Protein 4N2X (pdb70)

Structure (mmCIF, N/CA/C/O backbone):
data_4N2X
#
_entry.id   4N2X
#
_cell.length_a   182.568
_cell.length_b   182.568
_cell.length_c   112.015
_cell.angle_alpha   90.000
_cell.angle_beta   90.000
_cell.angle_gamma   120.000
#
_symmetry.space_group_name_H-M   'P 63'
#
loop_
_entity.id
_entity.type
_entity.pdbx_description
1 polymer 'DL-2-haloacid dehalogenase'
2 non-polymer GLYCEROL
3 water water
#
loop_
_atom_site.group_PDB
_atom_site.id
_atom_site.type_symbol
_atom_site.label_atom_id
_atom_site.label_alt_id
_atom_site.label_comp_id
_atom_site.label_asym_id
_atom_site.label_entity_id
_atom_site.label_seq_id
_atom_site.pdbx_PDB_ins_code
_atom_site.Cartn_x
_atom_site.Cartn_y
_atom_site.Cartn_z
_atom_site.occupancy
_atom_site.B_iso_or_equiv
_atom_site.auth_seq_id
_atom_site.auth_comp_id
_atom_site.auth_asym_id
_atom_site.auth_atom_id
_atom_site.pdbx_PDB_model_num
ATOM 1 N N . ARG A 1 4 ? 101.044 125.250 72.122 1.00 41.69 4 ARG A N 1
ATOM 2 C CA . ARG A 1 4 ? 99.612 125.702 72.151 1.00 39.67 4 ARG A CA 1
ATOM 3 C C . ARG A 1 4 ? 98.687 124.717 72.912 1.00 34.09 4 ARG A C 1
ATOM 4 O O . ARG A 1 4 ? 98.697 123.545 72.609 1.00 41.15 4 ARG A O 1
ATOM 12 N N . SER A 1 5 ? 97.852 125.211 73.834 1.00 32.18 5 SER A N 1
ATOM 13 C CA . SER A 1 5 ? 96.917 124.355 74.614 1.00 30.32 5 SER A CA 1
ATOM 14 C C . SER A 1 5 ? 95.798 123.843 73.740 1.00 24.93 5 SER A C 1
ATOM 15 O O . SER A 1 5 ? 95.632 124.430 72.703 1.00 16.15 5 SER A O 1
ATOM 18 N N . VAL A 1 6 ? 95.027 122.762 74.041 1.00 20.56 6 VAL A N 1
ATOM 19 C CA . VAL A 1 6 ? 94.155 122.262 72.947 1.00 23.59 6 VAL A CA 1
ATOM 20 C C . VAL A 1 6 ? 92.896 123.116 73.015 1.00 18.27 6 VAL A C 1
ATOM 21 O O . VAL A 1 6 ? 92.046 123.057 72.133 1.00 26.58 6 VAL A O 1
ATOM 25 N N . LEU A 1 7 ? 92.855 123.885 74.104 1.00 21.68 7 LEU A N 1
ATOM 26 C CA . LEU A 1 7 ? 91.672 124.664 74.350 1.00 19.97 7 LEU A CA 1
ATOM 27 C C . LEU A 1 7 ? 92.014 126.143 74.495 1.00 19.36 7 LEU A C 1
ATOM 28 O O . LEU A 1 7 ? 92.697 126.445 75.377 1.00 19.22 7 LEU A O 1
ATOM 33 N N . GLY A 1 8 ? 91.431 127.017 73.659 1.00 17.98 8 GLY A N 1
ATOM 34 C CA . GLY A 1 8 ? 91.500 128.443 73.878 1.00 19.00 8 GLY A CA 1
ATOM 35 C C . GLY A 1 8 ? 90.392 128.992 74.824 1.00 20.76 8 GLY A C 1
ATOM 36 O O . GLY A 1 8 ? 89.496 128.270 75.186 1.00 18.94 8 GLY A O 1
ATOM 37 N N . SER A 1 9 ? 90.602 130.179 75.391 1.00 18.07 9 SER A N 1
ATOM 38 C CA . SER A 1 9 ? 89.526 130.942 76.053 1.00 15.75 9 SER A CA 1
ATOM 39 C C . SER A 1 9 ? 88.726 131.616 74.953 1.00 14.69 9 SER A C 1
ATOM 40 O O . SER A 1 9 ? 89.237 132.342 74.170 1.00 14.35 9 SER A O 1
ATOM 43 N N . PHE A 1 10 ? 87.426 131.438 74.920 1.00 11.87 10 PHE A N 1
ATOM 44 C CA . PHE A 1 10 ? 86.647 132.012 73.835 1.00 10.06 10 PHE A CA 1
ATOM 45 C C . PHE A 1 10 ? 86.332 133.431 74.211 1.00 9.38 10 PHE A C 1
ATOM 46 O O . PHE A 1 10 ? 86.070 133.705 75.399 1.00 11.15 10 PHE A O 1
ATOM 54 N N . PRO A 1 11 ? 86.308 134.347 73.255 1.00 9.79 11 PRO A N 1
ATOM 55 C CA . PRO A 1 11 ? 86.135 135.792 73.644 1.00 10.06 11 PRO A CA 1
ATOM 56 C C . PRO A 1 11 ? 84.824 136.026 74.307 1.00 10.90 11 PRO A C 1
ATOM 57 O O . PRO A 1 11 ? 83.805 135.603 73.797 1.00 10.11 11 PRO A O 1
ATOM 61 N N . GLN A 1 12 ? 84.835 136.664 75.490 1.00 9.00 12 GLN A N 1
ATOM 62 C CA . GLN A 1 12 ? 83.578 136.870 76.179 1.00 9.01 12 GLN A CA 1
ATOM 63 C C . GLN A 1 12 ? 83.841 137.825 77.311 1.00 9.16 12 GLN A C 1
ATOM 64 O O . GLN A 1 12 ? 84.982 138.104 77.649 1.00 10.51 12 GLN A O 1
ATOM 70 N N . VAL A 1 13 ? 82.795 138.370 77.859 1.00 9.93 13 VAL A N 1
ATOM 71 C CA . VAL A 1 13 ? 82.933 139.130 79.089 1.00 11.08 13 VAL A CA 1
ATOM 72 C C . VAL A 1 13 ? 82.712 138.153 80.225 1.00 11.42 13 VAL A C 1
ATOM 73 O O . VAL A 1 13 ? 81.588 137.742 80.558 1.00 11.95 13 VAL A O 1
ATOM 77 N N . ASP A 1 14 ? 83.804 137.684 80.780 1.00 12.44 14 ASP A N 1
ATOM 78 C CA . ASP A 1 14 ? 83.674 136.699 81.865 1.00 13.38 14 ASP A CA 1
ATOM 79 C C . ASP A 1 14 ? 83.045 137.376 83.107 1.00 11.17 14 ASP A C 1
ATOM 80 O O . ASP A 1 14 ? 82.944 138.594 83.143 1.00 13.13 14 ASP A O 1
ATOM 85 N N . HIS A 1 15 ? 82.552 136.566 84.011 1.00 12.41 15 HIS A N 1
ATOM 86 C CA . HIS A 1 15 ? 81.825 137.094 85.184 1.00 13.41 15 HIS A CA 1
ATOM 87 C C . HIS A 1 15 ? 82.586 138.158 85.863 1.00 14.52 15 HIS A C 1
ATOM 88 O O . HIS A 1 15 ? 82.017 139.175 86.187 1.00 14.33 15 HIS A O 1
ATOM 95 N N . HIS A 1 16 ? 83.913 137.929 86.007 1.00 16.01 16 HIS A N 1
ATOM 96 C CA . HIS A 1 16 ? 84.721 138.903 86.707 1.00 17.63 16 HIS A CA 1
ATOM 97 C C . HIS A 1 16 ? 85.085 140.100 85.895 1.00 18.31 16 HIS A C 1
ATOM 98 O O . HIS A 1 16 ? 85.559 141.080 86.432 1.00 18.46 16 HIS A O 1
ATOM 105 N N . GLN A 1 17 ? 84.877 140.078 84.586 1.00 15.06 17 GLN A N 1
ATOM 106 C CA . GLN A 1 17 ? 85.216 141.200 83.768 1.00 15.66 17 GLN A CA 1
ATOM 107 C C . GLN A 1 17 ? 84.114 142.204 83.596 1.00 15.14 17 GLN A C 1
ATOM 108 O O . GLN A 1 17 ? 84.376 143.310 83.139 1.00 16.03 17 GLN A O 1
ATOM 114 N N . ALA A 1 18 ? 82.859 141.831 83.883 1.00 13.67 18 ALA A N 1
ATOM 115 C CA . ALA A 1 18 ? 81.761 142.769 83.643 1.00 14.06 18 ALA A CA 1
ATOM 116 C C . ALA A 1 18 ? 81.891 143.898 84.661 1.00 13.27 18 ALA A C 1
ATOM 117 O O . ALA A 1 18 ? 82.204 143.623 85.837 1.00 16.96 18 ALA A O 1
ATOM 119 N N . LYS A 1 19 ? 81.599 145.076 84.211 1.00 13.92 19 LYS A N 1
ATOM 120 C CA . LYS A 1 19 ? 81.804 146.263 85.048 1.00 17.11 19 LYS A CA 1
ATOM 121 C C . LYS A 1 19 ? 80.596 147.096 84.878 1.00 16.38 19 LYS A C 1
ATOM 122 O O . LYS A 1 19 ? 79.835 146.917 83.937 1.00 16.61 19 LYS A O 1
ATOM 128 N N . GLY A 1 20 ? 80.403 148.051 85.819 1.00 18.56 20 GLY A N 1
ATOM 129 C CA . GLY A 1 20 ? 79.344 149.037 85.640 1.00 16.41 20 GLY A CA 1
ATOM 130 C C . GLY A 1 20 ? 78.016 148.399 85.386 1.00 16.73 20 GLY A C 1
ATOM 131 O O . GLY A 1 20 ? 77.629 147.438 86.063 1.00 14.75 20 GLY A O 1
ATOM 132 N N . GLN A 1 21 ? 77.286 148.989 84.463 1.00 15.72 21 GLN A N 1
ATOM 133 C CA . GLN A 1 21 ? 75.943 148.571 84.232 1.00 16.64 21 GLN A CA 1
ATOM 134 C C . GLN A 1 21 ? 75.895 147.136 83.786 1.00 14.04 21 GLN A C 1
ATOM 135 O O . GLN A 1 21 ? 74.916 146.481 84.089 1.00 12.80 21 GLN A O 1
ATOM 141 N N . LEU A 1 22 ? 76.925 146.691 83.068 1.00 13.38 22 LEU A N 1
ATOM 142 C CA . LEU A 1 22 ? 76.889 145.294 82.581 1.00 11.90 22 LEU A CA 1
ATOM 143 C C . LEU A 1 22 ? 76.995 144.365 83.770 1.00 12.80 22 LEU A C 1
ATOM 144 O O . LEU A 1 22 ? 76.393 143.315 83.796 1.00 11.05 22 LEU A O 1
ATOM 149 N N . ALA A 1 23 ? 77.828 144.688 84.737 1.00 11.86 23 ALA A N 1
ATOM 150 C CA . ALA A 1 23 ? 77.913 143.867 85.904 1.00 11.07 23 ALA A CA 1
ATOM 151 C C . ALA A 1 23 ? 76.561 143.819 86.599 1.00 11.62 23 ALA A C 1
ATOM 152 O O . ALA A 1 23 ? 76.186 142.766 87.155 1.00 11.87 23 ALA A O 1
ATOM 154 N N . GLU A 1 24 ? 75.843 144.953 86.595 1.00 11.03 24 GLU A N 1
ATOM 155 C CA . GLU A 1 24 ? 74.546 144.915 87.227 1.00 11.72 24 GLU A CA 1
ATOM 156 C C . GLU A 1 24 ? 73.600 144.007 86.485 1.00 10.99 24 GLU A C 1
ATOM 157 O O . GLU A 1 24 ? 72.731 143.366 87.089 1.00 10.48 24 GLU A O 1
ATOM 163 N N . VAL A 1 25 ? 73.778 143.993 85.156 1.00 10.42 25 VAL A N 1
ATOM 164 C CA . VAL A 1 25 ? 72.924 143.156 84.321 1.00 9.32 25 VAL A CA 1
ATOM 165 C C . VAL A 1 25 ? 73.273 141.704 84.695 1.00 8.65 25 VAL A C 1
ATOM 166 O O . VAL A 1 25 ? 72.353 140.904 84.904 1.00 8.51 25 VAL A O 1
ATOM 170 N N . TYR A 1 26 ? 74.541 141.374 84.755 1.00 8.13 26 TYR A N 1
ATOM 171 C CA . TYR A 1 26 ? 74.930 139.988 85.118 1.00 8.10 26 TYR A CA 1
ATOM 172 C C . TYR A 1 26 ? 74.328 139.626 86.418 1.00 8.07 26 TYR A C 1
ATOM 173 O O . TYR A 1 26 ? 73.756 138.588 86.602 1.00 8.12 26 TYR A O 1
ATOM 182 N N . ASP A 1 27 ? 74.427 140.521 87.390 1.00 8.82 27 ASP A N 1
ATOM 183 C CA . ASP A 1 27 ? 73.836 140.183 88.654 1.00 9.83 27 ASP A CA 1
ATOM 184 C C . ASP A 1 27 ? 72.312 140.068 88.598 1.00 9.50 27 ASP A C 1
ATOM 185 O O . ASP A 1 27 ? 71.773 139.207 89.304 1.00 9.00 27 ASP A O 1
ATOM 190 N N . ASP A 1 28 ? 71.663 140.870 87.782 1.00 8.69 28 ASP A N 1
ATOM 191 C CA . ASP A 1 28 ? 70.246 140.823 87.678 1.00 9.71 28 ASP A CA 1
ATOM 192 C C . ASP A 1 28 ? 69.850 139.579 86.958 1.00 9.51 28 ASP A C 1
ATOM 193 O O . ASP A 1 28 ? 68.826 139.027 87.264 1.00 8.35 28 ASP A O 1
ATOM 198 N N . ILE A 1 29 ? 70.703 139.128 86.049 1.00 7.86 29 ILE A N 1
ATOM 199 C CA . ILE A 1 29 ? 70.409 137.824 85.441 1.00 8.10 29 ILE A CA 1
ATOM 200 C C . ILE A 1 29 ? 70.492 136.721 86.485 1.00 7.15 29 ILE A C 1
ATOM 201 O O . ILE A 1 29 ? 69.623 135.888 86.577 1.00 7.61 29 ILE A O 1
ATOM 206 N N . HIS A 1 30 ? 71.607 136.653 87.211 1.00 7.39 30 HIS A N 1
ATOM 207 C CA . HIS A 1 30 ? 71.736 135.702 88.308 1.00 7.91 30 HIS A CA 1
ATOM 208 C C . HIS A 1 30 ? 70.523 135.776 89.158 1.00 7.84 30 HIS A C 1
ATOM 209 O O . HIS A 1 30 ? 69.908 134.772 89.455 1.00 8.28 30 HIS A O 1
ATOM 216 N N . ASN A 1 31 ? 70.111 136.982 89.543 1.00 7.70 31 ASN A N 1
ATOM 217 C CA . ASN A 1 31 ? 69.085 137.024 90.554 1.00 8.41 31 ASN A CA 1
ATOM 218 C C . ASN A 1 31 ? 67.705 136.890 90.040 1.00 7.63 31 ASN A C 1
ATOM 219 O O . ASN A 1 31 ? 66.894 136.258 90.681 1.00 8.44 31 ASN A O 1
ATOM 224 N N . THR A 1 32 ? 67.486 137.334 88.797 1.00 7.25 32 THR A N 1
ATOM 225 C CA . THR A 1 32 ? 66.141 137.208 88.242 1.00 6.74 32 THR A CA 1
ATOM 226 C C . THR A 1 32 ? 65.917 135.760 87.929 1.00 6.29 32 THR A C 1
ATOM 227 O O . THR A 1 32 ? 64.809 135.211 88.118 1.00 6.22 32 THR A O 1
ATOM 231 N N . MET A 1 33 ? 66.947 135.137 87.309 1.00 6.80 33 MET A N 1
ATOM 232 C CA . MET A 1 33 ? 66.763 133.736 86.924 1.00 6.96 33 MET A CA 1
ATOM 233 C C . MET A 1 33 ? 67.084 132.737 88.015 1.00 6.89 33 MET A C 1
ATOM 234 O O . MET A 1 33 ? 66.674 131.584 87.911 1.00 6.99 33 MET A O 1
ATOM 239 N N . ARG A 1 34 ? 67.699 133.221 89.102 1.00 6.62 34 ARG A N 1
ATOM 240 C CA . ARG A 1 34 ? 68.016 132.406 90.306 1.00 7.17 34 ARG A CA 1
ATOM 241 C C . ARG A 1 34 ? 69.059 131.381 89.891 1.00 6.47 34 ARG A C 1
ATOM 242 O O . ARG A 1 34 ? 68.935 130.210 90.256 1.00 8.21 34 ARG A O 1
ATOM 250 N N . VAL A 1 35 ? 70.038 131.854 89.084 1.00 7.41 35 VAL A N 1
ATOM 251 C CA . VAL A 1 35 ? 71.050 130.919 88.632 1.00 7.14 35 VAL A CA 1
ATOM 252 C C . VAL A 1 35 ? 72.379 131.379 89.077 1.00 7.31 35 VAL A C 1
ATOM 253 O O . VAL A 1 35 ? 72.685 132.579 88.965 1.00 8.15 35 VAL A O 1
ATOM 257 N N . PRO A 1 36 ? 73.249 130.420 89.411 1.00 8.41 36 PRO A N 1
ATOM 258 C CA . PRO A 1 36 ? 74.529 130.811 89.953 1.00 7.92 36 PRO A CA 1
ATOM 259 C C . PRO A 1 36 ? 75.588 131.037 88.858 1.00 8.15 36 PRO A C 1
ATOM 260 O O . PRO A 1 36 ? 76.736 131.157 89.162 1.00 9.35 36 PRO A O 1
ATOM 264 N N . TRP A 1 37 ? 75.160 131.209 87.603 1.00 8.29 37 TRP A N 1
ATOM 265 C CA . TRP A 1 37 ? 76.096 131.596 86.581 1.00 7.80 37 TRP A CA 1
ATOM 266 C C . TRP A 1 37 ? 75.378 132.362 85.539 1.00 8.68 37 TRP A C 1
ATOM 267 O O . TRP A 1 37 ? 74.150 132.220 85.368 1.00 8.51 37 TRP A O 1
ATOM 278 N N . VAL A 1 38 ? 76.130 133.223 84.902 1.00 8.52 38 VAL A N 1
ATOM 279 C CA . VAL A 1 38 ? 75.586 133.983 83.734 1.00 8.67 38 VAL A CA 1
ATOM 280 C C . VAL A 1 38 ? 76.027 133.153 82.539 1.00 9.28 38 VAL A C 1
ATOM 281 O O . VAL A 1 38 ? 77.206 132.807 82.425 1.00 9.70 38 VAL A O 1
ATOM 285 N N . ALA A 1 39 ? 75.062 132.736 81.716 1.00 9.11 39 ALA A N 1
ATOM 286 C CA . ALA A 1 39 ? 75.358 131.713 80.707 1.00 10.56 39 ALA A CA 1
ATOM 287 C C . ALA A 1 39 ? 76.396 132.243 79.730 1.00 8.56 39 ALA A C 1
ATOM 288 O O . ALA A 1 39 ? 76.577 133.455 79.489 1.00 7.99 39 ALA A O 1
ATOM 290 N N . PHE A 1 40 ? 77.073 131.314 79.079 1.00 7.16 40 PHE A N 1
ATOM 291 C CA . PHE A 1 40 ? 78.217 131.678 78.177 1.00 7.86 40 PHE A CA 1
ATOM 292 C C . PHE A 1 40 ? 77.702 132.522 77.013 1.00 8.42 40 PHE A C 1
ATOM 293 O O . PHE A 1 40 ? 78.360 133.405 76.595 1.00 8.73 40 PHE A O 1
ATOM 301 N N . GLY A 1 41 ? 76.479 132.255 76.529 1.00 7.65 41 GLY A N 1
ATOM 302 C CA . GLY A 1 41 ? 75.950 133.044 75.416 1.00 8.39 41 GLY A CA 1
ATOM 303 C C . GLY A 1 41 ? 75.864 134.515 75.795 1.00 7.83 41 GLY A C 1
ATOM 304 O O . GLY A 1 41 ? 76.256 135.383 75.056 1.00 8.81 41 GLY A O 1
ATOM 305 N N . ILE A 1 42 ? 75.357 134.769 77.023 1.00 7.65 42 ILE A N 1
ATOM 306 C CA . ILE A 1 42 ? 75.275 136.113 77.474 1.00 7.57 42 ILE A CA 1
ATOM 307 C C . ILE A 1 42 ? 76.682 136.693 77.606 1.00 7.23 42 ILE A C 1
ATOM 308 O O . ILE A 1 42 ? 76.859 137.822 77.212 1.00 8.22 42 ILE A O 1
ATOM 313 N N . ARG A 1 43 ? 77.608 135.924 78.146 1.00 7.02 43 ARG A N 1
ATOM 314 C CA . ARG A 1 43 ? 78.912 136.488 78.408 1.00 7.77 43 ARG A CA 1
ATOM 315 C C . ARG A 1 43 ? 79.548 136.778 77.048 1.00 6.74 43 ARG A C 1
ATOM 316 O O . ARG A 1 43 ? 80.215 137.798 76.887 1.00 6.82 43 ARG A O 1
ATOM 324 N N . VAL A 1 44 ? 79.336 135.925 76.077 1.00 6.69 44 VAL A N 1
ATOM 325 C CA . VAL A 1 44 ? 79.943 136.265 74.771 1.00 6.65 44 VAL A CA 1
ATOM 326 C C . VAL A 1 44 ? 79.233 137.435 74.141 1.00 7.66 44 VAL A C 1
ATOM 327 O O . VAL A 1 44 ? 79.840 138.357 73.635 1.00 8.58 44 VAL A O 1
ATOM 331 N N . MET A 1 45 ? 77.902 137.369 74.109 1.00 7.18 45 MET A N 1
ATOM 332 C CA . MET A 1 45 ? 77.171 138.472 73.493 1.00 8.17 45 MET A CA 1
ATOM 333 C C . MET A 1 45 ? 77.323 139.812 74.203 1.00 8.05 45 MET A C 1
ATOM 334 O O . MET A 1 45 ? 77.134 140.848 73.562 1.00 7.99 45 MET A O 1
ATOM 339 N N . SER A 1 46 ? 77.696 139.754 75.458 1.00 8.13 46 SER A N 1
ATOM 340 C CA . SER A 1 46 ? 77.904 140.951 76.259 1.00 9.06 46 SER A CA 1
ATOM 341 C C . SER A 1 46 ? 79.085 141.778 75.828 1.00 9.41 46 SER A C 1
ATOM 342 O O . SER A 1 46 ? 79.283 142.970 76.241 1.00 10.78 46 SER A O 1
ATOM 345 N N . GLN A 1 47 ? 79.908 141.213 74.984 1.00 10.06 47 GLN A N 1
ATOM 346 C CA . GLN A 1 47 ? 80.999 142.038 74.529 1.00 10.28 47 GLN A CA 1
ATOM 347 C C . GLN A 1 47 ? 80.543 143.011 73.473 1.00 11.08 47 GLN A C 1
ATOM 348 O O . GLN A 1 47 ? 81.270 143.985 73.209 1.00 12.12 47 GLN A O 1
ATOM 354 N N . PHE A 1 48 ? 79.355 142.892 72.924 1.00 9.95 48 PHE A N 1
ATOM 355 C CA . PHE A 1 48 ? 78.833 143.858 72.045 1.00 10.08 48 PHE A CA 1
ATOM 356 C C . PHE A 1 48 ? 78.136 144.927 72.836 1.00 10.50 48 PHE A C 1
ATOM 357 O O . PHE A 1 48 ? 77.587 144.656 73.875 1.00 10.93 48 PHE A O 1
ATOM 365 N N . PRO A 1 49 ? 78.172 146.156 72.321 1.00 11.80 49 PRO A N 1
ATOM 366 C CA . PRO A 1 49 ? 77.440 147.199 73.030 1.00 11.34 49 PRO A CA 1
ATOM 367 C C . PRO A 1 49 ? 75.967 146.938 72.949 1.00 11.38 49 PRO A C 1
ATOM 368 O O . PRO A 1 49 ? 75.465 146.286 71.975 1.00 10.07 49 PRO A O 1
ATOM 372 N N . HIS A 1 50 ? 75.270 147.394 73.970 1.00 10.57 50 HIS A N 1
ATOM 373 C CA . HIS A 1 50 ? 73.815 147.541 73.945 1.00 10.86 50 HIS A CA 1
ATOM 374 C C . HIS A 1 50 ? 72.947 146.327 73.988 1.00 10.21 50 HIS A C 1
ATOM 375 O O . HIS A 1 50 ? 71.956 146.292 74.729 1.00 10.17 50 HIS A O 1
ATOM 382 N N . PHE A 1 51 ? 73.280 145.334 73.190 1.00 9.20 51 PHE A N 1
ATOM 383 C CA . PHE A 1 51 ? 72.345 144.341 72.933 1.00 8.66 51 PHE A CA 1
ATOM 384 C C . PHE A 1 51 ? 71.942 143.579 74.191 1.00 8.47 51 PHE A C 1
ATOM 385 O O . PHE A 1 51 ? 70.737 143.452 74.457 1.00 8.96 51 PHE A O 1
ATOM 393 N N . ILE A 1 52 ? 72.905 143.052 74.953 1.00 8.87 52 ILE A N 1
ATOM 394 C CA . ILE A 1 52 ? 72.570 142.246 76.111 1.00 8.53 52 ILE A CA 1
ATOM 395 C C . ILE A 1 52 ? 71.776 143.091 77.109 1.00 9.00 52 ILE A C 1
ATOM 396 O O . ILE A 1 52 ? 70.705 142.687 77.545 1.00 8.93 52 ILE A O 1
ATOM 401 N N . PRO A 1 53 ? 72.268 144.274 77.434 1.00 9.46 53 PRO A N 1
ATOM 402 C CA . PRO A 1 53 ? 71.451 145.081 78.371 1.00 9.42 53 PRO A CA 1
ATOM 403 C C . PRO A 1 53 ? 70.088 145.375 77.842 1.00 9.55 53 PRO A C 1
ATOM 404 O O . PRO A 1 53 ? 69.093 145.307 78.577 1.00 9.58 53 PRO A O 1
ATOM 408 N N . ASP A 1 54 ? 69.958 145.645 76.538 1.00 8.68 54 ASP A N 1
ATOM 409 C CA . ASP A 1 54 ? 68.635 146.034 76.013 1.00 8.66 54 ASP A CA 1
ATOM 410 C C . ASP A 1 54 ? 67.698 144.815 75.974 1.00 8.41 54 ASP A C 1
ATOM 411 O O . ASP A 1 54 ? 66.496 144.850 76.272 1.00 9.36 54 ASP A O 1
ATOM 416 N N . ALA A 1 55 ? 68.267 143.752 75.522 1.00 7.50 55 ALA A N 1
ATOM 417 C CA . ALA A 1 55 ? 67.459 142.506 75.344 1.00 8.37 55 ALA A CA 1
ATOM 418 C C . ALA A 1 55 ? 67.099 141.998 76.715 1.00 8.29 55 ALA A C 1
ATOM 419 O O . ALA A 1 55 ? 65.970 141.594 76.933 1.00 8.60 55 ALA A O 1
ATOM 421 N N . TRP A 1 56 ? 68.037 142.008 77.654 1.00 8.01 56 TRP A N 1
ATOM 422 C CA . TRP A 1 56 ? 67.706 141.587 79.001 1.00 8.32 56 TRP A CA 1
ATOM 423 C C . TRP A 1 56 ? 66.618 142.457 79.561 1.00 7.90 56 TRP A C 1
ATOM 424 O O . TRP A 1 56 ? 65.726 141.969 80.220 1.00 8.53 56 TRP A O 1
ATOM 435 N N . ALA A 1 57 ? 66.690 143.783 79.324 1.00 7.91 57 ALA A N 1
ATOM 436 C CA . ALA A 1 57 ? 65.653 144.592 79.879 1.00 8.64 57 ALA A CA 1
ATOM 437 C C . ALA A 1 57 ? 64.252 144.183 79.379 1.00 9.08 57 ALA A C 1
ATOM 438 O O . ALA A 1 57 ? 63.280 144.206 80.148 1.00 9.22 57 ALA A O 1
ATOM 440 N N . ALA A 1 58 ? 64.147 143.783 78.117 1.00 8.40 58 ALA A N 1
ATOM 441 C CA . ALA A 1 58 ? 62.894 143.360 77.549 1.00 9.28 58 ALA A CA 1
ATOM 442 C C . ALA A 1 58 ? 62.509 142.015 78.128 1.00 9.15 58 ALA A C 1
ATOM 443 O O . ALA A 1 58 ? 61.336 141.758 78.417 1.00 9.44 58 ALA A O 1
ATOM 445 N N . LEU A 1 59 ? 63.497 141.148 78.328 1.00 7.68 59 LEU A N 1
ATOM 446 C CA . LEU A 1 59 ? 63.138 139.801 78.759 1.00 7.06 59 LEU A CA 1
ATOM 447 C C . LEU A 1 59 ? 62.774 139.767 80.236 1.00 6.97 59 LEU A C 1
ATOM 448 O O . LEU A 1 59 ? 61.917 138.995 80.613 1.00 7.26 59 LEU A O 1
ATOM 453 N N . LYS A 1 60 ? 63.471 140.543 81.028 1.00 7.72 60 LYS A N 1
ATOM 454 C CA . LYS A 1 60 ? 63.437 140.397 82.465 1.00 7.75 60 LYS A CA 1
ATOM 455 C C . LYS A 1 60 ? 61.987 140.227 82.963 1.00 7.85 60 LYS A C 1
ATOM 456 O O . LYS A 1 60 ? 61.706 139.283 83.698 1.00 7.22 60 LYS A O 1
ATOM 462 N N . PRO A 1 61 ? 61.068 141.155 82.622 1.00 7.93 61 PRO A N 1
ATOM 463 C CA . PRO A 1 61 ? 59.781 141.009 83.285 1.00 8.53 61 PRO A CA 1
ATOM 464 C C . PRO A 1 61 ? 59.058 139.820 82.784 1.00 7.87 61 PRO A C 1
ATOM 465 O O . PRO A 1 61 ? 58.068 139.452 83.370 1.00 8.71 61 PRO A O 1
ATOM 469 N N . ASN A 1 62 ? 59.497 139.295 81.610 1.00 7.58 62 ASN A N 1
ATOM 470 C CA . ASN A 1 62 ? 58.822 138.095 81.149 1.00 7.71 62 ASN A CA 1
ATOM 471 C C . ASN A 1 62 ? 59.468 136.904 81.741 1.00 8.50 62 ASN A C 1
ATOM 472 O O . ASN A 1 62 ? 58.781 135.917 81.984 1.00 10.20 62 ASN A O 1
ATOM 477 N N . ILE A 1 63 ? 60.772 136.934 81.993 1.00 7.12 63 ILE A N 1
ATOM 478 C CA . ILE A 1 63 ? 61.355 135.631 82.459 1.00 7.07 63 ILE A CA 1
ATOM 479 C C . ILE A 1 63 ? 61.225 135.490 83.965 1.00 6.87 63 ILE A C 1
ATOM 480 O O . ILE A 1 63 ? 61.418 134.425 84.471 1.00 7.21 63 ILE A O 1
ATOM 485 N N . GLU A 1 64 ? 60.867 136.600 84.638 1.00 8.16 64 GLU A N 1
ATOM 486 C CA . GLU A 1 64 ? 60.816 136.497 86.065 1.00 7.48 64 GLU A CA 1
ATOM 487 C C . GLU A 1 64 ? 59.454 135.935 86.518 1.00 8.07 64 GLU A C 1
ATOM 488 O O . GLU A 1 64 ? 59.269 135.780 87.703 1.00 8.94 64 GLU A O 1
ATOM 494 N N . THR A 1 65 ? 58.608 135.503 85.637 1.00 7.97 65 THR A N 1
ATOM 495 C CA . THR A 1 65 ? 57.287 135.034 86.101 1.00 8.42 65 THR A CA 1
ATOM 496 C C . THR A 1 65 ? 57.189 133.564 86.213 1.00 7.97 65 THR A C 1
ATOM 497 O O . THR A 1 65 ? 58.022 132.812 85.747 1.00 8.35 65 THR A O 1
ATOM 501 N N . ARG A 1 66 ? 56.203 133.147 86.964 1.00 7.41 66 ARG A N 1
ATOM 502 C CA . ARG A 1 66 ? 55.842 131.727 87.104 1.00 7.22 66 ARG A CA 1
ATOM 503 C C . ARG A 1 66 ? 55.555 131.151 85.727 1.00 7.55 66 ARG A C 1
ATOM 504 O O . ARG A 1 66 ? 55.910 130.005 85.434 1.00 7.45 66 ARG A O 1
ATOM 512 N N . TYR A 1 67 ? 54.851 131.904 84.917 1.00 7.01 67 TYR A N 1
ATOM 513 C CA . TYR A 1 67 ? 54.637 131.390 83.556 1.00 6.42 67 TYR A CA 1
ATOM 514 C C . TYR A 1 67 ? 55.994 131.019 82.916 1.00 6.30 67 TYR A C 1
ATOM 515 O O . TYR A 1 67 ? 56.141 129.937 82.329 1.00 6.40 67 TYR A O 1
ATOM 524 N N . ALA A 1 68 ? 56.964 131.919 82.947 1.00 6.40 68 ALA A N 1
ATOM 525 C CA . ALA A 1 68 ? 58.276 131.574 82.353 1.00 5.91 68 ALA A CA 1
ATOM 526 C C . ALA A 1 68 ? 58.849 130.400 83.044 1.00 5.75 68 ALA A C 1
ATOM 527 O O . ALA A 1 68 ? 59.444 129.553 82.398 1.00 6.51 68 ALA A O 1
ATOM 529 N N . GLU A 1 69 ? 58.727 130.306 84.376 1.00 5.38 69 GLU A N 1
ATOM 530 C CA . GLU A 1 69 ? 59.322 129.223 85.127 1.00 6.10 69 GLU A CA 1
ATOM 531 C C . GLU A 1 69 ? 58.679 127.911 84.694 1.00 7.01 69 GLU A C 1
ATOM 532 O O . GLU A 1 69 ? 59.385 126.898 84.512 1.00 7.35 69 GLU A O 1
ATOM 538 N N . ASP A 1 70 ? 57.379 127.935 84.434 1.00 7.46 70 ASP A N 1
ATOM 539 C CA . ASP A 1 70 ? 56.677 126.706 84.017 1.00 7.19 70 ASP A CA 1
ATOM 540 C C . ASP A 1 70 ? 57.181 126.333 82.632 1.00 6.99 70 ASP A C 1
ATOM 541 O O . ASP A 1 70 ? 57.240 125.137 82.306 1.00 7.16 70 ASP A O 1
ATOM 546 N N . GLY A 1 71 ? 57.501 127.324 81.784 1.00 6.76 71 GLY A N 1
ATOM 547 C CA . GLY A 1 71 ? 58.016 127.034 80.455 1.00 6.45 71 GLY A CA 1
ATOM 548 C C . GLY A 1 71 ? 59.372 126.362 80.604 1.00 5.97 71 GLY A C 1
ATOM 549 O O . GLY A 1 71 ? 59.704 125.390 79.884 1.00 5.62 71 GLY A O 1
ATOM 550 N N . ALA A 1 72 ? 60.199 126.897 81.471 1.00 5.92 72 ALA A N 1
ATOM 551 C CA . ALA A 1 72 ? 61.500 126.226 81.694 1.00 5.87 72 ALA A CA 1
ATOM 552 C C . ALA A 1 72 ? 61.298 124.854 82.275 1.00 5.98 72 ALA A C 1
ATOM 553 O O . ALA A 1 72 ? 62.007 123.915 81.906 1.00 6.08 72 ALA A O 1
ATOM 555 N N . ASP A 1 73 ? 60.275 124.649 83.126 1.00 5.96 73 ASP A N 1
ATOM 556 C CA . ASP A 1 73 ? 60.076 123.346 83.591 1.00 6.51 73 ASP A CA 1
ATOM 557 C C . ASP A 1 73 ? 59.657 122.450 82.423 1.00 6.51 73 ASP A C 1
ATOM 558 O O . ASP A 1 73 ? 60.037 121.327 82.400 1.00 6.56 73 ASP A O 1
ATOM 563 N N . LEU A 1 74 ? 58.834 122.965 81.495 1.00 6.75 74 LEU A N 1
ATOM 564 C CA . LEU A 1 74 ? 58.382 122.116 80.433 1.00 7.29 74 LEU A CA 1
ATOM 565 C C . LEU A 1 74 ? 59.624 121.719 79.606 1.00 6.83 74 LEU A C 1
ATOM 566 O O . LEU A 1 74 ? 59.717 120.568 79.182 1.00 5.80 74 LEU A O 1
ATOM 571 N N . ILE A 1 75 ? 60.525 122.670 79.368 1.00 5.33 75 ILE A N 1
ATOM 572 C CA . ILE A 1 75 ? 61.770 122.318 78.675 1.00 5.39 75 ILE A CA 1
ATOM 573 C C . ILE A 1 75 ? 62.498 121.261 79.484 1.00 5.29 75 ILE A C 1
ATOM 574 O O . ILE A 1 75 ? 62.925 120.245 78.909 1.00 5.29 75 ILE A O 1
ATOM 579 N N . ARG A 1 76 ? 62.706 121.499 80.769 1.00 5.39 76 ARG A N 1
ATOM 580 C CA . ARG A 1 76 ? 63.496 120.578 81.543 1.00 5.54 76 ARG A CA 1
ATOM 581 C C . ARG A 1 76 ? 62.904 119.214 81.483 1.00 5.60 76 ARG A C 1
ATOM 582 O O . ARG A 1 76 ? 63.587 118.209 81.278 1.00 5.63 76 ARG A O 1
ATOM 590 N N . LEU A 1 77 ? 61.562 119.140 81.645 1.00 5.41 77 LEU A N 1
ATOM 591 C CA . LEU A 1 77 ? 60.920 117.864 81.694 1.00 5.54 77 LEU A CA 1
ATOM 592 C C . LEU A 1 77 ? 61.051 117.093 80.380 1.00 5.57 77 LEU A C 1
ATOM 593 O O . LEU A 1 77 ? 60.944 115.878 80.400 1.00 5.84 77 LEU A O 1
ATOM 598 N N . ASN A 1 78 ? 61.253 117.827 79.291 1.00 5.12 78 ASN A N 1
ATOM 599 C CA . ASN A 1 78 ? 61.286 117.188 78.018 1.00 5.57 78 ASN A CA 1
ATOM 600 C C . ASN A 1 78 ? 62.665 117.057 77.446 1.00 5.95 78 ASN A C 1
ATOM 601 O O . ASN A 1 78 ? 62.808 116.858 76.260 1.00 5.73 78 ASN A O 1
ATOM 606 N N . SER A 1 79 ? 63.648 117.161 78.321 1.00 5.93 79 SER A N 1
ATOM 607 C CA . SER A 1 79 ? 65.016 117.180 77.837 1.00 5.97 79 SER A CA 1
ATOM 608 C C . SER A 1 79 ? 65.681 115.808 77.858 1.00 6.59 79 SER A C 1
ATOM 609 O O . SER A 1 79 ? 66.900 115.743 77.544 1.00 6.58 79 SER A O 1
ATOM 612 N N . ILE A 1 80 ? 64.975 114.746 78.185 1.00 5.94 80 ILE A N 1
ATOM 613 C CA . ILE A 1 80 ? 65.638 113.439 78.239 1.00 6.83 80 ILE A CA 1
ATOM 614 C C . ILE A 1 80 ? 65.717 112.957 76.782 1.00 6.42 80 ILE A C 1
ATOM 615 O O . ILE A 1 80 ? 64.734 112.948 76.033 1.00 6.58 80 ILE A O 1
ATOM 620 N N . VAL A 1 81 ? 66.876 112.423 76.482 1.00 6.67 81 VAL A N 1
ATOM 621 C CA . VAL A 1 81 ? 67.086 111.821 75.173 1.00 6.67 81 VAL A CA 1
ATOM 622 C C . VAL A 1 81 ? 66.661 110.387 75.258 1.00 7.38 81 VAL A C 1
ATOM 623 O O . VAL A 1 81 ? 67.022 109.668 76.222 1.00 8.82 81 VAL A O 1
ATOM 627 N N . PRO A 1 82 ? 65.917 109.920 74.265 1.00 8.52 82 PRO A N 1
ATOM 628 C CA . PRO A 1 82 ? 65.560 108.523 74.265 1.00 9.65 82 PRO A CA 1
ATOM 629 C C . PRO A 1 82 ? 66.689 107.725 73.683 1.00 9.82 82 PRO A C 1
ATOM 630 O O . PRO A 1 82 ? 66.638 107.195 72.591 1.00 11.66 82 PRO A O 1
ATOM 634 N N . GLY A 1 83 ? 67.705 107.603 74.521 1.00 8.60 83 GLY A N 1
ATOM 635 C CA . GLY A 1 83 ? 68.963 107.079 74.021 1.00 8.86 83 GLY A CA 1
ATOM 636 C C . GLY A 1 83 ? 69.240 105.829 74.811 1.00 7.84 83 GLY A C 1
ATOM 637 O O . GLY A 1 83 ? 68.383 105.265 75.560 1.00 10.20 83 GLY A O 1
ATOM 638 N N . PRO A 1 84 ? 70.495 105.467 74.800 1.00 8.16 84 PRO A N 1
ATOM 639 C CA . PRO A 1 84 ? 70.841 104.273 75.525 1.00 7.74 84 PRO A CA 1
ATOM 640 C C . PRO A 1 84 ? 70.736 104.529 77.045 1.00 7.28 84 PRO A C 1
ATOM 641 O O . PRO A 1 84 ? 70.811 105.665 77.521 1.00 7.52 84 PRO A O 1
ATOM 645 N N . VAL A 1 85 ? 70.569 103.456 77.824 1.00 6.04 85 VAL A N 1
ATOM 646 C CA . VAL A 1 85 ? 70.560 103.549 79.250 1.00 5.74 85 VAL A CA 1
ATOM 647 C C . VAL A 1 85 ? 72.018 103.636 79.703 1.00 6.05 85 VAL A C 1
ATOM 648 O O . VAL A 1 85 ? 72.892 102.954 79.217 1.00 6.61 85 VAL A O 1
ATOM 652 N N . MET A 1 86 ? 72.215 104.518 80.647 1.00 5.70 86 MET A N 1
ATOM 653 C CA . MET A 1 86 ? 73.562 104.842 81.091 1.00 6.03 86 MET A CA 1
ATOM 654 C C . MET A 1 86 ? 73.802 104.186 82.405 1.00 6.11 86 MET A C 1
ATOM 655 O O . MET A 1 86 ? 72.902 104.088 83.269 1.00 6.33 86 MET A O 1
ATOM 660 N N . PRO A 1 87 ? 75.066 103.811 82.642 1.00 6.43 87 PRO A N 1
ATOM 661 C CA . PRO A 1 87 ? 75.407 103.343 83.923 1.00 7.40 87 PRO A CA 1
ATOM 662 C C . PRO A 1 87 ? 75.602 104.518 84.873 1.00 7.67 87 PRO A C 1
ATOM 663 O O . PRO A 1 87 ? 75.878 105.607 84.452 1.00 7.83 87 PRO A O 1
ATOM 667 N N . ASN A 1 88 ? 75.424 104.238 86.164 1.00 8.93 88 ASN A N 1
ATOM 668 C CA . ASN A 1 88 ? 75.619 105.283 87.159 1.00 8.36 88 ASN A CA 1
ATOM 669 C C . ASN A 1 88 ? 77.101 105.471 87.331 1.00 8.33 88 ASN A C 1
ATOM 670 O O . ASN A 1 88 ? 77.881 104.502 87.424 1.00 8.64 88 ASN A O 1
ATOM 675 N N . PRO A 1 89 ? 77.530 106.717 87.273 1.00 8.10 89 PRO A N 1
ATOM 676 C CA . PRO A 1 89 ? 78.976 107.000 87.393 1.00 8.09 89 PRO A CA 1
ATOM 677 C C . PRO A 1 89 ? 79.406 106.835 88.842 1.00 8.55 89 PRO A C 1
ATOM 678 O O . PRO A 1 89 ? 80.590 106.822 89.096 1.00 8.74 89 PRO A O 1
ATOM 682 N N . THR A 1 90 ? 78.462 106.676 89.735 1.00 8.50 90 THR A N 1
ATOM 683 C CA . THR A 1 90 ? 78.823 106.752 91.200 1.00 8.96 90 THR A CA 1
ATOM 684 C C . THR A 1 90 ? 79.829 105.721 91.561 1.00 10.25 90 THR A C 1
ATOM 685 O O . THR A 1 90 ? 80.842 106.048 92.185 1.00 10.03 90 THR A O 1
ATOM 689 N N . PRO A 1 91 ? 79.637 104.460 91.142 1.00 10.75 91 PRO A N 1
ATOM 690 C CA . PRO A 1 91 ? 80.693 103.499 91.498 1.00 11.72 91 PRO A CA 1
ATOM 691 C C . PRO A 1 91 ? 82.030 103.797 90.995 1.00 11.87 91 PRO A C 1
ATOM 692 O O . PRO A 1 91 ? 82.974 103.527 91.680 1.00 12.60 91 PRO A O 1
ATOM 696 N N . LYS A 1 92 ? 82.143 104.326 89.795 1.00 11.30 92 LYS A N 1
ATOM 697 C CA A LYS A 1 92 ? 83.460 104.672 89.280 0.50 11.77 92 LYS A CA 1
ATOM 698 C CA B LYS A 1 92 ? 83.396 104.680 89.216 0.50 12.52 92 LYS A CA 1
ATOM 699 C C . LYS A 1 92 ? 84.007 105.773 90.066 1.00 11.26 92 LYS A C 1
ATOM 700 O O . LYS A 1 92 ? 85.225 105.794 90.339 1.00 12.01 92 LYS A O 1
ATOM 711 N N . LEU A 1 93 ? 83.150 106.728 90.467 1.00 9.62 93 LEU A N 1
ATOM 712 C CA . LEU A 1 93 ? 83.742 107.853 91.215 1.00 9.02 93 LEU A CA 1
ATOM 713 C C . LEU A 1 93 ? 84.199 107.372 92.590 1.00 10.05 93 LEU A C 1
ATOM 714 O O . LEU A 1 93 ? 85.257 107.757 93.030 1.00 11.45 93 LEU A O 1
ATOM 719 N N . LEU A 1 94 ? 83.411 106.519 93.190 1.00 9.06 94 LEU A N 1
ATOM 720 C CA . LEU A 1 94 ? 83.794 106.002 94.536 1.00 9.05 94 LEU A CA 1
ATOM 721 C C . LEU A 1 94 ? 85.043 105.249 94.339 1.00 10.51 94 LEU A C 1
ATOM 722 O O . LEU A 1 94 ? 85.873 105.276 95.273 1.00 13.34 94 LEU A O 1
ATOM 727 N N . ARG A 1 95 ? 85.142 104.446 93.315 1.00 11.50 95 ARG A N 1
ATOM 728 C CA . ARG A 1 95 ? 86.342 103.664 93.198 1.00 14.15 95 ARG A CA 1
ATOM 729 C C . ARG A 1 95 ? 87.564 104.512 93.000 1.00 15.00 95 ARG A C 1
ATOM 730 O O . ARG A 1 95 ? 88.663 104.132 93.421 1.00 15.47 95 ARG A O 1
ATOM 738 N N . LEU A 1 96 ? 87.421 105.636 92.317 1.00 13.24 96 LEU A N 1
ATOM 739 C CA . LEU A 1 96 ? 88.454 106.648 92.238 1.00 13.73 96 LEU A CA 1
ATOM 740 C C . LEU A 1 96 ? 88.697 107.358 93.518 1.00 13.84 96 LEU A C 1
ATOM 741 O O . LEU A 1 96 ? 89.572 108.198 93.570 1.00 17.58 96 LEU A O 1
ATOM 746 N N . GLY A 1 97 ? 87.953 107.026 94.587 1.00 12.28 97 GLY A N 1
ATOM 747 C CA . GLY A 1 97 ? 88.206 107.638 95.883 1.00 14.00 97 GLY A CA 1
ATOM 748 C C . GLY A 1 97 ? 87.489 108.910 96.093 1.00 11.41 97 GLY A C 1
ATOM 749 O O . GLY A 1 97 ? 87.700 109.599 97.078 1.00 12.03 97 GLY A O 1
ATOM 750 N N . TRP A 1 98 ? 86.545 109.246 95.213 1.00 10.23 98 TRP A N 1
ATOM 751 C CA . TRP A 1 98 ? 85.756 110.402 95.548 1.00 8.71 98 TRP A CA 1
ATOM 752 C C . TRP A 1 98 ? 85.002 110.093 96.800 1.00 9.81 98 TRP A C 1
ATOM 753 O O . TRP A 1 98 ? 84.504 108.992 96.960 1.00 12.54 98 TRP A O 1
ATOM 764 N N . THR A 1 99 ? 84.848 111.101 97.641 1.00 10.62 99 THR A N 1
ATOM 765 C CA . THR A 1 99 ? 84.029 110.915 98.816 1.00 11.53 99 THR A CA 1
ATOM 766 C C . THR A 1 99 ? 82.595 111.109 98.456 1.00 12.03 99 THR A C 1
ATOM 767 O O . THR A 1 99 ? 82.237 111.711 97.429 1.00 11.05 99 THR A O 1
ATOM 771 N N . GLU A 1 100 ? 81.734 110.665 99.350 1.00 11.97 100 GLU A N 1
ATOM 772 C CA . GLU A 1 100 ? 80.330 110.958 99.125 1.00 14.00 100 GLU A CA 1
ATOM 773 C C . GLU A 1 100 ? 80.097 112.412 99.090 1.00 13.35 100 GLU A C 1
ATOM 774 O O . GLU A 1 100 ? 79.240 112.884 98.302 1.00 12.03 100 GLU A O 1
ATOM 780 N N . SER A 1 101 ? 80.782 113.195 99.916 1.00 11.96 101 SER A N 1
ATOM 781 C CA A SER A 1 101 ? 80.602 114.604 99.916 0.50 12.11 101 SER A CA 1
ATOM 782 C CA B SER A 1 101 ? 80.523 114.608 99.878 0.50 12.77 101 SER A CA 1
ATOM 783 C C . SER A 1 101 ? 80.900 115.221 98.547 1.00 12.03 101 SER A C 1
ATOM 784 O O . SER A 1 101 ? 80.179 116.110 98.074 1.00 11.73 101 SER A O 1
ATOM 789 N N . LYS A 1 102 ? 81.989 114.742 97.966 1.00 10.42 102 LYS A N 1
ATOM 790 C CA . LYS A 1 102 ? 82.377 115.353 96.724 1.00 10.53 102 LYS A CA 1
ATOM 791 C C . LYS A 1 102 ? 81.392 114.921 95.639 1.00 9.91 102 LYS A C 1
ATOM 792 O O . LYS A 1 102 ? 81.079 115.700 94.769 1.00 10.85 102 LYS A O 1
ATOM 798 N N . ILE A 1 103 ? 80.940 113.698 95.704 1.00 10.01 103 ILE A N 1
ATOM 799 C CA . ILE A 1 103 ? 79.950 113.240 94.697 1.00 9.23 103 ILE A CA 1
ATOM 800 C C . ILE A 1 103 ? 78.699 114.087 94.842 1.00 9.42 103 ILE A C 1
ATOM 801 O O . ILE A 1 103 ? 78.096 114.515 93.844 1.00 9.40 103 ILE A O 1
ATOM 806 N N . GLU A 1 104 ? 78.345 114.414 96.068 1.00 9.09 104 GLU A N 1
ATOM 807 C CA . GLU A 1 104 ? 77.177 115.260 96.268 1.00 10.67 104 GLU A CA 1
ATOM 808 C C . GLU A 1 104 ? 77.416 116.653 95.806 1.00 10.35 104 GLU A C 1
ATOM 809 O O . GLU A 1 104 ? 76.447 117.285 95.355 1.00 11.02 104 GLU A O 1
ATOM 815 N N . GLU A 1 105 ? 78.656 117.148 95.886 1.00 10.33 105 GLU A N 1
ATOM 816 C CA . GLU A 1 105 ? 78.942 118.470 95.431 1.00 10.15 105 GLU A CA 1
ATOM 817 C C . GLU A 1 105 ? 78.736 118.474 93.910 1.00 8.77 105 GLU A C 1
ATOM 818 O O . GLU A 1 105 ? 78.155 119.454 93.358 1.00 8.65 105 GLU A O 1
ATOM 824 N N . LEU A 1 106 ? 79.195 117.396 93.284 1.00 7.23 106 LEU A N 1
ATOM 825 C CA . LEU A 1 106 ? 79.065 117.279 91.814 1.00 6.76 106 LEU A CA 1
ATOM 826 C C . LEU A 1 106 ? 77.536 117.201 91.517 1.00 7.62 106 LEU A C 1
ATOM 827 O O . LEU A 1 106 ? 77.035 117.940 90.658 1.00 7.42 106 LEU A O 1
ATOM 832 N N . LYS A 1 107 ? 76.778 116.396 92.250 1.00 6.88 107 LYS A N 1
ATOM 833 C CA . LYS A 1 107 ? 75.367 116.274 91.917 1.00 8.34 107 LYS A CA 1
ATOM 834 C C . LYS A 1 107 ? 74.623 117.550 92.104 1.00 7.92 107 LYS A C 1
ATOM 835 O O . LYS A 1 107 ? 73.740 117.920 91.321 1.00 8.40 107 LYS A O 1
ATOM 841 N N . THR A 1 108 ? 75.055 118.293 93.089 1.00 8.74 108 THR A N 1
ATOM 842 C CA . THR A 1 108 ? 74.441 119.611 93.286 1.00 8.54 108 THR A CA 1
ATOM 843 C C . THR A 1 108 ? 74.766 120.511 92.184 1.00 8.71 108 THR A C 1
ATOM 844 O O . THR A 1 108 ? 73.916 121.260 91.745 1.00 7.50 108 THR A O 1
ATOM 848 N N . ALA A 1 109 ? 76.004 120.487 91.760 1.00 8.28 109 ALA A N 1
ATOM 849 C CA . ALA A 1 109 ? 76.344 121.333 90.618 1.00 7.08 109 ALA A CA 1
ATOM 850 C C . ALA A 1 109 ? 75.536 120.990 89.357 1.00 6.93 109 ALA A C 1
ATOM 851 O O . ALA A 1 109 ? 75.023 121.874 88.701 1.00 7.20 109 ALA A O 1
ATOM 853 N N . LEU A 1 110 ? 75.395 119.702 89.121 1.00 6.75 110 LEU A N 1
ATOM 854 C CA . LEU A 1 110 ? 74.539 119.242 87.983 1.00 6.31 110 LEU A CA 1
ATOM 855 C C . LEU A 1 110 ? 73.127 119.789 88.211 1.00 7.18 110 LEU A C 1
ATOM 856 O O . LEU A 1 110 ? 72.480 120.332 87.285 1.00 6.93 110 LEU A O 1
ATOM 861 N N . ASP A 1 111 ? 72.631 119.677 89.430 1.00 6.72 111 ASP A N 1
ATOM 862 C CA . ASP A 1 111 ? 71.245 120.113 89.614 1.00 6.54 111 ASP A CA 1
ATOM 863 C C . ASP A 1 111 ? 71.157 121.587 89.389 1.00 6.76 111 ASP A C 1
ATOM 864 O O . ASP A 1 111 ? 70.159 122.037 88.844 1.00 6.43 111 ASP A O 1
ATOM 869 N N . LEU A 1 112 ? 72.150 122.348 89.796 1.00 6.34 112 LEU A N 1
ATOM 870 C CA . LEU A 1 112 ? 71.979 123.740 89.570 1.00 6.68 112 LEU A CA 1
ATOM 871 C C . LEU A 1 112 ? 71.989 124.074 88.058 1.00 6.41 112 LEU A C 1
ATOM 872 O O . LEU A 1 112 ? 71.293 124.972 87.602 1.00 6.88 112 LEU A O 1
ATOM 877 N N . LEU A 1 113 ? 72.899 123.426 87.370 1.00 6.59 113 LEU A N 1
ATOM 878 C CA . LEU A 1 113 ? 73.008 123.706 85.948 1.00 5.80 113 LEU A CA 1
ATOM 879 C C . LEU A 1 113 ? 71.696 123.265 85.304 1.00 6.02 113 LEU A C 1
ATOM 880 O O . LEU A 1 113 ? 71.191 123.965 84.402 1.00 6.09 113 LEU A O 1
ATOM 885 N N . ASN A 1 114 ? 71.165 122.121 85.777 1.00 5.30 114 ASN A N 1
ATOM 886 C CA . ASN A 1 114 ? 69.949 121.671 85.175 1.00 5.38 114 ASN A CA 1
ATOM 887 C C . ASN A 1 114 ? 68.735 122.500 85.494 1.00 5.18 114 ASN A C 1
ATOM 888 O O . ASN A 1 114 ? 67.700 122.501 84.796 1.00 5.26 114 ASN A O 1
ATOM 893 N N . TYR A 1 115 ? 68.832 123.186 86.637 1.00 5.57 115 TYR A N 1
ATOM 894 C CA . TYR A 1 115 ? 67.832 124.200 86.877 1.00 5.72 115 TYR A CA 1
ATOM 895 C C . TYR A 1 115 ? 67.943 125.381 85.911 1.00 5.87 115 TYR A C 1
ATOM 896 O O . TYR A 1 115 ? 66.975 125.757 85.259 1.00 6.10 115 TYR A O 1
ATOM 905 N N . GLY A 1 116 ? 69.133 125.932 85.765 1.00 6.04 116 GLY A N 1
ATOM 906 C CA . GLY A 1 116 ? 69.296 127.159 85.029 1.00 5.61 116 GLY A CA 1
ATOM 907 C C . GLY A 1 116 ? 69.203 126.953 83.535 1.00 5.68 116 GLY A C 1
ATOM 908 O O . GLY A 1 116 ? 68.728 127.816 82.823 1.00 5.47 116 GLY A O 1
ATOM 909 N N . ASN A 1 117 ? 69.750 125.858 83.036 1.00 5.55 117 ASN A N 1
ATOM 910 C CA . ASN A 1 117 ? 69.854 125.760 81.571 1.00 5.09 117 ASN A CA 1
ATOM 911 C C . ASN A 1 117 ? 68.510 125.867 80.819 1.00 5.19 117 ASN A C 1
ATOM 912 O O . ASN A 1 117 ? 68.430 126.582 79.857 1.00 5.02 117 ASN A O 1
ATOM 917 N N . PRO A 1 118 ? 67.439 125.258 81.323 1.00 5.40 118 PRO A N 1
ATOM 918 C CA . PRO A 1 118 ? 66.156 125.411 80.609 1.00 5.65 118 PRO A CA 1
ATOM 919 C C . PRO A 1 118 ? 65.761 126.824 80.639 1.00 6.16 118 PRO A C 1
ATOM 920 O O . PRO A 1 118 ? 65.200 127.282 79.721 1.00 6.10 118 PRO A O 1
ATOM 924 N N . LYS A 1 119 ? 66.052 127.547 81.749 1.00 5.88 119 LYS A N 1
ATOM 925 C CA . LYS A 1 119 ? 65.670 128.939 81.748 1.00 5.42 119 LYS A CA 1
ATOM 926 C C . LYS A 1 119 ? 66.524 129.729 80.813 1.00 5.91 119 LYS A C 1
ATOM 927 O O . LYS A 1 119 ? 66.081 130.668 80.178 1.00 6.36 119 LYS A O 1
ATOM 933 N N . TYR A 1 120 ? 67.772 129.339 80.674 1.00 5.39 120 TYR A N 1
ATOM 934 C CA . TYR A 1 120 ? 68.545 130.020 79.662 1.00 5.73 120 TYR A CA 1
ATOM 935 C C . TYR A 1 120 ? 68.055 129.707 78.219 1.00 6.05 120 TYR A C 1
ATOM 936 O O . TYR A 1 120 ? 68.289 130.484 77.293 1.00 6.47 120 TYR A O 1
ATOM 945 N N . LEU A 1 121 ? 67.438 128.541 78.047 1.00 5.70 121 LEU A N 1
ATOM 946 C CA . LEU A 1 121 ? 66.904 128.253 76.699 1.00 5.87 121 LEU A CA 1
ATOM 947 C C . LEU A 1 121 ? 65.701 129.171 76.478 1.00 6.22 121 LEU A C 1
ATOM 948 O O . LEU A 1 121 ? 65.513 129.682 75.387 1.00 6.29 121 LEU A O 1
ATOM 953 N N . ILE A 1 122 ? 64.931 129.460 77.539 1.00 5.55 122 ILE A N 1
ATOM 954 C CA . ILE A 1 122 ? 63.885 130.421 77.336 1.00 5.76 122 ILE A CA 1
ATOM 955 C C . ILE A 1 122 ? 64.538 131.735 77.015 1.00 5.59 122 ILE A C 1
ATOM 956 O O . ILE A 1 122 ? 64.092 132.445 76.115 1.00 5.72 122 ILE A O 1
ATOM 961 N N . LEU A 1 123 ? 65.604 132.093 77.742 1.00 5.65 123 LEU A N 1
ATOM 962 C CA . LEU A 1 123 ? 66.215 133.388 77.569 1.00 5.52 123 LEU A CA 1
ATOM 963 C C . LEU A 1 123 ? 66.700 133.531 76.082 1.00 5.50 123 LEU A C 1
ATOM 964 O O . LEU A 1 123 ? 66.477 134.536 75.417 1.00 5.00 123 LEU A O 1
ATOM 969 N N . ILE A 1 124 ? 67.410 132.511 75.654 1.00 5.50 124 ILE A N 1
ATOM 970 C CA . ILE A 1 124 ? 68.100 132.699 74.366 1.00 6.80 124 ILE A CA 1
ATOM 971 C C . ILE A 1 124 ? 67.063 132.630 73.287 1.00 6.74 124 ILE A C 1
ATOM 972 O O . ILE A 1 124 ? 67.175 133.302 72.279 1.00 6.10 124 ILE A O 1
ATOM 977 N N . THR A 1 125 ? 66.042 131.822 73.490 1.00 6.25 125 THR A N 1
ATOM 978 C CA . THR A 1 125 ? 64.983 131.781 72.480 1.00 6.44 125 THR A CA 1
ATOM 979 C C . THR A 1 125 ? 64.290 133.103 72.408 1.00 6.73 125 THR A C 1
ATOM 980 O O . THR A 1 125 ? 64.026 133.588 71.346 1.00 6.76 125 THR A O 1
ATOM 984 N N . ALA A 1 126 ? 63.983 133.710 73.568 1.00 6.72 126 ALA A N 1
ATOM 985 C CA . ALA A 1 126 ? 63.402 135.046 73.472 1.00 6.86 126 ALA A CA 1
ATOM 986 C C . ALA A 1 126 ? 64.326 136.027 72.755 1.00 6.47 126 ALA A C 1
ATOM 987 O O . ALA A 1 126 ? 63.862 136.747 71.879 1.00 6.07 126 ALA A O 1
ATOM 989 N N . PHE A 1 127 ? 65.597 136.000 73.102 1.00 6.34 127 PHE A N 1
ATOM 990 C CA . PHE A 1 127 ? 66.485 136.904 72.443 1.00 6.30 127 PHE A CA 1
ATOM 991 C C . PHE A 1 127 ? 66.536 136.655 70.949 1.00 6.60 127 PHE A C 1
ATOM 992 O O . PHE A 1 127 ? 66.488 137.603 70.178 1.00 6.95 127 PHE A O 1
ATOM 1000 N N . ASN A 1 128 ? 66.729 135.401 70.579 1.00 6.98 128 ASN A N 1
ATOM 1001 C CA . ASN A 1 128 ? 66.865 135.153 69.149 1.00 6.70 128 ASN A CA 1
ATOM 1002 C C . ASN A 1 128 ? 65.597 135.435 68.403 1.00 6.74 128 ASN A C 1
ATOM 1003 O O . ASN A 1 128 ? 65.605 136.054 67.334 1.00 6.29 128 ASN A O 1
ATOM 1008 N N . GLU A 1 129 ? 64.491 134.946 68.923 1.00 6.33 129 GLU A N 1
ATOM 1009 C CA . GLU A 1 129 ? 63.221 135.183 68.227 1.00 6.63 129 GLU A CA 1
ATOM 1010 C C . GLU A 1 129 ? 62.904 136.645 68.118 1.00 7.36 129 GLU A C 1
ATOM 1011 O O . GLU A 1 129 ? 62.479 137.102 67.081 1.00 7.21 129 GLU A O 1
ATOM 1017 N N . ALA A 1 130 ? 63.147 137.381 69.194 1.00 6.77 130 ALA A N 1
ATOM 1018 C CA . ALA A 1 130 ? 62.787 138.792 69.150 1.00 6.96 130 ALA A CA 1
ATOM 1019 C C . ALA A 1 130 ? 63.716 139.507 68.182 1.00 6.89 130 ALA A C 1
ATOM 1020 O O . ALA A 1 130 ? 63.322 140.484 67.538 1.00 7.00 130 ALA A O 1
ATOM 1022 N N . TRP A 1 131 ? 64.936 139.016 68.033 1.00 6.34 131 TRP A N 1
ATOM 1023 C CA . TRP A 1 131 ? 65.909 139.696 67.220 1.00 6.46 131 TRP A CA 1
ATOM 1024 C C . TRP A 1 131 ? 65.394 139.707 65.806 1.00 6.61 131 TRP A C 1
ATOM 1025 O O . TRP A 1 131 ? 65.622 140.650 65.042 1.00 7.34 131 TRP A O 1
ATOM 1036 N N . HIS A 1 132 ? 64.620 138.646 65.471 1.00 7.19 132 HIS A N 1
ATOM 1037 C CA . HIS A 1 132 ? 64.029 138.527 64.133 1.00 7.27 132 HIS A CA 1
ATOM 1038 C C . HIS A 1 132 ? 62.636 138.939 64.047 1.00 7.74 132 HIS A C 1
ATOM 1039 O O . HIS A 1 132 ? 61.996 138.625 63.063 1.00 8.38 132 HIS A O 1
ATOM 1046 N N . GLU A 1 133 ? 62.180 139.695 65.078 1.00 8.00 133 GLU A N 1
ATOM 1047 C CA . GLU A 1 133 ? 60.827 140.185 65.072 1.00 8.53 133 GLU A CA 1
ATOM 1048 C C . GLU A 1 133 ? 59.816 139.123 65.051 1.00 8.30 133 GLU A C 1
ATOM 1049 O O . GLU A 1 133 ? 58.634 139.343 64.758 1.00 7.73 133 GLU A O 1
ATOM 1055 N N . ARG A 1 134 ? 60.214 137.926 65.503 1.00 8.10 134 ARG A N 1
ATOM 1056 C CA . ARG A 1 134 ? 59.246 136.867 65.682 1.00 6.99 134 ARG A CA 1
ATOM 1057 C C . ARG A 1 134 ? 58.610 136.953 67.066 1.00 7.39 134 ARG A C 1
ATOM 1058 O O . ARG A 1 134 ? 59.048 137.786 67.853 1.00 8.46 134 ARG A O 1
ATOM 1066 N N . ASP A 1 135 ? 57.616 136.104 67.317 1.00 6.91 135 ASP A N 1
ATOM 1067 C CA . ASP A 1 135 ? 56.770 136.357 68.474 1.00 7.96 135 ASP A CA 1
ATOM 1068 C C . ASP A 1 135 ? 57.469 136.000 69.747 1.00 7.95 135 ASP A C 1
ATOM 1069 O O . ASP A 1 135 ? 57.788 134.783 69.961 1.00 9.08 135 ASP A O 1
ATOM 1074 N N . THR A 1 136 ? 57.686 137.003 70.595 1.00 7.33 136 THR A N 1
ATOM 1075 C CA . THR A 1 136 ? 58.210 136.658 71.957 1.00 7.76 136 THR A CA 1
ATOM 1076 C C . THR A 1 136 ? 57.388 137.382 72.964 1.00 7.78 136 THR A C 1
ATOM 1077 O O . THR A 1 136 ? 57.831 137.545 74.086 1.00 7.77 136 THR A O 1
ATOM 1081 N N . GLY A 1 137 ? 56.141 137.634 72.575 1.00 8.04 137 GLY A N 1
ATOM 1082 C CA . GLY A 1 137 ? 55.249 138.150 73.651 1.00 8.92 137 GLY A CA 1
ATOM 1083 C C . GLY A 1 137 ? 54.523 139.361 73.156 1.00 10.36 137 GLY A C 1
ATOM 1084 O O . GLY A 1 137 ? 54.921 140.043 72.175 1.00 10.65 137 GLY A O 1
ATOM 1085 N N . GLY A 1 138 ? 53.426 139.625 73.852 1.00 10.81 138 GLY A N 1
ATOM 1086 C CA . GLY A 1 138 ? 52.619 140.812 73.563 1.00 12.53 138 GLY A CA 1
ATOM 1087 C C . GLY A 1 138 ? 51.663 140.578 72.469 1.00 14.38 138 GLY A C 1
ATOM 1088 O O . GLY A 1 138 ? 50.840 141.454 72.214 1.00 16.60 138 GLY A O 1
ATOM 1089 N N . ARG A 1 139 ? 51.680 139.433 71.781 1.00 12.89 139 ARG A N 1
ATOM 1090 C CA . ARG A 1 139 ? 50.780 139.310 70.633 1.00 15.38 139 ARG A CA 1
ATOM 1091 C C . ARG A 1 139 ? 49.609 138.468 71.045 1.00 19.52 139 ARG A C 1
ATOM 1092 O O . ARG A 1 139 ? 48.629 138.441 70.346 1.00 25.87 139 ARG A O 1
ATOM 1100 N N . ALA A 1 140 ? 49.750 137.710 72.130 1.00 22.34 140 ALA A N 1
ATOM 1101 C CA . ALA A 1 140 ? 48.717 136.756 72.578 1.00 26.06 140 ALA A CA 1
ATOM 1102 C C . ALA A 1 140 ? 47.490 137.596 72.895 1.00 29.24 140 ALA A C 1
ATOM 1103 O O . ALA A 1 140 ? 47.609 138.714 73.458 1.00 31.24 140 ALA A O 1
ATOM 1105 N N . PRO A 1 141 ? 46.310 137.067 72.573 1.00 37.09 141 PRO A N 1
ATOM 1106 C CA . PRO A 1 141 ? 45.130 137.889 72.962 1.00 40.34 141 PRO A CA 1
ATOM 1107 C C . PRO A 1 141 ? 45.014 137.972 74.521 1.00 35.68 141 PRO A C 1
ATOM 1108 O O . PRO A 1 141 ? 44.937 139.081 75.090 1.00 36.14 141 PRO A O 1
ATOM 1112 N N . GLN A 1 142 ? 45.125 136.825 75.191 1.00 32.89 142 GLN A N 1
ATOM 1113 C CA . GLN A 1 142 ? 44.905 136.808 76.642 1.00 28.28 142 GLN A CA 1
ATOM 1114 C C . GLN A 1 142 ? 46.270 137.133 77.312 1.00 23.48 142 GLN A C 1
ATOM 1115 O O . GLN A 1 142 ? 47.264 136.410 77.052 1.00 24.86 142 GLN A O 1
ATOM 1117 N N . LYS A 1 143 ? 46.324 138.168 78.156 1.00 20.51 143 LYS A N 1
ATOM 1118 C CA . LYS A 1 143 ? 47.533 138.372 79.029 1.00 18.98 143 LYS A CA 1
ATOM 1119 C C . LYS A 1 143 ? 47.588 137.240 80.074 1.00 17.16 143 LYS A C 1
ATOM 1120 O O . LYS A 1 143 ? 46.612 136.420 80.237 1.00 17.57 143 LYS A O 1
ATOM 1126 N N . LEU A 1 144 ? 48.763 137.077 80.681 1.00 14.50 144 LEU A N 1
ATOM 1127 C CA . LEU A 1 144 ? 48.896 135.999 81.677 1.00 11.97 144 LEU A CA 1
ATOM 1128 C C . LEU A 1 144 ? 47.899 136.250 82.791 1.00 13.37 144 LEU A C 1
ATOM 1129 O O . LEU A 1 144 ? 47.745 137.397 83.183 1.00 16.13 144 LEU A O 1
ATOM 1134 N N . ARG A 1 145 ? 47.275 135.176 83.246 1.00 18.17 145 ARG A N 1
ATOM 1135 C CA . ARG A 1 145 ? 46.235 135.331 84.234 1.00 19.01 145 ARG A CA 1
ATOM 1136 C C . ARG A 1 145 ? 46.588 134.525 85.462 1.00 20.03 145 ARG A C 1
ATOM 1137 O O . ARG A 1 145 ? 47.524 133.737 85.513 1.00 13.65 145 ARG A O 1
ATOM 1145 N N . GLY A 1 146 ? 45.872 134.832 86.534 1.00 18.84 146 GLY A N 1
ATOM 1146 C CA . GLY A 1 146 ? 46.141 134.100 87.780 1.00 15.11 146 GLY A CA 1
ATOM 1147 C C . GLY A 1 146 ? 47.571 134.372 88.224 1.00 15.03 146 GLY A C 1
ATOM 1148 O O . GLY A 1 146 ? 48.159 135.417 87.980 1.00 19.78 146 GLY A O 1
ATOM 1149 N N . ARG A 1 147 ? 48.197 133.320 88.715 1.00 11.26 147 ARG A N 1
ATOM 1150 C CA . ARG A 1 147 ? 49.514 133.452 89.178 1.00 11.36 147 ARG A CA 1
ATOM 1151 C C . ARG A 1 147 ? 50.582 133.194 88.113 1.00 10.16 147 ARG A C 1
ATOM 1152 O O . ARG A 1 147 ? 51.767 133.320 88.373 1.00 8.96 147 ARG A O 1
ATOM 1160 N N . ASP A 1 148 ? 50.127 133.020 86.882 1.00 10.20 148 ASP A N 1
ATOM 1161 C CA . ASP A 1 148 ? 51.166 132.891 85.847 1.00 11.88 148 ASP A CA 1
ATOM 1162 C C . ASP A 1 148 ? 51.947 134.120 85.729 1.00 10.92 148 ASP A C 1
ATOM 1163 O O . ASP A 1 148 ? 53.134 134.113 85.350 1.00 10.72 148 ASP A O 1
ATOM 1168 N N . ALA A 1 149 ? 51.317 135.246 86.053 1.00 8.90 149 ALA A N 1
ATOM 1169 C CA . ALA A 1 149 ? 52.028 136.482 85.949 1.00 8.99 149 ALA A CA 1
ATOM 1170 C C . ALA A 1 149 ? 52.915 136.854 87.187 1.00 8.70 149 ALA A C 1
ATOM 1171 O O . ALA A 1 149 ? 53.680 137.848 87.198 1.00 9.63 149 ALA A O 1
ATOM 1173 N N . GLU A 1 150 ? 52.868 136.020 88.163 1.00 9.21 150 GLU A N 1
ATOM 1174 C CA . GLU A 1 150 ? 53.551 136.416 89.404 1.00 9.30 150 GLU A CA 1
ATOM 1175 C C . GLU A 1 150 ? 55.045 136.224 89.220 1.00 9.65 150 GLU A C 1
ATOM 1176 O O . GLU A 1 150 ? 55.514 135.294 88.522 1.00 11.08 150 GLU A O 1
ATOM 1182 N N . ARG A 1 151 ? 55.777 137.022 89.965 1.00 8.80 151 ARG A N 1
ATOM 1183 C CA . ARG A 1 151 ? 57.217 136.899 89.970 1.00 8.59 151 ARG A CA 1
ATOM 1184 C C . ARG A 1 151 ? 57.615 135.715 90.839 1.00 8.52 151 ARG A C 1
ATOM 1185 O O . ARG A 1 151 ? 57.135 135.482 91.949 1.00 8.88 151 ARG A O 1
ATOM 1193 N N . ILE A 1 152 ? 58.626 134.993 90.336 1.00 7.47 152 ILE A N 1
ATOM 1194 C CA . ILE A 1 152 ? 59.302 134.048 91.181 1.00 7.68 152 ILE A CA 1
ATOM 1195 C C . ILE A 1 152 ? 60.224 134.842 92.100 1.00 7.52 152 ILE A C 1
ATOM 1196 O O . ILE A 1 152 ? 60.447 136.041 91.925 1.00 7.84 152 ILE A O 1
ATOM 1201 N N . PRO A 1 153 ? 60.745 134.171 93.119 1.00 7.82 153 PRO A N 1
ATOM 1202 C CA . PRO A 1 153 ? 61.666 134.878 94.069 1.00 8.49 153 PRO A CA 1
ATOM 1203 C C . PRO A 1 153 ? 62.856 135.399 93.337 1.00 9.32 153 PRO A C 1
ATOM 1204 O O . PRO A 1 153 ? 63.238 134.883 92.307 1.00 9.35 153 PRO A O 1
ATOM 1208 N N . TYR A 1 154 ? 63.353 136.498 93.855 1.00 8.52 154 TYR A N 1
ATOM 1209 C CA . TYR A 1 154 ? 64.569 137.044 93.325 1.00 9.77 154 TYR A CA 1
ATOM 1210 C C . TYR A 1 154 ? 65.741 136.558 94.079 1.00 9.94 154 TYR A C 1
ATOM 1211 O O . TYR A 1 154 ? 65.700 136.513 95.316 1.00 10.66 154 TYR A O 1
ATOM 1220 N N . GLY A 1 155 ? 66.842 136.267 93.403 1.00 9.95 155 GLY A N 1
ATOM 1221 C CA . GLY A 1 155 ? 68.075 135.899 94.056 1.00 8.94 155 GLY A CA 1
ATOM 1222 C C . GLY A 1 155 ? 68.314 134.426 93.944 1.00 10.43 155 GLY A C 1
ATOM 1223 O O . GLY A 1 155 ? 67.427 133.647 93.558 1.00 9.41 155 GLY A O 1
ATOM 1224 N N . LEU A 1 156 ? 69.530 134.021 94.308 1.00 10.03 156 LEU A N 1
ATOM 1225 C CA . LEU A 1 156 ? 69.835 132.595 94.273 1.00 10.85 156 LEU A CA 1
ATOM 1226 C C . LEU A 1 156 ? 69.057 131.882 95.375 1.00 12.80 156 LEU A C 1
ATOM 1227 O O . LEU A 1 156 ? 68.694 132.472 96.378 1.00 12.15 156 LEU A O 1
ATOM 1232 N N . PRO A 1 157 ? 68.735 130.621 95.141 1.00 13.94 157 PRO A N 1
ATOM 1233 C CA . PRO A 1 157 ? 67.979 129.882 96.113 1.00 16.36 157 PRO A CA 1
ATOM 1234 C C . PRO A 1 157 ? 68.846 129.750 97.336 1.00 18.11 157 PRO A C 1
ATOM 1235 O O . PRO A 1 157 ? 70.094 129.889 97.290 1.00 17.08 157 PRO A O 1
ATOM 1239 N N . ASN A 1 158 ? 68.227 129.459 98.486 1.00 21.01 158 ASN A N 1
ATOM 1240 C CA . ASN A 1 158 ? 69.043 129.343 99.676 1.00 24.54 158 ASN A CA 1
ATOM 1241 C C . ASN A 1 158 ? 70.069 128.279 99.471 1.00 21.25 158 ASN A C 1
ATOM 1242 O O . ASN A 1 158 ? 69.799 127.218 98.847 1.00 23.13 158 ASN A O 1
ATOM 1247 N N . SER A 1 159 ? 71.211 128.612 100.000 1.00 20.79 159 SER A N 1
ATOM 1248 C CA . SER A 1 159 ? 72.357 127.724 100.088 1.00 24.71 159 SER A CA 1
ATOM 1249 C C . SER A 1 159 ? 73.090 127.690 98.727 1.00 23.42 159 SER A C 1
ATOM 1250 O O . SER A 1 159 ? 74.001 126.863 98.520 1.00 21.89 159 SER A O 1
ATOM 1253 N N . VAL A 1 160 ? 72.648 128.513 97.775 1.00 15.94 160 VAL A N 1
ATOM 1254 C CA . VAL A 1 160 ? 73.326 128.442 96.471 1.00 13.82 160 VAL A CA 1
ATOM 1255 C C . VAL A 1 160 ? 74.225 129.642 96.358 1.00 15.09 160 VAL A C 1
ATOM 1256 O O . VAL A 1 160 ? 73.791 130.784 96.579 1.00 15.97 160 VAL A O 1
ATOM 1260 N N . GLU A 1 161 ? 75.473 129.400 95.976 1.00 13.82 161 GLU A N 1
ATOM 1261 C CA . GLU A 1 161 ? 76.377 130.506 95.767 1.00 14.85 161 GLU A CA 1
ATOM 1262 C C . GLU A 1 161 ? 76.707 130.486 94.297 1.00 11.71 161 GLU A C 1
ATOM 1263 O O . GLU A 1 161 ? 76.532 129.478 93.651 1.00 12.36 161 GLU A O 1
ATOM 1269 N N . LYS A 1 162 ? 77.260 131.579 93.835 1.00 11.05 162 LYS A N 1
ATOM 1270 C CA . LYS A 1 162 ? 77.644 131.653 92.418 1.00 10.54 162 LYS A CA 1
ATOM 1271 C C . LYS A 1 162 ? 78.717 130.644 92.155 1.00 12.01 162 LYS A C 1
ATOM 1272 O O . LYS A 1 162 ? 79.559 130.263 93.019 1.00 14.37 162 LYS A O 1
ATOM 1278 N N . PHE A 1 163 ? 78.668 130.110 90.931 1.00 10.68 163 PHE A N 1
ATOM 1279 C CA . PHE A 1 163 ? 79.689 129.229 90.532 1.00 10.40 163 PHE A CA 1
ATOM 1280 C C . PHE A 1 163 ? 80.881 130.023 90.201 1.00 11.27 163 PHE A C 1
ATOM 1281 O O . PHE A 1 163 ? 80.812 131.145 89.803 1.00 11.93 163 PHE A O 1
ATOM 1289 N N . ASN A 1 164 ? 82.006 129.377 90.337 1.00 12.70 164 ASN A N 1
ATOM 1290 C CA . ASN A 1 164 ? 83.240 130.050 89.873 1.00 16.23 164 ASN A CA 1
ATOM 1291 C C . ASN A 1 164 ? 83.676 129.274 88.675 1.00 14.73 164 ASN A C 1
ATOM 1292 O O . ASN A 1 164 ? 83.988 128.088 88.774 1.00 18.15 164 ASN A O 1
ATOM 1297 N N . LEU A 1 165 ? 83.658 129.896 87.502 1.00 12.94 165 LEU A N 1
ATOM 1298 C CA . LEU A 1 165 ? 84.022 129.079 86.352 1.00 12.71 165 LEU A CA 1
ATOM 1299 C C . LEU A 1 165 ? 85.518 129.000 86.288 1.00 11.84 165 LEU A C 1
ATOM 1300 O O . LEU A 1 165 ? 86.183 130.001 86.560 1.00 11.38 165 LEU A O 1
ATOM 1305 N N . LEU A 1 166 ? 86.034 127.831 85.975 1.00 11.30 166 LEU A N 1
ATOM 1306 C CA . LEU A 1 166 ? 87.480 127.689 85.894 1.00 9.77 166 LEU A CA 1
ATOM 1307 C C . LEU A 1 166 ? 88.033 128.544 84.752 1.00 10.17 166 LEU A C 1
ATOM 1308 O O . LEU A 1 166 ? 87.407 128.819 83.703 1.00 8.70 166 LEU A O 1
ATOM 1313 N N . ASP A 1 167 ? 89.285 128.923 84.972 1.00 10.10 167 ASP A N 1
ATOM 1314 C CA . ASP A 1 167 ? 90.008 129.676 83.973 1.00 13.18 167 ASP A CA 1
ATOM 1315 C C . ASP A 1 167 ? 90.654 128.728 83.002 1.00 11.47 167 ASP A C 1
ATOM 1316 O O . ASP A 1 167 ? 91.498 127.922 83.353 1.00 13.50 167 ASP A O 1
ATOM 1321 N N . ILE A 1 168 ? 90.205 128.716 81.773 1.00 11.48 168 ILE A N 1
ATOM 1322 C CA . ILE A 1 168 ? 90.634 127.628 80.887 1.00 12.20 168 ILE A CA 1
ATOM 1323 C C . ILE A 1 168 ? 92.145 127.715 80.629 1.00 12.54 168 ILE A C 1
ATOM 1324 O O . ILE A 1 168 ? 92.842 126.706 80.577 1.00 13.00 168 ILE A O 1
ATOM 1329 N N . GLU A 1 169 ? 92.631 128.920 80.549 1.00 14.24 169 GLU A N 1
ATOM 1330 C CA . GLU A 1 169 ? 94.039 129.097 80.270 1.00 16.01 169 GLU A CA 1
ATOM 1331 C C . GLU A 1 169 ? 94.876 128.512 81.377 1.00 16.82 169 GLU A C 1
ATOM 1332 O O . GLU A 1 169 ? 95.983 128.094 81.100 1.00 20.25 169 GLU A O 1
ATOM 1338 N N . LYS A 1 170 ? 94.405 128.565 82.608 1.00 14.13 170 LYS A N 1
ATOM 1339 C CA . LYS A 1 170 ? 95.141 128.040 83.748 1.00 15.21 170 LYS A CA 1
ATOM 1340 C C . LYS A 1 170 ? 94.869 126.605 84.002 1.00 15.84 170 LYS A C 1
ATOM 1341 O O . LYS A 1 170 ? 95.449 126.025 84.943 1.00 14.25 170 LYS A O 1
ATOM 1347 N N . ALA A 1 171 ? 93.961 126.022 83.239 1.00 13.38 171 ALA A N 1
ATOM 1348 C CA . ALA A 1 171 ? 93.493 124.667 83.575 1.00 13.76 171 ALA A CA 1
ATOM 1349 C C . ALA A 1 171 ? 94.530 123.660 83.174 1.00 12.58 171 ALA A C 1
ATOM 1350 O O . ALA A 1 171 ? 95.359 123.911 82.295 1.00 14.43 171 ALA A O 1
ATOM 1352 N N . SER A 1 172 ? 94.466 122.478 83.753 1.00 12.43 172 SER A N 1
ATOM 1353 C CA . SER A 1 172 ? 95.310 121.435 83.304 1.00 13.21 172 SER A CA 1
ATOM 1354 C C . SER A 1 172 ? 95.038 120.975 81.885 1.00 12.68 172 SER A C 1
ATOM 1355 O O . SER A 1 172 ? 93.932 121.174 81.388 1.00 12.00 172 SER A O 1
ATOM 1358 N N . ASP A 1 173 ? 96.011 120.349 81.239 1.00 12.41 173 ASP A N 1
ATOM 1359 C CA . ASP A 1 173 ? 95.759 119.708 79.949 1.00 12.10 173 ASP A CA 1
ATOM 1360 C C . ASP A 1 173 ? 94.589 118.767 80.055 1.00 10.99 173 ASP A C 1
ATOM 1361 O O . ASP A 1 173 ? 93.797 118.737 79.131 1.00 11.48 173 ASP A O 1
ATOM 1366 N N . ARG A 1 174 ? 94.467 118.038 81.181 1.00 10.36 174 ARG A N 1
ATOM 1367 C CA . ARG A 1 174 ? 93.417 117.035 81.194 1.00 9.20 174 ARG A CA 1
ATOM 1368 C C . ARG A 1 174 ? 92.061 117.797 81.191 1.00 10.17 174 ARG A C 1
ATOM 1369 O O . ARG A 1 174 ? 91.165 117.367 80.507 1.00 11.07 174 ARG A O 1
ATOM 1377 N N . THR A 1 175 ? 91.935 118.848 81.965 1.00 8.82 175 THR A N 1
ATOM 1378 C CA . THR A 1 175 ? 90.673 119.645 81.963 1.00 8.63 175 THR A CA 1
ATOM 1379 C C . THR A 1 175 ? 90.442 120.222 80.573 1.00 9.48 175 THR A C 1
ATOM 1380 O O . THR A 1 175 ? 89.345 120.180 80.047 1.00 8.26 175 THR A O 1
ATOM 1384 N N . GLN A 1 176 ? 91.508 120.824 80.028 1.00 8.44 176 GLN A N 1
ATOM 1385 C CA . GLN A 1 176 ? 91.342 121.385 78.721 1.00 8.49 176 GLN A CA 1
ATOM 1386 C C . GLN A 1 176 ? 90.915 120.367 77.711 1.00 8.95 176 GLN A C 1
ATOM 1387 O O . GLN A 1 176 ? 90.125 120.713 76.834 1.00 8.23 176 GLN A O 1
ATOM 1393 N N . THR A 1 177 ? 91.535 119.200 77.767 1.00 8.55 177 THR A N 1
ATOM 1394 C CA . THR A 1 177 ? 91.299 118.161 76.774 1.00 8.90 177 THR A CA 1
ATOM 1395 C C . THR A 1 177 ? 89.826 117.717 76.919 1.00 7.86 177 THR A C 1
ATOM 1396 O O . THR A 1 177 ? 89.172 117.534 75.939 1.00 7.59 177 THR A O 1
ATOM 1400 N N . VAL A 1 178 ? 89.335 117.476 78.132 1.00 7.65 178 VAL A N 1
ATOM 1401 C CA . VAL A 1 178 ? 88.026 116.922 78.199 1.00 6.89 178 VAL A CA 1
ATOM 1402 C C . VAL A 1 178 ? 87.006 118.035 77.820 1.00 6.60 178 VAL A C 1
ATOM 1403 O O . VAL A 1 178 ? 86.031 117.710 77.202 1.00 7.03 178 VAL A O 1
ATOM 1407 N N . LEU A 1 179 ? 87.256 119.286 78.167 1.00 7.25 179 LEU A N 1
ATOM 1408 C CA . LEU A 1 179 ? 86.351 120.351 77.741 1.00 7.34 179 LEU A CA 1
ATOM 1409 C C . LEU A 1 179 ? 86.404 120.440 76.236 1.00 7.38 179 LEU A C 1
ATOM 1410 O O . LEU A 1 179 ? 85.374 120.511 75.582 1.00 6.84 179 LEU A O 1
ATOM 1415 N N . ARG A 1 180 ? 87.624 120.300 75.664 1.00 6.77 180 ARG A N 1
ATOM 1416 C CA . ARG A 1 180 ? 87.701 120.361 74.203 1.00 6.96 180 ARG A CA 1
ATOM 1417 C C . ARG A 1 180 ? 86.939 119.197 73.588 1.00 7.19 180 ARG A C 1
ATOM 1418 O O . ARG A 1 180 ? 86.247 119.324 72.561 1.00 7.97 180 ARG A O 1
ATOM 1426 N N . ASP A 1 181 ? 87.073 118.014 74.211 1.00 7.18 181 ASP A N 1
ATOM 1427 C CA . ASP A 1 181 ? 86.476 116.867 73.660 1.00 7.74 181 ASP A CA 1
ATOM 1428 C C . ASP A 1 181 ? 84.988 116.953 73.741 1.00 6.80 181 ASP A C 1
ATOM 1429 O O . ASP A 1 181 ? 84.271 116.528 72.815 1.00 6.41 181 ASP A O 1
ATOM 1434 N N . ILE A 1 182 ? 84.551 117.468 74.857 1.00 6.32 182 ILE A N 1
ATOM 1435 C CA . ILE A 1 182 ? 83.084 117.636 75.019 1.00 5.83 182 ILE A CA 1
ATOM 1436 C C . ILE A 1 182 ? 82.577 118.673 74.066 1.00 6.19 182 ILE A C 1
ATOM 1437 O O . ILE A 1 182 ? 81.496 118.464 73.431 1.00 6.31 182 ILE A O 1
ATOM 1442 N N . ARG A 1 183 ? 83.314 119.754 73.882 1.00 5.63 183 ARG A N 1
ATOM 1443 C CA . ARG A 1 183 ? 82.889 120.767 72.922 1.00 6.50 183 ARG A CA 1
ATOM 1444 C C . ARG A 1 183 ? 82.781 120.137 71.549 1.00 6.56 183 ARG A C 1
ATOM 1445 O O . ARG A 1 183 ? 81.814 120.346 70.859 1.00 6.99 183 ARG A O 1
ATOM 1453 N N . ASP A 1 184 ? 83.834 119.443 71.140 1.00 6.40 184 ASP A N 1
ATOM 1454 C CA . ASP A 1 184 ? 83.870 118.924 69.781 1.00 6.88 184 ASP A CA 1
ATOM 1455 C C . ASP A 1 184 ? 82.935 117.812 69.567 1.00 6.33 184 ASP A C 1
ATOM 1456 O O . ASP A 1 184 ? 82.448 117.678 68.459 1.00 6.71 184 ASP A O 1
ATOM 1461 N N . ALA A 1 185 ? 82.621 117.034 70.593 1.00 5.82 185 ALA A N 1
ATOM 1462 C CA . ALA A 1 185 ? 81.670 115.907 70.406 1.00 5.95 185 ALA A CA 1
ATOM 1463 C C . ALA A 1 185 ? 80.345 116.443 69.912 1.00 6.06 185 ALA A C 1
ATOM 1464 O O . ALA A 1 185 ? 79.685 115.693 69.246 1.00 6.53 185 ALA A O 1
ATOM 1466 N N . PHE A 1 186 ? 79.994 117.668 70.305 1.00 5.66 186 PHE A N 1
ATOM 1467 C CA . PHE A 1 186 ? 78.693 118.205 69.896 1.00 6.32 186 PHE A CA 1
ATOM 1468 C C . PHE A 1 186 ? 78.841 119.273 68.878 1.00 6.15 186 PHE A C 1
ATOM 1469 O O . PHE A 1 186 ? 77.854 119.930 68.597 1.00 6.84 186 PHE A O 1
ATOM 1477 N N . LEU A 1 187 ? 80.073 119.443 68.313 1.00 6.47 187 LEU A N 1
ATOM 1478 C CA . LEU A 1 187 ? 80.306 120.439 67.324 1.00 6.60 187 LEU A CA 1
ATOM 1479 C C . LEU A 1 187 ? 79.964 121.804 67.877 1.00 7.37 187 LEU A C 1
ATOM 1480 O O . LEU A 1 187 ? 79.347 122.609 67.212 1.00 8.65 187 LEU A O 1
ATOM 1485 N N . HIS A 1 188 ? 80.442 122.056 69.084 1.00 6.73 188 HIS A N 1
ATOM 1486 C CA . HIS A 1 188 ? 80.247 123.350 69.628 1.00 6.78 188 HIS A CA 1
ATOM 1487 C C . HIS A 1 188 ? 81.431 124.228 69.472 1.00 6.99 188 HIS A C 1
ATOM 1488 O O . HIS A 1 188 ? 82.453 123.816 68.983 1.00 8.21 188 HIS A O 1
ATOM 1495 N N . HIS A 1 189 ? 81.317 125.471 69.973 1.00 6.54 189 HIS A N 1
ATOM 1496 C CA . HIS A 1 189 ? 82.379 126.425 69.765 1.00 7.67 189 HIS A CA 1
ATOM 1497 C C . HIS A 1 189 ? 83.212 126.558 71.016 1.00 7.46 189 HIS A C 1
ATOM 1498 O O . HIS A 1 189 ? 84.265 127.142 70.961 1.00 8.65 189 HIS A O 1
ATOM 1505 N N . GLY A 1 190 ? 82.677 126.176 72.156 1.00 7.09 190 GLY A N 1
ATOM 1506 C CA . GLY A 1 190 ? 83.458 126.364 73.348 1.00 7.40 190 GLY A CA 1
ATOM 1507 C C . GLY A 1 190 ? 82.811 125.540 74.405 1.00 7.36 190 GLY A C 1
ATOM 1508 O O . GLY A 1 190 ? 81.720 124.991 74.211 1.00 7.31 190 GLY A O 1
ATOM 1509 N N . PRO A 1 191 ? 83.478 125.400 75.546 1.00 8.37 191 PRO A N 1
ATOM 1510 C CA . PRO A 1 191 ? 82.880 124.678 76.637 1.00 8.02 191 PRO A CA 1
ATOM 1511 C C . PRO A 1 191 ? 81.815 125.488 77.272 1.00 8.12 191 PRO A C 1
ATOM 1512 O O . PRO A 1 191 ? 81.988 126.656 77.544 1.00 8.45 191 PRO A O 1
ATOM 1516 N N . ALA A 1 192 ? 80.668 124.885 77.475 1.00 6.43 192 ALA A N 1
ATOM 1517 C CA . ALA A 1 192 ? 79.551 125.555 78.145 1.00 6.84 192 ALA A CA 1
ATOM 1518 C C . ALA A 1 192 ? 80.077 125.956 79.506 1.00 7.34 192 ALA A C 1
ATOM 1519 O O . ALA A 1 192 ? 81.005 125.359 80.033 1.00 7.18 192 ALA A O 1
ATOM 1521 N N . SER A 1 193 ? 79.431 126.943 80.081 1.00 7.14 193 SER A N 1
ATOM 1522 C CA . SER A 1 193 ? 79.771 127.281 81.498 1.00 6.88 193 SER A CA 1
ATOM 1523 C C . SER A 1 193 ? 79.770 126.076 82.361 1.00 7.15 193 SER A C 1
ATOM 1524 O O . SER A 1 193 ? 80.583 125.943 83.254 1.00 8.20 193 SER A O 1
ATOM 1527 N N . ASP A 1 194 ? 78.835 125.173 82.073 1.00 6.54 194 ASP A N 1
ATOM 1528 C CA . ASP A 1 194 ? 78.694 123.959 82.835 1.00 6.65 194 ASP A CA 1
ATOM 1529 C C . ASP A 1 194 ? 79.963 123.228 82.928 1.00 6.34 194 ASP A C 1
ATOM 1530 O O . ASP A 1 194 ? 80.253 122.687 83.962 1.00 8.13 194 ASP A O 1
ATOM 1535 N N . TYR A 1 195 ? 80.727 123.167 81.844 1.00 6.47 195 TYR A N 1
ATOM 1536 C CA . TYR A 1 195 ? 81.965 122.443 81.885 1.00 5.84 195 TYR A CA 1
ATOM 1537 C C . TYR A 1 195 ? 83.088 123.241 82.458 1.00 6.68 195 TYR A C 1
ATOM 1538 O O . TYR A 1 195 ? 84.074 122.651 82.906 1.00 6.36 195 TYR A O 1
ATOM 1547 N N . ARG A 1 196 ? 82.966 124.542 82.507 1.00 6.76 196 ARG A N 1
ATOM 1548 C CA . ARG A 1 196 ? 83.949 125.326 83.276 1.00 7.85 196 ARG A CA 1
ATOM 1549 C C . ARG A 1 196 ? 83.603 125.245 84.750 1.00 8.35 196 ARG A C 1
ATOM 1550 O O . ARG A 1 196 ? 84.416 125.653 85.562 1.00 9.40 196 ARG A O 1
ATOM 1558 N N . VAL A 1 197 ? 82.439 124.701 85.086 1.00 8.41 197 VAL A N 1
ATOM 1559 C CA . VAL A 1 197 ? 82.152 124.394 86.501 1.00 8.26 197 VAL A CA 1
ATOM 1560 C C . VAL A 1 197 ? 82.566 122.981 86.743 1.00 8.81 197 VAL A C 1
ATOM 1561 O O . VAL A 1 197 ? 83.400 122.768 87.620 1.00 9.94 197 VAL A O 1
ATOM 1565 N N . LEU A 1 198 ? 82.097 122.033 85.920 1.00 7.84 198 LEU A N 1
ATOM 1566 C CA . LEU A 1 198 ? 82.322 120.604 86.164 1.00 8.53 198 LEU A CA 1
ATOM 1567 C C . LEU A 1 198 ? 83.785 120.246 85.853 1.00 8.00 198 LEU A C 1
ATOM 1568 O O . LEU A 1 198 ? 84.271 119.181 86.275 1.00 8.86 198 LEU A O 1
ATOM 1573 N N . GLY A 1 199 ? 84.463 121.103 85.104 1.00 7.19 199 GLY A N 1
ATOM 1574 C CA . GLY A 1 199 ? 85.750 120.653 84.582 1.00 7.44 199 GLY A CA 1
ATOM 1575 C C . GLY A 1 199 ? 86.837 120.744 85.632 1.00 7.82 199 GLY A C 1
ATOM 1576 O O . GLY A 1 199 ? 87.915 120.280 85.364 1.00 7.95 199 GLY A O 1
ATOM 1577 N N . VAL A 1 200 ? 86.493 121.240 86.809 1.00 8.64 200 VAL A N 1
ATOM 1578 C CA . VAL A 1 200 ? 87.440 121.004 87.931 1.00 9.22 200 VAL A CA 1
ATOM 1579 C C . VAL A 1 200 ? 87.468 119.524 88.289 1.00 9.35 200 VAL A C 1
ATOM 1580 O O . VAL A 1 200 ? 88.347 119.140 89.099 1.00 8.98 200 VAL A O 1
ATOM 1584 N N . TRP A 1 201 ? 86.529 118.729 87.753 1.00 8.78 201 TRP A N 1
ATOM 1585 C CA . TRP A 1 201 ? 86.510 117.295 87.995 1.00 7.94 201 TRP A CA 1
ATOM 1586 C C . TRP A 1 201 ? 86.642 116.610 86.678 1.00 8.01 201 TRP A C 1
ATOM 1587 O O . TRP A 1 201 ? 85.686 115.993 86.194 1.00 7.03 201 TRP A O 1
ATOM 1598 N N . PRO A 1 202 ? 87.792 116.686 86.057 1.00 8.13 202 PRO A N 1
ATOM 1599 C CA . PRO A 1 202 ? 87.840 116.209 84.677 1.00 8.61 202 PRO A CA 1
ATOM 1600 C C . PRO A 1 202 ? 87.777 114.692 84.680 1.00 8.82 202 PRO A C 1
ATOM 1601 O O . PRO A 1 202 ? 87.425 114.080 83.664 1.00 9.51 202 PRO A O 1
ATOM 1605 N N . ASP A 1 203 ? 88.106 114.051 85.818 1.00 8.79 203 ASP A N 1
ATOM 1606 C CA . ASP A 1 203 ? 87.973 112.626 85.831 1.00 7.63 203 ASP A CA 1
ATOM 1607 C C . ASP A 1 203 ? 86.480 112.274 85.708 1.00 6.92 203 ASP A C 1
ATOM 1608 O O . ASP A 1 203 ? 86.168 111.319 85.007 1.00 9.56 203 ASP A O 1
ATOM 1613 N N . TYR A 1 204 ? 85.620 113.062 86.341 1.00 6.94 204 TYR A N 1
ATOM 1614 C CA . TYR A 1 204 ? 84.210 112.810 86.205 1.00 6.45 204 TYR A CA 1
ATOM 1615 C C . TYR A 1 204 ? 83.812 113.148 84.768 1.00 6.76 204 TYR A C 1
ATOM 1616 O O . TYR A 1 204 ? 83.063 112.371 84.145 1.00 6.87 204 TYR A O 1
ATOM 1625 N N . LEU A 1 205 ? 84.272 114.297 84.268 1.00 6.93 205 LEU A N 1
ATOM 1626 C CA . LEU A 1 205 ? 83.859 114.634 82.880 1.00 6.54 205 LEU A CA 1
ATOM 1627 C C . LEU A 1 205 ? 84.261 113.604 81.871 1.00 6.71 205 LEU A C 1
ATOM 1628 O O . LEU A 1 205 ? 83.507 113.376 80.957 1.00 6.90 205 LEU A O 1
ATOM 1633 N N . GLU A 1 206 ? 85.375 112.915 82.071 1.00 5.88 206 GLU A N 1
ATOM 1634 C CA . GLU A 1 206 ? 85.763 111.924 81.108 1.00 7.71 206 GLU A CA 1
ATOM 1635 C C . GLU A 1 206 ? 84.810 110.752 81.172 1.00 7.20 206 GLU A C 1
ATOM 1636 O O . GLU A 1 206 ? 84.395 110.224 80.192 1.00 7.79 206 GLU A O 1
ATOM 1642 N N . ILE A 1 207 ? 84.427 110.408 82.372 1.00 6.57 207 ILE A N 1
ATOM 1643 C CA . ILE A 1 207 ? 83.398 109.320 82.534 1.00 6.56 207 ILE A CA 1
ATOM 1644 C C . ILE A 1 207 ? 82.108 109.819 81.907 1.00 6.55 207 ILE A C 1
ATOM 1645 O O . ILE A 1 207 ? 81.479 109.026 81.206 1.00 6.98 207 ILE A O 1
ATOM 1650 N N . ALA A 1 208 ? 81.703 111.051 82.186 1.00 6.10 208 ALA A N 1
ATOM 1651 C CA . ALA A 1 208 ? 80.443 111.518 81.655 1.00 6.67 208 ALA A CA 1
ATOM 1652 C C . ALA A 1 208 ? 80.498 111.553 80.141 1.00 7.01 208 ALA A C 1
ATOM 1653 O O . ALA A 1 208 ? 79.524 111.206 79.475 1.00 6.78 208 ALA A O 1
ATOM 1655 N N . LEU A 1 209 ? 81.654 111.916 79.609 1.00 6.34 209 LEU A N 1
ATOM 1656 C CA . LEU A 1 209 ? 81.711 111.937 78.142 1.00 6.67 209 LEU A CA 1
ATOM 1657 C C . LEU A 1 209 ? 81.556 110.530 77.603 1.00 7.06 209 LEU A C 1
ATOM 1658 O O . LEU A 1 209 ? 80.760 110.306 76.674 1.00 7.96 209 LEU A O 1
ATOM 1663 N N . ARG A 1 210 ? 82.266 109.582 78.214 1.00 7.09 210 ARG A N 1
ATOM 1664 C CA . ARG A 1 210 ? 82.254 108.270 77.660 1.00 7.33 210 ARG A CA 1
ATOM 1665 C C . ARG A 1 210 ? 80.860 107.658 77.859 1.00 6.85 210 ARG A C 1
ATOM 1666 O O . ARG A 1 210 ? 80.321 106.969 77.005 1.00 7.44 210 ARG A O 1
ATOM 1674 N N . ASP A 1 211 ? 80.314 107.886 79.026 1.00 6.27 211 ASP A N 1
ATOM 1675 C CA . ASP A 1 211 ? 79.139 107.089 79.346 1.00 6.06 211 ASP A CA 1
ATOM 1676 C C . ASP A 1 211 ? 77.890 107.703 78.881 1.00 6.22 211 ASP A C 1
ATOM 1677 O O . ASP A 1 211 ? 76.905 107.017 78.604 1.00 6.88 211 ASP A O 1
ATOM 1682 N N . SER A 1 212 ? 77.855 109.029 78.922 1.00 6.94 212 SER A N 1
ATOM 1683 C CA . SER A 1 212 ? 76.552 109.719 78.853 1.00 6.80 212 SER A CA 1
ATOM 1684 C C . SER A 1 212 ? 76.542 110.586 77.624 1.00 7.36 212 SER A C 1
ATOM 1685 O O . SER A 1 212 ? 75.525 110.665 76.991 1.00 7.89 212 SER A O 1
ATOM 1688 N N . LEU A 1 213 ? 77.645 111.224 77.267 1.00 6.73 213 LEU A N 1
ATOM 1689 C CA . LEU A 1 213 ? 77.521 112.223 76.201 1.00 6.74 213 LEU A CA 1
ATOM 1690 C C . LEU A 1 213 ? 77.942 111.746 74.822 1.00 7.92 213 LEU A C 1
ATOM 1691 O O . LEU A 1 213 ? 77.188 111.842 73.908 1.00 7.41 213 LEU A O 1
ATOM 1696 N N . ALA A 1 214 ? 79.119 111.163 74.749 1.00 7.54 214 ALA A N 1
ATOM 1697 C CA . ALA A 1 214 ? 79.569 110.624 73.472 1.00 9.84 214 ALA A CA 1
ATOM 1698 C C . ALA A 1 214 ? 78.620 109.684 72.795 1.00 8.85 214 ALA A C 1
ATOM 1699 O O . ALA A 1 214 ? 78.439 109.821 71.560 1.00 10.23 214 ALA A O 1
ATOM 1701 N N . PRO A 1 215 ? 77.950 108.844 73.528 1.00 8.85 215 PRO A N 1
ATOM 1702 C CA . PRO A 1 215 ? 77.107 107.864 72.810 1.00 9.50 215 PRO A CA 1
ATOM 1703 C C . PRO A 1 215 ? 75.907 108.475 72.134 1.00 10.87 215 PRO A C 1
ATOM 1704 O O . PRO A 1 215 ? 75.350 107.858 71.247 1.00 11.93 215 PRO A O 1
ATOM 1708 N N . VAL A 1 216 ? 75.543 109.680 72.534 1.00 8.01 216 VAL A N 1
ATOM 1709 C CA . VAL A 1 216 ? 74.372 110.306 71.965 1.00 7.01 216 VAL A CA 1
ATOM 1710 C C . VAL A 1 216 ? 74.689 111.582 71.227 1.00 6.60 216 VAL A C 1
ATOM 1711 O O . VAL A 1 216 ? 73.819 112.057 70.536 1.00 6.11 216 VAL A O 1
ATOM 1715 N N . ALA A 1 217 ? 75.918 112.118 71.302 1.00 6.86 217 ALA A N 1
ATOM 1716 C CA . ALA A 1 217 ? 76.275 113.377 70.608 1.00 7.10 217 ALA A CA 1
ATOM 1717 C C . ALA A 1 217 ? 75.983 113.230 69.120 1.00 6.82 217 ALA A C 1
ATOM 1718 O O . ALA A 1 217 ? 76.345 112.226 68.557 1.00 7.11 217 ALA A O 1
ATOM 1720 N N . LEU A 1 218 ? 75.317 114.215 68.580 1.00 6.47 218 LEU A N 1
ATOM 1721 C CA . LEU A 1 218 ? 75.080 114.346 67.160 1.00 7.12 218 LEU A CA 1
ATOM 1722 C C . LEU A 1 218 ? 74.071 113.340 66.689 1.00 7.42 218 LEU A C 1
ATOM 1723 O O . LEU A 1 218 ? 73.850 113.248 65.478 1.00 8.95 218 LEU A O 1
ATOM 1728 N N . SER A 1 219 ? 73.535 112.556 67.597 1.00 7.16 219 SER A N 1
ATOM 1729 C CA . SER A 1 219 ? 72.560 111.587 67.120 1.00 7.50 219 SER A CA 1
ATOM 1730 C C . SER A 1 219 ? 71.209 112.150 66.796 1.00 8.01 219 SER A C 1
ATOM 1731 O O . SER A 1 219 ? 70.868 113.263 67.190 1.00 8.23 219 SER A O 1
ATOM 1734 N N . ALA A 1 220 ? 70.455 111.391 65.995 1.00 7.34 220 ALA A N 1
ATOM 1735 C CA . ALA A 1 220 ? 69.063 111.822 65.700 1.00 7.64 220 ALA A CA 1
ATOM 1736 C C . ALA A 1 220 ? 68.316 111.985 67.023 1.00 7.96 220 ALA A C 1
ATOM 1737 O O . ALA A 1 220 ? 67.488 112.896 67.154 1.00 8.61 220 ALA A O 1
ATOM 1739 N N . GLU A 1 221 ? 68.545 111.108 67.988 1.00 7.96 221 GLU A N 1
ATOM 1740 C CA . GLU A 1 221 ? 67.788 111.171 69.217 1.00 8.81 221 GLU A CA 1
ATOM 1741 C C . GLU A 1 221 ? 68.125 112.447 70.003 1.00 8.05 221 GLU A C 1
ATOM 1742 O O . GLU A 1 221 ? 67.235 113.048 70.579 1.00 8.26 221 GLU A O 1
ATOM 1748 N N . TYR A 1 222 ? 69.389 112.794 70.025 1.00 7.75 222 TYR A N 1
ATOM 1749 C CA . TYR A 1 222 ? 69.731 113.968 70.732 1.00 7.14 222 TYR A CA 1
ATOM 1750 C C . TYR A 1 222 ? 69.173 115.169 70.059 1.00 8.36 222 TYR A C 1
ATOM 1751 O O . TYR A 1 222 ? 68.572 116.044 70.674 1.00 7.67 222 TYR A O 1
ATOM 1760 N N . ASP A 1 223 ? 69.329 115.173 68.749 1.00 8.58 223 ASP A N 1
ATOM 1761 C CA . ASP A 1 223 ? 68.983 116.410 68.043 1.00 10.22 223 ASP A CA 1
ATOM 1762 C C . ASP A 1 223 ? 67.473 116.520 68.019 1.00 9.66 223 ASP A C 1
ATOM 1763 O O . ASP A 1 223 ? 66.968 117.621 68.037 1.00 9.73 223 ASP A O 1
ATOM 1768 N N . GLU A 1 224 ? 66.754 115.394 67.970 1.00 8.78 224 GLU A N 1
ATOM 1769 C CA . GLU A 1 224 ? 65.328 115.483 68.076 1.00 9.36 224 GLU A CA 1
ATOM 1770 C C . GLU A 1 224 ? 64.855 116.000 69.466 1.00 8.25 224 GLU A C 1
ATOM 1771 O O . GLU A 1 224 ? 63.923 116.781 69.550 1.00 8.00 224 GLU A O 1
ATOM 1777 N N . THR A 1 225 ? 65.563 115.614 70.508 1.00 6.92 225 THR A N 1
ATOM 1778 C CA . THR A 1 225 ? 65.260 116.141 71.835 1.00 6.97 225 THR A CA 1
ATOM 1779 C C . THR A 1 225 ? 65.509 117.596 71.810 1.00 6.45 225 THR A C 1
ATOM 1780 O O . THR A 1 225 ? 64.757 118.421 72.377 1.00 7.14 225 THR A O 1
ATOM 1784 N N . ALA A 1 226 ? 66.640 117.996 71.277 1.00 6.11 226 ALA A N 1
ATOM 1785 C CA . ALA A 1 226 ? 66.895 119.429 71.193 1.00 6.14 226 ALA A CA 1
ATOM 1786 C C . ALA A 1 226 ? 65.841 120.150 70.386 1.00 6.55 226 ALA A C 1
ATOM 1787 O O . ALA A 1 226 ? 65.398 121.228 70.765 1.00 6.87 226 ALA A O 1
ATOM 1789 N N . ARG A 1 227 ? 65.432 119.587 69.250 1.00 6.29 227 ARG A N 1
ATOM 1790 C CA . ARG A 1 227 ? 64.374 120.240 68.473 1.00 6.77 227 ARG A CA 1
ATOM 1791 C C . ARG A 1 227 ? 63.145 120.390 69.382 1.00 6.74 227 ARG A C 1
ATOM 1792 O O . ARG A 1 227 ? 62.471 121.414 69.377 1.00 6.78 227 ARG A O 1
ATOM 1800 N N . ARG A 1 228 ? 62.818 119.317 70.078 1.00 6.47 228 ARG A N 1
ATOM 1801 C CA . ARG A 1 228 ? 61.601 119.309 70.925 1.00 6.42 228 ARG A CA 1
ATOM 1802 C C . ARG A 1 228 ? 61.704 120.398 71.981 1.00 6.22 228 ARG A C 1
ATOM 1803 O O . ARG A 1 228 ? 60.730 121.164 72.119 1.00 6.09 228 ARG A O 1
ATOM 1811 N N . ILE A 1 229 ? 62.871 120.549 72.634 1.00 5.74 229 ILE A N 1
ATOM 1812 C CA . ILE A 1 229 ? 62.877 121.578 73.668 1.00 5.74 229 ILE A CA 1
ATOM 1813 C C . ILE A 1 229 ? 63.016 122.957 73.097 1.00 5.76 229 ILE A C 1
ATOM 1814 O O . ILE A 1 229 ? 62.459 123.939 73.657 1.00 5.37 229 ILE A O 1
ATOM 1819 N N . ARG A 1 230 ? 63.693 123.068 71.982 1.00 5.28 230 ARG A N 1
ATOM 1820 C CA . ARG A 1 230 ? 63.670 124.398 71.302 1.00 5.66 230 ARG A CA 1
ATOM 1821 C C . ARG A 1 230 ? 62.286 124.817 70.968 1.00 5.75 230 ARG A C 1
ATOM 1822 O O . ARG A 1 230 ? 61.952 125.992 71.107 1.00 6.53 230 ARG A O 1
ATOM 1830 N N . LYS A 1 231 ? 61.478 123.873 70.514 1.00 6.19 231 LYS A N 1
ATOM 1831 C CA . LYS A 1 231 ? 60.122 124.206 70.143 1.00 6.64 231 LYS A CA 1
ATOM 1832 C C . LYS A 1 231 ? 59.345 124.603 71.328 1.00 6.85 231 LYS A C 1
ATOM 1833 O O . LYS A 1 231 ? 58.577 125.547 71.277 1.00 6.64 231 LYS A O 1
ATOM 1839 N N . ILE A 1 232 ? 59.471 123.811 72.377 1.00 6.44 232 ILE A N 1
ATOM 1840 C CA . ILE A 1 232 ? 58.817 124.173 73.610 1.00 6.37 232 ILE A CA 1
ATOM 1841 C C . ILE A 1 232 ? 59.160 125.578 73.991 1.00 6.62 232 ILE A C 1
ATOM 1842 O O . ILE A 1 232 ? 58.219 126.349 74.280 1.00 6.35 232 ILE A O 1
ATOM 1847 N N . ALA A 1 233 ? 60.419 125.964 73.966 1.00 5.90 233 ALA A N 1
ATOM 1848 C CA . ALA A 1 233 ? 60.793 127.290 74.415 1.00 5.72 233 ALA A CA 1
ATOM 1849 C C . ALA A 1 233 ? 60.175 128.277 73.439 1.00 6.17 233 ALA A C 1
ATOM 1850 O O . ALA A 1 233 ? 59.732 129.299 73.865 1.00 6.77 233 ALA A O 1
ATOM 1852 N N . ARG A 1 234 ? 60.188 127.996 72.157 1.00 6.08 234 ARG A N 1
ATOM 1853 C CA . ARG A 1 234 ? 59.824 128.974 71.198 1.00 6.52 234 ARG A CA 1
ATOM 1854 C C . ARG A 1 234 ? 58.330 129.234 71.283 1.00 6.53 234 ARG A C 1
ATOM 1855 O O . ARG A 1 234 ? 57.865 130.369 71.187 1.00 6.90 234 ARG A O 1
ATOM 1863 N N . GLU A 1 235 ? 57.566 128.191 71.497 1.00 6.75 235 GLU A N 1
ATOM 1864 C CA A GLU A 1 235 ? 56.138 128.352 71.683 0.50 7.40 235 GLU A CA 1
ATOM 1865 C CA B GLU A 1 235 ? 56.142 128.377 71.674 0.50 7.32 235 GLU A CA 1
ATOM 1866 C C . GLU A 1 235 ? 55.907 129.077 72.984 1.00 7.34 235 GLU A C 1
ATOM 1867 O O . GLU A 1 235 ? 55.029 129.940 73.065 1.00 7.56 235 GLU A O 1
ATOM 1878 N N . HIS A 1 236 ? 56.674 128.730 73.978 1.00 6.50 236 HIS A N 1
ATOM 1879 C CA . HIS A 1 236 ? 56.282 129.220 75.303 1.00 6.67 236 HIS A CA 1
ATOM 1880 C C . HIS A 1 236 ? 56.441 130.705 75.364 1.00 6.93 236 HIS A C 1
ATOM 1881 O O . HIS A 1 236 ? 55.623 131.420 75.979 1.00 7.45 236 HIS A O 1
ATOM 1888 N N . VAL A 1 237 ? 57.467 131.243 74.705 1.00 6.42 237 VAL A N 1
ATOM 1889 C CA . VAL A 1 237 ? 57.735 132.661 74.875 1.00 6.44 237 VAL A CA 1
ATOM 1890 C C . VAL A 1 237 ? 56.618 133.487 74.182 1.00 7.28 237 VAL A C 1
ATOM 1891 O O . VAL A 1 237 ? 56.463 134.645 74.486 1.00 6.95 237 VAL A O 1
ATOM 1895 N N . LYS A 1 238 ? 55.851 132.895 73.330 1.00 7.76 238 LYS A N 1
ATOM 1896 C CA . LYS A 1 238 ? 54.730 133.655 72.708 1.00 8.56 238 LYS A CA 1
ATOM 1897 C C . LYS A 1 238 ? 53.716 134.008 73.742 1.00 8.95 238 LYS A C 1
ATOM 1898 O O . LYS A 1 238 ? 52.851 134.886 73.506 1.00 10.40 238 LYS A O 1
ATOM 1904 N N . GLY A 1 239 ? 53.723 133.318 74.848 1.00 8.85 239 GLY A N 1
ATOM 1905 C CA . GLY A 1 239 ? 52.735 133.613 75.862 1.00 8.91 239 GLY A CA 1
ATOM 1906 C C . GLY A 1 239 ? 53.123 134.775 76.739 1.00 8.62 239 GLY A C 1
ATOM 1907 O O . GLY A 1 239 ? 52.281 135.179 77.536 1.00 9.56 239 GLY A O 1
ATOM 1908 N N . PHE A 1 240 ? 54.317 135.321 76.597 1.00 7.56 240 PHE A N 1
ATOM 1909 C CA . PHE A 1 240 ? 54.725 136.474 77.405 1.00 7.54 240 PHE A CA 1
ATOM 1910 C C . PHE A 1 240 ? 53.807 137.645 77.102 1.00 8.22 240 PHE A C 1
ATOM 1911 O O . PHE A 1 240 ? 53.234 137.770 76.007 1.00 8.75 240 PHE A O 1
ATOM 1919 N N . ASP A 1 241 ? 53.669 138.506 78.094 1.00 7.82 241 ASP A N 1
ATOM 1920 C CA . ASP A 1 241 ? 52.795 139.626 77.925 1.00 9.55 241 ASP A CA 1
ATOM 1921 C C . ASP A 1 241 ? 53.397 140.725 77.087 1.00 10.71 241 ASP A C 1
ATOM 1922 O O . ASP A 1 241 ? 52.650 141.573 76.611 1.00 10.63 241 ASP A O 1
ATOM 1927 N N . LYS A 1 242 ? 54.712 140.803 76.927 1.00 10.13 242 LYS A N 1
ATOM 1928 C CA . LYS A 1 242 ? 55.299 141.801 76.125 1.00 12.05 242 LYS A CA 1
ATOM 1929 C C . LYS A 1 242 ? 56.480 141.127 75.468 1.00 11.52 242 LYS A C 1
ATOM 1930 O O . LYS A 1 242 ? 56.978 140.139 75.987 1.00 9.45 242 LYS A O 1
ATOM 1936 N N . PRO A 1 243 ? 56.942 141.687 74.339 1.00 11.05 243 PRO A N 1
ATOM 1937 C CA . PRO A 1 243 ? 58.077 141.072 73.676 1.00 10.51 243 PRO A CA 1
ATOM 1938 C C . PRO A 1 243 ? 59.266 141.010 74.606 1.00 11.15 243 PRO A C 1
ATOM 1939 O O . PRO A 1 243 ? 59.446 141.857 75.564 1.00 9.29 243 PRO A O 1
ATOM 1943 N N . ALA A 1 244 ? 60.142 140.046 74.362 1.00 9.00 244 ALA A N 1
ATOM 1944 C CA . ALA A 1 244 ? 61.067 139.638 75.402 1.00 8.98 244 ALA A CA 1
ATOM 1945 C C . ALA A 1 244 ? 62.466 139.659 74.792 1.00 8.79 244 ALA A C 1
ATOM 1946 O O . ALA A 1 244 ? 63.409 138.974 75.245 1.00 8.77 244 ALA A O 1
ATOM 1948 N N . GLY A 1 245 ? 62.597 140.593 73.840 1.00 7.76 245 GLY A N 1
ATOM 1949 C CA . GLY A 1 245 ? 63.971 140.902 73.384 1.00 8.82 245 GLY A CA 1
ATOM 1950 C C . GLY A 1 245 ? 63.869 142.075 72.481 1.00 8.54 245 GLY A C 1
ATOM 1951 O O . GLY A 1 245 ? 62.882 142.785 72.527 1.00 9.81 245 GLY A O 1
ATOM 1952 N N . VAL A 1 246 ? 64.942 142.318 71.728 1.00 8.08 246 VAL A N 1
ATOM 1953 C CA . VAL A 1 246 ? 64.987 143.457 70.836 1.00 8.50 246 VAL A CA 1
ATOM 1954 C C . VAL A 1 246 ? 65.187 142.950 69.437 1.00 8.88 246 VAL A C 1
ATOM 1955 O O . VAL A 1 246 ? 65.904 141.972 69.250 1.00 8.80 246 VAL A O 1
ATOM 1959 N N . ALA A 1 247 ? 64.660 143.706 68.501 1.00 7.99 247 ALA A N 1
ATOM 1960 C CA . ALA A 1 247 ? 64.766 143.362 67.113 1.00 8.19 247 ALA A CA 1
ATOM 1961 C C . ALA A 1 247 ? 65.999 144.002 66.544 1.00 8.91 247 ALA A C 1
ATOM 1962 O O . ALA A 1 247 ? 66.244 145.161 66.859 1.00 9.30 247 ALA A O 1
ATOM 1964 N N . TRP A 1 248 ? 66.773 143.311 65.713 1.00 8.75 248 TRP A N 1
ATOM 1965 C CA . TRP A 1 248 ? 67.989 143.940 65.238 1.00 9.59 248 TRP A CA 1
ATOM 1966 C C . TRP A 1 248 ? 67.636 145.142 64.394 1.00 8.95 248 TRP A C 1
ATOM 1967 O O . TRP A 1 248 ? 68.367 146.102 64.405 1.00 9.96 248 TRP A O 1
ATOM 1978 N N . ARG A 1 249 ? 66.532 145.126 63.695 1.00 10.22 249 ARG A N 1
ATOM 1979 C CA . ARG A 1 249 ? 66.212 146.292 62.893 1.00 10.65 249 ARG A CA 1
ATOM 1980 C C . ARG A 1 249 ? 65.916 147.515 63.758 1.00 12.32 249 ARG A C 1
ATOM 1981 O O . ARG A 1 249 ? 65.887 148.645 63.252 1.00 13.76 249 ARG A O 1
ATOM 1989 N N . ASP A 1 250 ? 65.693 147.339 65.031 1.00 10.69 250 ASP A N 1
ATOM 1990 C CA . ASP A 1 250 ? 65.607 148.437 65.961 1.00 11.88 250 ASP A CA 1
ATOM 1991 C C . ASP A 1 250 ? 66.892 148.779 66.614 1.00 12.97 250 ASP A C 1
ATOM 1992 O O . ASP A 1 250 ? 66.918 149.682 67.482 1.00 14.14 250 ASP A O 1
ATOM 1997 N N . MET A 1 251 ? 67.980 148.146 66.210 1.00 11.87 251 MET A N 1
ATOM 1998 C CA . MET A 1 251 ? 69.248 148.297 66.911 1.00 11.08 251 MET A CA 1
ATOM 1999 C C . MET A 1 251 ? 70.257 148.931 66.003 1.00 11.91 251 MET A C 1
ATOM 2000 O O . MET A 1 251 ? 71.431 148.923 66.292 1.00 11.77 251 MET A O 1
ATOM 2005 N N . THR A 1 252 ? 69.823 149.417 64.861 1.00 13.63 252 THR A N 1
ATOM 2006 C CA . THR A 1 252 ? 70.842 149.792 63.925 1.00 15.28 252 THR A CA 1
ATOM 2007 C C . THR A 1 252 ? 71.507 151.131 64.263 1.00 15.48 252 THR A C 1
ATOM 2008 O O . THR A 1 252 ? 72.554 151.455 63.661 1.00 18.09 252 THR A O 1
ATOM 2012 N N . GLU A 1 253 ? 70.968 151.889 65.240 1.00 16.15 253 GLU A N 1
ATOM 2013 C CA . GLU A 1 253 ? 71.744 153.043 65.716 1.00 19.29 253 GLU A CA 1
ATOM 2014 C C . GLU A 1 253 ? 72.680 152.647 66.793 1.00 17.50 253 GLU A C 1
ATOM 2015 O O . GLU A 1 253 ? 73.538 153.432 67.170 1.00 17.91 253 GLU A O 1
ATOM 2021 N N . LYS A 1 254 ? 72.523 151.442 67.378 1.00 13.28 254 LYS A N 1
ATOM 2022 C CA . LYS A 1 254 ? 73.377 150.984 68.429 1.00 13.20 254 LYS A CA 1
ATOM 2023 C C . LYS A 1 254 ? 74.417 149.972 68.056 1.00 12.13 254 LYS A C 1
ATOM 2024 O O . LYS A 1 254 ? 75.445 149.822 68.701 1.00 14.10 254 LYS A O 1
ATOM 2030 N N . LEU A 1 255 ? 74.178 149.329 66.963 1.00 11.15 255 LEU A N 1
ATOM 2031 C CA . LEU A 1 255 ? 75.044 148.247 66.494 1.00 10.43 255 LEU A CA 1
ATOM 2032 C C . LEU A 1 255 ? 75.393 148.509 65.041 1.00 11.45 255 LEU A C 1
ATOM 2033 O O . LEU A 1 255 ? 74.572 148.930 64.253 1.00 12.89 255 LEU A O 1
ATOM 2038 N N . SER A 1 256 ? 76.631 148.208 64.712 1.00 11.38 256 SER A N 1
ATOM 2039 C CA . SER A 1 256 ? 77.024 148.293 63.341 1.00 13.60 256 SER A CA 1
ATOM 2040 C C . SER A 1 256 ? 76.505 147.080 62.591 1.00 10.85 256 SER A C 1
ATOM 2041 O O . SER A 1 256 ? 76.011 146.095 63.163 1.00 11.12 256 SER A O 1
ATOM 2044 N N . ALA A 1 257 ? 76.598 147.182 61.279 1.00 11.33 257 ALA A N 1
ATOM 2045 C CA . ALA A 1 257 ? 76.140 146.048 60.426 1.00 11.51 257 ALA A CA 1
ATOM 2046 C C . ALA A 1 257 ? 76.889 144.819 60.821 1.00 11.06 257 ALA A C 1
ATOM 2047 O O . ALA A 1 257 ? 76.343 143.695 60.861 1.00 9.65 257 ALA A O 1
ATOM 2049 N N . GLU A 1 258 ? 78.188 144.984 61.072 1.00 10.92 258 GLU A N 1
ATOM 2050 C CA . GLU A 1 258 ? 78.999 143.853 61.333 1.00 10.93 258 GLU A CA 1
ATOM 2051 C C . GLU A 1 258 ? 78.555 143.207 62.655 1.00 10.87 258 GLU A C 1
ATOM 2052 O O . GLU A 1 258 ? 78.539 141.996 62.809 1.00 8.95 258 GLU A O 1
ATOM 2058 N N . GLN A 1 259 ? 78.204 144.078 63.618 1.00 9.97 259 GLN A N 1
ATOM 2059 C CA . GLN A 1 259 ? 77.795 143.595 64.933 1.00 9.51 259 GLN A CA 1
ATOM 2060 C C . GLN A 1 259 ? 76.462 142.981 64.821 1.00 9.10 259 GLN A C 1
ATOM 2061 O O . GLN A 1 259 ? 76.200 141.998 65.550 1.00 9.68 259 GLN A O 1
ATOM 2067 N N . ILE A 1 260 ? 75.596 143.518 63.973 1.00 7.90 260 ILE A N 1
ATOM 2068 C CA . ILE A 1 260 ? 74.281 142.911 63.784 1.00 7.40 260 ILE A CA 1
ATOM 2069 C C . ILE A 1 260 ? 74.496 141.518 63.209 1.00 7.55 260 ILE A C 1
ATOM 2070 O O . ILE A 1 260 ? 73.821 140.568 63.615 1.00 7.62 260 ILE A O 1
ATOM 2075 N N . ALA A 1 261 ? 75.389 141.438 62.253 1.00 6.89 261 ALA A N 1
ATOM 2076 C CA . ALA A 1 261 ? 75.573 140.113 61.672 1.00 7.68 261 ALA A CA 1
ATOM 2077 C C . ALA A 1 261 ? 76.149 139.196 62.717 1.00 7.25 261 ALA A C 1
ATOM 2078 O O . ALA A 1 261 ? 75.690 138.019 62.844 1.00 7.58 261 ALA A O 1
ATOM 2080 N N . GLY A 1 262 ? 77.168 139.645 63.484 1.00 7.59 262 GLY A N 1
ATOM 2081 C CA . GLY A 1 262 ? 77.773 138.735 64.455 1.00 7.51 262 GLY A CA 1
ATOM 2082 C C . GLY A 1 262 ? 76.762 138.280 65.482 1.00 7.56 262 GLY A C 1
ATOM 2083 O O . GLY A 1 262 ? 76.710 137.128 65.849 1.00 8.15 262 GLY A O 1
ATOM 2084 N N . LEU A 1 263 ? 75.984 139.224 66.004 1.00 7.37 263 LEU A N 1
ATOM 2085 C CA . LEU A 1 263 ? 75.005 138.845 67.030 1.00 7.08 263 LEU A CA 1
ATOM 2086 C C . LEU A 1 263 ? 73.969 137.952 66.445 1.00 7.92 263 LEU A C 1
ATOM 2087 O O . LEU A 1 263 ? 73.465 137.089 67.141 1.00 8.19 263 LEU A O 1
ATOM 2092 N N . THR A 1 264 ? 73.626 138.142 65.187 1.00 7.08 264 THR A N 1
ATOM 2093 C CA . THR A 1 264 ? 72.636 137.251 64.630 1.00 6.52 264 THR A CA 1
ATOM 2094 C C . THR A 1 264 ? 73.148 135.815 64.680 1.00 6.42 264 THR A C 1
ATOM 2095 O O . THR A 1 264 ? 72.399 134.885 65.066 1.00 7.56 264 THR A O 1
ATOM 2099 N N . GLY A 1 265 ? 74.396 135.650 64.289 1.00 6.62 265 GLY A N 1
ATOM 2100 C CA . GLY A 1 265 ? 74.962 134.298 64.272 1.00 6.13 265 GLY A CA 1
ATOM 2101 C C . GLY A 1 265 ? 75.041 133.799 65.704 1.00 5.94 265 GLY A C 1
ATOM 2102 O O . GLY A 1 265 ? 74.747 132.634 65.963 1.00 5.91 265 GLY A O 1
ATOM 2103 N N . LEU A 1 266 ? 75.502 134.653 66.596 1.00 5.74 266 LEU A N 1
ATOM 2104 C CA . LEU A 1 266 ? 75.655 134.255 67.976 1.00 5.97 266 LEU A CA 1
ATOM 2105 C C . LEU A 1 266 ? 74.323 133.842 68.553 1.00 6.09 266 LEU A C 1
ATOM 2106 O O . LEU A 1 266 ? 74.279 132.865 69.248 1.00 6.69 266 LEU A O 1
ATOM 2111 N N . LEU A 1 267 ? 73.296 134.640 68.301 1.00 6.04 267 LEU A N 1
ATOM 2112 C CA . LEU A 1 267 ? 71.986 134.290 68.821 1.00 5.95 267 LEU A CA 1
ATOM 2113 C C . LEU A 1 267 ? 71.579 132.922 68.349 1.00 5.88 267 LEU A C 1
ATOM 2114 O O . LEU A 1 267 ? 71.115 132.108 69.121 1.00 6.08 267 LEU A O 1
ATOM 2119 N N . PHE A 1 268 ? 71.718 132.717 67.053 1.00 5.52 268 PHE A N 1
ATOM 2120 C CA . PHE A 1 268 ? 71.262 131.451 66.567 1.00 5.27 268 PHE A CA 1
ATOM 2121 C C . PHE A 1 268 ? 72.091 130.316 67.117 1.00 5.37 268 PHE A C 1
ATOM 2122 O O . PHE A 1 268 ? 71.607 129.268 67.550 1.00 5.23 268 PHE A O 1
ATOM 2130 N N . MET A 1 269 ? 73.386 130.526 67.126 1.00 5.28 269 MET A N 1
ATOM 2131 C CA . MET A 1 269 ? 74.275 129.424 67.610 1.00 5.67 269 MET A CA 1
ATOM 2132 C C . MET A 1 269 ? 73.975 129.122 69.056 1.00 6.15 269 MET A C 1
ATOM 2133 O O . MET A 1 269 ? 73.938 127.986 69.496 1.00 6.12 269 MET A O 1
ATOM 2138 N N . TYR A 1 270 ? 73.789 130.205 69.803 1.00 5.84 270 TYR A N 1
ATOM 2139 C CA . TYR A 1 270 ? 73.526 129.937 71.240 1.00 6.27 270 TYR A CA 1
ATOM 2140 C C . TYR A 1 270 ? 72.144 129.395 71.450 1.00 6.11 270 TYR A C 1
ATOM 2141 O O . TYR A 1 270 ? 71.958 128.702 72.403 1.00 6.98 270 TYR A O 1
ATOM 2150 N N . ASN A 1 271 ? 71.170 129.717 70.637 1.00 6.11 271 ASN A N 1
ATOM 2151 C CA . ASN A 1 271 ? 69.885 129.076 70.801 1.00 5.67 271 ASN A CA 1
ATOM 2152 C C . ASN A 1 271 ? 70.053 127.567 70.625 1.00 6.39 271 ASN A C 1
ATOM 2153 O O . ASN A 1 271 ? 69.393 126.759 71.315 1.00 7.09 271 ASN A O 1
ATOM 2158 N N . ARG A 1 272 ? 70.954 127.155 69.703 1.00 5.63 272 ARG A N 1
ATOM 2159 C CA . ARG A 1 272 ? 71.147 125.703 69.626 1.00 6.02 272 ARG A CA 1
ATOM 2160 C C . ARG A 1 272 ? 72.038 125.205 70.786 1.00 5.62 272 ARG A C 1
ATOM 2161 O O . ARG A 1 272 ? 71.799 124.133 71.325 1.00 6.63 272 ARG A O 1
ATOM 2169 N N . PHE A 1 273 ? 73.068 125.970 71.141 1.00 5.75 273 PHE A N 1
ATOM 2170 C CA . PHE A 1 273 ? 74.020 125.532 72.133 1.00 6.11 273 PHE A CA 1
ATOM 2171 C C . PHE A 1 273 ? 73.298 125.325 73.445 1.00 5.95 273 PHE A C 1
ATOM 2172 O O . PHE A 1 273 ? 73.444 124.285 74.042 1.00 5.81 273 PHE A O 1
ATOM 2180 N N . ILE A 1 274 ? 72.478 126.282 73.852 1.00 6.35 274 ILE A N 1
ATOM 2181 C CA . ILE A 1 274 ? 71.887 126.144 75.173 1.00 7.04 274 ILE A CA 1
ATOM 2182 C C . ILE A 1 274 ? 70.940 124.946 75.203 1.00 6.21 274 ILE A C 1
ATOM 2183 O O . ILE A 1 274 ? 70.836 124.277 76.207 1.00 6.35 274 ILE A O 1
ATOM 2188 N N . ALA A 1 275 ? 70.236 124.685 74.109 1.00 5.64 275 ALA A N 1
ATOM 2189 C CA . ALA A 1 275 ? 69.383 123.487 74.132 1.00 5.58 275 ALA A CA 1
ATOM 2190 C C . ALA A 1 275 ? 70.253 122.283 74.232 1.00 5.65 275 ALA A C 1
ATOM 2191 O O . ALA A 1 275 ? 69.922 121.348 74.953 1.00 5.91 275 ALA A O 1
ATOM 2193 N N . ASP A 1 276 ? 71.367 122.257 73.524 1.00 5.35 276 ASP A N 1
ATOM 2194 C CA . ASP A 1 276 ? 72.188 121.023 73.609 1.00 5.36 276 ASP A CA 1
ATOM 2195 C C . ASP A 1 276 ? 72.756 120.874 74.982 1.00 5.60 276 ASP A C 1
ATOM 2196 O O . ASP A 1 276 ? 72.775 119.801 75.536 1.00 5.61 276 ASP A O 1
ATOM 2201 N N . ILE A 1 277 ? 73.196 121.993 75.555 1.00 6.09 277 ILE A N 1
ATOM 2202 C CA . ILE A 1 277 ? 73.772 121.864 76.863 1.00 5.86 277 ILE A CA 1
ATOM 2203 C C . ILE A 1 277 ? 72.734 121.518 77.878 1.00 6.21 277 ILE A C 1
ATOM 2204 O O . ILE A 1 277 ? 73.006 120.741 78.804 1.00 5.68 277 ILE A O 1
ATOM 2209 N N . THR A 1 278 ? 71.533 122.106 77.709 1.00 5.46 278 THR A N 1
ATOM 2210 C CA . THR A 1 278 ? 70.450 121.737 78.694 1.00 5.45 278 THR A CA 1
ATOM 2211 C C . THR A 1 278 ? 70.319 120.236 78.707 1.00 5.44 278 THR A C 1
ATOM 2212 O O . THR A 1 278 ? 70.253 119.622 79.777 1.00 6.42 278 THR A O 1
ATOM 2216 N N . ILE A 1 279 ? 70.294 119.665 77.520 1.00 4.84 279 ILE A N 1
ATOM 2217 C CA . ILE A 1 279 ? 70.067 118.191 77.467 1.00 4.68 279 ILE A CA 1
ATOM 2218 C C . ILE A 1 279 ? 71.265 117.469 78.059 1.00 4.81 279 ILE A C 1
ATOM 2219 O O . ILE A 1 279 ? 71.101 116.452 78.703 1.00 4.61 279 ILE A O 1
ATOM 2224 N N . ALA A 1 280 ? 72.456 117.957 77.753 1.00 4.63 280 ALA A N 1
ATOM 2225 C CA . ALA A 1 280 ? 73.642 117.258 78.165 1.00 4.46 280 ALA A CA 1
ATOM 2226 C C . ALA A 1 280 ? 73.739 117.154 79.660 1.00 4.86 280 ALA A C 1
ATOM 2227 O O . ALA A 1 280 ? 73.983 116.039 80.167 1.00 5.13 280 ALA A O 1
ATOM 2229 N N . ILE A 1 281 ? 73.468 118.247 80.357 1.00 4.57 281 ILE A N 1
ATOM 2230 C CA . ILE A 1 281 ? 73.746 118.151 81.780 1.00 4.76 281 ILE A CA 1
ATOM 2231 C C . ILE A 1 281 ? 72.607 117.458 82.474 1.00 5.13 281 ILE A C 1
ATOM 2232 O O . ILE A 1 281 ? 72.794 116.820 83.521 1.00 5.73 281 ILE A O 1
ATOM 2237 N N . ILE A 1 282 ? 71.421 117.550 81.893 1.00 5.58 282 ILE A N 1
ATOM 2238 C CA . ILE A 1 282 ? 70.341 116.743 82.368 1.00 5.59 282 ILE A CA 1
ATOM 2239 C C . ILE A 1 282 ? 70.677 115.263 82.223 1.00 5.72 282 ILE A C 1
ATOM 2240 O O . ILE A 1 282 ? 70.440 114.501 83.105 1.00 5.58 282 ILE A O 1
ATOM 2245 N N . ARG A 1 283 ? 71.261 114.920 81.102 1.00 5.18 283 ARG A N 1
ATOM 2246 C CA . ARG A 1 283 ? 71.618 113.539 80.837 1.00 5.31 283 ARG A CA 1
ATOM 2247 C C . ARG A 1 283 ? 72.687 113.106 81.866 1.00 5.56 283 ARG A C 1
ATOM 2248 O O . ARG A 1 283 ? 72.681 111.991 82.318 1.00 4.95 283 ARG A O 1
ATOM 2256 N N . LEU A 1 284 ? 73.612 113.995 82.203 1.00 5.64 284 LEU A N 1
ATOM 2257 C CA . LEU A 1 284 ? 74.612 113.649 83.211 1.00 5.43 284 LEU A CA 1
ATOM 2258 C C . LEU A 1 284 ? 73.920 113.364 84.519 1.00 5.57 284 LEU A C 1
ATOM 2259 O O . LEU A 1 284 ? 74.270 112.388 85.195 1.00 5.94 284 LEU A O 1
ATOM 2264 N N . LYS A 1 285 ? 72.998 114.219 84.917 1.00 5.14 285 LYS A N 1
ATOM 2265 C CA . LYS A 1 285 ? 72.383 113.881 86.171 1.00 5.85 285 LYS A CA 1
ATOM 2266 C C . LYS A 1 285 ? 71.545 112.665 86.075 1.00 5.87 285 LYS A C 1
ATOM 2267 O O . LYS A 1 285 ? 71.480 111.855 87.006 1.00 6.92 285 LYS A O 1
ATOM 2273 N N . GLN A 1 286 ? 70.912 112.467 84.920 1.00 5.84 286 GLN A N 1
ATOM 2274 C CA . GLN A 1 286 ? 70.098 111.281 84.755 1.00 5.71 286 GLN A CA 1
ATOM 2275 C C . GLN A 1 286 ? 70.929 110.019 85.018 1.00 5.85 286 GLN A C 1
ATOM 2276 O O . GLN A 1 286 ? 70.416 108.998 85.506 1.00 6.38 286 GLN A O 1
ATOM 2282 N N . ALA A 1 287 ? 72.230 110.027 84.657 1.00 6.46 287 ALA A N 1
ATOM 2283 C CA . ALA A 1 287 ? 73.059 108.819 84.875 1.00 6.51 287 ALA A CA 1
ATOM 2284 C C . ALA A 1 287 ? 73.217 108.619 86.360 1.00 7.39 287 ALA A C 1
ATOM 2285 O O . ALA A 1 287 ? 73.333 107.457 86.794 1.00 8.31 287 ALA A O 1
ATOM 2287 N N . PHE A 1 288 ? 73.214 109.679 87.130 1.00 7.10 288 PHE A N 1
ATOM 2288 C CA . PHE A 1 288 ? 73.306 109.478 88.568 1.00 8.34 288 PHE A CA 1
ATOM 2289 C C . PHE A 1 288 ? 71.995 109.056 89.147 1.00 9.96 288 PHE A C 1
ATOM 2290 O O . PHE A 1 288 ? 71.974 108.261 90.091 1.00 10.62 288 PHE A O 1
ATOM 2298 N N . SER A 1 289 ? 70.920 109.643 88.659 1.00 9.39 289 SER A N 1
ATOM 2299 C CA . SER A 1 289 ? 69.666 109.411 89.276 1.00 10.70 289 SER A CA 1
ATOM 2300 C C . SER A 1 289 ? 68.766 108.791 88.176 1.00 11.73 289 SER A C 1
ATOM 2301 O O . SER A 1 289 ? 68.834 107.598 87.827 1.00 13.02 289 SER A O 1
ATOM 2304 N N . GLY A 1 290 ? 67.966 109.562 87.540 1.00 9.13 290 GLY A N 1
ATOM 2305 C CA . GLY A 1 290 ? 67.058 109.023 86.615 1.00 9.47 290 GLY A CA 1
ATOM 2306 C C . GLY A 1 290 ? 66.405 110.258 86.051 1.00 9.26 290 GLY A C 1
ATOM 2307 O O . GLY A 1 290 ? 66.687 111.359 86.480 1.00 9.83 290 GLY A O 1
ATOM 2308 N N . PRO A 1 291 ? 65.509 110.087 85.142 1.00 9.36 291 PRO A N 1
ATOM 2309 C CA . PRO A 1 291 ? 64.987 111.232 84.361 1.00 10.50 291 PRO A CA 1
ATOM 2310 C C . PRO A 1 291 ? 64.101 112.087 85.248 1.00 10.23 291 PRO A C 1
ATOM 2311 O O . PRO A 1 291 ? 64.107 113.309 85.078 1.00 10.95 291 PRO A O 1
ATOM 2315 N N . GLU A 1 292 ? 63.390 111.480 86.226 1.00 10.48 292 GLU A N 1
ATOM 2316 C CA A GLU A 1 292 ? 62.510 112.308 87.047 0.50 10.57 292 GLU A CA 1
ATOM 2317 C CA B GLU A 1 292 ? 62.517 112.329 87.011 0.50 10.84 292 GLU A CA 1
ATOM 2318 C C . GLU A 1 292 ? 63.345 113.261 87.857 1.00 9.78 292 GLU A C 1
ATOM 2319 O O . GLU A 1 292 ? 63.059 114.421 87.922 1.00 10.18 292 GLU A O 1
ATOM 2330 N N . ASP A 1 293 ? 64.385 112.750 88.478 1.00 9.08 293 ASP A N 1
ATOM 2331 C CA . ASP A 1 293 ? 65.170 113.611 89.280 1.00 8.27 293 ASP A CA 1
ATOM 2332 C C . ASP A 1 293 ? 65.950 114.639 88.463 1.00 7.43 293 ASP A C 1
ATOM 2333 O O . ASP A 1 293 ? 66.020 115.824 88.780 1.00 7.49 293 ASP A O 1
ATOM 2338 N N . ALA A 1 294 ? 66.456 114.155 87.346 1.00 7.01 294 ALA A N 1
ATOM 2339 C CA . ALA A 1 294 ? 67.290 115.045 86.552 1.00 6.88 294 ALA A CA 1
ATOM 2340 C C . ALA A 1 294 ? 66.517 116.119 85.907 1.00 6.51 294 ALA A C 1
ATOM 2341 O O . ALA A 1 294 ? 67.086 117.192 85.573 1.00 6.23 294 ALA A O 1
ATOM 2343 N N . THR A 1 295 ? 65.182 115.934 85.804 1.00 5.98 295 THR A N 1
ATOM 2344 C CA . THR A 1 295 ? 64.410 116.967 85.166 1.00 6.38 295 THR A CA 1
ATOM 2345 C C . THR A 1 295 ? 63.493 117.732 86.072 1.00 6.04 295 THR A C 1
ATOM 2346 O O . THR A 1 295 ? 62.672 118.521 85.598 1.00 6.74 295 THR A O 1
ATOM 2350 N N . ALA A 1 296 ? 63.635 117.488 87.346 1.00 6.39 296 ALA A N 1
ATOM 2351 C CA . ALA A 1 296 ? 62.851 118.225 88.308 1.00 6.49 296 ALA A CA 1
ATOM 2352 C C . ALA A 1 296 ? 63.303 119.631 88.468 1.00 6.73 296 ALA A C 1
ATOM 2353 O O . ALA A 1 296 ? 64.476 119.989 88.289 1.00 7.18 296 ALA A O 1
ATOM 2355 N N . ASN A 1 297 ? 62.350 120.480 88.810 1.00 7.10 297 ASN A N 1
ATOM 2356 C CA . ASN A 1 297 ? 62.648 121.804 89.248 1.00 7.35 297 ASN A CA 1
ATOM 2357 C C . ASN A 1 297 ? 62.869 121.694 90.739 1.00 8.02 297 ASN A C 1
ATOM 2358 O O . ASN A 1 297 ? 61.974 121.407 91.525 1.00 8.75 297 ASN A O 1
ATOM 2363 N N . LYS A 1 298 ? 64.119 121.870 91.129 1.00 8.18 298 LYS A N 1
ATOM 2364 C CA . LYS A 1 298 ? 64.414 121.639 92.515 1.00 9.18 298 LYS A CA 1
ATOM 2365 C C . LYS A 1 298 ? 64.537 122.947 93.275 1.00 10.06 298 LYS A C 1
ATOM 2366 O O . LYS A 1 298 ? 64.882 122.897 94.467 1.00 11.75 298 LYS A O 1
ATOM 2372 N N . TYR A 1 299 ? 64.284 124.087 92.644 1.00 7.69 299 TYR A N 1
ATOM 2373 C CA . TYR A 1 299 ? 64.632 125.368 93.210 1.00 8.53 299 TYR A CA 1
ATOM 2374 C C . TYR A 1 299 ? 63.529 126.363 93.276 1.00 8.75 299 TYR A C 1
ATOM 2375 O O . TYR A 1 299 ? 63.557 127.201 94.170 1.00 9.59 299 TYR A O 1
ATOM 2384 N N . THR A 1 300 ? 62.586 126.339 92.357 1.00 8.24 300 THR A N 1
ATOM 2385 C CA . THR A 1 300 ? 61.653 127.432 92.292 1.00 8.53 300 THR A CA 1
ATOM 2386 C C . THR A 1 300 ? 60.311 126.821 92.017 1.00 9.47 300 THR A C 1
ATOM 2387 O O . THR A 1 300 ? 59.854 126.691 90.911 1.00 8.81 300 THR A O 1
ATOM 2391 N N . ASN A 1 301 ? 59.692 126.446 93.119 1.00 10.76 301 ASN A N 1
ATOM 2392 C CA . ASN A 1 301 ? 58.410 125.807 93.029 1.00 12.19 301 ASN A CA 1
ATOM 2393 C C . ASN A 1 301 ? 57.377 126.576 93.851 1.00 18.76 301 ASN A C 1
ATOM 2394 O O . ASN A 1 301 ? 56.262 126.053 93.977 1.00 19.63 301 ASN A O 1
ATOM 2400 N N . ARG B 1 4 ? 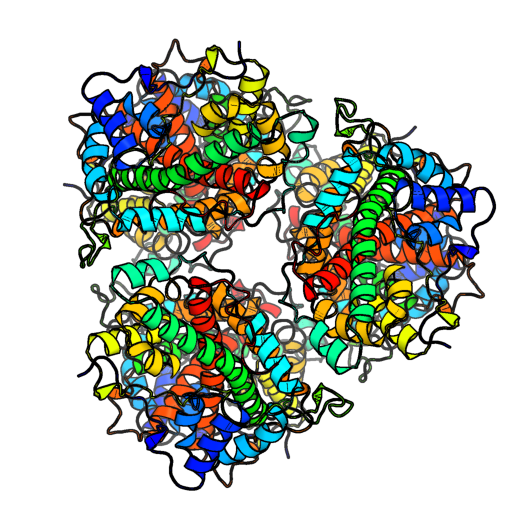57.517 150.932 58.162 1.00 45.60 4 ARG B N 1
ATOM 2401 C CA . ARG B 1 4 ? 58.712 150.044 58.007 1.00 40.26 4 ARG B CA 1
ATOM 2402 C C . ARG B 1 4 ? 58.443 148.782 57.197 1.00 34.61 4 ARG B C 1
ATOM 2403 O O . ARG B 1 4 ? 57.455 148.085 57.470 1.00 31.32 4 ARG B O 1
ATOM 2411 N N . SER B 1 5 ? 59.380 148.462 56.289 1.00 30.97 5 SER B N 1
ATOM 2412 C CA . SER B 1 5 ? 59.256 147.352 55.360 1.00 26.48 5 SER B CA 1
ATOM 2413 C C . SER B 1 5 ? 59.026 146.077 56.049 1.00 22.67 5 SER B C 1
ATOM 2414 O O . SER B 1 5 ? 59.503 145.820 57.129 1.00 16.78 5 SER B O 1
ATOM 2417 N N . VAL B 1 6 ? 58.345 145.193 55.383 1.00 22.05 6 VAL B N 1
ATOM 2418 C CA . VAL B 1 6 ? 58.172 143.910 55.932 1.00 22.84 6 VAL B CA 1
ATOM 2419 C C . VAL B 1 6 ? 59.520 143.173 56.079 1.00 21.06 6 VAL B C 1
ATOM 2420 O O . VAL B 1 6 ? 59.729 142.437 57.001 1.00 21.01 6 VAL B O 1
ATOM 2424 N N . LEU B 1 7 ? 60.431 143.438 55.180 1.00 21.81 7 LEU B N 1
ATOM 2425 C CA . LEU B 1 7 ? 61.696 142.694 55.207 1.00 22.25 7 LEU B CA 1
ATOM 2426 C C . LEU B 1 7 ? 62.833 143.669 55.156 1.00 24.19 7 LEU B C 1
ATOM 2427 O O . LEU B 1 7 ? 62.826 144.482 54.269 1.00 25.65 7 LEU B O 1
ATOM 2432 N N . GLY B 1 8 ? 63.809 143.532 56.082 1.00 23.14 8 GLY B N 1
ATOM 2433 C CA . GLY B 1 8 ? 65.058 144.345 56.006 1.00 26.08 8 GLY B CA 1
ATOM 2434 C C . GLY B 1 8 ? 66.129 143.721 55.091 1.00 25.49 8 GLY B C 1
ATOM 2435 O O . GLY B 1 8 ? 66.031 142.561 54.741 1.00 23.75 8 GLY B O 1
ATOM 2436 N N . SER B 1 9 ? 67.072 144.492 54.580 1.00 24.17 9 SER B N 1
ATOM 2437 C CA . SER B 1 9 ? 68.190 143.865 53.930 1.00 19.47 9 SER B CA 1
ATOM 2438 C C . SER B 1 9 ? 69.191 143.541 55.051 1.00 16.67 9 SER B C 1
ATOM 2439 O O . SER B 1 9 ? 69.547 144.368 55.878 1.00 15.07 9 SER B O 1
ATOM 2442 N N . PHE B 1 10 ? 69.659 142.318 55.053 1.00 14.17 10 PHE B N 1
ATOM 2443 C CA . PHE B 1 10 ? 70.554 141.922 56.076 1.00 12.39 10 PHE B CA 1
ATOM 2444 C C . PHE B 1 10 ? 71.968 142.353 55.761 1.00 10.80 10 PHE B C 1
ATOM 2445 O O . PHE B 1 10 ? 72.376 142.315 54.607 1.00 11.20 10 PHE B O 1
ATOM 2453 N N . PRO B 1 11 ? 72.738 142.785 56.775 1.00 11.33 11 PRO B N 1
ATOM 2454 C CA . PRO B 1 11 ? 74.079 143.285 56.536 1.00 10.78 11 PRO B CA 1
ATOM 2455 C C . PRO B 1 11 ? 74.964 142.277 55.844 1.00 10.14 11 PRO B C 1
ATOM 2456 O O . PRO B 1 11 ? 75.092 141.119 56.293 1.00 10.06 11 PRO B O 1
ATOM 2460 N N . GLN B 1 12 ? 75.570 142.729 54.758 1.00 9.17 12 GLN B N 1
ATOM 2461 C CA . GLN B 1 12 ? 76.401 141.813 53.968 1.00 8.83 12 GLN B CA 1
ATOM 2462 C C . GLN B 1 12 ? 77.115 142.601 52.972 1.00 9.91 12 GLN B C 1
ATOM 2463 O O . GLN B 1 12 ? 76.694 143.741 52.695 1.00 10.13 12 GLN B O 1
ATOM 2469 N N . VAL B 1 13 ? 78.119 141.990 52.365 1.00 9.97 13 VAL B N 1
ATOM 2470 C CA . VAL B 1 13 ? 78.754 142.589 51.192 1.00 10.27 13 VAL B CA 1
ATOM 2471 C C . VAL B 1 13 ? 78.069 141.972 50.016 1.00 11.53 13 VAL B C 1
ATOM 2472 O O . VAL B 1 13 ? 78.352 140.823 49.686 1.00 11.18 13 VAL B O 1
ATOM 2476 N N . ASP B 1 14 ? 77.135 142.711 49.411 1.00 13.47 14 ASP B N 1
ATOM 2477 C CA . ASP B 1 14 ? 76.439 142.080 48.330 1.00 14.17 14 ASP B CA 1
ATOM 2478 C C . ASP B 1 14 ? 77.369 141.959 47.108 1.00 12.47 14 ASP B C 1
ATOM 2479 O O . ASP B 1 14 ? 78.484 142.461 47.134 1.00 13.08 14 ASP B O 1
ATOM 2484 N N . HIS B 1 15 ? 76.943 141.161 46.135 1.00 14.06 15 HIS B N 1
ATOM 2485 C CA . HIS B 1 15 ? 77.765 140.889 44.955 1.00 14.81 15 HIS B CA 1
ATOM 2486 C C . HIS B 1 15 ? 78.349 142.118 44.364 1.00 17.19 15 HIS B C 1
ATOM 2487 O O . HIS B 1 15 ? 79.567 142.156 44.066 1.00 18.35 15 HIS B O 1
ATOM 2494 N N . HIS B 1 16 ? 77.495 143.125 44.199 1.00 19.39 16 HIS B N 1
ATOM 2495 C CA . HIS B 1 16 ? 77.929 144.371 43.569 1.00 21.75 16 HIS B CA 1
ATOM 2496 C C . HIS B 1 16 ? 78.728 145.232 44.474 1.00 24.32 16 HIS B C 1
ATOM 2497 O O . HIS B 1 16 ? 79.174 146.280 44.054 1.00 24.94 16 HIS B O 1
ATOM 2504 N N . GLN B 1 17 ? 78.889 144.865 45.746 1.00 20.56 17 GLN B N 1
ATOM 2505 C CA . GLN B 1 17 ? 79.577 145.735 46.682 1.00 19.41 17 GLN B CA 1
ATOM 2506 C C . GLN B 1 17 ? 80.952 145.297 46.925 1.00 18.93 17 GLN B C 1
ATOM 2507 O O . GLN B 1 17 ? 81.739 146.072 47.437 1.00 18.51 17 GLN B O 1
ATOM 2513 N N . ALA B 1 18 ? 81.287 144.044 46.593 1.00 16.49 18 ALA B N 1
ATOM 2514 C CA . ALA B 1 18 ? 82.619 143.570 46.777 1.00 14.90 18 ALA B CA 1
ATOM 2515 C C . ALA B 1 18 ? 83.544 144.327 45.806 1.00 16.18 18 ALA B C 1
ATOM 2516 O O . ALA B 1 18 ? 83.230 144.501 44.621 1.00 17.16 18 ALA B O 1
ATOM 2518 N N . LYS B 1 19 ? 84.684 144.698 46.326 1.00 15.81 19 LYS B N 1
ATOM 2519 C CA . LYS B 1 19 ? 85.643 145.458 45.534 1.00 17.18 19 LYS B CA 1
ATOM 2520 C C . LYS B 1 19 ? 86.977 144.823 45.732 1.00 17.18 19 LYS B C 1
ATOM 2521 O O . LYS B 1 19 ? 87.244 144.076 46.701 1.00 16.25 19 LYS B O 1
ATOM 2527 N N . GLY B 1 20 ? 87.901 145.132 44.809 1.00 16.06 20 GLY B N 1
ATOM 2528 C CA . GLY B 1 20 ? 89.284 144.756 45.034 1.00 15.84 20 GLY B CA 1
ATOM 2529 C C . GLY B 1 20 ? 89.469 143.263 45.218 1.00 14.55 20 GLY B C 1
ATOM 2530 O O . GLY B 1 20 ? 88.828 142.492 44.452 1.00 16.75 20 GLY B O 1
ATOM 2531 N N . GLN B 1 21 ? 90.233 142.875 46.247 1.00 15.18 21 GLN B N 1
ATOM 2532 C CA . GLN B 1 21 ? 90.619 141.479 46.443 1.00 14.07 21 GLN B CA 1
ATOM 2533 C C . GLN B 1 21 ? 89.325 140.752 46.773 1.00 13.80 21 GLN B C 1
ATOM 2534 O O . GLN B 1 21 ? 89.175 139.616 46.374 1.00 13.25 21 GLN B O 1
ATOM 2536 N N . LEU B 1 22 ? 88.403 141.385 47.505 1.00 12.90 22 LEU B N 1
ATOM 2537 C CA . LEU B 1 22 ? 87.190 140.617 47.895 1.00 12.27 22 LEU B CA 1
ATOM 2538 C C . LEU B 1 22 ? 86.333 140.284 46.691 1.00 12.90 22 LEU B C 1
ATOM 2539 O O . LEU B 1 22 ? 85.733 139.212 46.570 1.00 12.84 22 LEU B O 1
ATOM 2544 N N . ALA B 1 23 ? 86.293 141.181 45.739 1.00 12.99 23 ALA B N 1
ATOM 2545 C CA . ALA B 1 23 ? 85.605 140.913 44.473 1.00 13.15 23 ALA B CA 1
ATOM 2546 C C . ALA B 1 23 ? 86.332 139.788 43.774 1.00 12.73 23 ALA B C 1
ATOM 2547 O O . ALA B 1 23 ? 85.673 138.933 43.182 1.00 13.52 23 ALA B O 1
ATOM 2549 N N . GLU B 1 24 ? 87.664 139.774 43.832 1.00 12.16 24 GLU B N 1
ATOM 2550 C CA . GLU B 1 24 ? 88.362 138.670 43.217 1.00 13.10 24 GLU B CA 1
ATOM 2551 C C . GLU B 1 24 ? 87.953 137.351 43.866 1.00 12.06 24 GLU B C 1
ATOM 2552 O O . GLU B 1 24 ? 87.834 136.324 43.203 1.00 10.51 24 GLU B O 1
ATOM 2558 N N . VAL B 1 25 ? 87.864 137.394 45.178 1.00 11.82 25 VAL B N 1
ATOM 2559 C CA . VAL B 1 25 ? 87.464 136.195 45.902 1.00 9.81 25 VAL B CA 1
ATOM 2560 C C . VAL B 1 25 ? 86.074 135.761 45.487 1.00 9.78 25 VAL B C 1
ATOM 2561 O O . VAL B 1 25 ? 85.829 134.570 45.250 1.00 9.05 25 VAL B O 1
ATOM 2565 N N . TYR B 1 26 ? 85.140 136.714 45.448 1.00 9.07 26 TYR B N 1
ATOM 2566 C CA . TYR B 1 26 ? 83.791 136.376 45.017 1.00 9.24 26 TYR B CA 1
ATOM 2567 C C . TYR B 1 26 ? 83.842 135.696 43.662 1.00 9.06 26 TYR B C 1
ATOM 2568 O O . TYR B 1 26 ? 83.162 134.740 43.395 1.00 8.08 26 TYR B O 1
ATOM 2577 N N . ASP B 1 27 ? 84.570 136.305 42.723 1.00 9.97 27 ASP B N 1
ATOM 2578 C CA . ASP B 1 27 ? 84.630 135.691 41.416 1.00 10.47 27 ASP B CA 1
ATOM 2579 C C . ASP B 1 27 ? 85.279 134.357 41.440 1.00 9.85 27 ASP B C 1
ATOM 2580 O O . ASP B 1 27 ? 84.849 133.457 40.712 1.00 10.00 27 ASP B O 1
ATOM 2585 N N . ASP B 1 28 ? 86.256 134.157 42.317 1.00 9.74 28 ASP B N 1
ATOM 2586 C CA . ASP B 1 28 ? 86.939 132.883 42.402 1.00 8.74 28 ASP B CA 1
ATOM 2587 C C . ASP B 1 28 ? 85.996 131.893 42.992 1.00 8.81 28 ASP B C 1
ATOM 2588 O O . ASP B 1 28 ? 86.001 130.744 42.624 1.00 7.87 28 ASP B O 1
ATOM 2593 N N . ILE B 1 29 ? 85.144 132.342 43.914 1.00 8.50 29 ILE B N 1
ATOM 2594 C CA . ILE B 1 29 ? 84.131 131.393 44.441 1.00 8.07 29 ILE B CA 1
ATOM 2595 C C . ILE B 1 29 ? 83.151 130.998 43.365 1.00 8.19 29 ILE B C 1
ATOM 2596 O O . ILE B 1 29 ? 82.900 129.827 43.151 1.00 7.70 29 ILE B O 1
ATOM 2601 N N . HIS B 1 30 ? 82.622 131.965 42.627 1.00 8.44 30 HIS B N 1
ATOM 2602 C CA . HIS B 1 30 ? 81.750 131.610 41.534 1.00 8.98 30 HIS B CA 1
ATOM 2603 C C . HIS B 1 30 ? 82.443 130.624 40.656 1.00 8.73 30 HIS B C 1
ATOM 2604 O O . HIS B 1 30 ? 81.876 129.623 40.231 1.00 9.04 30 HIS B O 1
ATOM 2611 N N . ASN B 1 31 ? 83.652 130.908 40.286 1.00 8.58 31 ASN B N 1
ATOM 2612 C CA . ASN B 1 31 ? 84.274 130.043 39.234 1.00 8.78 31 ASN B CA 1
ATOM 2613 C C . ASN B 1 31 ? 84.812 128.712 39.733 1.00 8.58 31 ASN B C 1
ATOM 2614 O O . ASN B 1 31 ? 84.762 127.721 39.011 1.00 8.76 31 ASN B O 1
ATOM 2619 N N . THR B 1 32 ? 85.307 128.699 40.956 1.00 8.05 32 THR B N 1
ATOM 2620 C CA . THR B 1 32 ? 85.851 127.455 41.504 1.00 7.71 32 THR B CA 1
ATOM 2621 C C . THR B 1 32 ? 84.677 126.554 41.796 1.00 7.81 32 THR B C 1
ATOM 2622 O O . THR B 1 32 ? 84.755 125.361 41.551 1.00 7.29 32 THR B O 1
ATOM 2626 N N . MET B 1 33 ? 83.613 127.128 42.359 1.00 8.65 33 MET B N 1
ATOM 2627 C CA . MET B 1 33 ? 82.488 126.288 42.754 1.00 7.84 33 MET B CA 1
ATOM 2628 C C . MET B 1 33 ? 81.542 126.086 41.560 1.00 8.07 33 MET B C 1
ATOM 2629 O O . MET B 1 33 ? 80.755 125.177 41.573 1.00 7.67 33 MET B O 1
ATOM 2634 N N . ARG B 1 34 ? 81.651 126.920 40.521 1.00 7.94 34 ARG B N 1
ATOM 2635 C CA . ARG B 1 34 ? 80.842 126.792 39.313 1.00 7.74 34 ARG B CA 1
ATOM 2636 C C . ARG B 1 34 ? 79.422 127.158 39.642 1.00 8.15 34 ARG B C 1
ATOM 2637 O O . ARG B 1 34 ? 78.467 126.546 39.200 1.00 7.96 34 ARG B O 1
ATOM 2645 N N . VAL B 1 35 ? 79.291 128.215 40.427 1.00 7.66 35 VAL B N 1
ATOM 2646 C CA . VAL B 1 35 ? 77.994 128.606 40.856 1.00 7.26 35 VAL B CA 1
ATOM 2647 C C . VAL B 1 35 ? 77.734 130.062 40.510 1.00 7.70 35 VAL B C 1
ATOM 2648 O O . VAL B 1 35 ? 78.580 130.900 40.687 1.00 7.47 35 VAL B O 1
ATOM 2652 N N . PRO B 1 36 ? 76.483 130.352 40.172 1.00 8.04 36 PRO B N 1
ATOM 2653 C CA . PRO B 1 36 ? 76.176 131.683 39.662 1.00 8.74 36 PRO B CA 1
ATOM 2654 C C . PRO B 1 36 ? 75.817 132.640 40.781 1.00 8.49 36 PRO B C 1
ATOM 2655 O O . PRO B 1 36 ? 75.323 133.748 40.506 1.00 8.35 36 PRO B O 1
ATOM 2659 N N . TRP B 1 37 ? 76.156 132.274 42.030 1.00 8.10 37 TRP B N 1
ATOM 2660 C CA . TRP B 1 37 ? 75.971 133.234 43.084 1.00 7.88 37 TRP B CA 1
ATOM 2661 C C . TRP B 1 37 ? 76.965 132.927 44.155 1.00 7.76 37 TRP B C 1
ATOM 2662 O O . TRP B 1 37 ? 77.436 131.760 44.320 1.00 7.35 37 TRP B O 1
ATOM 2673 N N . VAL B 1 38 ? 77.305 133.989 44.903 1.00 7.96 38 VAL B N 1
ATOM 2674 C CA . VAL B 1 38 ? 78.168 133.828 46.079 1.00 7.69 38 VAL B CA 1
ATOM 2675 C C . VAL B 1 38 ? 77.147 133.755 47.218 1.00 9.21 38 VAL B C 1
ATOM 2676 O O . VAL B 1 38 ? 76.321 134.646 47.357 1.00 9.86 38 VAL B O 1
ATOM 2680 N N . ALA B 1 39 ? 77.255 132.699 48.000 1.00 9.37 39 ALA B N 1
ATOM 2681 C CA . ALA B 1 39 ? 76.231 132.348 48.990 1.00 10.47 39 ALA B CA 1
ATOM 2682 C C . ALA B 1 39 ? 76.135 133.509 49.969 1.00 8.84 39 ALA B C 1
ATOM 2683 O O . ALA B 1 39 ? 77.073 134.195 50.275 1.00 8.48 39 ALA B O 1
ATOM 2685 N N . PHE B 1 40 ? 74.983 133.603 50.584 1.00 8.77 40 PHE B N 1
ATOM 2686 C CA . PHE B 1 40 ? 74.663 134.686 51.499 1.00 8.72 40 PHE B CA 1
ATOM 2687 C C . PHE B 1 40 ? 75.579 134.611 52.715 1.00 7.84 40 PHE B C 1
ATOM 2688 O O . PHE B 1 40 ? 76.038 135.660 53.214 1.00 7.29 40 PHE B O 1
ATOM 2696 N N . GLY B 1 41 ? 75.918 133.391 53.159 1.00 7.85 41 GLY B N 1
ATOM 2697 C CA . GLY B 1 41 ? 76.834 133.279 54.284 1.00 8.53 41 GLY B CA 1
ATOM 2698 C C . GLY B 1 41 ? 78.170 133.937 54.016 1.00 8.17 41 GLY B C 1
ATOM 2699 O O . GLY B 1 41 ? 78.715 134.701 54.831 1.00 8.97 41 GLY B O 1
ATOM 2700 N N . ILE B 1 42 ? 78.668 133.653 52.830 1.00 7.43 42 ILE B N 1
ATOM 2701 C CA . ILE B 1 42 ? 79.905 134.328 52.371 1.00 7.85 42 ILE B CA 1
ATOM 2702 C C . ILE B 1 42 ? 79.709 135.829 52.330 1.00 8.14 42 ILE B C 1
ATOM 2703 O O . ILE B 1 42 ? 80.567 136.533 52.750 1.00 9.31 42 ILE B O 1
ATOM 2708 N N . ARG B 1 43 ? 78.617 136.283 51.798 1.00 7.52 43 ARG B N 1
ATOM 2709 C CA . ARG B 1 43 ? 78.497 137.700 51.633 1.00 7.41 43 ARG B CA 1
ATOM 2710 C C . ARG B 1 43 ? 78.333 138.355 52.987 1.00 7.59 43 ARG B C 1
ATOM 2711 O O . ARG B 1 43 ? 78.888 139.458 53.196 1.00 8.00 43 ARG B O 1
ATOM 2719 N N . VAL B 1 44 ? 77.677 137.685 53.939 1.00 7.47 44 VAL B N 1
ATOM 2720 C CA . VAL B 1 44 ? 77.636 138.273 55.259 1.00 7.73 44 VAL B CA 1
ATOM 2721 C C . VAL B 1 44 ? 78.989 138.227 55.907 1.00 7.70 44 VAL B C 1
ATOM 2722 O O . VAL B 1 44 ? 79.422 139.212 56.525 1.00 9.26 44 VAL B O 1
ATOM 2726 N N . MET B 1 45 ? 79.647 137.083 55.876 1.00 7.31 45 MET B N 1
ATOM 2727 C CA . MET B 1 45 ? 80.896 136.950 56.565 1.00 8.23 45 MET B CA 1
ATOM 2728 C C . MET B 1 45 ? 81.980 137.801 55.931 1.00 8.04 45 MET B C 1
ATOM 2729 O O . MET B 1 45 ? 82.967 138.082 56.583 1.00 8.70 45 MET B O 1
ATOM 2734 N N . SER B 1 46 ? 81.776 138.168 54.664 1.00 9.11 46 SER B N 1
ATOM 2735 C CA . SER B 1 46 ? 82.816 138.943 53.966 1.00 9.73 46 SER B CA 1
ATOM 2736 C C . SER B 1 46 ? 82.865 140.351 54.462 1.00 9.93 46 SER B C 1
ATOM 2737 O O . SER B 1 46 ? 83.760 141.117 54.122 1.00 11.01 46 SER B O 1
ATOM 2740 N N . GLN B 1 47 ? 81.909 140.742 55.270 1.00 10.42 47 GLN B N 1
ATOM 2741 C CA . GLN B 1 47 ? 82.034 142.078 55.840 1.00 12.00 47 GLN B CA 1
ATOM 2742 C C . GLN B 1 47 ? 83.102 142.121 56.906 1.00 10.96 47 GLN B C 1
ATOM 2743 O O . GLN B 1 47 ? 83.517 143.225 57.280 1.00 13.36 47 GLN B O 1
ATOM 2749 N N . PHE B 1 48 ? 83.599 141.009 57.399 1.00 10.55 48 PHE B N 1
ATOM 2750 C CA . PHE B 1 48 ? 84.700 140.932 58.321 1.00 10.62 48 PHE B CA 1
ATOM 2751 C C . PHE B 1 48 ? 85.987 140.915 57.559 1.00 10.58 48 PHE B C 1
ATOM 2752 O O . PHE B 1 48 ? 86.066 140.364 56.492 1.00 11.58 48 PHE B O 1
ATOM 2760 N N . PRO B 1 49 ? 86.983 141.567 58.101 1.00 11.53 49 PRO B N 1
ATOM 2761 C CA . PRO B 1 49 ? 88.322 141.457 57.480 1.00 11.77 49 PRO B CA 1
ATOM 2762 C C . PRO B 1 49 ? 88.826 140.051 57.525 1.00 11.59 49 PRO B C 1
ATOM 2763 O O . PRO B 1 49 ? 88.476 139.285 58.458 1.00 12.31 49 PRO B O 1
ATOM 2767 N N . HIS B 1 50 ? 89.609 139.710 56.504 1.00 10.64 50 HIS B N 1
ATOM 2768 C CA . HIS B 1 50 ? 90.430 138.547 56.467 1.00 10.73 50 HIS B CA 1
ATOM 2769 C C . HIS B 1 50 ? 89.786 137.216 56.380 1.00 10.07 50 HIS B C 1
ATOM 2770 O O . HIS B 1 50 ? 90.299 136.397 55.701 1.00 10.80 50 HIS B O 1
ATOM 2777 N N . PHE B 1 51 ? 88.726 136.991 57.146 1.00 9.52 51 PHE B N 1
ATOM 2778 C CA . PHE B 1 51 ? 88.299 135.615 57.288 1.00 8.66 51 PHE B CA 1
ATOM 2779 C C . PHE B 1 51 ? 87.891 134.964 55.978 1.00 8.95 51 PHE B C 1
ATOM 2780 O O . PHE B 1 51 ? 88.421 133.913 55.665 1.00 9.54 51 PHE B O 1
ATOM 2788 N N . ILE B 1 52 ? 87.019 135.602 55.232 1.00 9.87 52 ILE B N 1
ATOM 2789 C CA . ILE B 1 52 ? 86.545 134.933 54.014 1.00 9.09 52 ILE B CA 1
ATOM 2790 C C . ILE B 1 52 ? 87.736 134.729 53.039 1.00 9.89 52 ILE B C 1
ATOM 2791 O O . ILE B 1 52 ? 87.900 133.637 52.546 1.00 9.20 52 ILE B O 1
ATOM 2796 N N . PRO B 1 53 ? 88.550 135.751 52.822 1.00 10.41 53 PRO B N 1
ATOM 2797 C CA . PRO B 1 53 ? 89.659 135.471 51.870 1.00 9.88 53 PRO B CA 1
ATOM 2798 C C . PRO B 1 53 ? 90.539 134.368 52.399 1.00 10.39 53 PRO B C 1
ATOM 2799 O O . PRO B 1 53 ? 91.018 133.547 51.611 1.00 9.58 53 PRO B O 1
ATOM 2803 N N . ASP B 1 54 ? 90.856 134.385 53.703 1.00 8.51 54 ASP B N 1
ATOM 2804 C CA . ASP B 1 54 ? 91.775 133.417 54.227 1.00 9.25 54 ASP B CA 1
ATOM 2805 C C . ASP B 1 54 ? 91.195 131.993 54.219 1.00 8.52 54 ASP B C 1
ATOM 2806 O O . ASP B 1 54 ? 91.896 131.023 53.875 1.00 9.18 54 ASP B O 1
ATOM 2811 N N . ALA B 1 55 ? 89.927 131.926 54.599 1.00 8.50 55 ALA B N 1
ATOM 2812 C CA . ALA B 1 55 ? 89.270 130.629 54.641 1.00 8.00 55 ALA B CA 1
ATOM 2813 C C . ALA B 1 55 ? 89.105 130.115 53.237 1.00 8.20 55 ALA B C 1
ATOM 2814 O O . ALA B 1 55 ? 89.334 128.912 53.004 1.00 8.75 55 ALA B O 1
ATOM 2816 N N . TRP B 1 56 ? 88.718 131.010 52.353 1.00 7.24 56 TRP B N 1
ATOM 2817 C CA . TRP B 1 56 ? 88.512 130.589 50.984 1.00 8.21 56 TRP B CA 1
ATOM 2818 C C . TRP B 1 56 ? 89.838 130.097 50.414 1.00 7.82 56 TRP B C 1
ATOM 2819 O O . TRP B 1 56 ? 89.856 129.108 49.730 1.00 7.92 56 TRP B O 1
ATOM 2830 N N . ALA B 1 57 ? 90.934 130.748 50.725 1.00 8.25 57 ALA B N 1
ATOM 2831 C CA . ALA B 1 57 ? 92.201 130.304 50.150 1.00 7.52 57 ALA B CA 1
ATOM 2832 C C . ALA B 1 57 ? 92.501 128.935 50.598 1.00 8.33 57 ALA B C 1
ATOM 2833 O O . ALA B 1 57 ? 93.068 128.120 49.821 1.00 8.67 57 ALA B O 1
ATOM 2835 N N . ALA B 1 58 ? 92.153 128.586 51.863 1.00 7.53 58 ALA B N 1
ATOM 2836 C CA . ALA B 1 58 ? 92.415 127.254 52.310 1.00 8.54 58 ALA B CA 1
ATOM 2837 C C . ALA B 1 58 ? 91.474 126.250 51.711 1.00 8.35 58 ALA B C 1
ATOM 2838 O O . ALA B 1 58 ? 91.857 125.150 51.420 1.00 8.75 58 ALA B O 1
ATOM 2840 N N . LEU B 1 59 ? 90.242 126.668 51.504 1.00 7.38 59 LEU B N 1
ATOM 2841 C CA . LEU B 1 59 ? 89.255 125.745 51.019 1.00 7.27 59 LEU B CA 1
ATOM 2842 C C . LEU B 1 59 ? 89.419 125.437 49.510 1.00 8.01 59 LEU B C 1
ATOM 2843 O O . LEU B 1 59 ? 89.181 124.337 49.083 1.00 7.86 59 LEU B O 1
ATOM 2848 N N . LYS B 1 60 ? 89.804 126.462 48.748 1.00 7.99 60 LYS B N 1
ATOM 2849 C CA . LYS B 1 60 ? 89.733 126.337 47.288 1.00 8.65 60 LYS B CA 1
ATOM 2850 C C . LYS B 1 60 ? 90.365 125.075 46.788 1.00 8.44 60 LYS B C 1
ATOM 2851 O O . LYS B 1 60 ? 89.731 124.381 46.028 1.00 8.39 60 LYS B O 1
ATOM 2857 N N . PRO B 1 61 ? 91.617 124.747 47.147 1.00 9.72 61 PRO B N 1
ATOM 2858 C CA . PRO B 1 61 ? 92.189 123.559 46.493 1.00 9.68 61 PRO B CA 1
ATOM 2859 C C . PRO B 1 61 ? 91.523 122.313 46.952 1.00 9.06 61 PRO B C 1
ATOM 2860 O O . PRO B 1 61 ? 91.663 121.219 46.341 1.00 9.87 61 PRO B O 1
ATOM 2864 N N . ASN B 1 62 ? 90.770 122.403 48.058 1.00 8.43 62 ASN B N 1
ATOM 2865 C CA . ASN B 1 62 ? 90.033 121.261 48.447 1.00 8.17 62 ASN B CA 1
ATOM 2866 C C . ASN B 1 62 ? 88.692 121.159 47.816 1.00 8.61 62 ASN B C 1
ATOM 2867 O O . ASN B 1 62 ? 88.286 120.099 47.395 1.00 10.46 62 ASN B O 1
ATOM 2872 N N . ILE B 1 63 ? 88.040 122.279 47.607 1.00 8.04 63 ILE B N 1
ATOM 2873 C CA . ILE B 1 63 ? 86.706 122.153 47.088 1.00 7.29 63 ILE B CA 1
ATOM 2874 C C . ILE B 1 63 ? 86.714 122.064 45.562 1.00 7.33 63 ILE B C 1
ATOM 2875 O O . ILE B 1 63 ? 85.726 121.733 44.985 1.00 8.73 63 ILE B O 1
ATOM 2880 N N . GLU B 1 64 ? 87.871 122.345 44.941 1.00 8.19 64 GLU B N 1
ATOM 2881 C CA . GLU B 1 64 ? 87.849 122.250 43.491 1.00 7.92 64 GLU B CA 1
ATOM 2882 C C . GLU B 1 64 ? 88.061 120.834 43.047 1.00 8.36 64 GLU B C 1
ATOM 2883 O O . GLU B 1 64 ? 88.057 120.547 41.861 1.00 8.01 64 GLU B O 1
ATOM 2889 N N . THR B 1 65 ? 88.218 119.932 43.993 1.00 7.97 65 THR B N 1
ATOM 2890 C CA . THR B 1 65 ? 88.468 118.570 43.534 1.00 8.78 65 THR B CA 1
ATOM 2891 C C . THR B 1 65 ? 87.246 117.761 43.192 1.00 8.68 65 THR B C 1
ATOM 2892 O O . THR B 1 65 ? 86.126 118.043 43.686 1.00 7.84 65 THR B O 1
ATOM 2896 N N . ARG B 1 66 ? 87.452 116.688 42.431 1.00 7.37 66 ARG B N 1
ATOM 2897 C CA . ARG B 1 66 ? 86.318 115.831 42.160 1.00 8.27 66 ARG B CA 1
ATOM 2898 C C . ARG B 1 66 ? 85.883 115.187 43.472 1.00 7.40 66 ARG B C 1
ATOM 2899 O O . ARG B 1 66 ? 84.696 114.898 43.639 1.00 7.85 66 ARG B O 1
ATOM 2907 N N . TYR B 1 67 ? 86.812 114.914 44.329 1.00 6.89 67 TYR B N 1
ATOM 2908 C CA . TYR B 1 67 ? 86.409 114.389 45.651 1.00 6.50 67 TYR B CA 1
ATOM 2909 C C . TYR B 1 67 ? 85.429 115.313 46.321 1.00 6.73 67 TYR B C 1
ATOM 2910 O O . TYR B 1 67 ? 84.385 114.857 46.807 1.00 6.31 67 TYR B O 1
ATOM 2919 N N . ALA B 1 68 ? 85.730 116.609 46.299 1.00 5.85 68 ALA B N 1
ATOM 2920 C CA . ALA B 1 68 ? 84.815 117.503 46.978 1.00 6.58 68 ALA B CA 1
ATOM 2921 C C . ALA B 1 68 ? 83.488 117.485 46.247 1.00 6.38 68 ALA B C 1
ATOM 2922 O O . ALA B 1 68 ? 82.464 117.515 46.833 1.00 7.13 68 ALA B O 1
ATOM 2924 N N . GLU B 1 69 ? 83.505 117.363 44.919 1.00 6.05 69 GLU B N 1
ATOM 2925 C CA . GLU B 1 69 ? 82.283 117.367 44.156 1.00 6.39 69 GLU B CA 1
ATOM 2926 C C . GLU B 1 69 ? 81.474 116.191 44.486 1.00 6.38 69 GLU B C 1
ATOM 2927 O O . GLU B 1 69 ? 80.269 116.280 44.558 1.00 6.97 69 GLU B O 1
ATOM 2933 N N . ASP B 1 70 ? 82.142 115.068 44.683 1.00 5.69 70 ASP B N 1
ATOM 2934 C CA . ASP B 1 70 ? 81.421 113.854 45.048 1.00 6.18 70 ASP B CA 1
ATOM 2935 C C . ASP B 1 70 ? 80.741 114.061 46.377 1.00 5.72 70 ASP B C 1
ATOM 2936 O O . ASP B 1 70 ? 79.698 113.456 46.581 1.00 6.09 70 ASP B O 1
ATOM 2941 N N . GLY B 1 71 ? 81.392 114.815 47.266 1.00 5.49 71 GLY B N 1
ATOM 2942 C CA . GLY B 1 71 ? 80.812 115.047 48.588 1.00 5.83 71 GLY B CA 1
ATOM 2943 C C . GLY B 1 71 ? 79.558 115.853 48.420 1.00 6.12 71 GLY B C 1
ATOM 2944 O O . GLY B 1 71 ? 78.525 115.600 49.068 1.00 5.75 71 GLY B O 1
ATOM 2945 N N . ALA B 1 72 ? 79.662 116.922 47.586 1.00 5.78 72 ALA B N 1
ATOM 2946 C CA . ALA B 1 72 ? 78.465 117.692 47.363 1.00 6.17 72 ALA B CA 1
ATOM 2947 C C . ALA B 1 72 ? 77.388 116.852 46.688 1.00 6.87 72 ALA B C 1
ATOM 2948 O O . ALA B 1 72 ? 76.212 116.965 47.000 1.00 5.88 72 ALA B O 1
ATOM 2950 N N . ASP B 1 73 ? 77.779 115.941 45.803 1.00 6.63 73 ASP B N 1
ATOM 2951 C CA . ASP B 1 73 ? 76.779 115.045 45.213 1.00 7.27 73 ASP B CA 1
ATOM 2952 C C . ASP B 1 73 ? 76.159 114.189 46.303 1.00 7.59 73 ASP B C 1
ATOM 2953 O O . ASP B 1 73 ? 74.969 113.992 46.225 1.00 7.99 73 ASP B O 1
ATOM 2958 N N . LEU B 1 74 ? 76.922 113.701 47.275 1.00 7.36 74 LEU B N 1
ATOM 2959 C CA . LEU B 1 74 ? 76.346 112.843 48.256 1.00 7.34 74 LEU B CA 1
ATOM 2960 C C . LEU B 1 74 ? 75.370 113.640 49.077 1.00 7.18 74 LEU B C 1
ATOM 2961 O O . LEU B 1 74 ? 74.289 113.187 49.436 1.00 6.60 74 LEU B O 1
ATOM 2966 N N . ILE B 1 75 ? 75.727 114.901 49.352 1.00 5.52 75 ILE B N 1
ATOM 2967 C CA . ILE B 1 75 ? 74.814 115.748 50.124 1.00 5.94 75 ILE B CA 1
ATOM 2968 C C . ILE B 1 75 ? 73.547 115.929 49.323 1.00 5.79 75 ILE B C 1
ATOM 2969 O O . ILE B 1 75 ? 72.461 115.747 49.793 1.00 5.67 75 ILE B O 1
ATOM 2974 N N . ARG B 1 76 ? 73.725 116.260 48.056 1.00 5.97 76 ARG B N 1
ATOM 2975 C CA . ARG B 1 76 ? 72.583 116.516 47.197 1.00 6.00 76 ARG B CA 1
ATOM 2976 C C . ARG B 1 76 ? 71.684 115.321 47.147 1.00 5.83 76 ARG B C 1
ATOM 2977 O O . ARG B 1 76 ? 70.511 115.450 47.328 1.00 6.09 76 ARG B O 1
ATOM 2985 N N . LEU B 1 77 ? 72.246 114.139 46.949 1.00 5.65 77 LEU B N 1
ATOM 2986 C CA . LEU B 1 77 ? 71.413 112.983 46.779 1.00 5.82 77 LEU B CA 1
ATOM 2987 C C . LEU B 1 77 ? 70.693 112.639 48.072 1.00 5.43 77 LEU B C 1
ATOM 2988 O O . LEU B 1 77 ? 69.681 111.941 47.968 1.00 7.27 77 LEU B O 1
ATOM 2993 N N . ASN B 1 78 ? 71.225 113.108 49.196 1.00 5.66 78 ASN B N 1
ATOM 2994 C CA . ASN B 1 78 ? 70.654 112.790 50.493 1.00 5.82 78 ASN B CA 1
ATOM 2995 C C . ASN B 1 78 ? 69.810 113.883 51.102 1.00 5.94 78 ASN B C 1
ATOM 2996 O O . ASN B 1 78 ? 69.474 113.806 52.248 1.00 6.60 78 ASN B O 1
ATOM 3001 N N . SER B 1 79 ? 69.465 114.873 50.287 1.00 5.73 79 SER B N 1
ATOM 3002 C CA . SER B 1 79 ? 68.722 116.043 50.792 1.00 6.42 79 SER B CA 1
ATOM 3003 C C . SER B 1 79 ? 67.229 115.920 50.699 1.00 6.49 79 SER B C 1
ATOM 3004 O O . SER B 1 79 ? 66.569 116.860 51.048 1.00 7.56 79 SER B O 1
ATOM 3007 N N . ILE B 1 80 ? 66.681 114.752 50.281 1.00 7.35 80 ILE B N 1
ATOM 3008 C CA . ILE B 1 80 ? 65.228 114.686 50.169 1.00 6.57 80 ILE B CA 1
ATOM 3009 C C . ILE B 1 80 ? 64.636 114.419 51.541 1.00 6.41 80 ILE B C 1
ATOM 3010 O O . ILE B 1 80 ? 65.143 113.582 52.298 1.00 6.98 80 ILE B O 1
ATOM 3015 N N . VAL B 1 81 ? 63.624 115.191 51.840 1.00 6.10 81 VAL B N 1
ATOM 3016 C CA . VAL B 1 81 ? 62.982 115.000 53.128 1.00 7.21 81 VAL B CA 1
ATOM 3017 C C . VAL B 1 81 ? 61.926 113.927 52.934 1.00 7.63 81 VAL B C 1
ATOM 3018 O O . VAL B 1 81 ? 61.150 114.006 52.031 1.00 9.81 81 VAL B O 1
ATOM 3022 N N . PRO B 1 82 ? 61.821 112.997 53.838 1.00 8.55 82 PRO B N 1
ATOM 3023 C CA . PRO B 1 82 ? 60.816 111.968 53.765 1.00 9.28 82 PRO B CA 1
ATOM 3024 C C . PRO B 1 82 ? 59.527 112.565 54.349 1.00 10.97 82 PRO B C 1
ATOM 3025 O O . PRO B 1 82 ? 59.018 112.168 55.425 1.00 12.02 82 PRO B O 1
ATOM 3029 N N . GLY B 1 83 ? 59.018 113.558 53.633 1.00 9.86 83 GLY B N 1
ATOM 3030 C CA . GLY B 1 83 ? 57.886 114.360 54.084 1.00 9.66 83 GLY B CA 1
ATOM 3031 C C . GLY B 1 83 ? 56.665 113.986 53.268 1.00 9.25 83 GLY B C 1
ATOM 3032 O O . GLY B 1 83 ? 56.601 112.940 52.575 1.00 9.74 83 GLY B O 1
ATOM 3033 N N . PRO B 1 84 ? 55.673 114.831 53.335 1.00 9.55 84 PRO B N 1
ATOM 3034 C CA . PRO B 1 84 ? 54.479 114.547 52.576 1.00 8.27 84 PRO B CA 1
ATOM 3035 C C . PRO B 1 84 ? 54.795 114.734 51.100 1.00 8.11 84 PRO B C 1
ATOM 3036 O O . PRO B 1 84 ? 55.784 115.355 50.731 1.00 7.25 84 PRO B O 1
ATOM 3040 N N . VAL B 1 85 ? 53.944 114.139 50.278 1.00 5.94 85 VAL B N 1
ATOM 3041 C CA . VAL B 1 85 ? 54.134 114.224 48.917 1.00 6.30 85 VAL B CA 1
ATOM 3042 C C . VAL B 1 85 ? 53.550 115.571 48.454 1.00 5.85 85 VAL B C 1
ATOM 3043 O O . VAL B 1 85 ? 52.539 115.991 48.927 1.00 5.99 85 VAL B O 1
ATOM 3047 N N . MET B 1 86 ? 54.257 116.183 47.493 1.00 5.85 86 MET B N 1
ATOM 3048 C CA . MET B 1 86 ? 53.876 117.538 47.057 1.00 6.19 86 MET B CA 1
ATOM 3049 C C . MET B 1 86 ? 53.263 117.458 45.723 1.00 6.24 86 MET B C 1
ATOM 3050 O O . MET B 1 86 ? 53.646 116.623 44.882 1.00 5.87 86 MET B O 1
ATOM 3055 N N . PRO B 1 87 ? 52.296 118.340 45.518 1.00 7.26 87 PRO B N 1
ATOM 3056 C CA . PRO B 1 87 ? 51.722 118.496 44.201 1.00 7.60 87 PRO B CA 1
ATOM 3057 C C . PRO B 1 87 ? 52.712 119.222 43.310 1.00 7.76 87 PRO B C 1
ATOM 3058 O O . PRO B 1 87 ? 53.553 120.029 43.754 1.00 7.89 87 PRO B O 1
ATOM 3062 N N . ASN B 1 88 ? 52.630 118.910 42.017 1.00 8.46 88 ASN B N 1
ATOM 3063 C CA . ASN B 1 88 ? 53.496 119.580 41.061 1.00 8.75 88 ASN B CA 1
ATOM 3064 C C . ASN B 1 88 ? 53.028 120.998 40.899 1.00 8.74 88 ASN B C 1
ATOM 3065 O O . ASN B 1 88 ? 51.817 121.231 40.705 1.00 9.79 88 ASN B O 1
ATOM 3070 N N . PRO B 1 89 ? 53.918 121.970 41.091 1.00 8.71 89 PRO B N 1
ATOM 3071 C CA . PRO B 1 89 ? 53.478 123.333 40.916 1.00 8.50 89 PRO B CA 1
ATOM 3072 C C . PRO B 1 89 ? 53.214 123.701 39.453 1.00 8.96 89 PRO B C 1
ATOM 3073 O O . PRO B 1 89 ? 52.606 124.783 39.183 1.00 10.79 89 PRO B O 1
ATOM 3077 N N . THR B 1 90 ? 53.726 122.879 38.542 1.00 9.67 90 THR B N 1
ATOM 3078 C CA . THR B 1 90 ? 53.577 123.229 37.130 1.00 10.61 90 THR B CA 1
ATOM 3079 C C . THR B 1 90 ? 52.180 123.618 36.761 1.00 10.57 90 THR B C 1
ATOM 3080 O O . THR B 1 90 ? 51.989 124.650 36.125 1.00 10.39 90 THR B O 1
ATOM 3084 N N . PRO B 1 91 ? 51.169 122.828 37.088 1.00 10.80 91 PRO B N 1
ATOM 3085 C CA . PRO B 1 91 ? 49.803 123.223 36.709 1.00 10.11 91 PRO B CA 1
ATOM 3086 C C . PRO B 1 91 ? 49.393 124.554 37.293 1.00 10.63 91 PRO B C 1
ATOM 3087 O O . PRO B 1 91 ? 48.691 125.333 36.667 1.00 10.21 91 PRO B O 1
ATOM 3091 N N . LYS B 1 92 ? 49.828 124.783 38.555 1.00 10.16 92 LYS B N 1
ATOM 3092 C CA . LYS B 1 92 ? 49.465 125.977 39.224 1.00 10.69 92 LYS B CA 1
ATOM 3093 C C . LYS B 1 92 ? 50.113 127.183 38.533 1.00 10.39 92 LYS B C 1
ATOM 3094 O O . LYS B 1 92 ? 49.480 128.187 38.342 1.00 11.37 92 LYS B O 1
ATOM 3100 N N . LEU B 1 93 ? 51.344 127.043 38.110 1.00 9.61 93 LEU B N 1
ATOM 3101 C CA . LEU B 1 93 ? 52.058 128.170 37.377 1.00 9.17 93 LEU B CA 1
ATOM 3102 C C . LEU B 1 93 ? 51.398 128.325 36.023 1.00 9.60 93 LEU B C 1
ATOM 3103 O O . LEU B 1 93 ? 51.239 129.417 35.586 1.00 11.34 93 LEU B O 1
ATOM 3108 N N . LEU B 1 94 ? 51.007 127.238 35.380 1.00 9.59 94 LEU B N 1
ATOM 3109 C CA . LEU B 1 94 ? 50.279 127.374 34.078 1.00 10.61 94 LEU B CA 1
ATOM 3110 C C . LEU B 1 94 ? 48.996 128.099 34.326 1.00 13.12 94 LEU B C 1
ATOM 3111 O O . LEU B 1 94 ? 48.595 128.876 33.492 1.00 13.01 94 LEU B O 1
ATOM 3116 N N . ARG B 1 95 ? 48.367 127.852 35.471 1.00 13.04 95 ARG B N 1
ATOM 3117 C CA . ARG B 1 95 ? 47.075 128.552 35.780 1.00 14.19 95 ARG B CA 1
ATOM 3118 C C . ARG B 1 95 ? 47.298 130.045 35.980 1.00 11.91 95 ARG B C 1
ATOM 3119 O O . ARG B 1 95 ? 46.430 130.828 35.799 1.00 12.79 95 ARG B O 1
ATOM 3127 N N . LEU B 1 96 ? 48.509 130.419 36.399 1.00 10.78 96 LEU B N 1
ATOM 3128 C CA . LEU B 1 96 ? 48.847 131.784 36.617 1.00 9.50 96 LEU B CA 1
ATOM 3129 C C . LEU B 1 96 ? 49.326 132.343 35.274 1.00 10.33 96 LEU B C 1
ATOM 3130 O O . LEU B 1 96 ? 49.835 133.467 35.227 1.00 10.06 96 LEU B O 1
ATOM 3135 N N . GLY B 1 97 ? 49.219 131.535 34.233 1.00 10.35 97 GLY B N 1
ATOM 3136 C CA . GLY B 1 97 ? 49.549 132.014 32.862 1.00 10.35 97 GLY B CA 1
ATOM 3137 C C . GLY B 1 97 ? 50.988 131.926 32.558 1.00 10.07 97 GLY B C 1
ATOM 3138 O O . GLY B 1 97 ? 51.449 132.428 31.547 1.00 9.96 97 GLY B O 1
ATOM 3139 N N . TRP B 1 98 ? 51.801 131.362 33.439 1.00 9.53 98 TRP B N 1
ATOM 3140 C CA . TRP B 1 98 ? 53.214 131.232 33.044 1.00 8.87 98 TRP B CA 1
ATOM 3141 C C . TRP B 1 98 ? 53.327 130.389 31.844 1.00 8.52 98 TRP B C 1
ATOM 3142 O O . TRP B 1 98 ? 52.620 129.373 31.704 1.00 10.31 98 TRP B O 1
ATOM 3153 N N . THR B 1 99 ? 54.235 130.748 30.940 1.00 9.69 99 THR B N 1
ATOM 3154 C CA . THR B 1 99 ? 54.538 129.880 29.787 1.00 10.27 99 THR B CA 1
ATOM 3155 C C . THR B 1 99 ? 55.376 128.688 30.286 1.00 9.73 99 THR B C 1
ATOM 3156 O O . THR B 1 99 ? 56.027 128.800 31.332 1.00 9.07 99 THR B O 1
ATOM 3160 N N . GLU B 1 100 ? 55.439 127.633 29.502 1.00 9.46 100 GLU B N 1
ATOM 3161 C CA . GLU B 1 100 ? 56.410 126.592 29.756 1.00 10.31 100 GLU B CA 1
ATOM 3162 C C . GLU B 1 100 ? 57.827 127.138 29.827 1.00 10.39 100 GLU B C 1
ATOM 3163 O O . GLU B 1 100 ? 58.650 126.660 30.610 1.00 9.70 100 GLU B O 1
ATOM 3169 N N . SER B 1 101 ? 58.131 128.098 28.976 1.00 10.01 101 SER B N 1
ATOM 3170 C CA A SER B 1 101 ? 59.461 128.687 28.977 0.50 10.22 101 SER B CA 1
ATOM 3171 C CA B SER B 1 101 ? 59.461 128.647 28.969 0.50 10.18 101 SER B CA 1
ATOM 3172 C C . SER B 1 101 ? 59.796 129.292 30.317 1.00 9.84 101 SER B C 1
ATOM 3173 O O . SER B 1 101 ? 60.910 129.118 30.842 1.00 9.47 101 SER B O 1
ATOM 3178 N N . LYS B 1 102 ? 58.835 130.013 30.851 1.00 9.43 102 LYS B N 1
ATOM 3179 C CA . LYS B 1 102 ? 59.082 130.690 32.125 1.00 8.21 102 LYS B CA 1
ATOM 3180 C C . LYS B 1 102 ? 59.196 129.664 33.245 1.00 7.15 102 LYS B C 1
ATOM 3181 O O . LYS B 1 102 ? 60.043 129.760 34.052 1.00 7.63 102 LYS B O 1
ATOM 3187 N N . ILE B 1 103 ? 58.360 128.631 33.167 1.00 7.24 103 ILE B N 1
ATOM 3188 C CA . ILE B 1 103 ? 58.464 127.559 34.133 1.00 7.02 103 ILE B CA 1
ATOM 3189 C C . ILE B 1 103 ? 59.832 126.971 34.030 1.00 8.14 103 ILE B C 1
ATOM 3190 O O . ILE B 1 103 ? 60.448 126.649 35.024 1.00 8.51 103 ILE B O 1
ATOM 3195 N N . GLU B 1 104 ? 60.292 126.716 32.820 1.00 8.11 104 GLU B N 1
ATOM 3196 C CA . GLU B 1 104 ? 61.647 126.135 32.658 1.00 8.59 104 GLU B CA 1
ATOM 3197 C C . GLU B 1 104 ? 62.691 127.090 33.126 1.00 7.95 104 GLU B C 1
ATOM 3198 O O . GLU B 1 104 ? 63.663 126.602 33.599 1.00 8.66 104 GLU B O 1
ATOM 3204 N N . GLU B 1 105 ? 62.492 128.421 33.008 1.00 8.36 105 GLU B N 1
ATOM 3205 C CA . GLU B 1 105 ? 63.487 129.315 33.547 1.00 9.68 105 GLU B CA 1
ATOM 3206 C C . GLU B 1 105 ? 63.574 129.119 35.085 1.00 7.94 105 GLU B C 1
ATOM 3207 O O . GLU B 1 105 ? 64.655 129.129 35.662 1.00 8.85 105 GLU B O 1
ATOM 3213 N N . LEU B 1 106 ? 62.425 128.993 35.687 1.00 7.39 106 LEU B N 1
ATOM 3214 C CA . LEU B 1 106 ? 62.383 128.783 37.138 1.00 6.61 106 LEU B CA 1
ATOM 3215 C C . LEU B 1 106 ? 63.030 127.430 37.387 1.00 7.28 106 LEU B C 1
ATOM 3216 O O . LEU B 1 106 ? 63.800 127.308 38.290 1.00 7.04 106 LEU B O 1
ATOM 3221 N N . LYS B 1 107 ? 62.702 126.404 36.630 1.00 7.50 107 LYS B N 1
ATOM 3222 C CA . LYS B 1 107 ? 63.297 125.083 36.962 1.00 7.74 107 LYS B CA 1
ATOM 3223 C C . LYS B 1 107 ? 64.795 125.130 36.837 1.00 7.94 107 LYS B C 1
ATOM 3224 O O . LYS B 1 107 ? 65.498 124.468 37.552 1.00 8.76 107 LYS B O 1
ATOM 3230 N N . THR B 1 108 ? 65.298 125.848 35.829 1.00 8.43 108 THR B N 1
ATOM 3231 C CA . THR B 1 108 ? 66.713 125.970 35.670 1.00 8.05 108 THR B CA 1
ATOM 3232 C C . THR B 1 108 ? 67.288 126.710 36.858 1.00 7.80 108 THR B C 1
ATOM 3233 O O . THR B 1 108 ? 68.352 126.340 37.325 1.00 7.49 108 THR B O 1
ATOM 3237 N N . ALA B 1 109 ? 66.613 127.738 37.353 1.00 7.87 109 ALA B N 1
ATOM 3238 C CA . ALA B 1 109 ? 67.167 128.470 38.445 1.00 6.95 109 ALA B CA 1
ATOM 3239 C C . ALA B 1 109 ? 67.233 127.555 39.677 1.00 7.27 109 ALA B C 1
ATOM 3240 O O . ALA B 1 109 ? 68.244 127.550 40.369 1.00 7.04 109 ALA B O 1
ATOM 3242 N N . LEU B 1 110 ? 66.183 126.754 39.843 1.00 6.57 110 LEU B N 1
ATOM 3243 C CA . LEU B 1 110 ? 66.182 125.778 40.979 1.00 6.10 110 LEU B CA 1
ATOM 3244 C C . LEU B 1 110 ? 67.354 124.842 40.734 1.00 6.45 110 LEU B C 1
ATOM 3245 O O . LEU B 1 110 ? 68.090 124.488 41.644 1.00 5.86 110 LEU B O 1
ATOM 3250 N N . ASP B 1 111 ? 67.510 124.365 39.507 1.00 6.58 111 ASP B N 1
ATOM 3251 C CA . ASP B 1 111 ? 68.620 123.467 39.296 1.00 7.20 111 ASP B CA 1
ATOM 3252 C C . ASP B 1 111 ? 69.966 124.049 39.641 1.00 6.93 111 ASP B C 1
ATOM 3253 O O . ASP B 1 111 ? 70.821 123.367 40.193 1.00 7.57 111 ASP B O 1
ATOM 3258 N N . LEU B 1 112 ? 70.174 125.265 39.265 1.00 6.93 112 LEU B N 1
ATOM 3259 C CA . LEU B 1 112 ? 71.434 125.957 39.580 1.00 6.84 112 LEU B CA 1
ATOM 3260 C C . LEU B 1 112 ? 71.616 126.068 41.092 1.00 6.46 112 LEU B C 1
ATOM 3261 O O . LEU B 1 112 ? 72.682 125.809 41.596 1.00 7.35 112 LEU B O 1
ATOM 3266 N N . LEU B 1 113 ? 70.562 126.444 41.799 1.00 6.20 113 LEU B N 1
ATOM 3267 C CA . LEU B 1 113 ? 70.637 126.538 43.248 1.00 5.72 113 LEU B CA 1
ATOM 3268 C C . LEU B 1 113 ? 70.914 125.183 43.809 1.00 5.47 113 LEU B C 1
ATOM 3269 O O . LEU B 1 113 ? 71.724 125.040 44.711 1.00 5.71 113 LEU B O 1
ATOM 3274 N N . ASN B 1 114 ? 70.265 124.198 43.244 1.00 6.12 114 ASN B N 1
ATOM 3275 C CA . ASN B 1 114 ? 70.453 122.853 43.778 1.00 5.54 114 ASN B CA 1
ATOM 3276 C C . ASN B 1 114 ? 71.780 122.273 43.489 1.00 5.69 114 ASN B C 1
ATOM 3277 O O . ASN B 1 114 ? 72.231 121.387 44.177 1.00 5.51 114 ASN B O 1
ATOM 3282 N N . TYR B 1 115 ? 72.394 122.761 42.402 1.00 5.54 115 TYR B N 1
ATOM 3283 C CA . TYR B 1 115 ? 73.765 122.367 42.176 1.00 5.82 115 TYR B CA 1
ATOM 3284 C C . TYR B 1 115 ? 74.637 122.988 43.223 1.00 5.89 115 TYR B C 1
ATOM 3285 O O . TYR B 1 115 ? 75.451 122.319 43.820 1.00 6.73 115 TYR B O 1
ATOM 3294 N N . GLY B 1 116 ? 74.517 124.322 43.433 1.00 5.48 116 GLY B N 1
ATOM 3295 C CA . GLY B 1 116 ? 75.499 124.998 44.261 1.00 5.57 116 GLY B CA 1
ATOM 3296 C C . GLY B 1 116 ? 75.282 124.759 45.760 1.00 5.52 116 GLY B C 1
ATOM 3297 O O . GLY B 1 116 ? 76.257 124.771 46.508 1.00 6.08 116 GLY B O 1
ATOM 3298 N N . ASN B 1 117 ? 74.049 124.637 46.198 1.00 5.37 117 ASN B N 1
ATOM 3299 C CA . ASN B 1 117 ? 73.882 124.668 47.614 1.00 5.25 117 ASN B CA 1
ATOM 3300 C C . ASN B 1 117 ? 74.611 123.517 48.331 1.00 5.24 117 ASN B C 1
ATOM 3301 O O . ASN B 1 117 ? 75.244 123.745 49.310 1.00 5.28 117 ASN B O 1
ATOM 3306 N N . PRO B 1 118 ? 74.589 122.308 47.815 1.00 5.13 118 PRO B N 1
ATOM 3307 C CA . PRO B 1 118 ? 75.346 121.275 48.479 1.00 5.82 118 PRO B CA 1
ATOM 3308 C C . PRO B 1 118 ? 76.779 121.619 48.544 1.00 6.26 118 PRO B C 1
ATOM 3309 O O . PRO B 1 118 ? 77.460 121.241 49.491 1.00 6.95 118 PRO B O 1
ATOM 3313 N N . LYS B 1 119 ? 77.289 122.250 47.464 1.00 6.03 119 LYS B N 1
ATOM 3314 C CA . LYS B 1 119 ? 78.685 122.612 47.543 1.00 6.14 119 LYS B CA 1
ATOM 3315 C C . LYS B 1 119 ? 78.957 123.697 48.582 1.00 5.89 119 LYS B C 1
ATOM 3316 O O . LYS B 1 119 ? 79.984 123.715 49.198 1.00 6.60 119 LYS B O 1
ATOM 3322 N N . TYR B 1 120 ? 78.008 124.579 48.747 1.00 5.77 120 TYR B N 1
ATOM 3323 C CA . TYR B 1 120 ? 78.152 125.573 49.806 1.00 5.78 120 TYR B CA 1
ATOM 3324 C C . TYR B 1 120 ? 78.026 124.910 51.163 1.00 5.78 120 TYR B C 1
ATOM 3325 O O . TYR B 1 120 ? 78.554 125.430 52.058 1.00 5.60 120 TYR B O 1
ATOM 3334 N N . LEU B 1 121 ? 77.309 123.777 51.254 1.00 5.90 121 LEU B N 1
ATOM 3335 C CA . LEU B 1 121 ? 77.289 123.105 52.524 1.00 5.73 121 LEU B CA 1
ATOM 3336 C C . LEU B 1 121 ? 78.680 122.541 52.774 1.00 5.91 121 LEU B C 1
ATOM 3337 O O . LEU B 1 121 ? 79.204 122.595 53.870 1.00 5.96 121 LEU B O 1
ATOM 3342 N N . ILE B 1 122 ? 79.338 122.014 51.748 1.00 6.13 122 ILE B N 1
ATOM 3343 C CA . ILE B 1 122 ? 80.751 121.619 51.928 1.00 6.22 122 ILE B CA 1
ATOM 3344 C C . ILE B 1 122 ? 81.563 122.791 52.356 1.00 5.87 122 ILE B C 1
ATOM 3345 O O . ILE B 1 122 ? 82.313 122.699 53.310 1.00 5.95 122 ILE B O 1
ATOM 3350 N N . LEU B 1 123 ? 81.358 123.910 51.662 1.00 5.77 123 LEU B N 1
ATOM 3351 C CA . LEU B 1 123 ? 82.146 125.068 51.985 1.00 6.15 123 LEU B CA 1
ATOM 3352 C C . LEU B 1 123 ? 81.954 125.503 53.460 1.00 6.27 123 LEU B C 1
ATOM 3353 O O . LEU B 1 123 ? 82.936 125.792 54.168 1.00 5.41 123 LEU B O 1
ATOM 3358 N N . ILE B 1 124 ? 80.694 125.673 53.861 1.00 6.04 124 ILE B N 1
ATOM 3359 C CA . ILE B 1 124 ? 80.440 126.211 55.187 1.00 6.91 124 ILE B CA 1
ATOM 3360 C C . ILE B 1 124 ? 80.881 125.216 56.253 1.00 7.21 124 ILE B C 1
ATOM 3361 O O . ILE B 1 124 ? 81.382 125.601 57.311 1.00 7.56 124 ILE B O 1
ATOM 3366 N N . THR B 1 125 ? 80.723 123.948 55.955 1.00 6.86 125 THR B N 1
ATOM 3367 C CA . THR B 1 125 ? 81.171 122.941 56.872 1.00 6.47 125 THR B CA 1
ATOM 3368 C C . THR B 1 125 ? 82.682 123.005 57.030 1.00 6.54 125 THR B C 1
ATOM 3369 O O . THR B 1 125 ? 83.190 123.001 58.161 1.00 7.02 125 THR B O 1
ATOM 3373 N N . ALA B 1 126 ? 83.397 123.106 55.929 1.00 6.08 126 ALA B N 1
ATOM 3374 C CA . ALA B 1 126 ? 84.831 123.261 55.958 1.00 6.16 126 ALA B CA 1
ATOM 3375 C C . ALA B 1 126 ? 85.161 124.501 56.810 1.00 6.63 126 ALA B C 1
ATOM 3376 O O . ALA B 1 126 ? 86.029 124.440 57.720 1.00 6.53 126 ALA B O 1
ATOM 3378 N N . PHE B 1 127 ? 84.482 125.607 56.517 1.00 6.97 127 PHE B N 1
ATOM 3379 C CA . PHE B 1 127 ? 84.854 126.812 57.224 1.00 6.49 127 PHE B CA 1
ATOM 3380 C C . PHE B 1 127 ? 84.589 126.654 58.703 1.00 6.43 127 PHE B C 1
ATOM 3381 O O . PHE B 1 127 ? 85.387 127.055 59.523 1.00 6.55 127 PHE B O 1
ATOM 3389 N N . ASN B 1 128 ? 83.438 126.113 59.021 1.00 6.39 128 ASN B N 1
ATOM 3390 C CA . ASN B 1 128 ? 83.020 126.091 60.421 1.00 6.20 128 ASN B CA 1
ATOM 3391 C C . ASN B 1 128 ? 83.840 125.121 61.171 1.00 5.63 128 ASN B C 1
ATOM 3392 O O . ASN B 1 128 ? 84.385 125.423 62.255 1.00 5.15 128 ASN B O 1
ATOM 3397 N N . GLU B 1 129 ? 84.061 123.948 60.599 1.00 6.39 129 GLU B N 1
ATOM 3398 C CA . GLU B 1 129 ? 84.835 122.979 61.330 1.00 6.58 129 GLU B CA 1
ATOM 3399 C C . GLU B 1 129 ? 86.267 123.385 61.426 1.00 7.68 129 GLU B C 1
ATOM 3400 O O . GLU B 1 129 ? 86.843 123.246 62.493 1.00 7.37 129 GLU B O 1
ATOM 3406 N N . ALA B 1 130 ? 86.792 124.042 60.396 1.00 6.57 130 ALA B N 1
ATOM 3407 C CA . ALA B 1 130 ? 88.195 124.440 60.538 1.00 6.90 130 ALA B CA 1
ATOM 3408 C C . ALA B 1 130 ? 88.368 125.562 61.518 1.00 6.44 130 ALA B C 1
ATOM 3409 O O . ALA B 1 130 ? 89.398 125.669 62.177 1.00 6.67 130 ALA B O 1
ATOM 3411 N N . TRP B 1 131 ? 87.344 126.343 61.721 1.00 6.28 131 TRP B N 1
ATOM 3412 C CA . TRP B 1 131 ? 87.392 127.483 62.612 1.00 6.48 131 TRP B CA 1
ATOM 3413 C C . TRP B 1 131 ? 87.645 126.950 64.018 1.00 6.53 131 TRP B C 1
ATOM 3414 O O . TRP B 1 131 ? 88.330 127.614 64.810 1.00 7.06 131 TRP B O 1
ATOM 3425 N N . HIS B 1 132 ? 87.086 125.772 64.293 1.00 7.12 132 HIS B N 1
ATOM 3426 C CA . HIS B 1 132 ? 87.147 125.150 65.603 1.00 6.83 132 HIS B CA 1
ATOM 3427 C C . HIS B 1 132 ? 88.246 124.145 65.651 1.00 7.58 132 HIS B C 1
ATOM 3428 O O . HIS B 1 132 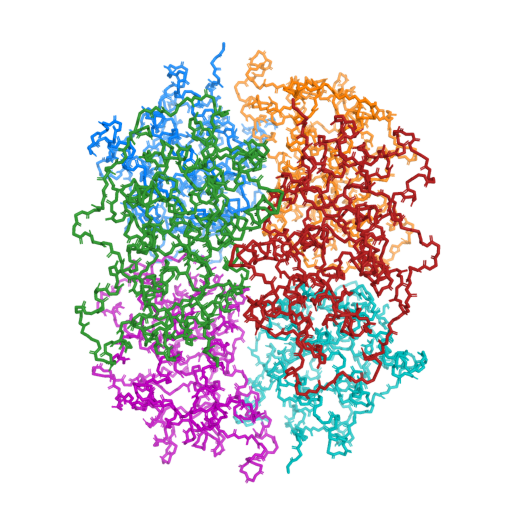? 88.278 123.301 66.523 1.00 8.00 132 HIS B O 1
ATOM 3435 N N . GLU B 1 133 ? 89.095 124.128 64.639 1.00 8.62 133 GLU B N 1
ATOM 3436 C CA . GLU B 1 133 ? 90.268 123.238 64.588 1.00 9.01 133 GLU B CA 1
ATOM 3437 C C . GLU B 1 133 ? 89.826 121.800 64.497 1.00 7.97 133 GLU B C 1
ATOM 3438 O O . GLU B 1 133 ? 90.610 120.869 64.831 1.00 8.95 133 GLU B O 1
ATOM 3444 N N . ARG B 1 134 ? 88.615 121.559 64.034 1.00 7.31 134 ARG B N 1
ATOM 3445 C CA . ARG B 1 134 ? 88.168 120.241 63.848 1.00 7.14 134 ARG B CA 1
ATOM 3446 C C . ARG B 1 134 ? 88.624 119.800 62.443 1.00 7.51 134 ARG B C 1
ATOM 3447 O O . ARG B 1 134 ? 89.212 120.582 61.698 1.00 7.78 134 ARG B O 1
ATOM 3455 N N . ASP B 1 135 ? 88.361 118.552 62.131 1.00 7.28 135 ASP B N 1
ATOM 3456 C CA . ASP B 1 135 ? 89.069 117.952 60.975 1.00 8.12 135 ASP B CA 1
ATOM 3457 C C . ASP B 1 135 ? 88.379 118.457 59.702 1.00 8.54 135 ASP B C 1
ATOM 3458 O O . ASP B 1 135 ? 87.232 118.113 59.423 1.00 8.77 135 ASP B O 1
ATOM 3463 N N . THR B 1 136 ? 89.186 119.142 58.881 1.00 8.17 136 THR B N 1
ATOM 3464 C CA . THR B 1 136 ? 88.738 119.496 57.566 1.00 7.78 136 THR B CA 1
ATOM 3465 C C . THR B 1 136 ? 89.886 119.215 56.593 1.00 8.09 136 THR B C 1
ATOM 3466 O O . THR B 1 136 ? 89.897 119.723 55.502 1.00 8.21 136 THR B O 1
ATOM 3470 N N . GLY B 1 137 ? 90.686 118.243 56.901 1.00 9.37 137 GLY B N 1
ATOM 3471 C CA . GLY B 1 137 ? 91.668 117.837 55.902 1.00 9.43 137 GLY B CA 1
ATOM 3472 C C . GLY B 1 137 ? 93.044 117.712 56.528 1.00 10.47 137 GLY B C 1
ATOM 3473 O O . GLY B 1 137 ? 93.352 118.336 57.549 1.00 10.06 137 GLY B O 1
ATOM 3474 N N . GLY B 1 138 ? 93.829 116.890 55.862 1.00 11.47 138 GLY B N 1
ATOM 3475 C CA . GLY B 1 138 ? 95.230 116.752 56.156 1.00 12.22 138 GLY B CA 1
ATOM 3476 C C . GLY B 1 138 ? 95.533 115.770 57.242 1.00 13.68 138 GLY B C 1
ATOM 3477 O O . GLY B 1 138 ? 96.717 115.579 57.529 1.00 15.43 138 GLY B O 1
ATOM 3478 N N . ARG B 1 139 ? 94.528 115.122 57.814 1.00 13.30 139 ARG B N 1
ATOM 3479 C CA . ARG B 1 139 ? 94.769 114.259 58.897 1.00 19.31 139 ARG B CA 1
ATOM 3480 C C . ARG B 1 139 ? 94.635 112.872 58.331 1.00 22.36 139 ARG B C 1
ATOM 3481 O O . ARG B 1 139 ? 94.972 111.954 59.025 1.00 33.86 139 ARG B O 1
ATOM 3489 N N . ALA B 1 140 ? 94.109 112.718 57.107 1.00 26.90 140 ALA B N 1
ATOM 3490 C CA . ALA B 1 140 ? 93.764 111.359 56.601 1.00 30.82 140 ALA B CA 1
ATOM 3491 C C . ALA B 1 140 ? 95.041 110.583 56.346 1.00 31.28 140 ALA B C 1
ATOM 3492 O O . ALA B 1 140 ? 96.116 111.188 56.143 1.00 29.70 140 ALA B O 1
ATOM 3494 N N . PRO B 1 141 ? 94.935 109.220 56.274 1.00 40.93 141 PRO B N 1
ATOM 3495 C CA . PRO B 1 141 ? 96.180 108.441 55.928 1.00 41.95 141 PRO B CA 1
ATOM 3496 C C . PRO B 1 141 ? 96.790 108.824 54.549 1.00 41.93 141 PRO B C 1
ATOM 3497 O O . PRO B 1 141 ? 97.954 109.238 54.433 1.00 44.92 141 PRO B O 1
ATOM 3501 N N . GLN B 1 142 ? 95.972 108.734 53.515 1.00 36.30 142 GLN B N 1
ATOM 3502 C CA . GLN B 1 142 ? 96.453 108.849 52.155 1.00 32.40 142 GLN B CA 1
ATOM 3503 C C . GLN B 1 142 ? 96.068 110.266 51.652 1.00 24.70 142 GLN B C 1
ATOM 3504 O O . GLN B 1 142 ? 95.062 110.802 52.073 1.00 30.76 142 GLN B O 1
ATOM 3506 N N . LYS B 1 143 ? 96.859 110.868 50.786 1.00 24.34 143 LYS B N 1
ATOM 3507 C CA . LYS B 1 143 ? 96.330 111.983 50.030 1.00 21.02 143 LYS B CA 1
ATOM 3508 C C . LYS B 1 143 ? 95.316 111.504 48.946 1.00 18.42 143 LYS B C 1
ATOM 3509 O O . LYS B 1 143 ? 95.289 110.303 48.517 1.00 17.83 143 LYS B O 1
ATOM 3515 N N . LEU B 1 144 ? 94.466 112.434 48.509 1.00 14.21 144 LEU B N 1
ATOM 3516 C CA . LEU B 1 144 ? 93.519 112.070 47.469 1.00 12.63 144 LEU B CA 1
ATOM 3517 C C . LEU B 1 144 ? 94.344 111.613 46.246 1.00 14.31 144 LEU B C 1
ATOM 3518 O O . LEU B 1 144 ? 95.362 112.192 45.926 1.00 17.81 144 LEU B O 1
ATOM 3523 N N . ARG B 1 145 ? 93.847 110.668 45.489 1.00 15.80 145 ARG B N 1
ATOM 3524 C CA . ARG B 1 145 ? 94.657 110.206 44.360 1.00 17.32 145 ARG B CA 1
ATOM 3525 C C . ARG B 1 145 ? 93.648 109.843 43.334 1.00 16.13 145 ARG B C 1
ATOM 3526 O O . ARG B 1 145 ? 92.484 109.642 43.622 1.00 15.90 145 ARG B O 1
ATOM 3528 N N . GLY B 1 146 ? 94.067 109.770 42.089 1.00 14.99 146 GLY B N 1
ATOM 3529 C CA . GLY B 1 146 ? 93.122 109.312 41.062 1.00 14.86 146 GLY B CA 1
ATOM 3530 C C . GLY B 1 146 ? 92.091 110.391 40.780 1.00 12.33 146 GLY B C 1
ATOM 3531 O O . GLY B 1 146 ? 92.324 111.622 40.864 1.00 13.25 146 GLY B O 1
ATOM 3532 N N . ARG B 1 147 ? 90.917 109.878 40.418 1.00 11.88 147 ARG B N 1
ATOM 3533 C CA . ARG B 1 147 ? 89.885 110.733 40.010 1.00 11.32 147 ARG B CA 1
ATOM 3534 C C . ARG B 1 147 ? 89.605 111.729 41.115 1.00 9.89 147 ARG B C 1
ATOM 3535 O O . ARG B 1 147 ? 89.223 112.858 40.838 1.00 10.40 147 ARG B O 1
ATOM 3543 N N . ASP B 1 148 ? 89.713 111.281 42.375 1.00 10.47 148 ASP B N 1
ATOM 3544 C CA . ASP B 1 148 ? 89.370 112.194 43.476 1.00 10.02 148 ASP B CA 1
ATOM 3545 C C . ASP B 1 148 ? 90.137 113.494 43.418 1.00 9.66 148 ASP B C 1
ATOM 3546 O O . ASP B 1 148 ? 89.644 114.522 43.831 1.00 9.98 148 ASP B O 1
ATOM 3551 N N . ALA B 1 149 ? 91.392 113.404 42.990 1.00 9.65 149 ALA B N 1
ATOM 3552 C CA . ALA B 1 149 ? 92.259 114.525 43.071 1.00 9.50 149 ALA B CA 1
ATOM 3553 C C . ALA B 1 149 ? 92.064 115.560 41.947 1.00 10.10 149 ALA B C 1
ATOM 3554 O O . ALA B 1 149 ? 92.570 116.651 42.036 1.00 11.51 149 ALA B O 1
ATOM 3556 N N . GLU B 1 150 ? 91.417 115.172 40.861 1.00 10.63 150 GLU B N 1
ATOM 3557 C CA . GLU B 1 150 ? 91.314 116.031 39.710 1.00 9.89 150 GLU B CA 1
ATOM 3558 C C . GLU B 1 150 ? 90.457 117.245 40.056 1.00 9.66 150 GLU B C 1
ATOM 3559 O O . GLU B 1 150 ? 89.365 117.163 40.619 1.00 11.20 150 GLU B O 1
ATOM 3565 N N . ARG B 1 151 ? 90.901 118.385 39.580 1.00 8.19 151 ARG B N 1
ATOM 3566 C CA . ARG B 1 151 ? 90.091 119.548 39.663 1.00 7.80 151 ARG B CA 1
ATOM 3567 C C . ARG B 1 151 ? 88.937 119.466 38.735 1.00 8.04 151 ARG B C 1
ATOM 3568 O O . ARG B 1 151 ? 89.026 118.970 37.626 1.00 8.73 151 ARG B O 1
ATOM 3576 N N . ILE B 1 152 ? 87.783 119.901 39.229 1.00 8.18 152 ILE B N 1
ATOM 3577 C CA . ILE B 1 152 ? 86.648 120.095 38.359 1.00 7.93 152 ILE B CA 1
ATOM 3578 C C . ILE B 1 152 ? 86.921 121.272 37.409 1.00 7.86 152 ILE B C 1
ATOM 3579 O O . ILE B 1 152 ? 87.905 121.961 37.592 1.00 8.55 152 ILE B O 1
ATOM 3584 N N . PRO B 1 153 ? 86.073 121.490 36.415 1.00 9.15 153 PRO B N 1
ATOM 3585 C CA . PRO B 1 153 ? 86.264 122.655 35.560 1.00 9.21 153 PRO B CA 1
ATOM 3586 C C . PRO B 1 153 ? 86.198 123.934 36.329 1.00 10.28 153 PRO B C 1
ATOM 3587 O O . PRO B 1 153 ? 85.612 123.994 37.420 1.00 9.82 153 PRO B O 1
ATOM 3591 N N . TYR B 1 154 ? 86.846 124.958 35.799 1.00 9.60 154 TYR B N 1
ATOM 3592 C CA . TYR B 1 154 ? 86.725 126.239 36.434 1.00 9.72 154 TYR B CA 1
ATOM 3593 C C . TYR B 1 154 ? 85.749 127.074 35.640 1.00 12.01 154 TYR B C 1
ATOM 3594 O O . TYR B 1 154 ? 85.745 127.045 34.398 1.00 14.63 154 TYR B O 1
ATOM 3603 N N . GLY B 1 155 ? 84.937 127.875 36.292 1.00 10.91 155 GLY B N 1
ATOM 3604 C CA . GLY B 1 155 ? 84.050 128.771 35.581 1.00 10.65 155 GLY B CA 1
ATOM 3605 C C . GLY B 1 155 ? 82.642 128.253 35.694 1.00 10.37 155 GLY B C 1
ATOM 3606 O O . GLY B 1 155 ? 82.389 127.055 36.000 1.00 9.10 155 GLY B O 1
ATOM 3607 N N . LEU B 1 156 ? 81.693 129.125 35.361 1.00 9.97 156 LEU B N 1
ATOM 3608 C CA . LEU B 1 156 ? 80.331 128.653 35.401 1.00 10.42 156 LEU B CA 1
ATOM 3609 C C . LEU B 1 156 ? 80.148 127.693 34.258 1.00 12.12 156 LEU B C 1
ATOM 3610 O O . LEU B 1 156 ? 80.831 127.823 33.206 1.00 13.07 156 LEU B O 1
ATOM 3615 N N . PRO B 1 157 ? 79.237 126.767 34.390 1.00 13.27 157 PRO B N 1
ATOM 3616 C CA . PRO B 1 157 ? 78.927 125.901 33.269 1.00 16.52 157 PRO B CA 1
ATOM 3617 C C . PRO B 1 157 ? 78.407 126.701 32.087 1.00 18.32 157 PRO B C 1
ATOM 3618 O O . PRO B 1 157 ? 77.943 127.813 32.190 1.00 16.39 157 PRO B O 1
ATOM 3622 N N . ASN B 1 158 ? 78.559 126.120 30.904 1.00 25.75 158 ASN B N 1
ATOM 3623 C CA . ASN B 1 158 ? 78.054 126.726 29.696 1.00 29.21 158 ASN B CA 1
ATOM 3624 C C . ASN B 1 158 ? 76.616 127.020 29.877 1.00 21.94 158 ASN B C 1
ATOM 3625 O O . ASN B 1 158 ? 75.900 126.207 30.440 1.00 24.08 158 ASN B O 1
ATOM 3630 N N . SER B 1 159 ? 76.301 128.196 29.398 1.00 22.32 159 SER B N 1
ATOM 3631 C CA . SER B 1 159 ? 74.978 128.803 29.303 1.00 23.77 159 SER B CA 1
ATOM 3632 C C . SER B 1 159 ? 74.575 129.316 30.686 1.00 20.20 159 SER B C 1
ATOM 3633 O O . SER B 1 159 ? 73.446 129.702 30.875 1.00 28.26 159 SER B O 1
ATOM 3636 N N . VAL B 1 160 ? 75.463 129.306 31.659 1.00 14.28 160 VAL B N 1
ATOM 3637 C CA . VAL B 1 160 ? 75.021 129.765 32.938 1.00 12.40 160 VAL B CA 1
ATOM 3638 C C . VAL B 1 160 ? 75.631 131.139 33.145 1.00 11.81 160 VAL B C 1
ATOM 3639 O O . VAL B 1 160 ? 76.835 131.317 33.009 1.00 12.89 160 VAL B O 1
ATOM 3643 N N . GLU B 1 161 ? 74.821 132.116 33.547 1.00 13.16 161 GLU B N 1
ATOM 3644 C CA . GLU B 1 161 ? 75.281 133.454 33.854 1.00 14.40 161 GLU B CA 1
ATOM 3645 C C . GLU B 1 161 ? 74.996 133.601 35.335 1.00 12.16 161 GLU B C 1
ATOM 3646 O O . GLU B 1 161 ? 74.115 132.905 35.904 1.00 11.27 161 GLU B O 1
ATOM 3652 N N . LYS B 1 162 ? 75.666 134.554 35.904 1.00 11.39 162 LYS B N 1
ATOM 3653 C CA . LYS B 1 162 ? 75.477 134.840 37.309 1.00 10.47 162 LYS B CA 1
ATOM 3654 C C . LYS B 1 162 ? 74.072 135.268 37.567 1.00 12.75 162 LYS B C 1
ATOM 3655 O O . LYS B 1 162 ? 73.384 135.911 36.774 1.00 10.68 162 LYS B O 1
ATOM 3661 N N . PHE B 1 163 ? 73.556 134.833 38.714 1.00 11.62 163 PHE B N 1
ATOM 3662 C CA . PHE B 1 163 ? 72.267 135.349 39.101 1.00 10.43 163 PHE B CA 1
ATOM 3663 C C . PHE B 1 163 ? 72.344 136.769 39.517 1.00 11.49 163 PHE B C 1
ATOM 3664 O O . PHE B 1 163 ? 73.353 137.231 40.025 1.00 11.18 163 PHE B O 1
ATOM 3672 N N . ASN B 1 164 ? 71.198 137.419 39.421 1.00 11.76 164 ASN B N 1
ATOM 3673 C CA . ASN B 1 164 ? 71.079 138.770 39.954 1.00 13.99 164 ASN B CA 1
ATOM 3674 C C . ASN B 1 164 ? 70.161 138.670 41.125 1.00 14.57 164 ASN B C 1
ATOM 3675 O O . ASN B 1 164 ? 69.057 138.294 40.973 1.00 19.07 164 ASN B O 1
ATOM 3680 N N . LEU B 1 165 ? 70.640 138.929 42.312 1.00 13.78 165 LEU B N 1
ATOM 3681 C CA . LEU B 1 165 ? 69.770 138.831 43.471 1.00 12.95 165 LEU B CA 1
ATOM 3682 C C . LEU B 1 165 ? 68.921 140.089 43.509 1.00 12.82 165 LEU B C 1
ATOM 3683 O O . LEU B 1 165 ? 69.475 141.198 43.372 1.00 13.02 165 LEU B O 1
ATOM 3688 N N . LEU B 1 166 ? 67.641 139.933 43.760 1.00 11.16 166 LEU B N 1
ATOM 3689 C CA . LEU B 1 166 ? 66.765 141.077 43.841 1.00 12.00 166 LEU B CA 1
ATOM 3690 C C . LEU B 1 166 ? 67.159 141.943 45.030 1.00 12.08 166 LEU B C 1
ATOM 3691 O O . LEU B 1 166 ? 67.705 141.510 46.063 1.00 11.02 166 LEU B O 1
ATOM 3696 N N . ASP B 1 167 ? 66.914 143.216 44.853 1.00 12.84 167 ASP B N 1
ATOM 3697 C CA . ASP B 1 167 ? 67.170 144.150 45.920 1.00 14.92 167 ASP B CA 1
ATOM 3698 C C . ASP B 1 167 ? 65.938 144.132 46.792 1.00 14.06 167 ASP B C 1
ATOM 3699 O O . ASP B 1 167 ? 64.837 144.500 46.359 1.00 15.47 167 ASP B O 1
ATOM 3704 N N . ILE B 1 168 ? 66.118 143.676 48.031 1.00 13.23 168 ILE B N 1
ATOM 3705 C CA . ILE B 1 168 ? 64.968 143.488 48.878 1.00 15.76 168 ILE B CA 1
ATOM 3706 C C . ILE B 1 168 ? 64.296 144.844 49.162 1.00 16.05 168 ILE B C 1
ATOM 3707 O O . ILE B 1 168 ? 63.080 144.938 49.149 1.00 16.70 168 ILE B O 1
ATOM 3712 N N . GLU B 1 169 ? 65.101 145.865 49.383 1.00 17.16 169 GLU B N 1
ATOM 3713 C CA . GLU B 1 169 ? 64.497 147.223 49.650 1.00 20.31 169 GLU B CA 1
ATOM 3714 C C . GLU B 1 169 ? 63.663 147.716 48.507 1.00 18.39 169 GLU B C 1
ATOM 3715 O O . GLU B 1 169 ? 62.694 148.430 48.699 1.00 20.45 169 GLU B O 1
ATOM 3721 N N . LYS B 1 170 ? 64.000 147.331 47.291 1.00 17.56 170 LYS B N 1
ATOM 3722 C CA . LYS B 1 170 ? 63.230 147.798 46.192 1.00 19.68 170 LYS B CA 1
ATOM 3723 C C . LYS B 1 170 ? 62.130 146.851 45.847 1.00 17.62 170 LYS B C 1
ATOM 3724 O O . LYS B 1 170 ? 61.375 147.125 44.942 1.00 20.29 170 LYS B O 1
ATOM 3730 N N . ALA B 1 171 ? 62.034 145.716 46.537 1.00 17.10 171 ALA B N 1
ATOM 3731 C CA . ALA B 1 171 ? 61.030 144.696 46.113 1.00 15.69 171 ALA B CA 1
ATOM 3732 C C . ALA B 1 171 ? 59.628 145.093 46.580 1.00 14.26 171 ALA B C 1
ATOM 3733 O O . ALA B 1 171 ? 59.447 145.872 47.545 1.00 17.23 171 ALA B O 1
ATOM 3735 N N . SER B 1 172 ? 58.647 144.497 45.936 1.00 15.25 172 SER B N 1
ATOM 3736 C CA . SER B 1 172 ? 57.266 144.690 46.275 1.00 15.27 172 SER B CA 1
ATOM 3737 C C . SER B 1 172 ? 57.022 144.163 47.631 1.00 15.11 172 SER B C 1
ATOM 3738 O O . SER B 1 172 ? 57.825 143.342 48.189 1.00 16.18 172 SER B O 1
ATOM 3741 N N . ASP B 1 173 ? 55.987 144.678 48.234 1.00 13.37 173 ASP B N 1
ATOM 3742 C CA . ASP B 1 173 ? 55.546 144.094 49.526 1.00 14.10 173 ASP B CA 1
ATOM 3743 C C . ASP B 1 173 ? 55.286 142.633 49.368 1.00 12.38 173 ASP B C 1
ATOM 3744 O O . ASP B 1 173 ? 55.582 141.882 50.292 1.00 12.87 173 ASP B O 1
ATOM 3749 N N . ARG B 1 174 ? 54.773 142.229 48.199 1.00 11.41 174 ARG B N 1
ATOM 3750 C CA . ARG B 1 174 ? 54.453 140.819 48.011 1.00 10.43 174 ARG B CA 1
ATOM 3751 C C . ARG B 1 174 ? 55.755 140.011 48.102 1.00 10.10 174 ARG B C 1
ATOM 3752 O O . ARG B 1 174 ? 55.817 138.966 48.747 1.00 11.17 174 ARG B O 1
ATOM 3760 N N . THR B 1 175 ? 56.800 140.469 47.466 1.00 10.08 175 THR B N 1
ATOM 3761 C CA . THR B 1 175 ? 58.032 139.719 47.442 1.00 10.23 175 THR B CA 1
ATOM 3762 C C . THR B 1 175 ? 58.678 139.753 48.797 1.00 11.05 175 THR B C 1
ATOM 3763 O O . THR B 1 175 ? 59.123 138.734 49.307 1.00 10.12 175 THR B O 1
ATOM 3767 N N . GLN B 1 176 ? 58.647 140.925 49.442 1.00 10.55 176 GLN B N 1
ATOM 3768 C CA . GLN B 1 176 ? 59.221 141.005 50.748 1.00 9.70 176 GLN B CA 1
ATOM 3769 C C . GLN B 1 176 ? 58.457 140.035 51.654 1.00 10.16 176 GLN B C 1
ATOM 3770 O O . GLN B 1 176 ? 59.083 139.432 52.514 1.00 9.46 176 GLN B O 1
ATOM 3776 N N . THR B 1 177 ? 57.168 139.994 51.513 1.00 9.54 177 THR B N 1
ATOM 3777 C CA . THR B 1 177 ? 56.342 139.223 52.460 1.00 9.38 177 THR B CA 1
ATOM 3778 C C . THR B 1 177 ? 56.698 137.748 52.280 1.00 9.55 177 THR B C 1
ATOM 3779 O O . THR B 1 177 ? 56.841 137.026 53.257 1.00 8.49 177 THR B O 1
ATOM 3783 N N . VAL B 1 178 ? 56.739 137.303 51.017 1.00 8.58 178 VAL B N 1
ATOM 3784 C CA . VAL B 1 178 ? 56.947 135.868 50.890 1.00 7.90 178 VAL B CA 1
ATOM 3785 C C . VAL B 1 178 ? 58.377 135.537 51.297 1.00 7.47 178 VAL B C 1
ATOM 3786 O O . VAL B 1 178 ? 58.564 134.492 51.907 1.00 7.58 178 VAL B O 1
ATOM 3790 N N . LEU B 1 179 ? 59.369 136.409 51.081 1.00 8.21 179 LEU B N 1
ATOM 3791 C CA . LEU B 1 179 ? 60.731 136.100 51.508 1.00 7.70 179 LEU B CA 1
ATOM 3792 C C . LEU B 1 179 ? 60.724 136.088 53.051 1.00 8.22 179 LEU B C 1
ATOM 3793 O O . LEU B 1 179 ? 61.327 135.236 53.679 1.00 7.48 179 LEU B O 1
ATOM 3798 N N . ARG B 1 180 ? 59.996 137.043 53.650 1.00 8.06 180 ARG B N 1
ATOM 3799 C CA . ARG B 1 180 ? 59.973 137.052 55.111 1.00 8.20 180 ARG B CA 1
ATOM 3800 C C . ARG B 1 180 ? 59.256 135.797 55.621 1.00 7.58 180 ARG B C 1
ATOM 3801 O O . ARG B 1 180 ? 59.711 135.190 56.596 1.00 7.85 180 ARG B O 1
ATOM 3809 N N . ASP B 1 181 ? 58.196 135.385 54.965 1.00 7.37 181 ASP B N 1
ATOM 3810 C CA . ASP B 1 181 ? 57.495 134.208 55.422 1.00 7.36 181 ASP B CA 1
ATOM 3811 C C . ASP B 1 181 ? 58.383 133.005 55.340 1.00 7.22 181 ASP B C 1
ATOM 3812 O O . ASP B 1 181 ? 58.341 132.108 56.223 1.00 7.67 181 ASP B O 1
ATOM 3817 N N . ILE B 1 182 ? 59.083 132.890 54.189 1.00 6.84 182 ILE B N 1
ATOM 3818 C CA . ILE B 1 182 ? 59.956 131.713 54.036 1.00 6.03 182 ILE B CA 1
ATOM 3819 C C . ILE B 1 182 ? 61.062 131.767 55.057 1.00 6.08 182 ILE B C 1
ATOM 3820 O O . ILE B 1 182 ? 61.392 130.745 55.629 1.00 7.20 182 ILE B O 1
ATOM 3825 N N . ARG B 1 183 ? 61.631 132.950 55.279 1.00 5.86 183 ARG B N 1
ATOM 3826 C CA . ARG B 1 183 ? 62.632 133.092 56.316 1.00 6.05 183 ARG B CA 1
ATOM 3827 C C . ARG B 1 183 ? 62.081 132.605 57.615 1.00 6.91 183 ARG B C 1
ATOM 3828 O O . ARG B 1 183 ? 62.665 131.788 58.294 1.00 7.04 183 ARG B O 1
ATOM 3836 N N . ASP B 1 184 ? 60.938 133.139 58.020 1.00 6.84 184 ASP B N 1
ATOM 3837 C CA . ASP B 1 184 ? 60.479 132.808 59.368 1.00 7.22 184 ASP B CA 1
ATOM 3838 C C . ASP B 1 184 ? 59.970 131.439 59.475 1.00 7.15 184 ASP B C 1
ATOM 3839 O O . ASP B 1 184 ? 60.049 130.875 60.554 1.00 7.76 184 ASP B O 1
ATOM 3844 N N . ALA B 1 185 ? 59.487 130.856 58.382 1.00 7.34 185 ALA B N 1
ATOM 3845 C CA . ALA B 1 185 ? 58.994 129.478 58.478 1.00 7.35 185 ALA B CA 1
ATOM 3846 C C . ALA B 1 185 ? 60.092 128.571 58.980 1.00 7.28 185 ALA B C 1
ATOM 3847 O O . ALA B 1 185 ? 59.801 127.584 59.585 1.00 8.13 185 ALA B O 1
ATOM 3849 N N . PHE B 1 186 ? 61.336 128.916 58.669 1.00 7.47 186 PHE B N 1
ATOM 3850 C CA . PHE B 1 186 ? 62.405 128.011 59.095 1.00 6.86 186 PHE B CA 1
ATOM 3851 C C . PHE B 1 186 ? 63.206 128.620 60.180 1.00 6.55 186 PHE B C 1
ATOM 3852 O O . PHE B 1 186 ? 64.257 128.055 60.515 1.00 7.54 186 PHE B O 1
ATOM 3860 N N . LEU B 1 187 ? 62.732 129.704 60.786 1.00 7.26 187 LEU B N 1
ATOM 3861 C CA . LEU B 1 187 ? 63.420 130.368 61.852 1.00 7.15 187 LEU B CA 1
ATOM 3862 C C . LEU B 1 187 ? 64.792 130.804 61.400 1.00 7.80 187 LEU B C 1
ATOM 3863 O O . LEU B 1 187 ? 65.786 130.675 62.101 1.00 8.58 187 LEU B O 1
ATOM 3868 N N . HIS B 1 188 ? 64.840 131.294 60.162 1.00 6.34 188 HIS B N 1
ATOM 3869 C CA . HIS B 1 188 ? 66.112 131.817 59.674 1.00 6.19 188 HIS B CA 1
ATOM 3870 C C . HIS B 1 188 ? 66.224 133.287 59.869 1.00 6.41 188 HIS B C 1
ATOM 3871 O O . HIS B 1 188 ? 65.311 133.961 60.401 1.00 8.00 188 HIS B O 1
ATOM 3878 N N . HIS B 1 189 ? 67.349 133.853 59.455 1.00 6.55 189 HIS B N 1
ATOM 3879 C CA . HIS B 1 189 ? 67.674 135.243 59.820 1.00 7.33 189 HIS B CA 1
ATOM 3880 C C . HIS B 1 189 ? 67.476 136.109 58.632 1.00 8.20 189 HIS B C 1
ATOM 3881 O O . HIS B 1 189 ? 67.412 137.335 58.730 1.00 9.88 189 HIS B O 1
ATOM 3888 N N . GLY B 1 190 ? 67.427 135.498 57.456 1.00 8.18 190 GLY B N 1
ATOM 3889 C CA . GLY B 1 190 ? 67.211 136.294 56.279 1.00 7.64 190 GLY B CA 1
ATOM 3890 C C . GLY B 1 190 ? 66.860 135.379 55.155 1.00 8.61 190 GLY B C 1
ATOM 3891 O O . GLY B 1 190 ? 66.998 134.155 55.251 1.00 8.80 190 GLY B O 1
ATOM 3892 N N . PRO B 1 191 ? 66.388 135.941 54.048 1.00 9.35 191 PRO B N 1
ATOM 3893 C CA . PRO B 1 191 ? 66.134 135.148 52.874 1.00 8.40 191 PRO B CA 1
ATOM 3894 C C . PRO B 1 191 ? 67.431 134.678 52.250 1.00 7.62 191 PRO B C 1
ATOM 3895 O O . PRO B 1 191 ? 68.380 135.440 52.042 1.00 8.39 191 PRO B O 1
ATOM 3899 N N . ALA B 1 192 ? 67.478 133.401 51.975 1.00 6.70 192 ALA B N 1
ATOM 3900 C CA . ALA B 1 192 ? 68.622 132.887 51.262 1.00 6.60 192 ALA B CA 1
ATOM 3901 C C . ALA B 1 192 ? 68.745 133.543 49.921 1.00 6.51 192 ALA B C 1
ATOM 3902 O O . ALA B 1 192 ? 67.781 134.085 49.384 1.00 8.49 192 ALA B O 1
ATOM 3904 N N . SER B 1 193 ? 69.944 133.490 49.394 1.00 7.43 193 SER B N 1
ATOM 3905 C CA . SER B 1 193 ? 70.195 134.025 48.058 1.00 6.94 193 SER B CA 1
ATOM 3906 C C . SER B 1 193 ? 69.171 133.461 47.104 1.00 7.01 193 SER B C 1
ATOM 3907 O O . SER B 1 193 ? 68.660 134.141 46.263 1.00 7.38 193 SER B O 1
ATOM 3910 N N . ASP B 1 194 ? 68.799 132.215 47.366 1.00 6.78 194 ASP B N 1
ATOM 3911 C CA . ASP B 1 194 ? 67.900 131.475 46.517 1.00 7.12 194 ASP B CA 1
ATOM 3912 C C . ASP B 1 194 ? 66.625 132.200 46.385 1.00 6.80 194 ASP B C 1
ATOM 3913 O O . ASP B 1 194 ? 66.039 132.227 45.327 1.00 7.47 194 ASP B O 1
ATOM 3918 N N . TYR B 1 195 ? 66.168 132.791 47.467 1.00 6.58 195 TYR B N 1
ATOM 3919 C CA . TYR B 1 195 ? 64.925 133.449 47.372 1.00 6.56 195 TYR B CA 1
ATOM 3920 C C . TYR B 1 195 ? 65.055 134.887 46.865 1.00 7.35 195 TYR B C 1
ATOM 3921 O O . TYR B 1 195 ? 64.029 135.460 46.438 1.00 8.04 195 TYR B O 1
ATOM 3930 N N . ARG B 1 196 ? 66.238 135.458 46.901 1.00 7.66 196 ARG B N 1
ATOM 3931 C CA . ARG B 1 196 ? 66.437 136.715 46.212 1.00 8.06 196 ARG B CA 1
ATOM 3932 C C . ARG B 1 196 ? 66.570 136.456 44.724 1.00 8.77 196 ARG B C 1
ATOM 3933 O O . ARG B 1 196 ? 66.481 137.390 43.937 1.00 10.03 196 ARG B O 1
ATOM 3941 N N . VAL B 1 197 ? 66.842 135.202 44.353 1.00 7.92 197 VAL B N 1
ATOM 3942 C CA . VAL B 1 197 ? 66.737 134.832 42.947 1.00 8.31 197 VAL B CA 1
ATOM 3943 C C . VAL B 1 197 ? 65.311 134.493 42.586 1.00 8.40 197 VAL B C 1
ATOM 3944 O O . VAL B 1 197 ? 64.725 135.070 41.669 1.00 9.25 197 VAL B O 1
ATOM 3948 N N . LEU B 1 198 ? 64.679 133.586 43.332 1.00 7.43 198 LEU B N 1
ATOM 3949 C CA . LEU B 1 198 ? 63.371 133.137 42.940 1.00 8.27 198 LEU B CA 1
ATOM 3950 C C . LEU B 1 198 ? 62.287 134.165 43.252 1.00 7.73 198 LEU B C 1
ATOM 3951 O O . LEU B 1 198 ? 61.193 134.048 42.765 1.00 7.72 198 LEU B O 1
ATOM 3956 N N . GLY B 1 199 ? 62.596 135.105 44.117 1.00 7.76 199 GLY B N 1
ATOM 3957 C CA . GLY B 1 199 ? 61.621 136.038 44.631 1.00 8.53 199 GLY B CA 1
ATOM 3958 C C . GLY B 1 199 ? 61.212 137.060 43.554 1.00 9.85 199 GLY B C 1
ATOM 3959 O O . GLY B 1 199 ? 60.301 137.787 43.806 1.00 10.04 199 GLY B O 1
ATOM 3960 N N . VAL B 1 200 ? 61.806 136.995 42.375 1.00 9.78 200 VAL B N 1
ATOM 3961 C CA . VAL B 1 200 ? 61.244 137.753 41.250 1.00 10.53 200 VAL B CA 1
ATOM 3962 C C . VAL B 1 200 ? 59.941 137.058 40.829 1.00 9.57 200 VAL B C 1
ATOM 3963 O O . VAL B 1 200 ? 59.162 137.653 40.062 1.00 10.34 200 VAL B O 1
ATOM 3967 N N . TRP B 1 201 ? 59.691 135.856 41.363 1.00 8.26 201 TRP B N 1
ATOM 3968 C CA . TRP B 1 201 ? 58.442 135.178 41.031 1.00 8.32 201 TRP B CA 1
ATOM 3969 C C . TRP B 1 201 ? 57.781 134.920 42.322 1.00 8.20 201 TRP B C 1
ATOM 3970 O O . TRP B 1 201 ? 57.682 133.754 42.751 1.00 8.06 201 TRP B O 1
ATOM 3981 N N . PRO B 1 202 ? 57.204 135.913 42.967 1.00 8.69 202 PRO B N 1
ATOM 3982 C CA . PRO B 1 202 ? 56.641 135.680 44.313 1.00 8.40 202 PRO B CA 1
ATOM 3983 C C . PRO B 1 202 ? 55.362 134.865 44.252 1.00 8.71 202 PRO B C 1
ATOM 3984 O O . PRO B 1 202 ? 55.011 134.258 45.218 1.00 8.51 202 PRO B O 1
ATOM 3988 N N . ASP B 1 203 ? 54.713 134.831 43.114 1.00 7.65 203 ASP B N 1
ATOM 3989 C CA . ASP B 1 203 ? 53.573 134.034 42.922 1.00 7.91 203 ASP B CA 1
ATOM 3990 C C . ASP B 1 203 ? 54.024 132.568 43.042 1.00 7.47 203 ASP B C 1
ATOM 3991 O O . ASP B 1 203 ? 53.310 131.810 43.605 1.00 8.52 203 ASP B O 1
ATOM 3996 N N . TYR B 1 204 ? 55.176 132.245 42.480 1.00 7.42 204 TYR B N 1
ATOM 3997 C CA . TYR B 1 204 ? 55.665 130.874 42.586 1.00 6.89 204 TYR B CA 1
ATOM 3998 C C . TYR B 1 204 ? 56.102 130.707 44.028 1.00 6.57 204 TYR B C 1
ATOM 3999 O O . TYR B 1 204 ? 55.813 129.646 44.593 1.00 6.68 204 TYR B O 1
ATOM 4008 N N . LEU B 1 205 ? 56.810 131.674 44.637 1.00 6.07 205 LEU B N 1
ATOM 4009 C CA . LEU B 1 205 ? 57.305 131.333 45.966 1.00 6.61 205 LEU B CA 1
ATOM 4010 C C . LEU B 1 205 ? 56.159 131.136 46.966 1.00 6.82 205 LEU B C 1
ATOM 4011 O O . LEU B 1 205 ? 56.319 130.344 47.903 1.00 6.80 205 LEU B O 1
ATOM 4016 N N . GLU B 1 206 ? 55.028 131.794 46.728 1.00 6.86 206 GLU B N 1
ATOM 4017 C CA . GLU B 1 206 ? 53.891 131.532 47.623 1.00 7.86 206 GLU B CA 1
ATOM 4018 C C . GLU B 1 206 ? 53.432 130.131 47.484 1.00 7.65 206 GLU B C 1
ATOM 4019 O O . GLU B 1 206 ? 53.143 129.438 48.467 1.00 8.76 206 GLU B O 1
ATOM 4025 N N . ILE B 1 207 ? 53.438 129.650 46.269 1.00 6.87 207 ILE B N 1
ATOM 4026 C CA . ILE B 1 207 ? 53.096 128.232 46.047 1.00 7.05 207 ILE B CA 1
ATOM 4027 C C . ILE B 1 207 ? 54.113 127.326 46.670 1.00 6.62 207 ILE B C 1
ATOM 4028 O O . ILE B 1 207 ? 53.752 126.356 47.302 1.00 7.33 207 ILE B O 1
ATOM 4033 N N . ALA B 1 208 ? 55.374 127.652 46.491 1.00 6.22 208 ALA B N 1
ATOM 4034 C CA . ALA B 1 208 ? 56.442 126.793 47.016 1.00 6.48 208 ALA B CA 1
ATOM 4035 C C . ALA B 1 208 ? 56.301 126.762 48.534 1.00 6.76 208 ALA B C 1
ATOM 4036 O O . ALA B 1 208 ? 56.489 125.752 49.147 1.00 7.24 208 ALA B O 1
ATOM 4038 N N . LEU B 1 209 ? 56.063 127.916 49.141 1.00 6.09 209 LEU B N 1
ATOM 4039 C CA . LEU B 1 209 ? 56.001 127.932 50.607 1.00 6.34 209 LEU B CA 1
ATOM 4040 C C . LEU B 1 209 ? 54.793 127.092 51.017 1.00 6.44 209 LEU B C 1
ATOM 4041 O O . LEU B 1 209 ? 54.946 126.221 51.923 1.00 6.90 209 LEU B O 1
ATOM 4046 N N . ARG B 1 210 ? 53.614 127.290 50.391 1.00 7.18 210 ARG B N 1
ATOM 4047 C CA A ARG B 1 210 ? 52.470 126.534 50.880 0.50 7.10 210 ARG B CA 1
ATOM 4048 C CA B ARG B 1 210 ? 52.391 126.552 50.738 0.50 7.27 210 ARG B CA 1
ATOM 4049 C C . ARG B 1 210 ? 52.598 125.053 50.556 1.00 7.04 210 ARG B C 1
ATOM 4050 O O . ARG B 1 210 ? 52.267 124.206 51.404 1.00 7.31 210 ARG B O 1
ATOM 4065 N N . ASP B 1 211 ? 53.070 124.695 49.384 1.00 6.34 211 ASP B N 1
ATOM 4066 C CA . ASP B 1 211 ? 53.054 123.330 48.981 1.00 6.47 211 ASP B CA 1
ATOM 4067 C C . ASP B 1 211 ? 54.224 122.545 49.423 1.00 6.61 211 ASP B C 1
ATOM 4068 O O . ASP B 1 211 ? 54.095 121.339 49.680 1.00 7.30 211 ASP B O 1
ATOM 4073 N N . SER B 1 212 ? 55.349 123.208 49.500 1.00 6.76 212 SER B N 1
ATOM 4074 C CA . SER B 1 212 ? 56.560 122.454 49.633 1.00 6.65 212 SER B CA 1
ATOM 4075 C C . SER B 1 212 ? 57.257 122.736 50.924 1.00 6.83 212 SER B C 1
ATOM 4076 O O . SER B 1 212 ? 57.899 121.816 51.455 1.00 8.04 212 SER B O 1
ATOM 4079 N N . LEU B 1 213 ? 57.353 123.971 51.357 1.00 6.49 213 LEU B N 1
ATOM 4080 C CA . LEU B 1 213 ? 58.236 124.293 52.451 1.00 6.92 213 LEU B CA 1
ATOM 4081 C C . LEU B 1 213 ? 57.471 124.295 53.765 1.00 7.78 213 LEU B C 1
ATOM 4082 O O . LEU B 1 213 ? 57.882 123.649 54.683 1.00 7.39 213 LEU B O 1
ATOM 4087 N N . ALA B 1 214 ? 56.362 125.063 53.838 1.00 7.73 214 ALA B N 1
ATOM 4088 C CA . ALA B 1 214 ? 55.675 125.113 55.085 1.00 8.51 214 ALA B CA 1
ATOM 4089 C C . ALA B 1 214 ? 55.304 123.752 55.642 1.00 9.32 214 ALA B C 1
ATOM 4090 O O . ALA B 1 214 ? 55.413 123.607 56.898 1.00 10.04 214 ALA B O 1
ATOM 4092 N N . PRO B 1 215 ? 54.880 122.778 54.845 1.00 9.83 215 PRO B N 1
ATOM 4093 C CA . PRO B 1 215 ? 54.499 121.530 55.446 1.00 9.33 215 PRO B CA 1
ATOM 4094 C C . PRO B 1 215 ? 55.617 120.774 56.110 1.00 11.03 215 PRO B C 1
ATOM 4095 O O . PRO B 1 215 ? 55.327 119.936 56.970 1.00 12.34 215 PRO B O 1
ATOM 4099 N N . VAL B 1 216 ? 56.842 121.154 55.837 1.00 9.03 216 VAL B N 1
ATOM 4100 C CA . VAL B 1 216 ? 57.892 120.454 56.434 1.00 7.40 216 VAL B CA 1
ATOM 4101 C C . VAL B 1 216 ? 58.758 121.300 57.288 1.00 6.70 216 VAL B C 1
ATOM 4102 O O . VAL B 1 216 ? 59.683 120.747 57.950 1.00 6.95 216 VAL B O 1
ATOM 4106 N N . ALA B 1 217 ? 58.608 122.597 57.253 1.00 7.73 217 ALA B N 1
ATOM 4107 C CA . ALA B 1 217 ? 59.514 123.479 58.026 1.00 7.29 217 ALA B CA 1
ATOM 4108 C C . ALA B 1 217 ? 59.444 123.078 59.499 1.00 7.10 217 ALA B C 1
ATOM 4109 O O . ALA B 1 217 ? 58.320 122.866 60.033 1.00 7.66 217 ALA B O 1
ATOM 4111 N N . LEU B 1 218 ? 60.630 122.973 60.077 1.00 6.91 218 LEU B N 1
ATOM 4112 C CA . LEU B 1 218 ? 60.847 122.766 61.488 1.00 7.51 218 LEU B CA 1
ATOM 4113 C C . LEU B 1 218 ? 60.435 121.379 61.863 1.00 8.32 218 LEU B C 1
ATOM 4114 O O . LEU B 1 218 ? 60.367 121.116 63.065 1.00 10.05 218 LEU B O 1
ATOM 4119 N N . SER B 1 219 ? 60.091 120.547 60.912 1.00 7.52 219 SER B N 1
ATOM 4120 C CA . SER B 1 219 ? 59.655 119.226 61.296 1.00 8.17 219 SER B CA 1
ATOM 4121 C C . SER B 1 219 ? 60.805 118.311 61.608 1.00 8.42 219 SER B C 1
ATOM 4122 O O . SER B 1 219 ? 61.951 118.559 61.236 1.00 8.37 219 SER B O 1
ATOM 4125 N N . ALA B 1 220 ? 60.491 117.232 62.327 1.00 7.83 220 ALA B N 1
ATOM 4126 C CA . ALA B 1 220 ? 61.589 116.242 62.609 1.00 8.44 220 ALA B CA 1
ATOM 4127 C C . ALA B 1 220 ? 62.158 115.752 61.300 1.00 8.30 220 ALA B C 1
ATOM 4128 O O . ALA B 1 220 ? 63.377 115.548 61.240 1.00 9.76 220 ALA B O 1
ATOM 4130 N N . GLU B 1 221 ? 61.318 115.492 60.294 1.00 8.48 221 GLU B N 1
ATOM 4131 C CA . GLU B 1 221 ? 61.828 115.000 59.045 1.00 9.42 221 GLU B CA 1
ATOM 4132 C C . GLU B 1 221 ? 62.776 115.938 58.335 1.00 8.22 221 GLU B C 1
ATOM 4133 O O . GLU B 1 221 ? 63.818 115.478 57.828 1.00 8.75 221 GLU B O 1
ATOM 4139 N N . TYR B 1 222 ? 62.435 117.217 58.333 1.00 8.24 222 TYR B N 1
ATOM 4140 C CA . TYR B 1 222 ? 63.332 118.125 57.705 1.00 7.41 222 TYR B CA 1
ATOM 4141 C C . TYR B 1 222 ? 64.612 118.200 58.507 1.00 7.65 222 TYR B C 1
ATOM 4142 O O . TYR B 1 222 ? 65.731 118.184 57.983 1.00 7.33 222 TYR B O 1
ATOM 4151 N N . ASP B 1 223 ? 64.472 118.259 59.812 1.00 7.44 223 ASP B N 1
ATOM 4152 C CA . ASP B 1 223 ? 65.639 118.512 60.569 1.00 8.72 223 ASP B CA 1
ATOM 4153 C C . ASP B 1 223 ? 66.528 117.296 60.598 1.00 8.01 223 ASP B C 1
ATOM 4154 O O . ASP B 1 223 ? 67.718 117.493 60.654 1.00 8.41 223 ASP B O 1
ATOM 4159 N N . GLU B 1 224 ? 65.977 116.119 60.507 1.00 8.08 224 GLU B N 1
ATOM 4160 C CA . GLU B 1 224 ? 66.778 114.935 60.389 1.00 8.55 224 GLU B CA 1
ATOM 4161 C C . GLU B 1 224 ? 67.465 114.882 59.033 1.00 7.74 224 GLU B C 1
ATOM 4162 O O . GLU B 1 224 ? 68.620 114.488 58.931 1.00 8.50 224 GLU B O 1
ATOM 4168 N N . THR B 1 225 ? 66.783 115.334 57.964 1.00 7.37 225 THR B N 1
ATOM 4169 C CA . THR B 1 225 ? 67.452 115.454 56.698 1.00 6.31 225 THR B CA 1
ATOM 4170 C C . THR B 1 225 ? 68.642 116.357 56.823 1.00 6.79 225 THR B C 1
ATOM 4171 O O . THR B 1 225 ? 69.666 116.099 56.259 1.00 5.54 225 THR B O 1
ATOM 4175 N N . ALA B 1 226 ? 68.463 117.491 57.483 1.00 6.12 226 ALA B N 1
ATOM 4176 C CA . ALA B 1 226 ? 69.545 118.414 57.583 1.00 6.17 226 ALA B CA 1
ATOM 4177 C C . ALA B 1 226 ? 70.680 117.833 58.371 1.00 6.05 226 ALA B C 1
ATOM 4178 O O . ALA B 1 226 ? 71.831 117.998 58.069 1.00 5.70 226 ALA B O 1
ATOM 4180 N N . ARG B 1 227 ? 70.304 117.128 59.454 1.00 5.79 227 ARG B N 1
ATOM 4181 C CA . ARG B 1 227 ? 71.354 116.473 60.266 1.00 6.46 227 ARG B CA 1
ATOM 4182 C C . ARG B 1 227 ? 72.122 115.510 59.339 1.00 6.55 227 ARG B C 1
ATOM 4183 O O . ARG B 1 227 ? 73.360 115.443 59.375 1.00 6.31 227 ARG B O 1
ATOM 4191 N N . ARG B 1 228 ? 71.382 114.721 58.578 1.00 5.78 228 ARG B N 1
ATOM 4192 C CA . ARG B 1 228 ? 71.989 113.792 57.658 1.00 6.78 228 ARG B CA 1
ATOM 4193 C C . ARG B 1 228 ? 72.962 114.464 56.701 1.00 6.37 228 ARG B C 1
ATOM 4194 O O . ARG B 1 228 ? 74.119 113.987 56.590 1.00 6.69 228 ARG B O 1
ATOM 4202 N N . ILE B 1 229 ? 72.550 115.542 56.087 1.00 5.82 229 ILE B N 1
ATOM 4203 C CA . ILE B 1 229 ? 73.451 116.083 55.091 1.00 5.36 229 ILE B CA 1
ATOM 4204 C C . ILE B 1 229 ? 74.549 116.856 55.767 1.00 5.79 229 ILE B C 1
ATOM 4205 O O . ILE B 1 229 ? 75.601 116.898 55.205 1.00 5.49 229 ILE B O 1
ATOM 4210 N N . ARG B 1 230 ? 74.285 117.459 56.921 1.00 5.40 230 ARG B N 1
ATOM 4211 C CA . ARG B 1 230 ? 75.374 118.096 57.623 1.00 5.83 230 ARG B CA 1
ATOM 4212 C C . ARG B 1 230 ? 76.436 117.071 57.942 1.00 5.84 230 ARG B C 1
ATOM 4213 O O . ARG B 1 230 ? 77.626 117.369 57.878 1.00 6.51 230 ARG B O 1
ATOM 4221 N N . LYS B 1 231 ? 75.985 115.899 58.357 1.00 6.11 231 LYS B N 1
ATOM 4222 C CA . LYS B 1 231 ? 76.910 114.853 58.663 1.00 6.75 231 LYS B CA 1
ATOM 4223 C C . LYS B 1 231 ? 77.708 114.415 57.465 1.00 6.52 231 LYS B C 1
ATOM 4224 O O . LYS B 1 231 ? 78.921 114.250 57.564 1.00 7.08 231 LYS B O 1
ATOM 4230 N N . ILE B 1 232 ? 77.012 114.269 56.377 1.00 5.92 232 ILE B N 1
ATOM 4231 C CA . ILE B 1 232 ? 77.749 113.859 55.159 1.00 6.63 232 ILE B CA 1
ATOM 4232 C C . ILE B 1 232 ? 78.838 114.854 54.862 1.00 6.69 232 ILE B C 1
ATOM 4233 O O . ILE B 1 232 ? 79.972 114.488 54.619 1.00 7.41 232 ILE B O 1
ATOM 4238 N N . ALA B 1 233 ? 78.506 116.121 54.963 1.00 5.85 233 ALA B N 1
ATOM 4239 C CA . ALA B 1 233 ? 79.458 117.149 54.619 1.00 5.77 233 ALA B CA 1
ATOM 4240 C C . ALA B 1 233 ? 80.577 117.088 55.637 1.00 5.90 233 ALA B C 1
ATOM 4241 O O . ALA B 1 233 ? 81.753 117.208 55.298 1.00 6.14 233 ALA B O 1
ATOM 4243 N N . ARG B 1 234 ? 80.246 116.903 56.929 1.00 6.06 234 ARG B N 1
ATOM 4244 C CA . ARG B 1 234 ? 81.267 117.021 57.918 1.00 7.14 234 ARG B CA 1
ATOM 4245 C C . ARG B 1 234 ? 82.245 115.826 57.803 1.00 7.46 234 ARG B C 1
ATOM 4246 O O . ARG B 1 234 ? 83.481 115.970 57.977 1.00 7.80 234 ARG B O 1
ATOM 4254 N N . GLU B 1 235 ? 81.698 114.666 57.512 1.00 7.27 235 GLU B N 1
ATOM 4255 C CA A GLU B 1 235 ? 82.544 113.504 57.280 0.50 8.13 235 GLU B CA 1
ATOM 4256 C CA B GLU B 1 235 ? 82.564 113.517 57.302 0.50 7.89 235 GLU B CA 1
ATOM 4257 C C . GLU B 1 235 ? 83.372 113.726 56.050 1.00 7.47 235 GLU B C 1
ATOM 4258 O O . GLU B 1 235 ? 84.553 113.414 56.036 1.00 7.90 235 GLU B O 1
ATOM 4269 N N . HIS B 1 236 ? 82.746 114.240 55.030 1.00 6.50 236 HIS B N 1
ATOM 4270 C CA . HIS B 1 236 ? 83.423 114.399 53.755 1.00 6.99 236 HIS B CA 1
ATOM 4271 C C . HIS B 1 236 ? 84.606 115.238 53.779 1.00 7.21 236 HIS B C 1
ATOM 4272 O O . HIS B 1 236 ? 85.655 114.863 53.193 1.00 7.61 236 HIS B O 1
ATOM 4279 N N . VAL B 1 237 ? 84.556 116.354 54.489 1.00 6.65 237 VAL B N 1
ATOM 4280 C CA . VAL B 1 237 ? 85.641 117.263 54.392 1.00 7.11 237 VAL B CA 1
ATOM 4281 C C . VAL B 1 237 ? 86.879 116.665 55.121 1.00 7.09 237 VAL B C 1
ATOM 4282 O O . VAL B 1 237 ? 88.003 117.174 54.904 1.00 7.42 237 VAL B O 1
ATOM 4286 N N . LYS B 1 238 ? 86.715 115.637 55.931 1.00 7.01 238 LYS B N 1
ATOM 4287 C CA . LYS B 1 238 ? 87.909 115.041 56.610 1.00 8.20 238 LYS B CA 1
ATOM 4288 C C . LYS B 1 238 ? 88.753 114.374 55.604 1.00 8.69 238 LYS B C 1
ATOM 4289 O O . LYS B 1 238 ? 89.942 114.159 55.847 1.00 10.00 238 LYS B O 1
ATOM 4295 N N . GLY B 1 239 ? 88.195 114.135 54.431 1.00 7.14 239 GLY B N 1
ATOM 4296 C CA . GLY B 1 239 ? 88.990 113.476 53.426 1.00 8.04 239 GLY B CA 1
ATOM 4297 C C . GLY B 1 239 ? 89.799 114.432 52.614 1.00 8.68 239 GLY B C 1
ATOM 4298 O O . GLY B 1 239 ? 90.573 113.961 51.770 1.00 9.55 239 GLY B O 1
ATOM 4299 N N . PHE B 1 240 ? 89.720 115.756 52.849 1.00 7.80 240 PHE B N 1
ATOM 4300 C CA . PHE B 1 240 ? 90.547 116.702 52.086 1.00 8.19 240 PHE B CA 1
ATOM 4301 C C . PHE B 1 240 ? 92.020 116.533 52.456 1.00 8.55 240 PHE B C 1
ATOM 4302 O O . PHE B 1 240 ? 92.391 115.983 53.542 1.00 7.97 240 PHE B O 1
ATOM 4310 N N . ASP B 1 241 ? 92.839 116.936 51.510 1.00 9.29 241 ASP B N 1
ATOM 4311 C CA . ASP B 1 241 ? 94.289 116.772 51.715 1.00 9.61 241 ASP B CA 1
ATOM 4312 C C . ASP B 1 241 ? 94.862 117.750 52.700 1.00 9.98 241 ASP B C 1
ATOM 4313 O O . ASP B 1 241 ? 95.942 117.508 53.241 1.00 11.10 241 ASP B O 1
ATOM 4318 N N . LYS B 1 242 ? 94.236 118.875 52.908 1.00 9.48 242 LYS B N 1
ATOM 4319 C CA . LYS B 1 242 ? 94.766 119.775 53.902 1.00 11.20 242 LYS B CA 1
ATOM 4320 C C . LYS B 1 242 ? 93.605 120.567 54.438 1.00 9.94 242 LYS B C 1
ATOM 4321 O O . LYS B 1 242 ? 92.557 120.613 53.798 1.00 8.90 242 LYS B O 1
ATOM 4327 N N . PRO B 1 243 ? 93.808 121.221 55.567 1.00 10.16 243 PRO B N 1
ATOM 4328 C CA . PRO B 1 243 ? 92.697 121.837 56.184 1.00 9.76 243 PRO B CA 1
ATOM 4329 C C . PRO B 1 243 ? 92.044 122.817 55.212 1.00 9.35 243 PRO B C 1
ATOM 4330 O O . PRO B 1 243 ? 92.712 123.554 54.400 1.00 10.96 243 PRO B O 1
ATOM 4334 N N . ALA B 1 244 ? 90.753 122.920 55.352 1.00 8.29 244 ALA B N 1
ATOM 4335 C CA . ALA B 1 244 ? 89.982 123.657 54.383 1.00 8.27 244 ALA B CA 1
ATOM 4336 C C . ALA B 1 244 ? 89.311 124.934 54.955 1.00 7.72 244 ALA B C 1
ATOM 4337 O O . ALA B 1 244 ? 88.258 125.391 54.478 1.00 8.52 244 ALA B O 1
ATOM 4339 N N . GLY B 1 245 ? 89.960 125.481 55.975 1.00 8.13 245 GLY B N 1
ATOM 4340 C CA . GLY B 1 245 ? 89.482 126.756 56.472 1.00 8.05 245 GLY B CA 1
ATOM 4341 C C . GLY B 1 245 ? 90.582 127.243 57.392 1.00 8.39 245 GLY B C 1
ATOM 4342 O O . GLY B 1 245 ? 91.668 126.717 57.397 1.00 9.09 245 GLY B O 1
ATOM 4343 N N . VAL B 1 246 ? 90.255 128.257 58.176 1.00 8.03 246 VAL B N 1
ATOM 4344 C CA . VAL B 1 246 ? 91.195 128.776 59.153 1.00 8.62 246 VAL B CA 1
ATOM 4345 C C . VAL B 1 246 ? 90.621 128.693 60.525 1.00 8.20 246 VAL B C 1
ATOM 4346 O O . VAL B 1 246 ? 89.444 128.750 60.687 1.00 9.57 246 VAL B O 1
ATOM 4350 N N . ALA B 1 247 ? 91.537 128.474 61.468 1.00 8.57 247 ALA B N 1
ATOM 4351 C CA . ALA B 1 247 ? 91.090 128.342 62.849 1.00 8.58 247 ALA B CA 1
ATOM 4352 C C . ALA B 1 247 ? 90.993 129.698 63.449 1.00 8.65 247 ALA B C 1
ATOM 4353 O O . ALA B 1 247 ? 91.880 130.540 63.185 1.00 9.52 247 ALA B O 1
ATOM 4355 N N . TRP B 1 248 ? 89.977 129.985 64.247 1.00 8.86 248 TRP B N 1
ATOM 4356 C CA . TRP B 1 248 ? 89.944 131.338 64.861 1.00 9.12 248 TRP B CA 1
ATOM 4357 C C . TRP B 1 248 ? 91.102 131.560 65.775 1.00 8.94 248 TRP B C 1
ATOM 4358 O O . TRP B 1 248 ? 91.596 132.725 65.828 1.00 8.58 248 TRP B O 1
ATOM 4369 N N . ARG B 1 249 ? 91.660 130.502 66.379 1.00 9.16 249 ARG B N 1
ATOM 4370 C CA . ARG B 1 249 ? 92.833 130.749 67.270 1.00 10.18 249 ARG B CA 1
ATOM 4371 C C . ARG B 1 249 ? 94.007 131.198 66.458 1.00 12.87 249 ARG B C 1
ATOM 4372 O O . ARG B 1 249 ? 94.948 131.765 67.038 1.00 13.38 249 ARG B O 1
ATOM 4380 N N . ASP B 1 250 ? 93.950 131.035 65.149 1.00 11.12 250 ASP B N 1
ATOM 4381 C CA . ASP B 1 250 ? 95.026 131.499 64.313 1.00 12.28 250 ASP B CA 1
ATOM 4382 C C . ASP B 1 250 ? 94.772 132.833 63.705 1.00 13.44 250 ASP B C 1
ATOM 4383 O O . ASP B 1 250 ? 95.568 133.349 62.907 1.00 14.37 250 ASP B O 1
ATOM 4388 N N . MET B 1 251 ? 93.619 133.375 63.990 1.00 12.16 251 MET B N 1
ATOM 4389 C CA . MET B 1 251 ? 93.131 134.610 63.425 1.00 11.16 251 MET B CA 1
ATOM 4390 C C . MET B 1 251 ? 93.149 135.797 64.358 1.00 11.12 251 MET B C 1
ATOM 4391 O O . MET B 1 251 ? 92.531 136.823 64.047 1.00 11.41 251 MET B O 1
ATOM 4396 N N . THR B 1 252 ? 93.743 135.632 65.515 1.00 12.48 252 THR B N 1
ATOM 4397 C CA . THR B 1 252 ? 93.569 136.647 66.556 1.00 13.46 252 THR B CA 1
ATOM 4398 C C . THR B 1 252 ? 94.400 137.872 66.286 1.00 15.48 252 THR B C 1
ATOM 4399 O O . THR B 1 252 ? 94.213 138.854 66.945 1.00 14.22 252 THR B O 1
ATOM 4403 N N . GLU B 1 253 ? 95.321 137.815 65.362 1.00 15.69 253 GLU B N 1
ATOM 4404 C CA . GLU B 1 253 ? 95.926 139.083 64.919 1.00 17.46 253 GLU B CA 1
ATOM 4405 C C . GLU B 1 253 ? 95.114 139.766 63.849 1.00 20.14 253 GLU B C 1
ATOM 4406 O O . GLU B 1 253 ? 95.422 140.896 63.508 1.00 20.09 253 GLU B O 1
ATOM 4412 N N . LYS B 1 254 ? 94.147 139.080 63.232 1.00 13.44 254 LYS B N 1
ATOM 4413 C CA . LYS B 1 254 ? 93.439 139.606 62.138 1.00 12.57 254 LYS B CA 1
ATOM 4414 C C . LYS B 1 254 ? 92.063 140.036 62.518 1.00 12.36 254 LYS B C 1
ATOM 4415 O O . LYS B 1 254 ? 91.447 140.871 61.868 1.00 13.90 254 LYS B O 1
ATOM 4421 N N . LEU B 1 255 ? 91.537 139.430 63.582 1.00 12.89 255 LEU B N 1
ATOM 4422 C CA . LEU B 1 255 ? 90.168 139.659 63.965 1.00 10.32 255 LEU B CA 1
ATOM 4423 C C . LEU B 1 255 ? 90.136 139.981 65.438 1.00 10.97 255 LEU B C 1
ATOM 4424 O O . LEU B 1 255 ? 90.890 139.440 66.211 1.00 11.64 255 LEU B O 1
ATOM 4429 N N . SER B 1 256 ? 89.234 140.841 65.810 1.00 10.06 256 SER B N 1
ATOM 4430 C CA . SER B 1 256 ? 89.094 141.174 67.213 1.00 12.22 256 SER B CA 1
ATOM 4431 C C . SER B 1 256 ? 88.352 140.063 67.919 1.00 12.85 256 SER B C 1
ATOM 4432 O O . SER B 1 256 ? 87.749 139.192 67.274 1.00 10.93 256 SER B O 1
ATOM 4435 N N . ALA B 1 257 ? 88.348 140.125 69.253 1.00 13.86 257 ALA B N 1
ATOM 4436 C CA . ALA B 1 257 ? 87.526 139.182 70.030 1.00 12.62 257 ALA B CA 1
ATOM 4437 C C . ALA B 1 257 ? 86.055 139.252 69.553 1.00 11.16 257 ALA B C 1
ATOM 4438 O O . ALA B 1 257 ? 85.399 138.199 69.368 1.00 10.78 257 ALA B O 1
ATOM 4440 N N . GLU B 1 258 ? 85.497 140.446 69.371 1.00 11.00 258 GLU B N 1
ATOM 4441 C CA . GLU B 1 258 ? 84.165 140.599 68.987 1.00 10.94 258 GLU B CA 1
ATOM 4442 C C . GLU B 1 258 ? 83.929 139.955 67.606 1.00 11.00 258 GLU B C 1
ATOM 4443 O O . GLU B 1 258 ? 82.920 139.304 67.363 1.00 11.06 258 GLU B O 1
ATOM 4449 N N . GLN B 1 259 ? 84.882 140.165 66.692 1.00 10.12 259 GLN B N 1
ATOM 4450 C CA . GLN B 1 259 ? 84.672 139.638 65.355 1.00 8.94 259 GLN B CA 1
ATOM 4451 C C . GLN B 1 259 ? 84.809 138.095 65.410 1.00 8.42 259 GLN B C 1
ATOM 4452 O O . GLN B 1 259 ? 84.091 137.401 64.693 1.00 7.92 259 GLN B O 1
ATOM 4458 N N . ILE B 1 260 ? 85.715 137.591 66.249 1.00 7.78 260 ILE B N 1
ATOM 4459 C CA . ILE B 1 260 ? 85.815 136.156 66.347 1.00 8.22 260 ILE B CA 1
ATOM 4460 C C . ILE B 1 260 ? 84.528 135.623 66.879 1.00 8.45 260 ILE B C 1
ATOM 4461 O O . ILE B 1 260 ? 84.041 134.608 66.443 1.00 8.12 260 ILE B O 1
ATOM 4466 N N . ALA B 1 261 ? 83.989 136.271 67.898 1.00 8.14 261 ALA B N 1
ATOM 4467 C CA . ALA B 1 261 ? 82.722 135.765 68.422 1.00 7.90 261 ALA B CA 1
ATOM 4468 C C . ALA B 1 261 ? 81.637 135.884 67.316 1.00 7.49 261 ALA B C 1
ATOM 4469 O O . ALA B 1 261 ? 80.920 134.909 67.107 1.00 7.90 261 ALA B O 1
ATOM 4471 N N . GLY B 1 262 ? 81.569 137.002 66.591 1.00 6.99 262 GLY B N 1
ATOM 4472 C CA . GLY B 1 262 ? 80.514 137.163 65.595 1.00 7.26 262 GLY B CA 1
ATOM 4473 C C . GLY B 1 262 ? 80.699 136.089 64.549 1.00 7.00 262 GLY B C 1
ATOM 4474 O O . GLY B 1 262 ? 79.705 135.503 64.101 1.00 5.85 262 GLY B O 1
ATOM 4475 N N . LEU B 1 263 ? 81.923 135.908 64.078 1.00 6.98 263 LEU B N 1
ATOM 4476 C CA . LEU B 1 263 ? 82.093 134.948 62.966 1.00 7.39 263 LEU B CA 1
ATOM 4477 C C . LEU B 1 263 ? 81.786 133.547 63.470 1.00 7.32 263 LEU B C 1
ATOM 4478 O O . LEU B 1 263 ? 81.308 132.748 62.707 1.00 7.36 263 LEU B O 1
ATOM 4483 N N . THR B 1 264 ? 82.079 133.292 64.734 1.00 6.97 264 THR B N 1
ATOM 4484 C CA . THR B 1 264 ? 81.844 131.962 65.242 1.00 7.04 264 THR B CA 1
ATOM 4485 C C . THR B 1 264 ? 80.348 131.726 65.140 1.00 6.66 264 THR B C 1
ATOM 4486 O O . THR B 1 264 ? 79.930 130.686 64.652 1.00 6.90 264 THR B O 1
ATOM 4490 N N . GLY B 1 265 ? 79.554 132.693 65.560 1.00 7.34 265 GLY B N 1
ATOM 4491 C CA . GLY B 1 265 ? 78.138 132.486 65.470 1.00 6.08 265 GLY B CA 1
ATOM 4492 C C . GLY B 1 265 ? 77.711 132.375 64.040 1.00 6.32 265 GLY B C 1
ATOM 4493 O O . GLY B 1 265 ? 76.848 131.568 63.717 1.00 5.87 265 GLY B O 1
ATOM 4494 N N . LEU B 1 266 ? 78.235 133.270 63.201 1.00 6.34 266 LEU B N 1
ATOM 4495 C CA . LEU B 1 266 ? 77.779 133.257 61.839 1.00 6.41 266 LEU B CA 1
ATOM 4496 C C . LEU B 1 266 ? 78.122 131.942 61.180 1.00 6.57 266 LEU B C 1
ATOM 4497 O O . LEU B 1 266 ? 77.313 131.451 60.383 1.00 6.84 266 LEU B O 1
ATOM 4502 N N . LEU B 1 267 ? 79.318 131.413 61.442 1.00 5.96 267 LEU B N 1
ATOM 4503 C CA . LEU B 1 267 ? 79.664 130.167 60.799 1.00 6.51 267 LEU B CA 1
ATOM 4504 C C . LEU B 1 267 ? 78.708 129.109 61.227 1.00 6.28 267 LEU B C 1
ATOM 4505 O O . LEU B 1 267 ? 78.268 128.340 60.403 1.00 6.30 267 LEU B O 1
ATOM 4510 N N . PHE B 1 268 ? 78.401 129.046 62.509 1.00 5.88 268 PHE B N 1
ATOM 4511 C CA . PHE B 1 268 ? 77.561 127.961 62.958 1.00 5.70 268 PHE B CA 1
ATOM 4512 C C . PHE B 1 268 ? 76.165 128.149 62.344 1.00 5.76 268 PHE B C 1
ATOM 4513 O O . PHE B 1 268 ? 75.526 127.204 61.827 1.00 5.92 268 PHE B O 1
ATOM 4521 N N . MET B 1 269 ? 75.692 129.402 62.330 1.00 5.15 269 MET B N 1
ATOM 4522 C CA . MET B 1 269 ? 74.335 129.642 61.856 1.00 5.73 269 MET B CA 1
ATOM 4523 C C . MET B 1 269 ? 74.271 129.320 60.382 1.00 5.89 269 MET B C 1
ATOM 4524 O O . MET B 1 269 ? 73.320 128.721 59.904 1.00 6.38 269 MET B O 1
ATOM 4529 N N . TYR B 1 270 ? 75.315 129.658 59.655 1.00 6.11 270 TYR B N 1
ATOM 4530 C CA . TYR B 1 270 ? 75.236 129.378 58.231 1.00 6.15 270 TYR B CA 1
ATOM 4531 C C . TYR B 1 270 ? 75.459 127.922 57.946 1.00 5.95 270 TYR B C 1
ATOM 4532 O O . TYR B 1 270 ? 75.023 127.475 56.959 1.00 6.28 270 TYR B O 1
ATOM 4541 N N . ASN B 1 271 ? 76.198 127.227 58.799 1.00 6.33 271 ASN B N 1
ATOM 4542 C CA . ASN B 1 271 ? 76.314 125.814 58.553 1.00 6.60 271 ASN B CA 1
ATOM 4543 C C . ASN B 1 271 ? 74.944 125.188 58.657 1.00 6.92 271 ASN B C 1
ATOM 4544 O O . ASN B 1 271 ? 74.585 124.262 57.947 1.00 8.14 271 ASN B O 1
ATOM 4549 N N . ARG B 1 272 ? 74.106 125.717 59.554 1.00 6.26 272 ARG B N 1
ATOM 4550 C CA . ARG B 1 272 ? 72.751 125.200 59.544 1.00 6.02 272 ARG B CA 1
ATOM 4551 C C . ARG B 1 272 ? 71.916 125.774 58.446 1.00 5.94 272 ARG B C 1
ATOM 4552 O O . ARG B 1 272 ? 71.136 125.020 57.807 1.00 6.75 272 ARG B O 1
ATOM 4560 N N . PHE B 1 273 ? 72.112 127.050 58.169 1.00 5.98 273 PHE B N 1
ATOM 4561 C CA . PHE B 1 273 ? 71.301 127.695 57.160 1.00 6.30 273 PHE B CA 1
ATOM 4562 C C . PHE B 1 273 ? 71.453 127.030 55.804 1.00 6.20 273 PHE B C 1
ATOM 4563 O O . PHE B 1 273 ? 70.491 126.693 55.138 1.00 5.35 273 PHE B O 1
ATOM 4571 N N . ILE B 1 274 ? 72.700 126.810 55.437 1.00 5.94 274 ILE B N 1
ATOM 4572 C CA . ILE B 1 274 ? 72.920 126.314 54.130 1.00 6.90 274 ILE B CA 1
ATOM 4573 C C . ILE B 1 274 ? 72.418 124.896 53.991 1.00 6.38 274 ILE B C 1
ATOM 4574 O O . ILE B 1 274 ? 71.892 124.521 52.954 1.00 6.51 274 ILE B O 1
ATOM 4579 N N . ALA B 1 275 ? 72.476 124.119 55.051 1.00 5.30 275 ALA B N 1
ATOM 4580 C CA . ALA B 1 275 ? 71.855 122.799 54.907 1.00 5.63 275 ALA B CA 1
ATOM 4581 C C . ALA B 1 275 ? 70.385 122.948 54.731 1.00 5.65 275 ALA B C 1
ATOM 4582 O O . ALA B 1 275 ? 69.780 122.189 53.994 1.00 4.98 275 ALA B O 1
ATOM 4584 N N . ASP B 1 276 ? 69.781 123.838 55.519 1.00 5.47 276 ASP B N 1
ATOM 4585 C CA . ASP B 1 276 ? 68.358 123.945 55.395 1.00 5.60 276 ASP B CA 1
ATOM 4586 C C . ASP B 1 276 ? 67.963 124.435 54.007 1.00 5.31 276 ASP B C 1
ATOM 4587 O O . ASP B 1 276 ? 66.981 123.923 53.449 1.00 6.35 276 ASP B O 1
ATOM 4592 N N . ILE B 1 277 ? 68.727 125.373 53.463 1.00 5.85 277 ILE B N 1
ATOM 4593 C CA . ILE B 1 277 ? 68.301 125.908 52.187 1.00 5.47 277 ILE B CA 1
ATOM 4594 C C . ILE B 1 277 ? 68.614 124.885 51.118 1.00 5.61 277 ILE B C 1
ATOM 4595 O O . ILE B 1 277 ? 67.833 124.729 50.176 1.00 5.51 277 ILE B O 1
ATOM 4600 N N . THR B 1 278 ? 69.689 124.126 51.297 1.00 5.15 278 THR B N 1
ATOM 4601 C CA . THR B 1 278 ? 69.972 123.057 50.313 1.00 5.12 278 THR B CA 1
ATOM 4602 C C . THR B 1 278 ? 68.720 122.192 50.167 1.00 5.31 278 THR B C 1
ATOM 4603 O O . THR B 1 278 ? 68.261 121.885 49.094 1.00 5.59 278 THR B O 1
ATOM 4607 N N . ILE B 1 279 ? 68.211 121.743 51.306 1.00 5.18 279 ILE B N 1
ATOM 4608 C CA . ILE B 1 279 ? 67.071 120.885 51.305 1.00 5.04 279 ILE B CA 1
ATOM 4609 C C . ILE B 1 279 ? 65.870 121.577 50.732 1.00 5.17 279 ILE B C 1
ATOM 4610 O O . ILE B 1 279 ? 65.107 120.999 50.025 1.00 4.67 279 ILE B O 1
ATOM 4615 N N . ALA B 1 280 ? 65.686 122.848 51.071 1.00 5.14 280 ALA B N 1
ATOM 4616 C CA . ALA B 1 280 ? 64.473 123.527 50.632 1.00 5.20 280 ALA B CA 1
ATOM 4617 C C . ALA B 1 280 ? 64.409 123.614 49.122 1.00 5.48 280 ALA B C 1
ATOM 4618 O O . ALA B 1 280 ? 63.392 123.297 48.565 1.00 5.00 280 ALA B O 1
ATOM 4620 N N . ILE B 1 281 ? 65.508 123.978 48.488 1.00 5.00 281 ILE B N 1
ATOM 4621 C CA . ILE B 1 281 ? 65.379 124.227 47.090 1.00 5.35 281 ILE B CA 1
ATOM 4622 C C . ILE B 1 281 ? 65.424 122.910 46.343 1.00 5.27 281 ILE B C 1
ATOM 4623 O O . ILE B 1 281 ? 64.785 122.798 45.289 1.00 5.15 281 ILE B O 1
ATOM 4628 N N . ILE B 1 282 ? 66.019 121.906 46.946 1.00 5.50 282 ILE B N 1
ATOM 4629 C CA . ILE B 1 282 ? 65.900 120.584 46.320 1.00 5.34 282 ILE B CA 1
ATOM 4630 C C . ILE B 1 282 ? 64.458 120.106 46.418 1.00 5.36 282 ILE B C 1
ATOM 4631 O O . ILE B 1 282 ? 63.912 119.599 45.465 1.00 5.68 282 ILE B O 1
ATOM 4636 N N . ARG B 1 283 ? 63.809 120.441 47.520 1.00 5.24 283 ARG B N 1
ATOM 4637 C CA . ARG B 1 283 ? 62.458 120.012 47.683 1.00 5.63 283 ARG B CA 1
ATOM 4638 C C . ARG B 1 283 ? 61.592 120.748 46.644 1.00 6.22 283 ARG B C 1
ATOM 4639 O O . ARG B 1 283 ? 60.596 120.195 46.179 1.00 6.40 283 ARG B O 1
ATOM 4647 N N . LEU B 1 284 ? 61.893 122.048 46.432 1.00 5.44 284 LEU B N 1
ATOM 4648 C CA . LEU B 1 284 ? 61.162 122.777 45.465 1.00 5.97 284 LEU B CA 1
ATOM 4649 C C . LEU B 1 284 ? 61.297 122.109 44.085 1.00 6.05 284 LEU B C 1
ATOM 4650 O O . LEU B 1 284 ? 60.288 121.939 43.420 1.00 6.23 284 LEU B O 1
ATOM 4655 N N . LYS B 1 285 ? 62.498 121.721 43.680 1.00 6.37 285 LYS B N 1
ATOM 4656 C CA . LYS B 1 285 ? 62.589 121.090 42.408 1.00 6.76 285 LYS B CA 1
ATOM 4657 C C . LYS B 1 285 ? 61.922 119.718 42.410 1.00 7.03 285 LYS B C 1
ATOM 4658 O O . LYS B 1 285 ? 61.270 119.355 41.457 1.00 8.49 285 LYS B O 1
ATOM 4664 N N . GLN B 1 286 ? 61.996 119.042 43.540 1.00 7.18 286 GLN B N 1
ATOM 4665 C CA . GLN B 1 286 ? 61.391 117.747 43.618 1.00 6.54 286 GLN B CA 1
ATOM 4666 C C . GLN B 1 286 ? 59.923 117.862 43.326 1.00 6.80 286 GLN B C 1
ATOM 4667 O O . GLN B 1 286 ? 59.331 116.886 42.745 1.00 7.51 286 GLN B O 1
ATOM 4673 N N . ALA B 1 287 ? 59.269 118.970 43.750 1.00 6.59 287 ALA B N 1
ATOM 4674 C CA . ALA B 1 287 ? 57.828 119.083 43.491 1.00 7.19 287 ALA B CA 1
ATOM 4675 C C . ALA B 1 287 ? 57.579 119.139 41.976 1.00 7.79 287 ALA B C 1
ATOM 4676 O O . ALA B 1 287 ? 56.581 118.664 41.493 1.00 7.89 287 ALA B O 1
ATOM 4678 N N . PHE B 1 288 ? 58.507 119.701 41.249 1.00 7.64 288 PHE B N 1
ATOM 4679 C CA . PHE B 1 288 ? 58.357 119.745 39.796 1.00 7.45 288 PHE B CA 1
ATOM 4680 C C . PHE B 1 288 ? 58.685 118.427 39.181 1.00 9.10 288 PHE B C 1
ATOM 4681 O O . PHE B 1 288 ? 57.976 118.001 38.208 1.00 9.76 288 PHE B O 1
ATOM 4689 N N . SER B 1 289 ? 59.702 117.750 39.692 1.00 8.77 289 SER B N 1
ATOM 4690 C CA A SER B 1 289 ? 60.331 116.705 38.852 0.50 11.25 289 SER B CA 1
ATOM 4691 C CA B SER B 1 289 ? 60.272 116.671 38.865 0.50 11.14 289 SER B CA 1
ATOM 4692 C C . SER B 1 289 ? 60.811 115.442 39.507 1.00 13.98 289 SER B C 1
ATOM 4693 O O . SER B 1 289 ? 61.454 114.632 38.812 1.00 17.40 289 SER B O 1
ATOM 4698 N N . GLY B 1 290 ? 60.654 115.315 40.787 1.00 11.38 290 GLY B N 1
ATOM 4699 C CA . GLY B 1 290 ? 61.025 114.124 41.542 1.00 10.19 290 GLY B CA 1
ATOM 4700 C C . GLY B 1 290 ? 62.366 114.165 42.173 1.00 10.86 290 GLY B C 1
ATOM 4701 O O . GLY B 1 290 ? 63.200 114.982 41.796 1.00 11.08 290 GLY B O 1
ATOM 4702 N N . PRO B 1 291 ? 62.613 113.239 43.065 1.00 11.30 291 PRO B N 1
ATOM 4703 C CA . PRO B 1 291 ? 63.811 113.330 43.885 1.00 11.22 291 PRO B CA 1
ATOM 4704 C C . PRO B 1 291 ? 65.020 113.053 43.015 1.00 10.04 291 PRO B C 1
ATOM 4705 O O . PRO B 1 291 ? 66.075 113.607 43.243 1.00 10.57 291 PRO B O 1
ATOM 4709 N N . GLU B 1 292 ? 64.892 112.170 42.040 1.00 10.82 292 GLU B N 1
ATOM 4710 C CA . GLU B 1 292 ? 66.131 111.839 41.295 1.00 10.88 292 GLU B CA 1
ATOM 4711 C C . GLU B 1 292 ? 66.580 113.073 40.459 1.00 10.64 292 GLU B C 1
ATOM 4712 O O . GLU B 1 292 ? 67.785 113.436 40.413 1.00 11.90 292 GLU B O 1
ATOM 4718 N N . ASP B 1 293 ? 65.601 113.725 39.834 1.00 9.17 293 ASP B N 1
ATOM 4719 C CA . ASP B 1 293 ? 65.997 114.883 39.086 1.00 8.62 293 ASP B CA 1
ATOM 4720 C C . ASP B 1 293 ? 66.476 115.993 39.994 1.00 8.21 293 ASP B C 1
ATOM 4721 O O . ASP B 1 293 ? 67.468 116.658 39.718 1.00 7.86 293 ASP B O 1
ATOM 4726 N N . ALA B 1 294 ? 65.762 116.162 41.115 1.00 7.53 294 ALA B N 1
ATOM 4727 C CA . ALA B 1 294 ? 66.063 117.302 41.973 1.00 7.24 294 ALA B CA 1
ATOM 4728 C C . ALA B 1 294 ? 67.437 117.148 42.618 1.00 8.00 294 ALA B C 1
ATOM 4729 O O . ALA B 1 294 ? 67.993 118.145 43.095 1.00 8.31 294 ALA B O 1
ATOM 4731 N N . THR B 1 295 ? 67.903 115.893 42.748 1.00 7.81 295 THR B N 1
ATOM 4732 C CA . THR B 1 295 ? 69.144 115.702 43.454 1.00 7.51 295 THR B CA 1
ATOM 4733 C C . THR B 1 295 ? 70.266 115.379 42.555 1.00 6.92 295 THR B C 1
ATOM 4734 O O . THR B 1 295 ? 71.325 115.053 43.029 1.00 8.43 295 THR B O 1
ATOM 4738 N N . ALA B 1 296 ? 70.040 115.478 41.244 1.00 7.66 296 ALA B N 1
ATOM 4739 C CA . ALA B 1 296 ? 71.118 115.133 40.312 1.00 7.53 296 ALA B CA 1
ATOM 4740 C C . ALA B 1 296 ? 72.174 116.212 40.247 1.00 7.87 296 ALA B C 1
ATOM 4741 O O . ALA B 1 296 ? 71.886 117.381 40.497 1.00 7.50 296 ALA B O 1
ATOM 4743 N N . ASN B 1 297 ? 73.398 115.785 39.913 1.00 7.54 297 ASN B N 1
ATOM 4744 C CA . ASN B 1 297 ? 74.391 116.768 39.579 1.00 7.33 297 ASN B CA 1
ATOM 4745 C C . ASN B 1 297 ? 74.225 117.013 38.094 1.00 7.65 297 ASN B C 1
ATOM 4746 O O . ASN B 1 297 ? 74.464 116.119 37.289 1.00 8.44 297 ASN B O 1
ATOM 4751 N N . LYS B 1 298 ? 73.774 118.218 37.731 1.00 7.69 298 LYS B N 1
ATOM 4752 C CA . LYS B 1 298 ? 73.503 118.453 36.327 1.00 8.69 298 LYS B CA 1
ATOM 4753 C C . LYS B 1 298 ? 74.581 119.237 35.723 1.00 8.08 298 LYS B C 1
ATOM 4754 O O . LYS B 1 298 ? 74.451 119.543 34.579 1.00 9.37 298 LYS B O 1
ATOM 4760 N N . TYR B 1 299 ? 75.646 119.545 36.433 1.00 7.54 299 TYR B N 1
ATOM 4761 C CA . TYR B 1 299 ? 76.572 120.516 35.881 1.00 8.06 299 TYR B CA 1
ATOM 4762 C C . TYR B 1 299 ? 77.986 120.071 35.886 1.00 8.09 299 TYR B C 1
ATOM 4763 O O . TYR B 1 299 ? 78.744 120.613 35.050 1.00 8.23 299 TYR B O 1
ATOM 4772 N N . THR B 1 300 ? 78.398 119.181 36.758 1.00 7.85 300 THR B N 1
ATOM 4773 C CA . THR B 1 300 ? 79.837 118.937 36.853 1.00 8.61 300 THR B CA 1
ATOM 4774 C C . THR B 1 300 ? 79.952 117.438 36.959 1.00 9.41 300 THR B C 1
ATOM 4775 O O . THR B 1 300 ? 79.965 116.896 38.046 1.00 10.53 300 THR B O 1
ATOM 4779 N N . ASN B 1 301 ? 79.959 116.816 35.801 1.00 12.04 301 ASN B N 1
ATOM 4780 C CA . ASN B 1 301 ? 80.007 115.388 35.694 1.00 14.58 301 ASN B CA 1
ATOM 4781 C C . ASN B 1 301 ? 81.176 115.003 34.860 1.00 15.82 301 ASN B C 1
ATOM 4782 O O . ASN B 1 301 ? 82.109 115.717 34.683 1.00 18.62 301 ASN B O 1
ATOM 4788 N N . ARG C 1 4 ? 57.347 60.129 69.575 1.00 40.42 4 ARG D N 1
ATOM 4789 C CA . ARG C 1 4 ? 58.310 61.265 69.624 1.00 35.15 4 ARG D CA 1
ATOM 4790 C C . ARG C 1 4 ? 57.830 62.432 70.486 1.00 31.27 4 ARG D C 1
ATOM 4791 O O . ARG C 1 4 ? 56.798 63.069 70.210 1.00 31.31 4 ARG D O 1
ATOM 4799 N N . SER C 1 5 ? 58.614 62.743 71.503 1.00 28.15 5 SER D N 1
ATOM 4800 C CA . SER C 1 5 ? 58.317 63.889 72.329 1.00 25.03 5 SER D CA 1
ATOM 4801 C C . SER C 1 5 ? 58.306 65.174 71.542 1.00 21.95 5 SER D C 1
ATOM 4802 O O . SER C 1 5 ? 58.824 65.353 70.443 1.00 18.20 5 SER D O 1
ATOM 4805 N N . VAL C 1 6 ? 57.710 66.117 72.200 1.00 21.28 6 VAL D N 1
ATOM 4806 C CA . VAL C 1 6 ? 57.456 67.311 71.713 1.00 17.94 6 VAL D CA 1
ATOM 4807 C C . VAL C 1 6 ? 58.812 68.006 71.529 1.00 20.74 6 VAL D C 1
ATOM 4808 O O . VAL C 1 6 ? 59.034 68.796 70.652 1.00 20.15 6 VAL D O 1
ATOM 4812 N N . LEU C 1 7 ? 59.693 67.717 72.466 1.00 20.26 7 LEU D N 1
ATOM 4813 C CA . LEU C 1 7 ? 60.925 68.458 72.449 1.00 20.66 7 LEU D CA 1
ATOM 4814 C C . LEU C 1 7 ? 62.058 67.449 72.557 1.00 21.26 7 LEU D C 1
ATOM 4815 O O . LEU C 1 7 ? 62.038 66.660 73.484 1.00 25.43 7 LEU D O 1
ATOM 4820 N N . GLY C 1 8 ? 63.060 67.569 71.673 1.00 21.11 8 GLY D N 1
ATOM 4821 C CA . GLY C 1 8 ? 64.288 66.765 71.808 1.00 21.29 8 GLY D CA 1
ATOM 4822 C C . GLY C 1 8 ? 65.317 67.367 72.760 1.00 22.92 8 GLY D C 1
ATOM 4823 O O . GLY C 1 8 ? 65.149 68.487 73.240 1.00 19.22 8 GLY D O 1
ATOM 4824 N N . SER C 1 9 ? 66.302 66.592 73.168 1.00 22.15 9 SER D N 1
ATOM 4825 C CA . SER C 1 9 ? 67.384 67.225 73.943 1.00 17.47 9 SER D CA 1
ATOM 4826 C C . SER C 1 9 ? 68.452 67.538 72.897 1.00 15.09 9 SER D C 1
ATOM 4827 O O . SER C 1 9 ? 68.841 66.718 72.106 1.00 16.43 9 SER D O 1
ATOM 4830 N N . PHE C 1 10 ? 68.954 68.729 72.947 1.00 12.70 10 PHE D N 1
ATOM 4831 C CA . PHE C 1 10 ? 69.817 69.126 71.856 1.00 9.89 10 PHE D CA 1
ATOM 4832 C C . PHE C 1 10 ? 71.234 68.676 72.251 1.00 9.08 10 PHE D C 1
ATOM 4833 O O . PHE C 1 10 ? 71.610 68.673 73.425 1.00 9.23 10 PHE D O 1
ATOM 4841 N N . PRO C 1 11 ? 72.020 68.292 71.281 1.00 8.34 11 PRO D N 1
ATOM 4842 C CA . PRO C 1 11 ? 73.325 67.778 71.633 1.00 9.42 11 PRO D CA 1
ATOM 4843 C C . PRO C 1 11 ? 74.199 68.744 72.333 1.00 8.55 11 PRO D C 1
ATOM 4844 O O . PRO C 1 11 ? 74.396 69.823 71.897 1.00 8.20 11 PRO D O 1
ATOM 4848 N N . GLN C 1 12 ? 74.773 68.326 73.421 1.00 8.55 12 GLN D N 1
ATOM 4849 C CA . GLN C 1 12 ? 75.593 69.217 74.206 1.00 8.31 12 GLN D CA 1
ATOM 4850 C C . GLN C 1 12 ? 76.253 68.415 75.290 1.00 8.72 12 GLN D C 1
ATOM 4851 O O . GLN C 1 12 ? 75.860 67.251 75.524 1.00 10.20 12 GLN D O 1
ATOM 4857 N N . VAL C 1 13 ? 77.276 68.995 75.903 1.00 8.93 13 VAL D N 1
ATOM 4858 C CA . VAL C 1 13 ? 77.873 68.398 77.083 1.00 8.67 13 VAL D CA 1
ATOM 4859 C C . VAL C 1 13 ? 77.151 69.046 78.226 1.00 9.44 13 VAL D C 1
ATOM 4860 O O . VAL C 1 13 ? 77.389 70.188 78.618 1.00 9.05 13 VAL D O 1
ATOM 4864 N N . ASP C 1 14 ? 76.203 68.324 78.785 1.00 10.73 14 ASP D N 1
ATOM 4865 C CA . ASP C 1 14 ? 75.416 68.935 79.875 1.00 11.83 14 ASP D CA 1
ATOM 4866 C C . ASP C 1 14 ? 76.327 69.081 81.103 1.00 12.21 14 ASP D C 1
ATOM 4867 O O . ASP C 1 14 ? 77.406 68.517 81.152 1.00 13.07 14 ASP D O 1
ATOM 4872 N N . HIS C 1 15 ? 75.900 69.873 82.073 1.00 12.78 15 HIS D N 1
ATOM 4873 C CA . HIS C 1 15 ? 76.711 70.150 83.281 1.00 12.51 15 HIS D CA 1
ATOM 4874 C C . HIS C 1 15 ? 77.243 68.869 83.869 1.00 14.31 15 HIS D C 1
ATOM 4875 O O . HIS C 1 15 ? 78.440 68.816 84.202 1.00 14.37 15 HIS D O 1
ATOM 4882 N N . HIS C 1 16 ? 76.371 67.868 84.034 1.00 14.59 16 HIS D N 1
ATOM 4883 C CA . HIS C 1 16 ? 76.781 66.611 84.678 1.00 18.00 16 HIS D CA 1
ATOM 4884 C C . HIS C 1 16 ? 77.600 65.727 83.814 1.00 19.19 16 HIS D C 1
ATOM 4885 O O . HIS C 1 16 ? 78.135 64.738 84.281 1.00 19.53 16 HIS D O 1
ATOM 4892 N N . GLN C 1 17 ? 77.749 66.025 82.524 1.00 15.55 17 GLN D N 1
ATOM 4893 C CA . GLN C 1 17 ? 78.502 65.162 81.619 1.00 15.66 17 GLN D CA 1
ATOM 4894 C C . GLN C 1 17 ? 79.938 65.635 81.453 1.00 15.44 17 GLN D C 1
ATOM 4895 O O . GLN C 1 17 ? 80.762 64.942 80.901 1.00 15.59 17 GLN D O 1
ATOM 4901 N N . ALA C 1 18 ? 80.251 66.869 81.870 1.00 13.62 18 ALA D N 1
ATOM 4902 C CA . ALA C 1 18 ? 81.560 67.369 81.633 1.00 14.69 18 ALA D CA 1
ATOM 4903 C C . ALA C 1 18 ? 82.492 66.596 82.609 1.00 15.20 18 ALA D C 1
ATOM 4904 O O . ALA C 1 18 ? 82.123 66.368 83.753 1.00 17.37 18 ALA D O 1
ATOM 4906 N N . LYS C 1 19 ? 83.616 66.203 82.100 1.00 13.54 19 LYS D N 1
ATOM 4907 C CA . LYS C 1 19 ? 84.520 65.418 82.893 1.00 16.70 19 LYS D CA 1
ATOM 4908 C C . LYS C 1 19 ? 85.865 66.045 82.771 1.00 15.50 19 LYS D C 1
ATOM 4909 O O . LYS C 1 19 ? 86.168 66.805 81.824 1.00 14.13 19 LYS D O 1
ATOM 4915 N N . GLY C 1 20 ? 86.743 65.708 83.719 1.00 15.62 20 GLY D N 1
ATOM 4916 C CA . GLY C 1 20 ? 88.134 66.084 83.460 1.00 15.03 20 GLY D CA 1
ATOM 4917 C C . GLY C 1 20 ? 88.355 67.563 83.332 1.00 14.64 20 GLY D C 1
ATOM 4918 O O . GLY C 1 20 ? 87.800 68.364 84.103 1.00 14.90 20 GLY D O 1
ATOM 4919 N N . GLN C 1 21 ? 89.167 67.959 82.356 1.00 14.26 21 GLN D N 1
ATOM 4920 C CA . GLN C 1 21 ? 89.525 69.373 82.258 1.00 15.42 21 GLN D CA 1
ATOM 4921 C C . GLN C 1 21 ? 88.290 70.139 81.834 1.00 13.50 21 GLN D C 1
ATOM 4922 O O . GLN C 1 21 ? 88.186 71.301 82.203 1.00 11.60 21 GLN D O 1
ATOM 4928 N N . LEU C 1 22 ? 87.401 69.481 81.075 1.00 12.81 22 LEU D N 1
ATOM 4929 C CA . LEU C 1 22 ? 86.211 70.250 80.633 1.00 11.47 22 LEU D CA 1
ATOM 4930 C C . LEU C 1 22 ? 85.350 70.558 81.862 1.00 11.89 22 LEU D C 1
ATOM 4931 O O . LEU C 1 22 ? 84.811 71.621 81.977 1.00 11.02 22 LEU D O 1
ATOM 4936 N N . ALA C 1 23 ? 85.239 69.647 82.819 1.00 11.29 23 ALA D N 1
ATOM 4937 C CA . ALA C 1 23 ? 84.519 69.930 84.018 1.00 11.68 23 ALA D CA 1
ATOM 4938 C C . ALA C 1 23 ? 85.199 71.087 84.757 1.00 11.17 23 ALA D C 1
ATOM 4939 O O . ALA C 1 23 ? 84.525 71.963 85.356 1.00 10.97 23 ALA D O 1
ATOM 4941 N N . GLU C 1 24 ? 86.520 71.121 84.781 1.00 11.40 24 GLU D N 1
ATOM 4942 C CA . GLU C 1 24 ? 87.228 72.252 85.380 1.00 11.42 24 GLU D CA 1
ATOM 4943 C C . GLU C 1 24 ? 86.905 73.527 84.669 1.00 10.88 24 GLU D C 1
ATOM 4944 O O . GLU C 1 24 ? 86.693 74.533 85.305 1.00 9.81 24 GLU D O 1
ATOM 4950 N N . VAL C 1 25 ? 86.889 73.490 83.347 1.00 9.90 25 VAL D N 1
ATOM 4951 C CA . VAL C 1 25 ? 86.505 74.675 82.605 1.00 8.60 25 VAL D CA 1
ATOM 4952 C C . VAL C 1 25 ? 85.092 75.097 83.013 1.00 8.08 25 VAL D C 1
ATOM 4953 O O . VAL C 1 25 ? 84.862 76.287 83.226 1.00 8.28 25 VAL D O 1
ATOM 4957 N N . TYR C 1 26 ? 84.151 74.158 83.033 1.00 7.73 26 TYR D N 1
ATOM 4958 C CA . TYR C 1 26 ? 82.770 74.555 83.445 1.00 8.67 26 TYR D CA 1
ATOM 4959 C C . TYR C 1 26 ? 82.781 75.195 84.787 1.00 8.35 26 TYR D C 1
ATOM 4960 O O . TYR C 1 26 ? 82.165 76.194 85.008 1.00 7.99 26 TYR D O 1
ATOM 4969 N N . ASP C 1 27 ? 83.532 74.597 85.745 1.00 7.76 27 ASP D N 1
ATOM 4970 C CA . ASP C 1 27 ? 83.471 75.191 87.060 1.00 8.78 27 ASP D CA 1
ATOM 4971 C C . ASP C 1 27 ? 84.139 76.544 87.059 1.00 8.14 27 ASP D C 1
ATOM 4972 O O . ASP C 1 27 ? 83.753 77.478 87.760 1.00 9.28 27 ASP D O 1
ATOM 4977 N N . ASP C 1 28 ? 85.172 76.672 86.263 1.00 9.12 28 ASP D N 1
ATOM 4978 C CA . ASP C 1 28 ? 85.843 77.944 86.140 1.00 8.81 28 ASP D CA 1
ATOM 4979 C C . ASP C 1 28 ? 84.889 79.009 85.546 1.00 7.84 28 ASP D C 1
ATOM 4980 O O . ASP C 1 28 ? 84.940 80.136 85.884 1.00 7.70 28 ASP D O 1
ATOM 4985 N N . ILE C 1 29 ? 84.066 78.602 84.586 1.00 7.36 29 ILE D N 1
ATOM 4986 C CA . ILE C 1 29 ? 83.117 79.569 84.016 1.00 7.39 29 ILE D CA 1
ATOM 4987 C C . ILE C 1 29 ? 82.147 79.920 85.087 1.00 6.88 29 ILE D C 1
ATOM 4988 O O . ILE C 1 29 ? 81.909 81.103 85.316 1.00 6.68 29 ILE D O 1
ATOM 4993 N N . HIS C 1 30 ? 81.611 78.920 85.795 1.00 7.01 30 HIS D N 1
ATOM 4994 C CA . HIS C 1 30 ? 80.684 79.297 86.848 1.00 8.01 30 HIS D CA 1
ATOM 4995 C C . HIS C 1 30 ? 81.345 80.292 87.758 1.00 8.53 30 HIS D C 1
ATOM 4996 O O . HIS C 1 30 ? 80.727 81.302 88.162 1.00 8.31 30 HIS D O 1
ATOM 5003 N N . ASN C 1 31 ? 82.567 80.001 88.218 1.00 8.05 31 ASN D N 1
ATOM 5004 C CA . ASN C 1 31 ? 83.149 80.810 89.260 1.00 7.69 31 ASN D CA 1
ATOM 5005 C C . ASN C 1 31 ? 83.720 82.130 88.742 1.00 7.46 31 ASN D C 1
ATOM 5006 O O . ASN C 1 31 ? 83.615 83.142 89.434 1.00 8.94 31 ASN D O 1
ATOM 5011 N N . THR C 1 32 ? 84.200 82.161 87.510 1.00 6.77 32 THR D N 1
ATOM 5012 C CA . THR C 1 32 ? 84.783 83.389 87.063 1.00 6.35 32 THR D CA 1
ATOM 5013 C C . THR C 1 32 ? 83.640 84.337 86.745 1.00 6.68 32 THR D C 1
ATOM 5014 O O . THR C 1 32 ? 83.763 85.529 86.930 1.00 6.42 32 THR D O 1
ATOM 5018 N N . MET C 1 33 ? 82.624 83.789 86.078 1.00 6.98 33 MET D N 1
ATOM 5019 C CA . MET C 1 33 ? 81.493 84.672 85.685 1.00 6.99 33 MET D CA 1
ATOM 5020 C C . MET C 1 33 ? 80.512 84.861 86.851 1.00 7.18 33 MET D C 1
ATOM 5021 O O . MET C 1 33 ? 79.694 85.773 86.817 1.00 7.31 33 MET D O 1
ATOM 5026 N N . ARG C 1 34 ? 80.610 84.014 87.868 1.00 7.03 34 ARG D N 1
ATOM 5027 C CA . ARG C 1 34 ? 79.811 84.124 89.075 1.00 7.51 34 ARG D CA 1
ATOM 5028 C C . ARG C 1 34 ? 78.393 83.754 88.700 1.00 6.66 34 ARG D C 1
ATOM 5029 O O . ARG C 1 34 ? 77.456 84.379 89.185 1.00 7.33 34 ARG D O 1
ATOM 5037 N N . VAL C 1 35 ? 78.266 82.714 87.881 1.00 6.73 35 VAL D N 1
ATOM 5038 C CA . VAL C 1 35 ? 76.902 82.351 87.382 1.00 6.34 35 VAL D CA 1
ATOM 5039 C C . VAL C 1 35 ? 76.630 80.935 87.706 1.00 6.95 35 VAL D C 1
ATOM 5040 O O . VAL C 1 35 ? 77.526 80.085 87.574 1.00 7.19 35 VAL D O 1
ATOM 5044 N N . PRO C 1 36 ? 75.398 80.617 88.070 1.00 7.80 36 PRO D N 1
ATOM 5045 C CA . PRO C 1 36 ? 75.042 79.275 88.503 1.00 7.29 36 PRO D CA 1
ATOM 5046 C C . PRO C 1 36 ? 74.680 78.366 87.393 1.00 7.11 36 PRO D C 1
ATOM 5047 O O . PRO C 1 36 ? 74.195 77.315 87.655 1.00 7.66 36 PRO D O 1
ATOM 5051 N N . TRP C 1 37 ? 75.074 78.683 86.143 1.00 6.37 37 TRP D N 1
ATOM 5052 C CA . TRP C 1 37 ? 74.918 77.715 85.061 1.00 6.28 37 TRP D CA 1
ATOM 5053 C C . TRP C 1 37 ? 75.956 78.008 84.037 1.00 6.54 37 TRP D C 1
ATOM 5054 O O . TRP C 1 37 ? 76.391 79.179 83.943 1.00 6.43 37 TRP D O 1
ATOM 5065 N N . VAL C 1 38 ? 76.352 76.968 83.319 1.00 6.93 38 VAL D N 1
ATOM 5066 C CA . VAL C 1 38 ? 77.215 77.112 82.138 1.00 7.75 38 VAL D CA 1
ATOM 5067 C C . VAL C 1 38 ? 76.224 77.261 80.993 1.00 7.52 38 VAL D C 1
ATOM 5068 O O . VAL C 1 38 ? 75.401 76.397 80.807 1.00 8.76 38 VAL D O 1
ATOM 5072 N N . ALA C 1 39 ? 76.356 78.315 80.213 1.00 8.04 39 ALA D N 1
ATOM 5073 C CA . ALA C 1 39 ? 75.310 78.602 79.223 1.00 8.73 39 ALA D CA 1
ATOM 5074 C C . ALA C 1 39 ? 75.282 77.480 78.215 1.00 8.32 39 ALA D C 1
ATOM 5075 O O . ALA C 1 39 ? 76.286 76.802 77.929 1.00 6.98 39 ALA D O 1
ATOM 5077 N N . PHE C 1 40 ? 74.136 77.411 77.569 1.00 7.35 40 PHE D N 1
ATOM 5078 C CA . PHE C 1 40 ? 73.843 76.363 76.611 1.00 7.36 40 PHE D CA 1
ATOM 5079 C C . PHE C 1 40 ? 74.787 76.429 75.460 1.00 7.75 40 PHE D C 1
ATOM 5080 O O . PHE C 1 40 ? 75.243 75.392 75.008 1.00 7.96 40 PHE D O 1
ATOM 5088 N N . GLY C 1 41 ? 75.152 77.628 75.056 1.00 7.27 41 GLY D N 1
ATOM 5089 C CA . GLY C 1 41 ? 76.155 77.724 73.963 1.00 8.16 41 GLY D CA 1
ATOM 5090 C C . GLY C 1 41 ? 77.483 77.073 74.281 1.00 8.57 41 GLY D C 1
ATOM 5091 O O . GLY C 1 41 ? 78.022 76.286 73.494 1.00 8.30 41 GLY D O 1
ATOM 5092 N N . ILE C 1 42 ? 77.932 77.315 75.486 1.00 7.09 42 ILE D N 1
ATOM 5093 C CA . ILE C 1 42 ? 79.162 76.678 75.918 1.00 7.93 42 ILE D CA 1
ATOM 5094 C C . ILE C 1 42 ? 78.948 75.169 75.959 1.00 7.13 42 ILE D C 1
ATOM 5095 O O . ILE C 1 42 ? 79.807 74.443 75.538 1.00 6.68 42 ILE D O 1
ATOM 5100 N N . ARG C 1 43 ? 77.835 74.725 76.502 1.00 7.61 43 ARG D N 1
ATOM 5101 C CA . ARG C 1 43 ? 77.640 73.286 76.615 1.00 6.88 43 ARG D CA 1
ATOM 5102 C C . ARG C 1 43 ? 77.573 72.619 75.269 1.00 7.36 43 ARG D C 1
ATOM 5103 O O . ARG C 1 43 ? 78.135 71.549 75.105 1.00 7.40 43 ARG D O 1
ATOM 5111 N N . VAL C 1 44 ? 76.974 73.309 74.310 1.00 7.26 44 VAL D N 1
ATOM 5112 C CA . VAL C 1 44 ? 76.921 72.724 72.961 1.00 7.06 44 VAL D CA 1
ATOM 5113 C C . VAL C 1 44 ? 78.312 72.764 72.334 1.00 6.96 44 VAL D C 1
ATOM 5114 O O . VAL C 1 44 ? 78.755 71.752 71.775 1.00 7.53 44 VAL D O 1
ATOM 5118 N N . MET C 1 45 ? 78.975 73.888 72.385 1.00 6.80 45 MET D N 1
ATOM 5119 C CA . MET C 1 45 ? 80.258 74.024 71.753 1.00 6.97 45 MET D CA 1
ATOM 5120 C C . MET C 1 45 ? 81.314 73.152 72.428 1.00 7.32 45 MET D C 1
ATOM 5121 O O . MET C 1 45 ? 82.311 72.848 71.840 1.00 7.89 45 MET D O 1
ATOM 5126 N N . SER C 1 46 ? 81.065 72.802 73.691 1.00 7.29 46 SER D N 1
ATOM 5127 C CA . SER C 1 46 ? 82.053 72.001 74.422 1.00 7.98 46 SER D CA 1
ATOM 5128 C C . SER C 1 46 ? 82.085 70.574 73.961 1.00 9.15 46 SER D C 1
ATOM 5129 O O . SER C 1 46 ? 82.975 69.803 74.381 1.00 9.68 46 SER D O 1
ATOM 5132 N N . GLN C 1 47 ? 81.129 70.200 73.095 1.00 8.97 47 GLN D N 1
ATOM 5133 C CA . GLN C 1 47 ? 81.257 68.848 72.488 1.00 11.35 47 GLN D CA 1
ATOM 5134 C C . GLN C 1 47 ? 82.416 68.805 71.544 1.00 10.20 47 GLN D C 1
ATOM 5135 O O . GLN C 1 47 ? 82.886 67.707 71.197 1.00 11.69 47 GLN D O 1
ATOM 5141 N N . PHE C 1 48 ? 82.891 69.937 71.047 1.00 9.28 48 PHE D N 1
ATOM 5142 C CA . PHE C 1 48 ? 84.019 69.933 70.132 1.00 9.40 48 PHE D CA 1
ATOM 5143 C C . PHE C 1 48 ? 85.293 69.928 70.909 1.00 8.94 48 PHE D C 1
ATOM 5144 O O . PHE C 1 48 ? 85.355 70.509 71.964 1.00 10.13 48 PHE D O 1
ATOM 5152 N N . PRO C 1 49 ? 86.331 69.322 70.343 1.00 10.29 49 PRO D N 1
ATOM 5153 C CA . PRO C 1 49 ? 87.555 69.385 71.099 1.00 10.47 49 PRO D CA 1
ATOM 5154 C C . PRO C 1 49 ? 88.109 70.809 71.100 1.00 10.28 49 PRO D C 1
ATOM 5155 O O . PRO C 1 49 ? 87.860 71.589 70.148 1.00 9.15 49 PRO D O 1
ATOM 5159 N N . HIS C 1 50 ? 88.901 71.110 72.124 1.00 8.63 50 HIS D N 1
ATOM 5160 C CA . HIS C 1 50 ? 89.757 72.285 72.189 1.00 8.94 50 HIS D CA 1
ATOM 5161 C C . HIS C 1 50 ? 89.142 73.602 72.231 1.00 8.65 50 HIS D C 1
ATOM 5162 O O . HIS C 1 50 ? 89.632 74.449 72.975 1.00 8.85 50 HIS D O 1
ATOM 5169 N N . PHE C 1 51 ? 88.066 73.815 71.506 1.00 7.48 51 PHE D N 1
ATOM 5170 C CA . PHE C 1 51 ? 87.663 75.163 71.307 1.00 7.75 51 PHE D CA 1
ATOM 5171 C C . PHE C 1 51 ? 87.273 75.859 72.622 1.00 7.32 51 PHE D C 1
ATOM 5172 O O . PHE C 1 51 ? 87.771 76.934 72.912 1.00 8.04 51 PHE D O 1
ATOM 5180 N N . ILE C 1 52 ? 86.332 75.243 73.324 1.00 7.36 52 ILE D N 1
ATOM 5181 C CA . ILE C 1 52 ? 85.824 75.913 74.488 1.00 7.57 52 ILE D CA 1
ATOM 5182 C C . ILE C 1 52 ? 86.956 76.118 75.516 1.00 8.61 52 ILE D C 1
ATOM 5183 O O . ILE C 1 52 ? 87.136 77.216 75.982 1.00 9.44 52 ILE D O 1
ATOM 5188 N N . PRO C 1 53 ? 87.737 75.085 75.820 1.00 8.62 53 PRO D N 1
ATOM 5189 C CA . PRO C 1 53 ? 88.867 75.316 76.774 1.00 9.15 53 PRO D CA 1
ATOM 5190 C C . PRO C 1 53 ? 89.766 76.404 76.270 1.00 8.80 53 PRO D C 1
ATOM 5191 O O . PRO C 1 53 ? 90.205 77.247 77.072 1.00 9.39 53 PRO D O 1
ATOM 5195 N N . ASP C 1 54 ? 90.135 76.410 74.976 1.00 8.10 54 ASP D N 1
ATOM 5196 C CA . ASP C 1 54 ? 91.103 77.441 74.490 1.00 8.50 54 ASP D CA 1
ATOM 5197 C C . ASP C 1 54 ? 90.517 78.817 74.515 1.00 7.90 54 ASP D C 1
ATOM 5198 O O . ASP C 1 54 ? 91.167 79.795 74.787 1.00 7.85 54 ASP D O 1
ATOM 5203 N N . ALA C 1 55 ? 89.253 78.890 74.066 1.00 7.77 55 ALA D N 1
ATOM 5204 C CA . ALA C 1 55 ? 88.678 80.180 73.943 1.00 7.57 55 ALA D CA 1
ATOM 5205 C C . ALA C 1 55 ? 88.415 80.689 75.340 1.00 6.65 55 ALA D C 1
ATOM 5206 O O . ALA C 1 55 ? 88.652 81.832 75.643 1.00 6.88 55 ALA D O 1
ATOM 5208 N N . TRP C 1 56 ? 87.978 79.826 76.235 1.00 7.77 56 TRP D N 1
ATOM 5209 C CA . TRP C 1 56 ? 87.761 80.284 77.611 1.00 7.21 56 TRP D CA 1
ATOM 5210 C C . TRP C 1 56 ? 89.053 80.763 78.229 1.00 7.79 56 TRP D C 1
ATOM 5211 O O . TRP C 1 56 ? 89.060 81.759 78.896 1.00 7.94 56 TRP D O 1
ATOM 5222 N N . ALA C 1 57 ? 90.145 80.051 77.965 1.00 8.51 57 ALA D N 1
ATOM 5223 C CA . ALA C 1 57 ? 91.461 80.471 78.495 1.00 8.19 57 ALA D CA 1
ATOM 5224 C C . ALA C 1 57 ? 91.769 81.880 78.084 1.00 8.20 57 ALA D C 1
ATOM 5225 O O . ALA C 1 57 ? 92.346 82.618 78.886 1.00 8.04 57 ALA D O 1
ATOM 5227 N N . ALA C 1 58 ? 91.484 82.243 76.812 1.00 7.72 58 ALA D N 1
ATOM 5228 C CA . ALA C 1 58 ? 91.706 83.604 76.351 1.00 7.79 58 ALA D CA 1
ATOM 5229 C C . ALA C 1 58 ? 90.759 84.609 76.934 1.00 7.53 58 ALA D C 1
ATOM 5230 O O . ALA C 1 58 ? 91.149 85.707 77.272 1.00 8.33 58 ALA D O 1
ATOM 5232 N N . LEU C 1 59 ? 89.524 84.171 77.154 1.00 7.11 59 LEU D N 1
ATOM 5233 C CA . LEU C 1 59 ? 88.503 85.087 77.616 1.00 7.17 59 LEU D CA 1
ATOM 5234 C C . LEU C 1 59 ? 88.649 85.362 79.102 1.00 6.93 59 LEU D C 1
ATOM 5235 O O . LEU C 1 59 ? 88.391 86.467 79.541 1.00 7.83 59 LEU D O 1
ATOM 5240 N N . LYS C 1 60 ? 89.024 84.361 79.850 1.00 7.73 60 LYS D N 1
ATOM 5241 C CA . LYS C 1 60 ? 88.883 84.456 81.292 1.00 8.10 60 LYS D CA 1
ATOM 5242 C C . LYS C 1 60 ? 89.522 85.726 81.843 1.00 8.00 60 LYS D C 1
ATOM 5243 O O . LYS C 1 60 ? 88.875 86.438 82.647 1.00 8.52 60 LYS D O 1
ATOM 5249 N N . PRO C 1 61 ? 90.777 86.039 81.518 1.00 8.40 61 PRO D N 1
ATOM 5250 C CA . PRO C 1 61 ? 91.440 87.208 82.137 1.00 8.12 61 PRO D CA 1
ATOM 5251 C C . PRO C 1 61 ? 90.720 88.492 81.716 1.00 8.36 61 PRO D C 1
ATOM 5252 O O . PRO C 1 61 ? 90.859 89.530 82.317 1.00 9.15 61 PRO D O 1
ATOM 5256 N N . ASN C 1 62 ? 89.998 88.429 80.611 1.00 7.95 62 ASN D N 1
ATOM 5257 C CA . ASN C 1 62 ? 89.292 89.587 80.158 1.00 7.46 62 ASN D CA 1
ATOM 5258 C C . ASN C 1 62 ? 87.928 89.653 80.764 1.00 7.58 62 ASN D C 1
ATOM 5259 O O . ASN C 1 62 ? 87.532 90.732 81.158 1.00 8.01 62 ASN D O 1
ATOM 5264 N N . ILE C 1 63 ? 87.256 88.523 80.911 1.00 6.75 63 ILE D N 1
ATOM 5265 C CA . ILE C 1 63 ? 85.870 88.700 81.407 1.00 6.95 63 ILE D CA 1
ATOM 5266 C C . ILE C 1 63 ? 85.820 88.798 82.937 1.00 7.34 63 ILE D C 1
ATOM 5267 O O . ILE C 1 63 ? 84.809 89.131 83.479 1.00 7.45 63 ILE D O 1
ATOM 5272 N N . GLU C 1 64 ? 86.944 88.493 83.581 1.00 7.24 64 GLU D N 1
ATOM 5273 C CA . GLU C 1 64 ? 86.898 88.539 85.038 1.00 7.43 64 GLU D CA 1
ATOM 5274 C C . GLU C 1 64 ? 87.116 89.951 85.531 1.00 7.73 64 GLU D C 1
ATOM 5275 O O . GLU C 1 64 ? 87.011 90.176 86.733 1.00 7.42 64 GLU D O 1
ATOM 5281 N N . THR C 1 65 ? 87.339 90.926 84.637 1.00 7.04 65 THR D N 1
ATOM 5282 C CA . THR C 1 65 ? 87.580 92.250 85.103 1.00 8.04 65 THR D CA 1
ATOM 5283 C C . THR C 1 65 ? 86.315 93.078 85.350 1.00 8.18 65 THR D C 1
ATOM 5284 O O . THR C 1 65 ? 85.234 92.788 84.796 1.00 7.55 65 THR D O 1
ATOM 5288 N N . ARG C 1 66 ? 86.472 94.069 86.169 1.00 7.44 66 ARG D N 1
ATOM 5289 C CA . ARG C 1 66 ? 85.394 95.004 86.361 1.00 8.08 66 ARG D CA 1
ATOM 5290 C C . ARG C 1 66 ? 85.034 95.711 85.053 1.00 7.58 66 ARG D C 1
ATOM 5291 O O . ARG C 1 66 ? 83.834 95.997 84.812 1.00 6.85 66 ARG D O 1
ATOM 5299 N N . TYR C 1 67 ? 86.032 95.935 84.204 1.00 6.65 67 TYR D N 1
ATOM 5300 C CA . TYR C 1 67 ? 85.711 96.504 82.901 1.00 6.66 67 TYR D CA 1
ATOM 5301 C C . TYR C 1 67 ? 84.704 95.561 82.199 1.00 6.32 67 TYR D C 1
ATOM 5302 O O . TYR C 1 67 ? 83.702 96.010 81.693 1.00 6.11 67 TYR D O 1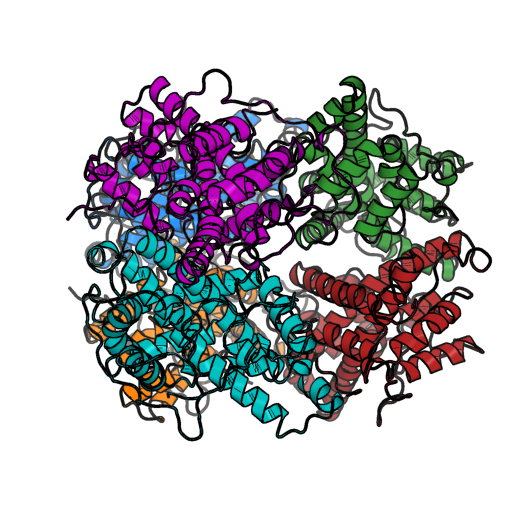
ATOM 5311 N N . ALA C 1 68 ? 84.968 94.256 82.165 1.00 5.87 68 ALA D N 1
ATOM 5312 C CA . ALA C 1 68 ? 84.001 93.381 81.519 1.00 6.62 68 ALA D CA 1
ATOM 5313 C C . ALA C 1 68 ? 82.668 93.440 82.218 1.00 6.44 68 ALA D C 1
ATOM 5314 O O . ALA C 1 68 ? 81.632 93.365 81.586 1.00 6.72 68 ALA D O 1
ATOM 5316 N N . GLU C 1 69 ? 82.675 93.530 83.537 1.00 5.58 69 GLU D N 1
ATOM 5317 C CA . GLU C 1 69 ? 81.459 93.501 84.315 1.00 6.65 69 GLU D CA 1
ATOM 5318 C C . GLU C 1 69 ? 80.652 94.730 83.904 1.00 6.91 69 GLU D C 1
ATOM 5319 O O . GLU C 1 69 ? 79.430 94.647 83.775 1.00 7.88 69 GLU D O 1
ATOM 5325 N N . ASP C 1 70 ? 81.336 95.855 83.750 1.00 6.19 70 ASP D N 1
ATOM 5326 C CA . ASP C 1 70 ? 80.657 97.096 83.390 1.00 6.77 70 ASP D CA 1
ATOM 5327 C C . ASP C 1 70 ? 80.058 96.923 82.006 1.00 6.51 70 ASP D C 1
ATOM 5328 O O . ASP C 1 70 ? 78.992 97.440 81.760 1.00 6.73 70 ASP D O 1
ATOM 5333 N N . GLY C 1 71 ? 80.702 96.151 81.168 1.00 5.96 71 GLY D N 1
ATOM 5334 C CA . GLY C 1 71 ? 80.169 95.884 79.810 1.00 5.71 71 GLY D CA 1
ATOM 5335 C C . GLY C 1 71 ? 78.880 95.105 79.936 1.00 6.27 71 GLY D C 1
ATOM 5336 O O . GLY C 1 71 ? 77.874 95.417 79.230 1.00 6.09 71 GLY D O 1
ATOM 5337 N N . ALA C 1 72 ? 78.926 94.069 80.759 1.00 6.21 72 ALA D N 1
ATOM 5338 C CA . ALA C 1 72 ? 77.714 93.265 80.932 1.00 5.87 72 ALA D CA 1
ATOM 5339 C C . ALA C 1 72 ? 76.632 94.147 81.556 1.00 5.99 72 ALA D C 1
ATOM 5340 O O . ALA C 1 72 ? 75.469 94.040 81.206 1.00 6.14 72 ALA D O 1
ATOM 5342 N N . ASP C 1 73 ? 76.999 95.032 82.483 1.00 6.19 73 ASP D N 1
ATOM 5343 C CA . ASP C 1 73 ? 75.973 95.952 82.984 1.00 6.42 73 ASP D CA 1
ATOM 5344 C C . ASP C 1 73 ? 75.405 96.846 81.893 1.00 7.11 73 ASP D C 1
ATOM 5345 O O . ASP C 1 73 ? 74.209 97.074 81.907 1.00 7.23 73 ASP D O 1
ATOM 5350 N N . LEU C 1 74 ? 76.262 97.365 80.984 1.00 6.70 74 LEU D N 1
ATOM 5351 C CA . LEU C 1 74 ? 75.661 98.223 79.909 1.00 7.38 74 LEU D CA 1
ATOM 5352 C C . LEU C 1 74 ? 74.709 97.360 79.103 1.00 6.45 74 LEU D C 1
ATOM 5353 O O . LEU C 1 74 ? 73.697 97.835 78.735 1.00 6.77 74 LEU D O 1
ATOM 5358 N N . ILE C 1 75 ? 75.076 96.102 78.826 1.00 5.36 75 ILE D N 1
ATOM 5359 C CA . ILE C 1 75 ? 74.152 95.268 78.052 1.00 5.60 75 ILE D CA 1
ATOM 5360 C C . ILE C 1 75 ? 72.866 95.129 78.830 1.00 5.77 75 ILE D C 1
ATOM 5361 O O . ILE C 1 75 ? 71.759 95.318 78.316 1.00 6.01 75 ILE D O 1
ATOM 5366 N N . ARG C 1 76 ? 73.027 94.810 80.133 1.00 5.18 76 ARG D N 1
ATOM 5367 C CA . ARG C 1 76 ? 71.864 94.516 80.908 1.00 5.45 76 ARG D CA 1
ATOM 5368 C C . ARG C 1 76 ? 70.944 95.724 80.942 1.00 5.97 76 ARG D C 1
ATOM 5369 O O . ARG C 1 76 ? 69.731 95.561 80.738 1.00 5.69 76 ARG D O 1
ATOM 5377 N N . LEU C 1 77 ? 71.547 96.893 81.205 1.00 5.50 77 LEU D N 1
ATOM 5378 C CA . LEU C 1 77 ? 70.780 98.112 81.309 1.00 5.83 77 LEU D CA 1
ATOM 5379 C C . LEU C 1 77 ? 70.093 98.410 80.032 1.00 5.57 77 LEU D C 1
ATOM 5380 O O . LEU C 1 77 ? 69.092 99.049 80.075 1.00 5.98 77 LEU D O 1
ATOM 5385 N N . ASN C 1 78 ? 70.591 97.907 78.916 1.00 5.05 78 ASN D N 1
ATOM 5386 C CA . ASN C 1 78 ? 70.027 98.307 77.592 1.00 5.43 78 ASN D CA 1
ATOM 5387 C C . ASN C 1 78 ? 69.174 97.237 76.973 1.00 5.91 78 ASN D C 1
ATOM 5388 O O . ASN C 1 78 ? 68.891 97.274 75.797 1.00 7.10 78 ASN D O 1
ATOM 5393 N N . SER C 1 79 ? 68.763 96.274 77.812 1.00 5.91 79 SER D N 1
ATOM 5394 C CA . SER C 1 79 ? 68.102 95.098 77.259 1.00 6.11 79 SER D CA 1
ATOM 5395 C C . SER C 1 79 ? 66.615 95.242 77.323 1.00 5.83 79 SER D C 1
ATOM 5396 O O . SER C 1 79 ? 65.905 94.283 76.922 1.00 6.42 79 SER D O 1
ATOM 5399 N N . ILE C 1 80 ? 66.103 96.401 77.717 1.00 5.22 80 ILE D N 1
ATOM 5400 C CA . ILE C 1 80 ? 64.644 96.394 77.743 1.00 5.83 80 ILE D CA 1
ATOM 5401 C C . ILE C 1 80 ? 64.097 96.667 76.334 1.00 5.74 80 ILE D C 1
ATOM 5402 O O . ILE C 1 80 ? 64.583 97.554 75.591 1.00 6.49 80 ILE D O 1
ATOM 5407 N N . VAL C 1 81 ? 63.044 95.962 75.988 1.00 5.83 81 VAL D N 1
ATOM 5408 C CA . VAL C 1 81 ? 62.425 96.160 74.670 1.00 6.63 81 VAL D CA 1
ATOM 5409 C C . VAL C 1 81 ? 61.356 97.230 74.840 1.00 7.74 81 VAL D C 1
ATOM 5410 O O . VAL C 1 81 ? 60.533 97.159 75.757 1.00 8.66 81 VAL D O 1
ATOM 5414 N N . PRO C 1 82 ? 61.347 98.200 73.938 1.00 8.06 82 PRO D N 1
ATOM 5415 C CA . PRO C 1 82 ? 60.353 99.256 74.006 1.00 9.16 82 PRO D CA 1
ATOM 5416 C C . PRO C 1 82 ? 59.086 98.654 73.377 1.00 10.35 82 PRO D C 1
ATOM 5417 O O . PRO C 1 82 ? 58.611 99.076 72.287 1.00 11.63 82 PRO D O 1
ATOM 5421 N N . GLY C 1 83 ? 58.543 97.693 74.118 1.00 9.22 83 GLY D N 1
ATOM 5422 C CA . GLY C 1 83 ? 57.436 96.905 73.656 1.00 9.42 83 GLY D CA 1
ATOM 5423 C C . GLY C 1 83 ? 56.176 97.315 74.416 1.00 9.08 83 GLY D C 1
ATOM 5424 O O . GLY C 1 83 ? 56.159 98.276 75.144 1.00 9.84 83 GLY D O 1
ATOM 5425 N N . PRO C 1 84 ? 55.185 96.472 74.344 1.00 8.62 84 PRO D N 1
ATOM 5426 C CA . PRO C 1 84 ? 53.955 96.749 75.020 1.00 8.28 84 PRO D CA 1
ATOM 5427 C C . PRO C 1 84 ? 54.228 96.579 76.489 1.00 8.03 84 PRO D C 1
ATOM 5428 O O . PRO C 1 84 ? 55.172 95.860 76.897 1.00 8.12 84 PRO D O 1
ATOM 5432 N N . VAL C 1 85 ? 53.377 97.139 77.284 1.00 7.02 85 VAL D N 1
ATOM 5433 C CA . VAL C 1 85 ? 53.520 97.047 78.685 1.00 6.61 85 VAL D CA 1
ATOM 5434 C C . VAL C 1 85 ? 52.892 95.757 79.150 1.00 6.85 85 VAL D C 1
ATOM 5435 O O . VAL C 1 85 ? 51.874 95.321 78.602 1.00 6.38 85 VAL D O 1
ATOM 5439 N N . MET C 1 86 ? 53.592 95.117 80.088 1.00 6.10 86 MET D N 1
ATOM 5440 C CA . MET C 1 86 ? 53.183 93.766 80.513 1.00 6.22 86 MET D CA 1
ATOM 5441 C C . MET C 1 86 ? 52.474 93.792 81.797 1.00 6.09 86 MET D C 1
ATOM 5442 O O . MET C 1 86 ? 52.815 94.549 82.638 1.00 6.26 86 MET D O 1
ATOM 5447 N N . PRO C 1 87 ? 51.469 92.948 81.928 1.00 5.87 87 PRO D N 1
ATOM 5448 C CA . PRO C 1 87 ? 50.922 92.809 83.275 1.00 6.67 87 PRO D CA 1
ATOM 5449 C C . PRO C 1 87 ? 51.863 92.002 84.162 1.00 7.51 87 PRO D C 1
ATOM 5450 O O . PRO C 1 87 ? 52.614 91.155 83.699 1.00 7.14 87 PRO D O 1
ATOM 5454 N N . ASN C 1 88 ? 51.696 92.225 85.469 1.00 7.85 88 ASN D N 1
ATOM 5455 C CA . ASN C 1 88 ? 52.549 91.555 86.429 1.00 7.53 88 ASN D CA 1
ATOM 5456 C C . ASN C 1 88 ? 52.006 90.147 86.538 1.00 7.49 88 ASN D C 1
ATOM 5457 O O . ASN C 1 88 ? 50.770 89.959 86.642 1.00 7.70 88 ASN D O 1
ATOM 5462 N N . PRO C 1 89 ? 52.867 89.131 86.508 1.00 7.24 89 PRO D N 1
ATOM 5463 C CA . PRO C 1 89 ? 52.341 87.782 86.559 1.00 7.28 89 PRO D CA 1
ATOM 5464 C C . PRO C 1 89 ? 51.984 87.375 87.973 1.00 7.90 89 PRO D C 1
ATOM 5465 O O . PRO C 1 89 ? 51.334 86.347 88.208 1.00 7.41 89 PRO D O 1
ATOM 5469 N N . THR C 1 90 ? 52.362 88.208 88.903 1.00 7.75 90 THR D N 1
ATOM 5470 C CA . THR C 1 90 ? 52.197 87.855 90.352 1.00 8.35 90 THR D CA 1
ATOM 5471 C C . THR C 1 90 ? 50.784 87.507 90.674 1.00 9.02 90 THR D C 1
ATOM 5472 O O . THR C 1 90 ? 50.569 86.427 91.251 1.00 8.61 90 THR D O 1
ATOM 5476 N N . PRO C 1 91 ? 49.815 88.356 90.299 1.00 10.04 91 PRO D N 1
ATOM 5477 C CA . PRO C 1 91 ? 48.487 87.940 90.707 1.00 11.11 91 PRO D CA 1
ATOM 5478 C C . PRO C 1 91 ? 48.075 86.641 90.096 1.00 10.25 91 PRO D C 1
ATOM 5479 O O . PRO C 1 91 ? 47.270 85.893 90.681 1.00 12.54 91 PRO D O 1
ATOM 5483 N N . LYS C 1 92 ? 48.528 86.340 88.859 1.00 10.14 92 LYS D N 1
ATOM 5484 C CA . LYS C 1 92 ? 48.122 85.143 88.268 1.00 11.21 92 LYS D CA 1
ATOM 5485 C C . LYS C 1 92 ? 48.721 83.986 88.988 1.00 10.17 92 LYS D C 1
ATOM 5486 O O . LYS C 1 92 ? 48.109 82.927 89.197 1.00 11.57 92 LYS D O 1
ATOM 5492 N N . LEU C 1 93 ? 50.013 84.129 89.320 1.00 9.08 93 LEU D N 1
ATOM 5493 C CA . LEU C 1 93 ? 50.692 83.053 90.037 1.00 8.89 93 LEU D CA 1
ATOM 5494 C C . LEU C 1 93 ? 50.081 82.894 91.420 1.00 9.49 93 LEU D C 1
ATOM 5495 O O . LEU C 1 93 ? 49.864 81.767 91.869 1.00 9.62 93 LEU D O 1
ATOM 5500 N N . LEU C 1 94 ? 49.733 84.022 92.033 1.00 8.77 94 LEU D N 1
ATOM 5501 C CA . LEU C 1 94 ? 49.056 83.893 93.361 1.00 10.08 94 LEU D CA 1
ATOM 5502 C C . LEU C 1 94 ? 47.737 83.181 93.227 1.00 11.86 94 LEU D C 1
ATOM 5503 O O . LEU C 1 94 ? 47.366 82.391 94.112 1.00 12.14 94 LEU D O 1
ATOM 5508 N N . ARG C 1 95 ? 47.012 83.492 92.203 1.00 11.96 95 ARG D N 1
ATOM 5509 C CA . ARG C 1 95 ? 45.706 82.902 92.056 1.00 13.87 95 ARG D CA 1
ATOM 5510 C C . ARG C 1 95 ? 45.841 81.416 91.782 1.00 15.14 95 ARG D C 1
ATOM 5511 O O . ARG C 1 95 ? 45.004 80.634 92.203 1.00 16.27 95 ARG D O 1
ATOM 5519 N N . LEU C 1 96 ? 46.945 80.996 91.149 1.00 13.24 96 LEU D N 1
ATOM 5520 C CA . LEU C 1 96 ? 47.231 79.587 90.940 1.00 13.64 96 LEU D CA 1
ATOM 5521 C C . LEU C 1 96 ? 47.714 78.929 92.176 1.00 15.74 96 LEU D C 1
ATOM 5522 O O . LEU C 1 96 ? 48.026 77.739 92.173 1.00 18.61 96 LEU D O 1
ATOM 5527 N N . GLY C 1 97 ? 47.803 79.666 93.284 1.00 11.82 97 GLY D N 1
ATOM 5528 C CA . GLY C 1 97 ? 48.221 79.089 94.518 1.00 13.11 97 GLY D CA 1
ATOM 5529 C C . GLY C 1 97 ? 49.658 79.035 94.705 1.00 11.45 97 GLY D C 1
ATOM 5530 O O . GLY C 1 97 ? 50.158 78.465 95.673 1.00 11.38 97 GLY D O 1
ATOM 5531 N N . TRP C 1 98 ? 50.412 79.760 93.861 1.00 10.60 98 TRP D N 1
ATOM 5532 C CA . TRP C 1 98 ? 51.795 79.844 94.257 1.00 9.51 98 TRP D CA 1
ATOM 5533 C C . TRP C 1 98 ? 51.923 80.574 95.539 1.00 10.34 98 TRP D C 1
ATOM 5534 O O . TRP C 1 98 ? 51.226 81.589 95.723 1.00 11.29 98 TRP D O 1
ATOM 5545 N N . THR C 1 99 ? 52.874 80.189 96.334 1.00 9.39 99 THR D N 1
ATOM 5546 C CA . THR C 1 99 ? 53.149 80.959 97.539 1.00 10.91 99 THR D CA 1
ATOM 5547 C C . THR C 1 99 ? 54.059 82.121 97.239 1.00 10.98 99 THR D C 1
ATOM 5548 O O . THR C 1 99 ? 54.740 82.069 96.215 1.00 9.86 99 THR D O 1
ATOM 5552 N N . GLU C 1 100 ? 54.159 83.046 98.193 1.00 11.48 100 GLU D N 1
ATOM 5553 C CA . GLU C 1 100 ? 55.112 84.124 98.061 1.00 11.72 100 GLU D CA 1
ATOM 5554 C C . GLU C 1 100 ? 56.467 83.576 97.986 1.00 11.27 100 GLU D C 1
ATOM 5555 O O . GLU C 1 100 ? 57.249 84.130 97.211 1.00 11.11 100 GLU D O 1
ATOM 5561 N N . SER C 1 101 ? 56.788 82.535 98.745 1.00 10.78 101 SER D N 1
ATOM 5562 C CA . SER C 1 101 ? 58.131 82.024 98.703 1.00 11.12 101 SER D CA 1
ATOM 5563 C C . SER C 1 101 ? 58.478 81.444 97.329 1.00 10.60 101 SER D C 1
ATOM 5564 O O . SER C 1 101 ? 59.597 81.633 96.891 1.00 12.41 101 SER D O 1
ATOM 5567 N N . LYS C 1 102 ? 57.501 80.829 96.702 1.00 10.19 102 LYS D N 1
ATOM 5568 C CA . LYS C 1 102 ? 57.731 80.146 95.425 1.00 9.47 102 LYS D CA 1
ATOM 5569 C C . LYS C 1 102 ? 57.898 81.272 94.381 1.00 9.20 102 LYS D C 1
ATOM 5570 O O . LYS C 1 102 ? 58.749 81.211 93.545 1.00 8.63 102 LYS D O 1
ATOM 5576 N N . ILE C 1 103 ? 57.079 82.282 94.487 1.00 8.91 103 ILE D N 1
ATOM 5577 C CA . ILE C 1 103 ? 57.243 83.448 93.562 1.00 9.07 103 ILE D CA 1
ATOM 5578 C C . ILE C 1 103 ? 58.604 84.041 93.745 1.00 8.97 103 ILE D C 1
ATOM 5579 O O . ILE C 1 103 ? 59.257 84.389 92.757 1.00 8.73 103 ILE D O 1
ATOM 5584 N N . GLU C 1 104 ? 59.076 84.157 94.994 1.00 8.66 104 GLU D N 1
ATOM 5585 C CA . GLU C 1 104 ? 60.385 84.741 95.180 1.00 10.01 104 GLU D CA 1
ATOM 5586 C C . GLU C 1 104 ? 61.463 83.822 94.661 1.00 8.80 104 GLU D C 1
ATOM 5587 O O . GLU C 1 104 ? 62.448 84.315 94.237 1.00 9.43 104 GLU D O 1
ATOM 5593 N N . GLU C 1 105 ? 61.230 82.526 94.707 1.00 9.69 105 GLU D N 1
ATOM 5594 C CA . GLU C 1 105 ? 62.188 81.601 94.197 1.00 10.29 105 GLU D CA 1
ATOM 5595 C C . GLU C 1 105 ? 62.334 81.822 92.661 1.00 10.23 105 GLU D C 1
ATOM 5596 O O . GLU C 1 105 ? 63.480 81.872 92.097 1.00 9.39 105 GLU D O 1
ATOM 5602 N N . LEU C 1 106 ? 61.185 82.041 92.041 1.00 7.94 106 LEU D N 1
ATOM 5603 C CA . LEU C 1 106 ? 61.179 82.273 90.609 1.00 7.36 106 LEU D CA 1
ATOM 5604 C C . LEU C 1 106 ? 61.887 83.598 90.376 1.00 7.78 106 LEU D C 1
ATOM 5605 O O . LEU C 1 106 ? 62.663 83.706 89.452 1.00 7.20 106 LEU D O 1
ATOM 5610 N N . LYS C 1 107 ? 61.560 84.643 91.123 1.00 7.40 107 LYS D N 1
ATOM 5611 C CA . LYS C 1 107 ? 62.153 85.978 90.872 1.00 8.36 107 LYS D CA 1
ATOM 5612 C C . LYS C 1 107 ? 63.648 85.906 91.080 1.00 8.32 107 LYS D C 1
ATOM 5613 O O . LYS C 1 107 ? 64.374 86.547 90.378 1.00 8.06 107 LYS D O 1
ATOM 5619 N N . THR C 1 108 ? 64.112 85.121 92.057 1.00 8.94 108 THR D N 1
ATOM 5620 C CA . THR C 1 108 ? 65.523 84.946 92.239 1.00 8.51 108 THR D CA 1
ATOM 5621 C C . THR C 1 108 ? 66.151 84.251 91.098 1.00 7.70 108 THR D C 1
ATOM 5622 O O . THR C 1 108 ? 67.162 84.677 90.652 1.00 8.00 108 THR D O 1
ATOM 5626 N N . ALA C 1 109 ? 65.451 83.250 90.572 1.00 7.04 109 ALA D N 1
ATOM 5627 C CA . ALA C 1 109 ? 65.979 82.536 89.412 1.00 6.45 109 ALA D CA 1
ATOM 5628 C C . ALA C 1 109 ? 66.089 83.521 88.262 1.00 6.58 109 ALA D C 1
ATOM 5629 O O . ALA C 1 109 ? 67.099 83.491 87.540 1.00 6.48 109 ALA D O 1
ATOM 5631 N N . LEU C 1 110 ? 65.078 84.363 88.066 1.00 6.47 110 LEU D N 1
ATOM 5632 C CA . LEU C 1 110 ? 65.159 85.280 86.946 1.00 5.65 110 LEU D CA 1
ATOM 5633 C C . LEU C 1 110 ? 66.298 86.230 87.195 1.00 6.73 110 LEU D C 1
ATOM 5634 O O . LEU C 1 110 ? 67.038 86.539 86.283 1.00 6.38 110 LEU D O 1
ATOM 5639 N N . ASP C 1 111 ? 66.462 86.673 88.434 1.00 5.39 111 ASP D N 1
ATOM 5640 C CA . ASP C 1 111 ? 67.548 87.606 88.663 1.00 6.53 111 ASP D CA 1
ATOM 5641 C C . ASP C 1 111 ? 68.878 86.978 88.379 1.00 6.18 111 ASP D C 1
ATOM 5642 O O . ASP C 1 111 ? 69.749 87.630 87.861 1.00 6.92 111 ASP D O 1
ATOM 5647 N N . LEU C 1 112 ? 69.010 85.725 88.733 1.00 6.76 112 LEU D N 1
ATOM 5648 C CA . LEU C 1 112 ? 70.294 85.076 88.501 1.00 6.21 112 LEU D CA 1
ATOM 5649 C C . LEU C 1 112 ? 70.562 84.982 87.019 1.00 6.05 112 LEU D C 1
ATOM 5650 O O . LEU C 1 112 ? 71.682 85.182 86.542 1.00 5.91 112 LEU D O 1
ATOM 5655 N N . LEU C 1 113 ? 69.488 84.628 86.315 1.00 5.82 113 LEU D N 1
ATOM 5656 C CA . LEU C 1 113 ? 69.652 84.535 84.879 1.00 5.41 113 LEU D CA 1
ATOM 5657 C C . LEU C 1 113 ? 70.000 85.896 84.311 1.00 5.71 113 LEU D C 1
ATOM 5658 O O . LEU C 1 113 ? 70.796 85.986 83.373 1.00 5.85 113 LEU D O 1
ATOM 5663 N N . ASN C 1 114 ? 69.338 86.957 84.779 1.00 5.88 114 ASN D N 1
ATOM 5664 C CA . ASN C 1 114 ? 69.546 88.248 84.213 1.00 5.54 114 ASN D CA 1
ATOM 5665 C C . ASN C 1 114 ? 70.883 88.806 84.574 1.00 5.86 114 ASN D C 1
ATOM 5666 O O . ASN C 1 114 ? 71.364 89.715 83.934 1.00 5.91 114 ASN D O 1
ATOM 5671 N N . TYR C 1 115 ? 71.435 88.275 85.651 1.00 5.95 115 TYR D N 1
ATOM 5672 C CA . TYR C 1 115 ? 72.796 88.662 85.945 1.00 5.70 115 TYR D CA 1
ATOM 5673 C C . TYR C 1 115 ? 73.720 88.010 84.933 1.00 5.50 115 TYR D C 1
ATOM 5674 O O . TYR C 1 115 ? 74.557 88.682 84.327 1.00 5.47 115 TYR D O 1
ATOM 5683 N N . GLY C 1 116 ? 73.584 86.703 84.754 1.00 5.20 116 GLY D N 1
ATOM 5684 C CA . GLY C 1 116 ? 74.557 85.965 83.947 1.00 5.74 116 GLY D CA 1
ATOM 5685 C C . GLY C 1 116 ? 74.420 86.259 82.454 1.00 5.62 116 GLY D C 1
ATOM 5686 O O . GLY C 1 116 ? 75.416 86.259 81.733 1.00 5.86 116 GLY D O 1
ATOM 5687 N N . ASN C 1 117 ? 73.198 86.373 81.977 1.00 5.66 117 ASN D N 1
ATOM 5688 C CA . ASN C 1 117 ? 73.093 86.346 80.488 1.00 5.26 117 ASN D CA 1
ATOM 5689 C C . ASN C 1 117 ? 73.827 87.490 79.844 1.00 5.36 117 ASN D C 1
ATOM 5690 O O . ASN C 1 117 ? 74.497 87.253 78.881 1.00 5.18 117 ASN D O 1
ATOM 5695 N N . PRO C 1 118 ? 73.813 88.701 80.408 1.00 5.30 118 PRO D N 1
ATOM 5696 C CA . PRO C 1 118 ? 74.604 89.728 79.746 1.00 5.28 118 PRO D CA 1
ATOM 5697 C C . PRO C 1 118 ? 76.055 89.345 79.698 1.00 5.26 118 PRO D C 1
ATOM 5698 O O . PRO C 1 118 ? 76.753 89.730 78.761 1.00 5.26 118 PRO D O 1
ATOM 5702 N N . LYS C 1 119 ? 76.495 88.683 80.752 1.00 5.16 119 LYS D N 1
ATOM 5703 C CA . LYS C 1 119 ? 77.925 88.382 80.736 1.00 5.65 119 LYS D CA 1
ATOM 5704 C C . LYS C 1 119 ? 78.125 87.319 79.697 1.00 5.77 119 LYS D C 1
ATOM 5705 O O . LYS C 1 119 ? 79.186 87.208 79.119 1.00 5.81 119 LYS D O 1
ATOM 5711 N N . TYR C 1 120 ? 77.168 86.393 79.545 1.00 5.16 120 TYR D N 1
ATOM 5712 C CA . TYR C 1 120 ? 77.307 85.438 78.488 1.00 5.20 120 TYR D CA 1
ATOM 5713 C C . TYR C 1 120 ? 77.279 86.051 77.085 1.00 4.72 120 TYR D C 1
ATOM 5714 O O . TYR C 1 120 ? 77.871 85.534 76.190 1.00 4.55 120 TYR D O 1
ATOM 5723 N N . LEU C 1 121 ? 76.604 87.209 76.978 1.00 4.61 121 LEU D N 1
ATOM 5724 C CA . LEU C 1 121 ? 76.667 87.883 75.672 1.00 4.64 121 LEU D CA 1
ATOM 5725 C C . LEU C 1 121 ? 78.049 88.453 75.479 1.00 5.01 121 LEU D C 1
ATOM 5726 O O . LEU C 1 121 ? 78.572 88.395 74.408 1.00 4.78 121 LEU D O 1
ATOM 5731 N N . ILE C 1 122 ? 78.666 89.001 76.528 1.00 4.81 122 ILE D N 1
ATOM 5732 C CA . ILE C 1 122 ? 80.121 89.337 76.438 1.00 4.95 122 ILE D CA 1
ATOM 5733 C C . ILE C 1 122 ? 80.885 88.148 76.012 1.00 4.87 122 ILE D C 1
ATOM 5734 O O . ILE C 1 122 ? 81.686 88.243 75.107 1.00 4.94 122 ILE D O 1
ATOM 5739 N N . LEU C 1 123 ? 80.673 87.004 76.675 1.00 4.87 123 LEU D N 1
ATOM 5740 C CA . LEU C 1 123 ? 81.459 85.767 76.394 1.00 4.99 123 LEU D CA 1
ATOM 5741 C C . LEU C 1 123 ? 81.305 85.361 74.946 1.00 5.59 123 LEU D C 1
ATOM 5742 O O . LEU C 1 123 ? 82.280 85.144 74.262 1.00 4.95 123 LEU D O 1
ATOM 5747 N N . ILE C 1 124 ? 80.058 85.293 74.479 1.00 5.60 124 ILE D N 1
ATOM 5748 C CA . ILE C 1 124 ? 79.860 84.745 73.183 1.00 6.60 124 ILE D CA 1
ATOM 5749 C C . ILE C 1 124 ? 80.336 85.740 72.133 1.00 6.30 124 ILE D C 1
ATOM 5750 O O . ILE C 1 124 ? 80.867 85.331 71.101 1.00 6.89 124 ILE D O 1
ATOM 5755 N N . THR C 1 125 ? 80.166 87.057 72.407 1.00 5.86 125 THR D N 1
ATOM 5756 C CA . THR C 1 125 ? 80.683 88.036 71.497 1.00 5.69 125 THR D CA 1
ATOM 5757 C C . THR C 1 125 ? 82.187 87.879 71.373 1.00 5.24 125 THR D C 1
ATOM 5758 O O . THR C 1 125 ? 82.727 87.973 70.306 1.00 4.99 125 THR D O 1
ATOM 5762 N N . ALA C 1 126 ? 82.836 87.787 72.510 1.00 5.34 126 ALA D N 1
ATOM 5763 C CA . ALA C 1 126 ? 84.294 87.675 72.492 1.00 5.51 126 ALA D CA 1
ATOM 5764 C C . ALA C 1 126 ? 84.613 86.419 71.678 1.00 5.55 126 ALA D C 1
ATOM 5765 O O . ALA C 1 126 ? 85.496 86.447 70.835 1.00 6.15 126 ALA D O 1
ATOM 5767 N N . PHE C 1 127 ? 83.963 85.323 71.976 1.00 5.93 127 PHE D N 1
ATOM 5768 C CA . PHE C 1 127 ? 84.275 84.112 71.236 1.00 5.48 127 PHE D CA 1
ATOM 5769 C C . PHE C 1 127 ? 84.095 84.279 69.786 1.00 5.74 127 PHE D C 1
ATOM 5770 O O . PHE C 1 127 ? 84.904 83.861 68.977 1.00 5.85 127 PHE D O 1
ATOM 5778 N N . ASN C 1 128 ? 82.937 84.781 69.413 1.00 5.30 128 ASN D N 1
ATOM 5779 C CA . ASN C 1 128 ? 82.640 84.815 67.992 1.00 5.56 128 ASN D CA 1
ATOM 5780 C C . ASN C 1 128 ? 83.494 85.781 67.262 1.00 5.13 128 ASN D C 1
ATOM 5781 O O . ASN C 1 128 ? 84.005 85.491 66.212 1.00 5.16 128 ASN D O 1
ATOM 5786 N N . GLU C 1 129 ? 83.773 86.936 67.852 1.00 5.36 129 GLU D N 1
ATOM 5787 C CA . GLU C 1 129 ? 84.512 87.972 67.138 1.00 5.68 129 GLU D CA 1
ATOM 5788 C C . GLU C 1 129 ? 85.942 87.520 67.091 1.00 6.19 129 GLU D C 1
ATOM 5789 O O . GLU C 1 129 ? 86.564 87.666 66.052 1.00 5.62 129 GLU D O 1
ATOM 5795 N N . ALA C 1 130 ? 86.380 86.866 68.157 1.00 6.09 130 ALA D N 1
ATOM 5796 C CA . ALA C 1 130 ? 87.760 86.404 68.088 1.00 6.21 130 ALA D CA 1
ATOM 5797 C C . ALA C 1 130 ? 87.928 85.260 67.109 1.00 5.78 130 ALA D C 1
ATOM 5798 O O . ALA C 1 130 ? 88.993 85.209 66.444 1.00 6.75 130 ALA D O 1
ATOM 5800 N N . TRP C 1 131 ? 86.888 84.482 66.909 1.00 6.11 131 TRP D N 1
ATOM 5801 C CA . TRP C 1 131 ? 86.981 83.397 65.975 1.00 6.14 131 TRP D CA 1
ATOM 5802 C C . TRP C 1 131 ? 87.283 83.905 64.607 1.00 6.73 131 TRP D C 1
ATOM 5803 O O . TRP C 1 131 ? 87.999 83.249 63.841 1.00 7.22 131 TRP D O 1
ATOM 5814 N N . HIS C 1 132 ? 86.745 85.127 64.321 1.00 5.97 132 HIS D N 1
ATOM 5815 C CA . HIS C 1 132 ? 86.937 85.716 63.023 1.00 6.58 132 HIS D CA 1
ATOM 5816 C C . HIS C 1 132 ? 88.050 86.709 62.928 1.00 6.93 132 HIS D C 1
ATOM 5817 O O . HIS C 1 132 ? 88.074 87.550 61.987 1.00 7.01 132 HIS D O 1
ATOM 5824 N N . GLU C 1 133 ? 88.888 86.763 63.963 1.00 6.99 133 GLU D N 1
ATOM 5825 C CA . GLU C 1 133 ? 90.025 87.668 64.055 1.00 8.02 133 GLU D CA 1
ATOM 5826 C C . GLU C 1 133 ? 89.613 89.089 64.154 1.00 7.07 133 GLU D C 1
ATOM 5827 O O . GLU C 1 133 ? 90.366 89.981 63.812 1.00 8.26 133 GLU D O 1
ATOM 5833 N N . ARG C 1 134 ? 88.368 89.338 64.535 1.00 7.17 134 ARG D N 1
ATOM 5834 C CA . ARG C 1 134 ? 87.951 90.669 64.772 1.00 6.58 134 ARG D CA 1
ATOM 5835 C C . ARG C 1 134 ? 88.301 91.081 66.189 1.00 7.22 134 ARG D C 1
ATOM 5836 O O . ARG C 1 134 ? 88.780 90.270 66.955 1.00 8.32 134 ARG D O 1
ATOM 5844 N N . ASP C 1 135 ? 88.084 92.339 66.493 1.00 7.12 135 ASP D N 1
ATOM 5845 C CA . ASP C 1 135 ? 88.723 92.913 67.679 1.00 7.82 135 ASP D CA 1
ATOM 5846 C C . ASP C 1 135 ? 88.029 92.465 68.928 1.00 7.96 135 ASP D C 1
ATOM 5847 O O . ASP C 1 135 ? 86.874 92.818 69.160 1.00 8.20 135 ASP D O 1
ATOM 5852 N N . THR C 1 136 ? 88.798 91.755 69.758 1.00 7.85 136 THR D N 1
ATOM 5853 C CA . THR C 1 136 ? 88.289 91.402 71.097 1.00 7.57 136 THR D CA 1
ATOM 5854 C C . THR C 1 136 ? 89.340 91.681 72.124 1.00 8.01 136 THR D C 1
ATOM 5855 O O . THR C 1 136 ? 89.339 91.065 73.171 1.00 7.68 136 THR D O 1
ATOM 5859 N N . GLY C 1 137 ? 90.234 92.566 71.792 1.00 8.07 137 GLY D N 1
ATOM 5860 C CA . GLY C 1 137 ? 91.164 93.008 72.804 1.00 8.69 137 GLY D CA 1
ATOM 5861 C C . GLY C 1 137 ? 92.566 93.114 72.215 1.00 10.15 137 GLY D C 1
ATOM 5862 O O . GLY C 1 137 ? 92.930 92.475 71.208 1.00 11.09 137 GLY D O 1
ATOM 5863 N N . GLY C 1 138 ? 93.369 93.920 72.926 1.00 9.47 138 GLY D N 1
ATOM 5864 C CA . GLY C 1 138 ? 94.805 93.953 72.570 1.00 11.66 138 GLY D CA 1
ATOM 5865 C C . GLY C 1 138 ? 95.100 94.972 71.514 1.00 14.71 138 GLY D C 1
ATOM 5866 O O . GLY C 1 138 ? 96.280 95.197 71.251 1.00 14.44 138 GLY D O 1
ATOM 5867 N N . ARG C 1 139 ? 94.096 95.713 71.021 1.00 13.62 139 ARG D N 1
ATOM 5868 C CA . ARG C 1 139 ? 94.379 96.644 69.901 1.00 18.65 139 ARG D CA 1
ATOM 5869 C C . ARG C 1 139 ? 94.206 98.033 70.454 1.00 22.59 139 ARG D C 1
ATOM 5870 O O . ARG C 1 139 ? 94.283 99.014 69.741 1.00 26.48 139 ARG D O 1
ATOM 5878 N N . ALA C 1 140 ? 93.739 98.107 71.692 1.00 25.24 140 ALA D N 1
ATOM 5879 C CA . ALA C 1 140 ? 93.347 99.380 72.285 1.00 30.38 140 ALA D CA 1
ATOM 5880 C C . ALA C 1 140 ? 94.655 100.125 72.622 1.00 29.97 140 ALA D C 1
ATOM 5881 O O . ALA C 1 140 ? 95.733 99.485 72.770 1.00 29.17 140 ALA D O 1
ATOM 5883 N N . PRO C 1 141 ? 94.575 101.481 72.704 1.00 38.81 141 PRO D N 1
ATOM 5884 C CA . PRO C 1 141 ? 95.771 102.304 73.007 1.00 41.62 141 PRO D CA 1
ATOM 5885 C C . PRO C 1 141 ? 96.360 102.049 74.414 1.00 40.21 141 PRO D C 1
ATOM 5886 O O . PRO C 1 141 ? 97.559 101.862 74.549 1.00 39.48 141 PRO D O 1
ATOM 5890 N N . GLN C 1 142 ? 95.498 102.049 75.437 1.00 39.71 142 GLN D N 1
ATOM 5891 C CA . GLN C 1 142 ? 95.920 101.870 76.838 1.00 39.81 142 GLN D CA 1
ATOM 5892 C C . GLN C 1 142 ? 95.534 100.447 77.234 1.00 27.88 142 GLN D C 1
ATOM 5893 O O . GLN C 1 142 ? 94.505 99.993 76.800 1.00 27.82 142 GLN D O 1
ATOM 5899 N N . LYS C 1 143 ? 96.336 99.791 78.069 1.00 23.64 143 LYS D N 1
ATOM 5900 C CA . LYS C 1 143 ? 95.837 98.672 78.849 1.00 20.32 143 LYS D CA 1
ATOM 5901 C C . LYS C 1 143 ? 94.767 99.185 79.854 1.00 20.33 143 LYS D C 1
ATOM 5902 O O . LYS C 1 143 ? 94.746 100.384 80.263 1.00 20.26 143 LYS D O 1
ATOM 5908 N N . LEU C 1 144 ? 93.846 98.297 80.221 1.00 16.68 144 LEU D N 1
ATOM 5909 C CA . LEU C 1 144 ? 92.937 98.691 81.280 1.00 16.62 144 LEU D CA 1
ATOM 5910 C C . LEU C 1 144 ? 93.758 99.127 82.532 1.00 16.31 144 LEU D C 1
ATOM 5911 O O . LEU C 1 144 ? 94.725 98.457 82.922 1.00 16.32 144 LEU D O 1
ATOM 5916 N N . ARG C 1 145 ? 93.264 100.116 83.218 1.00 19.37 145 ARG D N 1
ATOM 5917 C CA . ARG C 1 145 ? 93.987 100.600 84.381 1.00 22.52 145 ARG D CA 1
ATOM 5918 C C . ARG C 1 145 ? 92.927 100.768 85.426 1.00 22.14 145 ARG D C 1
ATOM 5919 O O . ARG C 1 145 ? 91.747 100.881 85.110 1.00 20.83 145 ARG D O 1
ATOM 5921 N N . GLY C 1 146 ? 93.327 100.781 86.689 1.00 18.19 146 GLY D N 1
ATOM 5922 C CA . GLY C 1 146 ? 92.417 101.262 87.685 1.00 20.61 146 GLY D CA 1
ATOM 5923 C C . GLY C 1 146 ? 91.313 100.249 87.949 1.00 16.77 146 GLY D C 1
ATOM 5924 O O . GLY C 1 146 ? 91.545 99.031 87.793 1.00 19.66 146 GLY D O 1
ATOM 5925 N N . ARG C 1 147 ? 90.123 100.782 88.275 1.00 14.61 147 ARG D N 1
ATOM 5926 C CA . ARG C 1 147 ? 88.959 99.976 88.637 1.00 15.79 147 ARG D CA 1
ATOM 5927 C C . ARG C 1 147 ? 88.717 98.945 87.543 1.00 13.49 147 ARG D C 1
ATOM 5928 O O . ARG C 1 147 ? 88.394 97.802 87.811 1.00 13.38 147 ARG D O 1
ATOM 5936 N N . ASP C 1 148 ? 88.932 99.362 86.303 1.00 13.00 148 ASP D N 1
ATOM 5937 C CA . ASP C 1 148 ? 88.549 98.517 85.180 1.00 11.05 148 ASP D CA 1
ATOM 5938 C C . ASP C 1 148 ? 89.322 97.261 85.223 1.00 9.91 148 ASP D C 1
ATOM 5939 O O . ASP C 1 148 ? 88.822 96.231 84.847 1.00 9.61 148 ASP D O 1
ATOM 5944 N N . ALA C 1 149 ? 90.590 97.352 85.654 1.00 9.00 149 ALA D N 1
ATOM 5945 C CA . ALA C 1 149 ? 91.375 96.156 85.563 1.00 9.76 149 ALA D CA 1
ATOM 5946 C C . ALA C 1 149 ? 91.139 95.162 86.671 1.00 9.72 149 ALA D C 1
ATOM 5947 O O . ALA C 1 149 ? 91.691 94.046 86.580 1.00 11.16 149 ALA D O 1
ATOM 5949 N N . GLU C 1 150 ? 90.513 95.561 87.768 1.00 8.08 150 GLU D N 1
ATOM 5950 C CA . GLU C 1 150 ? 90.371 94.722 88.921 1.00 9.54 150 GLU D CA 1
ATOM 5951 C C . GLU C 1 150 ? 89.510 93.518 88.618 1.00 9.47 150 GLU D C 1
ATOM 5952 O O . GLU C 1 150 ? 88.481 93.619 87.968 1.00 11.07 150 GLU D O 1
ATOM 5958 N N . ARG C 1 151 ? 89.949 92.348 89.057 1.00 8.16 151 ARG D N 1
ATOM 5959 C CA . ARG C 1 151 ? 89.051 91.187 88.963 1.00 8.00 151 ARG D CA 1
ATOM 5960 C C . ARG C 1 151 ? 87.888 91.300 89.875 1.00 8.07 151 ARG D C 1
ATOM 5961 O O . ARG C 1 151 ? 87.968 91.823 90.962 1.00 9.07 151 ARG D O 1
ATOM 5969 N N . ILE C 1 152 ? 86.724 90.865 89.390 1.00 7.85 152 ILE D N 1
ATOM 5970 C CA . ILE C 1 152 ? 85.608 90.784 90.236 1.00 8.49 152 ILE D CA 1
ATOM 5971 C C . ILE C 1 152 ? 85.879 89.574 91.161 1.00 7.86 152 ILE D C 1
ATOM 5972 O O . ILE C 1 152 ? 86.851 88.822 90.970 1.00 9.00 152 ILE D O 1
ATOM 5977 N N . PRO C 1 153 ? 84.992 89.316 92.119 1.00 8.18 153 PRO D N 1
ATOM 5978 C CA . PRO C 1 153 ? 85.214 88.172 93.004 1.00 8.66 153 PRO D CA 1
ATOM 5979 C C . PRO C 1 153 ? 85.079 86.913 92.189 1.00 9.09 153 PRO D C 1
ATOM 5980 O O . PRO C 1 153 ? 84.482 86.916 91.084 1.00 8.66 153 PRO D O 1
ATOM 5984 N N . TYR C 1 154 ? 85.667 85.859 92.733 1.00 9.27 154 TYR D N 1
ATOM 5985 C CA . TYR C 1 154 ? 85.585 84.572 92.104 1.00 8.93 154 TYR D CA 1
ATOM 5986 C C . TYR C 1 154 ? 84.591 83.785 92.862 1.00 9.31 154 TYR D C 1
ATOM 5987 O O . TYR C 1 154 ? 84.606 83.766 94.108 1.00 11.90 154 TYR D O 1
ATOM 5996 N N . GLY C 1 155 ? 83.780 83.025 92.182 1.00 8.21 155 GLY D N 1
ATOM 5997 C CA . GLY C 1 155 ? 82.836 82.168 92.830 1.00 8.40 155 GLY D CA 1
ATOM 5998 C C . GLY C 1 155 ? 81.419 82.668 92.708 1.00 8.83 155 GLY D C 1
ATOM 5999 O O . GLY C 1 155 ? 81.151 83.851 92.430 1.00 10.65 155 GLY D O 1
ATOM 6000 N N . LEU C 1 156 ? 80.480 81.792 93.015 1.00 9.53 156 LEU D N 1
ATOM 6001 C CA . LEU C 1 156 ? 79.108 82.244 92.987 1.00 9.63 156 LEU D CA 1
ATOM 6002 C C . LEU C 1 156 ? 78.875 83.230 94.142 1.00 11.72 156 LEU D C 1
ATOM 6003 O O . LEU C 1 156 ? 79.476 83.068 95.224 1.00 12.46 156 LEU D O 1
ATOM 6008 N N . PRO C 1 157 ? 77.982 84.170 93.964 1.00 12.56 157 PRO D N 1
ATOM 6009 C CA . PRO C 1 157 ? 77.636 85.094 95.052 1.00 15.16 157 PRO D CA 1
ATOM 6010 C C . PRO C 1 157 ? 77.110 84.345 96.232 1.00 18.35 157 PRO D C 1
ATOM 6011 O O . PRO C 1 157 ? 76.653 83.173 96.109 1.00 15.07 157 PRO D O 1
ATOM 6015 N N . ASN C 1 158 ? 77.201 85.002 97.420 1.00 21.98 158 ASN D N 1
ATOM 6016 C CA . ASN C 1 158 ? 76.696 84.438 98.638 1.00 24.97 158 ASN D CA 1
ATOM 6017 C C . ASN C 1 158 ? 75.271 84.040 98.356 1.00 21.00 158 ASN D C 1
ATOM 6018 O O . ASN C 1 158 ? 74.511 84.828 97.758 1.00 22.49 158 ASN D O 1
ATOM 6023 N N . SER C 1 159 ? 74.972 82.830 98.757 1.00 20.43 159 SER D N 1
ATOM 6024 C CA . SER C 1 159 ? 73.593 82.287 98.789 1.00 23.16 159 SER D CA 1
ATOM 6025 C C . SER C 1 159 ? 73.204 81.769 97.417 1.00 22.48 159 SER D C 1
ATOM 6026 O O . SER C 1 159 ? 72.059 81.356 97.201 1.00 24.36 159 SER D O 1
ATOM 6029 N N . VAL C 1 160 ? 74.127 81.787 96.477 1.00 13.98 160 VAL D N 1
ATOM 6030 C CA . VAL C 1 160 ? 73.705 81.279 95.167 1.00 14.03 160 VAL D CA 1
ATOM 6031 C C . VAL C 1 160 ? 74.236 79.891 95.006 1.00 13.56 160 VAL D C 1
ATOM 6032 O O . VAL C 1 160 ? 75.429 79.629 95.271 1.00 13.48 160 VAL D O 1
ATOM 6036 N N . GLU C 1 161 ? 73.403 78.971 94.581 1.00 12.13 161 GLU D N 1
ATOM 6037 C CA . GLU C 1 161 ? 73.968 77.683 94.246 1.00 12.62 161 GLU D CA 1
ATOM 6038 C C . GLU C 1 161 ? 73.736 77.449 92.772 1.00 11.08 161 GLU D C 1
ATOM 6039 O O . GLU C 1 161 ? 72.878 78.098 92.168 1.00 12.44 161 GLU D O 1
ATOM 6045 N N . LYS C 1 162 ? 74.377 76.447 92.275 1.00 9.77 162 LYS D N 1
ATOM 6046 C CA . LYS C 1 162 ? 74.225 76.174 90.870 1.00 9.90 162 LYS D CA 1
ATOM 6047 C C . LYS C 1 162 ? 72.839 75.741 90.551 1.00 10.23 162 LYS D C 1
ATOM 6048 O O . LYS C 1 162 ? 72.110 75.087 91.328 1.00 11.75 162 LYS D O 1
ATOM 6054 N N . PHE C 1 163 ? 72.372 76.158 89.376 1.00 9.00 163 PHE D N 1
ATOM 6055 C CA . PHE C 1 163 ? 71.088 75.655 88.895 1.00 9.47 163 PHE D CA 1
ATOM 6056 C C . PHE C 1 163 ? 71.164 74.229 88.454 1.00 10.73 163 PHE D C 1
ATOM 6057 O O . PHE C 1 163 ? 72.190 73.735 88.070 1.00 11.85 163 PHE D O 1
ATOM 6065 N N . ASN C 1 164 ? 70.015 73.564 88.556 1.00 11.89 164 ASN D N 1
ATOM 6066 C CA . ASN C 1 164 ? 69.897 72.220 88.095 1.00 16.30 164 ASN D CA 1
ATOM 6067 C C . ASN C 1 164 ? 68.997 72.361 86.916 1.00 14.08 164 ASN D C 1
ATOM 6068 O O . ASN C 1 164 ? 67.904 72.821 87.021 1.00 19.35 164 ASN D O 1
ATOM 6073 N N . LEU C 1 165 ? 69.537 72.111 85.741 1.00 12.70 165 LEU D N 1
ATOM 6074 C CA . LEU C 1 165 ? 68.729 72.240 84.549 1.00 11.18 165 LEU D CA 1
ATOM 6075 C C . LEU C 1 165 ? 67.881 71.001 84.450 1.00 11.90 165 LEU D C 1
ATOM 6076 O O . LEU C 1 165 ? 68.375 69.906 84.649 1.00 13.23 165 LEU D O 1
ATOM 6081 N N . LEU C 1 166 ? 66.633 71.156 84.112 1.00 9.92 166 LEU D N 1
ATOM 6082 C CA . LEU C 1 166 ? 65.740 69.978 83.998 1.00 9.58 166 LEU D CA 1
ATOM 6083 C C . LEU C 1 166 ? 66.121 69.136 82.816 1.00 9.68 166 LEU D C 1
ATOM 6084 O O . LEU C 1 166 ? 66.695 69.580 81.827 1.00 9.77 166 LEU D O 1
ATOM 6089 N N . ASP C 1 167 ? 65.839 67.857 82.977 1.00 9.56 167 ASP D N 1
ATOM 6090 C CA . ASP C 1 167 ? 66.199 66.934 81.929 1.00 11.72 167 ASP D CA 1
ATOM 6091 C C . ASP C 1 167 ? 64.973 66.914 81.034 1.00 10.97 167 ASP D C 1
ATOM 6092 O O . ASP C 1 167 ? 63.915 66.521 81.410 1.00 11.02 167 ASP D O 1
ATOM 6097 N N . ILE C 1 168 ? 65.139 67.372 79.806 1.00 11.29 168 ILE D N 1
ATOM 6098 C CA . ILE C 1 168 ? 64.050 67.581 78.936 1.00 12.18 168 ILE D CA 1
ATOM 6099 C C . ILE C 1 168 ? 63.380 66.245 78.598 1.00 13.90 168 ILE D C 1
ATOM 6100 O O . ILE C 1 168 ? 62.148 66.179 78.479 1.00 15.13 168 ILE D O 1
ATOM 6105 N N . GLU C 1 169 ? 64.178 65.203 78.435 1.00 14.63 169 GLU D N 1
ATOM 6106 C CA . GLU C 1 169 ? 63.577 63.904 78.136 1.00 17.18 169 GLU D CA 1
ATOM 6107 C C . GLU C 1 169 ? 62.687 63.401 79.260 1.00 14.90 169 GLU D C 1
ATOM 6108 O O . GLU C 1 169 ? 61.735 62.679 78.999 1.00 17.42 169 GLU D O 1
ATOM 6114 N N . LYS C 1 170 ? 62.974 63.772 80.471 1.00 12.81 170 LYS D N 1
ATOM 6115 C CA . LYS C 1 170 ? 62.214 63.326 81.584 1.00 13.81 170 LYS D CA 1
ATOM 6116 C C . LYS C 1 170 ? 61.094 64.295 81.849 1.00 14.87 170 LYS D C 1
ATOM 6117 O O . LYS C 1 170 ? 60.302 64.043 82.728 1.00 14.66 170 LYS D O 1
ATOM 6123 N N . ALA C 1 171 ? 61.064 65.425 81.147 1.00 13.26 171 ALA D N 1
ATOM 6124 C CA . ALA C 1 171 ? 60.088 66.513 81.506 1.00 11.60 171 ALA D CA 1
ATOM 6125 C C . ALA C 1 171 ? 58.685 66.121 81.056 1.00 10.96 171 ALA D C 1
ATOM 6126 O O . ALA C 1 171 ? 58.506 65.265 80.176 1.00 11.66 171 ALA D O 1
ATOM 6128 N N . SER C 1 172 ? 57.696 66.771 81.658 1.00 10.59 172 SER D N 1
ATOM 6129 C CA . SER C 1 172 ? 56.343 66.535 81.264 1.00 10.72 172 SER D CA 1
ATOM 6130 C C . SER C 1 172 ? 56.110 67.072 79.893 1.00 10.38 172 SER D C 1
ATOM 6131 O O . SER C 1 172 ? 56.874 67.914 79.391 1.00 10.83 172 SER D O 1
ATOM 6134 N N . ASP C 1 173 ? 55.068 66.611 79.263 1.00 10.11 173 ASP D N 1
ATOM 6135 C CA . ASP C 1 173 ? 54.702 67.141 77.978 1.00 11.78 173 ASP D CA 1
ATOM 6136 C C . ASP C 1 173 ? 54.440 68.628 78.172 1.00 10.11 173 ASP D C 1
ATOM 6137 O O . ASP C 1 173 ? 54.789 69.420 77.301 1.00 10.76 173 ASP D O 1
ATOM 6142 N N . ARG C 1 174 ? 53.851 69.002 79.312 1.00 9.19 174 ARG D N 1
ATOM 6143 C CA . ARG C 1 174 ? 53.559 70.419 79.475 1.00 8.67 174 ARG D CA 1
ATOM 6144 C C . ARG C 1 174 ? 54.856 71.244 79.464 1.00 8.11 174 ARG D C 1
ATOM 6145 O O . ARG C 1 174 ? 54.913 72.306 78.862 1.00 9.57 174 ARG D O 1
ATOM 6153 N N . THR C 1 175 ? 55.877 70.802 80.164 1.00 8.17 175 THR D N 1
ATOM 6154 C CA . THR C 1 175 ? 57.155 71.528 80.193 1.00 7.98 175 THR D CA 1
ATOM 6155 C C . THR C 1 175 ? 57.795 71.479 78.828 1.00 7.86 175 THR D C 1
ATOM 6156 O O . THR C 1 175 ? 58.277 72.489 78.313 1.00 7.44 175 THR D O 1
ATOM 6160 N N . GLN C 1 176 ? 57.773 70.292 78.195 1.00 7.68 176 GLN D N 1
ATOM 6161 C CA . GLN C 1 176 ? 58.406 70.209 76.834 1.00 7.91 176 GLN D CA 1
ATOM 6162 C C . GLN C 1 176 ? 57.698 71.184 75.912 1.00 8.69 176 GLN D C 1
ATOM 6163 O O . GLN C 1 176 ? 58.340 71.845 75.105 1.00 8.50 176 GLN D O 1
ATOM 6169 N N . THR C 1 177 ? 56.366 71.250 76.047 1.00 7.92 177 THR D N 1
ATOM 6170 C CA . THR C 1 177 ? 55.603 72.034 75.142 1.00 8.22 177 THR D CA 1
ATOM 6171 C C . THR C 1 177 ? 55.923 73.496 75.323 1.00 7.95 177 THR D C 1
ATOM 6172 O O . THR C 1 177 ? 56.102 74.197 74.320 1.00 7.51 177 THR D O 1
ATOM 6176 N N . VAL C 1 178 ? 55.981 73.964 76.569 1.00 7.20 178 VAL D N 1
ATOM 6177 C CA . VAL C 1 178 ? 56.205 75.381 76.729 1.00 6.99 178 VAL D CA 1
ATOM 6178 C C . VAL C 1 178 ? 57.628 75.727 76.363 1.00 6.36 178 VAL D C 1
ATOM 6179 O O . VAL C 1 178 ? 57.865 76.763 75.723 1.00 7.77 178 VAL D O 1
ATOM 6183 N N . LEU C 1 179 ? 58.554 74.822 76.614 1.00 6.63 179 LEU D N 1
ATOM 6184 C CA . LEU C 1 179 ? 59.923 75.064 76.144 1.00 6.66 179 LEU D CA 1
ATOM 6185 C C . LEU C 1 179 ? 59.939 75.106 74.633 1.00 6.89 179 LEU D C 1
ATOM 6186 O O . LEU C 1 179 ? 60.603 75.936 74.069 1.00 7.86 179 LEU D O 1
ATOM 6191 N N . ARG C 1 180 ? 59.259 74.165 73.990 1.00 7.15 180 ARG D N 1
ATOM 6192 C CA . ARG C 1 180 ? 59.282 74.151 72.561 1.00 7.55 180 ARG D CA 1
ATOM 6193 C C . ARG C 1 180 ? 58.627 75.408 72.046 1.00 7.48 180 ARG D C 1
ATOM 6194 O O . ARG C 1 180 ? 59.073 75.987 71.076 1.00 7.75 180 ARG D O 1
ATOM 6202 N N . ASP C 1 181 ? 57.550 75.823 72.677 1.00 7.45 181 ASP D N 1
ATOM 6203 C CA . ASP C 1 181 ? 56.844 77.014 72.141 1.00 7.68 181 ASP D CA 1
ATOM 6204 C C . ASP C 1 181 ? 57.720 78.240 72.268 1.00 6.87 181 ASP D C 1
ATOM 6205 O O . ASP C 1 181 ? 57.721 79.072 71.376 1.00 7.00 181 ASP D O 1
ATOM 6210 N N . ILE C 1 182 ? 58.374 78.366 73.431 1.00 6.34 182 ILE D N 1
ATOM 6211 C CA . ILE C 1 182 ? 59.249 79.517 73.662 1.00 5.69 182 ILE D CA 1
ATOM 6212 C C . ILE C 1 182 ? 60.425 79.454 72.664 1.00 6.12 182 ILE D C 1
ATOM 6213 O O . ILE C 1 182 ? 60.833 80.476 72.090 1.00 6.10 182 ILE D O 1
ATOM 6218 N N . ARG C 1 183 ? 60.974 78.277 72.499 1.00 5.78 183 ARG D N 1
ATOM 6219 C CA . ARG C 1 183 ? 62.037 78.119 71.478 1.00 5.53 183 ARG D CA 1
ATOM 6220 C C . ARG C 1 183 ? 61.540 78.579 70.109 1.00 5.94 183 ARG D C 1
ATOM 6221 O O . ARG C 1 183 ? 62.147 79.429 69.482 1.00 6.31 183 ARG D O 1
ATOM 6229 N N . ASP C 1 184 ? 60.354 78.111 69.683 1.00 6.19 184 ASP D N 1
ATOM 6230 C CA . ASP C 1 184 ? 59.957 78.419 68.299 1.00 6.35 184 ASP D CA 1
ATOM 6231 C C . ASP C 1 184 ? 59.461 79.793 68.214 1.00 6.09 184 ASP D C 1
ATOM 6232 O O . ASP C 1 184 ? 59.546 80.326 67.134 1.00 7.30 184 ASP D O 1
ATOM 6237 N N . ALA C 1 185 ? 58.959 80.416 69.270 1.00 6.17 185 ALA D N 1
ATOM 6238 C CA . ALA C 1 185 ? 58.462 81.779 69.165 1.00 6.54 185 ALA D CA 1
ATOM 6239 C C . ALA C 1 185 ? 59.565 82.658 68.724 1.00 6.45 185 ALA D C 1
ATOM 6240 O O . ALA C 1 185 ? 59.310 83.681 68.063 1.00 7.09 185 ALA D O 1
ATOM 6242 N N . PHE C 1 186 ? 60.790 82.294 69.090 1.00 6.13 186 PHE D N 1
ATOM 6243 C CA . PHE C 1 186 ? 61.930 83.102 68.692 1.00 5.96 186 PHE D CA 1
ATOM 6244 C C . PHE C 1 186 ? 62.818 82.514 67.654 1.00 6.02 186 PHE D C 1
ATOM 6245 O O . PHE C 1 186 ? 63.888 83.075 67.359 1.00 7.38 186 PHE D O 1
ATOM 6253 N N . LEU C 1 187 ? 62.295 81.492 66.994 1.00 6.29 187 LEU D N 1
ATOM 6254 C CA . LEU C 1 187 ? 62.984 80.767 65.935 1.00 6.63 187 LEU D CA 1
ATOM 6255 C C . LEU C 1 187 ? 64.341 80.341 66.458 1.00 7.34 187 LEU D C 1
ATOM 6256 O O . LEU C 1 187 ? 65.394 80.547 65.822 1.00 7.97 187 LEU D O 1
ATOM 6261 N N . HIS C 1 188 ? 64.330 79.816 67.671 1.00 6.30 188 HIS D N 1
ATOM 6262 C CA . HIS C 1 188 ? 65.583 79.284 68.209 1.00 5.58 188 HIS D CA 1
ATOM 6263 C C . HIS C 1 188 ? 65.715 77.837 68.029 1.00 6.03 188 HIS D C 1
ATOM 6264 O O . HIS C 1 188 ? 64.866 77.156 67.493 1.00 6.39 188 HIS D O 1
ATOM 6271 N N . HIS C 1 189 ? 66.868 77.322 68.402 1.00 5.71 189 HIS D N 1
ATOM 6272 C CA . HIS C 1 189 ? 67.154 75.940 68.113 1.00 6.58 189 HIS D CA 1
ATOM 6273 C C . HIS C 1 189 ? 66.890 75.069 69.294 1.00 6.75 189 HIS D C 1
ATOM 6274 O O . HIS C 1 189 ? 66.844 73.830 69.176 1.00 8.11 189 HIS D O 1
ATOM 6281 N N . GLY C 1 190 ? 66.777 75.645 70.481 1.00 6.85 190 GLY D N 1
ATOM 6282 C CA . GLY C 1 190 ? 66.556 74.802 71.690 1.00 6.76 190 GLY D CA 1
ATOM 6283 C C . GLY C 1 190 ? 66.162 75.729 72.783 1.00 7.22 190 GLY D C 1
ATOM 6284 O O . GLY C 1 190 ? 66.286 76.955 72.634 1.00 7.30 190 GLY D O 1
ATOM 6285 N N . PRO C 1 191 ? 65.731 75.188 73.894 1.00 7.77 191 PRO D N 1
ATOM 6286 C CA . PRO C 1 191 ? 65.394 76.010 75.036 1.00 7.77 191 PRO D CA 1
ATOM 6287 C C . PRO C 1 191 ? 66.697 76.484 75.651 1.00 7.58 191 PRO D C 1
ATOM 6288 O O . PRO C 1 191 ? 67.608 75.668 75.913 1.00 7.94 191 PRO D O 1
ATOM 6292 N N . ALA C 1 192 ? 66.735 77.751 75.956 1.00 6.36 192 ALA D N 1
ATOM 6293 C CA . ALA C 1 192 ? 67.888 78.269 76.696 1.00 6.68 192 ALA D CA 1
ATOM 6294 C C . ALA C 1 192 ? 67.981 77.546 77.997 1.00 6.19 192 ALA D C 1
ATOM 6295 O O . ALA C 1 192 ? 66.959 77.046 78.508 1.00 6.76 192 ALA D O 1
ATOM 6297 N N . SER C 1 193 ? 69.181 77.622 78.540 1.00 6.04 193 SER D N 1
ATOM 6298 C CA . SER C 1 193 ? 69.359 77.087 79.925 1.00 6.42 193 SER D CA 1
ATOM 6299 C C . SER C 1 193 ? 68.301 77.663 80.825 1.00 6.02 193 SER D C 1
ATOM 6300 O O . SER C 1 193 ? 67.743 76.971 81.667 1.00 5.42 193 SER D O 1
ATOM 6303 N N . ASP C 1 194 ? 67.973 78.914 80.608 1.00 5.85 194 ASP D N 1
ATOM 6304 C CA . ASP C 1 194 ? 67.015 79.620 81.455 1.00 5.89 194 ASP D CA 1
ATOM 6305 C C . ASP C 1 194 ? 65.709 78.869 81.503 1.00 5.86 194 ASP D C 1
ATOM 6306 O O . ASP C 1 194 ? 65.093 78.836 82.580 1.00 6.33 194 ASP D O 1
ATOM 6311 N N . TYR C 1 195 ? 65.271 78.282 80.381 1.00 5.86 195 TYR D N 1
ATOM 6312 C CA . TYR C 1 195 ? 64.008 77.627 80.399 1.00 5.63 195 TYR D CA 1
ATOM 6313 C C . TYR C 1 195 ? 64.127 76.196 80.905 1.00 5.89 195 TYR D C 1
ATOM 6314 O O . TYR C 1 195 ? 63.133 75.613 81.309 1.00 6.60 195 TYR D O 1
ATOM 6323 N N . ARG C 1 196 ? 65.323 75.639 80.927 1.00 6.29 196 ARG D N 1
ATOM 6324 C CA . ARG C 1 196 ? 65.530 74.342 81.636 1.00 7.00 196 ARG D CA 1
ATOM 6325 C C . ARG C 1 196 ? 65.688 74.591 83.159 1.00 7.56 196 ARG D C 1
ATOM 6326 O O . ARG C 1 196 ? 65.542 73.667 83.940 1.00 8.31 196 ARG D O 1
ATOM 6334 N N . VAL C 1 197 ? 65.798 75.862 83.509 1.00 7.00 197 VAL D N 1
ATOM 6335 C CA . VAL C 1 197 ? 65.620 76.300 84.902 1.00 7.14 197 VAL D CA 1
ATOM 6336 C C . VAL C 1 197 ? 64.219 76.620 85.233 1.00 8.40 197 VAL D C 1
ATOM 6337 O O . VAL C 1 197 ? 63.618 75.967 86.126 1.00 10.10 197 VAL D O 1
ATOM 6341 N N . LEU C 1 198 ? 63.649 77.538 84.491 1.00 7.79 198 LEU D N 1
ATOM 6342 C CA . LEU C 1 198 ? 62.295 77.964 84.775 1.00 8.04 198 LEU D CA 1
ATOM 6343 C C . LEU C 1 198 ? 61.218 76.966 84.367 1.00 7.88 198 LEU D C 1
ATOM 6344 O O . LEU C 1 198 ? 60.116 77.060 84.858 1.00 9.03 198 LEU D O 1
ATOM 6349 N N . GLY C 1 199 ? 61.588 75.967 83.609 1.00 8.04 199 GLY D N 1
ATOM 6350 C CA . GLY C 1 199 ? 60.616 75.082 83.052 1.00 7.16 199 GLY D CA 1
ATOM 6351 C C . GLY C 1 199 ? 60.157 74.111 84.098 1.00 7.59 199 GLY D C 1
ATOM 6352 O O . GLY C 1 199 ? 59.263 73.357 83.788 1.00 8.22 199 GLY D O 1
ATOM 6353 N N . VAL C 1 200 ? 60.714 74.167 85.294 1.00 6.91 200 VAL D N 1
ATOM 6354 C CA . VAL C 1 200 ? 60.066 73.364 86.357 1.00 8.24 200 VAL D CA 1
ATOM 6355 C C . VAL C 1 200 ? 58.740 74.053 86.774 1.00 8.05 200 VAL D C 1
ATOM 6356 O O . VAL C 1 200 ? 57.974 73.483 87.533 1.00 7.99 200 VAL D O 1
ATOM 6360 N N . TRP C 1 201 ? 58.518 75.250 86.292 1.00 7.48 201 TRP D N 1
ATOM 6361 C CA . TRP C 1 201 ? 57.265 76.005 86.538 1.00 7.04 201 TRP D CA 1
ATOM 6362 C C . TRP C 1 201 ? 56.698 76.278 85.184 1.00 7.12 201 TRP D C 1
ATOM 6363 O O . TRP C 1 201 ? 56.665 77.423 84.734 1.00 6.94 201 TRP D O 1
ATOM 6374 N N . PRO C 1 202 ? 56.184 75.264 84.511 1.00 7.42 202 PRO D N 1
ATOM 6375 C CA . PRO C 1 202 ? 55.725 75.525 83.155 1.00 7.61 202 PRO D CA 1
ATOM 6376 C C . PRO C 1 202 ? 54.457 76.365 83.189 1.00 8.10 202 PRO D C 1
ATOM 6377 O O . PRO C 1 202 ? 54.154 77.044 82.187 1.00 8.24 202 PRO D O 1
ATOM 6381 N N . ASP C 1 203 ? 53.770 76.346 84.338 1.00 7.45 203 ASP D N 1
ATOM 6382 C CA . ASP C 1 203 ? 52.625 77.226 84.489 1.00 7.86 203 ASP D CA 1
ATOM 6383 C C . ASP C 1 203 ? 53.046 78.673 84.366 1.00 7.22 203 ASP D C 1
ATOM 6384 O O . ASP C 1 203 ? 52.384 79.449 83.716 1.00 8.16 203 ASP D O 1
ATOM 6389 N N . TYR C 1 204 ? 54.131 78.996 85.004 1.00 6.72 204 TYR D N 1
ATOM 6390 C CA . TYR C 1 204 ? 54.654 80.334 84.917 1.00 5.92 204 TYR D CA 1
ATOM 6391 C C . TYR C 1 204 ? 55.136 80.584 83.484 1.00 5.75 204 TYR D C 1
ATOM 6392 O O . TYR C 1 204 ? 54.873 81.661 82.932 1.00 6.36 204 TYR D O 1
ATOM 6401 N N . LEU C 1 205 ? 55.877 79.638 82.909 1.00 5.45 205 LEU D N 1
ATOM 6402 C CA . LEU C 1 205 ? 56.425 79.951 81.591 1.00 5.88 205 LEU D CA 1
ATOM 6403 C C . LEU C 1 205 ? 55.305 80.135 80.575 1.00 6.25 205 LEU D C 1
ATOM 6404 O O . LEU C 1 205 ? 55.505 80.872 79.633 1.00 7.27 205 LEU D O 1
ATOM 6409 N N . GLU C 1 206 ? 54.170 79.474 80.757 1.00 6.57 206 GLU D N 1
ATOM 6410 C CA . GLU C 1 206 ? 53.099 79.697 79.827 1.00 6.52 206 GLU D CA 1
ATOM 6411 C C . GLU C 1 206 ? 52.596 81.113 79.962 1.00 6.09 206 GLU D C 1
ATOM 6412 O O . GLU C 1 206 ? 52.297 81.728 78.937 1.00 5.97 206 GLU D O 1
ATOM 6418 N N . ILE C 1 207 ? 52.498 81.584 81.195 1.00 5.65 207 ILE D N 1
ATOM 6419 C CA . ILE C 1 207 ? 52.117 82.935 81.421 1.00 6.17 207 ILE D CA 1
ATOM 6420 C C . ILE C 1 207 ? 53.148 83.876 80.849 1.00 6.59 207 ILE D C 1
ATOM 6421 O O . ILE C 1 207 ? 52.779 84.848 80.173 1.00 6.93 207 ILE D O 1
ATOM 6426 N N . ALA C 1 208 ? 54.403 83.550 81.064 1.00 6.26 208 ALA D N 1
ATOM 6427 C CA . ALA C 1 208 ? 55.469 84.469 80.610 1.00 6.40 208 ALA D CA 1
ATOM 6428 C C . ALA C 1 208 ? 55.396 84.493 79.077 1.00 6.57 208 ALA D C 1
ATOM 6429 O O . ALA C 1 208 ? 55.604 85.521 78.481 1.00 6.57 208 ALA D O 1
ATOM 6431 N N . LEU C 1 209 ? 55.211 83.317 78.468 1.00 6.26 209 LEU D N 1
ATOM 6432 C CA . LEU C 1 209 ? 55.169 83.300 76.994 1.00 6.02 209 LEU D CA 1
ATOM 6433 C C . LEU C 1 209 ? 54.027 84.147 76.505 1.00 6.45 209 LEU D C 1
ATOM 6434 O O . LEU C 1 209 ? 54.221 85.021 75.631 1.00 6.80 209 LEU D O 1
ATOM 6439 N N . ARG C 1 210 ? 52.842 83.934 77.059 1.00 7.11 210 ARG D N 1
ATOM 6440 C CA . ARG C 1 210 ? 51.711 84.708 76.519 1.00 6.86 210 ARG D CA 1
ATOM 6441 C C . ARG C 1 210 ? 51.847 86.196 76.869 1.00 6.84 210 ARG D C 1
ATOM 6442 O O . ARG C 1 210 ? 51.514 87.032 76.054 1.00 6.78 210 ARG D O 1
ATOM 6450 N N . ASP C 1 211 ? 52.285 86.517 78.083 1.00 6.79 211 ASP D N 1
ATOM 6451 C CA . ASP C 1 211 ? 52.268 87.873 78.500 1.00 6.46 211 ASP D CA 1
ATOM 6452 C C . ASP C 1 211 ? 53.456 88.667 78.083 1.00 7.41 211 ASP D C 1
ATOM 6453 O O . ASP C 1 211 ? 53.336 89.868 77.833 1.00 8.10 211 ASP D O 1
ATOM 6458 N N . SER C 1 212 ? 54.598 88.025 78.082 1.00 6.41 212 SER D N 1
ATOM 6459 C CA . SER C 1 212 ? 55.811 88.804 77.978 1.00 6.13 212 SER D CA 1
ATOM 6460 C C . SER C 1 212 ? 56.547 88.500 76.717 1.00 6.83 212 SER D C 1
ATOM 6461 O O . SER C 1 212 ? 57.176 89.390 76.216 1.00 7.13 212 SER D O 1
ATOM 6464 N N . LEU C 1 213 ? 56.610 87.258 76.269 1.00 6.19 213 LEU D N 1
ATOM 6465 C CA . LEU C 1 213 ? 57.520 86.966 75.207 1.00 6.49 213 LEU D CA 1
ATOM 6466 C C . LEU C 1 213 ? 56.824 86.919 73.847 1.00 6.93 213 LEU D C 1
ATOM 6467 O O . LEU C 1 213 ? 57.300 87.482 72.901 1.00 7.03 213 LEU D O 1
ATOM 6472 N N . ALA C 1 214 ? 55.680 86.244 73.752 1.00 7.25 214 ALA D N 1
ATOM 6473 C CA . ALA C 1 214 ? 55.080 86.172 72.452 1.00 8.40 214 ALA D CA 1
ATOM 6474 C C . ALA C 1 214 ? 54.766 87.514 71.890 1.00 8.81 214 ALA D C 1
ATOM 6475 O O . ALA C 1 214 ? 54.843 87.657 70.636 1.00 10.87 214 ALA D O 1
ATOM 6477 N N . PRO C 1 215 ? 54.331 88.450 72.693 1.00 8.58 215 PRO D N 1
ATOM 6478 C CA . PRO C 1 215 ? 53.955 89.710 72.077 1.00 8.90 215 PRO D CA 1
ATOM 6479 C C . PRO C 1 215 ? 55.105 90.467 71.444 1.00 10.67 215 PRO D C 1
ATOM 6480 O O . PRO C 1 215 ? 54.874 91.379 70.640 1.00 11.39 215 PRO D O 1
ATOM 6484 N N . VAL C 1 216 ? 56.318 90.103 71.799 1.00 8.28 216 VAL D N 1
ATOM 6485 C CA . VAL C 1 216 ? 57.435 90.855 71.250 1.00 7.01 216 VAL D CA 1
ATOM 6486 C C . VAL C 1 216 ? 58.304 89.942 70.421 1.00 6.81 216 VAL D C 1
ATOM 6487 O O . VAL C 1 216 ? 59.189 90.476 69.768 1.00 6.44 216 VAL D O 1
ATOM 6491 N N . ALA C 1 217 ? 58.117 88.630 70.434 1.00 7.16 217 ALA D N 1
ATOM 6492 C CA . ALA C 1 217 ? 59.073 87.750 69.721 1.00 7.09 217 ALA D CA 1
ATOM 6493 C C . ALA C 1 217 ? 59.077 88.151 68.227 1.00 7.58 217 ALA D C 1
ATOM 6494 O O . ALA C 1 217 ? 57.953 88.354 67.613 1.00 7.09 217 ALA D O 1
ATOM 6496 N N . LEU C 1 218 ? 60.250 88.225 67.676 1.00 6.88 218 LEU D N 1
ATOM 6497 C CA . LEU C 1 218 ? 60.519 88.434 66.237 1.00 8.05 218 LEU D CA 1
ATOM 6498 C C . LEU C 1 218 ? 60.105 89.803 65.823 1.00 8.82 218 LEU D C 1
ATOM 6499 O O . LEU C 1 218 ? 60.123 90.089 64.609 1.00 10.00 218 LEU D O 1
ATOM 6504 N N . SER C 1 219 ? 59.787 90.641 66.777 1.00 8.26 219 SER D N 1
ATOM 6505 C CA . SER C 1 219 ? 59.376 91.964 66.420 1.00 8.72 219 SER D CA 1
ATOM 6506 C C . SER C 1 219 ? 60.532 92.862 66.126 1.00 9.14 219 SER D C 1
ATOM 6507 O O . SER C 1 219 ? 61.677 92.618 66.530 1.00 8.23 219 SER D O 1
ATOM 6510 N N . ALA C 1 220 ? 60.245 93.932 65.387 1.00 7.45 220 ALA D N 1
ATOM 6511 C CA . ALA C 1 220 ? 61.309 94.946 65.201 1.00 7.85 220 ALA D CA 1
ATOM 6512 C C . ALA C 1 220 ? 61.864 95.460 66.512 1.00 8.63 220 ALA D C 1
ATOM 6513 O O . ALA C 1 220 ? 63.085 95.702 66.586 1.00 8.32 220 ALA D O 1
ATOM 6515 N N . GLU C 1 221 ? 61.001 95.663 67.536 1.00 8.08 221 GLU D N 1
ATOM 6516 C CA . GLU C 1 221 ? 61.496 96.234 68.745 1.00 8.34 221 GLU D CA 1
ATOM 6517 C C . GLU C 1 221 ? 62.427 95.249 69.450 1.00 7.75 221 GLU D C 1
ATOM 6518 O O . GLU C 1 221 ? 63.423 95.655 70.055 1.00 7.50 221 GLU D O 1
ATOM 6524 N N . TYR C 1 222 ? 62.032 93.991 69.385 1.00 7.04 222 TYR D N 1
ATOM 6525 C CA . TYR C 1 222 ? 62.863 93.025 70.072 1.00 6.53 222 TYR D CA 1
ATOM 6526 C C . TYR C 1 222 ? 64.184 92.929 69.315 1.00 7.19 222 TYR D C 1
ATOM 6527 O O . TYR C 1 222 ? 65.252 92.949 69.943 1.00 6.83 222 TYR D O 1
ATOM 6536 N N . ASP C 1 223 ? 64.101 92.862 68.006 1.00 7.62 223 ASP D N 1
ATOM 6537 C CA . ASP C 1 223 ? 65.326 92.665 67.265 1.00 9.30 223 ASP D CA 1
ATOM 6538 C C . ASP C 1 223 ? 66.235 93.847 67.357 1.00 8.26 223 ASP D C 1
ATOM 6539 O O . ASP C 1 223 ? 67.430 93.683 67.371 1.00 8.38 223 ASP D O 1
ATOM 6544 N N . GLU C 1 224 ? 65.683 95.021 67.436 1.00 7.79 224 GLU D N 1
ATOM 6545 C CA . GLU C 1 224 ? 66.475 96.205 67.593 1.00 8.37 224 GLU D CA 1
ATOM 6546 C C . GLU C 1 224 ? 67.130 96.262 68.979 1.00 7.27 224 GLU D C 1
ATOM 6547 O O . GLU C 1 224 ? 68.275 96.671 69.120 1.00 8.54 224 GLU D O 1
ATOM 6553 N N . THR C 1 225 ? 66.420 95.804 69.992 1.00 6.96 225 THR D N 1
ATOM 6554 C CA . THR C 1 225 ? 67.026 95.656 71.292 1.00 6.62 225 THR D CA 1
ATOM 6555 C C . THR C 1 225 ? 68.186 94.706 71.222 1.00 6.82 225 THR D C 1
ATOM 6556 O O . THR C 1 225 ? 69.211 95.008 71.814 1.00 6.40 225 THR D O 1
ATOM 6560 N N . ALA C 1 226 ? 67.992 93.601 70.545 1.00 6.08 226 ALA D N 1
ATOM 6561 C CA . ALA C 1 226 ? 69.079 92.662 70.466 1.00 5.89 226 ALA D CA 1
ATOM 6562 C C . ALA C 1 226 ? 70.215 93.291 69.689 1.00 6.00 226 ALA D C 1
ATOM 6563 O O . ALA C 1 226 ? 71.358 93.131 70.064 1.00 6.29 226 ALA D O 1
ATOM 6565 N N . ARG C 1 227 ? 69.930 94.008 68.599 1.00 5.75 227 ARG D N 1
ATOM 6566 C CA . ARG C 1 227 ? 71.034 94.633 67.876 1.00 6.34 227 ARG D CA 1
ATOM 6567 C C . ARG C 1 227 ? 71.772 95.551 68.786 1.00 6.29 227 ARG D C 1
ATOM 6568 O O . ARG C 1 227 ? 73.035 95.636 68.753 1.00 5.69 227 ARG D O 1
ATOM 6576 N N . ARG C 1 228 ? 71.000 96.296 69.555 1.00 6.07 228 ARG D N 1
ATOM 6577 C CA . ARG C 1 228 ? 71.618 97.288 70.402 1.00 6.05 228 ARG D CA 1
ATOM 6578 C C . ARG C 1 228 ? 72.536 96.615 71.413 1.00 5.72 228 ARG D C 1
ATOM 6579 O O . ARG C 1 228 ? 73.671 97.066 71.597 1.00 5.76 228 ARG D O 1
ATOM 6587 N N . ILE C 1 229 ? 72.108 95.494 72.013 1.00 5.29 229 ILE D N 1
ATOM 6588 C CA . ILE C 1 229 ? 72.964 94.961 73.042 1.00 5.00 229 ILE D CA 1
ATOM 6589 C C . ILE C 1 229 ? 74.090 94.175 72.451 1.00 5.08 229 ILE D C 1
ATOM 6590 O O . ILE C 1 229 ? 75.148 94.131 73.040 1.00 5.34 229 ILE D O 1
ATOM 6595 N N . ARG C 1 230 ? 73.865 93.628 71.261 1.00 5.01 230 ARG D N 1
ATOM 6596 C CA . ARG C 1 230 ? 74.954 92.925 70.604 1.00 5.25 230 ARG D CA 1
ATOM 6597 C C . ARG C 1 230 ? 76.001 93.932 70.290 1.00 5.66 230 ARG D C 1
ATOM 6598 O O . ARG C 1 230 ? 77.184 93.599 70.404 1.00 5.62 230 ARG D O 1
ATOM 6606 N N . LYS C 1 231 ? 75.592 95.140 69.879 1.00 5.70 231 LYS D N 1
ATOM 6607 C CA . LYS C 1 231 ? 76.558 96.153 69.546 1.00 6.15 231 LYS D CA 1
ATOM 6608 C C . LYS C 1 231 ? 77.314 96.589 70.807 1.00 6.60 231 LYS D C 1
ATOM 6609 O O . LYS C 1 231 ? 78.561 96.763 70.810 1.00 6.14 231 LYS D O 1
ATOM 6615 N N . ILE C 1 232 ? 76.582 96.737 71.894 1.00 5.71 232 ILE D N 1
ATOM 6616 C CA . ILE C 1 232 ? 77.255 97.107 73.095 1.00 5.94 232 ILE D CA 1
ATOM 6617 C C . ILE C 1 232 ? 78.332 96.090 73.458 1.00 6.01 232 ILE D C 1
ATOM 6618 O O . ILE C 1 232 ? 79.443 96.480 73.750 1.00 6.52 232 ILE D O 1
ATOM 6623 N N . ALA C 1 233 ? 78.012 94.807 73.378 1.00 5.54 233 ALA D N 1
ATOM 6624 C CA . ALA C 1 233 ? 78.995 93.783 73.721 1.00 5.55 233 ALA D CA 1
ATOM 6625 C C . ALA C 1 233 ? 80.125 93.839 72.731 1.00 6.09 233 ALA D C 1
ATOM 6626 O O . ALA C 1 233 ? 81.265 93.702 73.132 1.00 6.88 233 ALA D O 1
ATOM 6628 N N . ARG C 1 234 ? 79.824 94.018 71.432 1.00 6.25 234 ARG D N 1
ATOM 6629 C CA . ARG C 1 234 ? 80.824 93.939 70.446 1.00 6.95 234 ARG D CA 1
ATOM 6630 C C . ARG C 1 234 ? 81.810 95.134 70.602 1.00 6.98 234 ARG D C 1
ATOM 6631 O O . ARG C 1 234 ? 83.008 94.903 70.489 1.00 6.77 234 ARG D O 1
ATOM 6639 N N . GLU C 1 235 ? 81.321 96.327 70.935 1.00 7.41 235 GLU D N 1
ATOM 6640 C CA A GLU C 1 235 ? 82.193 97.436 71.156 0.50 8.16 235 GLU D CA 1
ATOM 6641 C CA B GLU C 1 235 ? 82.192 97.460 71.169 0.50 7.82 235 GLU D CA 1
ATOM 6642 C C . GLU C 1 235 ? 82.952 97.205 72.403 1.00 7.49 235 GLU D C 1
ATOM 6643 O O . GLU C 1 235 ? 84.128 97.514 72.470 1.00 7.84 235 GLU D O 1
ATOM 6654 N N . HIS C 1 236 ? 82.273 96.662 73.409 1.00 7.26 236 HIS D N 1
ATOM 6655 C CA . HIS C 1 236 ? 82.918 96.568 74.677 1.00 7.06 236 HIS D CA 1
ATOM 6656 C C . HIS C 1 236 ? 84.102 95.661 74.661 1.00 7.03 236 HIS D C 1
ATOM 6657 O O . HIS C 1 236 ? 85.085 95.962 75.330 1.00 6.91 236 HIS D O 1
ATOM 6664 N N . VAL C 1 237 ? 84.013 94.530 73.994 1.00 6.28 237 VAL D N 1
ATOM 6665 C CA . VAL C 1 237 ? 85.151 93.630 74.086 1.00 6.65 237 VAL D CA 1
ATOM 6666 C C . VAL C 1 237 ? 86.400 94.158 73.389 1.00 6.70 237 VAL D C 1
ATOM 6667 O O . VAL C 1 237 ? 87.469 93.682 73.688 1.00 6.99 237 VAL D O 1
ATOM 6671 N N . LYS C 1 238 ? 86.249 95.211 72.595 1.00 7.32 238 LYS D N 1
ATOM 6672 C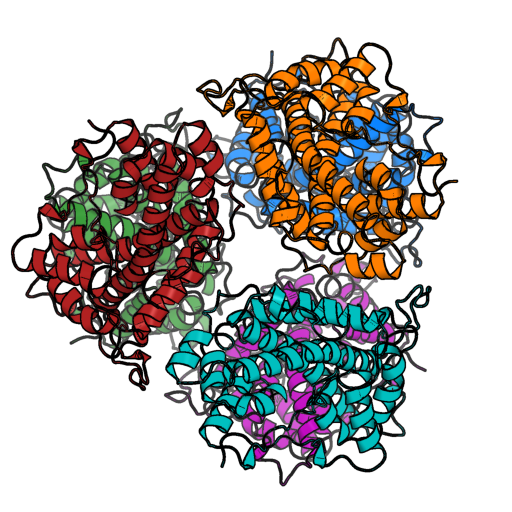 CA . LYS C 1 238 ? 87.441 95.816 71.985 1.00 7.40 238 LYS D CA 1
ATOM 6673 C C . LYS C 1 238 ? 88.275 96.494 73.039 1.00 8.98 238 LYS D C 1
ATOM 6674 O O . LYS C 1 238 ? 89.493 96.734 72.808 1.00 10.31 238 LYS D O 1
ATOM 6680 N N . GLY C 1 239 ? 87.712 96.785 74.203 1.00 7.79 239 GLY D N 1
ATOM 6681 C CA . GLY C 1 239 ? 88.520 97.415 75.219 1.00 8.53 239 GLY D CA 1
ATOM 6682 C C . GLY C 1 239 ? 89.275 96.448 76.073 1.00 8.53 239 GLY D C 1
ATOM 6683 O O . GLY C 1 239 ? 90.022 96.860 76.966 1.00 9.50 239 GLY D O 1
ATOM 6684 N N . PHE C 1 240 ? 89.198 95.143 75.767 1.00 8.52 240 PHE D N 1
ATOM 6685 C CA . PHE C 1 240 ? 89.958 94.169 76.551 1.00 8.65 240 PHE D CA 1
ATOM 6686 C C . PHE C 1 240 ? 91.458 94.259 76.232 1.00 8.81 240 PHE D C 1
ATOM 6687 O O . PHE C 1 240 ? 91.842 94.703 75.166 1.00 10.67 240 PHE D O 1
ATOM 6695 N N . ASP C 1 241 ? 92.287 93.859 77.182 1.00 8.84 241 ASP D N 1
ATOM 6696 C CA . ASP C 1 241 ? 93.722 94.015 77.022 1.00 9.80 241 ASP D CA 1
ATOM 6697 C C . ASP C 1 241 ? 94.325 93.036 76.089 1.00 10.94 241 ASP D C 1
ATOM 6698 O O . ASP C 1 241 ? 95.443 93.256 75.585 1.00 10.51 241 ASP D O 1
ATOM 6703 N N . LYS C 1 242 ? 93.697 91.915 75.873 1.00 10.16 242 LYS D N 1
ATOM 6704 C CA . LYS C 1 242 ? 94.209 90.946 74.916 1.00 11.55 242 LYS D CA 1
ATOM 6705 C C . LYS C 1 242 ? 93.030 90.184 74.316 1.00 10.20 242 LYS D C 1
ATOM 6706 O O . LYS C 1 242 ? 91.919 90.233 74.859 1.00 9.86 242 LYS D O 1
ATOM 6712 N N . PRO C 1 243 ? 93.278 89.544 73.197 1.00 10.13 243 PRO D N 1
ATOM 6713 C CA . PRO C 1 243 ? 92.180 88.920 72.560 1.00 9.33 243 PRO D CA 1
ATOM 6714 C C . PRO C 1 243 ? 91.489 87.942 73.510 1.00 10.04 243 PRO D C 1
ATOM 6715 O O . PRO C 1 243 ? 92.120 87.240 74.308 1.00 9.66 243 PRO D O 1
ATOM 6719 N N . ALA C 1 244 ? 90.215 87.752 73.273 1.00 7.87 244 ALA D N 1
ATOM 6720 C CA . ALA C 1 244 ? 89.394 87.095 74.296 1.00 7.98 244 ALA D CA 1
ATOM 6721 C C . ALA C 1 244 ? 88.712 85.837 73.684 1.00 7.48 244 ALA D C 1
ATOM 6722 O O . ALA C 1 244 ? 87.624 85.396 74.073 1.00 7.99 244 ALA D O 1
ATOM 6724 N N . GLY C 1 245 ? 89.360 85.316 72.659 1.00 7.50 245 GLY D N 1
ATOM 6725 C CA . GLY C 1 245 ? 88.941 84.040 72.139 1.00 8.04 245 GLY D CA 1
ATOM 6726 C C . GLY C 1 245 ? 90.050 83.584 71.239 1.00 7.73 245 GLY D C 1
ATOM 6727 O O . GLY C 1 245 ? 91.182 84.077 71.361 1.00 9.41 245 GLY D O 1
ATOM 6728 N N . VAL C 1 246 ? 89.746 82.571 70.491 1.00 7.96 246 VAL D N 1
ATOM 6729 C CA . VAL C 1 246 ? 90.743 82.048 69.532 1.00 7.83 246 VAL D CA 1
ATOM 6730 C C . VAL C 1 246 ? 90.157 82.179 68.137 1.00 8.29 246 VAL D C 1
ATOM 6731 O O . VAL C 1 246 ? 88.958 82.053 67.924 1.00 8.51 246 VAL D O 1
ATOM 6735 N N . ALA C 1 247 ? 91.100 82.383 67.210 1.00 7.87 247 ALA D N 1
ATOM 6736 C CA . ALA C 1 247 ? 90.710 82.524 65.792 1.00 7.59 247 ALA D CA 1
ATOM 6737 C C . ALA C 1 247 ? 90.664 81.144 65.175 1.00 7.83 247 ALA D C 1
ATOM 6738 O O . ALA C 1 247 ? 91.529 80.344 65.455 1.00 9.50 247 ALA D O 1
ATOM 6740 N N . TRP C 1 248 ? 89.686 80.861 64.305 1.00 7.52 248 TRP D N 1
ATOM 6741 C CA . TRP C 1 248 ? 89.585 79.544 63.778 1.00 8.68 248 TRP D CA 1
ATOM 6742 C C . TRP C 1 248 ? 90.781 79.297 62.902 1.00 8.88 248 TRP D C 1
ATOM 6743 O O . TRP C 1 248 ? 91.215 78.159 62.861 1.00 9.88 248 TRP D O 1
ATOM 6754 N N . ARG C 1 249 ? 91.342 80.327 62.292 1.00 9.07 249 ARG D N 1
ATOM 6755 C CA . ARG C 1 249 ? 92.537 80.063 61.488 1.00 10.76 249 ARG D CA 1
ATOM 6756 C C . ARG C 1 249 ? 93.710 79.642 62.350 1.00 12.92 249 ARG D C 1
ATOM 6757 O O . ARG C 1 249 ? 94.661 79.098 61.808 1.00 13.76 249 ARG D O 1
ATOM 6765 N N . ASP C 1 250 ? 93.653 79.832 63.649 1.00 11.10 250 ASP D N 1
ATOM 6766 C CA . ASP C 1 250 ? 94.687 79.324 64.527 1.00 12.01 250 ASP D CA 1
ATOM 6767 C C . ASP C 1 250 ? 94.345 77.962 65.138 1.00 13.41 250 ASP D C 1
ATOM 6768 O O . ASP C 1 250 ? 95.131 77.408 65.964 1.00 13.34 250 ASP D O 1
ATOM 6773 N N . MET C 1 251 ? 93.227 77.400 64.719 1.00 11.40 251 MET D N 1
ATOM 6774 C CA . MET C 1 251 ? 92.732 76.156 65.298 1.00 10.66 251 MET D CA 1
ATOM 6775 C C . MET C 1 251 ? 92.735 75.006 64.336 1.00 10.96 251 MET D C 1
ATOM 6776 O O . MET C 1 251 ? 92.111 73.954 64.599 1.00 10.43 251 MET D O 1
ATOM 6781 N N . THR C 1 252 ? 93.366 75.191 63.182 1.00 11.93 252 THR D N 1
ATOM 6782 C CA . THR C 1 252 ? 93.260 74.184 62.184 1.00 12.40 252 THR D CA 1
ATOM 6783 C C . THR C 1 252 ? 94.023 72.941 62.480 1.00 14.65 252 THR D C 1
ATOM 6784 O O . THR C 1 252 ? 93.784 71.965 61.799 1.00 14.41 252 THR D O 1
ATOM 6788 N N . GLU C 1 253 ? 94.915 72.966 63.479 1.00 13.39 253 GLU D N 1
ATOM 6789 C CA . GLU C 1 253 ? 95.499 71.680 63.931 1.00 16.44 253 GLU D CA 1
ATOM 6790 C C . GLU C 1 253 ? 94.671 71.006 64.979 1.00 17.12 253 GLU D C 1
ATOM 6791 O O . GLU C 1 253 ? 94.915 69.836 65.323 1.00 17.44 253 GLU D O 1
ATOM 6797 N N . LYS C 1 254 ? 93.690 71.729 65.492 1.00 12.90 254 LYS D N 1
ATOM 6798 C CA . LYS C 1 254 ? 92.872 71.218 66.580 1.00 12.65 254 LYS D CA 1
ATOM 6799 C C . LYS C 1 254 ? 91.512 70.800 66.160 1.00 13.23 254 LYS D C 1
ATOM 6800 O O . LYS C 1 254 ? 90.842 69.951 66.793 1.00 12.09 254 LYS D O 1
ATOM 6806 N N . LEU C 1 255 ? 91.069 71.442 65.089 1.00 10.04 255 LEU D N 1
ATOM 6807 C CA . LEU C 1 255 ? 89.753 71.181 64.626 1.00 9.17 255 LEU D CA 1
ATOM 6808 C C . LEU C 1 255 ? 89.749 70.859 63.171 1.00 9.33 255 LEU D C 1
ATOM 6809 O O . LEU C 1 255 ? 90.523 71.471 62.394 1.00 11.45 255 LEU D O 1
ATOM 6814 N N . SER C 1 256 ? 88.822 70.011 62.790 1.00 9.95 256 SER D N 1
ATOM 6815 C CA . SER C 1 256 ? 88.689 69.675 61.415 1.00 11.57 256 SER D CA 1
ATOM 6816 C C . SER C 1 256 ? 87.947 70.788 60.689 1.00 11.14 256 SER D C 1
ATOM 6817 O O . SER C 1 256 ? 87.359 71.655 61.311 1.00 9.54 256 SER D O 1
ATOM 6820 N N . ALA C 1 257 ? 88.024 70.754 59.359 1.00 10.61 257 ALA D N 1
ATOM 6821 C CA . ALA C 1 257 ? 87.242 71.725 58.559 1.00 10.87 257 ALA D CA 1
ATOM 6822 C C . ALA C 1 257 ? 85.772 71.683 58.980 1.00 10.89 257 ALA D C 1
ATOM 6823 O O . ALA C 1 257 ? 85.185 72.746 59.153 1.00 9.61 257 ALA D O 1
ATOM 6825 N N . GLU C 1 258 ? 85.223 70.490 59.160 1.00 10.26 258 GLU D N 1
ATOM 6826 C CA . GLU C 1 258 ? 83.844 70.344 59.419 1.00 10.58 258 GLU D CA 1
ATOM 6827 C C . GLU C 1 258 ? 83.572 70.968 60.805 1.00 10.57 258 GLU D C 1
ATOM 6828 O O . GLU C 1 258 ? 82.596 71.653 61.017 1.00 9.03 258 GLU D O 1
ATOM 6834 N N . GLN C 1 259 ? 84.517 70.754 61.721 1.00 9.39 259 GLN D N 1
ATOM 6835 C CA . GLN C 1 259 ? 84.316 71.300 63.088 1.00 8.96 259 GLN D CA 1
ATOM 6836 C C . GLN C 1 259 ? 84.432 72.798 63.062 1.00 8.06 259 GLN D C 1
ATOM 6837 O O . GLN C 1 259 ? 83.722 73.508 63.752 1.00 8.06 259 GLN D O 1
ATOM 6843 N N . ILE C 1 260 ? 85.340 73.305 62.240 1.00 7.71 260 ILE D N 1
ATOM 6844 C CA . ILE C 1 260 ? 85.470 74.759 62.166 1.00 7.81 260 ILE D CA 1
ATOM 6845 C C . ILE C 1 260 ? 84.215 75.358 61.559 1.00 7.65 260 ILE D C 1
ATOM 6846 O O . ILE C 1 260 ? 83.706 76.339 62.042 1.00 8.24 260 ILE D O 1
ATOM 6851 N N . ALA C 1 261 ? 83.669 74.683 60.551 1.00 8.44 261 ALA D N 1
ATOM 6852 C CA . ALA C 1 261 ? 82.409 75.216 59.972 1.00 7.68 261 ALA D CA 1
ATOM 6853 C C . ALA C 1 261 ? 81.316 75.158 61.057 1.00 7.42 261 ALA D C 1
ATOM 6854 O O . ALA C 1 261 ? 80.569 76.111 61.253 1.00 7.39 261 ALA D O 1
ATOM 6856 N N . GLY C 1 262 ? 81.215 74.004 61.699 1.00 7.28 262 GLY D N 1
ATOM 6857 C CA . GLY C 1 262 ? 80.138 73.863 62.705 1.00 6.68 262 GLY D CA 1
ATOM 6858 C C . GLY C 1 262 ? 80.273 74.894 63.817 1.00 6.35 262 GLY D C 1
ATOM 6859 O O . GLY C 1 262 ? 79.305 75.503 64.238 1.00 5.85 262 GLY D O 1
ATOM 6860 N N . LEU C 1 263 ? 81.482 75.047 64.324 1.00 6.34 263 LEU D N 1
ATOM 6861 C CA . LEU C 1 263 ? 81.652 76.029 65.365 1.00 6.45 263 LEU D CA 1
ATOM 6862 C C . LEU C 1 263 ? 81.432 77.441 64.873 1.00 6.40 263 LEU D C 1
ATOM 6863 O O . LEU C 1 263 ? 80.925 78.246 65.635 1.00 6.06 263 LEU D O 1
ATOM 6868 N N . THR C 1 264 ? 81.776 77.717 63.612 1.00 6.16 264 THR D N 1
ATOM 6869 C CA . THR C 1 264 ? 81.487 79.054 63.137 1.00 5.97 264 THR D CA 1
ATOM 6870 C C . THR C 1 264 ? 79.977 79.296 63.219 1.00 5.99 264 THR D C 1
ATOM 6871 O O . THR C 1 264 ? 79.552 80.322 63.690 1.00 6.63 264 THR D O 1
ATOM 6875 N N . GLY C 1 265 ? 79.211 78.344 62.791 1.00 6.49 265 GLY D N 1
ATOM 6876 C CA . GLY C 1 265 ? 77.761 78.514 62.755 1.00 5.94 265 GLY D CA 1
ATOM 6877 C C . GLY C 1 265 ? 77.274 78.628 64.208 1.00 6.43 265 GLY D C 1
ATOM 6878 O O . GLY C 1 265 ? 76.447 79.490 64.551 1.00 5.92 265 GLY D O 1
ATOM 6879 N N . LEU C 1 266 ? 77.761 77.711 65.046 1.00 6.46 266 LEU D N 1
ATOM 6880 C CA . LEU C 1 266 ? 77.288 77.743 66.447 1.00 6.30 266 LEU D CA 1
ATOM 6881 C C . LEU C 1 266 ? 77.627 79.070 67.091 1.00 6.26 266 LEU D C 1
ATOM 6882 O O . LEU C 1 266 ? 76.825 79.596 67.819 1.00 6.03 266 LEU D O 1
ATOM 6887 N N . LEU C 1 267 ? 78.836 79.611 66.838 1.00 5.67 267 LEU D N 1
ATOM 6888 C CA . LEU C 1 267 ? 79.232 80.788 67.540 1.00 5.87 267 LEU D CA 1
ATOM 6889 C C . LEU C 1 267 ? 78.269 81.890 67.091 1.00 5.62 267 LEU D C 1
ATOM 6890 O O . LEU C 1 267 ? 77.876 82.721 67.868 1.00 5.81 267 LEU D O 1
ATOM 6895 N N . PHE C 1 268 ? 78.012 81.974 65.766 1.00 4.95 268 PHE D N 1
ATOM 6896 C CA . PHE C 1 268 ? 77.170 83.070 65.302 1.00 5.21 268 PHE D CA 1
ATOM 6897 C C . PHE C 1 268 ? 75.768 82.866 65.868 1.00 5.22 268 PHE D C 1
ATOM 6898 O O . PHE C 1 268 ? 75.148 83.793 66.298 1.00 5.42 268 PHE D O 1
ATOM 6906 N N . MET C 1 269 ? 75.289 81.629 65.854 1.00 5.14 269 MET D N 1
ATOM 6907 C CA . MET C 1 269 ? 73.924 81.368 66.312 1.00 5.13 269 MET D CA 1
ATOM 6908 C C . MET C 1 269 ? 73.795 81.725 67.772 1.00 5.33 269 MET D C 1
ATOM 6909 O O . MET C 1 269 ? 72.859 82.386 68.192 1.00 5.14 269 MET D O 1
ATOM 6914 N N . TYR C 1 270 ? 74.844 81.412 68.537 1.00 5.23 270 TYR D N 1
ATOM 6915 C CA . TYR C 1 270 ? 74.725 81.661 69.953 1.00 5.49 270 TYR D CA 1
ATOM 6916 C C . TYR C 1 270 ? 74.961 83.096 70.245 1.00 5.65 270 TYR D C 1
ATOM 6917 O O . TYR C 1 270 ? 74.472 83.598 71.206 1.00 5.96 270 TYR D O 1
ATOM 6926 N N . ASN C 1 271 ? 75.742 83.793 69.447 1.00 5.58 271 ASN D N 1
ATOM 6927 C CA . ASN C 1 271 ? 75.792 85.211 69.612 1.00 5.31 271 ASN D CA 1
ATOM 6928 C C . ASN C 1 271 ? 74.463 85.854 69.488 1.00 5.97 271 ASN D C 1
ATOM 6929 O O . ASN C 1 271 ? 74.146 86.785 70.189 1.00 5.61 271 ASN D O 1
ATOM 6934 N N . ARG C 1 272 ? 73.610 85.315 68.621 1.00 5.30 272 ARG D N 1
ATOM 6935 C CA . ARG C 1 272 ? 72.296 85.834 68.552 1.00 5.32 272 ARG D CA 1
ATOM 6936 C C . ARG C 1 272 ? 71.434 85.300 69.652 1.00 5.28 272 ARG D C 1
ATOM 6937 O O . ARG C 1 272 ? 70.649 86.059 70.237 1.00 6.38 272 ARG D O 1
ATOM 6945 N N . PHE C 1 273 ? 71.589 84.019 69.900 1.00 5.14 273 PHE D N 1
ATOM 6946 C CA . PHE C 1 273 ? 70.735 83.383 70.899 1.00 5.25 273 PHE D CA 1
ATOM 6947 C C . PHE C 1 273 ? 70.886 84.057 72.244 1.00 5.06 273 PHE D C 1
ATOM 6948 O O . PHE C 1 273 ? 69.878 84.374 72.858 1.00 4.76 273 PHE D O 1
ATOM 6956 N N . ILE C 1 274 ? 72.144 84.264 72.692 1.00 5.54 274 ILE D N 1
ATOM 6957 C CA . ILE C 1 274 ? 72.336 84.758 74.028 1.00 6.02 274 ILE D CA 1
ATOM 6958 C C . ILE C 1 274 ? 71.778 86.166 74.132 1.00 5.79 274 ILE D C 1
ATOM 6959 O O . ILE C 1 274 ? 71.236 86.549 75.153 1.00 5.21 274 ILE D O 1
ATOM 6964 N N . ALA C 1 275 ? 71.883 86.951 73.053 1.00 5.19 275 ALA D N 1
ATOM 6965 C CA . ALA C 1 275 ? 71.324 88.273 73.163 1.00 5.09 275 ALA D CA 1
ATOM 6966 C C . ALA C 1 275 ? 69.829 88.140 73.269 1.00 5.20 275 ALA D C 1
ATOM 6967 O O . ALA C 1 275 ? 69.184 88.871 74.058 1.00 5.40 275 ALA D O 1
ATOM 6969 N N . ASP C 1 276 ? 69.220 87.249 72.492 1.00 5.10 276 ASP D N 1
ATOM 6970 C CA . ASP C 1 276 ? 67.765 87.150 72.564 1.00 4.98 276 ASP D CA 1
ATOM 6971 C C . ASP C 1 276 ? 67.324 86.672 73.959 1.00 5.22 276 ASP D C 1
ATOM 6972 O O . ASP C 1 276 ? 66.359 87.156 74.473 1.00 5.87 276 ASP D O 1
ATOM 6977 N N . ILE C 1 277 ? 68.050 85.732 74.535 1.00 5.08 277 ILE D N 1
ATOM 6978 C CA . ILE C 1 277 ? 67.629 85.166 75.822 1.00 4.93 277 ILE D CA 1
ATOM 6979 C C . ILE C 1 277 ? 67.880 86.216 76.864 1.00 5.12 277 ILE D C 1
ATOM 6980 O O . ILE C 1 277 ? 67.105 86.340 77.804 1.00 5.29 277 ILE D O 1
ATOM 6985 N N . THR C 1 278 ? 68.984 86.967 76.713 1.00 4.60 278 THR D N 1
ATOM 6986 C CA . THR C 1 278 ? 69.241 88.026 77.680 1.00 4.63 278 THR D CA 1
ATOM 6987 C C . THR C 1 278 ? 68.018 88.881 77.795 1.00 4.44 278 THR D C 1
ATOM 6988 O O . THR C 1 278 ? 67.531 89.221 78.874 1.00 4.79 278 THR D O 1
ATOM 6992 N N . ILE C 1 279 ? 67.551 89.301 76.627 1.00 4.17 279 ILE D N 1
ATOM 6993 C CA . ILE C 1 279 ? 66.421 90.200 76.624 1.00 4.25 279 ILE D CA 1
ATOM 6994 C C . ILE C 1 279 ? 65.176 89.532 77.160 1.00 4.31 279 ILE D C 1
ATOM 6995 O O . ILE C 1 279 ? 64.381 90.166 77.829 1.00 4.42 279 ILE D O 1
ATOM 7000 N N . ALA C 1 280 ? 64.965 88.294 76.776 1.00 4.73 280 ALA D N 1
ATOM 7001 C CA . ALA C 1 280 ? 63.760 87.566 77.179 1.00 4.54 280 ALA D CA 1
ATOM 7002 C C . ALA C 1 280 ? 63.640 87.537 78.715 1.00 4.89 280 ALA D C 1
ATOM 7003 O O . ALA C 1 280 ? 62.584 87.797 79.249 1.00 5.17 280 ALA D O 1
ATOM 7005 N N . ILE C 1 281 ? 64.711 87.145 79.377 1.00 4.72 281 ILE D N 1
ATOM 7006 C CA . ILE C 1 281 ? 64.538 86.865 80.793 1.00 4.88 281 ILE D CA 1
ATOM 7007 C C . ILE C 1 281 ? 64.501 88.191 81.534 1.00 4.80 281 ILE D C 1
ATOM 7008 O O . ILE C 1 281 ? 63.835 88.277 82.563 1.00 5.43 281 ILE D O 1
ATOM 7013 N N . ILE C 1 282 ? 65.152 89.234 81.028 1.00 5.03 282 ILE D N 1
ATOM 7014 C CA . ILE C 1 282 ? 65.071 90.536 81.611 1.00 5.07 282 ILE D CA 1
ATOM 7015 C C . ILE C 1 282 ? 63.615 90.978 81.464 1.00 5.68 282 ILE D C 1
ATOM 7016 O O . ILE C 1 282 ? 63.030 91.500 82.387 1.00 5.39 282 ILE D O 1
ATOM 7021 N N . ARG C 1 283 ? 63.049 90.664 80.323 1.00 5.04 283 ARG D N 1
ATOM 7022 C CA . ARG C 1 283 ? 61.705 91.108 80.109 1.00 5.08 283 ARG D CA 1
ATOM 7023 C C . ARG C 1 283 ? 60.766 90.350 81.061 1.00 5.41 283 ARG D C 1
ATOM 7024 O O . ARG C 1 283 ? 59.790 90.916 81.525 1.00 4.79 283 ARG D O 1
ATOM 7032 N N . LEU C 1 284 ? 61.054 89.092 81.330 1.00 4.82 284 LEU D N 1
ATOM 7033 C CA . LEU C 1 284 ? 60.198 88.354 82.290 1.00 5.14 284 LEU D CA 1
ATOM 7034 C C . LEU C 1 284 ? 60.332 89.007 83.670 1.00 5.31 284 LEU D C 1
ATOM 7035 O O . LEU C 1 284 ? 59.284 89.164 84.327 1.00 4.74 284 LEU D O 1
ATOM 7040 N N . LYS C 1 285 ? 61.549 89.415 84.070 1.00 6.01 285 LYS D N 1
ATOM 7041 C CA . LYS C 1 285 ? 61.636 89.989 85.394 1.00 6.20 285 LYS D CA 1
ATOM 7042 C C . LYS C 1 285 ? 60.998 91.362 85.366 1.00 6.33 285 LYS D C 1
ATOM 7043 O O . LYS C 1 285 ? 60.347 91.765 86.293 1.00 7.24 285 LYS D O 1
ATOM 7049 N N . GLN C 1 286 ? 61.105 92.044 84.227 1.00 6.16 286 GLN D N 1
ATOM 7050 C CA . GLN C 1 286 ? 60.453 93.355 84.110 1.00 5.41 286 GLN D CA 1
ATOM 7051 C C . GLN C 1 286 ? 58.975 93.292 84.372 1.00 6.29 286 GLN D C 1
ATOM 7052 O O . GLN C 1 286 ? 58.419 94.214 84.981 1.00 6.11 286 GLN D O 1
ATOM 7058 N N . ALA C 1 287 ? 58.345 92.194 83.979 1.00 5.64 287 ALA D N 1
ATOM 7059 C CA . ALA C 1 287 ? 56.868 92.079 84.178 1.00 5.98 287 ALA D CA 1
ATOM 7060 C C . ALA C 1 287 ? 56.636 91.951 85.667 1.00 6.35 287 ALA D C 1
ATOM 7061 O O . ALA C 1 287 ? 55.562 92.390 86.144 1.00 6.72 287 ALA D O 1
ATOM 7063 N N . PHE C 1 288 ? 57.584 91.366 86.424 1.00 6.89 288 PHE D N 1
ATOM 7064 C CA . PHE C 1 288 ? 57.362 91.304 87.845 1.00 7.79 288 PHE D CA 1
ATOM 7065 C C . PHE C 1 288 ? 57.624 92.606 88.487 1.00 9.31 288 PHE D C 1
ATOM 7066 O O . PHE C 1 288 ? 56.934 93.020 89.422 1.00 9.31 288 PHE D O 1
ATOM 7074 N N . SER C 1 289 ? 58.681 93.263 88.032 1.00 8.80 289 SER D N 1
ATOM 7075 C CA . SER C 1 289 ? 59.066 94.448 88.730 1.00 11.22 289 SER D CA 1
ATOM 7076 C C . SER C 1 289 ? 59.029 95.525 87.635 1.00 12.84 289 SER D C 1
ATOM 7077 O O . SER C 1 289 ? 57.971 96.095 87.300 1.00 17.43 289 SER D O 1
ATOM 7080 N N . GLY C 1 290 ? 60.109 95.894 87.101 1.00 11.28 290 GLY D N 1
ATOM 7081 C CA . GLY C 1 290 ? 60.069 96.994 86.212 1.00 9.73 290 GLY D CA 1
ATOM 7082 C C . GLY C 1 290 ? 61.433 96.961 85.662 1.00 10.00 290 GLY D C 1
ATOM 7083 O O . GLY C 1 290 ? 62.254 96.124 86.068 1.00 11.50 290 GLY D O 1
ATOM 7084 N N . PRO C 1 291 ? 61.721 97.865 84.733 1.00 10.51 291 PRO D N 1
ATOM 7085 C CA . PRO C 1 291 ? 62.981 97.765 83.991 1.00 11.00 291 PRO D CA 1
ATOM 7086 C C . PRO C 1 291 ? 64.153 98.036 84.875 1.00 10.86 291 PRO D C 1
ATOM 7087 O O . PRO C 1 291 ? 65.193 97.405 84.677 1.00 10.09 291 PRO D O 1
ATOM 7091 N N . GLU C 1 292 ? 64.062 98.958 85.847 1.00 10.59 292 GLU D N 1
ATOM 7092 C CA A GLU C 1 292 ? 65.248 99.169 86.680 0.50 12.11 292 GLU D CA 1
ATOM 7093 C CA B GLU C 1 292 ? 65.247 99.195 86.677 0.50 11.60 292 GLU D CA 1
ATOM 7094 C C . GLU C 1 292 ? 65.654 97.946 87.472 1.00 12.34 292 GLU D C 1
ATOM 7095 O O . GLU C 1 292 ? 66.809 97.608 87.548 1.00 11.35 292 GLU D O 1
ATOM 7106 N N . ASP C 1 293 ? 64.689 97.307 88.125 1.00 9.35 293 ASP D N 1
ATOM 7107 C CA . ASP C 1 293 ? 65.044 96.131 88.876 1.00 9.12 293 ASP D CA 1
ATOM 7108 C C . ASP C 1 293 ? 65.534 95.060 87.956 1.00 7.97 293 ASP D C 1
ATOM 7109 O O . ASP C 1 293 ? 66.466 94.351 88.265 1.00 8.99 293 ASP D O 1
ATOM 7114 N N . ALA C 1 294 ? 64.868 94.938 86.795 1.00 6.70 294 ALA D N 1
ATOM 7115 C CA . ALA C 1 294 ? 65.128 93.744 85.929 1.00 6.49 294 ALA D CA 1
ATOM 7116 C C . ALA C 1 294 ? 66.504 93.904 85.283 1.00 6.23 294 ALA D C 1
ATOM 7117 O O . ALA C 1 294 ? 67.050 92.892 84.862 1.00 5.95 294 ALA D O 1
ATOM 7119 N N . THR C 1 295 ? 66.994 95.131 85.233 1.00 6.22 295 THR D N 1
ATOM 7120 C CA . THR C 1 295 ? 68.289 95.344 84.549 1.00 6.88 295 THR D CA 1
ATOM 7121 C C . THR C 1 295 ? 69.377 95.692 85.493 1.00 6.63 295 THR D C 1
ATOM 7122 O O . THR C 1 295 ? 70.491 95.994 85.087 1.00 7.65 295 THR D O 1
ATOM 7126 N N . ALA C 1 296 ? 69.091 95.552 86.764 1.00 8.10 296 ALA D N 1
ATOM 7127 C CA . ALA C 1 296 ? 70.173 95.870 87.739 1.00 7.41 296 ALA D CA 1
ATOM 7128 C C . ALA C 1 296 ? 71.182 94.763 87.841 1.00 6.96 296 ALA D C 1
ATOM 7129 O O . ALA C 1 296 ? 70.893 93.595 87.533 1.00 7.22 296 ALA D O 1
ATOM 7131 N N . ASN C 1 297 ? 72.363 95.166 88.271 1.00 7.89 297 ASN D N 1
ATOM 7132 C CA . ASN C 1 297 ? 73.368 94.212 88.619 1.00 7.41 297 ASN D CA 1
ATOM 7133 C C . ASN C 1 297 ? 73.217 94.003 90.080 1.00 7.99 297 ASN D C 1
ATOM 7134 O O . ASN C 1 297 ? 73.459 94.892 90.920 1.00 8.61 297 ASN D O 1
ATOM 7139 N N . LYS C 1 298 ? 72.699 92.834 90.404 1.00 7.68 298 LYS D N 1
ATOM 7140 C CA . LYS C 1 298 ? 72.375 92.571 91.816 1.00 9.01 298 LYS D CA 1
ATOM 7141 C C . LYS C 1 298 ? 73.415 91.711 92.462 1.00 9.44 298 LYS D C 1
ATOM 7142 O O . LYS C 1 298 ? 73.271 91.376 93.660 1.00 11.78 298 LYS D O 1
ATOM 7148 N N . TYR C 1 299 ? 74.506 91.415 91.759 1.00 7.71 299 TYR D N 1
ATOM 7149 C CA . TYR C 1 299 ? 75.442 90.434 92.358 1.00 8.25 299 TYR D CA 1
ATOM 7150 C C . TYR C 1 299 ? 76.869 90.843 92.395 1.00 8.72 299 TYR D C 1
ATOM 7151 O O . TYR C 1 299 ? 77.639 90.335 93.279 1.00 9.36 299 TYR D O 1
ATOM 7160 N N . THR C 1 300 ? 77.293 91.744 91.542 1.00 8.25 300 THR D N 1
ATOM 7161 C CA . THR C 1 300 ? 78.718 91.937 91.462 1.00 8.28 300 THR D CA 1
ATOM 7162 C C . THR C 1 300 ? 78.819 93.444 91.355 1.00 9.01 300 THR D C 1
ATOM 7163 O O . THR C 1 300 ? 78.889 94.025 90.260 1.00 10.37 300 THR D O 1
ATOM 7167 N N . ASN C 1 301 ? 78.876 94.084 92.511 1.00 10.29 301 ASN D N 1
ATOM 7168 C CA . ASN C 1 301 ? 78.962 95.535 92.522 1.00 13.25 301 ASN D CA 1
ATOM 7169 C C . ASN C 1 301 ? 80.140 96.017 93.335 1.00 16.64 301 ASN D C 1
ATOM 7170 O O . ASN C 1 301 ? 81.089 95.286 93.577 1.00 15.85 301 ASN D O 1
ATOM 7176 N N . ARG D 1 4 ? 100.933 85.338 57.149 1.00 41.42 4 ARG E N 1
ATOM 7177 C CA . ARG D 1 4 ? 99.566 84.795 57.017 1.00 36.89 4 ARG E CA 1
ATOM 7178 C C . ARG D 1 4 ? 98.727 85.724 56.124 1.00 35.19 4 ARG E C 1
ATOM 7179 O O . ARG D 1 4 ? 98.770 86.937 56.238 1.00 32.37 4 ARG E O 1
ATOM 7187 N N . SER D 1 5 ? 97.938 85.143 55.235 1.00 32.09 5 SER E N 1
ATOM 7188 C CA . SER D 1 5 ? 97.135 85.977 54.391 1.00 25.64 5 SER E CA 1
ATOM 7189 C C . SER D 1 5 ? 96.055 86.690 55.155 1.00 22.33 5 SER E C 1
ATOM 7190 O O . SER D 1 5 ? 95.602 86.351 56.234 1.00 15.19 5 SER E O 1
ATOM 7193 N N . VAL D 1 6 ? 95.645 87.757 54.557 1.00 21.45 6 VAL E N 1
ATOM 7194 C CA . VAL D 1 6 ? 94.602 88.454 55.017 1.00 17.79 6 VAL E CA 1
ATOM 7195 C C . VAL D 1 6 ? 93.304 87.626 55.228 1.00 19.77 6 VAL E C 1
ATOM 7196 O O . VAL D 1 6 ? 92.550 87.792 56.151 1.00 19.13 6 VAL E O 1
ATOM 7200 N N . LEU D 1 7 ? 93.019 86.818 54.237 1.00 21.60 7 LEU E N 1
ATOM 7201 C CA . LEU D 1 7 ? 91.744 86.145 54.270 1.00 17.97 7 LEU E CA 1
ATOM 7202 C C . LEU D 1 7 ? 92.019 84.687 54.154 1.00 19.23 7 LEU E C 1
ATOM 7203 O O . LEU D 1 7 ? 92.727 84.354 53.265 1.00 20.16 7 LEU E O 1
ATOM 7208 N N . GLY D 1 8 ? 91.369 83.833 54.979 1.00 18.99 8 GLY E N 1
ATOM 7209 C CA . GLY D 1 8 ? 91.488 82.381 54.787 1.00 18.91 8 GLY E CA 1
ATOM 7210 C C . GLY D 1 8 ? 90.431 81.813 53.844 1.00 19.96 8 GLY E C 1
ATOM 7211 O O . GLY D 1 8 ? 89.555 82.518 53.409 1.00 18.85 8 GLY E O 1
ATOM 7212 N N . SER D 1 9 ? 90.574 80.589 53.391 1.00 20.69 9 SER E N 1
ATOM 7213 C CA . SER D 1 9 ? 89.499 80.011 52.582 1.00 16.05 9 SER E CA 1
ATOM 7214 C C . SER D 1 9 ? 88.634 79.295 53.595 1.00 14.59 9 SER E C 1
ATOM 7215 O O . SER D 1 9 ? 89.125 78.561 54.401 1.00 15.05 9 SER E O 1
ATOM 7218 N N . PHE D 1 10 ? 87.311 79.474 53.572 1.00 12.00 10 PHE E N 1
ATOM 7219 C CA . PHE D 1 10 ? 86.572 78.895 54.660 1.00 9.78 10 PHE E CA 1
ATOM 7220 C C . PHE D 1 10 ? 86.246 77.458 54.287 1.00 9.80 10 PHE E C 1
ATOM 7221 O O . PHE D 1 10 ? 85.989 77.152 53.122 1.00 9.04 10 PHE E O 1
ATOM 7229 N N . PRO D 1 11 ? 86.185 76.558 55.265 1.00 10.04 11 PRO E N 1
ATOM 7230 C CA . PRO D 1 11 ? 85.936 75.169 54.896 1.00 10.69 11 PRO E CA 1
ATOM 7231 C C . PRO D 1 11 ? 84.646 74.943 54.172 1.00 9.46 11 PRO E C 1
ATOM 7232 O O . PRO D 1 11 ? 83.613 75.327 54.623 1.00 9.82 11 PRO E O 1
ATOM 7236 N N . GLN D 1 12 ? 84.684 74.239 53.044 1.00 8.03 12 GLN E N 1
ATOM 7237 C CA . GLN D 1 12 ? 83.487 74.093 52.262 1.00 8.05 12 GLN E CA 1
ATOM 7238 C C . GLN D 1 12 ? 83.798 73.099 51.147 1.00 9.52 12 GLN E C 1
ATOM 7239 O O . GLN D 1 12 ? 84.974 72.855 50.883 1.00 9.20 12 GLN E O 1
ATOM 7245 N N . VAL D 1 13 ? 82.766 72.558 50.525 1.00 9.18 13 VAL E N 1
ATOM 7246 C CA . VAL D 1 13 ? 82.943 71.769 49.300 1.00 9.18 13 VAL E CA 1
ATOM 7247 C C . VAL D 1 13 ? 82.791 72.778 48.196 1.00 10.25 13 VAL E C 1
ATOM 7248 O O . VAL D 1 13 ? 81.675 73.229 47.823 1.00 10.41 13 VAL E O 1
ATOM 7252 N N . ASP D 1 14 ? 83.915 73.222 47.678 1.00 11.67 14 ASP E N 1
ATOM 7253 C CA . ASP D 1 14 ? 83.778 74.228 46.617 1.00 13.53 14 ASP E CA 1
ATOM 7254 C C . ASP D 1 14 ? 83.192 73.582 45.338 1.00 12.48 14 ASP E C 1
ATOM 7255 O O . ASP D 1 14 ? 83.064 72.365 45.241 1.00 11.50 14 ASP E O 1
ATOM 7260 N N . HIS D 1 15 ? 82.753 74.428 44.427 1.00 12.12 15 HIS E N 1
ATOM 7261 C CA . HIS D 1 15 ? 82.044 73.914 43.206 1.00 13.37 15 HIS E CA 1
ATOM 7262 C C . HIS D 1 15 ? 82.806 72.799 42.569 1.00 15.37 15 HIS E C 1
ATOM 7263 O O . HIS D 1 15 ? 82.201 71.792 42.221 1.00 15.44 15 HIS E O 1
ATOM 7270 N N . HIS D 1 16 ? 84.125 72.999 42.465 1.00 16.43 16 HIS E N 1
ATOM 7271 C CA . HIS D 1 16 ? 84.953 72.047 41.647 1.00 17.91 16 HIS E CA 1
ATOM 7272 C C . HIS D 1 16 ? 85.256 70.844 42.472 1.00 17.49 16 HIS E C 1
ATOM 7273 O O . HIS D 1 16 ? 85.839 69.869 41.975 1.00 18.80 16 HIS E O 1
ATOM 7280 N N . GLN D 1 17 ? 84.878 70.862 43.782 1.00 15.53 17 GLN E N 1
ATOM 7281 C CA . GLN D 1 17 ? 85.208 69.758 44.669 1.00 15.02 17 GLN E CA 1
ATOM 7282 C C . GLN D 1 17 ? 84.134 68.766 44.845 1.00 15.19 17 GLN E C 1
ATOM 7283 O O . GLN D 1 17 ? 84.390 67.659 45.306 1.00 15.57 17 GLN E O 1
ATOM 7289 N N . ALA D 1 18 ? 82.910 69.137 44.500 1.00 12.94 18 ALA E N 1
ATOM 7290 C CA . ALA D 1 18 ? 81.811 68.248 44.713 1.00 13.77 18 ALA E CA 1
ATOM 7291 C C . ALA D 1 18 ? 81.996 67.073 43.707 1.00 14.51 18 ALA E C 1
ATOM 7292 O O . ALA D 1 18 ? 82.373 67.318 42.562 1.00 15.36 18 ALA E O 1
ATOM 7294 N N . LYS D 1 19 ? 81.747 65.872 44.192 1.00 14.30 19 LYS E N 1
ATOM 7295 C CA . LYS D 1 19 ? 81.934 64.700 43.371 1.00 15.70 19 LYS E CA 1
ATOM 7296 C C . LYS D 1 19 ? 80.678 63.886 43.469 1.00 15.35 19 LYS E C 1
ATOM 7297 O O . LYS D 1 19 ? 79.858 63.986 44.424 1.00 15.80 19 LYS E O 1
ATOM 7303 N N . GLY D 1 20 ? 80.551 62.943 42.514 1.00 14.58 20 GLY E N 1
ATOM 7304 C CA . GLY D 1 20 ? 79.439 61.996 42.639 1.00 15.11 20 GLY E CA 1
ATOM 7305 C C . GLY D 1 20 ? 78.092 62.595 42.826 1.00 14.02 20 GLY E C 1
ATOM 7306 O O . GLY D 1 20 ? 77.749 63.601 42.141 1.00 14.37 20 GLY E O 1
ATOM 7307 N N . GLN D 1 21 ? 77.359 62.067 43.784 1.00 12.41 21 GLN E N 1
ATOM 7308 C CA . GLN D 1 21 ? 75.951 62.503 43.923 1.00 13.96 21 GLN E CA 1
ATOM 7309 C C . GLN D 1 21 ? 75.929 63.937 44.368 1.00 12.86 21 GLN E C 1
ATOM 7310 O O . GLN D 1 21 ? 74.990 64.645 44.060 1.00 11.29 21 GLN E O 1
ATOM 7316 N N . LEU D 1 22 ? 76.925 64.331 45.166 1.00 12.50 22 LEU E N 1
ATOM 7317 C CA . LEU D 1 22 ? 76.877 65.727 45.609 1.00 11.56 22 LEU E CA 1
ATOM 7318 C C . LEU D 1 22 ? 77.049 66.725 44.448 1.00 10.78 22 LEU E C 1
ATOM 7319 O O . LEU D 1 22 ? 76.421 67.783 44.410 1.00 10.57 22 LEU E O 1
ATOM 7324 N N . ALA D 1 23 ? 77.897 66.376 43.488 1.00 10.26 23 ALA E N 1
ATOM 7325 C CA . ALA D 1 23 ? 78.030 67.193 42.286 1.00 10.74 23 ALA E CA 1
ATOM 7326 C C . ALA D 1 23 ? 76.710 67.183 41.587 1.00 9.98 23 ALA E C 1
ATOM 7327 O O . ALA D 1 23 ? 76.353 68.226 41.013 1.00 10.25 23 ALA E O 1
ATOM 7329 N N . GLU D 1 24 ? 75.985 66.043 41.602 1.00 10.53 24 GLU E N 1
ATOM 7330 C CA . GLU D 1 24 ? 74.688 66.118 40.951 1.00 11.00 24 GLU E CA 1
ATOM 7331 C C . GLU D 1 24 ? 73.792 67.074 41.669 1.00 10.08 24 GLU E C 1
ATOM 7332 O O . GLU D 1 24 ? 72.921 67.723 41.055 1.00 10.24 24 GLU E O 1
ATOM 7338 N N . VAL D 1 25 ? 73.909 67.060 42.974 1.00 9.90 25 VAL E N 1
ATOM 7339 C CA . VAL D 1 25 ? 73.017 67.946 43.764 1.00 8.38 25 VAL E CA 1
ATOM 7340 C C . VAL D 1 25 ? 73.405 69.358 43.484 1.00 8.16 25 VAL E C 1
ATOM 7341 O O . VAL D 1 25 ? 72.555 70.199 43.268 1.00 8.35 25 VAL E O 1
ATOM 7345 N N . TYR D 1 26 ? 74.685 69.671 43.426 1.00 7.61 26 TYR E N 1
ATOM 7346 C CA . TYR D 1 26 ? 75.085 71.066 43.082 1.00 8.37 26 TYR E CA 1
ATOM 7347 C C . TYR D 1 26 ? 74.483 71.413 41.721 1.00 8.62 26 TYR E C 1
ATOM 7348 O O . TYR D 1 26 ? 73.911 72.469 41.525 1.00 7.55 26 TYR E O 1
ATOM 7357 N N . ASP D 1 27 ? 74.602 70.513 40.722 1.00 8.84 27 ASP E N 1
ATOM 7358 C CA . ASP D 1 27 ? 74.075 70.891 39.431 1.00 8.93 27 ASP E CA 1
ATOM 7359 C C . ASP D 1 27 ? 72.571 70.999 39.477 1.00 7.50 27 ASP E C 1
ATOM 7360 O O . ASP D 1 27 ? 71.978 71.858 38.802 1.00 7.99 27 ASP E O 1
ATOM 7365 N N . ASP D 1 28 ? 71.946 70.171 40.304 1.00 8.29 28 ASP E N 1
ATOM 7366 C CA . ASP D 1 28 ? 70.481 70.301 40.399 1.00 8.59 28 ASP E CA 1
ATOM 7367 C C . ASP D 1 28 ? 70.094 71.606 41.064 1.00 7.88 28 ASP E C 1
ATOM 7368 O O . ASP D 1 28 ? 69.046 72.186 40.716 1.00 7.84 28 ASP E O 1
ATOM 7373 N N . ILE D 1 29 ? 70.885 72.003 42.064 1.00 7.20 29 ILE E N 1
ATOM 7374 C CA . ILE D 1 29 ? 70.616 73.329 42.609 1.00 7.45 29 ILE E CA 1
ATOM 7375 C C . ILE D 1 29 ? 70.753 74.420 41.575 1.00 7.52 29 ILE E C 1
ATOM 7376 O O . ILE D 1 29 ? 69.855 75.251 41.407 1.00 7.08 29 ILE E O 1
ATOM 7381 N N . HIS D 1 30 ? 71.861 74.425 40.827 1.00 8.05 30 HIS E N 1
ATOM 7382 C CA . HIS D 1 30 ? 72.014 75.376 39.794 1.00 7.30 30 HIS E CA 1
ATOM 7383 C C . HIS D 1 30 ? 70.822 75.355 38.913 1.00 7.43 30 HIS E C 1
ATOM 7384 O O . HIS D 1 30 ? 70.300 76.416 38.562 1.00 7.79 30 HIS E O 1
ATOM 7391 N N . ASN D 1 31 ? 70.384 74.170 38.497 1.00 7.28 31 ASN E N 1
ATOM 7392 C CA . ASN D 1 31 ? 69.406 74.134 37.424 1.00 8.04 31 ASN E CA 1
ATOM 7393 C C . ASN D 1 31 ? 68.039 74.312 37.939 1.00 7.74 31 ASN E C 1
ATOM 7394 O O . ASN D 1 31 ? 67.208 74.902 37.271 1.00 8.62 31 ASN E O 1
ATOM 7399 N N . THR D 1 32 ? 67.796 73.828 39.146 1.00 7.38 32 THR E N 1
ATOM 7400 C CA . THR D 1 32 ? 66.469 74.012 39.677 1.00 6.82 32 THR E CA 1
ATOM 7401 C C . THR D 1 32 ? 66.232 75.457 39.986 1.00 6.81 32 THR E C 1
ATOM 7402 O O . THR D 1 32 ? 65.141 76.005 39.754 1.00 7.02 32 THR E O 1
ATOM 7406 N N . MET D 1 33 ? 67.216 76.068 40.590 1.00 6.49 33 MET E N 1
ATOM 7407 C CA . MET D 1 33 ? 66.995 77.452 41.003 1.00 7.23 33 MET E CA 1
ATOM 7408 C C . MET D 1 33 ? 67.364 78.452 39.932 1.00 7.11 33 MET E C 1
ATOM 7409 O O . MET D 1 33 ? 66.992 79.620 40.035 1.00 7.32 33 MET E O 1
ATOM 7414 N N . ARG D 1 34 ? 68.023 77.946 38.869 1.00 7.32 34 ARG E N 1
ATOM 7415 C CA . ARG D 1 34 ? 68.399 78.752 37.727 1.00 7.30 34 ARG E CA 1
ATOM 7416 C C . ARG D 1 34 ? 69.441 79.777 38.137 1.00 7.72 34 ARG E C 1
ATOM 7417 O O . ARG D 1 34 ? 69.435 80.922 37.692 1.00 8.31 34 ARG E O 1
ATOM 7425 N N . VAL D 1 35 ? 70.392 79.285 38.938 1.00 7.18 35 VAL E N 1
ATOM 7426 C CA . VAL D 1 35 ? 71.382 80.187 39.441 1.00 6.69 35 VAL E CA 1
ATOM 7427 C C . VAL D 1 35 ? 72.776 79.683 39.062 1.00 6.67 35 VAL E C 1
ATOM 7428 O O . VAL D 1 35 ? 73.074 78.504 39.168 1.00 7.11 35 VAL E O 1
ATOM 7432 N N . PRO D 1 36 ? 73.652 80.620 38.761 1.00 7.87 36 PRO E N 1
ATOM 7433 C CA . PRO D 1 36 ? 74.970 80.210 38.279 1.00 7.58 36 PRO E CA 1
ATOM 7434 C C . PRO D 1 36 ? 75.971 79.995 39.362 1.00 8.36 36 PRO E C 1
ATOM 7435 O O . PRO D 1 36 ? 77.159 79.848 39.083 1.00 8.20 36 PRO E O 1
ATOM 7439 N N . TRP D 1 37 ? 75.513 79.823 40.605 1.00 8.05 37 TRP E N 1
ATOM 7440 C CA . TRP D 1 37 ? 76.461 79.415 41.629 1.00 7.37 37 TRP E CA 1
ATOM 7441 C C . TRP D 1 37 ? 75.686 78.670 42.652 1.00 7.49 37 TRP E C 1
ATOM 7442 O O . TRP D 1 37 ? 74.468 78.844 42.770 1.00 7.46 37 TRP E O 1
ATOM 7453 N N . VAL D 1 38 ? 76.383 77.751 43.314 1.00 6.61 38 VAL E N 1
ATOM 7454 C CA . VAL D 1 38 ? 75.832 77.049 44.491 1.00 8.19 38 VAL E CA 1
ATOM 7455 C C . VAL D 1 38 ? 76.227 77.947 45.701 1.00 7.96 38 VAL E C 1
ATOM 7456 O O . VAL D 1 38 ? 77.391 78.236 45.886 1.00 9.68 38 VAL E O 1
ATOM 7460 N N . ALA D 1 39 ? 75.250 78.354 46.480 1.00 8.20 39 ALA E N 1
ATOM 7461 C CA . ALA D 1 39 ? 75.546 79.325 47.545 1.00 9.00 39 ALA E CA 1
ATOM 7462 C C . ALA D 1 39 ? 76.538 78.728 48.530 1.00 8.23 39 ALA E C 1
ATOM 7463 O O . ALA D 1 39 ? 76.618 77.540 48.756 1.00 7.98 39 ALA E O 1
ATOM 7465 N N . PHE D 1 40 ? 77.186 79.667 49.159 1.00 7.13 40 PHE E N 1
ATOM 7466 C CA . PHE D 1 40 ? 78.240 79.376 50.092 1.00 7.27 40 PHE E CA 1
ATOM 7467 C C . PHE D 1 40 ? 77.682 78.562 51.207 1.00 6.68 40 PHE E C 1
ATOM 7468 O O . PHE D 1 40 ? 78.322 77.596 51.637 1.00 6.17 40 PHE E O 1
ATOM 7476 N N . GLY D 1 41 ? 76.506 78.885 51.687 1.00 6.92 41 GLY E N 1
ATOM 7477 C CA . GLY D 1 41 ? 75.890 78.024 52.735 1.00 7.44 41 GLY E CA 1
ATOM 7478 C C . GLY D 1 41 ? 75.793 76.568 52.377 1.00 7.41 41 GLY E C 1
ATOM 7479 O O . GLY D 1 41 ? 76.147 75.686 53.116 1.00 7.47 41 GLY E O 1
ATOM 7480 N N . ILE D 1 42 ? 75.299 76.307 51.177 1.00 6.59 42 ILE E N 1
ATOM 7481 C CA . ILE D 1 42 ? 75.236 74.954 50.649 1.00 7.42 42 ILE E CA 1
ATOM 7482 C C . ILE D 1 42 ? 76.629 74.367 50.592 1.00 7.42 42 ILE E C 1
ATOM 7483 O O . ILE D 1 42 ? 76.802 73.250 50.970 1.00 7.15 42 ILE E O 1
ATOM 7488 N N . ARG D 1 43 ? 77.565 75.104 50.061 1.00 6.89 43 ARG E N 1
ATOM 7489 C CA . ARG D 1 43 ? 78.925 74.544 49.949 1.00 6.62 43 ARG E CA 1
ATOM 7490 C C . ARG D 1 43 ? 79.533 74.183 51.278 1.00 7.02 43 ARG E C 1
ATOM 7491 O O . ARG D 1 43 ? 80.144 73.138 51.431 1.00 8.04 43 ARG E O 1
ATOM 7499 N N . VAL D 1 44 ? 79.331 75.036 52.258 1.00 6.16 44 VAL E N 1
ATOM 7500 C CA . VAL D 1 44 ? 79.856 74.693 53.566 1.00 6.52 44 VAL E CA 1
ATOM 7501 C C . VAL D 1 44 ? 79.115 73.538 54.181 1.00 6.67 44 VAL E C 1
ATOM 7502 O O . VAL D 1 44 ? 79.734 72.581 54.688 1.00 7.90 44 VAL E O 1
ATOM 7506 N N . MET D 1 45 ? 77.773 73.594 54.160 1.00 6.03 45 MET E N 1
ATOM 7507 C CA . MET D 1 45 ? 77.042 72.480 54.770 1.00 6.53 45 MET E CA 1
ATOM 7508 C C . MET D 1 45 ? 77.180 71.199 54.016 1.00 6.77 45 MET E C 1
ATOM 7509 O O . MET D 1 45 ? 76.965 70.193 54.609 1.00 6.58 45 MET E O 1
ATOM 7514 N N . SER D 1 46 ? 77.630 71.243 52.767 1.00 6.75 46 SER E N 1
ATOM 7515 C CA . SER D 1 46 ? 77.732 70.022 51.989 1.00 8.02 46 SER E CA 1
ATOM 7516 C C . SER D 1 46 ? 78.917 69.208 52.425 1.00 8.31 46 SER E C 1
ATOM 7517 O O . SER D 1 46 ? 79.069 68.071 52.038 1.00 10.16 46 SER E O 1
ATOM 7520 N N . GLN D 1 47 ? 79.749 69.778 53.266 1.00 9.00 47 GLN E N 1
ATOM 7521 C CA . GLN D 1 47 ? 80.859 68.971 53.797 1.00 10.17 47 GLN E CA 1
ATOM 7522 C C . GLN D 1 47 ? 80.335 67.967 54.813 1.00 10.62 47 GLN E C 1
ATOM 7523 O O . GLN D 1 47 ? 80.978 66.964 55.113 1.00 11.71 47 GLN E O 1
ATOM 7529 N N . PHE D 1 48 ? 79.132 68.131 55.308 1.00 9.61 48 PHE E N 1
ATOM 7530 C CA . PHE D 1 48 ? 78.572 67.124 56.206 1.00 9.57 48 PHE E CA 1
ATOM 7531 C C . PHE D 1 48 ? 77.885 66.056 55.406 1.00 9.94 48 PHE E C 1
ATOM 7532 O O . PHE D 1 48 ? 77.266 66.343 54.351 1.00 9.45 48 PHE E O 1
ATOM 7540 N N . PRO D 1 49 ? 77.831 64.832 55.952 1.00 9.91 49 PRO E N 1
ATOM 7541 C CA . PRO D 1 49 ? 77.146 63.850 55.191 1.00 11.10 49 PRO E CA 1
ATOM 7542 C C . PRO D 1 49 ? 75.631 64.098 55.240 1.00 10.96 49 PRO E C 1
ATOM 7543 O O . PRO D 1 49 ? 75.175 64.688 56.248 1.00 9.86 49 PRO E O 1
ATOM 7547 N N . HIS D 1 50 ? 74.945 63.644 54.171 1.00 10.55 50 HIS E N 1
ATOM 7548 C CA . HIS D 1 50 ? 73.490 63.490 54.154 1.00 10.27 50 HIS E CA 1
ATOM 7549 C C . HIS D 1 50 ? 72.678 64.732 54.130 1.00 9.33 50 HIS E C 1
ATOM 7550 O O . HIS D 1 50 ? 71.700 64.786 53.361 1.00 9.41 50 HIS E O 1
ATOM 7557 N N . PHE D 1 51 ? 73.062 65.749 54.905 1.00 8.39 51 PHE E N 1
ATOM 7558 C CA . PHE D 1 51 ? 72.114 66.785 55.116 1.00 7.91 51 PHE E CA 1
ATOM 7559 C C . PHE D 1 51 ? 71.776 67.510 53.863 1.00 7.59 51 PHE E C 1
ATOM 7560 O O . PHE D 1 51 ? 70.581 67.712 53.573 1.00 7.12 51 PHE E O 1
ATOM 7568 N N . ILE D 1 52 ? 72.801 68.020 53.168 1.00 7.14 52 ILE E N 1
ATOM 7569 C CA . ILE D 1 52 ? 72.437 68.808 51.987 1.00 7.21 52 ILE E CA 1
ATOM 7570 C C . ILE D 1 52 ? 71.634 67.977 50.967 1.00 8.08 52 ILE E C 1
ATOM 7571 O O . ILE D 1 52 ? 70.633 68.399 50.512 1.00 6.93 52 ILE E O 1
ATOM 7576 N N . PRO D 1 53 ? 72.101 66.782 50.649 1.00 8.57 53 PRO E N 1
ATOM 7577 C CA . PRO D 1 53 ? 71.310 66.020 49.666 1.00 8.95 53 PRO E CA 1
ATOM 7578 C C . PRO D 1 53 ? 69.902 65.800 50.176 1.00 8.97 53 PRO E C 1
ATOM 7579 O O . PRO D 1 53 ? 68.948 65.841 49.371 1.00 9.44 53 PRO E O 1
ATOM 7583 N N . ASP D 1 54 ? 69.742 65.415 51.471 1.00 9.35 54 ASP E N 1
ATOM 7584 C CA . ASP D 1 54 ? 68.389 65.145 51.964 1.00 8.57 54 ASP E CA 1
ATOM 7585 C C . ASP D 1 54 ? 67.490 66.331 52.017 1.00 8.05 54 ASP E C 1
ATOM 7586 O O . ASP D 1 54 ? 66.310 66.252 51.722 1.00 7.69 54 ASP E O 1
ATOM 7591 N N . ALA D 1 55 ? 68.062 67.436 52.441 1.00 7.58 55 ALA E N 1
ATOM 7592 C CA . ALA D 1 55 ? 67.287 68.678 52.611 1.00 7.19 55 ALA E CA 1
ATOM 7593 C C . ALA D 1 55 ? 66.988 69.193 51.229 1.00 6.98 55 ALA E C 1
ATOM 7594 O O . ALA D 1 55 ? 65.862 69.618 50.967 1.00 7.70 55 ALA E O 1
ATOM 7596 N N . TRP D 1 56 ? 67.931 69.090 50.325 1.00 6.45 56 TRP E N 1
ATOM 7597 C CA . TRP D 1 56 ? 67.667 69.550 48.944 1.00 7.74 56 TRP E CA 1
ATOM 7598 C C . TRP D 1 56 ? 66.563 68.715 48.346 1.00 7.50 56 TRP E C 1
ATOM 7599 O O . TRP D 1 56 ? 65.702 69.231 47.688 1.00 8.17 56 TRP E O 1
ATOM 7610 N N . ALA D 1 57 ? 66.637 67.411 48.529 1.00 7.54 57 ALA E N 1
ATOM 7611 C CA . ALA D 1 57 ? 65.561 66.534 48.003 1.00 7.90 57 ALA E CA 1
ATOM 7612 C C . ALA D 1 57 ? 64.190 67.029 48.494 1.00 8.26 57 ALA E C 1
ATOM 7613 O O . ALA D 1 57 ? 63.275 66.959 47.693 1.00 7.96 57 ALA E O 1
ATOM 7615 N N . ALA D 1 58 ? 64.051 67.424 49.779 1.00 7.16 58 ALA E N 1
ATOM 7616 C CA . ALA D 1 58 ? 62.764 67.844 50.274 1.00 7.42 58 ALA E CA 1
ATOM 7617 C C . ALA D 1 58 ? 62.428 69.223 49.687 1.00 7.18 58 ALA E C 1
ATOM 7618 O O . ALA D 1 58 ? 61.287 69.476 49.375 1.00 8.04 58 ALA E O 1
ATOM 7620 N N . LEU D 1 59 ? 63.428 70.061 49.495 1.00 6.42 59 LEU E N 1
ATOM 7621 C CA . LEU D 1 59 ? 63.119 71.413 49.089 1.00 6.55 59 LEU E CA 1
ATOM 7622 C C . LEU D 1 59 ? 62.796 71.462 47.611 1.00 6.69 59 LEU E C 1
ATOM 7623 O O . LEU D 1 59 ? 61.972 72.250 47.201 1.00 7.09 59 LEU E O 1
ATOM 7628 N N . LYS D 1 60 ? 63.459 70.606 46.835 1.00 7.94 60 LYS E N 1
ATOM 7629 C CA . LYS D 1 60 ? 63.452 70.785 45.384 1.00 8.09 60 LYS E CA 1
ATOM 7630 C C . LYS D 1 60 ? 62.076 70.985 44.818 1.00 7.68 60 LYS E C 1
ATOM 7631 O O . LYS D 1 60 ? 61.877 71.955 44.124 1.00 7.87 60 LYS E O 1
ATOM 7637 N N . PRO D 1 61 ? 61.112 70.078 45.084 1.00 7.92 61 PRO E N 1
ATOM 7638 C CA . PRO D 1 61 ? 59.803 70.223 44.423 1.00 7.94 61 PRO E CA 1
ATOM 7639 C C . PRO D 1 61 ? 59.095 71.452 44.913 1.00 8.03 61 PRO E C 1
ATOM 7640 O O . PRO D 1 61 ? 58.124 71.924 44.291 1.00 8.69 61 PRO E O 1
ATOM 7644 N N . ASN D 1 62 ? 59.529 71.992 46.075 1.00 7.61 62 ASN E N 1
ATOM 7645 C CA . ASN D 1 62 ? 58.876 73.178 46.540 1.00 6.85 62 ASN E CA 1
ATOM 7646 C C . ASN D 1 62 ? 59.517 74.408 45.988 1.00 6.87 62 ASN E C 1
ATOM 7647 O O . ASN D 1 62 ? 58.840 75.369 45.695 1.00 7.48 62 ASN E O 1
ATOM 7652 N N . ILE D 1 63 ? 60.840 74.383 45.748 1.00 6.72 63 ILE E N 1
ATOM 7653 C CA . ILE D 1 63 ? 61.447 75.593 45.325 1.00 6.88 63 ILE E CA 1
ATOM 7654 C C . ILE D 1 63 ? 61.372 75.730 43.846 1.00 6.94 63 ILE E C 1
ATOM 7655 O O . ILE D 1 63 ? 61.585 76.744 43.346 1.00 6.80 63 ILE E O 1
ATOM 7660 N N . GLU D 1 64 ? 60.998 74.675 43.149 1.00 7.50 64 GLU E N 1
ATOM 7661 C CA . GLU D 1 64 ? 61.013 74.800 41.719 1.00 7.80 64 GLU E CA 1
ATOM 7662 C C . GLU D 1 64 ? 59.731 75.390 41.213 1.00 8.44 64 GLU E C 1
ATOM 7663 O O . GLU D 1 64 ? 59.578 75.465 40.015 1.00 8.60 64 GLU E O 1
ATOM 7669 N N . THR D 1 65 ? 58.837 75.831 42.090 1.00 7.70 65 THR E N 1
ATOM 7670 C CA . THR D 1 65 ? 57.541 76.262 41.592 1.00 8.05 65 THR E CA 1
ATOM 7671 C C . THR D 1 65 ? 57.468 77.759 41.407 1.00 7.48 65 THR E C 1
ATOM 7672 O O . THR D 1 65 ? 58.273 78.508 41.920 1.00 8.32 65 THR E O 1
ATOM 7676 N N . ARG D 1 66 ? 56.437 78.179 40.691 1.00 7.57 66 ARG E N 1
ATOM 7677 C CA . ARG D 1 66 ? 56.167 79.580 40.507 1.00 7.02 66 ARG E CA 1
ATOM 7678 C C . ARG D 1 66 ? 55.830 80.153 41.878 1.00 7.23 66 ARG E C 1
ATOM 7679 O O . ARG D 1 66 ? 56.219 81.321 42.144 1.00 6.32 66 ARG E O 1
ATOM 7687 N N . TYR D 1 67 ? 55.140 79.413 42.701 1.00 6.05 67 TYR E N 1
ATOM 7688 C CA . TYR D 1 67 ? 54.900 79.946 44.047 1.00 6.51 67 TYR E CA 1
ATOM 7689 C C . TYR D 1 67 ? 56.225 80.296 44.743 1.00 6.05 67 TYR E C 1
ATOM 7690 O O . TYR D 1 67 ? 56.358 81.358 45.340 1.00 6.62 67 TYR E O 1
ATOM 7699 N N . ALA D 1 68 ? 57.161 79.362 44.710 1.00 5.96 68 ALA E N 1
ATOM 7700 C CA . ALA D 1 68 ? 58.425 79.694 45.297 1.00 5.95 68 ALA E CA 1
ATOM 7701 C C . ALA D 1 68 ? 59.025 80.846 44.634 1.00 6.38 68 ALA E C 1
ATOM 7702 O O . ALA D 1 68 ? 59.615 81.679 45.292 1.00 6.26 68 ALA E O 1
ATOM 7704 N N . GLU D 1 69 ? 58.945 80.941 43.310 1.00 5.00 69 GLU E N 1
ATOM 7705 C CA . GLU D 1 69 ? 59.598 82.044 42.653 1.00 6.22 69 GLU E CA 1
ATOM 7706 C C . GLU D 1 69 ? 58.936 83.371 43.075 1.00 6.27 69 GLU E C 1
ATOM 7707 O O . GLU D 1 69 ? 59.653 84.347 43.213 1.00 6.71 69 GLU E O 1
ATOM 7713 N N . ASP D 1 70 ? 57.622 83.344 43.249 1.00 6.39 70 ASP E N 1
ATOM 7714 C CA . ASP D 1 70 ? 56.951 84.575 43.689 1.00 6.73 70 ASP E CA 1
ATOM 7715 C C . ASP D 1 70 ? 57.385 84.977 45.083 1.00 6.06 70 ASP E C 1
ATOM 7716 O O . ASP D 1 70 ? 57.451 86.142 45.375 1.00 5.04 70 ASP E O 1
ATOM 7721 N N . GLY D 1 71 ? 57.695 83.948 45.891 1.00 5.53 71 GLY E N 1
ATOM 7722 C CA . GLY D 1 71 ? 58.263 84.194 47.230 1.00 5.53 71 GLY E CA 1
ATOM 7723 C C . GLY D 1 71 ? 59.599 84.905 47.109 1.00 5.36 71 GLY E C 1
ATOM 7724 O O . GLY D 1 71 ? 59.903 85.855 47.844 1.00 4.65 71 GLY E O 1
ATOM 7725 N N . ALA D 1 72 ? 60.452 84.377 46.248 1.00 5.99 72 ALA E N 1
ATOM 7726 C CA . ALA D 1 72 ? 61.748 85.007 46.139 1.00 5.93 72 ALA E CA 1
ATOM 7727 C C . ALA D 1 72 ? 61.567 86.372 45.563 1.00 6.01 72 ALA E C 1
ATOM 7728 O O . ALA D 1 72 ? 62.268 87.268 45.883 1.00 6.38 72 ALA E O 1
ATOM 7730 N N . ASP D 1 73 ? 60.594 86.550 44.699 1.00 5.97 73 ASP E N 1
ATOM 7731 C CA . ASP D 1 73 ? 60.377 87.901 44.172 1.00 6.48 73 ASP E CA 1
ATOM 7732 C C . ASP D 1 73 ? 59.963 88.809 45.342 1.00 5.97 73 ASP E C 1
ATOM 7733 O O . ASP D 1 73 ? 60.358 89.941 45.395 1.00 6.19 73 ASP E O 1
ATOM 7738 N N . LEU D 1 74 ? 59.088 88.341 46.242 1.00 6.56 74 LEU E N 1
ATOM 7739 C CA . LEU D 1 74 ? 58.648 89.165 47.325 1.00 6.96 74 LEU E CA 1
ATOM 7740 C C . LEU D 1 74 ? 59.862 89.559 48.192 1.00 6.29 74 LEU E C 1
ATOM 7741 O O . LEU D 1 74 ? 59.974 90.705 48.605 1.00 5.99 74 LEU E O 1
ATOM 7746 N N . ILE D 1 75 ? 60.750 88.617 48.419 1.00 5.31 75 ILE E N 1
ATOM 7747 C CA . ILE D 1 75 ? 61.978 88.908 49.100 1.00 5.51 75 ILE E CA 1
ATOM 7748 C C . ILE D 1 75 ? 62.765 89.982 48.376 1.00 5.37 75 ILE E C 1
ATOM 7749 O O . ILE D 1 75 ? 63.161 90.979 48.933 1.00 5.00 75 ILE E O 1
ATOM 7754 N N . ARG D 1 76 ? 62.998 89.747 47.090 1.00 5.16 76 ARG E N 1
ATOM 7755 C CA . ARG D 1 76 ? 63.808 90.629 46.329 1.00 5.53 76 ARG E CA 1
ATOM 7756 C C . ARG D 1 76 ? 63.253 92.036 46.379 1.00 5.85 76 ARG E C 1
ATOM 7757 O O . ARG D 1 76 ? 63.968 92.991 46.560 1.00 5.12 76 ARG E O 1
ATOM 7765 N N . LEU D 1 77 ? 61.948 92.146 46.146 1.00 5.49 77 LEU E N 1
ATOM 7766 C CA . LEU D 1 77 ? 61.322 93.480 46.051 1.00 5.58 77 LEU E CA 1
ATOM 7767 C C . LEU D 1 77 ? 61.369 94.159 47.368 1.00 5.51 77 LEU E C 1
ATOM 7768 O O . LEU D 1 77 ? 61.361 95.341 47.390 1.00 6.24 77 LEU E O 1
ATOM 7773 N N . ASN D 1 78 ? 61.561 93.421 48.453 1.00 5.39 78 ASN E N 1
ATOM 7774 C CA . ASN D 1 78 ? 61.545 94.025 49.787 1.00 5.14 78 ASN E CA 1
ATOM 7775 C C . ASN D 1 78 ? 62.890 94.167 50.401 1.00 5.19 78 ASN E C 1
ATOM 7776 O O . ASN D 1 78 ? 63.022 94.437 51.565 1.00 5.31 78 ASN E O 1
ATOM 7781 N N . SER D 1 79 ? 63.876 94.030 49.555 1.00 4.87 79 SER E N 1
ATOM 7782 C CA . SER D 1 79 ? 65.250 94.016 50.060 1.00 5.56 79 SER E CA 1
ATOM 7783 C C . SER D 1 79 ? 65.946 95.364 50.079 1.00 5.72 79 SER E C 1
ATOM 7784 O O . SER D 1 79 ? 67.104 95.392 50.447 1.00 6.00 79 SER E O 1
ATOM 7787 N N . ILE D 1 80 ? 65.240 96.413 49.744 1.00 5.53 80 ILE E N 1
ATOM 7788 C CA . ILE D 1 80 ? 65.923 97.733 49.680 1.00 6.45 80 ILE E CA 1
ATOM 7789 C C . ILE D 1 80 ? 65.985 98.266 51.087 1.00 6.04 80 ILE E C 1
ATOM 7790 O O . ILE D 1 80 ? 65.029 98.218 51.843 1.00 6.42 80 ILE E O 1
ATOM 7795 N N . VAL D 1 81 ? 67.147 98.769 51.462 1.00 5.96 81 VAL E N 1
ATOM 7796 C CA . VAL D 1 81 ? 67.283 99.308 52.799 1.00 6.89 81 VAL E CA 1
ATOM 7797 C C . VAL D 1 81 ? 66.917 100.787 52.701 1.00 7.56 81 VAL E C 1
ATOM 7798 O O . VAL D 1 81 ? 67.378 101.492 51.829 1.00 7.46 81 VAL E O 1
ATOM 7802 N N . PRO D 1 82 ? 66.179 101.264 53.688 1.00 8.24 82 PRO E N 1
ATOM 7803 C CA . PRO D 1 82 ? 65.782 102.654 53.666 1.00 8.24 82 PRO E CA 1
ATOM 7804 C C . PRO D 1 82 ? 66.916 103.443 54.280 1.00 9.29 82 PRO E C 1
ATOM 7805 O O . PRO D 1 82 ? 66.840 104.010 55.390 1.00 10.92 82 PRO E O 1
ATOM 7809 N N . GLY D 1 83 ? 67.991 103.494 53.481 1.00 9.18 83 GLY E N 1
ATOM 7810 C CA . GLY D 1 83 ? 69.258 104.035 54.037 1.00 8.79 83 GLY E CA 1
ATOM 7811 C C . GLY D 1 83 ? 69.583 105.248 53.206 1.00 8.46 83 GLY E C 1
ATOM 7812 O O . GLY D 1 83 ? 68.721 105.839 52.503 1.00 9.86 83 GLY E O 1
ATOM 7813 N N . PRO D 1 84 ? 70.830 105.628 53.276 1.00 8.14 84 PRO E N 1
ATOM 7814 C CA . PRO D 1 84 ? 71.258 106.788 52.531 1.00 8.26 84 PRO E CA 1
ATOM 7815 C C . PRO D 1 84 ? 71.251 106.537 51.061 1.00 8.42 84 PRO E C 1
ATOM 7816 O O . PRO D 1 84 ? 71.320 105.398 50.613 1.00 7.70 84 PRO E O 1
ATOM 7820 N N . VAL D 1 85 ? 71.079 107.614 50.331 1.00 6.70 85 VAL E N 1
ATOM 7821 C CA . VAL D 1 85 ? 71.079 107.490 48.922 1.00 6.45 85 VAL E CA 1
ATOM 7822 C C . VAL D 1 85 ? 72.494 107.405 48.487 1.00 5.98 85 VAL E C 1
ATOM 7823 O O . VAL D 1 85 ? 73.377 108.059 48.993 1.00 6.77 85 VAL E O 1
ATOM 7827 N N . MET D 1 86 ? 72.699 106.539 47.522 1.00 5.88 86 MET E N 1
ATOM 7828 C CA . MET D 1 86 ? 74.080 106.208 47.127 1.00 6.05 86 MET E CA 1
ATOM 7829 C C . MET D 1 86 ? 74.369 106.863 45.819 1.00 6.20 86 MET E C 1
ATOM 7830 O O . MET D 1 86 ? 73.519 106.953 44.937 1.00 6.25 86 MET E O 1
ATOM 7835 N N . PRO D 1 87 ? 75.655 107.179 45.618 1.00 6.45 87 PRO E N 1
ATOM 7836 C CA . PRO D 1 87 ? 76.032 107.666 44.319 1.00 7.29 87 PRO E CA 1
ATOM 7837 C C . PRO D 1 87 ? 76.205 106.485 43.410 1.00 7.75 87 PRO E C 1
ATOM 7838 O O . PRO D 1 87 ? 76.528 105.412 43.834 1.00 7.75 87 PRO E O 1
ATOM 7842 N N . ASN D 1 88 ? 76.081 106.761 42.123 1.00 8.08 88 ASN E N 1
ATOM 7843 C CA . ASN D 1 88 ? 76.256 105.741 41.091 1.00 8.01 88 ASN E CA 1
ATOM 7844 C C . ASN D 1 88 ? 77.773 105.506 40.945 1.00 8.07 88 ASN E C 1
ATOM 7845 O O . ASN D 1 88 ? 78.523 106.462 40.855 1.00 9.83 88 ASN E O 1
ATOM 7850 N N . PRO D 1 89 ? 78.189 104.263 41.009 1.00 7.56 89 PRO E N 1
ATOM 7851 C CA . PRO D 1 89 ? 79.608 103.938 40.861 1.00 7.59 89 PRO E CA 1
ATOM 7852 C C . PRO D 1 89 ? 80.093 104.104 39.441 1.00 8.12 89 PRO E C 1
ATOM 7853 O O . PRO D 1 89 ? 81.311 104.094 39.231 1.00 9.00 89 PRO E O 1
ATOM 7857 N N . THR D 1 90 ? 79.194 104.311 38.508 1.00 7.64 90 THR E N 1
ATOM 7858 C CA . THR D 1 90 ? 79.585 104.263 37.077 1.00 8.99 90 THR E CA 1
ATOM 7859 C C . THR D 1 90 ? 80.675 105.301 36.778 1.00 9.50 90 THR E C 1
ATOM 7860 O O . THR D 1 90 ? 81.697 104.958 36.201 1.00 8.90 90 THR E O 1
ATOM 7864 N N . PRO D 1 91 ? 80.513 106.539 37.217 1.00 10.41 91 PRO E N 1
ATOM 7865 C CA . PRO D 1 91 ? 81.524 107.502 36.852 1.00 10.75 91 PRO E CA 1
ATOM 7866 C C . PRO D 1 91 ? 82.873 107.147 37.425 1.00 10.70 91 PRO E C 1
ATOM 7867 O O . PRO D 1 91 ? 83.898 107.312 36.764 1.00 12.17 91 PRO E O 1
ATOM 7871 N N . LYS D 1 92 ? 82.935 106.604 38.660 1.00 10.88 92 LYS E N 1
ATOM 7872 C CA . LYS D 1 92 ? 84.193 106.187 39.182 1.00 12.73 92 LYS E CA 1
ATOM 7873 C C . LYS D 1 92 ? 84.756 105.079 38.387 1.00 11.57 92 LYS E C 1
ATOM 7874 O O . LYS D 1 92 ? 85.974 105.028 38.122 1.00 11.87 92 LYS E O 1
ATOM 7880 N N . LEU D 1 93 ? 83.909 104.115 38.024 1.00 9.66 93 LEU E N 1
ATOM 7881 C CA . LEU D 1 93 ? 84.479 103.008 37.269 1.00 9.18 93 LEU E CA 1
ATOM 7882 C C . LEU D 1 93 ? 84.916 103.494 35.900 1.00 8.61 93 LEU E C 1
ATOM 7883 O O . LEU D 1 93 ? 85.962 103.137 35.484 1.00 8.22 93 LEU E O 1
ATOM 7888 N N . LEU D 1 94 ? 84.144 104.364 35.277 1.00 8.83 94 LEU E N 1
ATOM 7889 C CA . LEU D 1 94 ? 84.605 104.835 33.971 1.00 9.26 94 LEU E CA 1
ATOM 7890 C C . LEU D 1 94 ? 85.871 105.598 34.113 1.00 11.69 94 LEU E C 1
ATOM 7891 O O . LEU D 1 94 ? 86.753 105.494 33.227 1.00 11.71 94 LEU E O 1
ATOM 7896 N N . ARG D 1 95 ? 85.977 106.373 35.159 1.00 11.16 95 ARG E N 1
ATOM 7897 C CA . ARG D 1 95 ? 87.188 107.199 35.351 1.00 12.07 95 ARG E CA 1
ATOM 7898 C C . ARG D 1 95 ? 88.397 106.331 35.589 1.00 12.76 95 ARG E C 1
ATOM 7899 O O . ARG D 1 95 ? 89.508 106.640 35.177 1.00 12.05 95 ARG E O 1
ATOM 7907 N N . LEU D 1 96 ? 88.214 105.208 36.259 1.00 11.75 96 LEU E N 1
ATOM 7908 C CA . LEU D 1 96 ? 89.239 104.187 36.320 1.00 13.41 96 LEU E CA 1
ATOM 7909 C C . LEU D 1 96 ? 89.512 103.462 35.028 1.00 13.73 96 LEU E C 1
ATOM 7910 O O . LEU D 1 96 ? 90.350 102.550 34.972 1.00 15.66 96 LEU E O 1
ATOM 7915 N N . GLY D 1 97 ? 88.818 103.776 33.958 1.00 11.64 97 GLY E N 1
ATOM 7916 C CA . GLY D 1 97 ? 89.102 103.156 32.670 1.00 11.26 97 GLY E CA 1
ATOM 7917 C C . GLY D 1 97 ? 88.386 101.921 32.451 1.00 9.81 97 GLY E C 1
ATOM 7918 O O . GLY D 1 97 ? 88.544 101.236 31.445 1.00 9.58 97 GLY E O 1
ATOM 7919 N N . TRP D 1 98 ? 87.397 101.624 33.325 1.00 8.55 98 TRP E N 1
ATOM 7920 C CA . TRP D 1 98 ? 86.585 100.499 32.963 1.00 8.66 98 TRP E CA 1
ATOM 7921 C C . TRP D 1 98 ? 85.854 100.836 31.709 1.00 9.26 98 TRP E C 1
ATOM 7922 O O . TRP D 1 98 ? 85.350 101.980 31.538 1.00 11.30 98 TRP E O 1
ATOM 7933 N N . THR D 1 99 ? 85.702 99.801 30.899 1.00 9.61 99 THR E N 1
ATOM 7934 C CA . THR D 1 99 ? 84.908 99.947 29.699 1.00 10.22 99 THR E CA 1
ATOM 7935 C C . THR D 1 99 ? 83.453 99.762 29.962 1.00 11.98 99 THR E C 1
ATOM 7936 O O . THR D 1 99 ? 83.075 99.182 30.978 1.00 11.31 99 THR E O 1
ATOM 7940 N N . GLU D 1 100 ? 82.624 100.231 29.038 1.00 12.50 100 GLU E N 1
ATOM 7941 C CA . GLU D 1 100 ? 81.204 100.023 29.231 1.00 12.90 100 GLU E CA 1
ATOM 7942 C C . GLU D 1 100 ? 80.947 98.557 29.258 1.00 12.08 100 GLU E C 1
ATOM 7943 O O . GLU D 1 100 ? 80.057 98.113 30.026 1.00 11.72 100 GLU E O 1
ATOM 7949 N N . SER D 1 101 ? 81.666 97.759 28.466 1.00 10.56 101 SER E N 1
ATOM 7950 C CA . SER D 1 101 ? 81.397 96.379 28.465 1.00 11.24 101 SER E CA 1
ATOM 7951 C C . SER D 1 101 ? 81.658 95.777 29.832 1.00 10.72 101 SER E C 1
ATOM 7952 O O . SER D 1 101 ? 80.947 94.902 30.256 1.00 10.82 101 SER E O 1
ATOM 7955 N N . LYS D 1 102 ? 82.732 96.199 30.441 1.00 8.60 102 LYS E N 1
ATOM 7956 C CA . LYS D 1 102 ? 83.090 95.620 31.700 1.00 9.37 102 LYS E CA 1
ATOM 7957 C C . LYS D 1 102 ? 82.108 96.010 32.771 1.00 8.72 102 LYS E C 1
ATOM 7958 O O . LYS D 1 102 ? 81.754 95.218 33.621 1.00 9.27 102 LYS E O 1
ATOM 7964 N N . ILE D 1 103 ? 81.668 97.240 32.704 1.00 8.79 103 ILE E N 1
ATOM 7965 C CA . ILE D 1 103 ? 80.699 97.713 33.679 1.00 8.46 103 ILE E CA 1
ATOM 7966 C C . ILE D 1 103 ? 79.451 96.889 33.453 1.00 8.68 103 ILE E C 1
ATOM 7967 O O . ILE D 1 103 ? 78.834 96.466 34.402 1.00 9.13 103 ILE E O 1
ATOM 7972 N N . GLU D 1 104 ? 79.104 96.543 32.220 1.00 9.74 104 GLU E N 1
ATOM 7973 C CA . GLU D 1 104 ? 77.885 95.782 32.049 1.00 10.30 104 GLU E CA 1
ATOM 7974 C C . GLU D 1 104 ? 78.093 94.365 32.498 1.00 9.42 104 GLU E C 1
ATOM 7975 O O . GLU D 1 104 ? 77.148 93.766 32.941 1.00 9.01 104 GLU E O 1
ATOM 7981 N N . GLU D 1 105 ? 79.319 93.854 32.399 1.00 9.36 105 GLU E N 1
ATOM 7982 C CA . GLU D 1 105 ? 79.571 92.514 32.867 1.00 10.60 105 GLU E CA 1
ATOM 7983 C C . GLU D 1 105 ? 79.375 92.514 34.405 1.00 8.61 105 GLU E C 1
ATOM 7984 O O . GLU D 1 105 ? 78.766 91.563 34.948 1.00 8.77 105 GLU E O 1
ATOM 7990 N N . LEU D 1 106 ? 79.832 93.559 35.043 1.00 7.44 106 LEU E N 1
ATOM 7991 C CA . LEU D 1 106 ? 79.622 93.722 36.472 1.00 6.88 106 LEU E CA 1
ATOM 7992 C C . LEU D 1 106 ? 78.121 93.780 36.782 1.00 7.35 106 LEU E C 1
ATOM 7993 O O . LEU D 1 106 ? 77.627 93.107 37.693 1.00 6.90 106 LEU E O 1
ATOM 7998 N N . LYS D 1 107 ? 77.404 94.595 36.051 1.00 7.41 107 LYS E N 1
ATOM 7999 C CA . LYS D 1 107 ? 76.003 94.767 36.308 1.00 8.18 107 LYS E CA 1
ATOM 8000 C C . LYS D 1 107 ? 75.266 93.510 36.085 1.00 7.85 107 LYS E C 1
ATOM 8001 O O . LYS D 1 107 ? 74.319 93.245 36.788 1.00 8.18 107 LYS E O 1
ATOM 8007 N N . THR D 1 108 ? 75.678 92.713 35.094 1.00 7.40 108 THR E N 1
ATOM 8008 C CA . THR D 1 108 ? 75.043 91.446 34.874 1.00 7.11 108 THR E CA 1
ATOM 8009 C C . THR D 1 108 ? 75.317 90.517 36.023 1.00 7.02 108 THR E C 1
ATOM 8010 O O . THR D 1 108 ? 74.437 89.761 36.436 1.00 7.20 108 THR E O 1
ATOM 8014 N N . ALA D 1 109 ? 76.543 90.533 36.503 1.00 7.35 109 ALA E N 1
ATOM 8015 C CA . ALA D 1 109 ? 76.866 89.646 37.612 1.00 7.07 109 ALA E CA 1
ATOM 8016 C C . ALA D 1 109 ? 76.018 90.024 38.786 1.00 6.88 109 ALA E C 1
ATOM 8017 O O . ALA D 1 109 ? 75.535 89.174 39.471 1.00 6.50 109 ALA E O 1
ATOM 8019 N N . LEU D 1 110 ? 75.889 91.293 39.027 1.00 6.25 110 LEU E N 1
ATOM 8020 C CA . LEU D 1 110 ? 75.055 91.710 40.144 1.00 5.91 110 LEU E CA 1
ATOM 8021 C C . LEU D 1 110 ? 73.658 91.259 39.925 1.00 5.67 110 LEU E C 1
ATOM 8022 O O . LEU D 1 110 ? 72.957 90.826 40.847 1.00 5.97 110 LEU E O 1
ATOM 8027 N N . ASP D 1 111 ? 73.168 91.406 38.705 1.00 5.98 111 ASP E N 1
ATOM 8028 C CA . ASP D 1 111 ? 71.789 90.994 38.460 1.00 6.87 111 ASP E CA 1
ATOM 8029 C C . ASP D 1 111 ? 71.646 89.505 38.694 1.00 6.37 111 ASP E C 1
ATOM 8030 O O . ASP D 1 111 ? 70.632 89.089 39.195 1.00 6.83 111 ASP E O 1
ATOM 8035 N N . LEU D 1 112 ? 72.631 88.717 38.337 1.00 6.70 112 LEU E N 1
ATOM 8036 C CA . LEU D 1 112 ? 72.504 87.296 38.536 1.00 6.70 112 LEU E CA 1
ATOM 8037 C C . LEU D 1 112 ? 72.465 86.988 40.026 1.00 6.37 112 LEU E C 1
ATOM 8038 O O . LEU D 1 112 ? 71.695 86.121 40.479 1.00 6.63 112 LEU E O 1
ATOM 8043 N N . LEU D 1 113 ? 73.390 87.637 40.730 1.00 6.55 113 LEU E N 1
ATOM 8044 C CA . LEU D 1 113 ? 73.387 87.409 42.139 1.00 5.67 113 LEU E CA 1
ATOM 8045 C C . LEU D 1 113 ? 72.054 87.852 42.748 1.00 5.64 113 LEU E C 1
ATOM 8046 O O . LEU D 1 113 ? 71.535 87.205 43.710 1.00 5.92 113 LEU E O 1
ATOM 8051 N N . ASN D 1 114 ? 71.547 88.986 42.289 1.00 5.34 114 ASN E N 1
ATOM 8052 C CA . ASN D 1 114 ? 70.301 89.482 42.847 1.00 5.01 114 ASN E CA 1
ATOM 8053 C C . ASN D 1 114 ? 69.122 88.655 42.476 1.00 5.14 114 ASN E C 1
ATOM 8054 O O . ASN D 1 114 ? 68.145 88.643 43.145 1.00 5.11 114 ASN E O 1
ATOM 8059 N N . TYR D 1 115 ? 69.237 87.901 41.394 1.00 5.21 115 TYR E N 1
ATOM 8060 C CA . TYR D 1 115 ? 68.153 86.973 41.100 1.00 5.78 115 TYR E CA 1
ATOM 8061 C C . TYR D 1 115 ? 68.290 85.801 42.068 1.00 5.91 115 TYR E C 1
ATOM 8062 O O . TYR D 1 115 ? 67.304 85.399 42.692 1.00 6.25 115 TYR E O 1
ATOM 8071 N N . GLY D 1 116 ? 69.499 85.241 42.245 1.00 5.16 116 GLY E N 1
ATOM 8072 C CA . GLY D 1 116 ? 69.586 84.039 42.978 1.00 5.23 116 GLY E CA 1
ATOM 8073 C C . GLY D 1 116 ? 69.520 84.233 44.480 1.00 5.26 116 GLY E C 1
ATOM 8074 O O . GLY D 1 116 ? 68.997 83.378 45.161 1.00 5.65 116 GLY E O 1
ATOM 8075 N N . ASN D 1 117 ? 70.053 85.312 44.983 1.00 5.90 117 ASN E N 1
ATOM 8076 C CA . ASN D 1 117 ? 70.106 85.379 46.484 1.00 5.41 117 ASN E CA 1
ATOM 8077 C C . ASN D 1 117 ? 68.738 85.233 47.140 1.00 5.90 117 ASN E C 1
ATOM 8078 O O . ASN D 1 117 ? 68.621 84.554 48.088 1.00 6.20 117 ASN E O 1
ATOM 8083 N N . PRO D 1 118 ? 67.696 85.927 46.655 1.00 5.25 118 PRO E N 1
ATOM 8084 C CA . PRO D 1 118 ? 66.421 85.798 47.352 1.00 4.98 118 PRO E CA 1
ATOM 8085 C C . PRO D 1 118 ? 65.968 84.359 47.311 1.00 5.05 118 PRO E C 1
ATOM 8086 O O . PRO D 1 118 ? 65.262 83.919 48.217 1.00 4.87 118 PRO E O 1
ATOM 8090 N N . LYS D 1 119 ? 66.326 83.637 46.215 1.00 5.37 119 LYS E N 1
ATOM 8091 C CA . LYS D 1 119 ? 65.905 82.259 46.150 1.00 5.18 119 LYS E CA 1
ATOM 8092 C C . LYS D 1 119 ? 66.691 81.467 47.159 1.00 5.40 119 LYS E C 1
ATOM 8093 O O . LYS D 1 119 ? 66.173 80.539 47.757 1.00 5.76 119 LYS E O 1
ATOM 8099 N N . TYR D 1 120 ? 67.945 81.828 47.359 1.00 5.66 120 TYR E N 1
ATOM 8100 C CA . TYR D 1 120 ? 68.705 81.125 48.382 1.00 5.42 120 TYR E CA 1
ATOM 8101 C C . TYR D 1 120 ? 68.166 81.485 49.758 1.00 5.11 120 TYR E C 1
ATOM 8102 O O . TYR D 1 120 ? 68.301 80.708 50.649 1.00 5.27 120 TYR E O 1
ATOM 8111 N N . LEU D 1 121 ? 67.542 82.640 49.891 1.00 5.22 121 LEU E N 1
ATOM 8112 C CA . LEU D 1 121 ? 66.962 82.884 51.197 1.00 5.10 121 LEU E CA 1
ATOM 8113 C C . LEU D 1 121 ? 65.763 81.976 51.393 1.00 5.25 121 LEU E C 1
ATOM 8114 O O . LEU D 1 121 ? 65.524 81.529 52.526 1.00 5.54 121 LEU E O 1
ATOM 8119 N N . ILE D 1 122 ? 64.972 81.736 50.325 1.00 4.92 122 ILE E N 1
ATOM 8120 C CA . ILE D 1 122 ? 63.919 80.752 50.485 1.00 5.37 122 ILE E CA 1
ATOM 8121 C C . ILE D 1 122 ? 64.526 79.431 50.871 1.00 5.52 122 ILE E C 1
ATOM 8122 O O . ILE D 1 122 ? 64.052 78.721 51.757 1.00 5.51 122 ILE E O 1
ATOM 8127 N N . LEU D 1 123 ? 65.595 79.075 50.159 1.00 5.19 123 LEU E N 1
ATOM 8128 C CA . LEU D 1 123 ? 66.242 77.794 50.381 1.00 5.05 123 LEU E CA 1
ATOM 8129 C C . LEU D 1 123 ? 66.677 77.651 51.838 1.00 5.41 123 LEU E C 1
ATOM 8130 O O . LEU D 1 123 ? 66.362 76.646 52.501 1.00 5.10 123 LEU E O 1
ATOM 8135 N N . ILE D 1 124 ? 67.406 78.664 52.324 1.00 5.19 124 ILE E N 1
ATOM 8136 C CA . ILE D 1 124 ? 67.995 78.443 53.628 1.00 6.35 124 ILE E CA 1
ATOM 8137 C C . ILE D 1 124 ? 66.940 78.528 54.681 1.00 6.08 124 ILE E C 1
ATOM 8138 O O . ILE D 1 124 ? 67.033 77.843 55.694 1.00 5.50 124 ILE E O 1
ATOM 8143 N N . THR D 1 125 ? 65.975 79.388 54.414 1.00 5.92 125 THR E N 1
ATOM 8144 C CA . THR D 1 125 ? 64.859 79.429 55.366 1.00 5.83 125 THR E CA 1
ATOM 8145 C C . THR D 1 125 ? 64.172 78.073 55.452 1.00 5.73 125 THR E C 1
ATOM 8146 O O . THR D 1 125 ? 63.828 77.654 56.542 1.00 6.12 125 THR E O 1
ATOM 8150 N N . ALA D 1 126 ? 63.868 77.468 54.294 1.00 5.80 126 ALA E N 1
ATOM 8151 C CA . ALA D 1 126 ? 63.232 76.167 54.336 1.00 5.66 126 ALA E CA 1
ATOM 8152 C C . ALA D 1 126 ? 64.106 75.217 55.102 1.00 6.02 126 ALA E C 1
ATOM 8153 O O . ALA D 1 126 ? 63.624 74.455 55.934 1.00 6.54 126 ALA E O 1
ATOM 8155 N N . PHE D 1 127 ? 65.402 75.233 54.811 1.00 5.40 127 PHE E N 1
ATOM 8156 C CA . PHE D 1 127 ? 66.265 74.270 55.447 1.00 5.79 127 PHE E CA 1
ATOM 8157 C C . PHE D 1 127 ? 66.238 74.526 56.935 1.00 5.99 127 PHE E C 1
ATOM 8158 O O . PHE D 1 127 ? 66.182 73.553 57.707 1.00 6.14 127 PHE E O 1
ATOM 8166 N N . ASN D 1 128 ? 66.462 75.781 57.301 1.00 5.28 128 ASN E N 1
ATOM 8167 C CA . ASN D 1 128 ? 66.575 76.035 58.755 1.00 5.70 128 ASN E CA 1
ATOM 8168 C C . ASN D 1 128 ? 65.317 75.773 59.463 1.00 6.18 128 ASN E C 1
ATOM 8169 O O . ASN D 1 128 ? 65.334 75.107 60.488 1.00 6.81 128 ASN E O 1
ATOM 8174 N N . GLU D 1 129 ? 64.195 76.199 58.923 1.00 5.84 129 GLU E N 1
ATOM 8175 C CA . GLU D 1 129 ? 62.946 76.049 59.704 1.00 6.66 129 GLU E CA 1
ATOM 8176 C C . GLU D 1 129 ? 62.606 74.576 59.717 1.00 6.49 129 GLU E C 1
ATOM 8177 O O . GLU D 1 129 ? 62.127 74.057 60.705 1.00 6.54 129 GLU E O 1
ATOM 8183 N N . ALA D 1 130 ? 62.872 73.867 58.636 1.00 6.75 130 ALA E N 1
ATOM 8184 C CA . ALA D 1 130 ? 62.529 72.476 58.669 1.00 6.38 130 ALA E CA 1
ATOM 8185 C C . ALA D 1 130 ? 63.405 71.693 59.653 1.00 6.40 130 ALA E C 1
ATOM 8186 O O . ALA D 1 130 ? 62.980 70.710 60.190 1.00 6.33 130 ALA E O 1
ATOM 8188 N N . TRP D 1 131 ? 64.586 72.176 59.830 1.00 5.67 131 TRP E N 1
ATOM 8189 C CA . TRP D 1 131 ? 65.542 71.443 60.673 1.00 6.31 131 TRP E CA 1
ATOM 8190 C C . TRP D 1 131 ? 64.980 71.451 62.078 1.00 6.31 131 TRP E C 1
ATOM 8191 O O . TRP D 1 131 ? 65.179 70.490 62.797 1.00 6.48 131 TRP E O 1
ATOM 8202 N N . HIS D 1 132 ? 64.202 72.521 62.400 1.00 6.52 132 HIS E N 1
ATOM 8203 C CA . HIS D 1 132 ? 63.614 72.694 63.754 1.00 6.61 132 HIS E CA 1
ATOM 8204 C C . HIS D 1 132 ? 62.190 72.260 63.791 1.00 7.23 132 HIS E C 1
ATOM 8205 O O . HIS D 1 132 ? 61.506 72.530 64.736 1.00 7.06 132 HIS E O 1
ATOM 8212 N N . GLU D 1 133 ? 61.776 71.568 62.765 1.00 6.53 133 GLU E N 1
ATOM 8213 C CA . GLU D 1 133 ? 60.364 71.093 62.702 1.00 7.61 133 GLU E CA 1
ATOM 8214 C C . GLU D 1 133 ? 59.383 72.165 62.630 1.00 7.19 133 GLU E C 1
ATOM 8215 O O . GLU D 1 133 ? 58.223 71.926 62.930 1.00 7.93 133 GLU E O 1
ATOM 8221 N N . ARG D 1 134 ? 59.828 73.364 62.216 1.00 6.96 134 ARG E N 1
ATOM 8222 C CA . ARG D 1 134 ? 58.878 74.410 62.036 1.00 6.57 134 ARG E CA 1
ATOM 8223 C C . ARG D 1 134 ? 58.334 74.339 60.669 1.00 6.84 134 ARG E C 1
ATOM 8224 O O . ARG D 1 134 ? 58.734 73.515 59.849 1.00 8.61 134 ARG E O 1
ATOM 8232 N N . ASP D 1 135 ? 57.375 75.208 60.400 1.00 7.73 135 ASP E N 1
ATOM 8233 C CA . ASP D 1 135 ? 56.537 74.928 59.217 1.00 8.07 135 ASP E CA 1
ATOM 8234 C C . ASP D 1 135 ? 57.231 75.322 57.914 1.00 7.55 135 ASP E C 1
ATOM 8235 O O . ASP D 1 135 ? 57.514 76.504 57.663 1.00 8.61 135 ASP E O 1
ATOM 8240 N N . THR D 1 136 ? 57.456 74.333 57.063 1.00 6.35 136 THR E N 1
ATOM 8241 C CA . THR D 1 136 ? 58.026 74.635 55.741 1.00 7.11 136 THR E CA 1
ATOM 8242 C C . THR D 1 136 ? 57.200 73.962 54.657 1.00 7.16 136 THR E C 1
ATOM 8243 O O . THR D 1 136 ? 57.732 73.687 53.599 1.00 7.53 136 THR E O 1
ATOM 8247 N N . GLY D 1 137 ? 55.930 73.692 54.968 1.00 7.96 137 GLY E N 1
ATOM 8248 C CA . GLY D 1 137 ? 55.086 73.112 53.934 1.00 8.27 137 GLY E CA 1
ATOM 8249 C C . GLY D 1 137 ? 54.289 71.965 54.438 1.00 8.91 137 GLY E C 1
ATOM 8250 O O . GLY D 1 137 ? 54.602 71.332 55.427 1.00 9.26 137 GLY E O 1
ATOM 8251 N N . GLY D 1 138 ? 53.214 71.750 53.694 1.00 9.61 138 GLY E N 1
ATOM 8252 C CA . GLY D 1 138 ? 52.412 70.580 53.987 1.00 10.88 138 GLY E CA 1
ATOM 8253 C C . GLY D 1 138 ? 51.408 70.787 55.081 1.00 13.02 138 GLY E C 1
ATOM 8254 O O . GLY D 1 138 ? 50.652 69.840 55.321 1.00 12.96 138 GLY E O 1
ATOM 8255 N N . ARG D 1 139 ? 51.360 71.939 55.738 1.00 11.27 139 ARG E N 1
ATOM 8256 C CA . ARG D 1 139 ? 50.435 72.149 56.853 1.00 14.86 139 ARG E CA 1
ATOM 8257 C C . ARG D 1 139 ? 49.330 73.102 56.435 1.00 20.56 139 ARG E C 1
ATOM 8258 O O . ARG D 1 139 ? 48.358 73.220 57.137 1.00 25.53 139 ARG E O 1
ATOM 8266 N N . ALA D 1 140 ? 49.526 73.824 55.324 1.00 21.58 140 ALA E N 1
ATOM 8267 C CA . ALA D 1 140 ? 48.540 74.839 54.858 1.00 25.58 140 ALA E CA 1
ATOM 8268 C C . ALA D 1 140 ? 47.326 73.981 54.483 1.00 26.18 140 ALA E C 1
ATOM 8269 O O . ALA D 1 140 ? 47.470 72.898 53.896 1.00 29.65 140 ALA E O 1
ATOM 8271 N N . PRO D 1 141 ? 46.125 74.437 54.871 1.00 38.24 141 PRO E N 1
ATOM 8272 C CA . PRO D 1 141 ? 44.916 73.640 54.484 1.00 40.17 141 PRO E CA 1
ATOM 8273 C C . PRO D 1 141 ? 44.801 73.524 52.934 1.00 41.17 141 PRO E C 1
ATOM 8274 O O . PRO D 1 141 ? 44.529 72.434 52.367 1.00 39.17 141 PRO E O 1
ATOM 8278 N N . GLN D 1 142 ? 45.087 74.619 52.250 1.00 31.73 142 GLN E N 1
ATOM 8279 C CA . GLN D 1 142 ? 44.880 74.592 50.819 1.00 34.80 142 GLN E CA 1
ATOM 8280 C C . GLN D 1 142 ? 46.245 74.318 50.143 1.00 26.07 142 GLN E C 1
ATOM 8281 O O . GLN D 1 142 ? 47.196 75.087 50.411 1.00 27.71 142 GLN E O 1
ATOM 8287 N N . LYS D 1 143 ? 46.326 73.295 49.279 1.00 22.19 143 LYS E N 1
ATOM 8288 C CA . LYS D 1 143 ? 47.517 73.120 48.468 1.00 20.31 143 LYS E CA 1
ATOM 8289 C C . LYS D 1 143 ? 47.673 74.247 47.448 1.00 18.44 143 LYS E C 1
ATOM 8290 O O . LYS D 1 143 ? 46.717 75.013 47.205 1.00 19.11 143 LYS E O 1
ATOM 8296 N N . LEU D 1 144 ? 48.854 74.328 46.795 1.00 14.49 144 LEU E N 1
ATOM 8297 C CA . LEU D 1 144 ? 49.014 75.380 45.801 1.00 13.13 144 LEU E CA 1
ATOM 8298 C C . LEU D 1 144 ? 48.068 75.148 44.717 1.00 14.85 144 LEU E C 1
ATOM 8299 O O . LEU D 1 144 ? 47.843 74.004 44.305 1.00 15.94 144 LEU E O 1
ATOM 8304 N N . ARG D 1 145 ? 47.475 76.242 44.260 1.00 17.98 145 ARG E N 1
ATOM 8305 C CA . ARG D 1 145 ? 46.638 75.983 43.123 1.00 20.61 145 ARG E CA 1
ATOM 8306 C C . ARG D 1 145 ? 46.963 76.821 41.923 1.00 19.29 145 ARG E C 1
ATOM 8307 O O . ARG D 1 145 ? 47.835 77.625 41.931 1.00 13.32 145 ARG E O 1
ATOM 8315 N N . GLY D 1 146 ? 46.178 76.628 40.854 1.00 20.27 146 GLY E N 1
ATOM 8316 C CA . GLY D 1 146 ? 46.508 77.331 39.603 1.00 17.58 146 GLY E CA 1
ATOM 8317 C C . GLY D 1 146 ? 47.949 77.092 39.183 1.00 15.57 146 GLY E C 1
ATOM 8318 O O . GLY D 1 146 ? 48.629 76.057 39.406 1.00 19.63 146 GLY E O 1
ATOM 8319 N N . ARG D 1 147 ? 48.520 78.158 38.709 1.00 12.78 147 ARG E N 1
ATOM 8320 C CA . ARG D 1 147 ? 49.890 78.035 38.315 1.00 13.02 147 ARG E CA 1
ATOM 8321 C C . ARG D 1 147 ? 50.886 78.256 39.403 1.00 10.74 147 ARG E C 1
ATOM 8322 O O . ARG D 1 147 ? 52.058 78.106 39.166 1.00 10.41 147 ARG E O 1
ATOM 8330 N N . ASP D 1 148 ? 50.406 78.443 40.627 1.00 10.83 148 ASP E N 1
ATOM 8331 C CA . ASP D 1 148 ? 51.424 78.473 41.677 1.00 10.66 148 ASP E CA 1
ATOM 8332 C C . ASP D 1 148 ? 52.226 77.222 41.760 1.00 9.60 148 ASP E C 1
ATOM 8333 O O . ASP D 1 148 ? 53.388 77.274 42.229 1.00 9.27 148 ASP E O 1
ATOM 8338 N N . ALA D 1 149 ? 51.613 76.078 41.441 1.00 8.88 149 ALA E N 1
ATOM 8339 C CA . ALA D 1 149 ? 52.274 74.831 41.629 1.00 10.11 149 ALA E CA 1
ATOM 8340 C C . ALA D 1 149 ? 53.166 74.534 40.433 1.00 9.76 149 ALA E C 1
ATOM 8341 O O . ALA D 1 149 ? 53.886 73.535 40.390 1.00 11.26 149 ALA E O 1
ATOM 8343 N N . GLU D 1 150 ? 53.102 75.331 39.409 1.00 9.68 150 GLU E N 1
ATOM 8344 C CA . GLU D 1 150 ? 53.830 74.978 38.215 1.00 10.92 150 GLU E CA 1
ATOM 8345 C C . GLU D 1 150 ? 55.335 75.193 38.387 1.00 10.91 150 GLU E C 1
ATOM 8346 O O . GLU D 1 150 ? 55.804 76.055 39.128 1.00 9.49 150 GLU E O 1
ATOM 8352 N N . ARG D 1 151 ? 56.077 74.339 37.675 1.00 10.06 151 ARG E N 1
ATOM 8353 C CA . ARG D 1 151 ? 57.539 74.438 37.662 1.00 9.50 151 ARG E CA 1
ATOM 8354 C C . ARG D 1 151 ? 58.002 75.584 36.814 1.00 9.62 151 ARG E C 1
ATOM 8355 O O . ARG D 1 151 ? 57.510 75.798 35.721 1.00 10.46 151 ARG E O 1
ATOM 8363 N N . ILE D 1 152 ? 58.963 76.332 37.320 1.00 8.81 152 ILE E N 1
ATOM 8364 C CA . ILE D 1 152 ? 59.670 77.274 36.489 1.00 7.95 152 ILE E CA 1
ATOM 8365 C C . ILE D 1 152 ? 60.605 76.453 35.621 1.00 7.90 152 ILE E C 1
ATOM 8366 O O . ILE D 1 152 ? 60.783 75.265 35.838 1.00 8.17 152 ILE E O 1
ATOM 8371 N N . PRO D 1 153 ? 61.244 77.100 34.639 1.00 8.57 153 PRO E N 1
ATOM 8372 C CA . PRO D 1 153 ? 62.098 76.364 33.772 1.00 8.55 153 PRO E CA 1
ATOM 8373 C C . PRO D 1 153 ? 63.278 75.795 34.504 1.00 8.69 153 PRO E C 1
ATOM 8374 O O . PRO D 1 153 ? 63.708 76.337 35.543 1.00 8.72 153 PRO E O 1
ATOM 8378 N N . TYR D 1 154 ? 63.802 74.719 33.933 1.00 8.89 154 TYR E N 1
ATOM 8379 C CA . TYR D 1 154 ? 64.970 74.120 34.516 1.00 8.32 154 TYR E CA 1
ATOM 8380 C C . TYR D 1 154 ? 66.186 74.658 33.814 1.00 8.65 154 TYR E C 1
ATOM 8381 O O . TYR D 1 154 ? 66.211 74.781 32.581 1.00 10.20 154 TYR E O 1
ATOM 8390 N N . GLY D 1 155 ? 67.257 74.906 34.537 1.00 8.90 155 GLY E N 1
ATOM 8391 C CA . GLY D 1 155 ? 68.482 75.259 33.871 1.00 8.41 155 GLY E CA 1
ATOM 8392 C C . GLY D 1 155 ? 68.792 76.697 34.049 1.00 9.24 155 GLY E C 1
ATOM 8393 O O . GLY D 1 155 ? 67.924 77.497 34.394 1.00 10.25 155 GLY E O 1
ATOM 8394 N N . LEU D 1 156 ? 70.004 77.076 33.711 1.00 8.89 156 LEU E N 1
ATOM 8395 C CA . LEU D 1 156 ? 70.319 78.507 33.825 1.00 8.62 156 LEU E CA 1
ATOM 8396 C C . LEU D 1 156 ? 69.604 79.275 32.690 1.00 10.93 156 LEU E C 1
ATOM 8397 O O . LEU D 1 156 ? 69.369 78.711 31.649 1.00 13.15 156 LEU E O 1
ATOM 8402 N N . PRO D 1 157 ? 69.236 80.520 32.921 1.00 11.56 157 PRO E N 1
ATOM 8403 C CA . PRO D 1 157 ? 68.527 81.359 31.970 1.00 14.80 157 PRO E CA 1
ATOM 8404 C C . PRO D 1 157 ? 69.405 81.449 30.760 1.00 17.22 157 PRO E C 1
ATOM 8405 O O . PRO D 1 157 ? 70.669 81.248 30.773 1.00 14.76 157 PRO E O 1
ATOM 8409 N N . ASN D 1 158 ? 68.746 81.697 29.647 1.00 20.49 158 ASN E N 1
ATOM 8410 C CA . ASN D 1 158 ? 69.507 81.811 28.481 1.00 22.91 158 ASN E CA 1
ATOM 8411 C C . ASN D 1 158 ? 70.611 82.878 28.619 1.00 21.39 158 ASN E C 1
ATOM 8412 O O . ASN D 1 158 ? 70.390 83.896 29.235 1.00 22.28 158 ASN E O 1
ATOM 8417 N N . SER D 1 159 ? 71.770 82.561 28.119 1.00 18.38 159 SER E N 1
ATOM 8418 C CA . SER D 1 159 ? 72.951 83.443 28.092 1.00 21.47 159 SER E CA 1
ATOM 8419 C C . SER D 1 159 ? 73.663 83.462 29.454 1.00 21.78 159 SER E C 1
ATOM 8420 O O . SER D 1 159 ? 74.688 84.212 29.638 1.00 23.38 159 SER E O 1
ATOM 8423 N N . VAL D 1 160 ? 73.195 82.625 30.378 1.00 14.21 160 VAL E N 1
ATOM 8424 C CA . VAL D 1 160 ? 73.909 82.610 31.650 1.00 12.58 160 VAL E CA 1
ATOM 8425 C C . VAL D 1 160 ? 74.841 81.436 31.765 1.00 12.26 160 VAL E C 1
ATOM 8426 O O . VAL D 1 160 ? 74.413 80.312 31.547 1.00 12.18 160 VAL E O 1
ATOM 8430 N N . GLU D 1 161 ? 76.085 81.665 32.170 1.00 12.21 161 GLU E N 1
ATOM 8431 C CA . GLU D 1 161 ? 76.950 80.549 32.465 1.00 13.27 161 GLU E CA 1
ATOM 8432 C C . GLU D 1 161 ? 77.251 80.540 33.950 1.00 11.55 161 GLU E C 1
ATOM 8433 O O . GLU D 1 161 ? 77.068 81.548 34.608 1.00 11.36 161 GLU E O 1
ATOM 8439 N N . LYS D 1 162 ? 77.732 79.412 34.442 1.00 10.99 162 LYS E N 1
ATOM 8440 C CA . LYS D 1 162 ? 78.118 79.367 35.851 1.00 10.48 162 LYS E CA 1
ATOM 8441 C C . LYS D 1 162 ? 79.152 80.401 36.154 1.00 11.20 162 LYS E C 1
ATOM 8442 O O . LYS D 1 162 ? 80.037 80.736 35.356 1.00 10.88 162 LYS E O 1
ATOM 8448 N N . PHE D 1 163 ? 79.034 80.944 37.340 1.00 9.84 163 PHE E N 1
ATOM 8449 C CA . PHE D 1 163 ? 80.148 81.746 37.833 1.00 9.42 163 PHE E CA 1
ATOM 8450 C C . PHE D 1 163 ? 81.303 80.908 38.211 1.00 9.91 163 PHE E C 1
ATOM 8451 O O . PHE D 1 163 ? 81.175 79.798 38.653 1.00 11.02 163 PHE E O 1
ATOM 8459 N N . ASN D 1 164 ? 82.460 81.540 38.027 1.00 11.70 164 ASN E N 1
ATOM 8460 C CA . ASN D 1 164 ? 83.688 80.913 38.546 1.00 15.56 164 ASN E CA 1
ATOM 8461 C C . ASN D 1 164 ? 84.088 81.664 39.783 1.00 13.76 164 ASN E C 1
ATOM 8462 O O . ASN D 1 164 ? 84.326 82.838 39.703 1.00 17.14 164 ASN E O 1
ATOM 8467 N N . LEU D 1 165 ? 84.055 81.065 40.951 1.00 11.80 165 LEU E N 1
ATOM 8468 C CA . LEU D 1 165 ? 84.369 81.872 42.129 1.00 10.81 165 LEU E CA 1
ATOM 8469 C C . LEU D 1 165 ? 85.849 81.961 42.251 1.00 11.40 165 LEU E C 1
ATOM 8470 O O . LEU D 1 165 ? 86.553 80.962 41.968 1.00 11.47 165 LEU E O 1
ATOM 8475 N N . LEU D 1 166 ? 86.384 83.104 42.640 1.00 10.50 166 LEU E N 1
ATOM 8476 C CA . LEU D 1 166 ? 87.849 83.164 42.677 1.00 9.74 166 LEU E CA 1
ATOM 8477 C C . LEU D 1 166 ? 88.336 82.315 43.800 1.00 10.58 166 LEU E C 1
ATOM 8478 O O . LEU D 1 166 ? 87.664 82.068 44.837 1.00 9.45 166 LEU E O 1
ATOM 8483 N N . ASP D 1 167 ? 89.565 81.877 43.621 1.00 10.17 167 ASP E N 1
ATOM 8484 C CA . ASP D 1 167 ? 90.217 81.117 44.678 1.00 12.21 167 ASP E CA 1
ATOM 8485 C C . ASP D 1 167 ? 90.842 82.119 45.625 1.00 10.37 167 ASP E C 1
ATOM 8486 O O . ASP D 1 167 ? 91.714 82.877 45.281 1.00 11.66 167 ASP E O 1
ATOM 8491 N N . ILE D 1 168 ? 90.397 82.149 46.863 1.00 11.60 168 ILE E N 1
ATOM 8492 C CA . ILE D 1 168 ? 90.837 83.214 47.806 1.00 11.20 168 ILE E CA 1
ATOM 8493 C C . ILE D 1 168 ? 92.329 83.048 48.103 1.00 12.56 168 ILE E C 1
ATOM 8494 O O . ILE D 1 168 ? 93.026 84.063 48.145 1.00 12.12 168 ILE E O 1
ATOM 8499 N N . GLU D 1 169 ? 92.806 81.817 48.141 1.00 12.50 169 GLU E N 1
ATOM 8500 C CA . GLU D 1 169 ? 94.260 81.702 48.425 1.00 15.72 169 GLU E CA 1
ATOM 8501 C C . GLU D 1 169 ? 95.155 82.281 47.362 1.00 15.42 169 GLU E C 1
ATOM 8502 O O . GLU D 1 169 ? 96.247 82.740 47.684 1.00 17.94 169 GLU E O 1
ATOM 8508 N N . LYS D 1 170 ? 94.701 82.299 46.134 1.00 12.73 170 LYS E N 1
ATOM 8509 C CA . LYS D 1 170 ? 95.445 82.746 45.017 1.00 14.08 170 LYS E CA 1
ATOM 8510 C C . LYS D 1 170 ? 95.149 84.173 44.746 1.00 14.76 170 LYS E C 1
ATOM 8511 O O . LYS D 1 170 ? 95.714 84.730 43.811 1.00 14.79 170 LYS E O 1
ATOM 8517 N N . ALA D 1 171 ? 94.196 84.743 45.478 1.00 12.87 171 ALA E N 1
ATOM 8518 C CA . ALA D 1 171 ? 93.798 86.117 45.154 1.00 11.95 171 ALA E CA 1
ATOM 8519 C C . ALA D 1 171 ? 94.854 87.161 45.592 1.00 10.88 171 ALA E C 1
ATOM 8520 O O . ALA D 1 171 ? 95.677 86.926 46.478 1.00 11.91 171 ALA E O 1
ATOM 8522 N N . SER D 1 172 ? 94.762 88.347 45.049 1.00 9.58 172 SER E N 1
ATOM 8523 C CA . SER D 1 172 ? 95.678 89.378 45.460 1.00 10.27 172 SER E CA 1
ATOM 8524 C C . SER D 1 172 ? 95.392 89.806 46.881 1.00 10.66 172 SER E C 1
ATOM 8525 O O . SER D 1 172 ? 94.250 89.587 47.397 1.00 9.54 172 SER E O 1
ATOM 8528 N N . ASP D 1 173 ? 96.344 90.502 47.518 1.00 10.36 173 ASP E N 1
ATOM 8529 C CA . ASP D 1 173 ? 96.065 91.004 48.847 1.00 10.57 173 ASP E CA 1
ATOM 8530 C C . ASP D 1 173 ? 94.919 92.011 48.728 1.00 9.66 173 ASP E C 1
ATOM 8531 O O . ASP D 1 173 ? 94.120 92.078 49.623 1.00 8.90 173 ASP E O 1
ATOM 8536 N N . ARG D 1 174 ? 94.853 92.700 47.611 1.00 9.12 174 ARG E N 1
ATOM 8537 C CA . ARG D 1 174 ? 93.819 93.766 47.450 1.00 7.99 174 ARG E CA 1
ATOM 8538 C C . ARG D 1 174 ? 92.436 93.051 47.473 1.00 8.34 174 ARG E C 1
ATOM 8539 O O . ARG D 1 174 ? 91.480 93.517 48.100 1.00 9.46 174 ARG E O 1
ATOM 8547 N N . THR D 1 175 ? 92.320 91.943 46.757 1.00 7.87 175 THR E N 1
ATOM 8548 C CA . THR D 1 175 ? 91.034 91.242 46.735 1.00 7.71 175 THR E CA 1
ATOM 8549 C C . THR D 1 175 ? 90.776 90.622 48.082 1.00 7.93 175 THR E C 1
ATOM 8550 O O . THR D 1 175 ? 89.639 90.661 48.541 1.00 8.72 175 THR E O 1
ATOM 8554 N N . GLN D 1 176 ? 91.798 89.946 48.629 1.00 7.56 176 GLN E N 1
ATOM 8555 C CA . GLN D 1 176 ? 91.589 89.396 49.978 1.00 9.14 176 GLN E CA 1
ATOM 8556 C C . GLN D 1 176 ? 91.119 90.491 50.944 1.00 9.18 176 GLN E C 1
ATOM 8557 O O . GLN D 1 176 ? 90.279 90.232 51.777 1.00 8.86 176 GLN E O 1
ATOM 8563 N N . THR D 1 177 ? 91.728 91.659 50.869 1.00 8.57 177 THR E N 1
ATOM 8564 C CA . THR D 1 177 ? 91.467 92.703 51.844 1.00 7.97 177 THR E CA 1
ATOM 8565 C C . THR D 1 177 ? 90.034 93.172 51.687 1.00 8.54 177 THR E C 1
ATOM 8566 O O . THR D 1 177 ? 89.358 93.377 52.670 1.00 7.72 177 THR E O 1
ATOM 8570 N N . VAL D 1 178 ? 89.608 93.402 50.457 1.00 7.40 178 VAL E N 1
ATOM 8571 C CA . VAL D 1 178 ? 88.258 93.919 50.327 1.00 7.30 178 VAL E CA 1
ATOM 8572 C C . VAL D 1 178 ? 87.263 92.856 50.693 1.00 6.68 178 VAL E C 1
ATOM 8573 O O . VAL D 1 178 ? 86.255 93.177 51.306 1.00 7.56 178 VAL E O 1
ATOM 8577 N N . LEU D 1 179 ? 87.528 91.591 50.363 1.00 6.80 179 LEU E N 1
ATOM 8578 C CA . LEU D 1 179 ? 86.603 90.534 50.751 1.00 7.05 179 LEU E CA 1
ATOM 8579 C C . LEU D 1 179 ? 86.580 90.476 52.281 1.00 6.91 179 LEU E C 1
ATOM 8580 O O . LEU D 1 179 ? 85.536 90.327 52.884 1.00 7.11 179 LEU E O 1
ATOM 8585 N N . ARG D 1 180 ? 87.753 90.539 52.886 1.00 6.84 180 ARG E N 1
ATOM 8586 C CA . ARG D 1 180 ? 87.808 90.488 54.359 1.00 7.66 180 ARG E CA 1
ATOM 8587 C C . ARG D 1 180 ? 87.067 91.704 54.904 1.00 7.27 180 ARG E C 1
ATOM 8588 O O . ARG D 1 180 ? 86.306 91.593 55.901 1.00 7.14 180 ARG E O 1
ATOM 8596 N N . ASP D 1 181 ? 87.230 92.879 54.334 1.00 6.54 181 ASP E N 1
ATOM 8597 C CA . ASP D 1 181 ? 86.620 94.054 54.891 1.00 7.33 181 ASP E CA 1
ATOM 8598 C C . ASP D 1 181 ? 85.108 93.930 54.781 1.00 6.78 181 ASP E C 1
ATOM 8599 O O . ASP D 1 181 ? 84.364 94.382 55.693 1.00 7.13 181 ASP E O 1
ATOM 8604 N N . ILE D 1 182 ? 84.666 93.463 53.617 1.00 6.19 182 ILE E N 1
ATOM 8605 C CA . ILE D 1 182 ? 83.227 93.319 53.413 1.00 6.30 182 ILE E CA 1
ATOM 8606 C C . ILE D 1 182 ? 82.668 92.275 54.357 1.00 6.19 182 ILE E C 1
ATOM 8607 O O . ILE D 1 182 ? 81.552 92.453 54.969 1.00 6.05 182 ILE E O 1
ATOM 8612 N N . ARG D 1 183 ? 83.383 91.174 54.563 1.00 6.27 183 ARG E N 1
ATOM 8613 C CA . ARG D 1 183 ? 82.910 90.166 55.484 1.00 5.90 183 ARG E CA 1
ATOM 8614 C C . ARG D 1 183 ? 82.809 90.799 56.834 1.00 6.39 183 ARG E C 1
ATOM 8615 O O . ARG D 1 183 ? 81.825 90.631 57.567 1.00 6.72 183 ARG E O 1
ATOM 8623 N N . ASP D 1 184 ? 83.863 91.482 57.249 1.00 6.67 184 ASP E N 1
ATOM 8624 C CA . ASP D 1 184 ? 83.838 91.931 58.633 1.00 6.86 184 ASP E CA 1
ATOM 8625 C C . ASP D 1 184 ? 82.930 93.098 58.791 1.00 6.71 184 ASP E C 1
ATOM 8626 O O . ASP D 1 184 ? 82.413 93.292 59.918 1.00 7.46 184 ASP E O 1
ATOM 8631 N N . ALA D 1 185 ? 82.669 93.876 57.779 1.00 6.03 185 ALA E N 1
ATOM 8632 C CA . ALA D 1 185 ? 81.738 94.973 57.973 1.00 5.87 185 ALA E CA 1
ATOM 8633 C C . ALA D 1 185 ? 80.395 94.514 58.412 1.00 5.85 185 ALA E C 1
ATOM 8634 O O . ALA D 1 185 ? 79.671 95.274 59.062 1.00 6.06 185 ALA E O 1
ATOM 8636 N N . PHE D 1 186 ? 80.058 93.323 57.972 1.00 5.81 186 PHE E N 1
ATOM 8637 C CA . PHE D 1 186 ? 78.790 92.782 58.346 1.00 5.99 186 PHE E CA 1
ATOM 8638 C C . PHE D 1 186 ? 78.881 91.743 59.398 1.00 5.78 186 PHE E C 1
ATOM 8639 O O . PHE D 1 186 ? 77.827 91.086 59.623 1.00 6.99 186 PHE E O 1
ATOM 8647 N N . LEU D 1 187 ? 80.072 91.565 60.012 1.00 6.13 187 LEU E N 1
ATOM 8648 C CA . LEU D 1 187 ? 80.290 90.522 61.027 1.00 6.06 187 LEU E CA 1
ATOM 8649 C C . LEU D 1 187 ? 79.898 89.179 60.476 1.00 6.73 187 LEU E C 1
ATOM 8650 O O . LEU D 1 187 ? 79.228 88.367 61.169 1.00 6.86 187 LEU E O 1
ATOM 8655 N N . HIS D 1 188 ? 80.366 88.887 59.262 1.00 6.15 188 HIS E N 1
ATOM 8656 C CA . HIS D 1 188 ? 80.169 87.606 58.658 1.00 6.17 188 HIS E CA 1
ATOM 8657 C C . HIS D 1 188 ? 81.368 86.741 58.822 1.00 6.41 188 HIS E C 1
ATOM 8658 O O . HIS D 1 188 ? 82.326 87.143 59.417 1.00 7.78 188 HIS E O 1
ATOM 8665 N N . HIS D 1 189 ? 81.203 85.509 58.422 1.00 6.73 189 HIS E N 1
ATOM 8666 C CA . HIS D 1 189 ? 82.237 84.538 58.648 1.00 6.97 189 HIS E CA 1
ATOM 8667 C C . HIS D 1 189 ? 83.102 84.379 57.419 1.00 7.75 189 HIS E C 1
ATOM 8668 O O . HIS D 1 189 ? 84.189 83.790 57.525 1.00 7.49 189 HIS E O 1
ATOM 8675 N N . GLY D 1 190 ? 82.618 84.802 56.266 1.00 7.21 190 GLY E N 1
ATOM 8676 C CA . GLY D 1 190 ? 83.433 84.594 55.065 1.00 7.87 190 GLY E CA 1
ATOM 8677 C C . GLY D 1 190 ? 82.818 85.441 54.010 1.00 8.46 190 GLY E C 1
ATOM 8678 O O . GLY D 1 190 ? 81.729 85.981 54.149 1.00 7.18 190 GLY E O 1
ATOM 8679 N N . PRO D 1 191 ? 83.511 85.552 52.885 1.00 8.16 191 PRO E N 1
ATOM 8680 C CA . PRO D 1 191 ? 82.989 86.351 51.838 1.00 7.51 191 PRO E CA 1
ATOM 8681 C C . PRO D 1 191 ? 81.908 85.506 51.155 1.00 6.75 191 PRO E C 1
ATOM 8682 O O . PRO D 1 191 ? 82.077 84.293 50.880 1.00 6.47 191 PRO E O 1
ATOM 8686 N N . ALA D 1 192 ? 80.793 86.130 50.841 1.00 6.09 192 ALA E N 1
ATOM 8687 C CA . ALA D 1 192 ? 79.740 85.429 50.173 1.00 6.38 192 ALA E CA 1
ATOM 8688 C C . ALA D 1 192 ? 80.289 85.073 48.801 1.00 6.41 192 ALA E C 1
ATOM 8689 O O . ALA D 1 192 ? 81.286 85.666 48.309 1.00 6.24 192 ALA E O 1
ATOM 8691 N N . SER D 1 193 ? 79.612 84.112 48.206 1.00 6.20 193 SER E N 1
ATOM 8692 C CA . SER D 1 193 ? 79.981 83.699 46.831 1.00 6.37 193 SER E CA 1
ATOM 8693 C C . SER D 1 193 ? 80.019 84.910 45.953 1.00 6.90 193 SER E C 1
ATOM 8694 O O . SER D 1 193 ? 80.893 85.037 45.128 1.00 6.73 193 SER E O 1
ATOM 8697 N N . ASP D 1 194 ? 79.077 85.828 46.217 1.00 6.42 194 ASP E N 1
ATOM 8698 C CA . ASP D 1 194 ? 78.972 87.061 45.467 1.00 6.59 194 ASP E CA 1
ATOM 8699 C C . ASP D 1 194 ? 80.276 87.804 45.430 1.00 7.00 194 ASP E C 1
ATOM 8700 O O . ASP D 1 194 ? 80.612 88.318 44.411 1.00 7.43 194 ASP E O 1
ATOM 8705 N N . TYR D 1 195 ? 81.032 87.812 46.528 1.00 6.61 195 TYR E N 1
ATOM 8706 C CA . TYR D 1 195 ? 82.255 88.535 46.483 1.00 6.46 195 TYR E CA 1
ATOM 8707 C C . TYR D 1 195 ? 83.404 87.696 45.934 1.00 6.82 195 TYR E C 1
ATOM 8708 O O . TYR D 1 195 ? 84.385 88.266 45.538 1.00 7.67 195 TYR E O 1
ATOM 8717 N N . ARG D 1 196 ? 83.264 86.413 45.882 1.00 6.59 196 ARG E N 1
ATOM 8718 C CA . ARG D 1 196 ? 84.247 85.615 45.170 1.00 7.34 196 ARG E CA 1
ATOM 8719 C C . ARG D 1 196 ? 83.956 85.729 43.691 1.00 8.08 196 ARG E C 1
ATOM 8720 O O . ARG D 1 196 ? 84.790 85.299 42.895 1.00 8.61 196 ARG E O 1
ATOM 8728 N N . VAL D 1 197 ? 82.793 86.222 43.318 1.00 7.74 197 VAL E N 1
ATOM 8729 C CA . VAL D 1 197 ? 82.536 86.548 41.913 1.00 9.00 197 VAL E CA 1
ATOM 8730 C C . VAL D 1 197 ? 83.021 87.959 41.685 1.00 9.12 197 VAL E C 1
ATOM 8731 O O . VAL D 1 197 ? 83.842 88.180 40.763 1.00 9.03 197 VAL E O 1
ATOM 8735 N N . LEU D 1 198 ? 82.453 88.918 42.396 1.00 7.31 198 LEU E N 1
ATOM 8736 C CA . LEU D 1 198 ? 82.797 90.328 42.189 1.00 7.75 198 LEU E CA 1
ATOM 8737 C C . LEU D 1 198 ? 84.241 90.677 42.564 1.00 7.22 198 LEU E C 1
ATOM 8738 O O . LEU D 1 198 ? 84.722 91.738 42.175 1.00 8.55 198 LEU E O 1
ATOM 8743 N N . GLY D 1 199 ? 84.869 89.824 43.345 1.00 7.56 199 GLY E N 1
ATOM 8744 C CA . GLY D 1 199 ? 86.164 90.185 43.870 1.00 7.84 199 GLY E CA 1
ATOM 8745 C C . GLY D 1 199 ? 87.270 90.117 42.871 1.00 8.48 199 GLY E C 1
ATOM 8746 O O . GLY D 1 199 ? 88.351 90.529 43.192 1.00 8.29 199 GLY E O 1
ATOM 8747 N N . VAL D 1 200 ? 86.963 89.675 41.667 1.00 8.80 200 VAL E N 1
ATOM 8748 C CA . VAL D 1 200 ? 87.938 89.880 40.564 1.00 8.89 200 VAL E CA 1
ATOM 8749 C C . VAL D 1 200 ? 88.035 91.348 40.232 1.00 9.40 200 VAL E C 1
ATOM 8750 O O . VAL D 1 200 ? 88.946 91.765 39.519 1.00 7.91 200 VAL E O 1
ATOM 8754 N N . TRP D 1 201 ? 87.093 92.116 40.724 1.00 8.06 201 TRP E N 1
ATOM 8755 C CA . TRP D 1 201 ? 87.124 93.581 40.557 1.00 7.62 201 TRP E CA 1
ATOM 8756 C C . TRP D 1 201 ? 87.184 94.226 41.878 1.00 7.25 201 TRP E C 1
ATOM 8757 O O . TRP D 1 201 ? 86.210 94.851 42.299 1.00 7.33 201 TRP E O 1
ATOM 8768 N N . PRO D 1 202 ? 88.326 94.149 42.535 1.00 7.11 202 PRO E N 1
ATOM 8769 C CA . PRO D 1 202 ? 88.387 94.665 43.876 1.00 6.54 202 PRO E CA 1
ATOM 8770 C C . PRO D 1 202 ? 88.278 96.175 43.860 1.00 7.15 202 PRO E C 1
ATOM 8771 O O . PRO D 1 202 ? 87.895 96.751 44.888 1.00 7.15 202 PRO E O 1
ATOM 8775 N N . ASP D 1 203 ? 88.611 96.825 42.733 1.00 6.74 203 ASP E N 1
ATOM 8776 C CA . ASP D 1 203 ? 88.474 98.232 42.672 1.00 7.80 203 ASP E CA 1
ATOM 8777 C C . ASP D 1 203 ? 87.014 98.623 42.816 1.00 7.17 203 ASP E C 1
ATOM 8778 O O . ASP D 1 203 ? 86.710 99.605 43.500 1.00 8.69 203 ASP E O 1
ATOM 8783 N N . TYR D 1 204 ? 86.171 97.871 42.159 1.00 6.70 204 TYR E N 1
ATOM 8784 C CA . TYR D 1 204 ? 84.774 98.115 42.309 1.00 6.39 204 TYR E CA 1
ATOM 8785 C C . TYR D 1 204 ? 84.368 97.774 43.731 1.00 5.95 204 TYR E C 1
ATOM 8786 O O . TYR D 1 204 ? 83.603 98.483 44.318 1.00 5.88 204 TYR E O 1
ATOM 8795 N N . LEU D 1 205 ? 84.774 96.607 44.260 1.00 6.57 205 LEU E N 1
ATOM 8796 C CA . LEU D 1 205 ? 84.211 96.294 45.569 1.00 6.49 205 LEU E CA 1
ATOM 8797 C C . LEU D 1 205 ? 84.620 97.304 46.580 1.00 6.79 205 LEU E C 1
ATOM 8798 O O . LEU D 1 205 ? 83.891 97.525 47.558 1.00 7.34 205 LEU E O 1
ATOM 8803 N N . GLU D 1 206 ? 85.825 97.883 46.443 1.00 6.84 206 GLU E N 1
ATOM 8804 C CA . GLU D 1 206 ? 86.189 98.904 47.381 1.00 6.21 206 GLU E CA 1
ATOM 8805 C C . GLU D 1 206 ? 85.240 100.087 47.312 1.00 6.46 206 GLU E C 1
ATOM 8806 O O . GLU D 1 206 ? 84.899 100.656 48.335 1.00 6.35 206 GLU E O 1
ATOM 8812 N N . ILE D 1 207 ? 84.846 100.510 46.080 1.00 6.26 207 ILE E N 1
ATOM 8813 C CA . ILE D 1 207 ? 83.875 101.586 45.926 1.00 6.45 207 ILE E CA 1
ATOM 8814 C C . ILE D 1 207 ? 82.559 101.172 46.476 1.00 6.65 207 ILE E C 1
ATOM 8815 O O . ILE D 1 207 ? 81.886 101.972 47.230 1.00 7.38 207 ILE E O 1
ATOM 8820 N N . ALA D 1 208 ? 82.184 99.913 46.202 1.00 6.48 208 ALA E N 1
ATOM 8821 C CA . ALA D 1 208 ? 80.889 99.436 46.700 1.00 6.58 208 ALA E CA 1
ATOM 8822 C C . ALA D 1 208 ? 80.891 99.425 48.222 1.00 6.49 208 ALA E C 1
ATOM 8823 O O . ALA D 1 208 ? 79.862 99.752 48.857 1.00 6.79 208 ALA E O 1
ATOM 8825 N N . LEU D 1 209 ? 81.991 99.020 48.829 1.00 6.15 209 LEU E N 1
ATOM 8826 C CA . LEU D 1 209 ? 82.011 98.948 50.277 1.00 6.28 209 LEU E CA 1
ATOM 8827 C C . LEU D 1 209 ? 81.894 100.349 50.779 1.00 6.74 209 LEU E C 1
ATOM 8828 O O . LEU D 1 209 ? 81.101 100.612 51.729 1.00 7.06 209 LEU E O 1
ATOM 8833 N N . ARG D 1 210 ? 82.712 101.225 50.234 1.00 7.38 210 ARG E N 1
ATOM 8834 C CA . ARG D 1 210 ? 82.625 102.605 50.764 1.00 6.78 210 ARG E CA 1
ATOM 8835 C C . ARG D 1 210 ? 81.245 103.272 50.492 1.00 7.32 210 ARG E C 1
ATOM 8836 O O . ARG D 1 210 ? 80.722 103.932 51.407 1.00 7.08 210 ARG E O 1
ATOM 8844 N N . ASP D 1 211 ? 80.688 103.097 49.284 1.00 6.13 211 ASP E N 1
ATOM 8845 C CA . ASP D 1 211 ? 79.580 103.901 48.922 1.00 6.80 211 ASP E CA 1
ATOM 8846 C C . ASP D 1 211 ? 78.322 103.267 49.346 1.00 6.29 211 ASP E C 1
ATOM 8847 O O . ASP D 1 211 ? 77.329 103.984 49.637 1.00 7.23 211 ASP E O 1
ATOM 8852 N N . SER D 1 212 ? 78.330 101.964 49.365 1.00 7.01 212 SER E N 1
ATOM 8853 C CA . SER D 1 212 ? 77.055 101.262 49.462 1.00 6.78 212 SER E CA 1
ATOM 8854 C C . SER D 1 212 ? 76.896 100.460 50.700 1.00 6.82 212 SER E C 1
ATOM 8855 O O . SER D 1 212 ? 75.807 100.422 51.237 1.00 7.67 212 SER E O 1
ATOM 8858 N N . LEU D 1 213 ? 77.905 99.710 51.052 1.00 6.40 213 LEU E N 1
ATOM 8859 C CA . LEU D 1 213 ? 77.755 98.738 52.113 1.00 6.64 213 LEU E CA 1
ATOM 8860 C C . LEU D 1 213 ? 78.140 99.286 53.447 1.00 7.29 213 LEU E C 1
ATOM 8861 O O . LEU D 1 213 ? 77.360 99.167 54.417 1.00 7.43 213 LEU E O 1
ATOM 8866 N N . ALA D 1 214 ? 79.320 99.878 53.521 1.00 7.34 214 ALA E N 1
ATOM 8867 C CA . ALA D 1 214 ? 79.756 100.376 54.832 1.00 8.17 214 ALA E CA 1
ATOM 8868 C C . ALA D 1 214 ? 78.804 101.320 55.481 1.00 8.51 214 ALA E C 1
ATOM 8869 O O . ALA D 1 214 ? 78.601 101.232 56.733 1.00 9.56 214 ALA E O 1
ATOM 8871 N N . PRO D 1 215 ? 78.156 102.147 54.757 1.00 8.11 215 PRO E N 1
ATOM 8872 C CA . PRO D 1 215 ? 77.327 103.131 55.462 1.00 8.48 215 PRO E CA 1
ATOM 8873 C C . PRO D 1 215 ? 76.073 102.559 56.061 1.00 9.05 215 PRO E C 1
ATOM 8874 O O . PRO D 1 215 ? 75.488 103.204 56.878 1.00 10.93 215 PRO E O 1
ATOM 8878 N N . VAL D 1 216 ? 75.728 101.326 55.728 1.00 7.74 216 VAL E N 1
ATOM 8879 C CA . VAL D 1 216 ? 74.501 100.755 56.254 1.00 6.84 216 VAL E CA 1
ATOM 8880 C C . VAL D 1 216 ? 74.793 99.503 57.001 1.00 6.31 216 VAL E C 1
ATOM 8881 O O . VAL D 1 216 ? 73.929 99.022 57.668 1.00 6.17 216 VAL E O 1
ATOM 8885 N N . ALA D 1 217 ? 75.997 98.942 56.908 1.00 6.06 217 ALA E N 1
ATOM 8886 C CA . ALA D 1 217 ? 76.296 97.680 57.602 1.00 6.43 217 ALA E CA 1
ATOM 8887 C C . ALA D 1 217 ? 76.005 97.862 59.106 1.00 7.28 217 ALA E C 1
ATOM 8888 O O . ALA D 1 217 ? 76.440 98.864 59.749 1.00 7.05 217 ALA E O 1
ATOM 8890 N N . LEU D 1 218 ? 75.354 96.828 59.609 1.00 7.76 218 LEU E N 1
ATOM 8891 C CA . LEU D 1 218 ? 75.055 96.730 61.055 1.00 8.25 218 LEU E CA 1
ATOM 8892 C C . LEU D 1 218 ? 74.036 97.717 61.525 1.00 8.53 218 LEU E C 1
ATOM 8893 O O . LEU D 1 218 ? 73.803 97.801 62.707 1.00 10.32 218 LEU E O 1
ATOM 8898 N N . SER D 1 219 ? 73.474 98.491 60.633 1.00 7.57 219 SER E N 1
ATOM 8899 C CA . SER D 1 219 ? 72.592 99.554 61.050 1.00 7.52 219 SER E CA 1
ATOM 8900 C C . SER D 1 219 ? 71.221 98.934 61.344 1.00 7.33 219 SER E C 1
ATOM 8901 O O . SER D 1 219 ? 70.839 97.875 60.849 1.00 6.79 219 SER E O 1
ATOM 8904 N N . ALA D 1 220 ? 70.434 99.760 62.035 1.00 7.40 220 ALA E N 1
ATOM 8905 C CA . ALA D 1 220 ? 69.043 99.346 62.270 1.00 7.42 220 ALA E CA 1
ATOM 8906 C C . ALA D 1 220 ? 68.307 99.159 60.962 1.00 7.54 220 ALA E C 1
ATOM 8907 O O . ALA D 1 220 ? 67.505 98.206 60.837 1.00 8.71 220 ALA E O 1
ATOM 8909 N N . GLU D 1 221 ? 68.564 100.038 60.004 1.00 7.67 221 GLU E N 1
ATOM 8910 C CA . GLU D 1 221 ? 67.852 99.978 58.778 1.00 8.09 221 GLU E CA 1
ATOM 8911 C C . GLU D 1 221 ? 68.180 98.726 58.020 1.00 6.52 221 GLU E C 1
ATOM 8912 O O . GLU D 1 221 ? 67.302 98.084 57.442 1.00 7.67 221 GLU E O 1
ATOM 8918 N N . TYR D 1 222 ? 69.452 98.386 58.016 1.00 5.94 222 TYR E N 1
ATOM 8919 C CA . TYR D 1 222 ? 69.825 97.145 57.339 1.00 6.51 222 TYR E CA 1
ATOM 8920 C C . TYR D 1 222 ? 69.225 95.932 57.991 1.00 7.58 222 TYR E C 1
ATOM 8921 O O . TYR D 1 222 ? 68.659 95.063 57.380 1.00 6.53 222 TYR E O 1
ATOM 8930 N N . ASP D 1 223 ? 69.317 95.897 59.287 1.00 7.61 223 ASP E N 1
ATOM 8931 C CA . ASP D 1 223 ? 68.951 94.704 59.996 1.00 10.29 223 ASP E CA 1
ATOM 8932 C C . ASP D 1 223 ? 67.439 94.586 59.974 1.00 9.14 223 ASP E C 1
ATOM 8933 O O . ASP D 1 223 ? 66.946 93.501 59.971 1.00 9.22 223 ASP E O 1
ATOM 8938 N N . GLU D 1 224 ? 66.723 95.683 59.923 1.00 8.62 224 GLU E N 1
ATOM 8939 C CA . GLU D 1 224 ? 65.273 95.618 59.809 1.00 9.28 224 GLU E CA 1
ATOM 8940 C C . GLU D 1 224 ? 64.862 95.129 58.422 1.00 8.39 224 GLU E C 1
ATOM 8941 O O . GLU D 1 224 ? 63.914 94.364 58.257 1.00 7.79 224 GLU E O 1
ATOM 8947 N N . THR D 1 225 ? 65.661 95.537 57.414 1.00 7.26 225 THR E N 1
ATOM 8948 C CA . THR D 1 225 ? 65.391 95.061 56.057 1.00 6.07 225 THR E CA 1
ATOM 8949 C C . THR D 1 225 ? 65.618 93.583 56.101 1.00 5.34 225 THR E C 1
ATOM 8950 O O . THR D 1 225 ? 64.819 92.839 55.527 1.00 5.80 225 THR E O 1
ATOM 8954 N N . ALA D 1 226 ? 66.694 93.127 56.731 1.00 4.87 226 ALA E N 1
ATOM 8955 C CA . ALA D 1 226 ? 66.909 91.710 56.774 1.00 5.65 226 ALA E CA 1
ATOM 8956 C C . ALA D 1 226 ? 65.796 91.003 57.533 1.00 5.45 226 ALA E C 1
ATOM 8957 O O . ALA D 1 226 ? 65.318 89.971 57.142 1.00 5.85 226 ALA E O 1
ATOM 8959 N N . ARG D 1 227 ? 65.378 91.580 58.669 1.00 6.24 227 ARG E N 1
ATOM 8960 C CA . ARG D 1 227 ? 64.279 90.950 59.403 1.00 6.54 227 ARG E CA 1
ATOM 8961 C C . ARG D 1 227 ? 63.061 90.829 58.518 1.00 7.21 227 ARG E C 1
ATOM 8962 O O . ARG D 1 227 ? 62.411 89.780 58.473 1.00 6.91 227 ARG E O 1
ATOM 8970 N N . ARG D 1 228 ? 62.793 91.910 57.796 1.00 6.31 228 ARG E N 1
ATOM 8971 C CA . ARG D 1 228 ? 61.639 91.865 56.875 1.00 7.08 228 ARG E CA 1
ATOM 8972 C C . ARG D 1 228 ? 61.745 90.763 55.883 1.00 6.24 228 ARG E C 1
ATOM 8973 O O . ARG D 1 228 ? 60.757 90.040 55.674 1.00 6.16 228 ARG E O 1
ATOM 8981 N N . ILE D 1 229 ? 62.887 90.660 55.231 1.00 5.07 229 ILE E N 1
ATOM 8982 C CA . ILE D 1 229 ? 62.937 89.654 54.163 1.00 4.84 229 ILE E CA 1
ATOM 8983 C C . ILE D 1 229 ? 63.039 88.278 54.750 1.00 4.69 229 ILE E C 1
ATOM 8984 O O . ILE D 1 229 ? 62.482 87.347 54.179 1.00 4.75 229 ILE E O 1
ATOM 8989 N N . ARG D 1 230 ? 63.665 88.162 55.911 1.00 4.68 230 ARG E N 1
ATOM 8990 C CA . ARG D 1 230 ? 63.643 86.847 56.506 1.00 4.85 230 ARG E CA 1
ATOM 8991 C C . ARG D 1 230 ? 62.222 86.409 56.856 1.00 4.91 230 ARG E C 1
ATOM 8992 O O . ARG D 1 230 ? 61.875 85.229 56.680 1.00 5.57 230 ARG E O 1
ATOM 9000 N N . LYS D 1 231 ? 61.396 87.366 57.309 1.00 5.31 231 LYS E N 1
ATOM 9001 C CA . LYS D 1 231 ? 60.024 87.051 57.640 1.00 5.44 231 LYS E CA 1
ATOM 9002 C C . LYS D 1 231 ? 59.208 86.734 56.384 1.00 5.35 231 LYS E C 1
ATOM 9003 O O . LYS D 1 231 ? 58.473 85.739 56.377 1.00 6.21 231 LYS E O 1
ATOM 9009 N N . ILE D 1 232 ? 59.517 87.427 55.305 1.00 5.01 232 ILE E N 1
ATOM 9010 C CA . ILE D 1 232 ? 58.829 87.089 54.054 1.00 5.17 232 ILE E CA 1
ATOM 9011 C C . ILE D 1 232 ? 59.118 85.702 53.683 1.00 5.21 232 ILE E C 1
ATOM 9012 O O . ILE D 1 232 ? 58.202 84.897 53.384 1.00 5.59 232 ILE E O 1
ATOM 9017 N N . ALA D 1 233 ? 60.379 85.336 53.786 1.00 4.99 233 ALA E N 1
ATOM 9018 C CA . ALA D 1 233 ? 60.772 83.975 53.364 1.00 4.83 233 ALA E CA 1
ATOM 9019 C C . ALA D 1 233 ? 60.156 82.968 54.274 1.00 5.32 233 ALA E C 1
ATOM 9020 O O . ALA D 1 233 ? 59.656 81.945 53.818 1.00 5.70 233 ALA E O 1
ATOM 9022 N N . ARG D 1 234 ? 60.217 83.242 55.585 1.00 5.43 234 ARG E N 1
ATOM 9023 C CA . ARG D 1 234 ? 59.732 82.277 56.532 1.00 5.94 234 ARG E CA 1
ATOM 9024 C C . ARG D 1 234 ? 58.220 82.077 56.402 1.00 5.85 234 ARG E C 1
ATOM 9025 O O . ARG D 1 234 ? 57.716 80.986 56.508 1.00 5.51 234 ARG E O 1
ATOM 9033 N N . GLU D 1 235 ? 57.479 83.133 56.184 1.00 5.90 235 GLU E N 1
ATOM 9034 C CA . GLU D 1 235 ? 56.068 82.957 55.950 1.00 7.04 235 GLU E CA 1
ATOM 9035 C C . GLU D 1 235 ? 55.825 82.252 54.623 1.00 6.51 235 GLU E C 1
ATOM 9036 O O . GLU D 1 235 ? 54.899 81.434 54.533 1.00 5.95 235 GLU E O 1
ATOM 9042 N N . HIS D 1 236 ? 56.622 82.580 53.621 1.00 5.86 236 HIS E N 1
ATOM 9043 C CA . HIS D 1 236 ? 56.270 82.064 52.309 1.00 5.61 236 HIS E CA 1
ATOM 9044 C C . HIS D 1 236 ? 56.459 80.588 52.268 1.00 6.16 236 HIS E C 1
ATOM 9045 O O . HIS D 1 236 ? 55.680 79.912 51.615 1.00 6.79 236 HIS E O 1
ATOM 9052 N N . VAL D 1 237 ? 57.458 80.047 52.939 1.00 5.50 237 VAL E N 1
ATOM 9053 C CA . VAL D 1 237 ? 57.646 78.603 52.809 1.00 5.81 237 VAL E CA 1
ATOM 9054 C C . VAL D 1 237 ? 56.530 77.799 53.446 1.00 6.26 237 VAL E C 1
ATOM 9055 O O . VAL D 1 237 ? 56.398 76.641 53.147 1.00 6.66 237 VAL E O 1
ATOM 9059 N N . LYS D 1 238 ? 55.726 78.417 54.326 1.00 7.10 238 LYS E N 1
ATOM 9060 C CA . LYS D 1 238 ? 54.632 77.684 54.883 1.00 6.76 238 LYS E CA 1
ATOM 9061 C C . LYS D 1 238 ? 53.587 77.394 53.851 1.00 7.66 238 LYS E C 1
ATOM 9062 O O . LYS D 1 238 ? 52.771 76.499 54.045 1.00 8.30 238 LYS E O 1
ATOM 9068 N N . GLY D 1 239 ? 53.682 78.050 52.709 1.00 7.21 239 GLY E N 1
ATOM 9069 C CA . GLY D 1 239 ? 52.669 77.815 51.705 1.00 7.44 239 GLY E CA 1
ATOM 9070 C C . GLY D 1 239 ? 53.037 76.615 50.844 1.00 8.03 239 GLY E C 1
ATOM 9071 O O . GLY D 1 239 ? 52.249 76.215 50.004 1.00 8.27 239 GLY E O 1
ATOM 9072 N N . PHE D 1 240 ? 54.261 76.043 51.022 1.00 6.68 240 PHE E N 1
ATOM 9073 C CA . PHE D 1 240 ? 54.691 74.922 50.224 1.00 7.37 240 PHE E CA 1
ATOM 9074 C C . PHE D 1 240 ? 53.810 73.701 50.491 1.00 7.75 240 PHE E C 1
ATOM 9075 O O . PHE D 1 240 ? 53.195 73.552 51.563 1.00 7.01 240 PHE E O 1
ATOM 9083 N N . ASP D 1 241 ? 53.688 72.879 49.457 1.00 8.69 241 ASP E N 1
ATOM 9084 C CA . ASP D 1 241 ? 52.825 71.701 49.582 1.00 10.18 241 ASP E CA 1
ATOM 9085 C C . ASP D 1 241 ? 53.362 70.625 50.449 1.00 10.29 241 ASP E C 1
ATOM 9086 O O . ASP D 1 241 ? 52.578 69.829 50.929 1.00 10.91 241 ASP E O 1
ATOM 9091 N N . LYS D 1 242 ? 54.681 70.532 50.652 1.00 10.21 242 LYS E N 1
ATOM 9092 C CA . LYS D 1 242 ? 55.088 69.596 51.601 1.00 11.18 242 LYS E CA 1
ATOM 9093 C C . LYS D 1 242 ? 56.354 70.162 52.195 1.00 10.88 242 LYS E C 1
ATOM 9094 O O . LYS D 1 242 ? 56.874 71.115 51.659 1.00 9.58 242 LYS E O 1
ATOM 9100 N N . PRO D 1 243 ? 56.785 69.564 53.287 1.00 10.58 243 PRO E N 1
ATOM 9101 C CA . PRO D 1 243 ? 57.922 70.138 53.977 1.00 9.82 243 PRO E CA 1
ATOM 9102 C C . PRO D 1 243 ? 59.130 70.237 53.098 1.00 9.51 243 PRO E C 1
ATOM 9103 O O . PRO D 1 243 ? 59.399 69.387 52.195 1.00 10.14 243 PRO E O 1
ATOM 9107 N N . ALA D 1 244 ? 59.917 71.265 53.345 1.00 8.44 244 ALA E N 1
ATOM 9108 C CA . ALA D 1 244 ? 60.928 71.606 52.387 1.00 7.82 244 ALA E CA 1
ATOM 9109 C C . ALA D 1 244 ? 62.336 71.505 52.996 1.00 7.98 244 ALA E C 1
ATOM 9110 O O . ALA D 1 244 ? 63.284 72.205 52.537 1.00 8.27 244 ALA E O 1
ATOM 9112 N N . GLY D 1 245 ? 62.475 70.641 53.987 1.00 7.87 245 GLY E N 1
ATOM 9113 C CA . GLY D 1 245 ? 63.812 70.293 54.443 1.00 7.74 245 GLY E CA 1
ATOM 9114 C C . GLY D 1 245 ? 63.666 69.094 55.336 1.00 8.08 245 GLY E C 1
ATOM 9115 O O . GLY D 1 245 ? 62.605 68.460 55.303 1.00 9.05 245 GLY E O 1
ATOM 9116 N N . VAL D 1 246 ? 64.697 68.831 56.114 1.00 7.01 246 VAL E N 1
ATOM 9117 C CA . VAL D 1 246 ? 64.668 67.675 56.992 1.00 7.90 246 VAL E CA 1
ATOM 9118 C C . VAL D 1 246 ? 64.884 68.230 58.410 1.00 7.93 246 VAL E C 1
ATOM 9119 O O . VAL D 1 246 ? 65.636 69.190 58.622 1.00 8.13 246 VAL E O 1
ATOM 9123 N N . ALA D 1 247 ? 64.232 67.543 59.329 1.00 7.66 247 ALA E N 1
ATOM 9124 C CA . ALA D 1 247 ? 64.387 67.843 60.777 1.00 7.63 247 ALA E CA 1
ATOM 9125 C C . ALA D 1 247 ? 65.582 67.158 61.321 1.00 8.08 247 ALA E C 1
ATOM 9126 O O . ALA D 1 247 ? 65.824 65.953 61.013 1.00 9.17 247 ALA E O 1
ATOM 9128 N N . TRP D 1 248 ? 66.310 67.839 62.219 1.00 8.09 248 TRP E N 1
ATOM 9129 C CA . TRP D 1 248 ? 67.484 67.192 62.739 1.00 7.98 248 TRP E CA 1
ATOM 9130 C C . TRP D 1 248 ? 67.090 66.001 63.536 1.00 8.28 248 TRP E C 1
ATOM 9131 O O . TRP D 1 248 ? 67.821 65.022 63.553 1.00 9.35 248 TRP E O 1
ATOM 9142 N N . ARG D 1 249 ? 65.932 66.063 64.196 1.00 8.49 249 ARG E N 1
ATOM 9143 C CA . ARG D 1 249 ? 65.591 64.867 64.941 1.00 9.70 249 ARG E CA 1
ATOM 9144 C C . ARG D 1 249 ? 65.336 63.668 64.067 1.00 11.43 249 ARG E C 1
ATOM 9145 O O . ARG D 1 249 ? 65.263 62.568 64.604 1.00 13.11 249 ARG E O 1
ATOM 9153 N N . ASP D 1 250 ? 65.195 63.838 62.784 1.00 10.74 250 ASP E N 1
ATOM 9154 C CA . ASP D 1 250 ? 65.049 62.725 61.855 1.00 13.63 250 ASP E CA 1
ATOM 9155 C C . ASP D 1 250 ? 66.361 62.326 61.248 1.00 12.89 250 ASP E C 1
ATOM 9156 O O . ASP D 1 250 ? 66.393 61.377 60.465 1.00 14.87 250 ASP E O 1
ATOM 9161 N N . MET D 1 251 ? 67.451 62.964 61.689 1.00 11.02 251 MET E N 1
ATOM 9162 C CA . MET D 1 251 ? 68.731 62.830 61.076 1.00 10.68 251 MET E CA 1
ATOM 9163 C C . MET D 1 251 ? 69.718 62.157 61.970 1.00 11.58 251 MET E C 1
ATOM 9164 O O . MET D 1 251 ? 70.918 62.152 61.713 1.00 11.46 251 MET E O 1
ATOM 9169 N N . THR D 1 252 ? 69.222 61.564 63.054 1.00 12.26 252 THR E N 1
ATOM 9170 C CA . THR D 1 252 ? 70.198 61.235 64.107 1.00 14.05 252 THR E CA 1
ATOM 9171 C C . THR D 1 252 ? 70.915 59.941 63.779 1.00 14.21 252 THR E C 1
ATOM 9172 O O . THR D 1 252 ? 71.848 59.596 64.447 1.00 14.64 252 THR E O 1
ATOM 9176 N N . GLU D 1 253 ? 70.441 59.225 62.791 1.00 14.73 253 GLU E N 1
ATOM 9177 C CA . GLU D 1 253 ? 71.154 58.026 62.306 1.00 17.02 253 GLU E CA 1
ATOM 9178 C C . GLU D 1 253 ? 72.173 58.440 61.308 1.00 15.44 253 GLU E C 1
ATOM 9179 O O . GLU D 1 253 ? 73.016 57.649 60.928 1.00 16.44 253 GLU E O 1
ATOM 9185 N N . LYS D 1 254 ? 72.081 59.668 60.795 1.00 12.81 254 LYS E N 1
ATOM 9186 C CA . LYS D 1 254 ? 72.873 60.077 59.675 1.00 13.34 254 LYS E CA 1
ATOM 9187 C C . LYS D 1 254 ? 73.917 61.097 60.073 1.00 13.13 254 LYS E C 1
ATOM 9188 O O . LYS D 1 254 ? 74.938 61.255 59.400 1.00 12.94 254 LYS E O 1
ATOM 9194 N N . LEU D 1 255 ? 73.661 61.770 61.189 1.00 11.24 255 LEU E N 1
ATOM 9195 C CA . LEU D 1 255 ? 74.601 62.796 61.637 1.00 11.11 255 LEU E CA 1
ATOM 9196 C C . LEU D 1 255 ? 74.880 62.511 63.089 1.00 10.15 255 LEU E C 1
ATOM 9197 O O . LEU D 1 255 ? 73.984 62.178 63.897 1.00 12.87 255 LEU E O 1
ATOM 9202 N N . SER D 1 256 ? 76.105 62.842 63.452 1.00 10.48 256 SER E N 1
ATOM 9203 C CA . SER D 1 256 ? 76.462 62.778 64.841 1.00 11.06 256 SER E CA 1
ATOM 9204 C C . SER D 1 256 ? 75.897 63.960 65.615 1.00 10.81 256 SER E C 1
ATOM 9205 O O . SER D 1 256 ? 75.484 64.953 65.054 1.00 9.02 256 SER E O 1
ATOM 9208 N N . ALA D 1 257 ? 75.875 63.796 66.929 1.00 10.22 257 ALA E N 1
ATOM 9209 C CA . ALA D 1 257 ? 75.466 64.920 67.767 1.00 11.42 257 ALA E CA 1
ATOM 9210 C C . ALA D 1 257 ? 76.293 66.187 67.403 1.00 10.59 257 ALA E C 1
ATOM 9211 O O . ALA D 1 257 ? 75.737 67.281 67.245 1.00 9.31 257 ALA E O 1
ATOM 9213 N N . GLU D 1 258 ? 77.617 66.048 67.240 1.00 10.33 258 GLU E N 1
ATOM 9214 C CA . GLU D 1 258 ? 78.420 67.189 66.895 1.00 9.33 258 GLU E CA 1
ATOM 9215 C C . GLU D 1 258 ? 78.026 67.791 65.526 1.00 8.54 258 GLU E C 1
ATOM 9216 O O . GLU D 1 258 ? 77.997 69.017 65.344 1.00 8.11 258 GLU E O 1
ATOM 9222 N N . GLN D 1 259 ? 77.674 66.941 64.584 1.00 8.45 259 GLN E N 1
ATOM 9223 C CA . GLN D 1 259 ? 77.285 67.420 63.239 1.00 7.85 259 GLN E CA 1
ATOM 9224 C C . GLN D 1 259 ? 75.937 68.053 63.356 1.00 7.16 259 GLN E C 1
ATOM 9225 O O . GLN D 1 259 ? 75.749 69.077 62.693 1.00 6.82 259 GLN E O 1
ATOM 9231 N N . ILE D 1 260 ? 75.044 67.497 64.158 1.00 7.37 260 ILE E N 1
ATOM 9232 C CA . ILE D 1 260 ? 73.737 68.172 64.349 1.00 7.22 260 ILE E CA 1
ATOM 9233 C C . ILE D 1 260 ? 73.970 69.544 64.913 1.00 7.40 260 ILE E C 1
ATOM 9234 O O . ILE D 1 260 ? 73.359 70.517 64.461 1.00 6.88 260 ILE E O 1
ATOM 9239 N N . ALA D 1 261 ? 74.831 69.634 65.913 1.00 7.04 261 ALA E N 1
ATOM 9240 C CA . ALA D 1 261 ? 75.045 70.926 66.513 1.00 6.64 261 ALA E CA 1
ATOM 9241 C C . ALA D 1 261 ? 75.661 71.847 65.470 1.00 6.71 261 ALA E C 1
ATOM 9242 O O . ALA D 1 261 ? 75.210 73.006 65.354 1.00 6.53 261 ALA E O 1
ATOM 9244 N N . GLY D 1 262 ? 76.651 71.370 64.710 1.00 6.59 262 GLY E N 1
ATOM 9245 C CA . GLY D 1 262 ? 77.323 72.304 63.809 1.00 6.91 262 GLY E CA 1
ATOM 9246 C C . GLY D 1 262 ? 76.323 72.761 62.742 1.00 6.79 262 GLY E C 1
ATOM 9247 O O . GLY D 1 262 ? 76.318 73.901 62.343 1.00 6.54 262 GLY E O 1
ATOM 9248 N N . LEU D 1 263 ? 75.581 71.819 62.206 1.00 6.25 263 LEU E N 1
ATOM 9249 C CA . LEU D 1 263 ? 74.667 72.162 61.131 1.00 6.10 263 LEU E CA 1
ATOM 9250 C C . LEU D 1 263 ? 73.608 73.113 61.699 1.00 6.44 263 LEU E C 1
ATOM 9251 O O . LEU D 1 263 ? 73.140 73.941 60.975 1.00 6.73 263 LEU E O 1
ATOM 9256 N N . THR D 1 264 ? 73.202 72.962 62.975 1.00 6.04 264 THR E N 1
ATOM 9257 C CA . THR D 1 264 ? 72.157 73.830 63.463 1.00 5.95 264 THR E CA 1
ATOM 9258 C C . THR D 1 264 ? 72.677 75.231 63.451 1.00 6.09 264 THR E C 1
ATOM 9259 O O . THR D 1 264 ? 72.066 76.182 63.026 1.00 6.21 264 THR E O 1
ATOM 9263 N N . GLY D 1 265 ? 73.940 75.356 63.866 1.00 6.97 265 GLY E N 1
ATOM 9264 C CA . GLY D 1 265 ? 74.583 76.640 63.877 1.00 5.74 265 GLY E CA 1
ATOM 9265 C C . GLY D 1 265 ? 74.733 77.182 62.475 1.00 6.43 265 GLY E C 1
ATOM 9266 O O . GLY D 1 265 ? 74.440 78.339 62.204 1.00 6.47 265 GLY E O 1
ATOM 9267 N N . LEU D 1 266 ? 75.239 76.352 61.586 1.00 6.36 266 LEU E N 1
ATOM 9268 C CA . LEU D 1 266 ? 75.394 76.832 60.247 1.00 6.44 266 LEU E CA 1
ATOM 9269 C C . LEU D 1 266 ? 74.079 77.206 59.637 1.00 6.37 266 LEU E C 1
ATOM 9270 O O . LEU D 1 266 ? 74.018 78.211 58.923 1.00 5.88 266 LEU E O 1
ATOM 9275 N N . LEU D 1 267 ? 73.036 76.407 59.859 1.00 5.97 267 LEU E N 1
ATOM 9276 C CA . LEU D 1 267 ? 71.806 76.796 59.196 1.00 5.53 267 LEU E CA 1
ATOM 9277 C C . LEU D 1 267 ? 71.368 78.164 59.700 1.00 5.47 267 LEU E C 1
ATOM 9278 O O . LEU D 1 267 ? 70.857 78.974 58.946 1.00 5.26 267 LEU E O 1
ATOM 9283 N N . PHE D 1 268 ? 71.462 78.375 60.998 1.00 5.24 268 PHE E N 1
ATOM 9284 C CA . PHE D 1 268 ? 70.998 79.642 61.503 1.00 5.00 268 PHE E CA 1
ATOM 9285 C C . PHE D 1 268 ? 71.834 80.768 61.020 1.00 4.77 268 PHE E C 1
ATOM 9286 O O . PHE D 1 268 ? 71.353 81.814 60.547 1.00 4.52 268 PHE E O 1
ATOM 9294 N N . MET D 1 269 ? 73.128 80.507 61.009 1.00 4.56 269 MET E N 1
ATOM 9295 C CA . MET D 1 269 ? 74.033 81.562 60.544 1.00 4.55 269 MET E CA 1
ATOM 9296 C C . MET D 1 269 ? 73.763 81.891 59.067 1.00 4.78 269 MET E C 1
ATOM 9297 O O . MET D 1 269 ? 73.792 83.037 58.715 1.00 6.06 269 MET E O 1
ATOM 9302 N N . TYR D 1 270 ? 73.583 80.881 58.239 1.00 5.00 270 TYR E N 1
ATOM 9303 C CA . TYR D 1 270 ? 73.380 81.143 56.841 1.00 4.92 270 TYR E CA 1
ATOM 9304 C C . TYR D 1 270 ? 72.027 81.696 56.592 1.00 4.93 270 TYR E C 1
ATOM 9305 O O . TYR D 1 270 ? 71.881 82.461 55.660 1.00 5.42 270 TYR E O 1
ATOM 9314 N N . ASN D 1 271 ? 71.023 81.410 57.459 1.00 4.80 271 ASN E N 1
ATOM 9315 C CA . ASN D 1 271 ? 69.729 82.048 57.218 1.00 5.49 271 ASN E CA 1
ATOM 9316 C C . ASN D 1 271 ? 69.915 83.567 57.406 1.00 5.39 271 ASN E C 1
ATOM 9317 O O . ASN D 1 271 ? 69.296 84.392 56.723 1.00 5.85 271 ASN E O 1
ATOM 9322 N N . ARG D 1 272 ? 70.754 83.961 58.333 1.00 5.36 272 ARG E N 1
ATOM 9323 C CA . ARG D 1 272 ? 71.080 85.372 58.406 1.00 5.14 272 ARG E CA 1
ATOM 9324 C C . ARG D 1 272 ? 71.975 85.858 57.302 1.00 5.17 272 ARG E C 1
ATOM 9325 O O . ARG D 1 272 ? 71.769 86.938 56.728 1.00 5.11 272 ARG E O 1
ATOM 9333 N N . PHE D 1 273 ? 72.983 85.077 57.009 1.00 5.26 273 PHE E N 1
ATOM 9334 C CA . PHE D 1 273 ? 73.967 85.505 56.026 1.00 5.33 273 PHE E CA 1
ATOM 9335 C C . PHE D 1 273 ? 73.274 85.751 54.712 1.00 5.53 273 PHE E C 1
ATOM 9336 O O . PHE D 1 273 ? 73.532 86.776 54.107 1.00 5.40 273 PHE E O 1
ATOM 9344 N N . ILE D 1 274 ? 72.461 84.815 54.274 1.00 5.83 274 ILE E N 1
ATOM 9345 C CA . ILE D 1 274 ? 71.909 84.930 52.919 1.00 6.85 274 ILE E CA 1
ATOM 9346 C C . ILE D 1 274 ? 71.032 86.149 52.913 1.00 6.13 274 ILE E C 1
ATOM 9347 O O . ILE D 1 274 ? 70.958 86.834 51.932 1.00 5.69 274 ILE E O 1
ATOM 9352 N N . ALA D 1 275 ? 70.294 86.415 53.992 1.00 5.44 275 ALA E N 1
ATOM 9353 C CA . ALA D 1 275 ? 69.452 87.594 53.952 1.00 5.12 275 ALA E CA 1
ATOM 9354 C C . ALA D 1 275 ? 70.326 88.816 53.804 1.00 5.38 275 ALA E C 1
ATOM 9355 O O . ALA D 1 275 ? 70.014 89.760 53.028 1.00 5.62 275 ALA E O 1
ATOM 9357 N N . ASP D 1 276 ? 71.416 88.863 54.587 1.00 5.08 276 ASP E N 1
ATOM 9358 C CA . ASP D 1 276 ? 72.244 90.041 54.521 1.00 4.96 276 ASP E CA 1
ATOM 9359 C C . ASP D 1 276 ? 72.890 90.193 53.141 1.00 4.62 276 ASP E C 1
ATOM 9360 O O . ASP D 1 276 ? 72.947 91.273 52.629 1.00 4.87 276 ASP E O 1
ATOM 9365 N N . ILE D 1 277 ? 73.317 89.071 52.566 1.00 4.92 277 ILE E N 1
ATOM 9366 C CA . ILE D 1 277 ? 73.954 89.156 51.281 1.00 4.93 277 ILE E CA 1
ATOM 9367 C C . ILE D 1 277 ? 72.913 89.512 50.232 1.00 4.84 277 ILE E C 1
ATOM 9368 O O . ILE D 1 277 ? 73.223 90.293 49.343 1.00 4.64 277 ILE E O 1
ATOM 9373 N N . THR D 1 278 ? 71.733 88.979 50.328 1.00 4.62 278 THR E N 1
ATOM 9374 C CA . THR D 1 278 ? 70.662 89.363 49.396 1.00 4.67 278 THR E CA 1
ATOM 9375 C C . THR D 1 278 ? 70.528 90.883 49.363 1.00 4.69 278 THR E C 1
ATOM 9376 O O . THR D 1 278 ? 70.525 91.496 48.309 1.00 4.96 278 THR E O 1
ATOM 9380 N N . ILE D 1 279 ? 70.485 91.462 50.527 1.00 4.16 279 ILE E N 1
ATOM 9381 C CA . ILE D 1 279 ? 70.275 92.934 50.582 1.00 4.00 279 ILE E CA 1
ATOM 9382 C C . ILE D 1 279 ? 71.509 93.666 50.062 1.00 4.46 279 ILE E C 1
ATOM 9383 O O . ILE D 1 279 ? 71.397 94.643 49.378 1.00 4.35 279 ILE E O 1
ATOM 9388 N N . ALA D 1 280 ? 72.681 93.108 50.396 1.00 4.54 280 ALA E N 1
ATOM 9389 C CA . ALA D 1 280 ? 73.888 93.795 50.004 1.00 4.48 280 ALA E CA 1
ATOM 9390 C C . ALA D 1 280 ? 74.028 93.888 48.506 1.00 4.69 280 ALA E C 1
ATOM 9391 O O . ALA D 1 280 ? 74.293 94.970 48.018 1.00 5.10 280 ALA E O 1
ATOM 9393 N N . ILE D 1 281 ? 73.805 92.775 47.810 1.00 4.46 281 ILE E N 1
ATOM 9394 C CA . ILE D 1 281 ? 74.033 92.857 46.392 1.00 4.51 281 ILE E CA 1
ATOM 9395 C C . ILE D 1 281 ? 72.953 93.605 45.691 1.00 4.85 281 ILE E C 1
ATOM 9396 O O . ILE D 1 281 ? 73.225 94.245 44.666 1.00 4.30 281 ILE E O 1
ATOM 9401 N N . ILE D 1 282 ? 71.729 93.575 46.226 1.00 4.70 282 ILE E N 1
ATOM 9402 C CA . ILE D 1 282 ? 70.709 94.386 45.655 1.00 4.71 282 ILE E CA 1
ATOM 9403 C C . ILE D 1 282 ? 71.077 95.833 45.819 1.00 4.66 282 ILE E C 1
ATOM 9404 O O . ILE D 1 282 ? 70.846 96.599 44.908 1.00 4.63 282 ILE E O 1
ATOM 9409 N N . ARG D 1 283 ? 71.626 96.180 46.975 1.00 4.36 283 ARG E N 1
ATOM 9410 C CA . ARG D 1 283 ? 71.985 97.562 47.268 1.00 4.46 283 ARG E CA 1
ATOM 9411 C C . ARG D 1 283 ? 73.114 97.979 46.292 1.00 4.56 283 ARG E C 1
ATOM 9412 O O . ARG D 1 283 ? 73.132 99.097 45.786 1.00 4.31 283 ARG E O 1
ATOM 9420 N N . LEU D 1 284 ? 73.996 97.044 45.974 1.00 4.88 284 LEU E N 1
ATOM 9421 C CA . LEU D 1 284 ? 75.062 97.371 44.999 1.00 5.20 284 LEU E CA 1
ATOM 9422 C C . LEU D 1 284 ? 74.436 97.662 43.623 1.00 5.16 284 LEU E C 1
ATOM 9423 O O . LEU D 1 284 ? 74.776 98.697 43.019 1.00 5.82 284 LEU E O 1
ATOM 9428 N N . LYS D 1 285 ? 73.448 96.874 43.195 1.00 5.33 285 LYS E N 1
ATOM 9429 C CA . LYS D 1 285 ? 72.907 97.169 41.885 1.00 5.72 285 LYS E CA 1
ATOM 9430 C C . LYS D 1 285 ? 72.077 98.443 41.996 1.00 5.98 285 LYS E C 1
ATOM 9431 O O . LYS D 1 285 ? 72.058 99.246 41.110 1.00 6.87 285 LYS E O 1
ATOM 9437 N N . GLN D 1 286 ? 71.440 98.667 43.152 1.00 5.97 286 GLN E N 1
ATOM 9438 C CA . GLN D 1 286 ? 70.621 99.875 43.316 1.00 5.81 286 GLN E CA 1
ATOM 9439 C C . GLN D 1 286 ? 71.501 101.125 43.113 1.00 6.17 286 GLN E C 1
ATOM 9440 O O . GLN D 1 286 ? 71.033 102.091 42.535 1.00 7.42 286 GLN E O 1
ATOM 9446 N N . ALA D 1 287 ? 72.767 101.067 43.513 1.00 5.87 287 ALA E N 1
ATOM 9447 C CA . ALA D 1 287 ? 73.630 102.244 43.286 1.00 6.15 287 ALA E CA 1
ATOM 9448 C C . ALA D 1 287 ? 73.845 102.483 41.797 1.00 7.20 287 ALA E C 1
ATOM 9449 O O . ALA D 1 287 ? 73.971 103.625 41.347 1.00 7.21 287 ALA E O 1
ATOM 9451 N N . PHE D 1 288 ? 73.854 101.430 41.009 1.00 7.40 288 PHE E N 1
ATOM 9452 C CA . PHE D 1 288 ? 73.946 101.614 39.572 1.00 7.94 288 PHE E CA 1
ATOM 9453 C C . PHE D 1 288 ? 72.692 102.023 38.942 1.00 9.77 288 PHE E C 1
ATOM 9454 O O . PHE D 1 288 ? 72.659 102.863 38.041 1.00 10.90 288 PHE E O 1
ATOM 9462 N N . SER D 1 289 ? 71.611 101.473 39.412 1.00 8.63 289 SER E N 1
ATOM 9463 C CA A SER D 1 289 ? 70.347 101.720 38.773 0.50 9.86 289 SER E CA 1
ATOM 9464 C CA B SER D 1 289 ? 70.351 101.720 38.770 0.50 11.19 289 SER E CA 1
ATOM 9465 C C . SER D 1 289 ? 69.470 102.343 39.856 1.00 11.49 289 SER E C 1
ATOM 9466 O O . SER D 1 289 ? 69.619 103.528 40.213 1.00 15.60 289 SER E O 1
ATOM 9471 N N . GLY D 1 290 ? 68.620 101.622 40.421 1.00 10.80 290 GLY E N 1
ATOM 9472 C CA . GLY D 1 290 ? 67.782 102.125 41.436 1.00 9.71 290 GLY E CA 1
ATOM 9473 C C . GLY D 1 290 ? 67.044 100.927 41.937 1.00 10.83 290 GLY E C 1
ATOM 9474 O O . GLY D 1 290 ? 67.311 99.809 41.495 1.00 10.16 290 GLY E O 1
ATOM 9475 N N . PRO D 1 291 ? 66.058 101.143 42.777 1.00 10.31 291 PRO E N 1
ATOM 9476 C CA . PRO D 1 291 ? 65.513 100.005 43.508 1.00 9.80 291 PRO E CA 1
ATOM 9477 C C . PRO D 1 291 ? 64.664 99.196 42.586 1.00 9.28 291 PRO E C 1
ATOM 9478 O O . PRO D 1 291 ? 64.606 97.987 42.795 1.00 10.85 291 PRO E O 1
ATOM 9482 N N . GLU D 1 292 ? 63.934 99.795 41.625 1.00 9.30 292 GLU E N 1
ATOM 9483 C CA A GLU D 1 292 ? 63.102 98.947 40.749 0.50 10.49 292 GLU E CA 1
ATOM 9484 C CA B GLU D 1 292 ? 63.108 98.949 40.758 0.50 10.47 292 GLU E CA 1
ATOM 9485 C C . GLU D 1 292 ? 63.965 97.976 39.959 1.00 10.19 292 GLU E C 1
ATOM 9486 O O . GLU D 1 292 ? 63.679 96.767 39.897 1.00 10.04 292 GLU E O 1
ATOM 9497 N N . ASP D 1 293 ? 65.020 98.481 39.370 1.00 8.97 293 ASP E N 1
ATOM 9498 C CA . ASP D 1 293 ? 65.850 97.562 38.615 1.00 9.11 293 ASP E CA 1
ATOM 9499 C C . ASP D 1 293 ? 66.527 96.548 39.476 1.00 8.20 293 ASP E C 1
ATOM 9500 O O . ASP D 1 293 ? 66.627 95.356 39.112 1.00 9.43 293 ASP E O 1
ATOM 9505 N N . ALA D 1 294 ? 66.983 97.010 40.653 1.00 7.94 294 ALA E N 1
ATOM 9506 C CA . ALA D 1 294 ? 67.845 96.115 41.406 1.00 6.88 294 ALA E CA 1
ATOM 9507 C C . ALA D 1 294 ? 66.972 95.042 42.010 1.00 6.41 294 ALA E C 1
ATOM 9508 O O . ALA D 1 294 ? 67.534 93.997 42.422 1.00 7.09 294 ALA E O 1
ATOM 9510 N N . THR D 1 295 ? 65.676 95.271 42.135 1.00 6.74 295 THR E N 1
ATOM 9511 C CA . THR D 1 295 ? 64.901 94.212 42.773 1.00 6.95 295 THR E CA 1
ATOM 9512 C C . THR D 1 295 ? 64.015 93.484 41.787 1.00 6.84 295 THR E C 1
ATOM 9513 O O . THR D 1 295 ? 63.161 92.712 42.231 1.00 6.91 295 THR E O 1
ATOM 9517 N N . ALA D 1 296 ? 64.196 93.741 40.499 1.00 6.07 296 ALA E N 1
ATOM 9518 C CA . ALA D 1 296 ? 63.383 93.026 39.530 1.00 6.48 296 ALA E CA 1
ATOM 9519 C C . ALA D 1 296 ? 63.798 91.583 39.415 1.00 6.61 296 ALA E C 1
ATOM 9520 O O . ALA D 1 296 ? 64.926 91.228 39.657 1.00 7.85 296 ALA E O 1
ATOM 9522 N N . ASN D 1 297 ? 62.835 90.779 38.985 1.00 7.46 297 ASN E N 1
ATOM 9523 C CA . ASN D 1 297 ? 63.155 89.440 38.598 1.00 7.49 297 ASN E CA 1
ATOM 9524 C C . ASN D 1 297 ? 63.405 89.506 37.093 1.00 7.55 297 ASN E C 1
ATOM 9525 O O . ASN D 1 297 ? 62.496 89.776 36.325 1.00 8.08 297 ASN E O 1
ATOM 9530 N N . LYS D 1 298 ? 64.671 89.346 36.723 1.00 7.17 298 LYS E N 1
ATOM 9531 C CA . LYS D 1 298 ? 65.079 89.516 35.351 1.00 7.35 298 LYS E CA 1
ATOM 9532 C C . LYS D 1 298 ? 65.182 88.214 34.619 1.00 8.38 298 LYS E C 1
ATOM 9533 O O . LYS D 1 298 ? 65.543 88.243 33.422 1.00 10.00 298 LYS E O 1
ATOM 9539 N N . TYR D 1 299 ? 64.875 87.090 35.273 1.00 7.02 299 TYR E N 1
ATOM 9540 C CA . TYR D 1 299 ? 65.208 85.805 34.666 1.00 7.73 299 TYR E CA 1
ATOM 9541 C C . TYR D 1 299 ? 64.108 84.833 34.578 1.00 7.93 299 TYR E C 1
ATOM 9542 O O . TYR D 1 299 ? 64.126 83.981 33.682 1.00 8.94 299 TYR E O 1
ATOM 9551 N N . THR D 1 300 ? 63.131 84.863 35.498 1.00 7.87 300 THR E N 1
ATOM 9552 C CA . THR D 1 300 ? 62.190 83.807 35.520 1.00 7.97 300 THR E CA 1
ATOM 9553 C C . THR D 1 300 ? 60.876 84.415 35.712 1.00 8.74 300 THR E C 1
ATOM 9554 O O . THR D 1 300 ? 60.382 84.598 36.791 1.00 8.00 300 THR E O 1
ATOM 9558 N N . ASN D 1 301 ? 60.295 84.757 34.586 1.00 10.24 301 ASN E N 1
ATOM 9559 C CA . ASN D 1 301 ? 59.046 85.445 34.607 1.00 11.95 301 ASN E CA 1
ATOM 9560 C C . ASN D 1 301 ? 58.004 84.760 33.774 1.00 15.21 301 ASN E C 1
ATOM 9561 O O . ASN D 1 301 ? 58.156 83.606 33.344 1.00 15.01 301 ASN E O 1
ATOM 9567 N N . ARG E 1 4 ? 23.143 131.173 70.842 1.00 45.41 4 ARG F N 1
ATOM 9568 C CA . ARG E 1 4 ? 23.171 129.677 70.819 1.00 39.79 4 ARG F CA 1
ATOM 9569 C C . ARG E 1 4 ? 24.407 129.209 71.565 1.00 38.05 4 ARG F C 1
ATOM 9570 O O . ARG E 1 4 ? 25.526 129.702 71.376 1.00 35.51 4 ARG F O 1
ATOM 9578 N N . SER E 1 5 ? 24.221 128.200 72.375 1.00 31.67 5 SER F N 1
ATOM 9579 C CA . SER E 1 5 ? 25.230 127.972 73.332 1.00 29.91 5 SER F CA 1
ATOM 9580 C C . SER E 1 5 ? 26.377 127.324 72.655 1.00 23.90 5 SER F C 1
ATOM 9581 O O . SER E 1 5 ? 26.345 126.776 71.530 1.00 18.93 5 SER F O 1
ATOM 9584 N N . VAL E 1 6 ? 27.449 127.414 73.368 1.00 23.61 6 VAL F N 1
ATOM 9585 C CA . VAL E 1 6 ? 28.647 126.865 72.944 1.00 20.15 6 VAL F CA 1
ATOM 9586 C C . VAL E 1 6 ? 28.573 125.360 72.642 1.00 23.11 6 VAL F C 1
ATOM 9587 O O . VAL E 1 6 ? 29.086 124.847 71.670 1.00 20.69 6 VAL F O 1
ATOM 9591 N N . LEU E 1 7 ? 27.914 124.670 73.547 1.00 19.86 7 LEU F N 1
ATOM 9592 C CA . LEU E 1 7 ? 27.911 123.260 73.424 1.00 19.35 7 LEU F CA 1
ATOM 9593 C C . LEU E 1 7 ? 26.508 122.732 73.467 1.00 20.38 7 LEU F C 1
ATOM 9594 O O . LEU E 1 7 ? 25.815 123.053 74.389 1.00 27.51 7 LEU F O 1
ATOM 9599 N N . GLY E 1 8 ? 26.127 121.864 72.516 1.00 20.44 8 GLY F N 1
ATOM 9600 C CA . GLY E 1 8 ? 24.810 121.192 72.601 1.00 23.51 8 GLY F CA 1
ATOM 9601 C C . GLY E 1 8 ? 24.814 119.964 73.480 1.00 25.29 8 GLY F C 1
ATOM 9602 O O . GLY E 1 8 ? 25.863 119.520 73.858 1.00 27.99 8 GLY F O 1
ATOM 9603 N N . SER E 1 9 ? 23.659 119.466 73.897 1.00 24.31 9 SER F N 1
ATOM 9604 C CA . SER E 1 9 ? 23.566 118.182 74.575 1.00 19.11 9 SER F CA 1
ATOM 9605 C C . SER E 1 9 ? 23.376 117.134 73.471 1.00 17.02 9 SER F C 1
ATOM 9606 O O . SER E 1 9 ? 22.469 117.174 72.683 1.00 16.74 9 SER F O 1
ATOM 9609 N N . PHE E 1 10 ? 24.218 116.141 73.447 1.00 14.89 10 PHE F N 1
ATOM 9610 C CA . PHE E 1 10 ? 24.095 115.236 72.365 1.00 12.48 10 PHE F CA 1
ATOM 9611 C C . PHE E 1 10 ? 23.012 114.247 72.640 1.00 10.23 10 PHE F C 1
ATOM 9612 O O . PHE E 1 10 ? 22.803 113.826 73.780 1.00 11.11 10 PHE F O 1
ATOM 9620 N N . PRO E 1 11 ? 22.296 113.823 71.621 1.00 11.88 11 PRO F N 1
ATOM 9621 C CA . PRO E 1 11 ? 21.186 112.976 71.937 1.00 10.71 11 PRO F CA 1
ATOM 9622 C C . PRO E 1 11 ? 21.552 111.667 72.610 1.00 10.99 11 PRO F C 1
ATOM 9623 O O . PRO E 1 11 ? 22.394 110.929 72.119 1.00 10.88 11 PRO F O 1
ATOM 9627 N N . GLN E 1 12 ? 20.873 111.337 73.702 1.00 10.45 12 GLN F N 1
ATOM 9628 C CA . GLN E 1 12 ? 21.247 110.115 74.386 1.00 10.22 12 GLN F CA 1
ATOM 9629 C C . GLN E 1 12 ? 20.223 109.845 75.435 1.00 11.38 12 GLN F C 1
ATOM 9630 O O . GLN E 1 12 ? 19.460 110.761 75.766 1.00 12.40 12 GLN F O 1
ATOM 9636 N N . VAL E 1 13 ? 20.235 108.635 75.949 1.00 10.52 13 VAL F N 1
ATOM 9637 C CA . VAL E 1 13 ? 19.437 108.380 77.154 1.00 10.43 13 VAL F CA 1
ATOM 9638 C C . VAL E 1 13 ? 20.334 108.666 78.341 1.00 12.54 13 VAL F C 1
ATOM 9639 O O . VAL E 1 13 ? 21.174 107.835 78.704 1.00 11.20 13 VAL F O 1
ATOM 9643 N N . ASP E 1 14 ? 20.087 109.792 79.008 1.00 13.50 14 ASP F N 1
ATOM 9644 C CA . ASP E 1 14 ? 20.996 110.178 80.079 1.00 15.95 14 ASP F CA 1
ATOM 9645 C C . ASP E 1 14 ? 20.707 109.247 81.264 1.00 15.01 14 ASP F C 1
ATOM 9646 O O . ASP E 1 14 ? 19.736 108.516 81.238 1.00 15.31 14 ASP F O 1
ATOM 9651 N N . HIS E 1 15 ? 21.600 109.243 82.237 1.00 15.25 15 HIS F N 1
ATOM 9652 C CA . HIS E 1 15 ? 21.467 108.247 83.349 1.00 16.89 15 HIS F CA 1
ATOM 9653 C C . HIS E 1 15 ? 20.110 108.376 83.987 1.00 17.19 15 HIS F C 1
ATOM 9654 O O . HIS E 1 15 ? 19.402 107.375 84.178 1.00 19.06 15 HIS F O 1
ATOM 9661 N N . HIS E 1 16 ? 19.727 109.635 84.225 1.00 20.69 16 HIS F N 1
ATOM 9662 C CA . HIS E 1 16 ? 18.403 109.897 84.831 1.00 22.98 16 HIS F CA 1
ATOM 9663 C C . HIS E 1 16 ? 17.260 109.602 83.910 1.00 23.74 16 HIS F C 1
ATOM 9664 O O . HIS E 1 16 ? 16.158 109.573 84.347 1.00 22.41 16 HIS F O 1
ATOM 9671 N N . GLN E 1 17 ? 17.484 109.393 82.611 1.00 17.93 17 GLN F N 1
ATOM 9672 C CA . GLN E 1 17 ? 16.349 109.200 81.696 1.00 18.06 17 GLN F CA 1
ATOM 9673 C C . GLN E 1 17 ? 15.987 107.766 81.433 1.00 18.54 17 GLN F C 1
ATOM 9674 O O . GLN E 1 17 ? 14.890 107.435 80.995 1.00 18.29 17 GLN F O 1
ATOM 9680 N N . ALA E 1 18 ? 16.888 106.859 81.753 1.00 14.89 18 ALA F N 1
ATOM 9681 C CA . ALA E 1 18 ? 16.648 105.504 81.519 1.00 15.56 18 ALA F CA 1
ATOM 9682 C C . ALA E 1 18 ? 15.511 105.060 82.454 1.00 16.28 18 ALA F C 1
ATOM 9683 O O . ALA E 1 18 ? 15.547 105.348 83.634 1.00 18.46 18 ALA F O 1
ATOM 9685 N N . LYS E 1 19 ? 14.610 104.264 81.926 1.00 15.90 19 LYS F N 1
ATOM 9686 C CA . LYS E 1 19 ? 13.521 103.844 82.744 1.00 19.06 19 LYS F CA 1
ATOM 9687 C C . LYS E 1 19 ? 13.388 102.394 82.576 1.00 16.87 19 LYS F C 1
ATOM 9688 O O . LYS E 1 19 ? 13.898 101.784 81.600 1.00 16.87 19 LYS F O 1
ATOM 9694 N N . GLY E 1 20 ? 12.670 101.771 83.503 1.00 16.22 20 GLY F N 1
ATOM 9695 C CA . GLY E 1 20 ? 12.268 100.400 83.181 1.00 16.73 20 GLY F CA 1
ATOM 9696 C C . GLY E 1 20 ? 13.435 99.444 82.988 1.00 17.94 20 GLY F C 1
ATOM 9697 O O . GLY E 1 20 ? 14.403 99.510 83.764 1.00 16.37 20 GLY F O 1
ATOM 9698 N N . GLN E 1 21 ? 13.349 98.598 81.962 1.00 15.89 21 GLN F N 1
ATOM 9699 C CA . GLN E 1 21 ? 14.318 97.529 81.709 1.00 16.67 21 GLN F CA 1
ATOM 9700 C C . GLN E 1 21 ? 15.634 98.251 81.336 1.00 15.29 21 GLN F C 1
ATOM 9701 O O . GLN E 1 21 ? 16.676 97.739 81.694 1.00 14.06 21 GLN F O 1
ATOM 9707 N N . LEU E 1 22 ? 15.557 99.426 80.720 1.00 13.30 22 LEU F N 1
ATOM 9708 C CA . LEU E 1 22 ? 16.856 100.053 80.326 1.00 12.62 22 LEU F CA 1
ATOM 9709 C C . LEU E 1 22 ? 17.530 100.604 81.570 1.00 14.72 22 LEU F C 1
ATOM 9710 O O . LEU E 1 22 ? 18.754 100.564 81.690 1.00 12.75 22 LEU F O 1
ATOM 9715 N N . ALA E 1 23 ? 16.751 101.096 82.530 1.00 14.41 23 ALA F N 1
ATOM 9716 C CA . ALA E 1 23 ? 17.381 101.567 83.754 1.00 15.76 23 ALA F CA 1
ATOM 9717 C C . ALA E 1 23 ? 18.049 100.370 84.441 1.00 14.28 23 ALA F C 1
ATOM 9718 O O . ALA E 1 23 ? 19.093 100.497 85.065 1.00 12.32 23 ALA F O 1
ATOM 9720 N N . GLU E 1 24 ? 17.434 99.223 84.354 1.00 12.61 24 GLU F N 1
ATOM 9721 C CA . GLU E 1 24 ? 18.032 98.005 84.950 1.00 12.99 24 GLU F CA 1
ATOM 9722 C C . GLU E 1 24 ? 19.316 97.620 84.232 1.00 11.54 24 GLU F C 1
ATOM 9723 O O . GLU E 1 24 ? 20.316 97.274 84.884 1.00 12.16 24 GLU F O 1
ATOM 9729 N N . VAL E 1 25 ? 19.324 97.793 82.926 1.00 11.11 25 VAL F N 1
ATOM 9730 C CA . VAL E 1 25 ? 20.538 97.502 82.152 1.00 10.04 25 VAL F CA 1
ATOM 9731 C C . VAL E 1 25 ? 21.628 98.501 82.594 1.00 8.93 25 VAL F C 1
ATOM 9732 O O . VAL E 1 25 ? 22.774 98.114 82.795 1.00 8.96 25 VAL F O 1
ATOM 9736 N N . TYR E 1 26 ? 21.278 99.798 82.708 1.00 9.45 26 TYR F N 1
ATOM 9737 C CA . TYR E 1 26 ? 22.243 100.766 83.099 1.00 9.09 26 TYR F CA 1
ATOM 9738 C C . TYR E 1 26 ? 22.788 100.339 84.445 1.00 9.78 26 TYR F C 1
ATOM 9739 O O . TYR E 1 26 ? 23.949 100.431 84.699 1.00 8.92 26 TYR F O 1
ATOM 9748 N N . ASP E 1 27 ? 21.912 99.954 85.402 1.00 9.33 27 ASP F N 1
ATOM 9749 C CA . ASP E 1 27 ? 22.472 99.614 86.686 1.00 10.59 27 ASP F CA 1
ATOM 9750 C C . ASP E 1 27 ? 23.286 98.381 86.612 1.00 9.53 27 ASP F C 1
ATOM 9751 O O . ASP E 1 27 ? 24.281 98.329 87.315 1.00 10.11 27 ASP F O 1
ATOM 9756 N N . ASP E 1 28 ? 22.908 97.447 85.733 1.00 9.42 28 ASP F N 1
ATOM 9757 C CA . ASP E 1 28 ? 23.659 96.266 85.597 1.00 9.39 28 ASP F CA 1
ATOM 9758 C C . ASP E 1 28 ? 25.008 96.561 84.998 1.00 9.04 28 ASP F C 1
ATOM 9759 O O . ASP E 1 28 ? 26.003 95.964 85.353 1.00 8.99 28 ASP F O 1
ATOM 9764 N N . ILE E 1 29 ? 25.051 97.526 84.087 1.00 9.09 29 ILE F N 1
ATOM 9765 C CA . ILE E 1 29 ? 26.367 97.952 83.583 1.00 8.70 29 ILE F CA 1
ATOM 9766 C C . ILE E 1 29 ? 27.254 98.555 84.676 1.00 7.62 29 ILE F C 1
ATOM 9767 O O . ILE E 1 29 ? 28.402 98.148 84.823 1.00 8.54 29 ILE F O 1
ATOM 9772 N N . HIS E 1 30 ? 26.730 99.503 85.444 1.00 8.00 30 HIS F N 1
ATOM 9773 C CA . HIS E 1 30 ? 27.444 100.057 86.579 1.00 8.32 30 HIS F CA 1
ATOM 9774 C C . HIS E 1 30 ? 28.001 98.916 87.387 1.00 9.23 30 HIS F C 1
ATOM 9775 O O . HIS E 1 30 ? 29.157 98.907 87.775 1.00 8.37 30 HIS F O 1
ATOM 9782 N N . ASN E 1 31 ? 27.121 97.966 87.760 1.00 8.38 31 ASN F N 1
ATOM 9783 C CA . ASN E 1 31 ? 27.474 96.975 88.769 1.00 8.78 31 ASN F CA 1
ATOM 9784 C C . ASN E 1 31 ? 28.362 95.879 88.246 1.00 7.84 31 ASN F C 1
ATOM 9785 O O . ASN E 1 31 ? 29.275 95.408 88.915 1.00 10.46 31 ASN F O 1
ATOM 9790 N N . THR E 1 32 ? 28.174 95.518 86.991 1.00 8.42 32 THR F N 1
ATOM 9791 C CA . THR E 1 32 ? 28.912 94.400 86.438 1.00 7.54 32 THR F CA 1
ATOM 9792 C C . THR E 1 32 ? 30.301 94.914 86.128 1.00 7.39 32 THR F C 1
ATOM 9793 O O . THR E 1 32 ? 31.270 94.216 86.318 1.00 7.26 32 THR F O 1
ATOM 9797 N N . MET E 1 33 ? 30.336 96.102 85.550 1.00 7.38 33 MET F N 1
ATOM 9798 C CA . MET E 1 33 ? 31.699 96.688 85.180 1.00 7.54 33 MET F CA 1
ATOM 9799 C C . MET E 1 33 ? 32.343 97.385 86.349 1.00 7.85 33 MET F C 1
ATOM 9800 O O . MET E 1 33 ? 33.525 97.690 86.323 1.00 7.86 33 MET F O 1
ATOM 9805 N N . ARG E 1 34 ? 31.574 97.619 87.391 1.00 6.98 34 ARG F N 1
ATOM 9806 C CA . ARG E 1 34 ? 32.0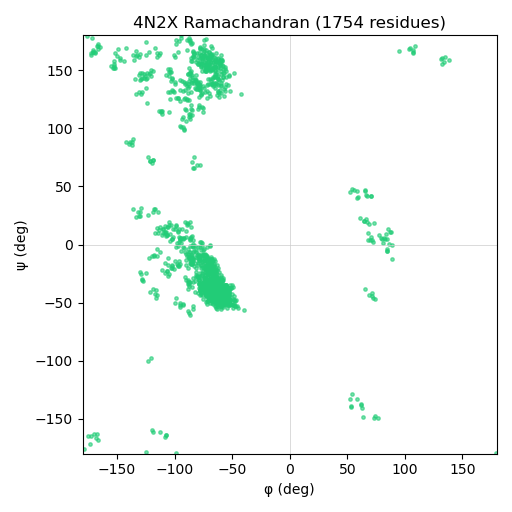62 98.290 88.586 1.00 7.21 34 ARG F CA 1
ATOM 9807 C C . ARG E 1 34 ? 32.452 99.717 88.291 1.00 7.56 34 ARG F C 1
ATOM 9808 O O . ARG E 1 34 ? 33.449 100.183 88.820 1.00 7.51 34 ARG F O 1
ATOM 9816 N N . VAL E 1 35 ? 31.589 100.428 87.581 1.00 7.39 35 VAL F N 1
ATOM 9817 C CA . VAL E 1 35 ? 31.944 101.742 87.145 1.00 7.64 35 VAL F CA 1
ATOM 9818 C C . VAL E 1 35 ? 30.848 102.707 87.553 1.00 7.48 35 VAL F C 1
ATOM 9819 O O . VAL E 1 35 ? 29.684 102.371 87.351 1.00 8.25 35 VAL F O 1
ATOM 9823 N N . PRO E 1 36 ? 31.201 103.898 87.939 1.00 8.07 36 PRO F N 1
ATOM 9824 C CA . PRO E 1 36 ? 30.243 104.838 88.430 1.00 8.10 36 PRO F CA 1
ATOM 9825 C C . PRO E 1 36 ? 29.569 105.652 87.353 1.00 8.55 36 PRO F C 1
ATOM 9826 O O . PRO E 1 36 ? 28.911 106.617 87.670 1.00 10.57 36 PRO F O 1
ATOM 9830 N N . TRP E 1 37 ? 29.688 105.211 86.115 1.00 8.26 37 TRP F N 1
ATOM 9831 C CA . TRP E 1 37 ? 28.925 105.874 85.061 1.00 8.46 37 TRP F CA 1
ATOM 9832 C C . TRP E 1 37 ? 28.671 104.904 83.977 1.00 9.12 37 TRP F C 1
ATOM 9833 O O . TRP E 1 37 ? 29.450 103.942 83.787 1.00 7.82 37 TRP F O 1
ATOM 9844 N N . VAL E 1 38 ? 27.597 105.167 83.220 1.00 8.04 38 VAL F N 1
ATOM 9845 C CA . VAL E 1 38 ? 27.285 104.376 82.069 1.00 9.17 38 VAL F CA 1
ATOM 9846 C C . VAL E 1 38 ? 27.880 105.206 80.939 1.00 9.12 38 VAL F C 1
ATOM 9847 O O . VAL E 1 38 ? 27.563 106.372 80.815 1.00 10.85 38 VAL F O 1
ATOM 9851 N N . ALA E 1 39 ? 28.738 104.542 80.147 1.00 10.79 39 ALA F N 1
ATOM 9852 C CA . ALA E 1 39 ? 29.511 105.246 79.098 1.00 10.89 39 ALA F CA 1
ATOM 9853 C C . ALA E 1 39 ? 28.574 105.992 78.178 1.00 9.28 39 ALA F C 1
ATOM 9854 O O . ALA E 1 39 ? 27.465 105.558 77.885 1.00 9.09 39 ALA F O 1
ATOM 9856 N N . PHE E 1 40 ? 29.079 107.086 77.651 1.00 8.48 40 PHE F N 1
ATOM 9857 C CA . PHE E 1 40 ? 28.348 107.897 76.675 1.00 8.81 40 PHE F CA 1
ATOM 9858 C C . PHE E 1 40 ? 27.923 107.129 75.488 1.00 8.49 40 PHE F C 1
ATOM 9859 O O . PHE E 1 40 ? 26.759 107.275 75.073 1.00 8.96 40 PHE F O 1
ATOM 9867 N N . GLY E 1 41 ? 28.742 106.194 74.992 1.00 8.36 41 GLY F N 1
ATOM 9868 C CA . GLY E 1 41 ? 28.286 105.435 73.825 1.00 8.48 41 GLY F CA 1
ATOM 9869 C C . GLY E 1 41 ? 27.078 104.570 74.150 1.00 8.58 41 GLY F C 1
ATOM 9870 O O . GLY E 1 41 ? 26.159 104.472 73.354 1.00 8.90 41 GLY F O 1
ATOM 9871 N N . ILE E 1 42 ? 27.065 103.980 75.329 1.00 8.18 42 ILE F N 1
ATOM 9872 C CA . ILE E 1 42 ? 25.925 103.213 75.740 1.00 8.52 42 ILE F CA 1
ATOM 9873 C C . ILE E 1 42 ? 24.755 104.152 75.849 1.00 7.84 42 ILE F C 1
ATOM 9874 O O . ILE E 1 42 ? 23.698 103.783 75.393 1.00 9.47 42 ILE F O 1
ATOM 9879 N N . ARG E 1 43 ? 24.934 105.321 76.468 1.00 8.46 43 ARG F N 1
ATOM 9880 C CA . ARG E 1 43 ? 23.785 106.202 76.638 1.00 8.09 43 ARG F CA 1
ATOM 9881 C C . ARG E 1 43 ? 23.227 106.642 75.290 1.00 8.55 43 ARG F C 1
ATOM 9882 O O . ARG E 1 43 ? 22.009 106.694 75.075 1.00 9.29 43 ARG F O 1
ATOM 9890 N N . VAL E 1 44 ? 24.118 106.867 74.358 1.00 7.94 44 VAL F N 1
ATOM 9891 C CA . VAL E 1 44 ? 23.608 107.237 73.024 1.00 8.66 44 VAL F CA 1
ATOM 9892 C C . VAL E 1 44 ? 22.988 106.103 72.301 1.00 9.44 44 VAL F C 1
ATOM 9893 O O . VAL E 1 44 ? 21.910 106.259 71.765 1.00 12.16 44 VAL F O 1
ATOM 9897 N N . MET E 1 45 ? 23.618 104.930 72.325 1.00 8.42 45 MET F N 1
ATOM 9898 C CA . MET E 1 45 ? 23.079 103.813 71.658 1.00 8.31 45 MET F CA 1
ATOM 9899 C C . MET E 1 45 ? 21.818 103.278 72.288 1.00 9.44 45 MET F C 1
ATOM 9900 O O . MET E 1 45 ? 21.062 102.612 71.629 1.00 9.13 45 MET F O 1
ATOM 9905 N N . SER E 1 46 ? 21.600 103.626 73.561 1.00 9.35 46 SER F N 1
ATOM 9906 C CA . SER E 1 46 ? 20.444 103.107 74.227 1.00 9.02 46 SER F CA 1
ATOM 9907 C C . SER E 1 46 ? 19.171 103.817 73.764 1.00 10.71 46 SER F C 1
ATOM 9908 O O . SER E 1 46 ? 18.104 103.420 74.134 1.00 10.70 46 SER F O 1
ATOM 9911 N N . GLN E 1 47 ? 19.296 104.892 72.976 1.00 11.89 47 GLN F N 1
ATOM 9912 C CA . GLN E 1 47 ? 18.065 105.476 72.397 1.00 12.04 47 GLN F CA 1
ATOM 9913 C C . GLN E 1 47 ? 17.456 104.533 71.409 1.00 12.35 47 GLN F C 1
ATOM 9914 O O . GLN E 1 47 ? 16.286 104.665 71.064 1.00 13.67 47 GLN F O 1
ATOM 9920 N N . PHE E 1 48 ? 18.197 103.593 70.852 1.00 10.91 48 PHE F N 1
ATOM 9921 C CA . PHE E 1 48 ? 17.668 102.688 69.864 1.00 11.57 48 PHE F CA 1
ATOM 9922 C C . PHE E 1 48 ? 17.081 101.485 70.617 1.00 12.72 48 PHE F C 1
ATOM 9923 O O . PHE E 1 48 ? 17.580 101.068 71.659 1.00 13.92 48 PHE F O 1
ATOM 9931 N N . PRO E 1 49 ? 15.997 100.904 70.070 1.00 13.87 49 PRO F N 1
ATOM 9932 C CA . PRO E 1 49 ? 15.447 99.725 70.722 1.00 12.91 49 PRO F CA 1
ATOM 9933 C C . PRO E 1 49 ? 16.388 98.567 70.617 1.00 12.72 49 PRO F C 1
ATOM 9934 O O . PRO E 1 49 ? 17.166 98.468 69.635 1.00 12.39 49 PRO F O 1
ATOM 9938 N N . HIS E 1 50 ? 16.300 97.693 71.604 1.00 11.78 50 HIS F N 1
ATOM 9939 C CA . HIS E 1 50 ? 16.839 96.382 71.564 1.00 11.65 50 HIS F CA 1
ATOM 9940 C C . HIS E 1 50 ? 18.295 96.300 71.690 1.00 10.47 50 HIS F C 1
ATOM 9941 O O . HIS E 1 50 ? 18.759 95.459 72.374 1.00 11.09 50 HIS F O 1
ATOM 9948 N N . PHE E 1 51 ? 18.993 97.131 70.932 1.00 10.10 51 PHE F N 1
ATOM 9949 C CA . PHE E 1 51 ? 20.420 96.804 70.776 1.00 9.63 51 PHE F CA 1
ATOM 9950 C C . PHE E 1 51 ? 21.226 96.762 72.085 1.00 9.57 51 PHE F C 1
ATOM 9951 O O . PHE E 1 51 ? 21.868 95.734 72.380 1.00 9.73 51 PHE F O 1
ATOM 9959 N N . ILE E 1 52 ? 21.148 97.830 72.845 1.00 9.82 52 ILE F N 1
ATOM 9960 C CA . ILE E 1 52 ? 21.979 97.881 74.066 1.00 9.52 52 ILE F CA 1
ATOM 9961 C C . ILE E 1 52 ? 21.583 96.746 74.996 1.00 9.68 52 ILE F C 1
ATOM 9962 O O . ILE E 1 52 ? 22.417 96.001 75.444 1.00 10.29 52 ILE F O 1
ATOM 9967 N N . PRO E 1 53 ? 20.277 96.599 75.289 1.00 10.74 53 PRO F N 1
ATOM 9968 C CA . PRO E 1 53 ? 19.906 95.432 76.141 1.00 9.97 53 PRO F CA 1
ATOM 9969 C C . PRO E 1 53 ? 20.397 94.128 75.582 1.00 10.80 53 PRO F C 1
ATOM 9970 O O . PRO E 1 53 ? 20.905 93.302 76.333 1.00 11.11 53 PRO F O 1
ATOM 9974 N N . ASP E 1 54 ? 20.269 93.892 74.270 1.00 9.04 54 ASP F N 1
ATOM 9975 C CA . ASP E 1 54 ? 20.593 92.598 73.752 1.00 9.39 54 ASP F CA 1
ATOM 9976 C C . ASP E 1 54 ? 22.109 92.390 73.730 1.00 9.14 54 ASP F C 1
ATOM 9977 O O . ASP E 1 54 ? 22.637 91.331 74.075 1.00 8.11 54 ASP F O 1
ATOM 9982 N N . ALA E 1 55 ? 22.802 93.468 73.346 1.00 10.48 55 ALA F N 1
ATOM 9983 C CA . ALA E 1 55 ? 24.263 93.334 73.274 1.00 9.11 55 ALA F CA 1
ATOM 9984 C C . ALA E 1 55 ? 24.822 93.193 74.671 1.00 9.17 55 ALA F C 1
ATOM 9985 O O . ALA E 1 55 ? 25.743 92.421 74.883 1.00 9.52 55 ALA F O 1
ATOM 9987 N N . TRP E 1 56 ? 24.315 93.966 75.588 1.00 8.73 56 TRP F N 1
ATOM 9988 C CA . TRP E 1 56 ? 24.742 93.852 76.939 1.00 8.56 56 TRP F CA 1
ATOM 9989 C C . TRP E 1 56 ? 24.529 92.476 77.496 1.00 9.28 56 TRP F C 1
ATOM 9990 O O . TRP E 1 56 ? 25.397 91.947 78.184 1.00 8.66 56 TRP F O 1
ATOM 10001 N N . ALA E 1 57 ? 23.358 91.881 77.216 1.00 9.56 57 ALA F N 1
ATOM 10002 C CA . ALA E 1 57 ? 23.090 90.565 77.731 1.00 8.89 57 ALA F CA 1
ATOM 10003 C C . ALA E 1 57 ? 24.095 89.579 77.234 1.00 9.84 57 ALA F C 1
ATOM 10004 O O . ALA E 1 57 ? 24.514 88.720 77.992 1.00 9.40 57 ALA F O 1
ATOM 10006 N N . ALA E 1 58 ? 24.556 89.758 75.978 1.00 9.02 58 ALA F N 1
ATOM 10007 C CA . ALA E 1 58 ? 25.632 88.903 75.492 1.00 9.29 58 ALA F CA 1
ATOM 10008 C C . ALA E 1 58 ? 26.993 89.180 76.102 1.00 8.65 58 ALA F C 1
ATOM 10009 O O . ALA E 1 58 ? 27.737 88.253 76.401 1.00 8.26 58 ALA F O 1
ATOM 10011 N N . LEU E 1 59 ? 27.262 90.444 76.277 1.00 8.39 59 LEU F N 1
ATOM 10012 C CA . LEU E 1 59 ? 28.590 90.857 76.808 1.00 7.68 59 LEU F CA 1
ATOM 10013 C C . LEU E 1 59 ? 28.724 90.476 78.276 1.00 9.15 59 LEU F C 1
ATOM 10014 O O . LEU E 1 59 ? 29.801 90.048 78.663 1.00 8.70 59 LEU F O 1
ATOM 10019 N N . LYS E 1 60 ? 27.620 90.623 79.062 1.00 8.68 60 LYS F N 1
ATOM 10020 C CA . LYS E 1 60 ? 27.798 90.609 80.526 1.00 9.41 60 LYS F CA 1
ATOM 10021 C C . LYS E 1 60 ? 28.591 89.417 81.028 1.00 9.30 60 LYS F C 1
ATOM 10022 O O . LYS E 1 60 ? 29.484 89.596 81.821 1.00 8.70 60 LYS F O 1
ATOM 10028 N N . PRO E 1 61 ? 28.248 88.187 80.651 1.00 8.40 61 PRO F N 1
ATOM 10029 C CA . PRO E 1 61 ? 28.976 87.042 81.218 1.00 8.87 61 PRO F CA 1
ATOM 10030 C C . PRO E 1 61 ? 30.398 86.996 80.795 1.00 9.13 61 PRO F C 1
ATOM 10031 O O . PRO E 1 61 ? 31.210 86.358 81.427 1.00 10.79 61 PRO F O 1
ATOM 10035 N N . ASN E 1 62 ? 30.687 87.692 79.688 1.00 7.71 62 ASN F N 1
ATOM 10036 C CA . ASN E 1 62 ? 32.079 87.773 79.216 1.00 7.60 62 ASN F CA 1
ATOM 10037 C C . ASN E 1 62 ? 32.807 88.825 79.960 1.00 7.85 62 ASN F C 1
ATOM 10038 O O . ASN E 1 62 ? 33.921 88.592 80.341 1.00 9.77 62 ASN F O 1
ATOM 10043 N N . ILE E 1 63 ? 32.165 89.970 80.206 1.00 6.70 63 ILE F N 1
ATOM 10044 C CA . ILE E 1 63 ? 32.965 91.063 80.701 1.00 6.80 63 ILE F CA 1
ATOM 10045 C C . ILE E 1 63 ? 33.053 90.998 82.224 1.00 7.12 63 ILE F C 1
ATOM 10046 O O . ILE E 1 63 ? 33.903 91.628 82.797 1.00 8.47 63 ILE F O 1
ATOM 10051 N N . GLU E 1 64 ? 32.208 90.122 82.785 1.00 8.64 64 GLU F N 1
ATOM 10052 C CA . GLU E 1 64 ? 32.348 90.031 84.248 1.00 8.45 64 GLU F CA 1
ATOM 10053 C C . GLU E 1 64 ? 33.477 89.129 84.668 1.00 8.34 64 GLU F C 1
ATOM 10054 O O . GLU E 1 64 ? 33.730 89.039 85.850 1.00 8.55 64 GLU F O 1
ATOM 10060 N N . THR E 1 65 ? 34.209 88.493 83.728 1.00 7.74 65 THR F N 1
ATOM 10061 C CA . THR E 1 65 ? 35.253 87.570 84.160 1.00 7.64 65 THR F CA 1
ATOM 10062 C C . THR E 1 65 ? 36.526 88.280 84.489 1.00 7.39 65 THR F C 1
ATOM 10063 O O . THR E 1 65 ? 36.775 89.398 84.015 1.00 8.19 65 THR F O 1
ATOM 10067 N N . ARG E 1 66 ? 37.331 87.570 85.216 1.00 7.49 66 ARG F N 1
ATOM 10068 C CA . ARG E 1 66 ? 38.694 88.058 85.499 1.00 8.21 66 ARG F CA 1
ATOM 10069 C C . ARG E 1 66 ? 39.409 88.139 84.176 1.00 7.91 66 ARG F C 1
ATOM 10070 O O . ARG E 1 66 ? 40.239 89.047 83.998 1.00 7.15 66 ARG F O 1
ATOM 10078 N N . TYR E 1 67 ? 39.138 87.182 83.263 1.00 7.07 67 TYR F N 1
ATOM 10079 C CA . TYR E 1 67 ? 39.771 87.288 81.963 1.00 6.60 67 TYR F CA 1
ATOM 10080 C C . TYR E 1 67 ? 39.486 88.640 81.321 1.00 6.62 67 TYR F C 1
ATOM 10081 O O . TYR E 1 67 ? 40.386 89.297 80.832 1.00 6.33 67 TYR F O 1
ATOM 10090 N N . ALA E 1 68 ? 38.233 89.070 81.383 1.00 6.25 68 ALA F N 1
ATOM 10091 C CA . ALA E 1 68 ? 37.919 90.304 80.736 1.00 6.28 68 ALA F CA 1
ATOM 10092 C C . ALA E 1 68 ? 38.683 91.358 81.484 1.00 6.24 68 ALA F C 1
ATOM 10093 O O . ALA E 1 68 ? 39.064 92.326 80.899 1.00 6.63 68 ALA F O 1
ATOM 10095 N N . GLU E 1 69 ? 38.788 91.259 82.806 1.00 5.61 69 GLU F N 1
ATOM 10096 C CA . GLU E 1 69 ? 39.310 92.337 83.594 1.00 6.17 69 GLU F CA 1
ATOM 10097 C C . GLU E 1 69 ? 40.786 92.452 83.213 1.00 6.33 69 GLU F C 1
ATOM 10098 O O . GLU E 1 69 ? 41.348 93.486 83.188 1.00 7.20 69 GLU F O 1
ATOM 10104 N N . ASP E 1 70 ? 41.422 91.314 83.013 1.00 6.69 70 ASP F N 1
ATOM 10105 C CA . ASP E 1 70 ? 42.861 91.364 82.638 1.00 7.24 70 ASP F CA 1
ATOM 10106 C C . ASP E 1 70 ? 42.978 92.058 81.261 1.00 6.78 70 ASP F C 1
ATOM 10107 O O . ASP E 1 70 ? 44.008 92.679 81.040 1.00 7.02 70 ASP F O 1
ATOM 10112 N N . GLY E 1 71 ? 42.027 91.893 80.382 1.00 6.26 71 GLY F N 1
ATOM 10113 C CA . GLY E 1 71 ? 42.117 92.524 79.119 1.00 6.28 71 GLY F CA 1
ATOM 10114 C C . GLY E 1 71 ? 41.987 94.005 79.303 1.00 6.33 71 GLY F C 1
ATOM 10115 O O . GLY E 1 71 ? 42.725 94.780 78.683 1.00 6.18 71 GLY F O 1
ATOM 10116 N N . ALA E 1 72 ? 41.078 94.442 80.155 1.00 6.30 72 ALA F N 1
ATOM 10117 C CA . ALA E 1 72 ? 41.020 95.842 80.418 1.00 6.33 72 ALA F CA 1
ATOM 10118 C C . ALA E 1 72 ? 42.277 96.333 81.086 1.00 6.26 72 ALA F C 1
ATOM 10119 O O . ALA E 1 72 ? 42.754 97.410 80.768 1.00 5.95 72 ALA F O 1
ATOM 10121 N N . ASP E 1 73 ? 42.901 95.512 81.938 1.00 6.12 73 ASP F N 1
ATOM 10122 C CA . ASP E 1 73 ? 44.156 95.902 82.531 1.00 7.22 73 ASP F CA 1
ATOM 10123 C C . ASP E 1 73 ? 45.189 96.024 81.443 1.00 6.90 73 ASP F C 1
ATOM 10124 O O . ASP E 1 73 ? 45.984 96.945 81.533 1.00 7.16 73 ASP F O 1
ATOM 10129 N N . LEU E 1 74 ? 45.185 95.143 80.476 1.00 7.23 74 LEU F N 1
ATOM 10130 C CA . LEU E 1 74 ? 46.217 95.232 79.451 1.00 7.68 74 LEU F CA 1
ATOM 10131 C C . LEU E 1 74 ? 46.037 96.501 78.649 1.00 7.31 74 LEU F C 1
ATOM 10132 O O . LEU E 1 74 ? 46.965 97.212 78.292 1.00 6.25 74 LEU F O 1
ATOM 10137 N N . ILE E 1 75 ? 44.780 96.844 78.392 1.00 5.61 75 ILE F N 1
ATOM 10138 C CA . ILE E 1 75 ? 44.513 98.091 77.698 1.00 5.76 75 ILE F CA 1
ATOM 10139 C C . ILE E 1 75 ? 45.040 99.239 78.503 1.00 5.96 75 ILE F C 1
ATOM 10140 O O . ILE E 1 75 ? 45.755 100.114 78.018 1.00 5.51 75 ILE F O 1
ATOM 10145 N N . ARG E 1 76 ? 44.660 99.265 79.757 1.00 5.83 76 ARG F N 1
ATOM 10146 C CA . ARG E 1 76 ? 44.995 100.376 80.585 1.00 6.04 76 ARG F CA 1
ATOM 10147 C C . ARG E 1 76 ? 46.508 100.508 80.632 1.00 5.84 76 ARG F C 1
ATOM 10148 O O . ARG E 1 76 ? 47.018 101.606 80.524 1.00 5.57 76 ARG F O 1
ATOM 10156 N N . LEU E 1 77 ? 47.201 99.389 80.865 1.00 5.96 77 LEU F N 1
ATOM 10157 C CA . LEU E 1 77 ? 48.670 99.439 80.958 1.00 5.70 77 LEU F CA 1
ATOM 10158 C C . LEU E 1 77 ? 49.275 99.974 79.669 1.00 5.62 77 LEU F C 1
ATOM 10159 O O . LEU E 1 77 ? 50.365 100.520 79.736 1.00 6.74 77 LEU F O 1
ATOM 10164 N N . ASN E 1 78 ? 48.593 99.806 78.559 1.00 5.75 78 ASN F N 1
ATOM 10165 C CA . ASN E 1 78 ? 49.187 100.152 77.261 1.00 5.77 78 ASN F CA 1
ATOM 10166 C C . ASN E 1 78 ? 48.663 101.447 76.718 1.00 5.78 78 ASN F C 1
ATOM 10167 O O . ASN E 1 78 ? 48.860 101.717 75.534 1.00 5.43 78 ASN F O 1
ATOM 10172 N N . SER E 1 79 ? 48.063 102.189 77.610 1.00 5.66 79 SER F N 1
ATOM 10173 C CA . SER E 1 79 ? 47.388 103.410 77.168 1.00 5.44 79 SER F CA 1
ATOM 10174 C C . SER E 1 79 ? 48.243 104.665 77.271 1.00 5.66 79 SER F C 1
ATOM 10175 O O . SER E 1 79 ? 47.757 105.761 76.911 1.00 6.27 79 SER F O 1
ATOM 10178 N N . ILE E 1 80 ? 49.504 104.514 77.631 1.00 6.25 80 ILE F N 1
ATOM 10179 C CA . ILE E 1 80 ? 50.346 105.740 77.755 1.00 5.87 80 ILE F CA 1
ATOM 10180 C C . ILE E 1 80 ? 50.803 106.143 76.371 1.00 6.52 80 ILE F C 1
ATOM 10181 O O . ILE E 1 80 ? 51.294 105.344 75.618 1.00 6.54 80 ILE F O 1
ATOM 10186 N N . VAL E 1 81 ? 50.680 107.427 76.087 1.00 6.68 81 VAL F N 1
ATOM 10187 C CA . VAL E 1 81 ? 51.163 107.918 74.776 1.00 7.17 81 VAL F CA 1
ATOM 10188 C C . VAL E 1 81 ? 52.617 108.294 74.940 1.00 7.27 81 VAL F C 1
ATOM 10189 O O . VAL E 1 81 ? 52.999 108.931 75.880 1.00 7.34 81 VAL F O 1
ATOM 10193 N N . PRO E 1 82 ? 53.433 107.920 73.992 1.00 8.14 82 PRO F N 1
ATOM 10194 C CA . PRO E 1 82 ? 54.888 108.261 74.118 1.00 9.00 82 PRO F CA 1
ATOM 10195 C C . PRO E 1 82 ? 55.086 109.674 73.612 1.00 11.05 82 PRO F C 1
ATOM 10196 O O . PRO E 1 82 ? 55.638 109.907 72.510 1.00 11.78 82 PRO F O 1
ATOM 10200 N N . GLY E 1 83 ? 54.490 110.601 74.347 1.00 9.75 83 GLY F N 1
ATOM 10201 C CA . GLY E 1 83 ? 54.324 111.969 73.922 1.00 10.23 83 GLY F CA 1
ATOM 10202 C C . GLY E 1 83 ? 55.297 112.784 74.798 1.00 9.23 83 GLY F C 1
ATOM 10203 O O . GLY E 1 83 ? 56.200 112.251 75.440 1.00 10.93 83 GLY F O 1
ATOM 10204 N N . PRO E 1 84 ? 55.120 114.061 74.793 1.00 10.03 84 PRO F N 1
ATOM 10205 C CA . PRO E 1 84 ? 55.916 114.954 75.594 1.00 9.55 84 PRO F CA 1
ATOM 10206 C C . PRO E 1 84 ? 55.615 114.713 77.028 1.00 8.51 84 PRO F C 1
ATOM 10207 O O . PRO E 1 84 ? 54.542 114.178 77.383 1.00 8.41 84 PRO F O 1
ATOM 10211 N N . VAL E 1 85 ? 56.572 115.102 77.830 1.00 7.27 85 VAL F N 1
ATOM 10212 C CA . VAL E 1 85 ? 56.459 115.007 79.236 1.00 6.45 85 VAL F CA 1
ATOM 10213 C C . VAL E 1 85 ? 55.623 116.134 79.702 1.00 6.07 85 VAL F C 1
ATOM 10214 O O . VAL E 1 85 ? 55.782 117.267 79.266 1.00 6.72 85 VAL F O 1
ATOM 10218 N N . MET E 1 86 ? 54.703 115.832 80.607 1.00 5.46 86 MET F N 1
ATOM 10219 C CA . MET E 1 86 ? 53.770 116.856 81.051 1.00 5.92 86 MET F CA 1
ATOM 10220 C C . MET E 1 86 ? 54.174 117.311 82.448 1.00 6.07 86 MET F C 1
ATOM 10221 O O . MET E 1 86 ? 54.655 116.554 83.252 1.00 6.24 86 MET F O 1
ATOM 10226 N N . PRO E 1 87 ? 53.904 118.563 82.714 1.00 6.34 87 PRO F N 1
ATOM 10227 C CA . PRO E 1 87 ? 54.088 119.107 84.059 1.00 7.24 87 PRO F CA 1
ATOM 10228 C C . PRO E 1 87 ? 52.976 118.656 84.924 1.00 7.13 87 PRO F C 1
ATOM 10229 O O . PRO E 1 87 ? 51.890 118.355 84.436 1.00 7.32 87 PRO F O 1
ATOM 10233 N N . ASN E 1 88 ? 53.302 118.512 86.174 1.00 7.72 88 ASN F N 1
ATOM 10234 C CA . ASN E 1 88 ? 52.276 118.135 87.122 1.00 7.73 88 ASN F CA 1
ATOM 10235 C C . ASN E 1 88 ? 51.292 119.269 87.318 1.00 7.05 88 ASN F C 1
ATOM 10236 O O . ASN E 1 88 ? 51.664 120.410 87.551 1.00 7.93 88 ASN F O 1
ATOM 10241 N N . PRO E 1 89 ? 50.018 118.972 87.159 1.00 7.27 89 PRO F N 1
ATOM 10242 C CA . PRO E 1 89 ? 49.049 120.020 87.384 1.00 7.46 89 PRO F CA 1
ATOM 10243 C C . PRO E 1 89 ? 48.892 120.380 88.850 1.00 7.84 89 PRO F C 1
ATOM 10244 O O . PRO E 1 89 ? 48.293 121.386 89.172 1.00 8.54 89 PRO F O 1
ATOM 10248 N N . THR E 1 90 ? 49.396 119.540 89.719 1.00 8.30 90 THR F N 1
ATOM 10249 C CA . THR E 1 90 ? 49.171 119.805 91.149 1.00 8.74 90 THR F CA 1
ATOM 10250 C C . THR E 1 90 ? 49.546 121.174 91.576 1.00 9.08 90 THR F C 1
ATOM 10251 O O . THR E 1 90 ? 48.723 121.847 92.172 1.00 10.65 90 THR F O 1
ATOM 10255 N N . PRO E 1 91 ? 50.750 121.654 91.299 1.00 9.70 91 PRO F N 1
ATOM 10256 C CA . PRO E 1 91 ? 51.068 123.010 91.720 1.00 9.61 91 PRO F CA 1
ATOM 10257 C C . PRO E 1 91 ? 50.130 124.038 91.087 1.00 8.80 91 PRO F C 1
ATOM 10258 O O . PRO E 1 91 ? 49.826 125.044 91.724 1.00 10.12 91 PRO F O 1
ATOM 10262 N N . LYS E 1 92 ? 49.654 123.768 89.880 1.00 8.17 92 LYS F N 1
ATOM 10263 C CA . LYS E 1 92 ? 48.834 124.768 89.182 1.00 8.93 92 LYS F CA 1
ATOM 10264 C C . LYS E 1 92 ? 47.515 124.819 89.894 1.00 9.14 92 LYS F C 1
ATOM 10265 O O . LYS E 1 92 ? 46.982 125.868 90.080 1.00 10.20 92 LYS F O 1
ATOM 10271 N N . LEU E 1 93 ? 47.001 123.655 90.259 1.00 7.92 93 LEU F N 1
ATOM 10272 C CA . LEU E 1 93 ? 45.767 123.619 91.095 1.00 7.90 93 LEU F CA 1
ATOM 10273 C C . LEU E 1 93 ? 45.933 124.239 92.452 1.00 8.81 93 LEU F C 1
ATOM 10274 O O . LEU E 1 93 ? 45.046 124.970 92.917 1.00 8.73 93 LEU F O 1
ATOM 10279 N N . LEU E 1 94 ? 47.066 123.982 93.085 1.00 9.74 94 LEU F N 1
ATOM 10280 C CA . LEU E 1 94 ? 47.325 124.636 94.359 1.00 9.57 94 LEU F CA 1
ATOM 10281 C C . LEU E 1 94 ? 47.384 126.159 94.142 1.00 11.38 94 LEU F C 1
ATOM 10282 O O . LEU E 1 94 ? 46.859 126.920 94.997 1.00 11.23 94 LEU F O 1
ATOM 10287 N N . ARG E 1 95 ? 47.906 126.604 92.996 1.00 10.36 95 ARG F N 1
ATOM 10288 C CA . ARG E 1 95 ? 47.915 128.054 92.724 1.00 11.50 95 ARG F CA 1
ATOM 10289 C C . ARG E 1 95 ? 46.513 128.594 92.485 1.00 9.84 95 ARG F C 1
ATOM 10290 O O . ARG E 1 95 ? 46.289 129.741 92.774 1.00 11.52 95 ARG F O 1
ATOM 10298 N N . LEU E 1 96 ? 45.597 127.781 92.007 1.00 9.95 96 LEU F N 1
ATOM 10299 C CA . LEU E 1 96 ? 44.214 128.151 91.934 1.00 9.48 96 LEU F CA 1
ATOM 10300 C C . LEU E 1 96 ? 43.537 128.054 93.287 1.00 9.15 96 LEU F C 1
ATOM 10301 O O . LEU E 1 96 ? 42.331 128.339 93.397 1.00 9.54 96 LEU F O 1
ATOM 10306 N N . GLY E 1 97 ? 44.296 127.706 94.311 1.00 8.17 97 GLY F N 1
ATOM 10307 C CA . GLY E 1 97 ? 43.728 127.684 95.663 1.00 8.07 97 GLY F CA 1
ATOM 10308 C C . GLY E 1 97 ? 43.014 126.433 95.943 1.00 8.21 97 GLY F C 1
ATOM 10309 O O . GLY E 1 97 ? 42.376 126.304 96.985 1.00 10.21 97 GLY F O 1
ATOM 10310 N N . TRP E 1 98 ? 43.108 125.443 95.074 1.00 8.76 98 TRP F N 1
ATOM 10311 C CA . TRP E 1 98 ? 42.455 124.147 95.407 1.00 7.78 98 TRP F CA 1
ATOM 10312 C C . TRP E 1 98 ? 43.126 123.566 96.610 1.00 7.89 98 TRP F C 1
ATOM 10313 O O . TRP E 1 98 ? 44.365 123.624 96.795 1.00 8.12 98 TRP F O 1
ATOM 10324 N N . THR E 1 99 ? 42.314 123.009 97.493 1.00 7.85 99 THR F N 1
ATOM 10325 C CA . THR E 1 99 ? 42.852 122.245 98.584 1.00 8.80 99 THR F CA 1
ATOM 10326 C C . THR E 1 99 ? 43.452 120.934 98.096 1.00 9.33 99 THR F C 1
ATOM 10327 O O . THR E 1 99 ? 43.067 120.453 97.033 1.00 7.89 99 THR F O 1
ATOM 10331 N N . GLU E 1 100 ? 44.266 120.341 98.924 1.00 10.27 100 GLU F N 1
ATOM 10332 C CA . GLU E 1 100 ? 44.674 118.959 98.612 1.00 11.11 100 GLU F CA 1
ATOM 10333 C C . GLU E 1 100 ? 43.518 118.041 98.505 1.00 9.72 100 GLU F C 1
ATOM 10334 O O . GLU E 1 100 ? 43.526 117.163 97.702 1.00 8.63 100 GLU F O 1
ATOM 10340 N N . SER E 1 101 ? 42.513 118.190 99.388 1.00 9.71 101 SER F N 1
ATOM 10341 C CA . SER E 1 101 ? 41.345 117.372 99.311 1.00 9.61 101 SER F CA 1
ATOM 10342 C C . SER E 1 101 ? 40.626 117.466 97.993 1.00 8.50 101 SER F C 1
ATOM 10343 O O . SER E 1 101 ? 40.178 116.457 97.460 1.00 9.69 101 SER F O 1
ATOM 10346 N N . LYS E 1 102 ? 40.538 118.689 97.488 1.00 7.44 102 LYS F N 1
ATOM 10347 C CA . LYS E 1 102 ? 39.819 118.883 96.259 1.00 7.46 102 LYS F CA 1
ATOM 10348 C C . LYS E 1 102 ? 40.651 118.267 95.133 1.00 7.49 102 LYS F C 1
ATOM 10349 O O . LYS E 1 102 ? 40.130 117.618 94.283 1.00 6.94 102 LYS F O 1
ATOM 10355 N N . ILE E 1 103 ? 41.945 118.419 95.215 1.00 7.61 103 ILE F N 1
ATOM 10356 C CA . ILE E 1 103 ? 42.835 117.789 94.200 1.00 7.69 103 ILE F CA 1
ATOM 10357 C C . ILE E 1 103 ? 42.712 116.284 94.259 1.00 9.13 103 ILE F C 1
ATOM 10358 O O . ILE E 1 103 ? 42.637 115.603 93.225 1.00 9.05 103 ILE F O 1
ATOM 10363 N N . GLU E 1 104 ? 42.603 115.754 95.454 1.00 8.40 104 GLU F N 1
ATOM 10364 C CA . GLU E 1 104 ? 42.424 114.313 95.576 1.00 8.68 104 GLU F CA 1
ATOM 10365 C C . GLU E 1 104 ? 41.061 113.878 95.055 1.00 8.53 104 GLU F C 1
ATOM 10366 O O . GLU E 1 104 ? 40.944 112.783 94.585 1.00 8.99 104 GLU F O 1
ATOM 10372 N N . GLU E 1 105 ? 40.058 114.728 95.221 1.00 8.99 105 GLU F N 1
ATOM 10373 C CA . GLU E 1 105 ? 38.746 114.416 94.670 1.00 9.62 105 GLU F CA 1
ATOM 10374 C C . GLU E 1 105 ? 38.869 114.274 93.142 1.00 8.72 105 GLU F C 1
ATOM 10375 O O . GLU E 1 105 ? 38.315 113.336 92.571 1.00 8.41 105 GLU F O 1
ATOM 10381 N N . LEU E 1 106 ? 39.597 115.206 92.562 1.00 7.57 106 LEU F N 1
ATOM 10382 C CA . LEU E 1 106 ? 39.796 115.160 91.108 1.00 7.06 106 LEU F CA 1
ATOM 10383 C C . LEU E 1 106 ? 40.627 113.891 90.794 1.00 6.64 106 LEU F C 1
ATOM 10384 O O . LEU E 1 106 ? 40.296 113.147 89.884 1.00 7.27 106 LEU F O 1
ATOM 10389 N N . LYS E 1 107 ? 41.671 113.646 91.537 1.00 6.62 107 LYS F N 1
ATOM 10390 C CA . LYS E 1 107 ? 42.526 112.449 91.180 1.00 7.08 107 LYS F CA 1
ATOM 10391 C C . LYS E 1 107 ? 41.699 111.199 91.342 1.00 7.43 107 LYS F C 1
ATOM 10392 O O . LYS E 1 107 ? 41.871 110.244 90.566 1.00 7.10 107 LYS F O 1
ATOM 10398 N N . THR E 1 108 ? 40.809 111.166 92.367 1.00 7.40 108 THR F N 1
ATOM 10399 C CA . THR E 1 108 ? 39.933 110.000 92.462 1.00 7.31 108 THR F CA 1
ATOM 10400 C C . THR E 1 108 ? 39.008 109.860 91.283 1.00 6.92 108 THR F C 1
ATOM 10401 O O . THR E 1 108 ? 38.793 108.765 90.779 1.00 6.67 108 THR F O 1
ATOM 10405 N N . ALA E 1 109 ? 38.428 110.975 90.859 1.00 7.31 109 ALA F N 1
ATOM 10406 C CA . ALA E 1 109 ? 37.579 110.937 89.686 1.00 7.01 109 ALA F CA 1
ATOM 10407 C C . ALA E 1 109 ? 38.402 110.408 88.502 1.00 7.22 109 ALA F C 1
ATOM 10408 O O . ALA E 1 109 ? 37.901 109.562 87.784 1.00 8.08 109 ALA F O 1
ATOM 10410 N N . LEU E 1 110 ? 39.650 110.868 88.355 1.00 6.29 110 LEU F N 1
ATOM 10411 C CA . LEU E 1 110 ? 40.437 110.400 87.191 1.00 6.17 110 LEU F CA 1
ATOM 10412 C C . LEU E 1 110 ? 40.682 108.931 87.352 1.00 6.03 110 LEU F C 1
ATOM 10413 O O . LEU E 1 110 ? 40.510 108.193 86.431 1.00 6.46 110 LEU F O 1
ATOM 10418 N N . ASP E 1 111 ? 40.977 108.496 88.564 1.00 6.30 111 ASP F N 1
ATOM 10419 C CA . ASP E 1 111 ? 41.220 107.077 88.748 1.00 6.09 111 ASP F CA 1
ATOM 10420 C C . ASP E 1 111 ? 39.972 106.282 88.431 1.00 6.15 111 ASP F C 1
ATOM 10421 O O . ASP E 1 111 ? 40.081 105.223 87.856 1.00 6.61 111 ASP F O 1
ATOM 10426 N N . LEU E 1 112 ? 38.797 106.779 88.804 1.00 6.19 112 LEU F N 1
ATOM 10427 C CA . LEU E 1 112 ? 37.645 105.989 88.546 1.00 6.47 112 LEU F CA 1
ATOM 10428 C C . LEU E 1 112 ? 37.414 105.936 87.020 1.00 5.98 112 LEU F C 1
ATOM 10429 O O . LEU E 1 112 ? 37.068 104.889 86.498 1.00 6.31 112 LEU F O 1
ATOM 10434 N N . LEU E 1 113 ? 37.590 107.039 86.354 1.00 5.89 113 LEU F N 1
ATOM 10435 C CA . LEU E 1 113 ? 37.383 106.985 84.871 1.00 5.74 113 LEU F CA 1
ATOM 10436 C C . LEU E 1 113 ? 38.434 106.079 84.237 1.00 5.93 113 LEU F C 1
ATOM 10437 O O . LEU E 1 113 ? 38.122 105.323 83.369 1.00 6.65 113 LEU F O 1
ATOM 10442 N N . ASN E 1 114 ? 39.653 106.163 84.740 1.00 6.05 114 ASN F N 1
ATOM 10443 C CA . ASN E 1 114 ? 40.736 105.332 84.228 1.00 5.74 114 ASN F CA 1
ATOM 10444 C C . ASN E 1 114 ? 40.546 103.844 84.491 1.00 5.62 114 ASN F C 1
ATOM 10445 O O . ASN E 1 114 ? 41.073 103.013 83.792 1.00 5.56 114 ASN F O 1
ATOM 10450 N N . TYR E 1 115 ? 39.863 103.572 85.589 1.00 5.68 115 TYR F N 1
ATOM 10451 C CA . TYR E 1 115 ? 39.464 102.183 85.777 1.00 5.32 115 TYR F CA 1
ATOM 10452 C C . TYR E 1 115 ? 38.460 101.748 84.732 1.00 5.49 115 TYR F C 1
ATOM 10453 O O . TYR E 1 115 ? 38.602 100.708 84.098 1.00 5.53 115 TYR F O 1
ATOM 10462 N N . GLY E 1 116 ? 37.410 102.537 84.568 1.00 5.52 116 GLY F N 1
ATOM 10463 C CA . GLY E 1 116 ? 36.284 102.078 83.750 1.00 6.05 116 GLY F CA 1
ATOM 10464 C C . GLY E 1 116 ? 36.564 102.168 82.260 1.00 5.49 116 GLY F C 1
ATOM 10465 O O . GLY E 1 116 ? 36.064 101.372 81.505 1.00 6.15 116 GLY F O 1
ATOM 10466 N N . ASN E 1 117 ? 37.283 103.181 81.809 1.00 5.41 117 ASN F N 1
ATOM 10467 C CA . ASN E 1 117 ? 37.359 103.358 80.378 1.00 5.87 117 ASN F CA 1
ATOM 10468 C C . ASN E 1 117 ? 37.934 102.134 79.641 1.00 5.85 117 ASN F C 1
ATOM 10469 O O . ASN E 1 117 ? 37.434 101.726 78.644 1.00 5.81 117 ASN F O 1
ATOM 10474 N N . PRO E 1 118 ? 39.025 101.579 80.129 1.00 5.47 118 PRO F N 1
ATOM 10475 C CA . PRO E 1 118 ? 39.508 100.406 79.397 1.00 5.58 118 PRO F CA 1
ATOM 10476 C C . PRO E 1 118 ? 38.511 99.283 79.384 1.00 5.58 118 PRO F C 1
ATOM 10477 O O . PRO E 1 118 ? 38.444 98.568 78.388 1.00 5.20 118 PRO F O 1
ATOM 10481 N N . LYS E 1 119 ? 37.663 99.191 80.431 1.00 6.12 119 LYS F N 1
ATOM 10482 C CA . LYS E 1 119 ? 36.643 98.164 80.385 1.00 5.73 119 LYS F CA 1
ATOM 10483 C C . LYS E 1 119 ? 35.580 98.551 79.370 1.00 5.97 119 LYS F C 1
ATOM 10484 O O . LYS E 1 119 ? 35.061 97.722 78.652 1.00 6.92 119 LYS F O 1
ATOM 10490 N N . TYR E 1 120 ? 35.319 99.843 79.259 1.00 5.70 120 TYR F N 1
ATOM 10491 C CA . TYR E 1 120 ? 34.418 100.228 78.207 1.00 6.11 120 TYR F CA 1
ATOM 10492 C C . TYR E 1 120 ? 34.999 100.050 76.814 1.00 5.83 120 TYR F C 1
ATOM 10493 O O . TYR E 1 120 ? 34.277 99.803 75.884 1.00 5.70 120 TYR F O 1
ATOM 10502 N N . LEU E 1 121 ? 36.327 100.068 76.695 1.00 6.60 121 LEU F N 1
ATOM 10503 C CA . LEU E 1 121 ? 36.878 99.745 75.394 1.00 5.69 121 LEU F CA 1
ATOM 10504 C C . LEU E 1 121 ? 36.631 98.262 75.116 1.00 6.13 121 LEU F C 1
ATOM 10505 O O . LEU E 1 121 ? 36.368 97.850 73.994 1.00 6.09 121 LEU F O 1
ATOM 10510 N N . ILE E 1 122 ? 36.785 97.395 76.127 1.00 5.84 122 ILE F N 1
ATOM 10511 C CA . ILE E 1 122 ? 36.446 96.012 75.890 1.00 6.07 122 ILE F CA 1
ATOM 10512 C C . ILE E 1 122 ? 35.002 95.910 75.471 1.00 5.76 122 ILE F C 1
ATOM 10513 O O . ILE E 1 122 ? 34.665 95.184 74.537 1.00 6.07 122 ILE F O 1
ATOM 10518 N N . LEU E 1 123 ? 34.142 96.597 76.189 1.00 5.64 123 LEU F N 1
ATOM 10519 C CA . LEU E 1 123 ? 32.715 96.588 75.924 1.00 5.73 123 LEU F CA 1
ATOM 10520 C C . LEU E 1 123 ? 32.431 97.004 74.448 1.00 5.98 123 LEU F C 1
ATOM 10521 O O . LEU E 1 123 ? 31.697 96.343 73.738 1.00 5.62 123 LEU F O 1
ATOM 10526 N N . ILE E 1 124 ? 33.006 98.113 74.098 1.00 6.04 124 ILE F N 1
ATOM 10527 C CA . ILE E 1 124 ? 32.591 98.687 72.784 1.00 7.05 124 ILE F CA 1
ATOM 10528 C C . ILE E 1 124 ? 33.215 97.844 71.697 1.00 7.47 124 ILE F C 1
ATOM 10529 O O . ILE E 1 124 ? 32.580 97.610 70.669 1.00 6.98 124 ILE F O 1
ATOM 10534 N N . THR E 1 125 ? 34.414 97.306 71.949 1.00 6.38 125 THR F N 1
ATOM 10535 C CA . THR E 1 125 ? 35.002 96.430 70.989 1.00 6.13 125 THR F CA 1
ATOM 10536 C C . THR E 1 125 ? 34.167 95.189 70.802 1.00 5.81 125 THR F C 1
ATOM 10537 O O . THR E 1 125 ? 33.930 94.773 69.686 1.00 6.28 125 THR F O 1
ATOM 10541 N N . ALA E 1 126 ? 33.706 94.586 71.907 1.00 5.86 126 ALA F N 1
ATOM 10542 C CA . ALA E 1 126 ? 32.868 93.455 71.827 1.00 6.77 126 ALA F CA 1
ATOM 10543 C C . ALA E 1 126 ? 31.610 93.821 71.032 1.00 6.45 126 ALA F C 1
ATOM 10544 O O . ALA E 1 126 ? 31.221 93.056 70.100 1.00 6.64 126 ALA F O 1
ATOM 10546 N N . PHE E 1 127 ? 30.986 94.894 71.411 1.00 6.80 127 PHE F N 1
ATOM 10547 C CA . PHE E 1 127 ? 29.752 95.253 70.702 1.00 7.32 127 PHE F CA 1
ATOM 10548 C C . PHE E 1 127 ? 30.038 95.460 69.229 1.00 6.80 127 PHE F C 1
ATOM 10549 O O . PHE E 1 127 ? 29.308 94.985 68.360 1.00 7.69 127 PHE F O 1
ATOM 10557 N N . ASN E 1 128 ? 31.085 96.197 68.919 1.00 6.43 128 ASN F N 1
ATOM 10558 C CA . ASN E 1 128 ? 31.293 96.528 67.525 1.00 6.61 128 ASN F CA 1
ATOM 10559 C C . ASN E 1 128 ? 31.701 95.332 66.741 1.00 6.32 128 ASN F C 1
ATOM 10560 O O . ASN E 1 128 ? 31.138 95.076 65.655 1.00 7.02 128 ASN F O 1
ATOM 10565 N N . GLU E 1 129 ? 32.652 94.557 67.219 1.00 5.99 129 GLU F N 1
ATOM 10566 C CA . GLU E 1 129 ? 33.062 93.379 66.439 1.00 7.13 129 GLU F CA 1
ATOM 10567 C C . GLU E 1 129 ? 31.930 92.384 66.315 1.00 6.85 129 GLU F C 1
ATOM 10568 O O . GLU E 1 129 ? 31.770 91.778 65.284 1.00 7.84 129 GLU F O 1
ATOM 10574 N N . ALA E 1 130 ? 31.169 92.174 67.382 1.00 6.41 130 ALA F N 1
ATOM 10575 C CA . ALA E 1 130 ? 30.091 91.219 67.264 1.00 6.07 130 ALA F CA 1
ATOM 10576 C C . ALA E 1 130 ? 29.047 91.680 66.234 1.00 6.39 130 ALA F C 1
ATOM 10577 O O . ALA E 1 130 ? 28.417 90.878 65.573 1.00 6.73 130 ALA F O 1
ATOM 10579 N N . TRP E 1 131 ? 28.812 92.973 66.165 1.00 6.40 131 TRP F N 1
ATOM 10580 C CA . TRP E 1 131 ? 27.820 93.544 65.284 1.00 6.93 131 TRP F CA 1
ATOM 10581 C C . TRP E 1 131 ? 28.162 93.139 63.877 1.00 7.37 131 TRP F C 1
ATOM 10582 O O . TRP E 1 131 ? 27.263 92.833 63.100 1.00 7.76 131 TRP F O 1
ATOM 10593 N N . HIS E 1 132 ? 29.474 93.054 63.577 1.00 7.08 132 HIS F N 1
ATOM 10594 C CA . HIS E 1 132 ? 29.944 92.599 62.252 1.00 7.96 132 HIS F CA 1
ATOM 10595 C C . HIS E 1 132 ? 30.244 91.153 62.114 1.00 8.85 132 HIS F C 1
ATOM 10596 O O . HIS E 1 132 ? 30.898 90.676 61.150 1.00 9.28 132 HIS F O 1
ATOM 10603 N N . GLU E 1 133 ? 29.812 90.374 63.091 1.00 8.89 133 GLU F N 1
ATOM 10604 C CA . GLU E 1 133 ? 30.044 88.957 63.117 1.00 8.82 133 GLU F CA 1
ATOM 10605 C C . GLU E 1 133 ? 31.468 88.597 63.232 1.00 8.68 133 GLU F C 1
ATOM 10606 O O . GLU E 1 133 ? 31.830 87.495 62.879 1.00 10.03 133 GLU F O 1
ATOM 10612 N N . ARG E 1 134 ? 32.319 89.503 63.691 1.00 8.07 134 ARG F N 1
ATOM 10613 C CA . ARG E 1 134 ? 33.701 89.183 63.875 1.00 7.33 134 ARG F CA 1
ATOM 10614 C C . ARG E 1 134 ? 33.836 88.604 65.268 1.00 8.29 134 ARG F C 1
ATOM 10615 O O . ARG E 1 134 ? 32.842 88.467 66.000 1.00 9.55 134 ARG F O 1
ATOM 10623 N N . ASP E 1 135 ? 35.060 88.208 65.568 1.00 8.52 135 ASP F N 1
ATOM 10624 C CA . ASP E 1 135 ? 35.223 87.235 66.697 1.00 9.43 135 ASP F CA 1
ATOM 10625 C C . ASP E 1 135 ? 35.160 87.959 68.004 1.00 8.99 135 ASP F C 1
ATOM 10626 O O . ASP E 1 135 ? 36.060 88.744 68.319 1.00 8.28 135 ASP F O 1
ATOM 10631 N N . THR E 1 136 ? 34.123 87.608 68.804 1.00 8.93 136 THR F N 1
ATOM 10632 C CA . THR E 1 136 ? 34.075 88.190 70.122 1.00 8.28 136 THR F CA 1
ATOM 10633 C C . THR E 1 136 ? 33.841 87.065 71.122 1.00 8.80 136 THR F C 1
ATOM 10634 O O . THR E 1 136 ? 33.313 87.304 72.185 1.00 8.19 136 THR F O 1
ATOM 10638 N N . GLY E 1 137 ? 34.231 85.875 70.734 1.00 9.17 137 GLY F N 1
ATOM 10639 C CA . GLY E 1 137 ? 34.125 84.778 71.718 1.00 10.38 137 GLY F CA 1
ATOM 10640 C C . GLY E 1 137 ? 33.468 83.551 71.121 1.00 11.63 137 GLY F C 1
ATOM 10641 O O . GLY E 1 137 ? 32.724 83.604 70.104 1.00 11.95 137 GLY F O 1
ATOM 10642 N N . GLY E 1 138 ? 33.721 82.452 71.816 1.00 11.20 138 GLY F N 1
ATOM 10643 C CA . GLY E 1 138 ? 33.097 81.214 71.393 1.00 12.22 138 GLY F CA 1
ATOM 10644 C C . GLY E 1 138 ? 33.826 80.490 70.331 1.00 13.82 138 GLY F C 1
ATOM 10645 O O . GLY E 1 138 ? 33.422 79.405 70.030 1.00 16.28 138 GLY F O 1
ATOM 10646 N N . ARG E 1 139 ? 34.896 81.011 69.755 1.00 14.10 139 ARG F N 1
ATOM 10647 C CA . ARG E 1 139 ? 35.543 80.326 68.646 1.00 16.81 139 ARG F CA 1
ATOM 10648 C C . ARG E 1 139 ? 36.842 79.723 69.135 1.00 22.17 139 ARG F C 1
ATOM 10649 O O . ARG E 1 139 ? 37.337 78.830 68.448 1.00 30.94 139 ARG F O 1
ATOM 10657 N N . ALA E 1 140 ? 37.415 80.262 70.240 1.00 27.84 140 ALA F N 1
ATOM 10658 C CA . ALA E 1 140 ? 38.680 79.774 70.858 1.00 29.23 140 ALA F CA 1
ATOM 10659 C C . ALA E 1 140 ? 38.603 78.243 71.023 1.00 33.45 140 ALA F C 1
ATOM 10660 O O . ALA E 1 140 ? 37.518 77.711 71.355 1.00 33.47 140 ALA F O 1
ATOM 10662 N N . PRO E 1 141 ? 39.779 77.554 70.909 1.00 45.80 141 PRO F N 1
ATOM 10663 C CA . PRO E 1 141 ? 39.879 76.097 71.139 1.00 52.02 141 PRO F CA 1
ATOM 10664 C C . PRO E 1 141 ? 39.150 75.591 72.425 1.00 51.64 141 PRO F C 1
ATOM 10665 O O . PRO E 1 141 ? 38.305 74.693 72.324 1.00 60.37 141 PRO F O 1
ATOM 10669 N N . GLN E 1 142 ? 39.422 76.180 73.593 1.00 46.36 142 GLN F N 1
ATOM 10670 C CA . GLN E 1 142 ? 38.710 75.793 74.851 1.00 38.64 142 GLN F CA 1
ATOM 10671 C C . GLN E 1 142 ? 38.212 77.002 75.674 1.00 32.70 142 GLN F C 1
ATOM 10672 O O . GLN E 1 142 ? 38.616 78.173 75.429 1.00 33.92 142 GLN F O 1
ATOM 10678 N N . LYS E 1 143 ? 37.342 76.700 76.633 1.00 26.64 143 LYS F N 1
ATOM 10679 C CA . LYS E 1 143 ? 36.718 77.704 77.475 1.00 22.60 143 LYS F CA 1
ATOM 10680 C C . LYS E 1 143 ? 37.706 78.331 78.481 1.00 22.01 143 LYS F C 1
ATOM 10681 O O . LYS E 1 143 ? 38.747 77.770 78.797 1.00 21.86 143 LYS F O 1
ATOM 10687 N N . LEU E 1 144 ? 37.367 79.501 78.973 1.00 16.50 144 LEU F N 1
ATOM 10688 C CA . LEU E 1 144 ? 38.182 80.076 80.043 1.00 15.20 144 LEU F CA 1
ATOM 10689 C C . LEU E 1 144 ? 38.196 79.072 81.228 1.00 16.67 144 LEU F C 1
ATOM 10690 O O . LEU E 1 144 ? 37.182 78.500 81.567 1.00 16.48 144 LEU F O 1
ATOM 10695 N N . ARG E 1 145 ? 39.313 78.961 81.928 1.00 17.37 145 ARG F N 1
ATOM 10696 C CA . ARG E 1 145 ? 39.187 78.182 83.129 1.00 22.69 145 ARG F CA 1
ATOM 10697 C C . ARG E 1 145 ? 40.009 78.821 84.142 1.00 21.25 145 ARG F C 1
ATOM 10698 O O . ARG E 1 145 ? 40.758 79.757 83.862 1.00 19.10 145 ARG F O 1
ATOM 10706 N N . GLY E 1 146 ? 39.842 78.375 85.368 1.00 19.27 146 GLY F N 1
ATOM 10707 C CA . GLY E 1 146 ? 40.771 78.879 86.366 1.00 17.70 146 GLY F CA 1
ATOM 10708 C C . GLY E 1 146 ? 40.396 80.299 86.748 1.00 14.58 146 GLY F C 1
ATOM 10709 O O . GLY E 1 146 ? 39.222 80.711 86.647 1.00 16.71 146 GLY F O 1
ATOM 10710 N N . ARG E 1 147 ? 41.434 81.042 87.089 1.00 13.00 147 ARG F N 1
ATOM 10711 C CA . ARG E 1 147 ? 41.326 82.412 87.477 1.00 14.66 147 ARG F CA 1
ATOM 10712 C C . ARG E 1 147 ? 40.579 83.181 86.411 1.00 12.46 147 ARG F C 1
ATOM 10713 O O . ARG E 1 147 ? 39.765 84.064 86.712 1.00 12.27 147 ARG F O 1
ATOM 10721 N N . ASP E 1 148 ? 40.837 82.820 85.160 1.00 11.98 148 ASP F N 1
ATOM 10722 C CA . ASP E 1 148 ? 40.276 83.607 84.103 1.00 11.15 148 ASP F CA 1
ATOM 10723 C C . ASP E 1 148 ? 38.760 83.614 84.169 1.00 10.25 148 ASP F C 1
ATOM 10724 O O . ASP E 1 148 ? 38.127 84.539 83.740 1.00 9.68 148 ASP F O 1
ATOM 10729 N N . ALA E 1 149 ? 38.187 82.505 84.604 1.00 9.64 149 ALA F N 1
ATOM 10730 C CA . ALA E 1 149 ? 36.755 82.375 84.495 1.00 9.41 149 ALA F CA 1
ATOM 10731 C C . ALA E 1 149 ? 35.966 82.994 85.612 1.00 10.53 149 ALA F C 1
ATOM 10732 O O . ALA E 1 149 ? 34.746 83.143 85.484 1.00 12.04 149 ALA F O 1
ATOM 10734 N N . GLU E 1 150 ? 36.620 83.322 86.688 1.00 10.39 150 GLU F N 1
ATOM 10735 C CA . GLU E 1 150 ? 35.982 83.849 87.865 1.00 10.51 150 GLU F CA 1
ATOM 10736 C C . GLU E 1 150 ? 35.380 85.179 87.593 1.00 10.29 150 GLU F C 1
ATOM 10737 O O . GLU E 1 150 ? 35.988 86.077 87.062 1.00 10.57 150 GLU F O 1
ATOM 10743 N N . ARG E 1 151 ? 34.183 85.366 88.092 1.00 8.10 151 ARG F N 1
ATOM 10744 C CA . ARG E 1 151 ? 33.595 86.676 88.017 1.00 8.57 151 ARG F CA 1
ATOM 10745 C C . ARG E 1 151 ? 34.302 87.601 88.969 1.00 8.07 151 ARG F C 1
ATOM 10746 O O . ARG E 1 151 ? 34.678 87.265 90.068 1.00 8.86 151 ARG F O 1
ATOM 10754 N N . ILE E 1 152 ? 34.469 88.834 88.541 1.00 8.38 152 ILE F N 1
ATOM 10755 C CA . ILE E 1 152 ? 34.939 89.847 89.471 1.00 8.17 152 ILE F CA 1
ATOM 10756 C C . ILE E 1 152 ? 33.756 90.176 90.370 1.00 8.57 152 ILE F C 1
ATOM 10757 O O . ILE E 1 152 ? 32.625 89.673 90.180 1.00 8.47 152 ILE F O 1
ATOM 10762 N N . PRO E 1 153 ? 33.992 91.053 91.371 1.00 9.58 153 PRO F N 1
ATOM 10763 C CA . PRO E 1 153 ? 32.912 91.435 92.262 1.00 10.24 153 PRO F CA 1
ATOM 10764 C C . PRO E 1 153 ? 31.853 92.181 91.501 1.00 11.08 153 PRO F C 1
ATOM 10765 O O . PRO E 1 153 ? 32.134 92.776 90.448 1.00 11.34 153 PRO F O 1
ATOM 10769 N N . TYR E 1 154 ? 30.637 92.119 92.031 1.00 9.60 154 TYR F N 1
ATOM 10770 C CA . TYR E 1 154 ? 29.549 92.918 91.451 1.00 9.54 154 TYR F CA 1
ATOM 10771 C C . TYR E 1 154 ? 29.345 94.176 92.275 1.00 9.80 154 TYR F C 1
ATOM 10772 O O . TYR E 1 154 ? 29.390 94.157 93.527 1.00 13.09 154 TYR F O 1
ATOM 10781 N N . GLY E 1 155 ? 29.138 95.289 91.624 1.00 9.61 155 GLY F N 1
ATOM 10782 C CA . GLY E 1 155 ? 28.789 96.496 92.285 1.00 9.14 155 GLY F CA 1
ATOM 10783 C C . GLY E 1 155 ? 29.966 97.471 92.234 1.00 8.76 155 GLY F C 1
ATOM 10784 O O . GLY E 1 155 ? 31.074 97.123 91.891 1.00 9.73 155 GLY F O 1
ATOM 10785 N N . LEU E 1 156 ? 29.706 98.681 92.636 1.00 9.62 156 LEU F N 1
ATOM 10786 C CA . LEU E 1 156 ? 30.776 99.671 92.627 1.00 10.43 156 LEU F CA 1
ATOM 10787 C C . LEU E 1 156 ? 31.736 99.316 93.763 1.00 12.51 156 LEU F C 1
ATOM 10788 O O . LEU E 1 156 ? 31.312 98.829 94.839 1.00 13.25 156 LEU F O 1
ATOM 10793 N N . PRO E 1 157 ? 33.004 99.669 93.605 1.00 13.55 157 PRO F N 1
ATOM 10794 C CA . PRO E 1 157 ? 33.948 99.418 94.690 1.00 15.82 157 PRO F CA 1
ATOM 10795 C C . PRO E 1 157 ? 33.549 100.132 95.925 1.00 16.94 157 PRO F C 1
ATOM 10796 O O . PRO E 1 157 ? 32.815 101.121 95.915 1.00 15.34 157 PRO F O 1
ATOM 10800 N N . ASN E 1 158 ? 34.037 99.611 97.041 1.00 20.92 158 ASN F N 1
ATOM 10801 C CA . ASN E 1 158 ? 33.879 100.330 98.275 1.00 27.70 158 ASN F CA 1
ATOM 10802 C C . ASN E 1 158 ? 34.142 101.829 98.122 1.00 21.68 158 ASN F C 1
ATOM 10803 O O . ASN E 1 158 ? 35.162 102.218 97.543 1.00 27.78 158 ASN F O 1
ATOM 10808 N N . SER E 1 159 ? 33.206 102.630 98.600 1.00 21.69 159 SER F N 1
ATOM 10809 C CA . SER E 1 159 ? 33.452 104.119 98.748 1.00 25.63 159 SER F CA 1
ATOM 10810 C C . SER E 1 159 ? 33.215 104.792 97.392 1.00 22.14 159 SER F C 1
ATOM 10811 O O . SER E 1 159 ? 33.554 105.958 97.179 1.00 26.58 159 SER F O 1
ATOM 10814 N N . VAL E 1 160 ? 32.759 104.010 96.441 1.00 16.48 160 VAL F N 1
ATOM 10815 C CA . VAL E 1 160 ? 32.542 104.630 95.131 1.00 13.50 160 VAL F CA 1
ATOM 10816 C C . VAL E 1 160 ? 31.085 104.839 94.925 1.00 13.14 160 VAL F C 1
ATOM 10817 O O . VAL E 1 160 ? 30.300 103.904 95.068 1.00 15.27 160 VAL F O 1
ATOM 10821 N N . GLU E 1 161 ? 30.694 106.073 94.631 1.00 12.78 161 GLU F N 1
ATOM 10822 C CA . GLU E 1 161 ? 29.314 106.303 94.293 1.00 16.23 161 GLU F CA 1
ATOM 10823 C C . GLU E 1 161 ? 29.241 106.712 92.833 1.00 12.15 161 GLU F C 1
ATOM 10824 O O . GLU E 1 161 ? 30.212 107.153 92.248 1.00 12.02 161 GLU F O 1
ATOM 10830 N N . LYS E 1 162 ? 28.061 106.659 92.303 1.00 11.07 162 LYS F N 1
ATOM 10831 C CA . LYS E 1 162 ? 27.886 107.015 90.882 1.00 11.17 162 LYS F CA 1
ATOM 10832 C C . LYS E 1 162 ? 28.270 108.442 90.676 1.00 12.36 162 LYS F C 1
ATOM 10833 O O . LYS E 1 162 ? 28.052 109.370 91.512 1.00 11.54 162 LYS F O 1
ATOM 10839 N N . PHE E 1 163 ? 28.842 108.665 89.516 1.00 10.20 163 PHE F N 1
ATOM 10840 C CA . PHE E 1 163 ? 29.111 110.029 89.196 1.00 10.97 163 PHE F CA 1
ATOM 10841 C C . PHE E 1 163 ? 27.829 110.727 88.783 1.00 12.34 163 PHE F C 1
ATOM 10842 O O . PHE E 1 163 ? 26.929 110.108 88.276 1.00 13.09 163 PHE F O 1
ATOM 10850 N N . ASN E 1 164 ? 27.827 112.049 88.931 1.00 14.25 164 ASN F N 1
ATOM 10851 C CA . ASN E 1 164 ? 26.714 112.812 88.431 1.00 16.38 164 ASN F CA 1
ATOM 10852 C C . ASN E 1 164 ? 27.253 113.590 87.315 1.00 15.80 164 ASN F C 1
ATOM 10853 O O . ASN E 1 164 ? 28.196 114.332 87.514 1.00 20.24 164 ASN F O 1
ATOM 10858 N N . LEU E 1 165 ? 26.798 113.312 86.110 1.00 13.50 165 LEU F N 1
ATOM 10859 C CA . LEU E 1 165 ? 27.357 114.072 84.996 1.00 12.03 165 LEU F CA 1
ATOM 10860 C C . LEU E 1 165 ? 26.717 115.427 84.947 1.00 12.82 165 LEU F C 1
ATOM 10861 O O . LEU E 1 165 ? 25.485 115.562 85.145 1.00 12.99 165 LEU F O 1
ATOM 10866 N N . LEU E 1 166 ? 27.513 116.432 84.704 1.00 11.77 166 LEU F N 1
ATOM 10867 C CA . LEU E 1 166 ? 26.929 117.774 84.637 1.00 11.98 166 LEU F CA 1
ATOM 10868 C C . LEU E 1 166 ? 25.992 117.924 83.469 1.00 14.61 166 LEU F C 1
ATOM 10869 O O . LEU E 1 166 ? 26.126 117.284 82.417 1.00 11.64 166 LEU F O 1
ATOM 10874 N N . ASP E 1 167 ? 25.020 118.832 83.640 1.00 13.21 167 ASP F N 1
ATOM 10875 C CA . ASP E 1 167 ? 24.079 119.023 82.579 1.00 15.44 167 ASP F CA 1
ATOM 10876 C C . ASP E 1 167 ? 24.679 120.128 81.738 1.00 14.21 167 ASP F C 1
ATOM 10877 O O . ASP E 1 167 ? 24.951 121.231 82.224 1.00 15.15 167 ASP F O 1
ATOM 10882 N N . ILE E 1 168 ? 24.994 119.777 80.485 1.00 14.85 168 ILE F N 1
ATOM 10883 C CA . ILE E 1 168 ? 25.710 120.704 79.638 1.00 15.20 168 ILE F CA 1
ATOM 10884 C C . ILE E 1 168 ? 24.861 121.985 79.453 1.00 15.67 168 ILE F C 1
ATOM 10885 O O . ILE E 1 168 ? 25.388 123.112 79.516 1.00 16.54 168 ILE F O 1
ATOM 10890 N N . GLU E 1 169 ? 23.567 121.794 79.274 1.00 18.26 169 GLU F N 1
ATOM 10891 C CA . GLU E 1 169 ? 22.724 122.994 79.023 1.00 20.86 169 GLU F CA 1
ATOM 10892 C C . GLU E 1 169 ? 22.806 123.981 80.138 1.00 19.84 169 GLU F C 1
ATOM 10893 O O . GLU E 1 169 ? 22.719 125.221 79.922 1.00 22.59 169 GLU F O 1
ATOM 10899 N N . LYS E 1 170 ? 23.003 123.471 81.332 1.00 18.55 170 LYS F N 1
ATOM 10900 C CA . LYS E 1 170 ? 23.028 124.288 82.503 1.00 19.09 170 LYS F CA 1
ATOM 10901 C C . LYS E 1 170 ? 24.433 124.796 82.844 1.00 17.85 170 LYS F C 1
ATOM 10902 O O . LYS E 1 170 ? 24.616 125.579 83.740 1.00 18.63 170 LYS F O 1
ATOM 10908 N N . ALA E 1 171 ? 25.441 124.297 82.151 1.00 18.14 171 ALA F N 1
ATOM 10909 C CA . ALA E 1 171 ? 26.779 124.602 82.536 1.00 16.80 171 ALA F CA 1
ATOM 10910 C C . ALA E 1 171 ? 27.147 126.020 82.156 1.00 14.54 171 ALA F C 1
ATOM 10911 O O . ALA E 1 171 ? 26.575 126.613 81.257 1.00 13.29 171 ALA F O 1
ATOM 10913 N N . SER E 1 172 ? 28.196 126.512 82.768 1.00 14.66 172 SER F N 1
ATOM 10914 C CA . SER E 1 172 ? 28.670 127.853 82.455 1.00 15.17 172 SER F CA 1
ATOM 10915 C C . SER E 1 172 ? 29.233 127.847 81.069 1.00 14.44 172 SER F C 1
ATOM 10916 O O . SER E 1 172 ? 29.591 126.764 80.540 1.00 14.01 172 SER F O 1
ATOM 10919 N N . ASP E 1 173 ? 29.350 129.021 80.509 1.00 13.18 173 ASP F N 1
ATOM 10920 C CA . ASP E 1 173 ? 30.030 129.122 79.240 1.00 13.73 173 ASP F CA 1
ATOM 10921 C C . ASP E 1 173 ? 31.408 128.589 79.355 1.00 12.10 173 ASP F C 1
ATOM 10922 O O . ASP E 1 173 ? 31.840 127.929 78.409 1.00 12.54 173 ASP F O 1
ATOM 10927 N N . ARG E 1 174 ? 32.078 128.806 80.507 1.00 11.33 174 ARG F N 1
ATOM 10928 C CA . ARG E 1 174 ? 33.450 128.307 80.565 1.00 11.05 174 ARG F CA 1
ATOM 10929 C C . ARG E 1 174 ? 33.488 126.785 80.473 1.00 10.61 174 ARG F C 1
ATOM 10930 O O . ARG E 1 174 ? 34.351 126.238 79.826 1.00 10.59 174 ARG F O 1
ATOM 10938 N N . THR E 1 175 ? 32.602 126.124 81.177 1.00 10.79 175 THR F N 1
ATOM 10939 C CA . THR E 1 175 ? 32.542 124.681 81.155 1.00 10.29 175 THR F CA 1
ATOM 10940 C C . THR E 1 175 ? 32.183 124.200 79.795 1.00 10.86 175 THR F C 1
ATOM 10941 O O . THR E 1 175 ? 32.793 123.306 79.289 1.00 9.61 175 THR F O 1
ATOM 10945 N N . GLN E 1 176 ? 31.156 124.802 79.207 1.00 10.25 176 GLN F N 1
ATOM 10946 C CA . GLN E 1 176 ? 30.823 124.401 77.851 1.00 10.40 176 GLN F CA 1
ATOM 10947 C C . GLN E 1 176 ? 31.992 124.644 76.931 1.00 9.57 176 GLN F C 1
ATOM 10948 O O . GLN E 1 176 ? 32.179 123.786 76.069 1.00 9.73 176 GLN F O 1
ATOM 10954 N N . THR E 1 177 ? 32.716 125.731 77.085 1.00 9.05 177 THR F N 1
ATOM 10955 C CA . THR E 1 177 ? 33.789 126.011 76.171 1.00 9.66 177 THR F CA 1
ATOM 10956 C C . THR E 1 177 ? 34.859 124.934 76.299 1.00 9.86 177 THR F C 1
ATOM 10957 O O . THR E 1 177 ? 35.372 124.449 75.285 1.00 8.85 177 THR F O 1
ATOM 10961 N N . VAL E 1 178 ? 35.255 124.639 77.522 1.00 8.12 178 VAL F N 1
ATOM 10962 C CA . VAL E 1 178 ? 36.373 123.691 77.583 1.00 8.69 178 VAL F CA 1
ATOM 10963 C C . VAL E 1 178 ? 35.944 122.290 77.151 1.00 7.75 178 VAL F C 1
ATOM 10964 O O . VAL E 1 178 ? 36.728 121.598 76.519 1.00 7.92 178 VAL F O 1
ATOM 10968 N N . LEU E 1 179 ? 34.703 121.877 77.414 1.00 7.65 179 LEU F N 1
ATOM 10969 C CA . LEU E 1 179 ? 34.234 120.629 76.935 1.00 7.69 179 LEU F CA 1
ATOM 10970 C C . LEU E 1 179 ? 34.207 120.634 75.381 1.00 8.23 179 LEU F C 1
ATOM 10971 O O . LEU E 1 179 ? 34.618 119.695 74.747 1.00 7.96 179 LEU F O 1
ATOM 10976 N N . ARG E 1 180 ? 33.722 121.744 74.840 1.00 8.45 180 ARG F N 1
ATOM 10977 C CA . ARG E 1 180 ? 33.723 121.877 73.389 1.00 8.90 180 ARG F CA 1
ATOM 10978 C C . ARG E 1 180 ? 35.155 121.809 72.878 1.00 8.73 180 ARG F C 1
ATOM 10979 O O . ARG E 1 180 ? 35.425 121.139 71.888 1.00 8.81 180 ARG F O 1
ATOM 10987 N N . ASP E 1 181 ? 36.090 122.508 73.524 1.00 7.66 181 ASP F N 1
ATOM 10988 C CA . ASP E 1 181 ? 37.431 122.536 72.998 1.00 7.71 181 ASP F CA 1
ATOM 10989 C C . ASP E 1 181 ? 38.044 121.166 73.074 1.00 7.45 181 ASP F C 1
ATOM 10990 O O . ASP E 1 181 ? 38.801 120.781 72.175 1.00 7.03 181 ASP F O 1
ATOM 10995 N N . ILE E 1 182 ? 37.761 120.470 74.196 1.00 7.49 182 ILE F N 1
ATOM 10996 C CA . ILE E 1 182 ? 38.341 119.114 74.320 1.00 7.07 182 ILE F CA 1
ATOM 10997 C C . ILE E 1 182 ? 37.685 118.186 73.320 1.00 7.46 182 ILE F C 1
ATOM 10998 O O . ILE E 1 182 ? 38.320 117.353 72.666 1.00 6.67 182 ILE F O 1
ATOM 11003 N N . ARG E 1 183 ? 36.387 118.374 73.085 1.00 6.75 183 ARG F N 1
ATOM 11004 C CA . ARG E 1 183 ? 35.773 117.559 72.090 1.00 7.07 183 ARG F CA 1
ATOM 11005 C C . ARG E 1 183 ? 36.391 117.797 70.750 1.00 8.03 183 ARG F C 1
ATOM 11006 O O . ARG E 1 183 ? 36.711 116.895 70.045 1.00 8.96 183 ARG F O 1
ATOM 11014 N N . ASP E 1 184 ? 36.533 119.024 70.380 1.00 7.50 184 ASP F N 1
ATOM 11015 C CA . ASP E 1 184 ? 37.015 119.305 69.059 1.00 8.24 184 ASP F CA 1
ATOM 11016 C C . ASP E 1 184 ? 38.498 119.039 68.881 1.00 9.53 184 ASP F C 1
ATOM 11017 O O . ASP E 1 184 ? 38.929 118.734 67.799 1.00 9.06 184 ASP F O 1
ATOM 11022 N N . ALA E 1 185 ? 39.269 119.143 69.947 1.00 8.11 185 ALA F N 1
ATOM 11023 C CA . ALA E 1 185 ? 40.712 118.888 69.849 1.00 7.79 185 ALA F CA 1
ATOM 11024 C C . ALA E 1 185 ? 40.933 117.481 69.334 1.00 8.19 185 ALA F C 1
ATOM 11025 O O . ALA E 1 185 ? 41.923 117.225 68.637 1.00 9.01 185 ALA F O 1
ATOM 11027 N N . PHE E 1 186 ? 39.998 116.597 69.628 1.00 7.18 186 PHE F N 1
ATOM 11028 C CA . PHE E 1 186 ? 40.115 115.214 69.159 1.00 7.34 186 PHE F CA 1
ATOM 11029 C C . PHE E 1 186 ? 39.201 114.830 68.072 1.00 7.16 186 PHE F C 1
ATOM 11030 O O . PHE E 1 186 ? 39.108 113.625 67.785 1.00 7.28 186 PHE F O 1
ATOM 11038 N N . LEU E 1 187 ? 38.535 115.832 67.480 1.00 8.05 187 LEU F N 1
ATOM 11039 C CA . LEU E 1 187 ? 37.583 115.631 66.404 1.00 8.37 187 LEU F CA 1
ATOM 11040 C C . LEU E 1 187 ? 36.536 114.642 66.921 1.00 8.96 187 LEU F C 1
ATOM 11041 O O . LEU E 1 187 ? 36.107 113.703 66.199 1.00 10.42 187 LEU F O 1
ATOM 11046 N N . HIS E 1 188 ? 36.035 114.881 68.161 1.00 6.88 188 HIS F N 1
ATOM 11047 C CA . HIS E 1 188 ? 35.015 114.014 68.627 1.00 6.99 188 HIS F CA 1
ATOM 11048 C C . HIS E 1 188 ? 33.664 114.631 68.448 1.00 7.66 188 HIS F C 1
ATOM 11049 O O . HIS E 1 188 ? 33.542 115.775 68.042 1.00 9.11 188 HIS F O 1
ATOM 11056 N N . HIS E 1 189 ? 32.659 113.874 68.776 1.00 7.70 189 HIS F N 1
ATOM 11057 C CA . HIS E 1 189 ? 31.292 114.343 68.571 1.00 8.56 189 HIS F CA 1
ATOM 11058 C C . HIS E 1 189 ? 30.672 114.959 69.788 1.00 8.95 189 HIS F C 1
ATOM 11059 O O . HIS E 1 189 ? 29.646 115.602 69.695 1.00 9.87 189 HIS F O 1
ATOM 11066 N N . GLY E 1 190 ? 31.212 114.697 70.955 1.00 8.69 190 GLY F N 1
ATOM 11067 C CA . GLY E 1 190 ? 30.567 115.276 72.155 1.00 8.32 190 GLY F CA 1
ATOM 11068 C C . GLY E 1 190 ? 31.578 115.078 73.248 1.00 8.82 190 G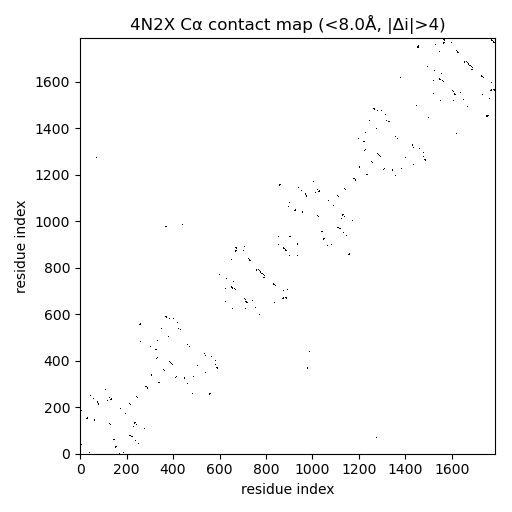LY F C 1
ATOM 11069 O O . GLY E 1 190 ? 32.603 114.396 73.088 1.00 8.86 190 GLY F O 1
ATOM 11070 N N . PRO E 1 191 ? 31.304 115.656 74.417 1.00 9.81 191 PRO F N 1
ATOM 11071 C CA . PRO E 1 191 ? 32.203 115.467 75.516 1.00 8.99 191 PRO F CA 1
ATOM 11072 C C . PRO E 1 191 ? 31.975 114.128 76.099 1.00 8.46 191 PRO F C 1
ATOM 11073 O O . PRO E 1 191 ? 30.865 113.669 76.292 1.00 8.28 191 PRO F O 1
ATOM 11077 N N . ALA E 1 192 ? 33.065 113.437 76.315 1.00 7.47 192 ALA F N 1
ATOM 11078 C CA . ALA E 1 192 ? 32.943 112.158 76.980 1.00 7.48 192 ALA F CA 1
ATOM 11079 C C . ALA E 1 192 ? 32.297 112.342 78.360 1.00 7.13 192 ALA F C 1
ATOM 11080 O O . ALA E 1 192 ? 32.374 113.395 78.922 1.00 8.44 192 ALA F O 1
ATOM 11082 N N . SER E 1 193 ? 31.732 111.269 78.891 1.00 7.75 193 SER F N 1
ATOM 11083 C CA . SER E 1 193 ? 31.166 111.349 80.246 1.00 7.66 193 SER F CA 1
ATOM 11084 C C . SER E 1 193 ? 32.191 111.928 81.173 1.00 7.90 193 SER F C 1
ATOM 11085 O O . SER E 1 193 ? 31.881 112.681 82.082 1.00 7.67 193 SER F O 1
ATOM 11088 N N . ASP E 1 194 ? 33.448 111.550 80.930 1.00 7.51 194 ASP F N 1
ATOM 11089 C CA . ASP E 1 194 ? 34.567 111.960 81.758 1.00 7.17 194 ASP F CA 1
ATOM 11090 C C . ASP E 1 194 ? 34.571 113.419 81.898 1.00 7.28 194 ASP F C 1
ATOM 11091 O O . ASP E 1 194 ? 34.860 113.942 82.969 1.00 7.01 194 ASP F O 1
ATOM 11096 N N . TYR E 1 195 ? 34.291 114.154 80.827 1.00 6.95 195 TYR F N 1
ATOM 11097 C CA . TYR E 1 195 ? 34.361 115.552 80.936 1.00 6.79 195 TYR F CA 1
ATOM 11098 C C . TYR E 1 195 ? 33.062 116.150 81.495 1.00 6.67 195 TYR F C 1
ATOM 11099 O O . TYR E 1 195 ? 33.110 117.302 81.966 1.00 7.39 195 TYR F O 1
ATOM 11108 N N . ARG E 1 196 ? 31.978 115.400 81.497 1.00 7.19 196 ARG F N 1
ATOM 11109 C CA . ARG E 1 196 ? 30.769 115.878 82.167 1.00 8.48 196 ARG F CA 1
ATOM 11110 C C . ARG E 1 196 ? 30.939 115.616 83.666 1.00 9.70 196 ARG F C 1
ATOM 11111 O O . ARG E 1 196 ? 30.210 116.120 84.476 1.00 9.62 196 ARG F O 1
ATOM 11119 N N . VAL E 1 197 ? 31.958 114.842 83.982 1.00 8.94 197 VAL F N 1
ATOM 11120 C CA . VAL E 1 197 ? 32.378 114.659 85.369 1.00 9.30 197 VAL F CA 1
ATOM 11121 C C . VAL E 1 197 ? 33.352 115.712 85.765 1.00 9.04 197 VAL F C 1
ATOM 11122 O O . VAL E 1 197 ? 33.140 116.434 86.745 1.00 9.62 197 VAL F O 1
ATOM 11126 N N . LEU E 1 198 ? 34.465 115.774 85.049 1.00 8.88 198 LEU F N 1
ATOM 11127 C CA . LEU E 1 198 ? 35.567 116.626 85.391 1.00 8.36 198 LEU F CA 1
ATOM 11128 C C . LEU E 1 198 ? 35.212 118.073 85.110 1.00 8.41 198 LEU F C 1
ATOM 11129 O O . LEU E 1 198 ? 35.912 118.946 85.558 1.00 8.78 198 LEU F O 1
ATOM 11134 N N . GLY E 1 199 ? 34.164 118.293 84.323 1.00 9.35 199 GLY F N 1
ATOM 11135 C CA . GLY E 1 199 ? 33.861 119.621 83.871 1.00 8.68 199 GLY F CA 1
ATOM 11136 C C . GLY E 1 199 ? 33.228 120.492 84.936 1.00 8.98 199 GLY F C 1
ATOM 11137 O O . GLY E 1 199 ? 33.083 121.667 84.724 1.00 9.70 199 GLY F O 1
ATOM 11138 N N . VAL E 1 200 ? 33.012 119.934 86.121 1.00 10.01 200 VAL F N 1
ATOM 11139 C CA . VAL E 1 200 ? 32.696 120.776 87.256 1.00 10.60 200 VAL F CA 1
ATOM 11140 C C . VAL E 1 200 ? 33.935 121.595 87.641 1.00 9.40 200 VAL F C 1
ATOM 11141 O O . VAL E 1 200 ? 33.832 122.513 88.454 1.00 9.03 200 VAL F O 1
ATOM 11145 N N . TRP E 1 201 ? 35.117 121.166 87.127 1.00 8.86 201 TRP F N 1
ATOM 11146 C CA . TRP E 1 201 ? 36.361 121.835 87.412 1.00 8.12 201 TRP F CA 1
ATOM 11147 C C . TRP E 1 201 ? 36.873 122.303 86.102 1.00 8.60 201 TRP F C 1
ATOM 11148 O O . TRP E 1 201 ? 37.923 121.830 85.613 1.00 8.32 201 TRP F O 1
ATOM 11159 N N . PRO E 1 202 ? 36.262 123.332 85.513 1.00 9.21 202 PRO F N 1
ATOM 11160 C CA . PRO E 1 202 ? 36.760 123.707 84.184 1.00 8.57 202 PRO F CA 1
ATOM 11161 C C . PRO E 1 202 ? 38.110 124.389 84.304 1.00 8.92 202 PRO F C 1
ATOM 11162 O O . PRO E 1 202 ? 38.826 124.431 83.325 1.00 9.61 202 PRO F O 1
ATOM 11166 N N . ASP E 1 203 ? 38.453 124.869 85.477 1.00 8.43 203 ASP F N 1
ATOM 11167 C CA . ASP E 1 203 ? 39.715 125.484 85.615 1.00 8.45 203 ASP F CA 1
ATOM 11168 C C . ASP E 1 203 ? 40.776 124.369 85.467 1.00 8.66 203 ASP F C 1
ATOM 11169 O O . ASP E 1 203 ? 41.844 124.586 84.890 1.00 9.16 203 ASP F O 1
ATOM 11174 N N . TYR E 1 204 ? 40.525 123.214 86.034 1.00 7.69 204 TYR F N 1
ATOM 11175 C CA . TYR E 1 204 ? 41.417 122.084 85.814 1.00 7.70 204 TYR F CA 1
ATOM 11176 C C . TYR E 1 204 ? 41.348 121.649 84.399 1.00 6.71 204 TYR F C 1
ATOM 11177 O O . TYR E 1 204 ? 42.355 121.413 83.778 1.00 7.54 204 TYR F O 1
ATOM 11186 N N . LEU E 1 205 ? 40.178 121.465 83.832 1.00 6.64 205 LEU F N 1
ATOM 11187 C CA . LEU E 1 205 ? 40.161 120.982 82.427 1.00 6.67 205 LEU F CA 1
ATOM 11188 C C . LEU E 1 205 ? 40.865 121.873 81.470 1.00 7.18 205 LEU F C 1
ATOM 11189 O O . LEU E 1 205 ? 41.471 121.376 80.519 1.00 8.57 205 LEU F O 1
ATOM 11194 N N . GLU E 1 206 ? 40.876 123.189 81.734 1.00 6.65 206 GLU F N 1
ATOM 11195 C CA . GLU E 1 206 ? 41.674 124.032 80.877 1.00 7.73 206 GLU F CA 1
ATOM 11196 C C . GLU E 1 206 ? 43.160 123.714 80.966 1.00 7.95 206 GLU F C 1
ATOM 11197 O O . GLU E 1 206 ? 43.866 123.725 79.943 1.00 8.10 206 GLU F O 1
ATOM 11203 N N . ILE E 1 207 ? 43.615 123.416 82.183 1.00 8.13 207 ILE F N 1
ATOM 11204 C CA . ILE E 1 207 ? 44.995 123.061 82.347 1.00 7.52 207 ILE F CA 1
ATOM 11205 C C . ILE E 1 207 ? 45.226 121.696 81.700 1.00 6.99 207 ILE F C 1
ATOM 11206 O O . ILE E 1 207 ? 46.212 121.504 80.969 1.00 6.56 207 ILE F O 1
ATOM 11211 N N . ALA E 1 208 ? 44.302 120.782 81.896 1.00 7.01 208 ALA F N 1
ATOM 11212 C CA . ALA E 1 208 ? 44.475 119.455 81.352 1.00 7.67 208 ALA F CA 1
ATOM 11213 C C . ALA E 1 208 ? 44.547 119.545 79.839 1.00 7.46 208 ALA F C 1
ATOM 11214 O O . ALA E 1 208 ? 45.342 118.884 79.202 1.00 7.80 208 ALA F O 1
ATOM 11216 N N . LEU E 1 209 ? 43.672 120.382 79.284 1.00 7.03 209 LEU F N 1
ATOM 11217 C CA . LEU E 1 209 ? 43.674 120.496 77.807 1.00 7.78 209 LEU F CA 1
ATOM 11218 C C . LEU E 1 209 ? 45.036 121.070 77.334 1.00 7.45 209 LEU F C 1
ATOM 11219 O O . LEU E 1 209 ? 45.661 120.541 76.391 1.00 8.53 209 LEU F O 1
ATOM 11224 N N . ARG E 1 210 ? 45.443 122.186 77.925 1.00 7.95 210 ARG F N 1
ATOM 11225 C CA A ARG E 1 210 ? 46.704 122.850 77.648 0.50 8.36 210 ARG F CA 1
ATOM 11226 C CA B ARG E 1 210 ? 46.661 122.790 77.501 0.50 8.10 210 ARG F CA 1
ATOM 11227 C C . ARG E 1 210 ? 47.860 121.901 77.794 1.00 8.37 210 ARG F C 1
ATOM 11228 O O . ARG E 1 210 ? 48.761 121.797 76.930 1.00 9.71 210 ARG F O 1
ATOM 11243 N N . ASP E 1 211 ? 47.900 121.256 78.961 1.00 7.23 211 ASP F N 1
ATOM 11244 C CA . ASP E 1 211 ? 49.131 120.603 79.290 1.00 7.00 211 ASP F CA 1
ATOM 11245 C C . ASP E 1 211 ? 49.224 119.217 78.836 1.00 7.23 211 ASP F C 1
ATOM 11246 O O . ASP E 1 211 ? 50.347 118.706 78.611 1.00 8.52 211 ASP F O 1
ATOM 11251 N N . SER E 1 212 ? 48.108 118.580 78.772 1.00 6.94 212 SER F N 1
ATOM 11252 C CA . SER E 1 212 ? 48.121 117.121 78.567 1.00 7.66 212 SER F CA 1
ATOM 11253 C C . SER E 1 212 ? 47.512 116.716 77.272 1.00 6.99 212 SER F C 1
ATOM 11254 O O . SER E 1 212 ? 47.946 115.761 76.688 1.00 7.96 212 SER F O 1
ATOM 11257 N N . LEU E 1 213 ? 46.394 117.297 76.896 1.00 5.90 213 LEU F N 1
ATOM 11258 C CA . LEU E 1 213 ? 45.645 116.735 75.795 1.00 6.63 213 LEU F CA 1
ATOM 11259 C C . LEU E 1 213 ? 45.994 117.433 74.488 1.00 7.82 213 LEU F C 1
ATOM 11260 O O . LEU E 1 213 ? 46.297 116.768 73.503 1.00 8.90 213 LEU F O 1
ATOM 11265 N N . ALA E 1 214 ? 45.931 118.767 74.450 1.00 7.69 214 ALA F N 1
ATOM 11266 C CA . ALA E 1 214 ? 46.217 119.454 73.211 1.00 9.86 214 ALA F CA 1
ATOM 11267 C C . ALA E 1 214 ? 47.547 119.081 72.593 1.00 9.18 214 ALA F C 1
ATOM 11268 O O . ALA E 1 214 ? 47.625 118.956 71.325 1.00 10.38 214 ALA F O 1
ATOM 11270 N N . PRO E 1 215 ? 48.591 118.933 73.375 1.00 9.55 215 PRO F N 1
ATOM 11271 C CA . PRO E 1 215 ? 49.904 118.636 72.777 1.00 10.14 215 PRO F CA 1
ATOM 11272 C C . PRO E 1 215 ? 49.926 117.310 72.056 1.00 10.09 215 PRO F C 1
ATOM 11273 O O . PRO E 1 215 ? 50.834 117.093 71.283 1.00 12.55 215 PRO F O 1
ATOM 11277 N N . VAL E 1 216 ? 49.013 116.393 72.374 1.00 8.88 216 VAL F N 1
ATOM 11278 C CA . VAL E 1 216 ? 49.060 115.076 71.739 1.00 8.55 216 VAL F CA 1
ATOM 11279 C C . VAL E 1 216 ? 47.872 114.769 70.872 1.00 7.76 216 VAL F C 1
ATOM 11280 O O . VAL E 1 216 ? 47.818 113.804 70.172 1.00 7.59 216 VAL F O 1
ATOM 11284 N N . ALA E 1 217 ? 46.831 115.610 70.941 1.00 7.37 217 ALA F N 1
ATOM 11285 C CA . ALA E 1 217 ? 45.587 115.268 70.220 1.00 7.68 217 ALA F CA 1
ATOM 11286 C C . ALA E 1 217 ? 45.884 115.207 68.743 1.00 7.01 217 ALA F C 1
ATOM 11287 O O . ALA E 1 217 ? 46.646 116.068 68.254 1.00 7.89 217 ALA F O 1
ATOM 11289 N N . LEU E 1 218 ? 45.338 114.185 68.091 1.00 7.20 218 LEU F N 1
ATOM 11290 C CA . LEU E 1 218 ? 45.460 113.943 66.649 1.00 7.68 218 LEU F CA 1
ATOM 11291 C C . LEU E 1 218 ? 46.855 113.585 66.245 1.00 8.24 218 LEU F C 1
ATOM 11292 O O . LEU E 1 218 ? 47.091 113.472 65.039 1.00 9.48 218 LEU F O 1
ATOM 11297 N N . SER E 1 219 ? 47.750 113.454 67.169 1.00 7.56 219 SER F N 1
ATOM 11298 C CA . SER E 1 219 ? 49.142 113.173 66.807 1.00 8.76 219 SER F CA 1
ATOM 11299 C C . SER E 1 219 ? 49.284 111.689 66.459 1.00 8.45 219 SER F C 1
ATOM 11300 O O . SER E 1 219 ? 48.501 110.797 66.790 1.00 7.83 219 SER F O 1
ATOM 11303 N N . ALA E 1 220 ? 50.333 111.399 65.682 1.00 7.74 220 ALA F N 1
ATOM 11304 C CA . ALA E 1 220 ? 50.613 109.961 65.399 1.00 7.73 220 ALA F CA 1
ATOM 11305 C C . ALA E 1 220 ? 50.805 109.206 66.686 1.00 8.42 220 ALA F C 1
ATOM 11306 O O . ALA E 1 220 ? 50.431 108.045 66.756 1.00 9.20 220 ALA F O 1
ATOM 11308 N N . GLU E 1 221 ? 51.435 109.790 67.710 1.00 8.39 221 GLU F N 1
ATOM 11309 C CA . GLU E 1 221 ? 51.724 109.035 68.919 1.00 9.00 221 GLU F CA 1
ATOM 11310 C C . GLU E 1 221 ? 50.418 108.672 69.604 1.00 8.90 221 GLU F C 1
ATOM 11311 O O . GLU E 1 221 ? 50.258 107.554 70.093 1.00 6.96 221 GLU F O 1
ATOM 11317 N N . TYR E 1 222 ? 49.501 109.660 69.639 1.00 7.66 222 TYR F N 1
ATOM 11318 C CA . TYR E 1 222 ? 48.218 109.337 70.246 1.00 8.01 222 TYR F CA 1
ATOM 11319 C C . TYR E 1 222 ? 47.454 108.302 69.488 1.00 8.99 222 TYR F C 1
ATOM 11320 O O . TYR E 1 222 ? 46.947 107.356 70.032 1.00 8.31 222 TYR F O 1
ATOM 11329 N N . ASP E 1 223 ? 47.364 108.513 68.183 1.00 9.53 223 ASP F N 1
ATOM 11330 C CA . ASP E 1 223 ? 46.623 107.586 67.382 1.00 10.01 223 ASP F CA 1
ATOM 11331 C C . ASP E 1 223 ? 47.222 106.198 67.327 1.00 9.35 223 ASP F C 1
ATOM 11332 O O . ASP E 1 223 ? 46.448 105.246 67.275 1.00 8.58 223 ASP F O 1
ATOM 11337 N N . GLU E 1 224 ? 48.542 106.077 67.419 1.00 7.74 224 GLU F N 1
ATOM 11338 C CA . GLU E 1 224 ? 49.188 104.820 67.489 1.00 8.15 224 GLU F CA 1
ATOM 11339 C C . GLU E 1 224 ? 48.910 104.151 68.836 1.00 7.71 224 GLU F C 1
ATOM 11340 O O . GLU E 1 224 ? 48.706 102.959 68.894 1.00 7.98 224 GLU F O 1
ATOM 11346 N N . THR E 1 225 ? 48.855 104.956 69.897 1.00 6.60 225 THR F N 1
ATOM 11347 C CA . THR E 1 225 ? 48.463 104.385 71.190 1.00 6.26 225 THR F CA 1
ATOM 11348 C C . THR E 1 225 ? 47.051 103.870 71.069 1.00 6.37 225 THR F C 1
ATOM 11349 O O . THR E 1 225 ? 46.768 102.826 71.593 1.00 6.15 225 THR F O 1
ATOM 11353 N N . ALA E 1 226 ? 46.179 104.668 70.424 1.00 5.79 226 ALA F N 1
ATOM 11354 C CA . ALA E 1 226 ? 44.781 104.168 70.318 1.00 5.48 226 ALA F CA 1
ATOM 11355 C C . ALA E 1 226 ? 44.736 102.916 69.507 1.00 5.59 226 ALA F C 1
ATOM 11356 O O . ALA E 1 226 ? 44.041 101.991 69.868 1.00 5.81 226 ALA F O 1
ATOM 11358 N N . ARG E 1 227 ? 45.483 102.869 68.415 1.00 5.56 227 ARG F N 1
ATOM 11359 C CA . ARG E 1 227 ? 45.527 101.625 67.617 1.00 6.41 227 ARG F CA 1
ATOM 11360 C C . ARG E 1 227 ? 45.959 100.497 68.472 1.00 6.02 227 ARG F C 1
ATOM 11361 O O . ARG E 1 227 ? 45.343 99.429 68.405 1.00 5.61 227 ARG F O 1
ATOM 11369 N N . ARG E 1 228 ? 46.990 100.710 69.260 1.00 5.71 228 ARG F N 1
ATOM 11370 C CA . ARG E 1 228 ? 47.488 99.666 70.101 1.00 6.65 228 ARG F CA 1
ATOM 11371 C C . ARG E 1 228 ? 46.462 99.161 71.071 1.00 6.67 228 ARG F C 1
ATOM 11372 O O . ARG E 1 228 ? 46.271 97.948 71.196 1.00 6.51 228 ARG F O 1
ATOM 11380 N N . ILE E 1 229 ? 45.771 100.046 71.726 1.00 5.55 229 ILE F N 1
ATOM 11381 C CA . ILE E 1 229 ? 44.879 99.514 72.743 1.00 5.43 229 ILE F CA 1
ATOM 11382 C C . ILE E 1 229 ? 43.638 99.009 72.052 1.00 5.11 229 ILE F C 1
ATOM 11383 O O . ILE E 1 229 ? 43.012 98.078 72.563 1.00 4.52 229 ILE F O 1
ATOM 11388 N N . ARG E 1 230 ? 43.269 99.588 70.886 1.00 4.94 230 ARG F N 1
ATOM 11389 C CA . ARG E 1 230 ? 42.119 98.971 70.213 1.00 5.38 230 ARG F CA 1
ATOM 11390 C C . ARG E 1 230 ? 42.459 97.537 69.850 1.00 5.23 230 ARG F C 1
ATOM 11391 O O . ARG E 1 230 ? 41.593 96.668 69.897 1.00 5.88 230 ARG F O 1
ATOM 11399 N N . LYS E 1 231 ? 43.705 97.303 69.420 1.00 5.63 231 LYS F N 1
ATOM 11400 C CA . LYS E 1 231 ? 44.100 95.979 69.035 1.00 6.21 231 LYS F CA 1
ATOM 11401 C C . LYS E 1 231 ? 44.107 95.078 70.240 1.00 6.13 231 LYS F C 1
ATOM 11402 O O . LYS E 1 231 ? 43.660 93.959 70.132 1.00 6.90 231 LYS F O 1
ATOM 11408 N N . ILE E 1 232 ? 44.615 95.605 71.345 1.00 5.93 232 ILE F N 1
ATOM 11409 C CA . ILE E 1 232 ? 44.572 94.750 72.540 1.00 5.88 232 ILE F CA 1
ATOM 11410 C C . ILE E 1 232 ? 43.152 94.325 72.833 1.00 5.56 232 ILE F C 1
ATOM 11411 O O . ILE E 1 232 ? 42.935 93.164 73.118 1.00 6.15 232 ILE F O 1
ATOM 11416 N N . ALA E 1 233 ? 42.227 95.265 72.798 1.00 5.69 233 ALA F N 1
ATOM 11417 C CA . ALA E 1 233 ? 40.837 94.949 73.152 1.00 6.08 233 ALA F CA 1
ATOM 11418 C C . ALA E 1 233 ? 40.304 93.964 72.137 1.00 6.65 233 ALA F C 1
ATOM 11419 O O . ALA E 1 233 ? 39.649 93.029 72.497 1.00 6.47 233 ALA F O 1
ATOM 11421 N N . ARG E 1 234 ? 40.549 94.211 70.847 1.00 6.96 234 ARG F N 1
ATOM 11422 C CA . ARG E 1 234 ? 40.026 93.334 69.834 1.00 7.78 234 ARG F CA 1
ATOM 11423 C C . ARG E 1 234 ? 40.560 91.937 69.878 1.00 7.89 234 ARG F C 1
ATOM 11424 O O . ARG E 1 234 ? 39.823 90.974 69.755 1.00 7.54 234 ARG F O 1
ATOM 11432 N N . GLU E 1 235 ? 41.841 91.778 70.180 1.00 7.21 235 GLU F N 1
ATOM 11433 C CA A GLU E 1 235 ? 42.374 90.447 70.369 0.50 8.04 235 GLU F CA 1
ATOM 11434 C CA B GLU E 1 235 ? 42.324 90.431 70.335 0.50 7.84 235 GLU F CA 1
ATOM 11435 C C . GLU E 1 235 ? 41.760 89.807 71.604 1.00 7.94 235 GLU F C 1
ATOM 11436 O O . GLU E 1 235 ? 41.460 88.609 71.590 1.00 6.82 235 GLU F O 1
ATOM 11447 N N . HIS E 1 236 ? 41.632 90.607 72.643 1.00 7.23 236 HIS F N 1
ATOM 11448 C CA . HIS E 1 236 ? 41.285 90.039 73.924 1.00 7.26 236 HIS F CA 1
ATOM 11449 C C . HIS E 1 236 ? 39.896 89.451 73.866 1.00 6.65 236 HIS F C 1
ATOM 11450 O O . HIS E 1 236 ? 39.633 88.390 74.443 1.00 7.62 236 HIS F O 1
ATOM 11457 N N . VAL E 1 237 ? 38.977 90.134 73.238 1.00 6.38 237 VAL F N 1
ATOM 11458 C CA . VAL E 1 237 ? 37.606 89.617 73.283 1.00 6.63 237 VAL F CA 1
ATOM 11459 C C . VAL E 1 237 ? 37.494 88.280 72.543 1.00 6.76 237 VAL F C 1
ATOM 11460 O O . VAL E 1 237 ? 36.550 87.587 72.731 1.00 7.50 237 VAL F O 1
ATOM 11464 N N . LYS E 1 238 ? 38.447 87.943 71.665 1.00 7.48 238 LYS F N 1
ATOM 11465 C CA . LYS E 1 238 ? 38.389 86.663 71.026 1.00 8.16 238 LYS F CA 1
ATOM 11466 C C . LYS E 1 238 ? 38.500 85.519 71.998 1.00 8.64 238 LYS F C 1
ATOM 11467 O O . LYS E 1 238 ? 38.050 84.396 71.659 1.00 10.17 238 LYS F O 1
ATOM 11473 N N . GLY E 1 239 ? 39.041 85.825 73.194 1.00 8.03 239 GLY F N 1
ATOM 11474 C CA . GLY E 1 239 ? 39.236 84.846 74.237 1.00 8.89 239 GLY F CA 1
ATOM 11475 C C . GLY E 1 239 ? 37.963 84.541 74.975 1.00 8.47 239 GLY F C 1
ATOM 11476 O O . GLY E 1 239 ? 37.959 83.622 75.795 1.00 9.26 239 GLY F O 1
ATOM 11477 N N . PHE E 1 240 ? 36.878 85.294 74.756 1.00 8.02 240 PHE F N 1
ATOM 11478 C CA . PHE E 1 240 ? 35.609 85.049 75.457 1.00 8.69 240 PHE F CA 1
ATOM 11479 C C . PHE E 1 240 ? 35.033 83.704 75.140 1.00 10.05 240 PHE F C 1
ATOM 11480 O O . PHE E 1 240 ? 35.266 83.140 74.059 1.00 10.25 240 PHE F O 1
ATOM 11488 N N . ASP E 1 241 ? 34.280 83.197 76.103 1.00 10.54 241 ASP F N 1
ATOM 11489 C CA . ASP E 1 241 ? 33.689 81.902 75.862 1.00 10.46 241 ASP F CA 1
ATOM 11490 C C . ASP E 1 241 ? 32.527 81.886 74.869 1.00 11.31 241 ASP F C 1
ATOM 11491 O O . ASP E 1 241 ? 32.192 80.851 74.334 1.00 10.75 241 ASP F O 1
ATOM 11496 N N . LYS E 1 242 ? 31.892 83.020 74.657 1.00 11.57 242 LYS F N 1
ATOM 11497 C CA . LYS E 1 242 ? 30.732 83.090 73.788 1.00 12.55 242 LYS F CA 1
ATOM 11498 C C . LYS E 1 242 ? 30.703 84.467 73.260 1.00 10.69 242 LYS F C 1
ATOM 11499 O O . LYS E 1 242 ? 31.286 85.366 73.894 1.00 11.43 242 LYS F O 1
ATOM 11505 N N . PRO E 1 243 ? 30.033 84.648 72.124 1.00 10.80 243 PRO F N 1
ATOM 11506 C CA . PRO E 1 243 ? 29.971 85.980 71.538 1.00 9.98 243 PRO F CA 1
ATOM 11507 C C . PRO E 1 243 ? 29.492 86.987 72.504 1.00 10.67 243 PRO F C 1
ATOM 11508 O O . PRO E 1 243 ? 28.629 86.759 73.368 1.00 10.09 243 PRO F O 1
ATOM 11512 N N . ALA E 1 244 ? 30.051 88.170 72.341 1.00 8.92 244 ALA F N 1
ATOM 11513 C CA . ALA E 1 244 ? 29.888 89.187 73.361 1.00 9.02 244 ALA F CA 1
ATOM 11514 C C . ALA E 1 244 ? 29.137 90.412 72.831 1.00 8.47 244 ALA F C 1
ATOM 11515 O O . ALA E 1 244 ? 29.305 91.547 73.346 1.00 9.02 244 ALA F O 1
ATOM 11517 N N . GLY E 1 245 ? 28.247 90.157 71.872 1.00 7.97 245 GLY F N 1
ATOM 11518 C CA . GLY E 1 245 ? 27.410 91.231 71.406 1.00 8.10 245 GLY F CA 1
ATOM 11519 C C . GLY E 1 245 ? 26.474 90.520 70.430 1.00 8.76 245 GLY F C 1
ATOM 11520 O O . GLY E 1 245 ? 26.353 89.308 70.436 1.00 10.27 245 GLY F O 1
ATOM 11521 N N . VAL E 1 246 ? 25.816 91.324 69.631 1.00 8.86 246 VAL F N 1
ATOM 11522 C CA . VAL E 1 246 ? 24.810 90.820 68.686 1.00 9.05 246 VAL F CA 1
ATOM 11523 C C . VAL E 1 246 ? 25.251 91.293 67.324 1.00 8.98 246 VAL F C 1
ATOM 11524 O O . VAL E 1 246 ? 25.782 92.416 67.152 1.00 9.16 246 VAL F O 1
ATOM 11528 N N . ALA E 1 247 ? 24.937 90.466 66.359 1.00 9.28 247 ALA F N 1
ATOM 11529 C CA . ALA E 1 247 ? 25.244 90.841 64.987 1.00 8.80 247 ALA F CA 1
ATOM 11530 C C . ALA E 1 247 ? 24.117 91.543 64.365 1.00 9.94 247 ALA F C 1
ATOM 11531 O O . ALA E 1 247 ? 22.953 91.178 64.588 1.00 11.28 247 ALA F O 1
ATOM 11533 N N . TRP E 1 248 ? 24.381 92.588 63.587 1.00 9.43 248 TRP F N 1
ATOM 11534 C CA . TRP E 1 248 ? 23.241 93.361 63.109 1.00 9.89 248 TRP F CA 1
ATOM 11535 C C . TRP E 1 248 ? 22.436 92.484 62.174 1.00 10.22 248 TRP F C 1
ATOM 11536 O O . TRP E 1 248 ? 21.236 92.700 62.104 1.00 10.82 248 TRP F O 1
ATOM 11547 N N . ARG E 1 249 ? 23.018 91.472 61.533 1.00 10.50 249 ARG F N 1
ATOM 11548 C CA . ARG E 1 249 ? 22.207 90.679 60.608 1.00 11.01 249 ARG F CA 1
ATOM 11549 C C . ARG E 1 249 ? 21.238 89.817 61.416 1.00 13.83 249 ARG F C 1
ATOM 11550 O O . ARG E 1 249 ? 20.316 89.239 60.838 1.00 15.64 249 ARG F O 1
ATOM 11558 N N . ASP E 1 250 ? 21.422 89.728 62.707 1.00 12.21 250 ASP F N 1
ATOM 11559 C CA . ASP E 1 250 ? 20.462 89.057 63.606 1.00 13.49 250 ASP F CA 1
ATOM 11560 C C . ASP E 1 250 ? 19.468 89.991 64.229 1.00 15.00 250 ASP F C 1
ATOM 11561 O O . ASP E 1 250 ? 18.641 89.583 65.033 1.00 15.07 250 ASP F O 1
ATOM 11566 N N . MET E 1 251 ? 19.530 91.256 63.900 1.00 12.85 251 MET F N 1
ATOM 11567 C CA . MET E 1 251 ? 18.718 92.244 64.595 1.00 12.91 251 MET F CA 1
ATOM 11568 C C . MET E 1 251 ? 17.724 92.869 63.648 1.00 12.13 251 MET F C 1
ATOM 11569 O O . MET E 1 251 ? 17.225 93.954 63.927 1.00 13.62 251 MET F O 1
ATOM 11574 N N . THR E 1 252 ? 17.534 92.259 62.484 1.00 12.66 252 THR F N 1
ATOM 11575 C CA . THR E 1 252 ? 16.797 92.965 61.412 1.00 15.47 252 THR F CA 1
ATOM 11576 C C . THR E 1 252 ? 15.312 92.896 61.668 1.00 16.39 252 THR F C 1
ATOM 11577 O O . THR E 1 252 ? 14.568 93.619 61.027 1.00 17.30 252 THR F O 1
ATOM 11581 N N . GLU E 1 253 ? 14.883 92.068 62.616 1.00 17.61 253 GLU F N 1
ATOM 11582 C CA . GLU E 1 253 ? 13.467 92.160 63.089 1.00 21.49 253 GLU F CA 1
ATOM 11583 C C . GLU E 1 253 ? 13.318 93.149 64.226 1.00 19.60 253 GLU F C 1
ATOM 11584 O O . GLU E 1 253 ? 12.213 93.507 64.611 1.00 20.30 253 GLU F O 1
ATOM 11590 N N . LYS E 1 254 ? 14.416 93.655 64.761 1.00 14.08 254 LYS F N 1
ATOM 11591 C CA . LYS E 1 254 ? 14.338 94.558 65.876 1.00 13.93 254 LYS F CA 1
ATOM 11592 C C . LYS E 1 254 ? 14.660 95.945 65.559 1.00 14.33 254 LYS F C 1
ATOM 11593 O O . LYS E 1 254 ? 14.262 96.887 66.272 1.00 15.53 254 LYS F O 1
ATOM 11599 N N . LEU E 1 255 ? 15.451 96.099 64.490 1.00 12.63 255 LEU F N 1
ATOM 11600 C CA . LEU E 1 255 ? 15.932 97.393 64.109 1.00 10.75 255 LEU F CA 1
ATOM 11601 C C . LEU E 1 255 ? 15.660 97.621 62.641 1.00 11.24 255 LEU F C 1
ATOM 11602 O O . LEU E 1 255 ? 15.751 96.710 61.803 1.00 12.88 255 LEU F O 1
ATOM 11607 N N . SER E 1 256 ? 15.319 98.847 62.355 1.00 11.78 256 SER F N 1
ATOM 11608 C CA . SER E 1 256 ? 15.101 99.185 60.941 1.00 12.16 256 SER F CA 1
ATOM 11609 C C . SER E 1 256 ? 16.442 99.276 60.233 1.00 12.74 256 SER F C 1
ATOM 11610 O O . SER E 1 256 ? 17.478 99.350 60.862 1.00 12.78 256 SER F O 1
ATOM 11613 N N . ALA E 1 257 ? 16.389 99.331 58.895 1.00 13.59 257 ALA F N 1
ATOM 11614 C CA . ALA E 1 257 ? 17.621 99.568 58.118 1.00 13.23 257 ALA F CA 1
ATOM 11615 C C . ALA E 1 257 ? 18.333 100.821 58.614 1.00 12.35 257 ALA F C 1
ATOM 11616 O O . ALA E 1 257 ? 19.565 100.874 58.785 1.00 10.94 257 ALA F O 1
ATOM 11618 N N . GLU E 1 258 ? 17.560 101.852 58.833 1.00 11.13 258 GLU F N 1
ATOM 11619 C CA . GLU E 1 258 ? 18.100 103.069 59.248 1.00 11.90 258 GLU F CA 1
ATOM 11620 C C . GLU E 1 258 ? 18.814 102.980 60.640 1.00 10.76 258 GLU F C 1
ATOM 11621 O O . GLU E 1 258 ? 19.886 103.524 60.834 1.00 10.69 258 GLU F O 1
ATOM 11627 N N . GLN E 1 259 ? 18.224 102.224 61.527 1.00 11.19 259 GLN F N 1
ATOM 11628 C CA . GLN E 1 259 ? 18.797 102.093 62.869 1.00 10.32 259 GLN F CA 1
ATOM 11629 C C . GLN E 1 259 ? 20.005 101.203 62.767 1.00 10.97 259 GLN F C 1
ATOM 11630 O O . GLN E 1 259 ? 20.971 101.479 63.494 1.00 10.18 259 GLN F O 1
ATOM 11636 N N . ILE E 1 260 ? 19.940 100.125 61.958 1.00 9.73 260 ILE F N 1
ATOM 11637 C CA . ILE E 1 260 ? 21.138 99.320 61.688 1.00 9.39 260 ILE F CA 1
ATOM 11638 C C . ILE E 1 260 ? 22.280 100.213 61.194 1.00 10.19 260 ILE F C 1
ATOM 11639 O O . ILE E 1 260 ? 23.410 100.160 61.680 1.00 8.38 260 ILE F O 1
ATOM 11644 N N . ALA E 1 261 ? 21.979 101.032 60.191 1.00 9.17 261 ALA F N 1
ATOM 11645 C CA . ALA E 1 261 ? 23.029 101.949 59.762 1.00 10.62 261 ALA F CA 1
ATOM 11646 C C . ALA E 1 261 ? 23.499 102.882 60.850 1.00 9.17 261 ALA F C 1
ATOM 11647 O O . ALA E 1 261 ? 24.710 103.062 61.033 1.00 8.40 261 ALA F O 1
ATOM 11649 N N . GLY E 1 262 ? 22.575 103.526 61.572 1.00 8.44 262 GLY F N 1
ATOM 11650 C CA . GLY E 1 262 ? 23.009 104.434 62.627 1.00 8.91 262 GLY F CA 1
ATOM 11651 C C . GLY E 1 262 ? 23.862 103.743 63.679 1.00 8.71 262 GLY F C 1
ATOM 11652 O O . GLY E 1 262 ? 24.853 104.285 64.119 1.00 8.36 262 GLY F O 1
ATOM 11653 N N . LEU E 1 263 ? 23.407 102.586 64.100 1.00 8.17 263 LEU F N 1
ATOM 11654 C CA . LEU E 1 263 ? 24.151 101.865 65.152 1.00 7.85 263 LEU F CA 1
ATOM 11655 C C . LEU E 1 263 ? 25.444 101.409 64.625 1.00 8.18 263 LEU F C 1
ATOM 11656 O O . LEU E 1 263 ? 26.429 101.438 65.361 1.00 7.59 263 LEU F O 1
ATOM 11661 N N . THR E 1 264 ? 25.501 101.103 63.346 1.00 7.08 264 THR F N 1
ATOM 11662 C CA . THR E 1 264 ? 26.817 100.725 62.809 1.00 7.38 264 THR F CA 1
ATOM 11663 C C . THR E 1 264 ? 27.782 101.848 62.967 1.00 7.13 264 THR F C 1
ATOM 11664 O O . THR E 1 264 ? 28.910 101.652 63.404 1.00 7.32 264 THR F O 1
ATOM 11668 N N . GLY E 1 265 ? 27.386 103.017 62.564 1.00 6.76 265 GLY F N 1
ATOM 11669 C CA . GLY E 1 265 ? 28.197 104.176 62.703 1.00 6.24 265 GLY F CA 1
ATOM 11670 C C . GLY E 1 265 ? 28.548 104.441 64.146 1.00 6.96 265 GLY F C 1
ATOM 11671 O O . GLY E 1 265 ? 29.695 104.729 64.438 1.00 7.06 265 GLY F O 1
ATOM 11672 N N . LEU E 1 266 ? 27.525 104.412 64.986 1.00 6.74 266 LEU F N 1
ATOM 11673 C CA . LEU E 1 266 ? 27.778 104.706 66.350 1.00 6.60 266 LEU F CA 1
ATOM 11674 C C . LEU E 1 266 ? 28.820 103.733 66.935 1.00 6.60 266 LEU F C 1
ATOM 11675 O O . LEU E 1 266 ? 29.646 104.172 67.730 1.00 6.57 266 LEU F O 1
ATOM 11680 N N . LEU E 1 267 ? 28.605 102.455 66.681 1.00 6.70 267 LEU F N 1
ATOM 11681 C CA . LEU E 1 267 ? 29.498 101.444 67.295 1.00 6.63 267 LEU F CA 1
ATOM 11682 C C . LEU E 1 267 ? 30.910 101.770 66.846 1.00 6.76 267 LEU F C 1
ATOM 11683 O O . LEU E 1 267 ? 31.869 101.696 67.653 1.00 6.59 267 LEU F O 1
ATOM 11688 N N . PHE E 1 268 ? 31.068 102.075 65.548 1.00 5.75 268 PHE F N 1
ATOM 11689 C CA . PHE E 1 268 ? 32.404 102.285 65.096 1.00 6.65 268 PHE F CA 1
ATOM 11690 C C . PHE E 1 268 ? 32.989 103.538 65.705 1.00 6.61 268 PHE F C 1
ATOM 11691 O O . PHE E 1 268 ? 34.175 103.620 66.133 1.00 6.42 268 PHE F O 1
ATOM 11699 N N . MET E 1 269 ? 32.154 104.577 65.767 1.00 6.43 269 MET F N 1
ATOM 11700 C CA . MET E 1 269 ? 32.641 105.824 66.286 1.00 5.98 269 MET F CA 1
ATOM 11701 C C . MET E 1 269 ? 32.993 105.672 67.730 1.00 6.24 269 MET F C 1
ATOM 11702 O O . MET E 1 269 ? 33.997 106.185 68.178 1.00 5.81 269 MET F O 1
ATOM 11707 N N . TYR E 1 270 ? 32.172 104.922 68.458 1.00 6.76 270 TYR F N 1
ATOM 11708 C CA . TYR E 1 270 ? 32.425 104.817 69.888 1.00 7.30 270 TYR F CA 1
ATOM 11709 C C . TYR E 1 270 ? 33.581 103.897 70.115 1.00 7.17 270 TYR F C 1
ATOM 11710 O O . TYR E 1 270 ? 34.224 104.071 71.091 1.00 6.33 270 TYR F O 1
ATOM 11719 N N . ASN E 1 271 ? 33.824 102.958 69.194 1.00 6.64 271 ASN F N 1
ATOM 11720 C CA . ASN E 1 271 ? 34.972 102.101 69.442 1.00 7.44 271 ASN F CA 1
ATOM 11721 C C . ASN E 1 271 ? 36.249 102.975 69.342 1.00 7.17 271 ASN F C 1
ATOM 11722 O O . ASN E 1 271 ? 37.246 102.768 70.083 1.00 7.82 271 ASN F O 1
ATOM 11727 N N . ARG E 1 272 ? 36.227 103.980 68.449 1.00 6.22 272 ARG F N 1
ATOM 11728 C CA . ARG E 1 272 ? 37.303 104.930 68.474 1.00 6.04 272 ARG F CA 1
ATOM 11729 C C . ARG E 1 272 ? 37.266 105.886 69.639 1.00 5.86 272 ARG F C 1
ATOM 11730 O O . ARG E 1 272 ? 38.272 106.184 70.260 1.00 6.39 272 ARG F O 1
ATOM 11738 N N . PHE E 1 273 ? 36.070 106.374 69.950 1.00 5.54 273 PHE F N 1
ATOM 11739 C CA . PHE E 1 273 ? 35.971 107.380 70.956 1.00 5.96 273 PHE F CA 1
ATOM 11740 C C . PHE E 1 273 ? 36.445 106.850 72.325 1.00 5.67 273 PHE F C 1
ATOM 11741 O O . PHE E 1 273 ? 37.252 107.478 72.937 1.00 5.45 273 PHE F O 1
ATOM 11749 N N . ILE E 1 274 ? 35.999 105.659 72.652 1.00 6.24 274 ILE F N 1
ATOM 11750 C CA . ILE E 1 274 ? 36.331 105.125 73.972 1.00 6.64 274 ILE F CA 1
ATOM 11751 C C . ILE E 1 274 ? 37.826 104.878 74.051 1.00 6.30 274 ILE F C 1
ATOM 11752 O O . ILE E 1 274 ? 38.417 105.125 75.095 1.00 5.65 274 ILE F O 1
ATOM 11757 N N . ALA E 1 275 ? 38.415 104.481 72.952 1.00 5.94 275 ALA F N 1
ATOM 11758 C CA . ALA E 1 275 ? 39.884 104.336 73.036 1.00 5.79 275 ALA F CA 1
ATOM 11759 C C . ALA E 1 275 ? 40.525 105.678 73.262 1.00 5.93 275 ALA F C 1
ATOM 11760 O O . ALA E 1 275 ? 41.456 105.808 74.034 1.00 5.81 275 ALA F O 1
ATOM 11762 N N . ASP E 1 276 ? 40.072 106.651 72.528 1.00 5.70 276 ASP F N 1
ATOM 11763 C CA . ASP E 1 276 ? 40.737 107.996 72.680 1.00 5.86 276 ASP F CA 1
ATOM 11764 C C . ASP E 1 276 ? 40.526 108.514 74.082 1.00 5.10 276 ASP F C 1
ATOM 11765 O O . ASP E 1 276 ? 41.429 109.047 74.678 1.00 5.07 276 ASP F O 1
ATOM 11770 N N . ILE E 1 277 ? 39.311 108.326 74.625 1.00 5.61 277 ILE F N 1
ATOM 11771 C CA . ILE E 1 277 ? 39.074 108.890 75.922 1.00 5.55 277 ILE F CA 1
ATOM 11772 C C . ILE E 1 277 ? 39.831 108.071 76.951 1.00 6.37 277 ILE F C 1
ATOM 11773 O O . ILE E 1 277 ? 40.299 108.625 77.886 1.00 5.97 277 ILE F O 1
ATOM 11778 N N . THR E 1 278 ? 39.914 106.761 76.781 1.00 5.60 278 THR F N 1
ATOM 11779 C CA . THR E 1 278 ? 40.684 105.964 77.734 1.00 5.50 278 THR F CA 1
ATOM 11780 C C . THR E 1 278 ? 42.063 106.555 77.803 1.00 5.95 278 THR F C 1
ATOM 11781 O O . THR E 1 278 ? 42.594 106.808 78.893 1.00 5.33 278 THR F O 1
ATOM 11785 N N . ILE E 1 279 ? 42.652 106.789 76.634 1.00 5.29 279 ILE F N 1
ATOM 11786 C CA . ILE E 1 279 ? 44.026 107.329 76.651 1.00 5.55 279 ILE F CA 1
ATOM 11787 C C . ILE E 1 279 ? 44.076 108.740 77.296 1.00 5.47 279 ILE F C 1
ATOM 11788 O O . ILE E 1 279 ? 44.979 109.054 78.038 1.00 5.69 279 ILE F O 1
ATOM 11793 N N . ALA E 1 280 ? 43.058 109.544 77.036 1.00 5.21 280 ALA F N 1
ATOM 11794 C CA . ALA E 1 280 ? 43.094 110.941 77.457 1.00 4.95 280 ALA F CA 1
ATOM 11795 C C . ALA E 1 280 ? 43.101 110.987 78.969 1.00 4.67 280 ALA F C 1
ATOM 11796 O O . ALA E 1 280 ? 43.862 111.755 79.511 1.00 4.90 280 ALA F O 1
ATOM 11798 N N . ILE E 1 281 ? 42.223 110.239 79.613 1.00 4.85 281 ILE F N 1
ATOM 11799 C CA . ILE E 1 281 ? 42.064 110.468 81.057 1.00 4.70 281 ILE F CA 1
ATOM 11800 C C . ILE E 1 281 ? 43.181 109.771 81.759 1.00 5.10 281 ILE F C 1
ATOM 11801 O O . ILE E 1 281 ? 43.649 110.226 82.799 1.00 5.54 281 ILE F O 1
ATOM 11806 N N . ILE E 1 282 ? 43.711 108.699 81.148 1.00 5.21 282 ILE F N 1
ATOM 11807 C CA . ILE E 1 282 ? 44.958 108.137 81.683 1.00 4.91 282 ILE F CA 1
ATOM 11808 C C . ILE E 1 282 ? 46.084 109.128 81.617 1.00 5.17 282 ILE F C 1
ATOM 11809 O O . ILE E 1 282 ? 46.812 109.283 82.540 1.00 5.08 282 ILE F O 1
ATOM 11814 N N . ARG E 1 283 ? 46.149 109.869 80.543 1.00 4.75 283 ARG F N 1
ATOM 11815 C CA . ARG E 1 283 ? 47.169 110.857 80.383 1.00 5.42 283 ARG F CA 1
ATOM 11816 C C . ARG E 1 283 ? 47.007 111.935 81.399 1.00 5.77 283 ARG F C 1
ATOM 11817 O O . ARG E 1 283 ? 47.987 112.459 81.924 1.00 5.30 283 ARG F O 1
ATOM 11825 N N . LEU E 1 284 ? 45.731 112.276 81.700 1.00 5.78 284 LEU F N 1
ATOM 11826 C CA . LEU E 1 284 ? 45.512 113.324 82.692 1.00 5.81 284 LEU F CA 1
ATOM 11827 C C . LEU E 1 284 ? 46.023 112.837 84.040 1.00 5.80 284 LEU F C 1
ATOM 11828 O O . LEU E 1 284 ? 46.686 113.605 84.740 1.00 6.29 284 LEU F O 1
ATOM 11833 N N . LYS E 1 285 ? 45.760 111.590 84.387 1.00 5.79 285 LYS F N 1
ATOM 11834 C CA . LYS E 1 285 ? 46.255 111.132 85.663 1.00 6.18 285 LYS F CA 1
ATOM 11835 C C . LYS E 1 285 ? 47.753 111.027 85.653 1.00 6.54 285 LYS F C 1
ATOM 11836 O O . LYS E 1 285 ? 48.412 111.339 86.630 1.00 7.04 285 LYS F O 1
ATOM 11842 N N . GLN E 1 286 ? 48.272 110.679 84.490 1.00 6.06 286 GLN F N 1
ATOM 11843 C CA . GLN E 1 286 ? 49.737 110.511 84.400 1.00 5.54 286 GLN F CA 1
ATOM 11844 C C . GLN E 1 286 ? 50.416 111.810 84.738 1.00 6.24 286 GLN F C 1
ATOM 11845 O O . GLN E 1 286 ? 51.503 111.820 85.257 1.00 7.30 286 GLN F O 1
ATOM 11851 N N . ALA E 1 287 ? 49.815 112.925 84.342 1.00 5.41 287 ALA F N 1
ATOM 11852 C CA . ALA E 1 287 ? 50.414 114.169 84.641 1.00 6.41 287 ALA F CA 1
ATOM 11853 C C . ALA E 1 287 ? 50.532 114.376 86.131 1.00 6.63 287 ALA F C 1
ATOM 11854 O O . ALA E 1 287 ? 51.441 115.050 86.631 1.00 7.81 287 ALA F O 1
ATOM 11856 N N . PHE E 1 288 ? 49.559 113.868 86.863 1.00 7.37 288 PHE F N 1
ATOM 11857 C CA . PHE E 1 288 ? 49.609 114.043 88.340 1.00 7.52 288 PHE F CA 1
ATOM 11858 C C . PHE E 1 288 ? 50.571 113.078 88.903 1.00 8.21 288 PHE F C 1
ATOM 11859 O O . PHE E 1 288 ? 51.326 113.344 89.837 1.00 8.00 288 PHE F O 1
ATOM 11867 N N . SER E 1 289 ? 50.562 111.875 88.369 1.00 9.05 289 SER F N 1
ATOM 11868 C CA A SER E 1 289 ? 51.296 110.823 88.976 0.50 11.13 289 SER F CA 1
ATOM 11869 C CA B SER E 1 289 ? 51.358 110.825 88.968 0.50 10.77 289 SER F CA 1
ATOM 11870 C C . SER E 1 289 ? 52.352 110.394 87.856 1.00 12.82 289 SER F C 1
ATOM 11871 O O . SER E 1 289 ? 53.338 111.132 87.565 1.00 17.13 289 SER F O 1
ATOM 11876 N N . GLY E 1 290 ? 52.161 109.369 87.171 1.00 12.68 290 GLY F N 1
ATOM 11877 C CA . GLY E 1 290 ? 53.111 108.944 86.210 1.00 10.38 290 GLY F CA 1
ATOM 11878 C C . GLY E 1 290 ? 52.368 107.761 85.702 1.00 11.01 290 GLY F C 1
ATOM 11879 O O . GLY E 1 290 ? 51.249 107.425 86.156 1.00 10.43 290 GLY F O 1
ATOM 11880 N N . PRO E 1 291 ? 52.994 107.045 84.816 1.00 10.74 291 PRO F N 1
ATOM 11881 C CA . PRO E 1 291 ? 52.329 106.089 84.003 1.00 11.19 291 PRO F CA 1
ATOM 11882 C C . PRO E 1 291 ? 51.938 104.895 84.820 1.00 9.79 291 PRO F C 1
ATOM 11883 O O . PRO E 1 291 ? 50.887 104.323 84.584 1.00 9.51 291 PRO F O 1
ATOM 11887 N N . GLU E 1 292 ? 52.739 104.534 85.802 1.00 10.07 292 GLU F N 1
ATOM 11888 C CA A GLU E 1 292 ? 52.389 103.326 86.557 0.50 10.53 292 GLU F CA 1
ATOM 11889 C CA B GLU E 1 292 ? 52.392 103.321 86.562 0.50 10.06 292 GLU F CA 1
ATOM 11890 C C . GLU E 1 292 ? 51.104 103.539 87.357 1.00 9.53 292 GLU F C 1
ATOM 11891 O O . GLU E 1 292 ? 50.229 102.759 87.316 1.00 8.64 292 GLU F O 1
ATOM 11902 N N . ASP E 1 293 ? 51.014 104.647 88.051 1.00 8.29 293 ASP F N 1
ATOM 11903 C CA . ASP E 1 293 ? 49.809 104.917 88.801 1.00 8.51 293 ASP F CA 1
ATOM 11904 C C . ASP E 1 293 ? 48.643 105.115 87.900 1.00 8.18 293 ASP F C 1
ATOM 11905 O O . ASP E 1 293 ? 47.567 104.566 88.180 1.00 7.41 293 ASP F O 1
ATOM 11910 N N . ALA E 1 294 ? 48.869 105.851 86.809 1.00 7.09 294 ALA F N 1
ATOM 11911 C CA . ALA E 1 294 ? 47.738 106.216 85.928 1.00 6.93 294 ALA F CA 1
ATOM 11912 C C . ALA E 1 294 ? 47.186 104.999 85.272 1.00 7.06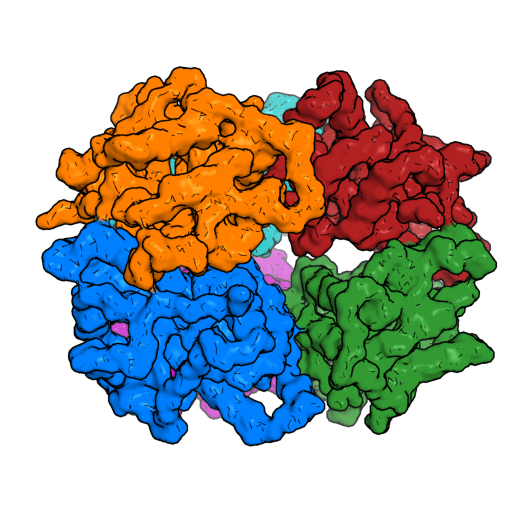 294 ALA F C 1
ATOM 11913 O O . ALA E 1 294 ? 46.008 105.014 84.833 1.00 7.96 294 ALA F O 1
ATOM 11915 N N . THR E 1 295 ? 48.001 103.945 85.133 1.00 6.42 295 THR F N 1
ATOM 11916 C CA . THR E 1 295 ? 47.508 102.778 84.456 1.00 6.47 295 THR F CA 1
ATOM 11917 C C . THR E 1 295 ? 47.275 101.588 85.324 1.00 6.38 295 THR F C 1
ATOM 11918 O O . THR E 1 295 ? 46.947 100.520 84.829 1.00 7.65 295 THR F O 1
ATOM 11922 N N . ALA E 1 296 ? 47.286 101.801 86.610 1.00 6.80 296 ALA F N 1
ATOM 11923 C CA . ALA E 1 296 ? 47.052 100.664 87.491 1.00 6.82 296 ALA F CA 1
ATOM 11924 C C . ALA E 1 296 ? 45.567 100.383 87.559 1.00 7.26 296 ALA F C 1
ATOM 11925 O O . ALA E 1 296 ? 44.721 101.238 87.369 1.00 7.27 296 ALA F O 1
ATOM 11927 N N . ASN E 1 297 ? 45.279 99.127 87.870 1.00 7.34 297 ASN F N 1
ATOM 11928 C CA . ASN E 1 297 ? 43.946 98.731 88.256 1.00 6.73 297 ASN F CA 1
ATOM 11929 C C . ASN E 1 297 ? 43.830 98.956 89.757 1.00 6.82 297 ASN F C 1
ATOM 11930 O O . ASN E 1 297 ? 44.512 98.262 90.556 1.00 7.61 297 ASN F O 1
ATOM 11935 N N . LYS E 1 298 ? 43.070 99.966 90.129 1.00 6.65 298 LYS F N 1
ATOM 11936 C CA . LYS E 1 298 ? 43.034 100.329 91.547 1.00 7.81 298 LYS F CA 1
ATOM 11937 C C . LYS E 1 298 ? 41.810 99.724 92.190 1.00 8.19 298 LYS F C 1
ATOM 11938 O O . LYS E 1 298 ? 41.639 99.904 93.416 1.00 9.85 298 LYS F O 1
ATOM 11944 N N . TYR E 1 299 ? 40.987 99.043 91.443 1.00 8.55 299 TYR F N 1
ATOM 11945 C CA . TYR E 1 299 ? 39.661 98.704 91.985 1.00 8.62 299 TYR F CA 1
ATOM 11946 C C . TYR E 1 299 ? 39.321 97.268 91.980 1.00 9.18 299 TYR F C 1
ATOM 11947 O O . TYR E 1 299 ? 38.492 96.873 92.833 1.00 9.17 299 TYR F O 1
ATOM 11956 N N . THR E 1 300 ? 39.904 96.439 91.107 1.00 9.32 300 THR F N 1
ATOM 11957 C CA . THR E 1 300 ? 39.412 95.120 90.989 1.00 9.65 300 THR F CA 1
ATOM 11958 C C . THR E 1 300 ? 40.636 94.274 90.783 1.00 10.49 300 THR F C 1
ATOM 11959 O O . THR E 1 300 ? 41.049 93.927 89.687 1.00 9.28 300 THR F O 1
ATOM 11963 N N . ASN E 1 301 ? 41.151 93.877 91.940 1.00 12.36 301 ASN F N 1
ATOM 11964 C CA . ASN E 1 301 ? 42.374 93.095 92.011 1.00 15.59 301 ASN F CA 1
ATOM 11965 C C . ASN E 1 301 ? 42.145 91.861 92.826 1.00 18.38 301 ASN F C 1
ATOM 11966 O O . ASN E 1 301 ? 41.042 91.453 93.101 1.00 18.73 301 ASN F O 1
ATOM 11972 N N . ARG F 1 4 ? 22.536 81.145 55.679 1.00 49.65 4 ARG G N 1
ATOM 11973 C CA . ARG F 1 4 ? 23.055 82.530 55.857 1.00 41.87 4 ARG G CA 1
ATOM 11974 C C . ARG F 1 4 ? 24.262 82.810 55.011 1.00 37.76 4 ARG G C 1
ATOM 11975 O O . ARG F 1 4 ? 25.304 82.213 55.164 1.00 37.54 4 ARG G O 1
ATOM 11983 N N . SER F 1 5 ? 24.095 83.746 54.100 1.00 31.30 5 SER G N 1
ATOM 11984 C CA . SER F 1 5 ? 25.124 84.013 53.160 1.00 28.22 5 SER G CA 1
ATOM 11985 C C . SER F 1 5 ? 26.242 84.681 53.892 1.00 23.01 5 SER G C 1
ATOM 11986 O O . SER F 1 5 ? 26.140 85.220 55.001 1.00 17.12 5 SER G O 1
ATOM 11989 N N . VAL F 1 6 ? 27.377 84.617 53.269 1.00 23.95 6 VAL G N 1
ATOM 11990 C CA . VAL F 1 6 ? 28.529 85.080 53.846 1.00 19.68 6 VAL G CA 1
ATOM 11991 C C . VAL F 1 6 ? 28.526 86.604 54.227 1.00 22.48 6 VAL G C 1
ATOM 11992 O O . VAL F 1 6 ? 29.091 87.105 55.206 1.00 25.97 6 VAL G O 1
ATOM 11996 N N . LEU F 1 7 ? 27.875 87.318 53.336 1.00 21.53 7 LEU G N 1
ATOM 11997 C CA . LEU F 1 7 ? 28.007 88.736 53.339 1.00 22.46 7 LEU G CA 1
ATOM 11998 C C . LEU F 1 7 ? 26.572 89.157 53.208 1.00 20.58 7 LEU G C 1
ATOM 11999 O O . LEU F 1 7 ? 25.919 88.730 52.259 1.00 23.50 7 LEU G O 1
ATOM 12004 N N . GLY F 1 8 ? 26.112 90.062 54.094 1.00 20.37 8 GLY G N 1
ATOM 12005 C CA . GLY F 1 8 ? 24.776 90.667 53.839 1.00 21.53 8 GLY G CA 1
ATOM 12006 C C . GLY F 1 8 ? 24.840 91.939 52.983 1.00 23.17 8 GLY G C 1
ATOM 12007 O O . GLY F 1 8 ? 25.895 92.376 52.593 1.00 21.92 8 GLY G O 1
ATOM 12008 N N . SER F 1 9 ? 23.708 92.501 52.636 1.00 20.75 9 SER G N 1
ATOM 12009 C CA A SER F 1 9 ? 23.632 93.766 51.933 0.50 17.83 9 SER G CA 1
ATOM 12010 C CA B SER F 1 9 ? 23.724 93.772 51.932 0.50 18.57 9 SER G CA 1
ATOM 12011 C C . SER F 1 9 ? 23.509 94.826 52.987 1.00 16.42 9 SER G C 1
ATOM 12012 O O . SER F 1 9 ? 22.611 94.756 53.811 1.00 16.42 9 SER G O 1
ATOM 12017 N N . PHE F 1 10 ? 24.348 95.836 52.974 1.00 12.34 10 PHE G N 1
ATOM 12018 C CA . PHE F 1 10 ? 24.229 96.784 54.092 1.00 11.76 10 PHE G CA 1
ATOM 12019 C C . PHE F 1 10 ? 23.150 97.786 53.739 1.00 10.07 10 PHE G C 1
ATOM 12020 O O . PHE F 1 10 ? 23.029 98.173 52.573 1.00 10.54 10 PHE G O 1
ATOM 12028 N N . PRO F 1 11 ? 22.419 98.234 54.727 1.00 10.16 11 PRO G N 1
ATOM 12029 C CA . PRO F 1 11 ? 21.281 99.165 54.434 1.00 10.61 11 PRO G CA 1
ATOM 12030 C C . PRO F 1 11 ? 21.697 100.415 53.812 1.00 10.78 11 PRO G C 1
ATOM 12031 O O . PRO F 1 11 ? 22.594 101.134 54.341 1.00 9.86 11 PRO G O 1
ATOM 12035 N N . GLN F 1 12 ? 21.083 100.750 52.662 1.00 9.84 12 GLN G N 1
ATOM 12036 C CA . GLN F 1 12 ? 21.532 101.986 51.989 1.00 9.57 12 GLN G CA 1
ATOM 12037 C C . GLN F 1 12 ? 20.554 102.240 50.886 1.00 9.33 12 GLN G C 1
ATOM 12038 O O . GLN F 1 12 ? 19.800 101.334 50.544 1.00 10.38 12 GLN G O 1
ATOM 12044 N N . VAL F 1 13 ? 20.609 103.430 50.324 1.00 10.58 13 VAL G N 1
ATOM 12045 C CA . VAL F 1 13 ? 19.802 103.719 49.120 1.00 10.53 13 VAL G CA 1
ATOM 12046 C C . VAL F 1 13 ? 20.774 103.464 47.985 1.00 11.54 13 VAL G C 1
ATOM 12047 O O . VAL F 1 13 ? 21.712 104.273 47.705 1.00 11.43 13 VAL G O 1
ATOM 12051 N N . ASP F 1 14 ? 20.604 102.300 47.363 1.00 12.46 14 ASP G N 1
ATOM 12052 C CA . ASP F 1 14 ? 21.490 101.956 46.298 1.00 14.16 14 ASP G CA 1
ATOM 12053 C C . ASP F 1 14 ? 21.248 102.905 45.124 1.00 14.42 14 ASP G C 1
ATOM 12054 O O . ASP F 1 14 ? 20.259 103.558 45.056 1.00 14.56 14 ASP G O 1
ATOM 12059 N N . HIS F 1 15 ? 22.192 102.927 44.212 1.00 13.72 15 HIS G N 1
ATOM 12060 C CA . HIS F 1 15 ? 22.104 103.851 43.033 1.00 14.56 15 HIS G CA 1
ATOM 12061 C C . HIS F 1 15 ? 20.741 103.751 42.376 1.00 16.50 15 HIS G C 1
ATOM 12062 O O . HIS F 1 15 ? 20.084 104.761 42.097 1.00 15.49 15 HIS G O 1
ATOM 12069 N N . HIS F 1 16 ? 20.306 102.504 42.172 1.00 18.95 16 HIS G N 1
ATOM 12070 C CA . HIS F 1 16 ? 19.055 102.283 41.462 1.00 21.41 16 HIS G CA 1
ATOM 12071 C C . HIS F 1 16 ? 17.846 102.564 42.295 1.00 21.35 16 HIS G C 1
ATOM 12072 O O . HIS F 1 16 ? 16.754 102.660 41.771 1.00 24.14 16 HIS G O 1
ATOM 12079 N N . GLN F 1 17 ? 17.999 102.695 43.620 1.00 16.54 17 GLN G N 1
ATOM 12080 C CA . GLN F 1 17 ? 16.871 103.033 44.501 1.00 16.39 17 GLN G CA 1
ATOM 12081 C C . GLN F 1 17 ? 16.547 104.475 44.747 1.00 17.19 17 GLN G C 1
ATOM 12082 O O . GLN F 1 17 ? 15.485 104.805 45.240 1.00 16.43 17 GLN G O 1
ATOM 12088 N N . ALA F 1 18 ? 17.514 105.376 44.516 1.00 14.81 18 ALA G N 1
ATOM 12089 C CA . ALA F 1 18 ? 17.290 106.769 44.694 1.00 15.53 18 ALA G CA 1
ATOM 12090 C C . ALA F 1 18 ? 16.202 107.221 43.715 1.00 17.03 18 ALA G C 1
ATOM 12091 O O . ALA F 1 18 ? 16.206 106.795 42.545 1.00 16.47 18 ALA G O 1
ATOM 12093 N N . LYS F 1 19 ? 15.267 107.952 44.269 1.00 17.14 19 LYS G N 1
ATOM 12094 C CA . LYS F 1 19 ? 14.172 108.496 43.477 1.00 19.49 19 LYS G CA 1
ATOM 12095 C C . LYS F 1 19 ? 14.079 109.969 43.642 1.00 19.01 19 LYS G C 1
ATOM 12096 O O . LYS F 1 19 ? 14.565 110.585 44.597 1.00 18.47 19 LYS G O 1
ATOM 12102 N N . GLY F 1 20 ? 13.364 110.610 42.705 1.00 18.28 20 GLY G N 1
ATOM 12103 C CA . GLY F 1 20 ? 13.037 111.996 42.867 1.00 19.14 20 GLY G CA 1
ATOM 12104 C C . GLY F 1 20 ? 14.281 112.854 43.117 1.00 16.99 20 GLY G C 1
ATOM 12105 O O . GLY F 1 20 ? 15.303 112.717 42.409 1.00 14.71 20 GLY G O 1
ATOM 12106 N N . GLN F 1 21 ? 14.205 113.644 44.166 1.00 15.59 21 GLN G N 1
ATOM 12107 C CA . GLN F 1 21 ? 15.177 114.653 44.420 1.00 17.65 21 GLN G CA 1
ATOM 12108 C C . GLN F 1 21 ? 16.488 113.929 44.824 1.00 15.09 21 GLN G C 1
ATOM 12109 O O . GLN F 1 21 ? 17.558 114.386 44.503 1.00 13.49 21 GLN G O 1
ATOM 12115 N N . LEU F 1 22 ? 16.359 112.811 45.515 1.00 16.28 22 LEU G N 1
ATOM 12116 C CA . LEU F 1 22 ? 17.595 112.164 45.989 1.00 13.98 22 LEU G CA 1
ATOM 12117 C C . LEU F 1 22 ? 18.304 111.600 44.760 1.00 14.14 22 LEU G C 1
ATOM 12118 O O . LEU F 1 22 ? 19.542 111.614 44.652 1.00 12.33 22 LEU G O 1
ATOM 12123 N N . ALA F 1 23 ? 17.553 111.085 43.791 1.00 12.62 23 ALA G N 1
ATOM 12124 C CA . ALA F 1 23 ? 18.193 110.653 42.564 1.00 12.79 23 ALA G CA 1
ATOM 12125 C C . ALA F 1 23 ? 18.910 111.809 41.860 1.00 13.66 23 ALA G C 1
ATOM 12126 O O . ALA F 1 23 ? 20.013 111.655 41.297 1.00 13.30 23 ALA G O 1
ATOM 12128 N N . GLU F 1 24 ? 18.313 112.994 41.894 1.00 11.98 24 GLU G N 1
ATOM 12129 C CA . GLU F 1 24 ? 18.999 114.128 41.296 1.00 12.89 24 GLU G CA 1
ATOM 12130 C C . GLU F 1 24 ? 20.220 114.457 42.051 1.00 10.54 24 GLU G C 1
ATOM 12131 O O . GLU F 1 24 ? 21.181 114.873 41.450 1.00 10.48 24 GLU G O 1
ATOM 12137 N N . VAL F 1 25 ? 20.163 114.314 43.366 1.00 10.95 25 VAL G N 1
ATOM 12138 C CA . VAL F 1 25 ? 21.372 114.533 44.176 1.00 10.11 25 VAL G CA 1
ATOM 12139 C C . VAL F 1 25 ? 22.417 113.529 43.809 1.00 8.49 25 VAL G C 1
ATOM 12140 O O . VAL F 1 25 ? 23.560 113.903 43.636 1.00 10.24 25 VAL G O 1
ATOM 12144 N N . TYR F 1 26 ? 22.055 112.282 43.693 1.00 8.58 26 TYR G N 1
ATOM 12145 C CA . TYR F 1 26 ? 23.068 111.266 43.322 1.00 9.61 26 TYR G CA 1
ATOM 12146 C C . TYR F 1 26 ? 23.699 111.643 42.005 1.00 9.22 26 TYR G C 1
ATOM 12147 O O . TYR F 1 26 ? 24.874 111.567 41.797 1.00 8.26 26 TYR G O 1
ATOM 12156 N N . ASP F 1 27 ? 22.882 112.021 41.030 1.00 9.42 27 ASP G N 1
ATOM 12157 C CA . ASP F 1 27 ? 23.447 112.359 39.724 1.00 10.49 27 ASP G CA 1
ATOM 12158 C C . ASP F 1 27 ? 24.299 113.611 39.840 1.00 9.08 27 ASP G C 1
ATOM 12159 O O . ASP F 1 27 ? 25.338 113.678 39.153 1.00 8.90 27 ASP G O 1
ATOM 12164 N N . ASP F 1 28 ? 23.906 114.569 40.709 1.00 8.91 28 ASP G N 1
ATOM 12165 C CA . ASP F 1 28 ? 24.711 115.753 40.849 1.00 8.71 28 ASP G CA 1
ATOM 12166 C C . ASP F 1 28 ? 26.043 115.448 41.504 1.00 9.56 28 ASP G C 1
ATOM 12167 O O . ASP F 1 28 ? 27.006 116.058 41.210 1.00 9.33 28 ASP G O 1
ATOM 12172 N N . ILE F 1 29 ? 26.025 114.488 42.421 1.00 8.98 29 ILE G N 1
ATOM 12173 C CA . ILE F 1 29 ? 27.301 114.052 43.042 1.00 8.55 29 ILE G CA 1
ATOM 12174 C C . ILE F 1 29 ? 28.148 113.441 41.892 1.00 7.62 29 ILE G C 1
ATOM 12175 O O . ILE F 1 29 ? 29.322 113.790 41.771 1.00 7.38 29 ILE G O 1
ATOM 12180 N N . HIS F 1 30 ? 27.611 112.494 41.149 1.00 7.81 30 HIS G N 1
ATOM 12181 C CA . HIS F 1 30 ? 28.370 111.915 40.075 1.00 7.66 30 HIS G CA 1
ATOM 12182 C C . HIS F 1 30 ? 28.958 113.013 39.221 1.00 7.84 30 HIS G C 1
ATOM 12183 O O . HIS F 1 30 ? 30.131 112.988 38.849 1.00 7.22 30 HIS G O 1
ATOM 12190 N N . ASN F 1 31 ? 28.100 113.951 38.798 1.00 7.47 31 ASN G N 1
ATOM 12191 C CA . ASN F 1 31 ? 28.605 114.907 37.818 1.00 7.20 31 ASN G CA 1
ATOM 12192 C C . ASN F 1 31 ? 29.471 116.002 38.408 1.00 7.19 31 ASN G C 1
ATOM 12193 O O . ASN F 1 31 ? 30.382 116.451 37.725 1.00 9.24 31 ASN G O 1
ATOM 12198 N N . THR F 1 32 ? 29.183 116.438 39.644 1.00 7.25 32 THR G N 1
ATOM 12199 C CA . THR F 1 32 ? 29.931 117.502 40.229 1.00 7.21 32 THR G CA 1
ATOM 12200 C C . THR F 1 32 ? 31.332 116.976 40.551 1.00 7.06 32 THR G C 1
ATOM 12201 O O . THR F 1 32 ? 32.354 117.646 40.343 1.00 6.65 32 THR G O 1
ATOM 12205 N N . MET F 1 33 ? 31.341 115.785 41.120 1.00 7.84 33 MET G N 1
ATOM 12206 C CA . MET F 1 33 ? 32.611 115.163 41.467 1.00 7.68 33 MET G CA 1
ATOM 12207 C C . MET F 1 33 ? 33.317 114.385 40.359 1.00 7.68 33 MET G C 1
ATOM 12208 O O . MET F 1 33 ? 34.517 114.152 40.413 1.00 7.10 33 MET G O 1
ATOM 12213 N N . ARG F 1 34 ? 32.565 114.158 39.288 1.00 7.36 34 ARG G N 1
ATOM 12214 C CA . ARG F 1 34 ? 33.066 113.543 38.069 1.00 7.01 34 ARG G CA 1
ATOM 12215 C C . ARG F 1 34 ? 33.452 112.083 38.440 1.00 6.26 34 ARG G C 1
ATOM 12216 O O . ARG F 1 34 ? 34.445 111.574 37.966 1.00 7.21 34 ARG G O 1
ATOM 12224 N N . VAL F 1 35 ? 32.584 111.431 39.138 1.00 7.08 35 VAL G N 1
ATOM 12225 C CA . VAL F 1 35 ? 32.863 110.075 39.603 1.00 7.02 35 VAL G CA 1
ATOM 12226 C C . VAL F 1 35 ? 31.735 109.174 39.167 1.00 7.28 35 VAL G C 1
ATOM 12227 O O . VAL F 1 35 ? 30.577 109.517 39.249 1.00 8.09 35 VAL G O 1
ATOM 12231 N N . PRO F 1 36 ? 32.060 107.934 38.797 1.00 7.30 36 PRO G N 1
ATOM 12232 C CA . PRO F 1 36 ? 31.097 107.036 38.237 1.00 8.38 36 PRO G CA 1
ATOM 12233 C C . PRO F 1 36 ? 30.431 106.209 39.291 1.00 8.12 36 PRO G C 1
ATOM 12234 O O . PRO F 1 36 ? 29.770 105.271 38.952 1.00 9.17 36 PRO G O 1
ATOM 12238 N N . TRP F 1 37 ? 30.474 106.629 40.576 1.00 7.16 37 TRP G N 1
ATOM 12239 C CA . TRP F 1 37 ? 29.646 105.979 41.565 1.00 7.59 37 TRP G CA 1
ATOM 12240 C C . TRP F 1 37 ? 29.431 106.989 42.661 1.00 8.05 37 TRP G C 1
ATOM 12241 O O . TRP F 1 37 ? 30.244 107.911 42.850 1.00 7.61 37 TRP G O 1
ATOM 12252 N N . VAL F 1 38 ? 28.290 106.806 43.358 1.00 7.90 38 VAL G N 1
ATOM 12253 C CA . VAL F 1 38 ? 27.991 107.517 44.550 1.00 8.99 38 VAL G CA 1
ATOM 12254 C C . VAL F 1 38 ? 28.520 106.652 45.665 1.00 8.41 38 VAL G C 1
ATOM 12255 O O . VAL F 1 38 ? 28.114 105.515 45.804 1.00 10.03 38 VAL G O 1
ATOM 12259 N N . ALA F 1 39 ? 29.358 107.277 46.475 1.00 8.96 39 ALA G N 1
ATOM 12260 C CA . ALA F 1 39 ? 30.069 106.542 47.543 1.00 9.64 39 ALA G CA 1
ATOM 12261 C C . ALA F 1 39 ? 29.052 105.909 48.431 1.00 8.13 39 ALA G C 1
ATOM 12262 O O . ALA F 1 39 ? 27.933 106.411 48.695 1.00 8.55 39 ALA G O 1
ATOM 12264 N N . PHE F 1 40 ? 29.503 104.813 48.995 1.00 7.57 40 PHE G N 1
ATOM 12265 C CA . PHE F 1 40 ? 28.708 104.006 49.899 1.00 7.91 40 PHE G CA 1
ATOM 12266 C C . PHE F 1 40 ? 28.277 104.809 51.113 1.00 7.91 40 PHE G C 1
ATOM 12267 O O . PHE F 1 40 ? 27.139 104.708 51.516 1.00 8.89 40 PHE G O 1
ATOM 12275 N N . GLY F 1 41 ? 29.118 105.702 51.620 1.00 7.81 41 GLY G N 1
ATOM 12276 C CA . GLY F 1 41 ? 28.748 106.547 52.730 1.00 8.37 41 GLY G CA 1
ATOM 12277 C C . GLY F 1 41 ? 27.506 107.367 52.425 1.00 9.14 41 GLY G C 1
ATOM 12278 O O . GLY F 1 41 ? 26.552 107.517 53.198 1.00 8.75 41 GLY G O 1
ATOM 12279 N N . ILE F 1 42 ? 27.546 107.919 51.231 1.00 8.37 42 ILE G N 1
ATOM 12280 C CA . ILE F 1 42 ? 26.413 108.696 50.793 1.00 8.12 42 ILE G CA 1
ATOM 12281 C C . ILE F 1 42 ? 25.241 107.821 50.701 1.00 7.98 42 ILE G C 1
ATOM 12282 O O . ILE F 1 42 ? 24.133 108.244 51.105 1.00 8.88 42 ILE G O 1
ATOM 12287 N N . ARG F 1 43 ? 25.415 106.673 50.092 1.00 8.13 43 ARG G N 1
ATOM 12288 C CA . ARG F 1 43 ? 24.264 105.804 49.872 1.00 7.74 43 ARG G CA 1
ATOM 12289 C C . ARG F 1 43 ? 23.639 105.381 51.159 1.00 8.14 43 ARG G C 1
ATOM 12290 O O . ARG F 1 43 ? 22.400 105.320 51.299 1.00 7.92 43 ARG G O 1
ATOM 12298 N N . VAL F 1 44 ? 24.506 105.137 52.120 1.00 7.71 44 VAL G N 1
ATOM 12299 C CA . VAL F 1 44 ? 23.957 104.733 53.427 1.00 7.99 44 VAL G CA 1
ATOM 12300 C C . VAL F 1 44 ? 23.280 105.898 54.119 1.00 8.93 44 VAL G C 1
ATOM 12301 O O . VAL F 1 44 ? 22.176 105.769 54.628 1.00 9.88 44 VAL G O 1
ATOM 12305 N N . MET F 1 45 ? 23.935 107.020 54.152 1.00 8.13 45 MET G N 1
ATOM 12306 C CA . MET F 1 45 ? 23.370 108.178 54.854 1.00 8.56 45 MET G CA 1
ATOM 12307 C C . MET F 1 45 ? 22.161 108.743 54.159 1.00 8.27 45 MET G C 1
ATOM 12308 O O . MET F 1 45 ? 21.420 109.468 54.765 1.00 8.87 45 MET G O 1
ATOM 12313 N N . SER F 1 46 ? 22.003 108.439 52.876 1.00 8.39 46 SER G N 1
ATOM 12314 C CA . SER F 1 46 ? 20.861 108.940 52.105 1.00 10.19 46 SER G CA 1
ATOM 12315 C C . SER F 1 46 ? 19.597 108.279 52.544 1.00 10.25 46 SER G C 1
ATOM 12316 O O . SER F 1 46 ? 18.490 108.738 52.184 1.00 11.91 46 SER G O 1
ATOM 12319 N N . GLN F 1 47 ? 19.704 107.221 53.300 1.00 10.33 47 GLN G N 1
ATOM 12320 C CA . GLN F 1 47 ? 18.445 106.625 53.870 1.00 11.36 47 GLN G CA 1
ATOM 12321 C C . GLN F 1 47 ? 17.804 107.618 54.831 1.00 12.39 47 GLN G C 1
ATOM 12322 O O . GLN F 1 47 ? 16.608 107.528 55.106 1.00 14.11 47 GLN G O 1
ATOM 12328 N N . PHE F 1 48 ? 18.547 108.540 55.396 1.00 10.45 48 PHE G N 1
ATOM 12329 C CA . PHE F 1 48 ? 18.002 109.470 56.341 1.00 11.07 48 PHE G CA 1
ATOM 12330 C C . PHE F 1 48 ? 17.420 110.684 55.614 1.00 12.17 48 PHE G C 1
ATOM 12331 O O . PHE F 1 48 ? 17.923 111.074 54.576 1.00 12.23 48 PHE G O 1
ATOM 12339 N N . PRO F 1 49 ? 16.350 111.270 56.154 1.00 14.04 49 PRO G N 1
ATOM 12340 C CA . PRO F 1 49 ? 15.842 112.455 55.485 1.00 13.23 49 PRO G CA 1
ATOM 12341 C C . PRO F 1 49 ? 16.814 113.584 55.603 1.00 12.75 49 PRO G C 1
ATOM 12342 O O . PRO F 1 49 ? 17.601 113.665 56.598 1.00 12.05 49 PRO G O 1
ATOM 12346 N N . HIS F 1 50 ? 16.787 114.447 54.568 1.00 10.99 50 HIS G N 1
ATOM 12347 C CA . HIS F 1 50 ? 17.377 115.779 54.607 1.00 11.19 50 HIS G CA 1
ATOM 12348 C C . HIS F 1 50 ? 18.819 115.849 54.607 1.00 10.12 50 HIS G C 1
ATOM 12349 O O . HIS F 1 50 ? 19.361 116.748 53.968 1.00 10.60 50 HIS G O 1
ATOM 12356 N N . PHE F 1 51 ? 19.459 115.005 55.399 1.00 10.33 51 PHE G N 1
ATOM 12357 C CA . PHE F 1 51 ? 20.875 115.317 55.636 1.00 9.75 51 PHE G CA 1
ATOM 12358 C C . PHE F 1 51 ? 21.719 115.293 54.338 1.00 8.91 51 PHE G C 1
ATOM 12359 O O . PHE F 1 51 ? 22.436 116.257 54.050 1.00 9.37 51 PHE G O 1
ATOM 12367 N N . ILE F 1 52 ? 21.629 114.213 53.556 1.00 8.89 52 ILE G N 1
ATOM 12368 C CA . ILE F 1 52 ? 22.470 114.159 52.342 1.00 8.86 52 ILE G CA 1
ATOM 12369 C C . ILE F 1 52 ? 22.147 115.329 51.426 1.00 8.86 52 ILE G C 1
ATOM 12370 O O . ILE F 1 52 ? 23.039 116.050 51.012 1.00 8.59 52 ILE G O 1
ATOM 12375 N N . PRO F 1 53 ? 20.867 115.527 51.104 1.00 9.19 53 PRO G N 1
ATOM 12376 C CA . PRO F 1 53 ? 20.569 116.667 50.235 1.00 9.62 53 PRO G CA 1
ATOM 12377 C C . PRO F 1 53 ? 21.088 117.954 50.793 1.00 9.53 53 PRO G C 1
ATOM 12378 O O . PRO F 1 53 ? 21.634 118.773 50.006 1.00 9.52 53 PRO G O 1
ATOM 12382 N N . ASP F 1 54 ? 20.915 118.202 52.113 1.00 9.09 54 ASP G N 1
ATOM 12383 C CA . ASP F 1 54 ? 21.308 119.479 52.686 1.00 9.37 54 ASP G CA 1
ATOM 12384 C C . ASP F 1 54 ? 22.780 119.683 52.710 1.00 9.05 54 ASP G C 1
ATOM 12385 O O . ASP F 1 54 ? 23.314 120.750 52.428 1.00 10.04 54 ASP G O 1
ATOM 12390 N N . ALA F 1 55 ? 23.447 118.599 53.110 1.00 8.40 55 ALA G N 1
ATOM 12391 C CA . ALA F 1 55 ? 24.866 118.662 53.234 1.00 8.21 55 ALA G CA 1
ATOM 12392 C C . ALA F 1 55 ? 25.478 118.759 51.869 1.00 7.42 55 ALA G C 1
ATOM 12393 O O . ALA F 1 55 ? 26.396 119.513 51.691 1.00 7.60 55 ALA G O 1
ATOM 12395 N N . TRP F 1 56 ? 24.959 117.996 50.929 1.00 7.59 56 TRP G N 1
ATOM 12396 C CA . TRP F 1 56 ? 25.464 118.068 49.586 1.00 7.97 56 TRP G CA 1
ATOM 12397 C C . TRP F 1 56 ? 25.264 119.477 49.060 1.00 8.39 56 TRP G C 1
ATOM 12398 O O . TRP F 1 56 ? 26.153 120.038 48.439 1.00 8.05 56 TRP G O 1
ATOM 12409 N N . ALA F 1 57 ? 24.103 120.059 49.254 1.00 7.91 57 ALA G N 1
ATOM 12410 C CA . ALA F 1 57 ? 23.952 121.447 48.780 1.00 9.19 57 ALA G CA 1
ATOM 12411 C C . ALA F 1 57 ? 24.961 122.423 49.300 1.00 9.53 57 ALA G C 1
ATOM 12412 O O . ALA F 1 57 ? 25.422 123.303 48.589 1.00 9.52 57 ALA G O 1
ATOM 12414 N N . ALA F 1 58 ? 25.412 122.258 50.545 1.00 8.54 58 ALA G N 1
ATOM 12415 C CA . ALA F 1 58 ? 26.441 123.113 51.048 1.00 8.99 58 ALA G CA 1
ATOM 12416 C C . ALA F 1 58 ? 27.823 122.786 50.473 1.00 8.38 58 ALA G C 1
ATOM 12417 O O . ALA F 1 58 ? 28.599 123.665 50.231 1.00 8.26 58 ALA G O 1
ATOM 12419 N N . LEU F 1 59 ? 28.084 121.512 50.313 1.00 8.64 59 LEU G N 1
ATOM 12420 C CA . LEU F 1 59 ? 29.388 121.113 49.833 1.00 7.62 59 LEU G CA 1
ATOM 12421 C C . LEU F 1 59 ? 29.572 121.477 48.363 1.00 8.53 59 LEU G C 1
ATOM 12422 O O . LEU F 1 59 ? 30.640 121.863 47.977 1.00 8.34 59 LEU G O 1
ATOM 12427 N N . LYS F 1 60 ? 28.540 121.235 47.578 1.00 7.68 60 LYS G N 1
ATOM 12428 C CA . LYS F 1 60 ? 28.635 121.302 46.133 1.00 8.36 60 LYS G CA 1
ATOM 12429 C C . LYS F 1 60 ? 29.499 122.463 45.628 1.00 9.04 60 LYS G C 1
ATOM 12430 O O . LYS F 1 60 ? 30.402 122.195 44.931 1.00 8.30 60 LYS G O 1
ATOM 12436 N N . PRO F 1 61 ? 29.205 123.740 46.000 1.00 8.48 61 PRO G N 1
ATOM 12437 C CA . PRO F 1 61 ? 29.953 124.829 45.375 1.00 8.89 61 PRO G CA 1
ATOM 12438 C C . PRO F 1 61 ? 31.364 124.825 45.849 1.00 8.36 61 PRO G C 1
ATOM 12439 O O . PRO F 1 61 ? 32.225 125.400 45.221 1.00 9.83 61 PRO G O 1
ATOM 12443 N N . ASN F 1 62 ? 31.610 124.148 46.967 1.00 8.19 62 ASN G N 1
ATOM 12444 C CA . ASN F 1 62 ? 32.967 124.080 47.441 1.00 7.57 62 ASN G CA 1
ATOM 12445 C C . ASN F 1 62 ? 33.728 122.934 46.844 1.00 7.63 62 ASN G C 1
ATOM 12446 O O . ASN F 1 62 ? 34.901 123.120 46.557 1.00 8.94 62 ASN G O 1
ATOM 12451 N N . ILE F 1 63 ? 33.079 121.820 46.575 1.00 6.95 63 ILE G N 1
ATOM 12452 C CA . ILE F 1 63 ? 33.808 120.703 46.024 1.00 6.75 63 ILE G CA 1
ATOM 12453 C C . ILE F 1 63 ? 33.969 120.775 44.526 1.00 7.41 63 ILE G C 1
ATOM 12454 O O . ILE F 1 63 ? 34.789 120.083 43.977 1.00 7.24 63 ILE G O 1
ATOM 12459 N N . GLU F 1 64 ? 33.223 121.688 43.920 1.00 7.79 64 GLU G N 1
ATOM 12460 C CA . GLU F 1 64 ? 33.304 121.737 42.472 1.00 8.10 64 GLU G CA 1
ATOM 12461 C C . GLU F 1 64 ? 34.482 122.553 42.003 1.00 8.74 64 GLU G C 1
ATOM 12462 O O . GLU F 1 64 ? 34.652 122.754 40.819 1.00 9.39 64 GLU G O 1
ATOM 12468 N N . THR F 1 65 ? 35.300 123.036 42.912 1.00 7.67 65 THR G N 1
ATOM 12469 C CA . THR F 1 65 ? 36.319 123.988 42.457 1.00 8.21 65 THR G CA 1
ATOM 12470 C C . THR F 1 65 ? 37.626 123.311 42.300 1.00 8.55 65 THR G C 1
ATOM 12471 O O . THR F 1 65 ? 37.836 122.189 42.783 1.00 8.39 65 THR G O 1
ATOM 12475 N N . ARG F 1 66 ? 38.499 123.996 41.570 1.00 7.87 66 ARG G N 1
ATOM 12476 C CA . ARG F 1 66 ? 39.872 123.562 41.436 1.00 8.66 66 ARG G CA 1
ATOM 12477 C C . ARG F 1 66 ? 40.563 123.486 42.766 1.00 8.22 66 ARG G C 1
ATOM 12478 O O . ARG F 1 66 ? 41.355 122.609 42.968 1.00 7.52 66 ARG G O 1
ATOM 12486 N N . TYR F 1 67 ? 40.272 124.440 43.650 1.00 7.49 67 TYR G N 1
ATOM 12487 C CA . TYR F 1 67 ? 40.839 124.342 44.987 1.00 7.69 67 TYR G CA 1
ATOM 12488 C C . TYR F 1 67 ? 40.454 122.994 45.604 1.00 6.98 67 TYR G C 1
ATOM 12489 O O . TYR F 1 67 ? 41.354 122.291 46.130 1.00 7.28 67 TYR G O 1
ATOM 12498 N N . ALA F 1 68 ? 39.197 122.570 45.561 1.00 6.74 68 ALA G N 1
ATOM 12499 C CA . ALA F 1 68 ? 38.851 121.291 46.134 1.00 6.39 68 ALA G CA 1
ATOM 12500 C C . ALA F 1 68 ? 39.540 120.198 45.406 1.00 6.55 68 ALA G C 1
ATOM 12501 O O . ALA F 1 68 ? 40.015 119.253 46.014 1.00 6.46 68 ALA G O 1
ATOM 12503 N N . GLU F 1 69 ? 39.723 120.338 44.093 1.00 6.34 69 GLU G N 1
ATOM 12504 C CA . GLU F 1 69 ? 40.328 119.298 43.333 1.00 6.47 69 GLU G CA 1
ATOM 12505 C C . GLU F 1 69 ? 41.762 119.181 43.789 1.00 6.50 69 GLU G C 1
ATOM 12506 O O . GLU F 1 69 ? 42.302 118.067 43.810 1.00 6.36 69 GLU G O 1
ATOM 12512 N N . ASP F 1 70 ? 42.389 120.305 44.070 1.00 6.66 70 ASP G N 1
ATOM 12513 C CA . ASP F 1 70 ? 43.808 120.234 44.472 1.00 7.88 70 ASP G CA 1
ATOM 12514 C C . ASP F 1 70 ? 43.916 119.549 45.815 1.00 7.25 70 ASP G C 1
ATOM 12515 O O . ASP F 1 70 ? 44.910 118.889 46.083 1.00 7.03 70 ASP G O 1
ATOM 12520 N N . GLY F 1 71 ? 42.880 119.696 46.639 1.00 6.99 71 GLY G N 1
ATOM 12521 C CA . GLY F 1 71 ? 42.897 119.072 47.938 1.00 6.69 71 GLY G CA 1
ATOM 12522 C C . GLY F 1 71 ? 42.779 117.581 47.749 1.00 6.65 71 GLY G C 1
ATOM 12523 O O . GLY F 1 71 ? 43.495 116.779 48.434 1.00 6.76 71 GLY G O 1
ATOM 12524 N N . ALA F 1 72 ? 41.858 117.171 46.874 1.00 6.29 72 ALA G N 1
ATOM 12525 C CA . ALA F 1 72 ? 41.830 115.725 46.622 1.00 6.65 72 ALA G CA 1
ATOM 12526 C C . ALA F 1 72 ? 43.114 115.220 46.025 1.00 6.12 72 ALA G C 1
ATOM 12527 O O . ALA F 1 72 ? 43.544 114.130 46.297 1.00 5.96 72 ALA G O 1
ATOM 12529 N N . ASP F 1 73 ? 43.755 116.014 45.188 1.00 6.50 73 ASP G N 1
ATOM 12530 C CA . ASP F 1 73 ? 44.989 115.564 44.664 1.00 7.12 73 ASP G CA 1
ATOM 12531 C C . ASP F 1 73 ? 46.005 115.432 45.782 1.00 7.30 73 ASP G C 1
ATOM 12532 O O . ASP F 1 73 ? 46.823 114.502 45.793 1.00 7.19 73 ASP G O 1
ATOM 12537 N N . LEU F 1 74 ? 46.013 116.362 46.723 1.00 6.78 74 LEU G N 1
ATOM 12538 C CA . LEU F 1 74 ? 46.960 116.228 47.798 1.00 8.03 74 LEU G CA 1
ATOM 12539 C C . LEU F 1 74 ? 46.690 114.979 48.612 1.00 6.82 74 LEU G C 1
ATOM 12540 O O . LEU F 1 74 ? 47.616 114.290 49.023 1.00 5.99 74 LEU G O 1
ATOM 12545 N N . ILE F 1 75 ? 45.427 114.664 48.800 1.00 6.32 75 ILE G N 1
ATOM 12546 C CA . ILE F 1 75 ? 45.088 113.445 49.471 1.00 6.26 75 ILE G CA 1
ATOM 12547 C C . ILE F 1 75 ? 45.651 112.312 48.671 1.00 6.51 75 ILE G C 1
ATOM 12548 O O . ILE F 1 75 ? 46.295 111.402 49.223 1.00 5.89 75 ILE G O 1
ATOM 12553 N N . ARG F 1 76 ? 45.331 112.300 47.387 1.00 5.81 76 ARG G N 1
ATOM 12554 C CA . ARG F 1 76 ? 45.674 111.145 46.591 1.00 5.75 76 ARG G CA 1
ATOM 12555 C C . ARG F 1 76 ? 47.192 110.953 46.636 1.00 6.09 76 ARG G C 1
ATOM 12556 O O . ARG F 1 76 ? 47.654 109.832 46.817 1.00 5.51 76 ARG G O 1
ATOM 12564 N N . LEU F 1 77 ? 47.944 112.035 46.425 1.00 5.57 77 LEU G N 1
ATOM 12565 C CA . LEU F 1 77 ? 49.419 111.934 46.379 1.00 6.27 77 LEU G CA 1
ATOM 12566 C C . LEU F 1 77 ? 49.947 111.401 47.685 1.00 6.12 77 LEU G C 1
ATOM 12567 O O . LEU F 1 77 ? 51.017 110.850 47.663 1.00 7.00 77 LEU G O 1
ATOM 12572 N N . ASN F 1 78 ? 49.209 111.644 48.779 1.00 5.80 78 ASN G N 1
ATOM 12573 C CA . ASN F 1 78 ? 49.705 111.318 50.103 1.00 5.80 78 ASN G CA 1
ATOM 12574 C C . ASN F 1 78 ? 49.155 109.987 50.627 1.00 6.18 78 ASN G C 1
ATOM 12575 O O . ASN F 1 78 ? 49.255 109.684 51.806 1.00 5.95 78 ASN G O 1
ATOM 12580 N N . SER F 1 79 ? 48.604 109.210 49.713 1.00 6.09 79 SER G N 1
ATOM 12581 C CA . SER F 1 79 ? 47.857 108.024 50.142 1.00 6.02 79 SER G CA 1
ATOM 12582 C C . SER F 1 79 ? 48.710 106.723 50.104 1.00 6.81 79 SER G C 1
ATOM 12583 O O . SER F 1 79 ? 48.181 105.663 50.397 1.00 7.81 79 SER G O 1
ATOM 12586 N N . ILE F 1 80 ? 49.985 106.806 49.750 1.00 6.66 80 ILE G N 1
ATOM 12587 C CA . ILE F 1 80 ? 50.814 105.592 49.674 1.00 6.44 80 ILE G CA 1
ATOM 12588 C C . ILE F 1 80 ? 51.229 105.208 51.082 1.00 6.32 80 ILE G C 1
ATOM 12589 O O . ILE F 1 80 ? 51.653 106.011 51.855 1.00 6.65 80 ILE G O 1
ATOM 12594 N N . VAL F 1 81 ? 51.089 103.944 51.353 1.00 6.33 81 VAL G N 1
ATOM 12595 C CA . VAL F 1 81 ? 51.469 103.410 52.670 1.00 6.90 81 VAL G CA 1
ATOM 12596 C C . VAL F 1 81 ? 52.905 103.047 52.568 1.00 7.83 81 VAL G C 1
ATOM 12597 O O . VAL F 1 81 ? 53.291 102.389 51.607 1.00 8.66 81 VAL G O 1
ATOM 12601 N N . PRO F 1 82 ? 53.729 103.479 53.515 1.00 8.30 82 PRO G N 1
ATOM 12602 C CA . PRO F 1 82 ? 55.154 103.101 53.488 1.00 9.13 82 PRO G CA 1
ATOM 12603 C C . PRO F 1 82 ? 55.215 101.668 54.014 1.00 10.01 82 PRO G C 1
ATOM 12604 O O . PRO F 1 82 ? 55.782 101.418 55.100 1.00 11.60 82 PRO G O 1
ATOM 12608 N N . GLY F 1 83 ? 54.678 100.743 53.240 1.00 9.95 83 GLY G N 1
ATOM 12609 C CA . GLY F 1 83 ? 54.568 99.357 53.664 1.00 9.46 83 GLY G CA 1
ATOM 12610 C C . GLY F 1 83 ? 55.489 98.524 52.800 1.00 8.79 83 GLY G C 1
ATOM 12611 O O . GLY F 1 83 ? 56.409 99.030 52.173 1.00 9.47 83 GLY G O 1
ATOM 12612 N N . PRO F 1 84 ? 55.246 97.222 52.782 1.00 8.14 84 PRO G N 1
ATOM 12613 C CA . PRO F 1 84 ? 56.132 96.339 52.063 1.00 8.21 84 PRO G CA 1
ATOM 12614 C C . PRO F 1 84 ? 55.922 96.636 50.586 1.00 7.16 84 PRO G C 1
ATOM 12615 O O . PRO F 1 84 ? 54.826 97.150 50.171 1.00 7.84 84 PRO G O 1
ATOM 12619 N N . VAL F 1 85 ? 56.890 96.259 49.793 1.00 6.12 85 VAL G N 1
ATOM 12620 C CA . VAL F 1 85 ? 56.776 96.389 48.380 1.00 6.36 85 VAL G CA 1
ATOM 12621 C C . VAL F 1 85 ? 55.936 95.194 47.894 1.00 6.48 85 VAL G C 1
ATOM 12622 O O . VAL F 1 85 ? 56.064 94.078 48.349 1.00 7.75 85 VAL G O 1
ATOM 12626 N N . MET F 1 86 ? 55.031 95.494 46.938 1.00 5.88 86 MET G N 1
ATOM 12627 C CA . MET F 1 86 ? 54.100 94.479 46.461 1.00 5.99 86 MET G CA 1
ATOM 12628 C C . MET F 1 86 ? 54.577 94.011 45.107 1.00 6.22 86 MET G C 1
ATOM 12629 O O . MET F 1 86 ? 55.101 94.786 44.318 1.00 5.94 86 MET G O 1
ATOM 12634 N N . PRO F 1 87 ? 54.253 92.773 44.838 1.00 6.74 87 PRO G N 1
ATOM 12635 C CA . PRO F 1 87 ? 54.498 92.243 43.503 1.00 6.93 87 PRO G CA 1
ATOM 12636 C C . PRO F 1 87 ? 53.403 92.760 42.613 1.00 6.80 87 PRO G C 1
ATOM 12637 O O . PRO F 1 87 ? 52.280 93.036 43.050 1.00 7.13 87 PRO G O 1
ATOM 12641 N N . ASN F 1 88 ? 53.731 92.808 41.325 1.00 7.93 88 ASN G N 1
ATOM 12642 C CA . ASN F 1 88 ? 52.784 93.270 40.363 1.00 7.61 88 ASN G CA 1
ATOM 12643 C C . ASN F 1 88 ? 51.798 92.153 40.117 1.00 7.55 88 ASN G C 1
ATOM 12644 O O . ASN F 1 88 ? 52.185 90.999 39.920 1.00 8.08 88 ASN G O 1
ATOM 12649 N N . PRO F 1 89 ? 50.521 92.461 40.190 1.00 7.26 89 PRO G N 1
ATOM 12650 C CA . PRO F 1 89 ? 49.552 91.361 40.010 1.00 7.21 89 PRO G CA 1
ATOM 12651 C C . PRO F 1 89 ? 49.459 91.021 38.531 1.00 7.95 89 PRO G C 1
ATOM 12652 O O . PRO F 1 89 ? 48.790 90.041 38.183 1.00 8.51 89 PRO G O 1
ATOM 12656 N N . THR F 1 90 ? 49.965 91.897 37.674 1.00 7.87 90 THR G N 1
ATOM 12657 C CA . THR F 1 90 ? 49.805 91.634 36.203 1.00 7.83 90 THR G CA 1
ATOM 12658 C C . THR F 1 90 ? 50.168 90.196 35.773 1.00 8.41 90 THR G C 1
ATOM 12659 O O . THR F 1 90 ? 49.351 89.515 35.180 1.00 7.91 90 THR G O 1
ATOM 12663 N N . PRO F 1 91 ? 51.348 89.707 36.116 1.00 8.66 91 PRO G N 1
ATOM 12664 C CA . PRO F 1 91 ? 51.636 88.350 35.664 1.00 9.11 91 PRO G CA 1
ATOM 12665 C C . PRO F 1 91 ? 50.688 87.354 36.275 1.00 9.08 91 PRO G C 1
ATOM 12666 O O . PRO F 1 91 ? 50.433 86.328 35.665 1.00 9.58 91 PRO G O 1
ATOM 12670 N N . LYS F 1 92 ? 50.268 87.603 37.505 1.00 9.04 92 LYS G N 1
ATOM 12671 C CA . LYS F 1 92 ? 49.336 86.632 38.152 1.00 9.10 92 LYS G CA 1
ATOM 12672 C C . LYS F 1 92 ? 48.030 86.611 37.359 1.00 9.77 92 LYS G C 1
ATOM 12673 O O . LYS F 1 92 ? 47.473 85.573 37.127 1.00 10.43 92 LYS G O 1
ATOM 12679 N N . LEU F 1 93 ? 47.601 87.777 36.879 1.00 8.35 93 LEU G N 1
ATOM 12680 C CA . LEU F 1 93 ? 46.300 87.838 36.161 1.00 8.02 93 LEU G CA 1
ATOM 12681 C C . LEU F 1 93 ? 46.536 87.193 34.815 1.00 7.66 93 LEU G C 1
ATOM 12682 O O . LEU F 1 93 ? 45.684 86.478 34.321 1.00 9.62 93 LEU G O 1
ATOM 12687 N N . LEU F 1 94 ? 47.680 87.419 34.209 1.00 8.26 94 LEU G N 1
ATOM 12688 C CA . LEU F 1 94 ? 47.970 86.771 32.952 1.00 9.21 94 LEU G CA 1
ATOM 12689 C C . LEU F 1 94 ? 47.991 85.253 33.170 1.00 9.81 94 LEU G C 1
ATOM 12690 O O . LEU F 1 94 ? 47.451 84.556 32.338 1.00 10.75 94 LEU G O 1
ATOM 12695 N N . ARG F 1 95 ? 48.530 84.799 34.294 1.00 10.74 95 ARG G N 1
ATOM 12696 C CA . ARG F 1 95 ? 48.539 83.338 34.642 1.00 11.89 95 ARG G CA 1
ATOM 12697 C C . ARG F 1 95 ? 47.115 82.849 34.843 1.00 12.18 95 ARG G C 1
ATOM 12698 O O . ARG F 1 95 ? 46.844 81.701 34.577 1.00 12.43 95 ARG G O 1
ATOM 12706 N N . LEU F 1 96 ? 46.205 83.700 35.286 1.00 9.84 96 LEU G N 1
ATOM 12707 C CA . LEU F 1 96 ? 44.801 83.336 35.309 1.00 9.56 96 LEU G CA 1
ATOM 12708 C C . LEU F 1 96 ? 44.150 83.402 33.960 1.00 8.94 96 LEU G C 1
ATOM 12709 O O . LEU F 1 96 ? 42.935 83.181 33.884 1.00 10.72 96 LEU G O 1
ATOM 12714 N N . GLY F 1 97 ? 44.919 83.730 32.909 1.00 8.71 97 GLY G N 1
ATOM 12715 C CA . GLY F 1 97 ? 44.447 83.857 31.551 1.00 10.12 97 GLY G CA 1
ATOM 12716 C C . GLY F 1 97 ? 43.623 85.073 31.241 1.00 8.98 97 GLY G C 1
ATOM 12717 O O . GLY F 1 97 ? 43.014 85.173 30.182 1.00 9.74 97 GLY G O 1
ATOM 12718 N N . TRP F 1 98 ? 43.709 86.102 32.094 1.00 8.66 98 TRP G N 1
ATOM 12719 C CA . TRP F 1 98 ? 43.054 87.349 31.729 1.00 8.28 98 TRP G CA 1
ATOM 12720 C C . TRP F 1 98 ? 43.743 87.913 30.582 1.00 7.65 98 TRP G C 1
ATOM 12721 O O . TRP F 1 98 ? 45.009 87.814 30.447 1.00 8.14 98 TRP G O 1
ATOM 12732 N N . THR F 1 99 ? 42.992 88.514 29.666 1.00 7.76 99 THR G N 1
ATOM 12733 C CA . THR F 1 99 ? 43.608 89.228 28.598 1.00 8.74 99 THR G CA 1
ATOM 12734 C C . THR F 1 99 ? 44.205 90.533 29.075 1.00 8.10 99 THR G C 1
ATOM 12735 O O . THR F 1 99 ? 43.874 91.047 30.150 1.00 8.81 99 THR G O 1
ATOM 12739 N N . GLU F 1 100 ? 45.049 91.104 28.255 1.00 9.56 100 GLU G N 1
ATOM 12740 C CA . GLU F 1 100 ? 45.501 92.419 28.590 1.00 10.16 100 GLU G CA 1
ATOM 12741 C C . GLU F 1 100 ? 44.360 93.384 28.621 1.00 9.41 100 GLU G C 1
ATOM 12742 O O . GLU F 1 100 ? 44.386 94.298 29.448 1.00 8.34 100 GLU G O 1
ATOM 12748 N N . SER F 1 101 ? 43.352 93.230 27.753 1.00 8.89 101 SER G N 1
ATOM 12749 C CA A SER F 1 101 ? 42.262 94.142 27.751 0.50 8.44 101 SER G CA 1
ATOM 12750 C CA B SER F 1 101 ? 42.227 94.135 27.751 0.50 8.43 101 SER G CA 1
ATOM 12751 C C . SER F 1 101 ? 41.514 94.026 29.077 1.00 8.55 101 SER G C 1
ATOM 12752 O O . SER F 1 101 ? 41.085 95.031 29.605 1.00 8.85 101 SER G O 1
ATOM 12757 N N . LYS F 1 102 ? 41.409 92.800 29.590 1.00 8.36 102 LYS G N 1
ATOM 12758 C CA . LYS F 1 102 ? 40.656 92.661 30.832 1.00 8.26 102 LYS G CA 1
ATOM 12759 C C . LYS F 1 102 ? 41.469 93.298 31.979 1.00 7.74 102 LYS G C 1
ATOM 12760 O O . LYS F 1 102 ? 40.925 93.940 32.831 1.00 8.28 102 LYS G O 1
ATOM 12766 N N . ILE F 1 103 ? 42.761 93.065 31.953 1.00 7.75 103 ILE G N 1
ATOM 12767 C CA . ILE F 1 103 ? 43.578 93.654 33.007 1.00 7.68 103 ILE G CA 1
ATOM 12768 C C . ILE F 1 103 ? 43.445 95.139 32.899 1.00 7.80 103 ILE G C 1
ATOM 12769 O O . ILE F 1 103 ? 43.365 95.831 33.938 1.00 8.66 103 ILE G O 1
ATOM 12774 N N . GLU F 1 104 ? 43.429 95.689 31.686 1.00 7.89 104 GLU G N 1
ATOM 12775 C CA . GLU F 1 104 ? 43.265 97.125 31.545 1.00 8.45 104 GLU G CA 1
ATOM 12776 C C . GLU F 1 104 ? 41.926 97.631 32.013 1.00 8.57 104 GLU G C 1
ATOM 12777 O O . GLU F 1 104 ? 41.837 98.703 32.556 1.00 9.15 104 GLU G O 1
ATOM 12783 N N . GLU F 1 105 ? 40.897 96.836 31.849 1.00 8.48 105 GLU G N 1
ATOM 12784 C CA . GLU F 1 105 ? 39.594 97.221 32.359 1.00 8.60 105 GLU G CA 1
ATOM 12785 C C . GLU F 1 105 ? 39.659 97.353 33.888 1.00 7.95 105 GLU G C 1
ATOM 12786 O O . GLU F 1 105 ? 39.131 98.263 34.432 1.00 7.42 105 GLU G O 1
ATOM 12792 N N . LEU F 1 106 ? 40.313 96.380 34.493 1.00 7.04 106 LEU G N 1
ATOM 12793 C CA . LEU F 1 106 ? 40.517 96.409 35.950 1.00 6.51 106 LEU G CA 1
ATOM 12794 C C . LEU F 1 106 ? 41.333 97.675 36.277 1.00 6.78 106 LEU G C 1
ATOM 12795 O O . LEU F 1 106 ? 40.978 98.380 37.186 1.00 7.17 106 LEU G O 1
ATOM 12800 N N . LYS F 1 107 ? 42.388 97.929 35.547 1.00 7.35 107 LYS G N 1
ATOM 12801 C CA . LYS F 1 107 ? 43.277 99.098 35.860 1.00 7.68 107 LYS G CA 1
ATOM 12802 C C . LYS F 1 107 ? 42.520 100.376 35.693 1.00 8.51 107 LYS G C 1
ATOM 12803 O O . LYS F 1 107 ? 42.693 101.301 36.509 1.00 7.46 107 LYS G O 1
ATOM 12809 N N . THR F 1 108 ? 41.596 100.398 34.740 1.00 7.89 108 THR G N 1
ATOM 12810 C CA . THR F 1 108 ? 40.829 101.622 34.566 1.00 7.73 108 THR G CA 1
ATOM 12811 C C . THR F 1 108 ? 39.867 101.745 35.702 1.00 6.60 108 THR G C 1
ATOM 12812 O O . THR F 1 108 ? 39.653 102.812 36.202 1.00 6.61 108 THR G O 1
ATOM 12816 N N . ALA F 1 109 ? 39.328 100.649 36.173 1.00 6.82 109 ALA G N 1
ATOM 12817 C CA . ALA F 1 109 ? 38.383 100.740 37.261 1.00 6.34 109 ALA G CA 1
ATOM 12818 C C . ALA F 1 109 ? 39.120 101.210 38.508 1.00 6.07 109 ALA G C 1
ATOM 12819 O O . ALA F 1 109 ? 38.587 102.056 39.213 1.00 5.44 109 ALA G O 1
ATOM 12821 N N . LEU F 1 110 ? 40.322 100.678 38.747 1.00 6.25 110 LEU G N 1
ATOM 12822 C CA . LEU F 1 110 ? 41.117 101.151 39.873 1.00 5.33 110 LEU G CA 1
ATOM 12823 C C . LEU F 1 110 ? 41.383 102.658 39.719 1.00 5.83 110 LEU G C 1
ATOM 12824 O O . LEU F 1 110 ? 41.290 103.410 40.653 1.00 5.93 110 LEU G O 1
ATOM 12829 N N . ASP F 1 111 ? 41.686 103.079 38.493 1.00 5.52 111 ASP G N 1
ATOM 12830 C CA . ASP F 1 111 ? 41.995 104.486 38.311 1.00 6.29 111 ASP G CA 1
ATOM 12831 C C . ASP F 1 111 ? 40.823 105.311 38.589 1.00 6.28 111 ASP G C 1
ATOM 12832 O O . ASP F 1 111 ? 40.960 106.334 39.243 1.00 6.60 111 ASP G O 1
ATOM 12837 N N . LEU F 1 112 ? 39.646 104.852 38.195 1.00 6.47 112 LEU G N 1
ATOM 12838 C CA . LEU F 1 112 ? 38.479 105.675 38.435 1.00 6.59 112 LEU G CA 1
ATOM 12839 C C . LEU F 1 112 ? 38.160 105.787 39.915 1.00 6.52 112 LEU G C 1
ATOM 12840 O O . LEU F 1 112 ? 37.840 106.858 40.434 1.00 6.64 112 LEU G O 1
ATOM 12845 N N . LEU F 1 113 ? 38.363 104.678 40.623 1.00 6.11 113 LEU G N 1
ATOM 12846 C CA . LEU F 1 113 ? 38.164 104.695 42.044 1.00 5.64 113 LEU G CA 1
ATOM 12847 C C . LEU F 1 113 ? 39.170 105.533 42.714 1.00 5.61 113 LEU G C 1
ATOM 12848 O O . LEU F 1 113 ? 38.826 106.294 43.631 1.00 5.82 113 LEU G O 1
ATOM 12853 N N . ASN F 1 114 ? 40.419 105.481 42.225 1.00 5.32 114 ASN G N 1
ATOM 12854 C CA . ASN F 1 114 ? 41.484 106.287 42.812 1.00 5.11 114 ASN G CA 1
ATOM 12855 C C . ASN F 1 114 ? 41.350 107.749 42.491 1.00 5.47 114 ASN G C 1
ATOM 12856 O O . ASN F 1 114 ? 41.824 108.568 43.272 1.00 6.47 114 ASN G O 1
ATOM 12861 N N . TYR F 1 115 ? 40.601 108.066 41.425 1.00 5.47 115 TYR G N 1
ATOM 12862 C CA . TYR F 1 115 ? 40.295 109.438 41.185 1.00 6.12 115 TYR G CA 1
ATOM 12863 C C . TYR F 1 115 ? 39.252 109.894 42.239 1.00 5.73 115 TYR G C 1
ATOM 12864 O O . TYR F 1 115 ? 39.420 110.915 42.874 1.00 5.88 115 TYR G O 1
ATOM 12873 N N . GLY F 1 116 ? 38.195 109.114 42.398 1.00 5.36 116 GLY G N 1
ATOM 12874 C CA . GLY F 1 116 ? 37.065 109.630 43.134 1.00 5.46 116 GLY G CA 1
ATOM 12875 C C . GLY F 1 116 ? 37.259 109.493 44.627 1.00 5.22 116 GLY G C 1
ATOM 12876 O O . GLY F 1 116 ? 36.805 110.340 45.335 1.00 5.48 116 GLY G O 1
ATOM 12877 N N . ASN F 1 117 ? 37.965 108.479 45.087 1.00 5.22 117 ASN G N 1
ATOM 12878 C CA . ASN F 1 117 ? 37.956 108.286 46.554 1.00 5.49 117 ASN G CA 1
ATOM 12879 C C . ASN F 1 117 ? 38.535 109.500 47.321 1.00 5.61 117 ASN G C 1
ATOM 12880 O O . ASN F 1 117 ? 37.998 109.932 48.277 1.00 6.20 117 ASN G O 1
ATOM 12885 N N . PRO F 1 118 ? 39.621 110.082 46.846 1.00 5.09 118 PRO G N 1
ATOM 12886 C CA . PRO F 1 118 ? 40.117 111.226 47.591 1.00 5.27 118 PRO G CA 1
ATOM 12887 C C . PRO F 1 118 ? 39.142 112.347 47.580 1.00 5.24 118 PRO G C 1
ATOM 12888 O O . PRO F 1 118 ? 39.090 113.053 48.583 1.00 5.03 118 PRO G O 1
ATOM 12892 N N . LYS F 1 119 ? 38.351 112.495 46.503 1.00 5.55 119 LYS G N 1
ATOM 12893 C CA . LYS F 1 119 ? 37.362 113.538 46.507 1.00 5.39 119 LYS G CA 1
ATOM 12894 C C . LYS F 1 119 ? 36.265 113.171 47.509 1.00 5.90 119 LYS G C 1
ATOM 12895 O O . LYS F 1 119 ? 35.701 114.034 48.186 1.00 5.98 119 LYS G O 1
ATOM 12901 N N . TYR F 1 120 ? 35.962 111.893 47.578 1.00 5.54 120 TYR G N 1
ATOM 12902 C CA . TYR F 1 120 ? 35.046 111.532 48.630 1.00 5.45 120 TYR G CA 1
ATOM 12903 C C . TYR F 1 120 ? 35.595 111.706 50.047 1.00 5.19 120 TYR G C 1
ATOM 12904 O O . TYR F 1 120 ? 34.809 111.948 50.921 1.00 5.25 120 TYR G O 1
ATOM 12913 N N . LEU F 1 121 ? 36.936 111.681 50.222 1.00 5.22 121 LEU G N 1
ATOM 12914 C CA . LEU F 1 121 ? 37.419 111.956 51.569 1.00 5.53 121 LEU G CA 1
ATOM 12915 C C . LEU F 1 121 ? 37.186 113.436 51.791 1.00 5.81 121 LEU G C 1
ATOM 12916 O O . LEU F 1 121 ? 36.903 113.817 52.915 1.00 6.43 121 LEU G O 1
ATOM 12921 N N . ILE F 1 122 ? 37.365 114.274 50.745 1.00 5.74 122 ILE G N 1
ATOM 12922 C CA . ILE F 1 122 ? 37.059 115.671 50.967 1.00 5.85 122 ILE G CA 1
ATOM 12923 C C . ILE F 1 122 ? 35.614 115.796 51.336 1.00 5.93 122 ILE G C 1
ATOM 12924 O O . ILE F 1 122 ? 35.270 116.572 52.287 1.00 6.63 122 ILE G O 1
ATOM 12929 N N . LEU F 1 123 ? 34.760 115.122 50.593 1.00 5.99 123 LEU G N 1
ATOM 12930 C CA . LEU F 1 123 ? 33.316 115.225 50.829 1.00 6.33 123 LEU G CA 1
ATOM 12931 C C . LEU F 1 123 ? 32.943 114.797 52.266 1.00 6.62 123 LEU G C 1
ATOM 12932 O O . LEU F 1 123 ? 32.230 115.479 52.977 1.00 6.71 123 LEU G O 1
ATOM 12937 N N . ILE F 1 124 ? 33.472 113.646 52.666 1.00 6.95 124 ILE G N 1
ATOM 12938 C CA . ILE F 1 124 ? 33.042 113.137 53.921 1.00 7.55 124 ILE G CA 1
ATOM 12939 C C . ILE F 1 124 ? 33.650 113.998 55.056 1.00 6.79 124 ILE G C 1
ATOM 12940 O O . ILE F 1 124 ? 33.004 114.193 56.065 1.00 6.37 124 ILE G O 1
ATOM 12945 N N . THR F 1 125 ? 34.864 114.487 54.878 1.00 6.02 125 THR G N 1
ATOM 12946 C CA . THR F 1 125 ? 35.436 115.331 55.855 1.00 6.34 125 THR G CA 1
ATOM 12947 C C . THR F 1 125 ? 34.590 116.584 56.033 1.00 6.42 125 THR G C 1
ATOM 12948 O O . THR F 1 125 ? 34.358 117.023 57.161 1.00 6.25 125 THR G O 1
ATOM 12952 N N . ALA F 1 126 ? 34.204 117.166 54.878 1.00 6.20 126 ALA G N 1
ATOM 12953 C CA . ALA F 1 126 ? 33.462 118.396 54.934 1.00 6.48 126 ALA G CA 1
ATOM 12954 C C . ALA F 1 126 ? 32.188 118.034 55.669 1.00 6.62 126 ALA G C 1
ATOM 12955 O O . ALA F 1 126 ? 31.744 118.831 56.530 1.00 6.31 126 ALA G O 1
ATOM 12957 N N . PHE F 1 127 ? 31.549 116.916 55.318 1.00 6.78 127 PHE G N 1
ATOM 12958 C CA . PHE F 1 127 ? 30.262 116.637 55.973 1.00 7.08 127 PHE G CA 1
ATOM 12959 C C . PHE F 1 127 ? 30.473 116.399 57.451 1.00 7.81 127 PHE G C 1
ATOM 12960 O O . PHE F 1 127 ? 29.744 116.900 58.270 1.00 7.31 127 PHE G O 1
ATOM 12968 N N . ASN F 1 128 ? 31.460 115.593 57.802 1.00 7.14 128 ASN G N 1
ATOM 12969 C CA . ASN F 1 128 ? 31.619 115.332 59.205 1.00 7.37 128 ASN G CA 1
ATOM 12970 C C . ASN F 1 128 ? 32.018 116.547 60.032 1.00 6.94 128 ASN G C 1
ATOM 12971 O O . ASN F 1 128 ? 31.505 116.738 61.133 1.00 6.89 128 ASN G O 1
ATOM 12976 N N . GLU F 1 129 ? 32.958 117.332 59.528 1.00 6.92 129 GLU G N 1
ATOM 12977 C CA . GLU F 1 129 ? 33.449 118.440 60.282 1.00 6.96 129 GLU G CA 1
ATOM 12978 C C . GLU F 1 129 ? 32.332 119.451 60.382 1.00 7.81 129 GLU G C 1
ATOM 12979 O O . GLU F 1 129 ? 32.137 120.067 61.422 1.00 7.25 129 GLU G O 1
ATOM 12985 N N . ALA F 1 130 ? 31.578 119.617 59.277 1.00 6.53 130 ALA G N 1
ATOM 12986 C CA . ALA F 1 130 ? 30.563 120.641 59.415 1.00 7.68 130 ALA G CA 1
ATOM 12987 C C . ALA F 1 130 ? 29.460 120.178 60.390 1.00 7.18 130 ALA G C 1
ATOM 12988 O O . ALA F 1 130 ? 28.872 120.999 61.060 1.00 8.38 130 ALA G O 1
ATOM 12990 N N . TRP F 1 131 ? 29.188 118.890 60.443 1.00 7.39 131 TRP G N 1
ATOM 12991 C CA . TRP F 1 131 ? 28.205 118.378 61.311 1.00 7.86 131 TRP G CA 1
ATOM 12992 C C . TRP F 1 131 ? 28.499 118.797 62.752 1.00 8.40 131 TRP G C 1
ATOM 12993 O O . TRP F 1 131 ? 27.588 119.068 63.506 1.00 8.19 131 TRP G O 1
ATOM 13004 N N . HIS F 1 132 ? 29.791 118.878 63.086 1.00 7.47 132 HIS G N 1
ATOM 13005 C CA . HIS F 1 132 ? 30.199 119.288 64.426 1.00 8.20 132 HIS G CA 1
ATOM 13006 C C . HIS F 1 132 ? 30.537 120.710 64.563 1.00 8.03 132 HIS G C 1
ATOM 13007 O O . HIS F 1 132 ? 31.160 121.090 65.522 1.00 9.14 132 HIS G O 1
ATOM 13014 N N . GLU F 1 133 ? 30.192 121.522 63.558 1.00 7.78 133 GLU G N 1
ATOM 13015 C CA . GLU F 1 133 ? 30.441 122.949 63.602 1.00 8.75 133 GLU G CA 1
ATOM 13016 C C . GLU F 1 133 ? 31.881 123.294 63.533 1.00 8.34 133 GLU G C 1
ATOM 13017 O O . GLU F 1 133 ? 32.261 124.382 63.840 1.00 9.54 133 GLU G O 1
ATOM 13023 N N . ARG F 1 134 ? 32.701 122.343 63.082 1.00 8.15 134 ARG G N 1
ATOM 13024 C CA . ARG F 1 134 ? 34.110 122.606 62.887 1.00 8.02 134 ARG G CA 1
ATOM 13025 C C . ARG F 1 134 ? 34.325 123.204 61.516 1.00 8.35 134 ARG G C 1
ATOM 13026 O O . ARG F 1 134 ? 33.368 123.239 60.754 1.00 9.20 134 ARG G O 1
ATOM 13034 N N . ASP F 1 135 ? 35.550 123.649 61.246 1.00 8.61 135 ASP G N 1
ATOM 13035 C CA . ASP F 1 135 ? 35.783 124.595 60.106 1.00 8.81 135 ASP G CA 1
ATOM 13036 C C . ASP F 1 135 ? 35.714 123.819 58.815 1.00 8.90 135 ASP G C 1
ATOM 13037 O O . ASP F 1 135 ? 36.565 122.969 58.547 1.00 8.95 135 ASP G O 1
ATOM 13042 N N . THR F 1 136 ? 34.709 124.135 58.025 1.00 8.62 136 THR G N 1
ATOM 13043 C CA . THR F 1 136 ? 34.698 123.619 56.675 1.00 8.28 136 THR G CA 1
ATOM 13044 C C . THR F 1 136 ? 34.454 124.731 55.659 1.00 8.77 136 THR G C 1
ATOM 13045 O O . THR F 1 136 ? 34.011 124.428 54.549 1.00 8.22 136 THR G O 1
ATOM 13049 N N . GLY F 1 137 ? 34.844 125.941 56.007 1.00 8.86 137 GLY G N 1
ATOM 13050 C CA . GLY F 1 137 ? 34.881 126.991 54.994 1.00 8.50 137 GLY G CA 1
ATOM 13051 C C . GLY F 1 137 ? 34.257 128.224 55.585 1.00 10.41 137 GLY G C 1
ATOM 13052 O O . GLY F 1 137 ? 33.507 128.177 56.575 1.00 11.50 137 GLY G O 1
ATOM 13053 N N . GLY F 1 138 ? 34.567 129.328 54.931 1.00 12.27 138 GLY G N 1
ATOM 13054 C CA . GLY F 1 138 ? 33.895 130.565 55.319 1.00 12.68 138 GLY G CA 1
ATOM 13055 C C . GLY F 1 138 ? 34.632 131.275 56.384 1.00 15.04 138 GLY G C 1
ATOM 13056 O O . GLY F 1 138 ? 34.301 132.416 56.670 1.00 16.89 138 GLY G O 1
ATOM 13057 N N . ARG F 1 139 ? 35.598 130.661 57.019 1.00 14.21 139 ARG G N 1
ATOM 13058 C CA . ARG F 1 139 ? 36.209 131.345 58.135 1.00 16.07 139 ARG G CA 1
ATOM 13059 C C . ARG F 1 139 ? 37.517 131.978 57.732 1.00 23.15 139 ARG G C 1
ATOM 13060 O O . ARG F 1 139 ? 37.973 132.841 58.454 1.00 29.29 139 ARG G O 1
ATOM 13068 N N . ALA F 1 140 ? 38.127 131.486 56.640 1.00 24.71 140 ALA G N 1
ATOM 13069 C CA . ALA F 1 140 ? 39.404 131.998 56.123 1.00 31.87 140 ALA G CA 1
ATOM 13070 C C . ALA F 1 140 ? 39.222 133.495 55.767 1.00 33.63 140 ALA G C 1
ATOM 13071 O O . ALA F 1 140 ? 38.192 133.878 55.173 1.00 34.80 140 ALA G O 1
ATOM 13073 N N . PRO F 1 141 ? 40.208 134.348 56.111 1.00 43.98 141 PRO G N 1
ATOM 13074 C CA . PRO F 1 141 ? 40.010 135.795 55.797 1.00 45.94 141 PRO G CA 1
ATOM 13075 C C . PRO F 1 141 ? 39.910 136.000 54.271 1.00 43.40 141 PRO G C 1
ATOM 13076 O O . PRO F 1 141 ? 38.947 136.594 53.747 1.00 44.37 141 PRO G O 1
ATOM 13080 N N . GLN F 1 142 ? 40.879 135.416 53.583 1.00 42.83 142 GLN G N 1
ATOM 13081 C CA . GLN F 1 142 ? 40.961 135.493 52.127 1.00 41.04 142 GLN G CA 1
ATOM 13082 C C . GLN F 1 142 ? 40.094 134.377 51.466 1.00 32.78 142 GLN G C 1
ATOM 13083 O O . GLN F 1 142 ? 40.277 133.168 51.749 1.00 35.10 142 GLN G O 1
ATOM 13089 N N . LYS F 1 143 ? 39.118 134.806 50.674 1.00 26.71 143 LYS G N 1
ATOM 13090 C CA . LYS F 1 143 ? 38.411 133.906 49.744 1.00 24.02 143 LYS G CA 1
ATOM 13091 C C . LYS F 1 143 ? 39.318 133.325 48.655 1.00 21.96 143 LYS G C 1
ATOM 13092 O O . LYS F 1 143 ? 40.500 133.749 48.492 1.00 21.83 143 LYS G O 1
ATOM 13098 N N . LEU F 1 144 ? 38.842 132.264 47.967 1.00 17.16 144 LEU G N 1
ATOM 13099 C CA . LEU F 1 144 ? 39.683 131.631 46.964 1.00 16.56 144 LEU G CA 1
ATOM 13100 C C . LEU F 1 144 ? 39.979 132.632 45.853 1.00 17.59 144 LEU G C 1
ATOM 13101 O O . LEU F 1 144 ? 39.080 133.305 45.493 1.00 21.55 144 LEU G O 1
ATOM 13106 N N . ARG F 1 145 ? 41.217 132.690 45.346 1.00 22.04 145 ARG G N 1
ATOM 13107 C CA . ARG F 1 145 ? 41.574 133.694 44.317 1.00 22.67 145 ARG G CA 1
ATOM 13108 C C . ARG F 1 145 ? 42.154 132.984 43.119 1.00 25.44 145 ARG G C 1
ATOM 13109 O O . ARG F 1 145 ? 42.394 131.799 43.166 1.00 20.40 145 ARG G O 1
ATOM 13117 N N . GLY F 1 146 ? 42.421 133.727 42.029 1.00 26.76 146 GLY G N 1
ATOM 13118 C CA . GLY F 1 146 ? 43.092 133.087 40.910 1.00 20.50 146 GLY G CA 1
ATOM 13119 C C . GLY F 1 146 ? 42.102 132.030 40.445 1.00 19.55 146 GLY G C 1
ATOM 13120 O O . GLY F 1 146 ? 40.910 132.199 40.580 1.00 26.06 146 GLY G O 1
ATOM 13121 N N . ARG F 1 147 ? 42.635 130.934 39.926 1.00 15.52 147 ARG G N 1
ATOM 13122 C CA . ARG F 1 147 ? 41.799 129.906 39.474 1.00 15.98 147 ARG G CA 1
ATOM 13123 C C . ARG F 1 147 ? 41.449 128.855 40.545 1.00 13.67 147 ARG G C 1
ATOM 13124 O O . ARG F 1 147 ? 40.698 127.931 40.322 1.00 13.06 147 ARG G O 1
ATOM 13132 N N . ASP F 1 148 ? 41.769 129.147 41.803 1.00 12.94 148 ASP G N 1
ATOM 13133 C CA . ASP F 1 148 ? 41.339 128.214 42.857 1.00 13.82 148 ASP G CA 1
ATOM 13134 C C . ASP F 1 148 ? 39.849 128.093 42.927 1.00 11.52 148 ASP G C 1
ATOM 13135 O O . ASP F 1 148 ? 39.317 127.085 43.273 1.00 11.48 148 ASP G O 1
ATOM 13140 N N . ALA F 1 149 ? 39.153 129.190 42.585 1.00 11.07 149 ALA G N 1
ATOM 13141 C CA . ALA F 1 149 ? 37.733 129.247 42.749 1.00 11.59 149 ALA G CA 1
ATOM 13142 C C . ALA F 1 149 ? 37.028 128.700 41.530 1.00 10.24 149 ALA G C 1
ATOM 13143 O O . ALA F 1 149 ? 35.805 128.612 41.469 1.00 12.11 149 ALA G O 1
ATOM 13145 N N . GLU F 1 150 ? 37.793 128.403 40.520 1.00 10.20 150 GLU G N 1
ATOM 13146 C CA . GLU F 1 150 ? 37.094 127.971 39.293 1.00 10.48 150 GLU G CA 1
ATOM 13147 C C . GLU F 1 150 ? 36.513 126.603 39.388 1.00 11.27 150 GLU G C 1
ATOM 13148 O O . GLU F 1 150 ? 36.996 125.747 40.090 1.00 10.77 150 GLU G O 1
ATOM 13154 N N . ARG F 1 151 ? 35.489 126.403 38.595 1.00 9.56 151 ARG G N 1
ATOM 13155 C CA . ARG F 1 151 ? 34.791 125.095 38.589 1.00 8.57 151 ARG G CA 1
ATOM 13156 C C . ARG F 1 151 ? 35.533 124.197 37.714 1.00 8.54 151 ARG G C 1
ATOM 13157 O O . ARG F 1 151 ? 36.037 124.556 36.644 1.00 9.46 151 ARG G O 1
ATOM 13165 N N . ILE F 1 152 ? 35.651 122.946 38.198 1.00 8.02 152 ILE G N 1
ATOM 13166 C CA . ILE F 1 152 ? 36.152 121.898 37.344 1.00 7.61 152 ILE G CA 1
ATOM 13167 C C . ILE F 1 152 ? 34.962 121.527 36.453 1.00 8.82 152 ILE G C 1
ATOM 13168 O O . ILE F 1 152 ? 33.794 121.946 36.709 1.00 9.87 152 ILE G O 1
ATOM 13173 N N . PRO F 1 153 ? 35.256 120.720 35.444 1.00 8.00 153 PRO G N 1
ATOM 13174 C CA . PRO F 1 153 ? 34.200 120.323 34.507 1.00 9.12 153 PRO G CA 1
ATOM 13175 C C . PRO F 1 153 ? 33.116 119.585 35.226 1.00 9.57 153 PRO G C 1
ATOM 13176 O O . PRO F 1 153 ? 33.325 118.929 36.290 1.00 10.88 153 PRO G O 1
ATOM 13180 N N . TYR F 1 154 ? 31.916 119.679 34.677 1.00 9.17 154 TYR G N 1
ATOM 13181 C CA . TYR F 1 154 ? 30.804 118.906 35.205 1.00 9.47 154 TYR G CA 1
ATOM 13182 C C . TYR F 1 154 ? 30.587 117.684 34.371 1.00 11.95 154 TYR G C 1
ATOM 13183 O O . TYR F 1 154 ? 30.604 117.751 33.135 1.00 12.36 154 TYR G O 1
ATOM 13192 N N . GLY F 1 155 ? 30.298 116.574 35.041 1.00 9.71 155 GLY G N 1
ATOM 13193 C CA . GLY F 1 155 ? 30.013 115.315 34.348 1.00 9.70 155 GLY G CA 1
ATOM 13194 C C . GLY F 1 155 ? 31.161 114.381 34.415 1.00 9.59 155 GLY G C 1
ATOM 13195 O O . GLY F 1 155 ? 32.267 114.773 34.748 1.00 10.72 155 GLY G O 1
ATOM 13196 N N . LEU F 1 156 ? 30.891 113.145 34.033 1.00 10.27 156 LEU G N 1
ATOM 13197 C CA . LEU F 1 156 ? 31.954 112.168 34.035 1.00 11.30 156 LEU G CA 1
ATOM 13198 C C . LEU F 1 156 ? 32.936 112.520 32.925 1.00 11.77 156 LEU G C 1
ATOM 13199 O O . LEU F 1 156 ? 32.549 113.052 31.868 1.00 12.73 156 LEU G O 1
ATOM 13204 N N . PRO F 1 157 ? 34.202 112.186 33.105 1.00 12.50 157 PRO G N 1
ATOM 13205 C CA . PRO F 1 157 ? 35.164 112.408 32.058 1.00 14.56 157 PRO G CA 1
ATOM 13206 C C . PRO F 1 157 ? 34.820 111.610 30.864 1.00 16.16 157 PRO G C 1
ATOM 13207 O O . PRO F 1 157 ? 34.010 110.655 30.912 1.00 14.99 157 PRO G O 1
ATOM 13211 N N . ASN F 1 158 ? 35.357 111.992 29.699 1.00 19.48 158 ASN G N 1
ATOM 13212 C CA . ASN F 1 158 ? 34.890 111.269 28.495 1.00 25.25 158 ASN G CA 1
ATOM 13213 C C . ASN F 1 158 ? 35.320 109.840 28.608 1.00 21.57 158 ASN G C 1
ATOM 13214 O O . ASN F 1 158 ? 36.410 109.582 29.158 1.00 23.29 158 ASN G O 1
ATOM 13219 N N . SER F 1 159 ? 34.466 108.985 28.111 1.00 24.89 159 SER G N 1
ATOM 13220 C CA . SER F 1 159 ? 34.691 107.536 27.990 1.00 25.44 159 SER G CA 1
ATOM 13221 C C . SER F 1 159 ? 34.404 106.921 29.372 1.00 24.67 159 SER G C 1
ATOM 13222 O O . SER F 1 159 ? 34.603 105.724 29.548 1.00 27.03 159 SER G O 1
ATOM 13225 N N . VAL F 1 160 ? 33.995 107.738 30.362 1.00 15.64 160 VAL G N 1
ATOM 13226 C CA . VAL F 1 160 ? 33.694 107.078 31.639 1.00 13.37 160 VAL G CA 1
ATOM 13227 C C . VAL F 1 160 ? 32.182 106.904 31.758 1.00 14.30 160 VAL G C 1
ATOM 13228 O O . VAL F 1 160 ? 31.422 107.843 31.584 1.00 14.23 160 VAL G O 1
ATOM 13232 N N . GLU F 1 161 ? 31.769 105.710 32.106 1.00 12.79 161 GLU G N 1
ATOM 13233 C CA A GLU F 1 161 ? 30.396 105.422 32.365 0.50 14.86 161 GLU G CA 1
ATOM 13234 C CA B GLU F 1 161 ? 30.386 105.479 32.389 0.50 14.74 161 GLU G CA 1
ATOM 13235 C C . GLU F 1 161 ? 30.255 105.125 33.840 1.00 13.42 161 GLU G C 1
ATOM 13236 O O . GLU F 1 161 ? 31.215 104.737 34.474 1.00 12.17 161 GLU G O 1
ATOM 13247 N N . LYS F 1 162 ? 29.053 105.175 34.308 1.00 12.57 162 LYS G N 1
ATOM 13248 C CA . LYS F 1 162 ? 28.837 104.871 35.734 1.00 12.05 162 LYS G CA 1
ATOM 13249 C C . LYS F 1 162 ? 29.162 103.447 35.978 1.00 12.31 162 LYS G C 1
ATOM 13250 O O . LYS F 1 162 ? 28.960 102.553 35.146 1.00 12.81 162 LYS G O 1
ATOM 13256 N N . PHE F 1 163 ? 29.720 103.190 37.144 1.00 11.41 163 PHE G N 1
ATOM 13257 C CA . PHE F 1 163 ? 29.912 101.817 37.517 1.00 10.61 163 PHE G CA 1
ATOM 13258 C C . PHE F 1 163 ? 28.615 101.167 37.827 1.00 11.94 163 PHE G C 1
ATOM 13259 O O . PHE F 1 163 ? 27.704 101.765 38.347 1.00 12.58 163 PHE G O 1
ATOM 13267 N N . ASN F 1 164 ? 28.602 99.842 37.669 1.00 13.78 164 ASN G N 1
ATOM 13268 C CA . ASN F 1 164 ? 27.395 99.103 38.130 1.00 15.36 164 ASN G CA 1
ATOM 13269 C C . ASN F 1 164 ? 27.895 98.281 39.268 1.00 16.16 164 ASN G C 1
ATOM 13270 O O . ASN F 1 164 ? 28.718 97.423 39.072 1.00 19.18 164 ASN G O 1
ATOM 13275 N N . LEU F 1 165 ? 27.405 98.574 40.439 1.00 12.56 165 LEU G N 1
ATOM 13276 C CA . LEU F 1 165 ? 27.901 97.886 41.651 1.00 12.02 165 LEU G CA 1
ATOM 13277 C C . LEU F 1 165 ? 27.268 96.509 41.691 1.00 12.65 165 LEU G C 1
ATOM 13278 O O . LEU F 1 165 ? 26.077 96.426 41.404 1.00 12.66 165 LEU G O 1
ATOM 13283 N N . LEU F 1 166 ? 28.037 95.474 41.933 1.00 11.32 166 LEU G N 1
ATOM 13284 C CA . LEU F 1 166 ? 27.414 94.161 41.926 1.00 11.09 166 LEU G CA 1
ATOM 13285 C C . LEU F 1 166 ? 26.434 94.038 43.077 1.00 12.38 166 LEU G C 1
ATOM 13286 O O . LEU F 1 166 ? 26.546 94.648 44.111 1.00 10.33 166 LEU G O 1
ATOM 13291 N N . ASP F 1 167 ? 25.426 93.198 42.874 1.00 12.27 167 ASP G N 1
ATOM 13292 C CA . ASP F 1 167 ? 24.432 92.904 43.871 1.00 14.10 167 ASP G CA 1
ATOM 13293 C C . ASP F 1 167 ? 24.976 91.795 44.773 1.00 13.88 167 ASP G C 1
ATOM 13294 O O . ASP F 1 167 ? 25.199 90.693 44.313 1.00 14.51 167 ASP G O 1
ATOM 13299 N N . ILE F 1 168 ? 25.266 92.113 46.025 1.00 13.53 168 ILE G N 1
ATOM 13300 C CA . ILE F 1 168 ? 25.984 91.177 46.868 1.00 15.49 168 ILE G CA 1
ATOM 13301 C C . ILE F 1 168 ? 25.170 89.869 47.075 1.00 17.36 168 ILE G C 1
ATOM 13302 O O . ILE F 1 168 ? 25.721 88.775 47.085 1.00 17.25 168 ILE G O 1
ATOM 13307 N N . GLU F 1 169 ? 23.873 90.033 47.179 1.00 18.95 169 GLU G N 1
ATOM 13308 C CA . GLU F 1 169 ? 23.003 88.894 47.419 1.00 22.47 169 GLU G CA 1
ATOM 13309 C C . GLU F 1 169 ? 23.036 88.003 46.242 1.00 20.52 169 GLU G C 1
ATOM 13310 O O . GLU F 1 169 ? 22.875 86.776 46.378 1.00 24.93 169 GLU G O 1
ATOM 13316 N N . LYS F 1 170 ? 23.247 88.540 45.065 1.00 17.47 170 LYS G N 1
ATOM 13317 C CA . LYS F 1 170 ? 23.300 87.706 43.902 1.00 18.59 170 LYS G CA 1
ATOM 13318 C C . LYS F 1 170 ? 24.678 87.115 43.627 1.00 16.76 170 LYS G C 1
ATOM 13319 O O . LYS F 1 170 ? 24.856 86.307 42.713 1.00 17.80 170 LYS G O 1
ATOM 13325 N N . ALA F 1 171 ? 25.682 87.592 44.371 1.00 17.68 171 ALA G N 1
ATOM 13326 C CA . ALA F 1 171 ? 27.072 87.312 44.035 1.00 16.96 171 ALA G CA 1
ATOM 13327 C C . ALA F 1 171 ? 27.396 85.890 44.446 1.00 15.50 171 ALA G C 1
ATOM 13328 O O . ALA F 1 171 ? 26.771 85.307 45.324 1.00 16.62 171 ALA G O 1
ATOM 13330 N N . SER F 1 172 ? 28.437 85.353 43.870 1.00 15.21 172 SER G N 1
ATOM 13331 C CA . SER F 1 172 ? 28.880 84.033 44.221 1.00 14.85 172 SER G CA 1
ATOM 13332 C C . SER F 1 172 ? 29.425 84.035 45.584 1.00 15.29 172 SER G C 1
ATOM 13333 O O . SER F 1 172 ? 29.732 85.134 46.160 1.00 15.72 172 SER G O 1
ATOM 13336 N N . ASP F 1 173 ? 29.527 82.842 46.121 1.00 15.28 173 ASP G N 1
ATOM 13337 C CA . ASP F 1 173 ? 30.068 82.726 47.485 1.00 15.08 173 ASP G CA 1
ATOM 13338 C C . ASP F 1 173 ? 31.487 83.291 47.447 1.00 13.38 173 ASP G C 1
ATOM 13339 O O . ASP F 1 173 ? 31.948 83.782 48.423 1.00 12.70 173 ASP G O 1
ATOM 13344 N N . ARG F 1 174 ? 32.180 83.063 46.337 1.00 12.59 174 ARG G N 1
ATOM 13345 C CA . ARG F 1 174 ? 33.581 83.487 46.272 1.00 10.77 174 ARG G CA 1
ATOM 13346 C C . ARG F 1 174 ? 33.659 84.990 46.359 1.00 10.88 174 ARG G C 1
ATOM 13347 O O . ARG F 1 174 ? 34.502 85.546 47.078 1.00 12.13 174 ARG G O 1
ATOM 13355 N N . THR F 1 175 ? 32.819 85.666 45.632 1.00 10.40 175 THR G N 1
ATOM 13356 C CA . THR F 1 175 ? 32.783 87.146 45.655 1.00 10.15 175 THR G CA 1
ATOM 13357 C C . THR F 1 175 ? 32.371 87.616 47.018 1.00 10.01 175 THR G C 1
ATOM 13358 O O . THR F 1 175 ? 32.919 88.559 47.566 1.00 9.58 175 THR G O 1
ATOM 13362 N N . GLN F 1 176 ? 31.277 87.016 47.542 1.00 9.34 176 GLN G N 1
ATOM 13363 C CA . GLN F 1 176 ? 30.880 87.449 48.866 1.00 9.18 176 GLN G CA 1
ATOM 13364 C C . GLN F 1 176 ? 32.017 87.250 49.888 1.00 9.50 176 GLN G C 1
ATOM 13365 O O . GLN F 1 176 ? 32.236 88.073 50.774 1.00 11.07 176 GLN G O 1
ATOM 13371 N N . THR F 1 177 ? 32.729 86.178 49.701 1.00 8.55 177 THR G N 1
ATOM 13372 C CA . THR F 1 177 ? 33.760 85.823 50.711 1.00 8.72 177 THR G CA 1
ATOM 13373 C C . THR F 1 177 ? 34.879 86.804 50.626 1.00 8.68 177 THR G C 1
ATOM 13374 O O . THR F 1 177 ? 35.330 87.248 51.659 1.00 8.02 177 THR G O 1
ATOM 13378 N N . VAL F 1 178 ? 35.358 87.078 49.412 1.00 7.93 178 VAL G N 1
ATOM 13379 C CA . VAL F 1 178 ? 36.457 88.025 49.352 1.00 7.66 178 VAL G CA 1
ATOM 13380 C C . VAL F 1 178 ? 36.001 89.417 49.749 1.00 7.61 178 VAL G C 1
ATOM 13381 O O . VAL F 1 178 ? 36.762 90.114 50.360 1.00 8.28 178 VAL G O 1
ATOM 13385 N N . LEU F 1 179 ? 34.793 89.810 49.431 1.00 7.67 179 LEU G N 1
ATOM 13386 C CA . LEU F 1 179 ? 34.346 91.146 49.892 1.00 7.09 179 LEU G CA 1
ATOM 13387 C C . LEU F 1 179 ? 34.270 91.132 51.445 1.00 7.05 179 LEU G C 1
ATOM 13388 O O . LEU F 1 179 ? 34.673 92.086 52.089 1.00 6.35 179 LEU G O 1
ATOM 13393 N N . ARG F 1 180 ? 33.772 90.040 52.005 1.00 7.36 180 ARG G N 1
ATOM 13394 C CA . ARG F 1 180 ? 33.751 89.911 53.432 1.00 7.92 180 ARG G CA 1
ATOM 13395 C C . ARG F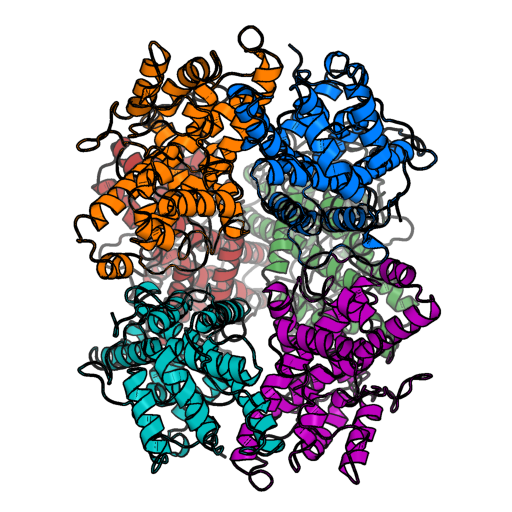 1 180 ? 35.155 89.925 54.045 1.00 7.85 180 ARG G C 1
ATOM 13396 O O . ARG F 1 180 ? 35.377 90.599 55.008 1.00 7.97 180 ARG G O 1
ATOM 13404 N N . ASP F 1 181 ? 36.103 89.271 53.399 1.00 7.95 181 ASP G N 1
ATOM 13405 C CA . ASP F 1 181 ? 37.418 89.170 53.959 1.00 8.10 181 ASP G CA 1
ATOM 13406 C C . ASP F 1 181 ? 38.024 90.546 53.905 1.00 7.74 181 ASP G C 1
ATOM 13407 O O . ASP F 1 181 ? 38.730 90.906 54.809 1.00 7.79 181 ASP G O 1
ATOM 13412 N N . ILE F 1 182 ? 37.835 91.232 52.748 1.00 7.25 182 ILE G N 1
ATOM 13413 C CA . ILE F 1 182 ? 38.395 92.561 52.632 1.00 6.41 182 ILE G CA 1
ATOM 13414 C C . ILE F 1 182 ? 37.739 93.478 53.648 1.00 6.23 182 ILE G C 1
ATOM 13415 O O . ILE F 1 182 ? 38.434 94.284 54.273 1.00 6.63 182 ILE G O 1
ATOM 13420 N N . ARG F 1 183 ? 36.431 93.406 53.807 1.00 6.61 183 ARG G N 1
ATOM 13421 C CA . ARG F 1 183 ? 35.780 94.180 54.790 1.00 6.71 183 ARG G CA 1
ATOM 13422 C C . ARG F 1 183 ? 36.393 93.983 56.187 1.00 6.90 183 ARG G C 1
ATOM 13423 O O . ARG F 1 183 ? 36.720 94.890 56.868 1.00 7.42 183 ARG G O 1
ATOM 13431 N N . ASP F 1 184 ? 36.506 92.737 56.576 1.00 6.92 184 ASP G N 1
ATOM 13432 C CA . ASP F 1 184 ? 36.908 92.384 57.904 1.00 7.47 184 ASP G CA 1
ATOM 13433 C C . ASP F 1 184 ? 38.382 92.646 58.089 1.00 7.83 184 ASP G C 1
ATOM 13434 O O . ASP F 1 184 ? 38.757 92.921 59.239 1.00 7.30 184 ASP G O 1
ATOM 13439 N N . ALA F 1 185 ? 39.154 92.571 57.018 1.00 6.58 185 ALA G N 1
ATOM 13440 C CA . ALA F 1 185 ? 40.617 92.754 57.212 1.00 6.52 185 ALA G CA 1
ATOM 13441 C C . ALA F 1 185 ? 40.846 94.142 57.727 1.00 6.36 185 ALA G C 1
ATOM 13442 O O . ALA F 1 185 ? 41.853 94.363 58.434 1.00 6.96 185 ALA G O 1
ATOM 13444 N N . PHE F 1 186 ? 39.903 95.056 57.412 1.00 6.71 186 PHE G N 1
ATOM 13445 C CA . PHE F 1 186 ? 40.129 96.402 57.881 1.00 7.27 186 PHE G CA 1
ATOM 13446 C C . PHE F 1 186 ? 39.125 96.852 58.933 1.00 7.35 186 PHE G C 1
ATOM 13447 O O . PHE F 1 186 ? 39.102 98.017 59.245 1.00 8.54 186 PHE G O 1
ATOM 13455 N N . LEU F 1 187 ? 38.414 95.878 59.471 1.00 7.41 187 LEU G N 1
ATOM 13456 C CA . LEU F 1 187 ? 37.449 96.133 60.498 1.00 7.62 187 LEU G CA 1
ATOM 13457 C C . LEU F 1 187 ? 36.424 97.077 59.989 1.00 8.16 187 LEU G C 1
ATOM 13458 O O . LEU F 1 187 ? 36.034 98.038 60.684 1.00 9.90 187 LEU G O 1
ATOM 13463 N N . HIS F 1 188 ? 36.010 96.878 58.705 1.00 7.78 188 HIS G N 1
ATOM 13464 C CA . HIS F 1 188 ? 34.979 97.755 58.196 1.00 6.98 188 HIS G CA 1
ATOM 13465 C C . HIS F 1 188 ? 33.619 97.168 58.346 1.00 7.48 188 HIS G C 1
ATOM 13466 O O . HIS F 1 188 ? 33.472 96.040 58.756 1.00 8.03 188 HIS G O 1
ATOM 13473 N N . HIS F 1 189 ? 32.608 97.936 57.947 1.00 7.62 189 HIS G N 1
ATOM 13474 C CA . HIS F 1 189 ? 31.234 97.477 58.159 1.00 8.10 189 HIS G CA 1
ATOM 13475 C C . HIS F 1 189 ? 30.653 96.890 56.912 1.00 9.49 189 HIS G C 1
ATOM 13476 O O . HIS F 1 189 ? 29.624 96.250 56.955 1.00 9.13 189 HIS G O 1
ATOM 13483 N N . GLY F 1 190 ? 31.281 97.102 55.770 1.00 8.55 190 GLY G N 1
ATOM 13484 C CA . GLY F 1 190 ? 30.701 96.644 54.555 1.00 9.24 190 GLY G CA 1
ATOM 13485 C C . GLY F 1 190 ? 31.740 96.774 53.481 1.00 9.19 190 GLY G C 1
ATOM 13486 O O . GLY F 1 190 ? 32.715 97.474 53.638 1.00 8.73 190 GLY G O 1
ATOM 13487 N N . PRO F 1 191 ? 31.514 96.133 52.341 1.00 8.72 191 PRO G N 1
ATOM 13488 C CA . PRO F 1 191 ? 32.418 96.285 51.231 1.00 8.61 191 PRO G CA 1
ATOM 13489 C C . PRO F 1 191 ? 32.275 97.646 50.632 1.00 9.10 191 PRO G C 1
ATOM 13490 O O . PRO F 1 191 ? 31.142 98.133 50.397 1.00 8.94 191 PRO G O 1
ATOM 13494 N N . ALA F 1 192 ? 33.368 98.328 50.393 1.00 7.81 192 ALA G N 1
ATOM 13495 C CA . ALA F 1 192 ? 33.287 99.653 49.771 1.00 7.89 192 ALA G CA 1
ATOM 13496 C C . ALA F 1 192 ? 32.674 99.458 48.392 1.00 7.29 192 ALA G C 1
ATOM 13497 O O . ALA F 1 192 ? 32.738 98.368 47.854 1.00 7.25 192 ALA G O 1
ATOM 13499 N N . SER F 1 193 ? 32.133 100.554 47.843 1.00 7.55 193 SER G N 1
ATOM 13500 C CA . SER F 1 193 ? 31.625 100.447 46.465 1.00 7.93 193 SER G CA 1
ATOM 13501 C C . SER F 1 193 ? 32.677 99.891 45.617 1.00 7.34 193 SER G C 1
ATOM 13502 O O . SER F 1 193 ? 32.402 99.150 44.697 1.00 7.33 193 SER G O 1
ATOM 13505 N N . ASP F 1 194 ? 33.931 100.232 45.898 1.00 7.03 194 ASP G N 1
ATOM 13506 C CA . ASP F 1 194 ? 35.027 99.806 45.096 1.00 7.01 194 ASP G CA 1
ATOM 13507 C C . ASP F 1 194 ? 35.062 98.303 44.942 1.00 6.93 194 ASP G C 1
ATOM 13508 O O . ASP F 1 194 ? 35.366 97.795 43.871 1.00 7.57 194 ASP G O 1
ATOM 13513 N N . TYR F 1 195 ? 34.738 97.579 46.008 1.00 7.03 195 TYR G N 1
ATOM 13514 C CA . TYR F 1 195 ? 34.746 96.144 45.916 1.00 7.53 195 TYR G CA 1
ATOM 13515 C C . TYR F 1 195 ? 33.476 95.598 45.284 1.00 7.50 195 TYR G C 1
ATOM 13516 O O . TYR F 1 195 ? 33.485 94.495 44.771 1.00 8.15 195 TYR G O 1
ATOM 13525 N N . ARG F 1 196 ? 32.394 96.359 45.276 1.00 7.54 196 ARG G N 1
ATOM 13526 C CA . ARG F 1 196 ? 31.209 95.932 44.530 1.00 8.60 196 ARG G CA 1
ATOM 13527 C C . ARG F 1 196 ? 31.476 96.252 43.078 1.00 9.26 196 ARG G C 1
ATOM 13528 O O . ARG F 1 196 ? 30.783 95.746 42.223 1.00 9.69 196 ARG G O 1
ATOM 13536 N N . VAL F 1 197 ? 32.496 97.045 42.782 1.00 8.58 197 VAL G N 1
ATOM 13537 C CA . VAL F 1 197 ? 32.964 97.148 41.432 1.00 8.96 197 VAL G CA 1
ATOM 13538 C C . VAL F 1 197 ? 33.925 96.053 41.103 1.00 9.11 197 VAL G C 1
ATOM 13539 O O . VAL F 1 197 ? 33.732 95.300 40.149 1.00 9.51 197 VAL G O 1
ATOM 13543 N N . LEU F 1 198 ? 34.986 95.934 41.903 1.00 8.31 198 LEU G N 1
ATOM 13544 C CA . LEU F 1 198 ? 36.046 95.050 41.582 1.00 8.65 198 LEU G CA 1
ATOM 13545 C C . LEU F 1 198 ? 35.696 93.605 41.835 1.00 9.24 198 LEU G C 1
ATOM 13546 O O . LEU F 1 198 ? 36.402 92.708 41.383 1.00 9.52 198 LEU G O 1
ATOM 13551 N N . GLY F 1 199 ? 34.621 93.394 42.561 1.00 9.19 199 GLY G N 1
ATOM 13552 C CA . GLY F 1 199 ? 34.236 92.078 43.072 1.00 8.26 199 GLY G CA 1
ATOM 13553 C C . GLY F 1 199 ? 33.658 91.244 41.934 1.00 9.66 199 GLY G C 1
ATOM 13554 O O . GLY F 1 199 ? 33.488 90.047 42.110 1.00 9.47 199 GLY G O 1
ATOM 13555 N N . VAL F 1 200 ? 33.510 91.856 40.771 1.00 8.99 200 VAL G N 1
ATOM 13556 C CA . VAL F 1 200 ? 33.246 90.985 39.585 1.00 9.94 200 VAL G CA 1
ATOM 13557 C C . VAL F 1 200 ? 34.465 90.148 39.221 1.00 11.15 200 VAL G C 1
ATOM 13558 O O . VAL F 1 200 ? 34.388 89.226 38.395 1.00 10.41 200 VAL G O 1
ATOM 13562 N N . TRP F 1 201 ? 35.632 90.519 39.796 1.00 9.69 201 TRP G N 1
ATOM 13563 C CA . TRP F 1 201 ? 36.867 89.815 39.512 1.00 9.06 201 TRP G CA 1
ATOM 13564 C C . TRP F 1 201 ? 37.352 89.328 40.833 1.00 9.07 201 TRP G C 1
ATOM 13565 O O . TRP F 1 201 ? 38.368 89.800 41.354 1.00 8.56 201 TRP G O 1
ATOM 13576 N N . PRO F 1 202 ? 36.705 88.340 41.397 1.00 8.90 202 PRO G N 1
ATOM 13577 C CA . PRO F 1 202 ? 37.106 87.966 42.753 1.00 9.19 202 PRO G CA 1
ATOM 13578 C C . PRO F 1 202 ? 38.459 87.267 42.734 1.00 9.39 202 PRO G C 1
ATOM 13579 O O . PRO F 1 202 ? 39.134 87.264 43.746 1.00 9.83 202 PRO G O 1
ATOM 13583 N N . ASP F 1 203 ? 38.842 86.692 41.600 1.00 8.32 203 ASP G N 1
ATOM 13584 C CA . ASP F 1 203 ? 40.134 86.155 41.376 1.00 8.58 203 ASP G CA 1
ATOM 13585 C C . ASP F 1 203 ? 41.208 87.196 41.591 1.00 9.11 203 ASP G C 1
ATOM 13586 O O . ASP F 1 203 ? 42.226 86.916 42.190 1.00 10.06 203 ASP G O 1
ATOM 13591 N N . TYR F 1 204 ? 40.967 88.391 41.052 1.00 7.50 204 TYR G N 1
ATOM 13592 C CA . TYR F 1 204 ? 41.912 89.472 41.272 1.00 7.02 204 TYR G CA 1
ATOM 13593 C C . TYR F 1 204 ? 41.772 89.922 42.704 1.00 6.47 204 TYR G C 1
ATOM 13594 O O . TYR F 1 204 ? 42.749 90.204 43.292 1.00 6.28 204 TYR G O 1
ATOM 13603 N N . LEU F 1 205 ? 40.570 90.067 43.260 1.00 6.97 205 LEU G N 1
ATOM 13604 C CA . LEU F 1 205 ? 40.476 90.634 44.605 1.00 6.76 205 LEU G CA 1
ATOM 13605 C C . LEU F 1 205 ? 41.205 89.722 45.592 1.00 6.29 205 LEU G C 1
ATOM 13606 O O . LEU F 1 205 ? 41.705 90.209 46.565 1.00 6.09 205 LEU G O 1
ATOM 13611 N N . GLU F 1 206 ? 41.141 88.417 45.382 1.00 6.60 206 GLU G N 1
ATOM 13612 C CA . GLU F 1 206 ? 41.889 87.546 46.264 1.00 7.05 206 GLU G CA 1
ATOM 13613 C C . GLU F 1 206 ? 43.354 87.793 46.196 1.00 6.87 206 GLU G C 1
ATOM 13614 O O . GLU F 1 206 ? 43.986 87.818 47.240 1.00 7.67 206 GLU G O 1
ATOM 13620 N N . ILE F 1 207 ? 43.893 88.045 44.988 1.00 6.78 207 ILE G N 1
ATOM 13621 C CA . ILE F 1 207 ? 45.287 88.440 44.891 1.00 7.30 207 ILE G CA 1
ATOM 13622 C C . ILE F 1 207 ? 45.485 89.768 45.552 1.00 7.52 207 ILE G C 1
ATOM 13623 O O . ILE F 1 207 ? 46.513 89.977 46.235 1.00 7.89 207 ILE G O 1
ATOM 13628 N N . ALA F 1 208 ? 44.627 90.703 45.299 1.00 6.84 208 ALA G N 1
ATOM 13629 C CA . ALA F 1 208 ? 44.808 92.060 45.890 1.00 6.99 208 ALA G CA 1
ATOM 13630 C C . ALA F 1 208 ? 44.809 91.928 47.410 1.00 7.21 208 ALA G C 1
ATOM 13631 O O . ALA F 1 208 ? 45.551 92.589 48.068 1.00 7.41 208 ALA G O 1
ATOM 13633 N N . LEU F 1 209 ? 43.866 91.216 47.972 1.00 7.24 209 LEU G N 1
ATOM 13634 C CA . LEU F 1 209 ? 43.846 91.067 49.391 1.00 7.21 209 LEU G CA 1
ATOM 13635 C C . LEU F 1 209 ? 45.131 90.416 49.888 1.00 6.75 209 LEU G C 1
ATOM 13636 O O . LEU F 1 209 ? 45.758 90.912 50.812 1.00 6.64 209 LEU G O 1
ATOM 13641 N N . ARG F 1 210 ? 45.582 89.342 49.248 1.00 6.84 210 ARG G N 1
ATOM 13642 C CA A ARG F 1 210 ? 46.770 88.687 49.793 0.50 7.98 210 ARG G CA 1
ATOM 13643 C CA B ARG F 1 210 ? 46.816 88.649 49.661 0.50 7.90 210 ARG G CA 1
ATOM 13644 C C . ARG F 1 210 ? 48.040 89.534 49.537 1.00 8.16 210 ARG G C 1
ATOM 13645 O O . ARG F 1 210 ? 48.883 89.656 50.427 1.00 8.54 210 ARG G O 1
ATOM 13660 N N . ASP F 1 211 ? 48.122 90.175 48.400 1.00 7.11 211 ASP G N 1
ATOM 13661 C CA . ASP F 1 211 ? 49.379 90.830 48.088 1.00 6.55 211 ASP G CA 1
ATOM 13662 C C . ASP F 1 211 ? 49.435 92.216 48.535 1.00 6.59 211 ASP G C 1
ATOM 13663 O O . ASP F 1 211 ? 50.519 92.705 48.869 1.00 7.05 211 ASP G O 1
ATOM 13668 N N . SER F 1 212 ? 48.301 92.867 48.619 1.00 6.20 212 SER G N 1
ATOM 13669 C CA . SER F 1 212 ? 48.368 94.314 48.738 1.00 6.03 212 SER G CA 1
ATOM 13670 C C . SER F 1 212 ? 47.689 94.774 50.019 1.00 6.19 212 SER G C 1
ATOM 13671 O O . SER F 1 212 ? 48.129 95.723 50.628 1.00 7.41 212 SER G O 1
ATOM 13674 N N . LEU F 1 213 ? 46.564 94.175 50.358 1.00 5.93 213 LEU G N 1
ATOM 13675 C CA . LEU F 1 213 ? 45.776 94.735 51.451 1.00 6.68 213 LEU G CA 1
ATOM 13676 C C . LEU F 1 213 ? 46.069 94.059 52.788 1.00 7.58 213 LEU G C 1
ATOM 13677 O O . LEU F 1 213 ? 46.373 94.718 53.757 1.00 8.01 213 LEU G O 1
ATOM 13682 N N . ALA F 1 214 ? 46.028 92.724 52.817 1.00 7.14 214 ALA G N 1
ATOM 13683 C CA . ALA F 1 214 ? 46.165 92.058 54.113 1.00 8.02 214 ALA G CA 1
ATOM 13684 C C . ALA F 1 214 ? 47.525 92.372 54.747 1.00 8.91 214 ALA G C 1
ATOM 13685 O O . ALA F 1 214 ? 47.560 92.537 56.015 1.00 10.60 214 ALA G O 1
ATOM 13687 N N . PRO F 1 215 ? 48.579 92.512 53.955 1.00 9.28 215 PRO G N 1
ATOM 13688 C CA . PRO F 1 215 ? 49.824 92.799 54.621 1.00 8.98 215 PRO G CA 1
ATOM 13689 C C . PRO F 1 215 ? 49.879 94.126 55.345 1.00 10.73 215 PRO G C 1
ATOM 13690 O O . PRO F 1 215 ? 50.725 94.262 56.225 1.00 13.08 215 PRO G O 1
ATOM 13694 N N . VAL F 1 216 ? 49.037 95.083 54.968 1.00 8.49 216 VAL G N 1
ATOM 13695 C CA . VAL F 1 216 ? 49.100 96.309 55.637 1.00 7.85 216 VAL G CA 1
ATOM 13696 C C . VAL F 1 216 ? 47.858 96.662 56.440 1.00 7.07 216 VAL G C 1
ATOM 13697 O O . VAL F 1 216 ? 47.887 97.638 57.163 1.00 7.37 216 VAL G O 1
ATOM 13701 N N . ALA F 1 217 ? 46.825 95.844 56.366 1.00 7.22 217 ALA G N 1
ATOM 13702 C CA . ALA F 1 217 ? 45.553 96.181 57.052 1.00 7.15 217 ALA G CA 1
ATOM 13703 C C . ALA F 1 217 ? 45.829 96.301 58.556 1.00 6.78 217 ALA G C 1
ATOM 13704 O O . ALA F 1 217 ? 46.546 95.449 59.099 1.00 8.05 217 ALA G O 1
ATOM 13706 N N . LEU F 1 218 ? 45.312 97.375 59.147 1.00 6.62 218 LEU G N 1
ATOM 13707 C CA . LEU F 1 218 ? 45.332 97.601 60.619 1.00 7.05 218 LEU G CA 1
ATOM 13708 C C . LEU F 1 218 ? 46.729 97.924 61.094 1.00 8.21 218 LEU G C 1
ATOM 13709 O O . LEU F 1 218 ? 46.942 97.973 62.294 1.00 10.09 218 LEU G O 1
ATOM 13714 N N . SER F 1 219 ? 47.670 98.037 60.183 1.00 7.57 219 SER G N 1
ATOM 13715 C CA . SER F 1 219 ? 49.022 98.314 60.597 1.00 7.81 219 SER G CA 1
ATOM 13716 C C . SER F 1 219 ? 49.199 99.764 60.998 1.00 7.80 219 SER G C 1
ATOM 13717 O O . SER F 1 219 ? 48.457 100.666 60.550 1.00 7.98 219 SER G O 1
ATOM 13720 N N . ALA F 1 220 ? 50.308 100.009 61.721 1.00 7.03 220 ALA G N 1
ATOM 13721 C CA . ALA F 1 220 ? 50.608 101.391 62.037 1.00 7.81 220 ALA G CA 1
ATOM 13722 C C . ALA F 1 220 ? 50.813 102.214 60.750 1.00 8.26 220 ALA G C 1
ATOM 13723 O O . ALA F 1 220 ? 50.396 103.375 60.687 1.00 8.85 220 ALA G O 1
ATOM 13725 N N . GLU F 1 221 ? 51.498 101.624 59.768 1.00 8.19 221 GLU G N 1
ATOM 13726 C CA . GLU F 1 221 ? 51.790 102.369 58.576 1.00 8.70 221 GLU G CA 1
ATOM 13727 C C . GLU F 1 221 ? 50.493 102.698 57.812 1.00 7.66 221 GLU G C 1
ATOM 13728 O O . GLU F 1 221 ? 50.371 103.808 57.274 1.00 8.61 221 GLU G O 1
ATOM 13734 N N . TYR F 1 222 ? 49.591 101.768 57.745 1.00 7.84 222 TYR G N 1
ATOM 13735 C CA . TYR F 1 222 ? 48.341 102.104 57.058 1.00 7.60 222 TYR G CA 1
ATOM 13736 C C . TYR F 1 222 ? 47.592 103.162 57.847 1.00 8.24 222 TYR G C 1
ATOM 13737 O O . TYR F 1 222 ? 47.070 104.140 57.328 1.00 7.70 222 TYR G O 1
ATOM 13746 N N . ASP F 1 223 ? 47.535 102.986 59.141 1.00 8.36 223 ASP G N 1
ATOM 13747 C CA . ASP F 1 223 ? 46.724 103.896 59.899 1.00 9.81 223 ASP G CA 1
ATOM 13748 C C . ASP F 1 223 ? 47.321 105.268 59.913 1.00 9.88 223 ASP G C 1
ATOM 13749 O O . ASP F 1 223 ? 46.623 106.258 59.942 1.00 9.79 223 ASP G O 1
ATOM 13754 N N . GLU F 1 224 ? 48.617 105.359 59.875 1.00 8.76 224 GLU G N 1
ATOM 13755 C CA . GLU F 1 224 ? 49.216 106.604 59.837 1.00 8.95 224 GLU G CA 1
ATOM 13756 C C . GLU F 1 224 ? 49.036 107.284 58.482 1.00 8.31 224 GLU G C 1
ATOM 13757 O O . GLU F 1 224 ? 48.890 108.488 58.404 1.00 8.36 224 GLU G O 1
ATOM 13763 N N . THR F 1 225 ? 49.061 106.496 57.415 1.00 7.17 225 THR G N 1
ATOM 13764 C CA . THR F 1 225 ? 48.734 107.068 56.104 1.00 7.48 225 THR G CA 1
ATOM 13765 C C . THR F 1 225 ? 47.321 107.620 56.190 1.00 6.48 225 THR G C 1
ATOM 13766 O O . THR F 1 225 ? 47.052 108.685 55.632 1.00 6.00 225 THR G O 1
ATOM 13770 N N . ALA F 1 226 ? 46.397 106.828 56.771 1.00 6.50 226 ALA G N 1
ATOM 13771 C CA . ALA F 1 226 ? 45.024 107.381 56.851 1.00 6.50 226 ALA G CA 1
ATOM 13772 C C . ALA F 1 226 ? 44.953 108.642 57.678 1.00 6.61 226 ALA G C 1
ATOM 13773 O O . ALA F 1 226 ? 44.293 109.607 57.330 1.00 7.10 226 ALA G O 1
ATOM 13775 N N . ARG F 1 227 ? 45.709 108.649 58.796 1.00 6.73 227 ARG G N 1
ATOM 13776 C CA . ARG F 1 227 ? 45.722 109.834 59.595 1.00 6.69 227 ARG G CA 1
ATOM 13777 C C . ARG F 1 227 ? 46.208 111.014 58.747 1.00 7.04 227 ARG G C 1
ATOM 13778 O O . ARG F 1 227 ? 45.633 112.108 58.822 1.00 7.05 227 ARG G O 1
ATOM 13786 N N . ARG F 1 228 ? 47.288 110.790 58.018 1.00 6.27 228 ARG G N 1
ATOM 13787 C CA . ARG F 1 228 ? 47.854 111.860 57.188 1.00 6.91 228 ARG G CA 1
ATOM 13788 C C . ARG F 1 228 ? 46.786 112.372 56.200 1.00 6.55 228 ARG G C 1
ATOM 13789 O O . ARG F 1 228 ? 46.654 113.578 56.063 1.00 7.52 228 ARG G O 1
ATOM 13797 N N . ILE F 1 229 ? 46.134 111.485 55.486 1.00 5.81 229 ILE G N 1
ATOM 13798 C CA . ILE F 1 229 ? 45.290 111.998 54.462 1.00 6.05 229 ILE G CA 1
ATOM 13799 C C . ILE F 1 229 ? 44.027 112.590 55.088 1.00 5.96 229 ILE G C 1
ATOM 13800 O O . ILE F 1 229 ? 43.477 113.503 54.511 1.00 5.61 229 ILE G O 1
ATOM 13805 N N . ARG F 1 230 ? 43.560 112.031 56.210 1.00 5.80 230 ARG G N 1
ATOM 13806 C CA . ARG F 1 230 ? 42.436 112.688 56.847 1.00 5.96 230 ARG G CA 1
ATOM 13807 C C . ARG F 1 230 ? 42.798 114.073 57.264 1.00 6.43 230 ARG G C 1
ATOM 13808 O O . ARG F 1 230 ? 41.958 114.965 57.187 1.00 6.15 230 ARG G O 1
ATOM 13816 N N . LYS F 1 231 ? 43.998 114.257 57.778 1.00 6.45 231 LYS G N 1
ATOM 13817 C CA . LYS F 1 231 ? 44.440 115.604 58.131 1.00 7.23 231 LYS G CA 1
ATOM 13818 C C . LYS F 1 231 ? 44.525 116.501 56.920 1.00 7.13 231 LYS G C 1
ATOM 13819 O O . LYS F 1 231 ? 44.059 117.613 56.979 1.00 7.52 231 LYS G O 1
ATOM 13825 N N . ILE F 1 232 ? 45.058 115.963 55.819 1.00 6.53 232 ILE G N 1
ATOM 13826 C CA . ILE F 1 232 ? 45.095 116.820 54.656 1.00 6.40 232 ILE G CA 1
ATOM 13827 C C . ILE F 1 232 ? 43.687 117.258 54.317 1.00 5.92 232 ILE G C 1
ATOM 13828 O O . ILE F 1 232 ? 43.458 118.419 54.026 1.00 6.73 232 ILE G O 1
ATOM 13833 N N . ALA F 1 233 ? 42.759 116.315 54.320 1.00 6.24 233 ALA G N 1
ATOM 13834 C CA . ALA F 1 233 ? 41.401 116.678 53.903 1.00 6.25 233 ALA G CA 1
ATOM 13835 C C . ALA F 1 233 ? 40.865 117.697 54.865 1.00 7.00 233 ALA G C 1
ATOM 13836 O O . ALA F 1 233 ? 40.147 118.613 54.491 1.00 6.45 233 ALA G O 1
ATOM 13838 N N . ARG F 1 234 ? 41.119 117.469 56.166 1.00 6.95 234 ARG G N 1
ATOM 13839 C CA . ARG F 1 234 ? 40.484 118.313 57.172 1.00 7.17 234 ARG G CA 1
ATOM 13840 C C . ARG F 1 234 ? 41.011 119.692 57.095 1.00 7.38 234 ARG G C 1
ATOM 13841 O O . ARG F 1 234 ? 40.303 120.655 57.255 1.00 7.58 234 ARG G O 1
ATOM 13849 N N . GLU F 1 235 ? 42.302 119.812 56.855 1.00 7.36 235 GLU G N 1
ATOM 13850 C CA A GLU F 1 235 ? 42.850 121.143 56.721 0.50 8.08 235 GLU G CA 1
ATOM 13851 C CA B GLU F 1 235 ? 42.863 121.131 56.713 0.50 8.41 235 GLU G CA 1
ATOM 13852 C C . GLU F 1 235 ? 42.340 121.761 55.445 1.00 8.03 235 GLU G C 1
ATOM 13853 O O . GLU F 1 235 ? 42.098 122.938 55.402 1.00 8.43 235 GLU G O 1
ATOM 13864 N N . HIS F 1 236 ? 42.236 120.953 54.417 1.00 7.51 236 HIS G N 1
ATOM 13865 C CA . HIS F 1 236 ? 41.946 121.558 53.134 1.00 6.80 236 HIS G CA 1
ATOM 13866 C C . HIS F 1 236 ? 40.611 122.208 53.110 1.00 7.11 236 HIS G C 1
ATOM 13867 O O . HIS F 1 236 ? 40.423 123.268 52.536 1.00 7.77 236 HIS G O 1
ATOM 13874 N N . VAL F 1 237 ? 39.652 121.564 53.702 1.00 6.37 237 VAL G N 1
ATOM 13875 C CA . VAL F 1 237 ? 38.304 122.115 53.594 1.00 7.37 237 VAL G CA 1
ATOM 13876 C C . VAL F 1 237 ? 38.173 123.419 54.352 1.00 7.82 237 VAL G C 1
ATOM 13877 O O . VAL F 1 237 ? 37.216 124.159 54.094 1.00 7.84 237 VAL G O 1
ATOM 13881 N N . LYS F 1 238 ? 39.088 123.703 55.263 1.00 8.72 238 LYS G N 1
ATOM 13882 C CA . LYS F 1 238 ? 39.030 125.033 55.893 1.00 8.71 238 LYS G CA 1
ATOM 13883 C C . LYS F 1 238 ? 39.243 126.145 54.871 1.00 10.09 238 LYS G C 1
ATOM 13884 O O . LYS F 1 238 ? 38.878 127.298 55.124 1.00 10.77 238 LYS G O 1
ATOM 13890 N N . GLY F 1 239 ? 39.794 125.837 53.702 1.00 8.82 239 GLY G N 1
ATOM 13891 C CA . GLY F 1 239 ? 40.001 126.885 52.727 1.00 8.74 239 GLY G CA 1
ATOM 13892 C C . GLY F 1 239 ? 38.800 127.151 51.890 1.00 9.36 239 GLY G C 1
ATOM 13893 O O . GLY F 1 239 ? 38.859 128.069 51.131 1.00 10.11 239 GLY G O 1
ATOM 13894 N N . PHE F 1 240 ? 37.698 126.406 52.087 1.00 8.13 240 PHE G N 1
ATOM 13895 C CA . PHE F 1 240 ? 36.520 126.622 51.290 1.00 8.98 240 PHE G CA 1
ATOM 13896 C C . PHE F 1 240 ? 35.991 127.996 51.594 1.00 9.94 240 PHE G C 1
ATOM 13897 O O . PHE F 1 240 ? 36.179 128.542 52.708 1.00 10.44 240 PHE G O 1
ATOM 13905 N N . ASP F 1 241 ? 35.317 128.557 50.605 1.00 10.92 241 ASP G N 1
ATOM 13906 C CA . ASP F 1 241 ? 34.784 129.888 50.815 1.00 12.29 241 ASP G CA 1
ATOM 13907 C C . ASP F 1 241 ? 33.547 129.925 51.693 1.00 12.50 241 ASP G C 1
ATOM 13908 O O . ASP F 1 241 ? 33.232 131.014 52.238 1.00 13.83 241 ASP G O 1
ATOM 13913 N N . LYS F 1 242 ? 32.846 128.815 51.868 1.00 13.08 242 LYS G N 1
ATOM 13914 C CA . LYS F 1 242 ? 31.685 128.814 52.675 1.00 13.35 242 LYS G CA 1
ATOM 13915 C C . LYS F 1 242 ? 31.646 127.466 53.292 1.00 12.80 242 LYS G C 1
ATOM 13916 O O . LYS F 1 242 ? 32.213 126.554 52.713 1.00 13.20 242 LYS G O 1
ATOM 13922 N N . PRO F 1 243 ? 30.931 127.351 54.397 1.00 12.59 243 PRO G N 1
ATOM 13923 C CA . PRO F 1 243 ? 30.802 126.032 55.045 1.00 11.98 243 PRO G CA 1
ATOM 13924 C C . PRO F 1 243 ? 30.325 124.952 54.057 1.00 12.34 243 PRO G C 1
ATOM 13925 O O . PRO F 1 243 ? 29.471 125.175 53.175 1.00 12.86 243 PRO G O 1
ATOM 13929 N N . ALA F 1 244 ? 30.819 123.751 54.244 1.00 9.78 244 ALA G N 1
ATOM 13930 C CA . ALA F 1 244 ? 30.594 122.719 53.273 1.00 9.14 244 ALA G CA 1
ATOM 13931 C C . ALA F 1 244 ? 29.815 121.505 53.800 1.00 9.10 244 ALA G C 1
ATOM 13932 O O . ALA F 1 244 ? 29.924 120.395 53.299 1.00 9.28 244 ALA G O 1
ATOM 13934 N N . GLY F 1 245 ? 28.925 121.767 54.780 1.00 9.59 245 GLY G N 1
ATOM 13935 C CA . GLY F 1 245 ? 28.032 120.734 55.215 1.00 8.87 245 GLY G CA 1
ATOM 13936 C C . GLY F 1 245 ? 27.062 121.445 56.091 1.00 9.55 245 GLY G C 1
ATOM 13937 O O . GLY F 1 245 ? 26.999 122.708 56.156 1.00 9.85 245 GLY G O 1
ATOM 13938 N N . VAL F 1 246 ? 26.371 120.659 56.864 1.00 8.69 246 VAL G N 1
ATOM 13939 C CA . VAL F 1 246 ? 25.386 121.208 57.798 1.00 9.55 246 VAL G CA 1
ATOM 13940 C C . VAL F 1 246 ? 25.662 120.703 59.200 1.00 10.85 246 VAL G C 1
ATOM 13941 O O . VAL F 1 246 ? 26.142 119.576 59.360 1.00 10.72 246 VAL G O 1
ATOM 13945 N N . ALA F 1 247 ? 25.373 121.541 60.170 1.00 10.54 247 ALA G N 1
ATOM 13946 C CA . ALA F 1 247 ? 25.617 121.180 61.568 1.00 10.45 247 ALA G CA 1
ATOM 13947 C C . ALA F 1 247 ? 24.435 120.489 62.077 1.00 11.78 247 ALA G C 1
ATOM 13948 O O . ALA F 1 247 ? 23.277 120.868 61.782 1.00 11.71 247 ALA G O 1
ATOM 13950 N N . TRP F 1 248 ? 24.642 119.420 62.851 1.00 10.60 248 TRP G N 1
ATOM 13951 C CA . TRP F 1 248 ? 23.523 118.676 63.330 1.00 9.08 248 TRP G CA 1
ATOM 13952 C C . TRP F 1 248 ? 22.682 119.560 64.211 1.00 10.06 248 TRP G C 1
ATOM 13953 O O . TRP F 1 248 ? 21.508 119.376 64.259 1.00 12.01 248 TRP G O 1
ATOM 13964 N N . ARG F 1 249 ? 23.286 120.509 64.874 1.00 10.51 249 ARG G N 1
ATOM 13965 C CA . ARG F 1 249 ? 22.464 121.378 65.749 1.00 11.63 249 ARG G CA 1
ATOM 13966 C C . ARG F 1 249 ? 21.545 122.247 64.920 1.00 14.12 249 ARG G C 1
ATOM 13967 O O . ARG F 1 249 ? 20.584 122.777 65.478 1.00 14.90 249 ARG G O 1
ATOM 13975 N N . ASP F 1 250 ? 21.792 122.359 63.636 1.00 13.06 250 ASP G N 1
ATOM 13976 C CA . ASP F 1 250 ? 20.893 123.048 62.766 1.00 13.91 250 ASP G CA 1
ATOM 13977 C C . ASP F 1 250 ? 19.897 122.118 62.158 1.00 13.43 250 ASP G C 1
ATOM 13978 O O . ASP F 1 250 ? 19.096 122.574 61.292 1.00 15.01 250 ASP G O 1
ATOM 13983 N N . MET F 1 251 ? 20.011 120.831 62.447 1.00 12.45 251 MET G N 1
ATOM 13984 C CA . MET F 1 251 ? 19.155 119.874 61.824 1.00 12.98 251 MET G CA 1
ATOM 13985 C C . MET F 1 251 ? 18.104 119.317 62.737 1.00 11.56 251 MET G C 1
ATOM 13986 O O . MET F 1 251 ? 17.550 118.307 62.402 1.00 13.13 251 MET G O 1
ATOM 13991 N N . THR F 1 252 ? 17.859 119.924 63.871 1.00 12.52 252 THR G N 1
ATOM 13992 C CA . THR F 1 252 ? 17.067 119.222 64.847 1.00 14.56 252 THR G CA 1
ATOM 13993 C C . THR F 1 252 ? 15.578 119.324 64.570 1.00 16.33 252 THR G C 1
ATOM 13994 O O . THR F 1 252 ? 14.819 118.591 65.177 1.00 16.12 252 THR G O 1
ATOM 13998 N N . GLU F 1 253 ? 15.199 120.101 63.558 1.00 16.68 253 GLU G N 1
ATOM 13999 C CA . GLU F 1 253 ? 13.797 120.061 63.045 1.00 19.41 253 GLU G CA 1
ATOM 14000 C C . GLU F 1 253 ? 13.631 119.064 61.958 1.00 18.55 253 GLU G C 1
ATOM 14001 O O . GLU F 1 253 ? 12.509 118.775 61.537 1.00 18.31 253 GLU G O 1
ATOM 14007 N N . LYS F 1 254 ? 14.726 118.566 61.409 1.00 14.06 254 LYS G N 1
ATOM 14008 C CA . LYS F 1 254 ? 14.662 117.693 60.240 1.00 14.30 254 LYS G CA 1
ATOM 14009 C C . LYS F 1 254 ? 14.959 116.279 60.615 1.00 13.28 254 LYS G C 1
ATOM 14010 O O . LYS F 1 254 ? 14.545 115.375 59.917 1.00 15.65 254 LYS G O 1
ATOM 14016 N N . LEU F 1 255 ? 15.666 116.095 61.736 1.00 11.79 255 LEU G N 1
ATOM 14017 C CA . LEU F 1 255 ? 16.145 114.805 62.120 1.00 10.88 255 LEU G CA 1
ATOM 14018 C C . LEU F 1 255 ? 15.839 114.659 63.570 1.00 11.22 255 LEU G C 1
ATOM 14019 O O . LEU F 1 255 ? 15.975 115.608 64.341 1.00 13.97 255 LEU G O 1
ATOM 14024 N N . SER F 1 256 ? 15.462 113.428 63.919 1.00 11.91 256 SER G N 1
ATOM 14025 C CA . SER F 1 256 ? 15.173 113.060 65.273 1.00 12.39 256 SER G CA 1
ATOM 14026 C C . SER F 1 256 ? 16.504 112.922 66.028 1.00 13.23 256 SER G C 1
ATOM 14027 O O . SER F 1 256 ? 17.588 112.794 65.404 1.00 11.10 256 SER G O 1
ATOM 14030 N N . ALA F 1 257 ? 16.410 112.903 67.358 1.00 12.63 257 ALA G N 1
ATOM 14031 C CA . ALA F 1 257 ? 17.587 112.591 68.161 1.00 12.42 257 ALA G CA 1
ATOM 14032 C C . ALA F 1 257 ? 18.307 111.343 67.657 1.00 13.22 257 ALA G C 1
ATOM 14033 O O . ALA F 1 257 ? 19.543 111.315 67.487 1.00 12.71 257 ALA G O 1
ATOM 14035 N N . GLU F 1 258 ? 17.536 110.307 67.424 1.00 11.86 258 GLU G N 1
ATOM 14036 C CA . GLU F 1 258 ? 18.060 109.033 67.057 1.00 13.41 258 GLU G CA 1
ATOM 14037 C C . GLU F 1 258 ? 18.770 109.094 65.688 1.00 12.63 258 GLU G C 1
ATOM 14038 O O . GLU F 1 258 ? 19.856 108.549 65.506 1.00 10.74 258 GLU G O 1
ATOM 14044 N N . GLN F 1 259 ? 18.176 109.850 64.761 1.00 10.77 259 GLN G N 1
ATOM 14045 C CA . GLN F 1 259 ? 18.834 110.027 63.475 1.00 10.05 259 GLN G CA 1
ATOM 14046 C C . GLN F 1 259 ? 20.078 110.889 63.662 1.00 10.02 259 GLN G C 1
ATOM 14047 O O . GLN F 1 259 ? 21.026 110.664 62.942 1.00 9.05 259 GLN G O 1
ATOM 14053 N N . ILE F 1 260 ? 20.053 111.901 64.512 1.00 9.68 260 ILE G N 1
ATOM 14054 C CA . ILE F 1 260 ? 21.261 112.685 64.694 1.00 8.67 260 ILE G CA 1
ATOM 14055 C C . ILE F 1 260 ? 22.343 111.791 65.219 1.00 9.43 260 ILE G C 1
ATOM 14056 O O . ILE F 1 260 ? 23.481 111.854 64.758 1.00 9.54 260 ILE G O 1
ATOM 14061 N N . ALA F 1 261 ? 21.978 110.935 66.160 1.00 9.20 261 ALA G N 1
ATOM 14062 C CA . ALA F 1 261 ? 23.014 110.031 66.682 1.00 9.72 261 ALA G CA 1
ATOM 14063 C C . ALA F 1 261 ? 23.504 109.134 65.593 1.00 9.10 261 ALA G C 1
ATOM 14064 O O . ALA F 1 261 ? 24.714 109.010 65.464 1.00 9.58 261 ALA G O 1
ATOM 14066 N N . GLY F 1 262 ? 22.626 108.527 64.810 1.00 8.00 262 GLY G N 1
ATOM 14067 C CA . GLY F 1 262 ? 23.051 107.507 63.829 1.00 7.83 262 GLY G CA 1
ATOM 14068 C C . GLY F 1 262 ? 23.940 108.238 62.815 1.00 8.17 262 GLY G C 1
ATOM 14069 O O . GLY F 1 262 ? 24.951 107.716 62.438 1.00 7.39 262 GLY G O 1
ATOM 14070 N N . LEU F 1 263 ? 23.531 109.416 62.327 1.00 8.03 263 LEU G N 1
ATOM 14071 C CA . LEU F 1 263 ? 24.266 110.082 61.314 1.00 8.22 263 LEU G CA 1
ATOM 14072 C C . LEU F 1 263 ? 25.580 110.555 61.909 1.00 8.40 263 LEU G C 1
ATOM 14073 O O . LEU F 1 263 ? 26.570 110.577 61.178 1.00 8.11 263 LEU G O 1
ATOM 14078 N N . THR F 1 264 ? 25.630 110.871 63.214 1.00 7.43 264 THR G N 1
ATOM 14079 C CA . THR F 1 264 ? 26.904 111.245 63.745 1.00 7.35 264 THR G CA 1
ATOM 14080 C C . THR F 1 264 ? 27.886 110.109 63.626 1.00 7.31 264 THR G C 1
ATOM 14081 O O . THR F 1 264 ? 29.034 110.281 63.217 1.00 8.37 264 THR G O 1
ATOM 14085 N N . GLY F 1 265 ? 27.382 108.958 63.983 1.00 6.90 265 GLY G N 1
ATOM 14086 C CA . GLY F 1 265 ? 28.231 107.749 63.957 1.00 6.84 265 GLY G CA 1
ATOM 14087 C C . GLY F 1 265 ? 28.616 107.501 62.523 1.00 7.00 265 GLY G C 1
ATOM 14088 O O . GLY F 1 265 ? 29.775 107.167 62.225 1.00 6.16 265 GLY G O 1
ATOM 14089 N N . LEU F 1 266 ? 27.615 107.552 61.664 1.00 7.02 266 LEU G N 1
ATOM 14090 C CA . LEU F 1 266 ? 27.925 107.210 60.270 1.00 6.53 266 LEU G CA 1
ATOM 14091 C C . LEU F 1 266 ? 28.953 108.166 59.694 1.00 6.48 266 LEU G C 1
ATOM 14092 O O . LEU F 1 266 ? 29.807 107.735 58.957 1.00 6.26 266 LEU G O 1
ATOM 14097 N N . LEU F 1 267 ? 28.809 109.440 60.003 1.00 6.11 267 LEU G N 1
ATOM 14098 C CA . LEU F 1 267 ? 29.706 110.448 59.413 1.00 6.41 267 LEU G CA 1
ATOM 14099 C C . LEU F 1 267 ? 31.094 110.101 59.888 1.00 7.18 267 LEU G C 1
ATOM 14100 O O . LEU F 1 267 ? 32.049 110.103 59.105 1.00 6.99 267 LEU G O 1
ATOM 14105 N N . PHE F 1 268 ? 31.224 109.813 61.200 1.00 6.51 268 PHE G N 1
ATOM 14106 C CA . PHE F 1 268 ? 32.549 109.529 61.690 1.00 6.22 268 PHE G CA 1
ATOM 14107 C C . PHE F 1 268 ? 33.096 108.252 61.094 1.00 6.60 268 PHE G C 1
ATOM 14108 O O . PHE F 1 268 ? 34.220 108.180 60.657 1.00 6.70 268 PHE G O 1
ATOM 14116 N N . MET F 1 269 ? 32.289 107.263 60.975 1.00 5.79 269 MET G N 1
ATOM 14117 C CA . MET F 1 269 ? 32.780 105.979 60.458 1.00 6.07 269 MET G CA 1
ATOM 14118 C C . MET F 1 269 ? 33.174 106.123 59.023 1.00 6.75 269 MET G C 1
ATOM 14119 O O . MET F 1 269 ? 34.149 105.576 58.620 1.00 6.21 269 MET G O 1
ATOM 14124 N N . TYR F 1 270 ? 32.336 106.796 58.238 1.00 6.85 270 TYR G N 1
ATOM 14125 C CA . TYR F 1 270 ? 32.681 106.978 56.868 1.00 6.73 270 TYR G CA 1
ATOM 14126 C C . TYR F 1 270 ? 33.880 107.853 56.662 1.00 7.10 270 TYR G C 1
ATOM 14127 O O . TYR F 1 270 ? 34.555 107.693 55.669 1.00 7.88 270 TYR G O 1
ATOM 14136 N N . ASN F 1 271 ? 34.105 108.849 57.531 1.00 6.33 271 ASN G N 1
ATOM 14137 C CA . ASN F 1 271 ? 35.302 109.628 57.397 1.00 6.51 271 ASN G CA 1
ATOM 14138 C C . ASN F 1 271 ? 36.533 108.737 57.534 1.00 6.80 271 ASN G C 1
ATOM 14139 O O . ASN F 1 271 ? 37.532 108.924 56.837 1.00 7.87 271 ASN G O 1
ATOM 14144 N N . ARG F 1 272 ? 36.408 107.724 58.385 1.00 6.51 272 ARG G N 1
ATOM 14145 C CA . ARG F 1 272 ? 37.505 106.751 58.490 1.00 6.09 272 ARG G CA 1
ATOM 14146 C C . ARG F 1 272 ? 37.444 105.826 57.322 1.00 5.60 272 ARG G C 1
ATOM 14147 O O . ARG F 1 272 ? 38.483 105.497 56.751 1.00 5.98 272 ARG G O 1
ATOM 14155 N N . PHE F 1 273 ? 36.265 105.373 56.949 1.00 6.12 273 PHE G N 1
ATOM 14156 C CA . PHE F 1 273 ? 36.173 104.338 55.946 1.00 6.12 273 PHE G CA 1
ATOM 14157 C C . PHE F 1 273 ? 36.707 104.870 54.604 1.00 6.63 273 PHE G C 1
ATOM 14158 O O . PHE F 1 273 ? 37.460 104.195 53.939 1.00 6.00 273 PHE G O 1
ATOM 14166 N N . ILE F 1 274 ? 36.310 106.087 54.229 1.00 6.64 274 ILE G N 1
ATOM 14167 C CA . ILE F 1 274 ? 36.721 106.602 52.910 1.00 6.57 274 ILE G CA 1
ATOM 14168 C C . ILE F 1 274 ? 38.200 106.784 52.880 1.00 6.47 274 ILE G C 1
ATOM 14169 O O . ILE F 1 274 ? 38.838 106.505 51.869 1.00 6.24 274 ILE G O 1
ATOM 14174 N N . ALA F 1 275 ? 38.778 107.165 54.009 1.00 5.81 275 ALA G N 1
ATOM 14175 C CA . ALA F 1 275 ? 40.225 107.359 53.964 1.00 5.41 275 ALA G CA 1
ATOM 14176 C C . ALA F 1 275 ? 40.844 105.978 53.794 1.00 5.32 275 ALA G C 1
ATOM 14177 O O . ALA F 1 275 ? 41.840 105.804 53.061 1.00 5.69 275 ALA G O 1
ATOM 14179 N N . ASP F 1 276 ? 40.288 104.979 54.489 1.00 5.49 276 ASP G N 1
ATOM 14180 C CA . ASP F 1 276 ? 40.926 103.665 54.354 1.00 5.84 276 ASP G CA 1
ATOM 14181 C C . ASP F 1 276 ? 40.774 103.113 52.973 1.00 5.81 276 ASP G C 1
ATOM 14182 O O . ASP F 1 276 ? 41.679 102.542 52.407 1.00 6.17 276 ASP G O 1
ATOM 14187 N N . ILE F 1 277 ? 39.601 103.311 52.395 1.00 5.18 277 ILE G N 1
ATOM 14188 C CA . ILE F 1 277 ? 39.402 102.793 51.056 1.00 5.50 277 ILE G CA 1
ATOM 14189 C C . ILE F 1 277 ? 40.186 103.568 50.038 1.00 5.92 277 ILE G C 1
ATOM 14190 O O . ILE F 1 277 ? 40.722 102.980 49.141 1.00 6.24 277 ILE G O 1
ATOM 14195 N N . THR F 1 278 ? 40.363 104.857 50.235 1.00 5.52 278 THR G N 1
ATOM 14196 C CA . THR F 1 278 ? 41.178 105.637 49.309 1.00 5.27 278 THR G CA 1
ATOM 14197 C C . THR F 1 278 ? 42.541 105.039 49.262 1.00 5.16 278 THR G C 1
ATOM 14198 O O . THR F 1 278 ? 43.111 104.809 48.166 1.00 5.70 278 THR G O 1
ATOM 14202 N N . ILE F 1 279 ? 43.075 104.765 50.457 1.00 4.30 279 ILE G N 1
ATOM 14203 C CA . ILE F 1 279 ? 44.431 104.159 50.502 1.00 4.49 279 ILE G CA 1
ATOM 14204 C C . ILE F 1 279 ? 44.445 102.781 49.837 1.00 4.65 279 ILE G C 1
ATOM 14205 O O . ILE F 1 279 ? 45.423 102.437 49.139 1.00 4.25 279 ILE G O 1
ATOM 14210 N N . ALA F 1 280 ? 43.418 102.003 50.103 1.00 4.83 280 ALA G N 1
ATOM 14211 C CA . ALA F 1 280 ? 43.442 100.612 49.686 1.00 4.50 280 ALA G CA 1
ATOM 14212 C C . ALA F 1 280 ? 43.477 100.536 48.200 1.00 4.58 280 ALA G C 1
ATOM 14213 O O . ALA F 1 280 ? 44.259 99.780 47.655 1.00 4.72 280 ALA G O 1
ATOM 14215 N N . ILE F 1 281 ? 42.678 101.370 47.546 1.00 4.14 281 ILE G N 1
ATOM 14216 C CA . ILE F 1 281 ? 42.581 101.153 46.098 1.00 4.56 281 ILE G CA 1
ATOM 14217 C C . ILE F 1 281 ? 43.764 101.785 45.441 1.00 4.92 281 ILE G C 1
ATOM 14218 O O . ILE F 1 281 ? 44.188 101.340 44.416 1.00 5.57 281 ILE G O 1
ATOM 14223 N N . ILE F 1 282 ? 44.323 102.815 46.026 1.00 5.13 282 ILE G N 1
ATOM 14224 C CA . ILE F 1 282 ? 45.571 103.394 45.495 1.00 5.40 282 ILE G CA 1
ATOM 14225 C C . ILE F 1 282 ? 46.615 102.350 45.611 1.00 5.51 282 ILE G C 1
ATOM 14226 O O . ILE F 1 282 ? 47.402 102.165 44.690 1.00 5.65 282 ILE G O 1
ATOM 14231 N N . ARG F 1 283 ? 46.624 101.647 46.733 1.00 4.99 283 ARG G N 1
ATOM 14232 C CA . ARG F 1 283 ? 47.651 100.630 46.916 1.00 4.98 283 ARG G CA 1
ATOM 14233 C C . ARG F 1 283 ? 47.436 99.536 45.927 1.00 5.35 283 ARG G C 1
ATOM 14234 O O . ARG F 1 283 ? 48.436 98.987 45.423 1.00 4.84 283 ARG G O 1
ATOM 14242 N N . LEU F 1 284 ? 46.191 99.207 45.561 1.00 5.34 284 LEU G N 1
ATOM 14243 C CA . LEU F 1 284 ? 45.970 98.183 44.513 1.00 5.13 284 LEU G CA 1
ATOM 14244 C C . LEU F 1 284 ? 46.523 98.615 43.190 1.00 5.22 284 LEU G C 1
ATOM 14245 O O . LEU F 1 284 ? 47.220 97.836 42.559 1.00 5.82 284 LEU G O 1
ATOM 14250 N N . LYS F 1 285 ? 46.403 99.899 42.862 1.00 5.23 285 LYS G N 1
ATOM 14251 C CA . LYS F 1 285 ? 46.963 100.343 41.597 1.00 5.45 285 LYS G CA 1
ATOM 14252 C C . LYS F 1 285 ? 48.424 100.444 41.697 1.00 5.77 285 LYS G C 1
ATOM 14253 O O . LYS F 1 285 ? 49.103 100.146 40.764 1.00 6.98 285 LYS G O 1
ATOM 14259 N N . GLN F 1 286 ? 48.896 100.798 42.874 1.00 5.28 286 GLN G N 1
ATOM 14260 C CA . GLN F 1 286 ? 50.358 100.885 43.029 1.00 5.50 286 GLN G CA 1
ATOM 14261 C C . GLN F 1 286 ? 51.012 99.579 42.702 1.00 6.07 286 GLN G C 1
ATOM 14262 O O . GLN F 1 286 ? 52.114 99.547 42.143 1.00 5.35 286 GLN G O 1
ATOM 14268 N N . ALA F 1 287 ? 50.338 98.462 43.071 1.00 5.73 287 ALA G N 1
ATOM 14269 C CA . ALA F 1 287 ? 50.935 97.143 42.744 1.00 6.30 287 ALA G CA 1
ATOM 14270 C C . ALA F 1 287 ? 51.080 96.941 41.279 1.00 6.71 287 ALA G C 1
ATOM 14271 O O . ALA F 1 287 ? 52.037 96.344 40.847 1.00 7.54 287 ALA G O 1
ATOM 14273 N N . PHE F 1 288 ? 50.161 97.477 40.501 1.00 7.31 288 PHE G N 1
ATOM 14274 C CA . PHE F 1 288 ? 50.265 97.333 39.077 1.00 7.45 288 PHE G CA 1
ATOM 14275 C C . PHE F 1 288 ? 51.288 98.247 38.550 1.00 8.17 288 PHE G C 1
ATOM 14276 O O . PHE F 1 288 ? 52.019 97.964 37.614 1.00 9.16 288 PHE G O 1
ATOM 14284 N N . SER F 1 289 ? 51.294 99.446 39.094 1.00 8.21 289 SER G N 1
ATOM 14285 C CA A SER F 1 289 ? 52.096 100.471 38.514 0.50 9.50 289 SER G CA 1
ATOM 14286 C CA B SER F 1 289 ? 52.051 100.469 38.496 0.50 9.65 289 SER G CA 1
ATOM 14287 C C . SER F 1 289 ? 53.107 100.920 39.589 1.00 10.99 289 SER G C 1
ATOM 14288 O O . SER F 1 289 ? 54.175 100.194 39.879 1.00 15.98 289 SER G O 1
ATOM 14293 N N . GLY F 1 290 ? 52.860 101.924 40.276 1.00 11.02 290 GLY G N 1
ATOM 14294 C CA . GLY F 1 290 ? 53.804 102.385 41.223 1.00 9.87 290 GLY G CA 1
ATOM 14295 C C . GLY F 1 290 ? 53.057 103.566 41.741 1.00 10.98 290 GLY G C 1
ATOM 14296 O O . GLY F 1 290 ? 51.950 103.893 41.276 1.00 9.42 290 GLY G O 1
ATOM 14297 N N . PRO F 1 291 ? 53.678 104.262 42.662 1.00 10.54 291 PRO G N 1
ATOM 14298 C CA . PRO F 1 291 ? 52.985 105.256 43.423 1.00 10.35 291 PRO G CA 1
ATOM 14299 C C . PRO F 1 291 ? 52.660 106.463 42.564 1.00 10.29 291 PRO G C 1
ATOM 14300 O O . PRO F 1 291 ? 51.626 107.080 42.761 1.00 11.49 291 PRO G O 1
ATOM 14304 N N . GLU F 1 292 ? 53.529 106.817 41.615 1.00 9.88 292 GLU G N 1
ATOM 14305 C CA . GLU F 1 292 ? 53.229 108.015 40.850 1.00 10.64 292 GLU G CA 1
ATOM 14306 C C . GLU F 1 292 ? 51.967 107.766 40.051 1.00 9.85 292 GLU G C 1
ATOM 14307 O O . GLU F 1 292 ? 51.064 108.627 40.004 1.00 11.29 292 GLU G O 1
ATOM 14313 N N . ASP F 1 293 ? 51.917 106.658 39.352 1.00 8.32 293 ASP G N 1
ATOM 14314 C CA . ASP F 1 293 ? 50.726 106.395 38.581 1.00 8.29 293 ASP G CA 1
ATOM 14315 C C . ASP F 1 293 ? 49.504 106.263 39.436 1.00 8.01 293 ASP G C 1
ATOM 14316 O O . ASP F 1 293 ? 48.453 106.801 39.111 1.00 7.81 293 ASP G O 1
ATOM 14321 N N . ALA F 1 294 ? 49.627 105.538 40.539 1.00 7.14 294 ALA G N 1
ATOM 14322 C CA . ALA F 1 294 ? 48.462 105.246 41.307 1.00 7.04 294 ALA G CA 1
ATOM 14323 C C . ALA F 1 294 ? 47.958 106.476 42.024 1.00 7.38 294 ALA G C 1
ATOM 14324 O O . ALA F 1 294 ? 46.771 106.469 42.408 1.00 8.92 294 ALA G O 1
ATOM 14326 N N . THR F 1 295 ? 48.808 107.483 42.156 1.00 6.71 295 THR G N 1
ATOM 14327 C CA . THR F 1 295 ? 48.287 108.650 42.858 1.00 6.72 295 THR G CA 1
ATOM 14328 C C . THR F 1 295 ? 48.040 109.790 41.949 1.00 6.97 295 THR G C 1
ATOM 14329 O O . THR F 1 295 ? 47.796 110.895 42.435 1.00 6.85 295 THR G O 1
ATOM 14333 N N . ALA F 1 296 ? 48.167 109.553 40.667 1.00 6.30 296 ALA G N 1
ATOM 14334 C CA . ALA F 1 296 ? 47.941 110.709 39.780 1.00 6.89 296 ALA G CA 1
ATOM 14335 C C . ALA F 1 296 ? 46.461 111.052 39.659 1.00 6.32 296 ALA G C 1
ATOM 14336 O O . ALA F 1 296 ? 45.547 110.224 39.807 1.00 6.91 296 ALA G O 1
ATOM 14338 N N . ASN F 1 297 ? 46.293 112.344 39.346 1.00 6.92 297 ASN G N 1
ATOM 14339 C CA . ASN F 1 297 ? 44.987 112.783 38.894 1.00 6.89 297 ASN G CA 1
ATOM 14340 C C . ASN F 1 297 ? 44.894 112.578 37.390 1.00 7.96 297 ASN G C 1
ATOM 14341 O O . ASN F 1 297 ? 45.621 113.253 36.663 1.00 8.86 297 ASN G O 1
ATOM 14346 N N . LYS F 1 298 ? 44.067 111.613 36.966 1.00 7.56 298 LYS G N 1
ATOM 14347 C CA . LYS F 1 298 ? 44.114 111.200 35.551 1.00 8.72 298 LYS G CA 1
ATOM 14348 C C . LYS F 1 298 ? 42.949 111.774 34.858 1.00 8.77 298 LYS G C 1
ATOM 14349 O O . LYS F 1 298 ? 42.770 111.524 33.635 1.00 9.21 298 LYS G O 1
ATOM 14355 N N . TYR F 1 299 ? 42.127 112.578 35.572 1.00 8.05 299 TYR G N 1
ATOM 14356 C CA . TYR F 1 299 ? 40.849 112.956 35.001 1.00 8.41 299 TYR G CA 1
ATOM 14357 C C . TYR F 1 299 ? 40.527 114.382 34.974 1.00 8.73 299 TYR G C 1
ATOM 14358 O O . TYR F 1 299 ? 39.738 114.774 34.079 1.00 8.39 299 TYR G O 1
ATOM 14367 N N . THR F 1 300 ? 41.006 115.159 35.903 1.00 7.97 300 THR G N 1
ATOM 14368 C CA . THR F 1 300 ? 40.571 116.525 36.052 1.00 8.38 300 THR G CA 1
ATOM 14369 C C . THR F 1 300 ? 41.806 117.319 36.283 1.00 9.76 300 THR G C 1
ATOM 14370 O O . THR F 1 300 ? 42.177 117.643 37.413 1.00 9.25 300 THR G O 1
ATOM 14374 N N . ASN F 1 301 ? 42.333 117.765 35.165 1.00 11.74 301 ASN G N 1
ATOM 14375 C CA . ASN F 1 301 ? 43.611 118.498 35.150 1.00 14.24 301 ASN G CA 1
ATOM 14376 C C . ASN F 1 301 ? 43.534 119.729 34.368 1.00 19.26 301 ASN G C 1
ATOM 14377 O O . ASN F 1 301 ? 42.472 120.167 33.946 1.00 18.78 301 ASN G O 1
#

Foldseek 3Di:
DFPADDDDFCALVNDDDPRVVLQQQCCFLLQAQGRWRLLRRLVVAPDFSVFLQVLASLQCQALLVLVLLLVLLLLLAFPFDAFAACVVVVVVVVDDPVVVVVLLVLLLRLLQRLSSVLLSLLLALCQQAVHAQAQPDPDADDDRRSPGFGTYHFPPDHHADFADLVPDDSLLRVLQVVLCVLQVHDGRISSSSRCSVPSVLSVSLCVGFNNRCHPHPRNVVSLVVSNVSSNVSSNNHHGRNGHHVVVCPVPDPPVSSVVSNVSSVRVSSVSSSVSSSSLRNSCNNPRSPVSSDNPGTD/DALADDDDFCAQVRDDDVRVVLQLQCCFLLQAQGDWRLLRRLVVAPDFSVQLQVQASQQCQFVLVLVLLLVLLLLLAFPFDAFAACVVVVVVVVDDPVVVVVLLVLLLRLLQRLSSVLLSLLLALCVQAVHAQAQPDPDADDPRRNDGFGTYHFPPDHHADFADLVVDDSLLSVLQVVLCVLQVHDGRISSSSRVSVPSVVSVVLCVGFNNRPHPHPRNVVSLVVSNVSSNVSSNNHHHRNGHHVVVCPVRGPPVSSVVSNVSSVRVSSVSSSVSSSSLRVSCNNPRSPVSSDNPGTD/DAPADDDDFCAQVNQDDVRVVLQLQCCFLLLAQGDKRLLRRLVVAPDFSVFLQVQASLFCQFPLVLVLLLVLLLLLAFPFDAFAACVVVCVVVPDDPVVVVVLLVLLLRLLQRLSSVLLSLLLALCQQAVHAQAQPDPDADDDRGNDGFGTYHFPPDHHADFADLVVDDSLLSVLQVCLCVLQPHDGRISSSSRVSVPSVLSVVLCVGFNNRCHPHPRNVVSLVVSNVSSNVSSNNHHGRNGHHVVVCPVPDPPVSSVVSNVSSVSVSSVSSSVSSSSLRSSCNNPHNPVSSDNPGTD/DALADDDDFCAQVRQDDPRVVLQLQVCFLLQAQGRKRLLGRLPVAPDFSVFLQVQARLQCQAQLNLVLLLVLLLLLAFPFDAFAACVVVVVVVVDDPVVVVVVLVLLLRLLQRLSSVLLSLLLALCQQAVHAQAQPPPDADDDRRSPGFGTYHFPPDHHADFADLVPDDSLLSVLQSVLCVLQVHDGRISSSSRVSVPSVLSVVLCVGFNNRCRPHPRNVVSLVVSSVSSNVSSNNGHHRNGHHVVVCPVPGPPVSSVVSSVSSVRVSSVSSSVSSSSLRNSCNNPRSPVSSDNPGTD/DALADDDDFCALVRQDDVRVVLQLQCCFLLQAQGRWPLLRRLVVAPDFSVQLQVQQRQQCQFPLVLVLLLVLLLLLAFPFDAFAACVVVVVVVVDDPVVVVVLLVLLLRLLSRLSSVLLSLLLAQCVQAVHAQAQPDPDADDDRRNDGFGTYHFPPDHHADFADLVPDDSLLSVLQSVLCVLQPHDGRISSSSRVSVPSVLSVVLCVGFNNRPHPHPRNVVSLVVSNVSSNVSSNNHHGRNGHHVVVCCVPGPPVSSVVSNVSSVRVSSVSSSVSSSSLRSSCNNPRSPSSSDNPGTD/DALADDDDFCALVRDDDPRVVLQLQCCFLLQAQGDWRLLRRLVVAPDFSVFLQVQQSLQCQAQLVLVLLLVLLLLLAFPFDAFAACVVVVVVVVDDPVVVVVLLVLLLRLLQRLSSVLLSLLLALCVQAVHAQAQPDPDADDDRRSPGFGTYHFPPDHHADFADLVPDDSLLVVLQSCLCVLQVHDGRISSSSRVSVPSVVSVVLCVGFNNRCHPHPRNVVSLVVSNVSSNVSSNNGHGRNGHHVVVCPVRDPPVSSVVSNVSSVRVSSVSSSVSSSSLRSSCNNPNSPVSSDNPGTD

Sequence (1788 aa):
RSVLGSFPQVDHHQAKGQLAEVYDDIHNTMRVPWVAFGIRVMSQFPHFIPDAWAALKPNIETRYAEDGADLIRLNSIVPGPVMPNPTPKKLLRLGWTESSKIEELKTALDLLNYGNPKYLILITAFNEAWHERDTGGRAPQKLRGRDAERIPYGLPNSVEKFNLLDIEKASDRTQTVLRDIRDAFLHHGPASDYRVLGVWPDYLEIALRDSLAPVALSAEYDETARRIRKIAREEHVKGFDKPAGVAWRDMTEKLSAEQIAGLTGLLFMYNRFIADITIAIIRLKQAFSGPEEDATANKYTNRSVLGSFPQVDHHQAKGQLAEVYDDIHNTMRVPWVAFGIRVMSQFPHFIPDAWAALKPNIETRYAEDGADLIRLNSIVPGPVMPNPTPKLLRLGWTESSKIEELKTALDLLNYGNPKYLILITAFNEAWHERDTGGRAPQKLRGRDAERIPYGLPNSVEKFNLLDIEKASDRTQTVLRDIRDAFLHHGPASDYRVLGVWPDYLEIALRRDSLAPVALSAEYDETARRIRKIAREEHVKGFDKPAGVAWRDMTEKLSAEQIAGLTGLLFMYNRFIADITIAIIRLKQAFSSGPEDATANKYTNRSVLGSFPQVDHHQAKGQLAEVYDDIHNTMRVPWVAFGIRVMSQFPHFIPDAWAALKPNIETRYAEDGADLIRLNSIVPGPVMPNPTPKLLRLGWTESKIEELKTALDLLNYGNPKYLILITAFNEAWHERDTGGRAPQKLRGRDAERIPYGLPNSVEKFNLLDIEKASDRTQTVLRDIRDAFLHHGPASDYRVLGVWPDYLEIALRDSLAPVALSAEYDETARRIRKIAREEHVKGFDKPAGVAWRDMTEKLSAEQIAGLTGLLFMYNRFIADITIAIIRLKQAFSGPEEDATANKYTNRSVLGSFPQVDHHQAKGQLAEVYDDIHNTMRVPWVAFGIRVMSQFPHFIPDAWAALKPNIETRYAEDGADLIRLNSIVPGPVMPNPTPKLLRLGWTESKIEELKTALDLLNYGNPKYLILITAFNEAWHERDTGGRAPQKLRGRDAERIPYGLPNSVEKFNLLDIEKASDRTQTVLRDIRDAFLHHGPASDYRVLGVWPDYLEIALRDSLAPVALSAEYDETARRIRKIAREHVKGFDKPAGVAWRDMTEKLSAEQIAGLTGLLFMYNRFIADITIAIIRLKQAFSSGPEEDATANKYTNRSVLGSFPQVDHHQAKGQLAEVYDDIHNTMRVPWVAFGIRVMSQFPHFIPDAWAALKPNIETRYAEDGADLIRLNSIVPGPVMPNPTPKLLRLGWTESKIEELKTALDLLNYGNPKYLILITAFNEAWHERDTGGRAPQKLRGRDAERIPYGLPNSVEKFNLLDIEKASDRTQTVLRDIRDAFLHHGPASDYRVLGVWPDYLEIALRRDSLAPVALSAEYDETARRIRKIAREEHVKGFDKPAGVAWRDMTEKLSAEQIAGLTGLLFMYNRFIADITIAIIRLKQAFSSGPEEDATANKYTNRSVLGSSFPQVDHHQAKGQLAEVYDDIHNTMRVPWVAFGIRVMSQFPHFIPDAWAALKPNIETRYAEDGADLIRLNSIVPGPVMPNPTPKLLRLGWTESSKIEELKTALDLLNYGNPKYLILITAFNEAWHERDTGGRAPQKLRGRDAERIPYGLPNSVEEKFNLLDIEKASDRTQTVLRDIRDAFLHHGPASDYRVLGVWPDYLEIALRRDSLAPVALSAEYDETARRIRKIAREEHVKGFDKPAGVAWRDMTEKLSAEQIAGLTGLLFMYNRFIADITIAIIRLKQAFSSGPEDATANKYTN

Solvent-accessible surface area: 59719 Å² total; per-residue (Å²): 186,47,58,1,11,49,5,17,21,23,15,48,137,89,9,149,55,148,33,28,113,19,5,62,20,0,3,39,2,0,22,0,0,2,0,10,6,5,1,0,0,0,8,40,5,56,79,0,0,42,34,0,6,66,26,0,64,59,6,1,27,8,13,36,1,0,22,0,0,21,49,0,0,34,3,0,35,3,93,28,46,73,18,17,63,5,31,62,30,0,83,137,104,56,12,80,133,83,64,4,88,101,0,44,65,5,0,18,9,0,3,2,0,1,0,1,2,0,0,2,5,2,0,0,4,5,6,0,7,55,22,28,2,1,32,141,31,141,72,106,30,154,61,111,39,43,57,169,14,73,134,13,41,10,146,116,12,140,94,28,135,26,24,63,6,114,171,22,62,110,116,8,6,47,2,0,61,45,1,14,30,25,10,30,7,4,2,3,1,2,3,2,16,12,0,0,84,24,21,25,2,0,64,24,2,27,129,14,2,0,52,69,2,20,45,24,36,75,1,37,56,0,1,42,58,0,28,85,22,0,29,87,21,0,85,17,1,38,135,78,0,9,25,11,18,36,89,5,66,166,84,7,58,52,38,26,5,0,0,0,0,0,0,0,16,2,4,14,42,7,13,0,15,4,0,0,1,0,0,1,0,5,29,8,13,54,17,68,153,42,2,6,36,22,82,46,2,141,185,50,38,2,14,52,6,16,29,23,11,44,137,94,7,148,55,73,32,28,125,18,6,64,24,0,3,37,1,0,16,0,0,2,0,10,6,5,0,0,0,0,8,38,5,54,83,0,0,41,32,0,7,65,25,0,57,44,3,2,44,12,22,14,2,0,21,0,1,24,40,0,0,34,4,0,34,3,90,28,45,68,18,15,60,4,34,57,24,0,78,42,79,59,11,84,127,84,68,3,82,105,0,39,65,5,0,20,10,0,4,2,0,1,0,2,2,0,0,3,5,2,0,0,4,6,6,0,5,49,20,28,1,1,45,142,40,149,77,139,28,77,62,44,32,47,75,157,6,64,119,13,38,10,140,112,13,134,94,28,132,24,25,61,7,118,166,22,60,102,95,9,5,45,2,0,75,47,2,18,31,25,10,32,8,4,2,4,2,2,3,3,15,11,0,0,85,24,19,27,2,0,59,28,2,26,128,16,3,0,52,66,1,20,48,25,34,76,0,37,56,0,2,39,59,0,26,84,28,0,32,92,8,0,85,20,1,30,94,76,0,8,28,11,17,32,90,5,76,170,84,7,57,52,40,27,4,0,0,0,0,0,0,0,16,3,4,14,40,8,14,0,16,4,0,0,1,0,0,2,0,5,32,9,13,45,22,68,149,38,2,5,35,24,74,46,2,142,194,46,40,2,12,52,7,16,22,24,19,46,135,89,6,145,54,142,32,30,111,19,5,63,26,0,3,38,1,0,21,0,0,1,0,5,5,1,1,0,0,0,8,39,5,55,80,0,0,40,34,0,6,64,18,0,55,54,4,1,40,10,20,15,2,1,18,0,0,26,39,0,0,34,4,0,36,4,92,26,47,70,17,19,61,4,32,62,27,0,80,140,101,56,10,82,134,86,67,6,87,104,0,45,65,5,0,18,10,0,4,1,0,5,0,1,0,0,1,0,0,2,0,0,4,5,6,0,5,59,20,26,2,1,35,146,32,129,137,116,29,77,62,47,42,45,66,154,4,62,115,13,40,10,145,117,15,143,93,29,131,25,23,69,5,127,173,23,62,100,118,9,6,45,2,0,72,47,2,20,31,26,9,30,7,4,2,5,1,2,2,2,16,11,0,0,84,23,19,23,2,0,65,27,3,26,134,15,2,0,52,68,2,21,46,24,35,74,1,38,56,0,2,39,57,0,27,83,29,0,29,89,8,0,81,18,0,44,85,76,0,8,27,12,19,26,89,4,76,170,85,7,56,54,39,27,4,0,0,0,0,0,0,0,18,3,0,14,42,7,7,0,16,5,0,0,1,0,0,2,0,4,30,8,13,55,18,66,149,46,2,6,37,22,83,46,4,140,197,52,40,2,14,51,7,17,23,24,21,46,135,88,7,149,56,146,32,30,113,19,5,62,18,0,3,40,2,0,21,0,0,1,0,6,7,0,0,0,0,0,8,38,5,56,79,0,0,43,32,0,6,63,24,0,66,43,4,1,29,8,15,16,1,0,21,0,1,21,46,0,0,35,3,1,34,4,91,30,47,70,17,29,65,5,32,63,37,0,81,142,102,55,12,81,135,85,64,5,88,100,0,44,65,5,0,18,8,0,3,2,0,6,0,2,0,0,0,0,0,2,0,0,4,5,6,0,7,60,22,28,2,1,34,141,34,142,125,107,28,129,57,110,44,44,59,168,13,76,136,13,41,8,142,102,17,146,98,28,132,25,24,63,6,128,170,23,61,101,118,9,5,44,2,0,75,46,1,17,30,26,9,30,6,5,2,4,2,2,2,2,16,12,0,0,84,26,18,27,2,0,63,21,2,27,120,19,2,0,51,68,2,20,45,24,34,75,1,39,56,0,1,37,57,0,27,92,23,0,25,79,10,0,68,18,2,40,102,76,0,10,27,11,22,28,92,5,70,165,84,6,55,53,39,27,4,0,0,0,0,0,0,0,15,3,0,14,44,7,7,0,16,4,0,0,1,0,0,2,1,5,31,8,13,53,16,69,151,42,2,6,36,21,84,48,2,142,183,49,40,1,14,49,8,16,22,22,20,47,141,88,10,158,56,110,32,30,115,9,5,64,26,0,4,38,1,0,22,0,0,2,0,5,6,1,1,0,0,0,8,40,4,55,80,0,0,20,33,0,6,68,25,0,54,44,3,1,41,11,19,13,1,0,17,0,1,23,48,0,0,34,2,1,32,3,93,27,44,68,18,13,61,4,35,54,28,0,79,36,81,60,11,83,130,86,71,4,83,106,0,40,64,6,0,17,10,0,4,2,0,5,0,2,0,0,1,0,0,2,0,0,4,5,6,0,7,53,22,27,2,1,32,145,31,134,97,108,25,171,59,48,43,46,74,154,4,63,118,12,40,10,143,118,15,147,95,29,130,25,24,66,8,130,175,21,62,102,93,9,5,45,2,0,75,46,1,19,32,26,8,29,6,4,2,4,2,2,3,2,16,11,0,0,86,24,21,27,2,0,43,9,2,26,130,18,2,0,53,68,2,18,48,25,34,76,0,38,56,0,1,38,57,0,26,82,22,0,30,89,11,0,86,19,0,33,106,79,0,8,28,11,19,36,92,4,67,164,84,6,58,51,40,27,4,0,0,0,0,0,0,0,16,2,0,15,40,7,9,0,15,5,0,0,1,0,0,2,0,4,30,8,13,52,18,64,153,46,2,6,39,22,85,46,2,142,182,53,39,2,14,50,4,16,22,23,14,46,139,88,8,149,56,113,33,29,108,9,5,65,21,0,3,39,1,0,22,0,0,2,0,5,6,1,0,0,0,0,8,38,5,54,81,0,0,38,34,0,6,66,26,0,62,45,5,2,30,10,16,15,2,0,22,0,0,24,47,0,0,35,2,0,33,3,90,28,47,70,17,18,61,5,34,57,25,0,82,37,75,58,12,82,133,84,70,4,83,107,0,44,63,6,0,17,10,0,4,2,0,5,0,2,0,0,0,1,0,2,0,0,4,5,7,0,6,51,21,29,2,2,34,146,32,139,121,103,28,133,58,110,42,45,52,172,9,69,135,12,38,10,143,118,13,144,91,29,133,26,25,63,8,125,171,22,62,104,92,9,6,46,2,0,73,47,2,18,30,25,10,30,6,4,2,4,2,2,3,2,18,12,0,1,85,24,21,27,2,0,58,27,3,25,130,16,2,0,52,68,2,19,44,24,33,76,1,39,53,0,1,44,57,0,27,94,26,0,25,79,9,0,69,18,1,36,110,80,0,9,28,10,18,37,90,4,66,159,81,6,58,53,38,28,4,0,0,0,0,0,0,0,16,3,0,14,43,6,9,0,16,5,0,0,1,0,0,3,1,5,30,7,13,53,17,67,150,45,2,6,35,21,83,45,1,136

Radius of gyration: 34.57 Å; Cα contacts (8 Å, |Δi|>4): 3277; chains: 6; bounding box: 87×95×72 Å

B-factor: mean 12.84, std 9.02, range [3.99, 76.52]

Nearest PDB structures (foldseek):
  4n2x-assembly1_G  TM=1.003E+00  e=5.454E-53  Methylobacterium sp. CPA1
  3wj8-assembly3_G  TM=9.979E-01  e=3.679E-49  Methylobacterium sp. CPA1
  3bjx-assembly2_D  TM=9.717E-01  e=4.755E-25  Pseudomonas putida
  3bjx-assembly2_C  TM=9.711E-01  e=3.640E-25  Pseudomonas putida
  5h01-assembly1_D  TM=8.985E-01  e=1.714E-13  Pseudomonas putida

Organism: NCBI:txid439332

Secondary structure (DSSP, 8-state):
--S-PPPS---GGG--HHHHHHHHHHHHHHT-SS--HHHHHHTTSSSHHHHHHHHHHHHHTBHHHHHHHHHHHHT----------SHHHHHHTT--HHHHHHHHHHHHHHHHHHHHHHHHHHHHHHHHTT--SSS-SSSPP-GGGGSBPPPSPPTT--------GGGS-HHHHHHHHHHHHHTT-SS--HHHHHHTT-HHHHHHHIIIIITTTTT-HHHHHHHHHHHHHHHHHHTTSSS--S--GGG-TTTS-HHHHHHHHHHHHHHHHHHHHHHHHHHHHHHHHS-HHHHT---S--/--SSPPPS---GGG--HHHHHHHHHHHHHHT-SS--HHHHHHTTSSSHHHHHHHHHHHHHTBHHHHHHHHHHHHT----------SHHHHHHTT--HHHHHHHHHHHHHHHHHHHHHHHHHHHHHHHHTT--SSS-SSSPP-GGGGSBPPPSPPTT--------TTTS-HHHHHHHHHHHHHTT-SS--HHHHHHTT-HHHHHHHIIIIITTTTT-HHHHHHHHHHHHHHHHHHTTSSS--S--GGG-TTTS-HHHHHHHHHHHHHHHHHHHHHHHHHHHHHHHHH-HHHHT---S--/--SSPPPS---GGG--HHHHHHHHHHHHHHT-SS--HHHHHHTTSSSHHHHHHHHHHHHHTBHHHHHHHHHHHHT-----PPPPPSHHHHHHTT--HHHHHHHHHHHHHHHHHHHHHHHHHHHHHHHHTT--SSS-SSS---GGGGSB---SPPTT--------GGGS-HHHHHHHHHHHHHTT-SS--HHHHHHTT-HHHHHHHIIIIITTTTT-HHHHHHHHHHHHHHHHHHTTSSS--S--GGG-TTTS-HHHHHHHHHHHHHHHHHHHHHHHHHHHHHHHHS-HHHHT---S--/--SSPPPS---GGG--HHHHHHHHHHHHHHT-SS--HHHHHHTTSSSHHHHHHHHHHHHHTBHHHHHHHHHHHHT---S------SHHHHHHTT--HHHHHHHHHHHHHHHHHHHHHHHHHHHHHHHHTT--SSS-SSSPP-GGGGSBPPPSSPTT-----PPPGGGS-HHHHHHHHHHHHHTT-SS--HHHHHHTT-HHHHHHHIIIIITTTTT-HHHHHHHHHHHHHHHHHHTTSSS--S--GGG-TTTS-HHHHHHHHHHHHHHHHHHHHHHHHHHHHHHHHS-HHHHTS--S--/--SSPPPSS--GGG--HHHHHHHHHHHHHHT-SS--HHHHHHTTSSSHHHHHHHHHHHHHTBHHHHHHHHHHHHT----------HHHHHHHTT--HHHHHHHHHHHHHHHHHHHHHHHHHHHHHHHHTT--SSS-SSS---GGGGSB---SS-TT-----PPPTTTS-HHHHHHHHHHHHHTT-SS--HHHHHHTT-HHHHHHHIIIIITTTTT-HHHHHHHHHHHHHHHHHHTTSSS--S--GGG-TTTS-HHHHHHHHHHHHHHHHHHHHHHHHHHHHHHHHS-HHHHHS--S--/--SS-PPSS--GGG--HHHHHHHHHHHHHHT-SS--HHHHHHTTSSSHHHHHHHHHHHHHTBHHHHHHHHHHHHT----------SHHHHHHTT--HHHHHHHHHHHHHHHHHHHHHHHHHHHHHHHHTT--SSS-SSSPP-GGGGPBPPPSPPTT--------GGGS-HHHHHHHHHHHHHTT-SS--HHHHHHTT-HHHHHHHIIIIITTTTT-HHHHHHHHHHHHHHHHHHTTSSS--S--GGG-TTTS-HHHHHHHHHHHHHHHHHHHHHHHHHHHHHHHHS-HHHHTS--S--